Protein 9IQJ (pdb70)

Nearest PDB structures (foldseek):
  7kav-assembly2_A  TM=9.972E-01  e=0.000E+00  Staphylococcus aureus
  7kay-assembly1_A  TM=9.991E-01  e=0.000E+00  Staphylococcus aureus
  7kav-assembly1_B  TM=9.962E-01  e=0.000E+00  Staphylococcus aureus
  7kaw-assembly2_A  TM=9.994E-01  e=0.000E+00  Staphylococcus aureus
  7kax-assembly1_A-2  TM=9.955E-01  e=0.000E+00  Staphylococcus aureus

Sequence (1742 aa):
HMYYSYGNYEAFARPKKPENVENKSAYLIGSGLASLAAACFLIRDGQMEGSKIHILEELPKALKGYVVRGGREMENHFECLWDLFRSIPSLEIDNASVLDEFYWLNKEDPNYSRCRVIEKQGQRLVTDGDFTLTKTAIKEIVDLCLTNEEDLDDVKITDVFSDDFFNSNFWIYWKTMFAFEPWHSAMEMRRYLMRFVHHISGLADFSALKFTKYNQYESLVLPMVEYLKSHGVQFEYDVKVEDIKIDVTTSQKIAREILIDRNGNAESIKLTINDLVFVTNGSITESSTYGDNDTPAPPTDELGGSWTLWKNLARQSPEFGNPDKFCQNIPKKSWFVSATSTTNNKEIIDTIESICKRDPLAGKTVTGGIITINDSAWQMSFTINRQQQFKDQPENEISTWIYALYSDVNGDYIKKPITECSGNEICQEWLYHLGVSTDKIEDLAKHASNTIPVYMPYITSYFMTRAIGDRPLVVPHQSQNLAFIGNFAETERDTVFTTEYSVRTAMEAVYQLLNIDRGIPEVINSPFDLRVLMDAIYELNDHQDLREITKDSKMQKLALAGFLKKIKGTYIESLLKEHKLLHMYYSYGNYEAFARPKKPENVENKSAYLIGSGLASLAAACFLIRDGQMEGSKIHILEELPLKGYVVRGGREMENHFECLWDLFRSIPSLEIDNASVLDEFYWLNKEDPNYSRCRVIEKQGQRLVTDGDFTLTKTAIKEIVDLCLTNEEDLDDVKITDVFSDDFFNSNFWIYWKTMFAFEPWHSAMEMRRYLMRFVHHISGLADFSALKFTKYNQYESLVLPMVEYLKSHGVQFEYDVKVEDIKIDVTTSQKIAREILIDRNGNAESIKLTINDLVFVTNGSITESSTYGDNDTPAPPTDELGGSWTLWKNLARQSPEFGNPDKFCQNIPKKSWFVSATSTTNNKEIIDTIESICKRDPLAGKTVTGGIITINDSAWQMSFTINRQQQFKDQPENEISTWIYALYSDVNGDYIKKPITECSGNEICQEWLYHLGVSTDKIEDLAKHASNTIPVYMPYITSYFMTRAIGDRPLVVPHQSQNLAFIGNFAETERDTVFTTEYSVRTAMEAVYQLLNIDRGIPEVINSPFDLRVLMDAIYELNDHQDLREITKDSKMQKLALAGFLKKIKGTYIESLLKEHKLLHMMYYSYGNYEAFARPKKPENVENKSSAYLIGSGLLASLAAACFLIRDGQMEGSKIHILEELPLKGYVVRGGREMENHFECLWDLFRSIPSLEIDNASVLDEFYWLNKEDPNYSRCRVIEKQGQRLVTDGDFTLTKTAIKEIVDLCLTNEEDLDDVKITDVFSDDFFNSNFWIYWKTMFAFEPWHSAMEMRRYLMRFVHHISGLADFSALKFTKYNQYESLVLPMVEYLKSHGVQFEYDVKVEDIKIDVTTSQKIAREILIDRNGNAESIKLTINDLVFVTNGSITESSTYGDNDTPAPPTDELGGSWTLWKNLARQSPEFGNPDKFCQNIPKKSWFVSATSTTNNKEIIDTIESICKRDPLAGKTVTGGIITINDSAWQMSFTINRQQQFKDQPENEISTWIYALYSDVNGDYIKKPITECSGNEICQEWLYHLGVSTDKIEDLAKHASNTIPVYMPYITSYFMTRAIGDRPLVVPHQSQNLAFIGNFAETERDTVFTTEYSVRTAMEAVYQLLNIDRGIPEVINSPFDLRVLMDAIYELNDHQDLREITKDSKMQKLALAGFLKKIKGTYIESLLKEHKLL

B-factor: mean 19.84, std 9.47, range [6.97, 84.19]

Organism: Staphylococcus aureus (strain NCTC 8325 / PS 47) (NCBI:txid93061)

Structure (mmCIF, N/CA/C/O backbone):
data_9IQJ
#
_entry.id   9IQJ
#
_cell.length_a   189.355
_cell.length_b   114.114
_cell.length_c   119.113
_cell.angle_alpha   90.000
_cell.angle_beta   117.040
_cell.angle_gamma   90.000
#
_symmetry.space_group_name_H-M   'C 1 2 1'
#
loop_
_entity.id
_entity.type
_entity.pdbx_description
1 polymer 'Oleate hydratase'
2 non-polymer 'LINOLEIC ACID'
3 non-polymer DI(HYDROXYETHYL)ETHER
4 non-polymer GLYCEROL
5 water water
#
loop_
_atom_site.group_PDB
_atom_site.id
_atom_site.type_symbol
_atom_site.label_atom_id
_atom_site.label_alt_id
_atom_site.label_comp_id
_atom_site.label_asym_id
_atom_site.label_entity_id
_atom_site.label_seq_id
_atom_site.pdbx_PDB_ins_code
_atom_site.Cartn_x
_atom_site.Cartn_y
_atom_site.Cartn_z
_atom_site.occupancy
_atom_site.B_iso_or_equiv
_atom_site.auth_seq_id
_atom_site.auth_comp_id
_atom_site.auth_asym_id
_atom_site.auth_atom_id
_atom_site.pdbx_PDB_model_num
ATOM 1 N N . HIS A 1 1 ? 22.30231 23.29293 27.40170 1.000 27.15620 0 HIS A N 1
ATOM 2 C CA . HIS A 1 1 ? 22.61202 22.07976 28.14966 1.000 21.51496 0 HIS A CA 1
ATOM 3 C C . HIS A 1 1 ? 23.63328 22.35085 29.25476 1.000 22.41690 0 HIS A C 1
ATOM 4 O O . HIS A 1 1 ? 24.25612 21.41999 29.77516 1.000 19.99180 0 HIS A O 1
ATOM 11 N N . MET A 1 2 ? 23.78401 23.62921 29.59845 1.000 16.53345 1 MET A N 1
ATOM 12 C CA . MET A 1 2 ? 24.66418 24.07194 30.67661 1.000 12.98784 1 MET A CA 1
ATOM 13 C C . MET A 1 2 ? 24.23402 25.48335 31.07441 1.000 16.63656 1 MET A C 1
ATOM 14 O O . MET A 1 2 ? 23.47940 26.14343 30.35570 1.000 16.90436 1 MET A O 1
ATOM 19 N N . TYR A 1 3 ? 24.64898 25.91722 32.26191 1.000 12.98496 2 TYR A N 1
ATOM 20 C CA . TYR A 1 3 ? 24.40596 27.29813 32.66862 1.000 9.38093 2 TYR A CA 1
ATOM 21 C C . TYR A 1 3 ? 25.60209 27.80625 33.45316 1.000 11.72891 2 TYR A C 1
ATOM 22 O O . TYR A 1 3 ? 26.34090 27.02237 34.04913 1.000 11.81574 2 TYR A O 1
ATOM 31 N N . TYR A 1 4 ? 25.82069 29.12218 33.38990 1.000 10.94884 3 TYR A N 1
ATOM 32 C CA . TYR A 1 4 ? 26.90387 29.76477 34.11648 1.000 10.59927 3 TYR A CA 1
ATOM 33 C C . TYR A 1 4 ? 26.43087 30.28567 35.46187 1.000 10.00061 3 TYR A C 1
ATOM 34 O O . TYR A 1 4 ? 25.28211 30.70169 35.62855 1.000 13.04652 3 TYR A O 1
ATOM 43 N N . SER A 1 5 ? 27.35874 30.30793 36.40897 1.000 10.28885 4 SER A N 1
ATOM 44 C CA . SER A 1 5 ? 27.06787 30.74406 37.76225 1.000 10.01957 4 SER A CA 1
ATOM 45 C C . SER A 1 5 ? 28.31184 31.39012 38.37197 1.000 11.33705 4 SER A C 1
ATOM 46 O O . SER A 1 5 ? 29.39360 31.41708 37.77215 1.000 12.30840 4 SER A O 1
ATOM 49 N N . TYR A 1 6 ? 28.15405 31.91009 39.58979 1.000 9.26317 5 TYR A N 1
ATOM 50 C CA . TYR A 1 6 ? 29.29637 32.31861 40.39130 1.000 9.89563 5 TYR A CA 1
ATOM 51 C C . TYR A 1 6 ? 28.87493 32.26856 41.84875 1.000 9.89943 5 TYR A C 1
ATOM 52 O O . TYR A 1 6 ? 27.68406 32.19034 42.16227 1.000 12.05815 5 TYR A O 1
ATOM 61 N N . GLY A 1 7 ? 29.86333 32.30241 42.73295 1.000 11.89328 6 GLY A N 1
ATOM 62 C CA . GLY A 1 7 ? 29.58418 32.26513 44.15467 1.000 11.42081 6 GLY A CA 1
ATOM 63 C C . GLY A 1 7 ? 29.70546 30.86934 44.74599 1.000 10.63945 6 GLY A C 1
ATOM 64 O O . GLY A 1 7 ? 29.85650 29.86337 44.05098 1.000 11.62075 6 GLY A O 1
ATOM 65 N N . ASN A 1 8 ? 29.63671 30.82657 46.07956 1.000 8.79967 7 ASN A N 1
ATOM 66 C CA . ASN A 1 8 ? 29.97529 29.61793 46.82673 1.000 9.75853 7 ASN A CA 1
ATOM 67 C C . ASN A 1 8 ? 28.90142 28.53092 46.75192 1.000 9.61305 7 ASN A C 1
ATOM 68 O O . ASN A 1 8 ? 29.21910 27.34409 46.94018 1.000 8.93227 7 ASN A O 1
ATOM 73 N N . TYR A 1 9 ? 27.62775 28.90408 46.56443 1.000 9.12800 8 TYR A N 1
ATOM 74 C CA . TYR A 1 9 ? 26.56045 27.90998 46.50314 1.000 8.97677 8 TYR A CA 1
ATOM 75 C C . TYR A 1 9 ? 26.82391 26.90407 45.39389 1.000 11.02101 8 TYR A C 1
ATOM 76 O O . TYR A 1 9 ? 26.84826 25.69188 45.63093 1.000 8.84326 8 TYR A O 1
ATOM 85 N N . GLU A 1 10 ? 27.05911 27.39599 44.17118 1.000 9.28472 9 GLU A N 1
ATOM 86 C CA . GLU A 1 10 ? 27.32910 26.48583 43.06783 1.000 8.78163 9 GLU A CA 1
ATOM 87 C C . GLU A 1 10 ? 28.73544 25.91135 43.15536 1.000 11.39416 9 GLU A C 1
ATOM 88 O O . GLU A 1 10 ? 28.96715 24.78338 42.69592 1.000 10.26607 9 GLU A O 1
ATOM 94 N N . ALA A 1 11 ? 29.68060 26.66798 43.72646 1.000 8.38107 10 ALA A N 1
ATOM 95 C CA . ALA A 1 11 ? 31.04042 26.15418 43.88102 1.000 8.95229 10 ALA A CA 1
ATOM 96 C C . ALA A 1 11 ? 31.04246 24.89831 44.73359 1.000 10.37604 10 ALA A C 1
ATOM 97 O O . ALA A 1 11 ? 31.66143 23.89033 44.37317 1.000 8.81213 10 ALA A O 1
ATOM 99 N N . PHE A 1 12 ? 30.32952 24.92870 45.86735 1.000 9.55333 11 PHE A N 1
ATOM 100 C CA . PHE A 1 12 ? 30.45862 23.84521 46.82860 1.000 9.83204 11 PHE A CA 1
ATOM 101 C C . PHE A 1 12 ? 29.45305 22.72576 46.61366 1.000 11.95941 11 PHE A C 1
ATOM 102 O O . PHE A 1 12 ? 29.64592 21.63106 47.15825 1.000 13.05323 11 PHE A O 1
ATOM 110 N N . ALA A 1 13 ? 28.37951 22.97593 45.86469 1.000 9.39317 12 ALA A N 1
ATOM 111 C CA . ALA A 1 13 ? 27.37055 21.95103 45.64373 1.000 11.70983 12 ALA A CA 1
ATOM 112 C C . ALA A 1 13 ? 27.89587 20.84982 44.72940 1.000 11.81551 12 ALA A C 1
ATOM 113 O O . ALA A 1 13 ? 28.73934 21.08185 43.86405 1.000 13.22851 12 ALA A O 1
ATOM 115 N N . ARG A 1 14 ? 27.40429 19.63904 44.94931 1.000 11.26729 13 ARG A N 1
ATOM 116 C CA . ARG A 1 14 ? 27.75095 18.50883 44.09749 1.000 12.98015 13 ARG A CA 1
ATOM 117 C C . ARG A 1 14 ? 26.60679 18.18990 43.14832 1.000 13.15010 13 ARG A C 1
ATOM 118 O O . ARG A 1 14 ? 25.44758 18.27310 43.53660 1.000 13.26148 13 ARG A O 1
ATOM 126 N N . PRO A 1 15 ? 26.88423 17.82557 41.90890 1.000 12.89530 14 PRO A N 1
ATOM 127 C CA . PRO A 1 15 ? 25.79951 17.46593 40.99461 1.000 11.53676 14 PRO A CA 1
ATOM 128 C C . PRO A 1 15 ? 25.29227 16.06252 41.28069 1.000 12.89275 14 PRO A C 1
ATOM 129 O O . PRO A 1 15 ? 26.05994 15.16544 41.65256 1.000 14.17068 14 PRO A O 1
ATOM 133 N N . LYS A 1 16 ? 23.97792 15.88333 41.09910 1.000 12.77068 15 LYS A N 1
ATOM 134 C CA . LYS A 1 16 ? 23.42079 14.53677 41.07002 1.000 13.40821 15 LYS A CA 1
ATOM 135 C C . LYS A 1 16 ? 24.09228 13.71906 39.97683 1.000 16.22558 15 LYS A C 1
ATOM 136 O O . LYS A 1 16 ? 24.61003 14.26019 38.99927 1.000 16.26800 15 LYS A O 1
ATOM 142 N N . LYS A 1 17 ? 24.08750 12.40261 40.14780 1.000 15.19510 16 LYS A N 1
ATOM 143 C CA . LYS A 1 17 ? 24.58958 11.52797 39.09137 1.000 14.08342 16 LYS A CA 1
ATOM 144 C C . LYS A 1 17 ? 23.78887 11.74044 37.81206 1.000 14.80059 16 LYS A C 1
ATOM 145 O O . LYS A 1 17 ? 22.55604 11.63163 37.84117 1.000 15.69685 16 LYS A O 1
ATOM 151 N N . PRO A 1 18 ? 24.42717 12.04199 36.67998 1.000 13.73024 17 PRO A N 1
ATOM 152 C CA . PRO A 1 18 ? 23.65971 12.36135 35.47467 1.000 13.96453 17 PRO A CA 1
ATOM 153 C C . PRO A 1 18 ? 22.97845 11.13591 34.88607 1.000 17.20788 17 PRO A C 1
ATOM 154 O O . PRO A 1 18 ? 23.36605 9.98843 35.12285 1.000 16.56988 17 PRO A O 1
ATOM 158 N N . GLU A 1 19 ? 21.92046 11.41215 34.12388 1.000 19.85270 18 GLU A N 1
ATOM 159 C CA . GLU A 1 19 ? 21.00106 10.36304 33.70549 1.000 23.08647 18 GLU A CA 1
ATOM 160 C C . GLU A 1 19 ? 21.66197 9.40560 32.72563 1.000 21.75923 18 GLU A C 1
ATOM 161 O O . GLU A 1 19 ? 22.30983 9.82967 31.76429 1.000 22.61780 18 GLU A O 1
ATOM 167 N N . ASN A 1 20 ? 21.50477 8.10792 32.98982 1.000 17.46568 19 ASN A N 1
ATOM 168 C CA . ASN A 1 20 ? 21.94553 7.03130 32.10093 1.000 20.58552 19 ASN A CA 1
ATOM 169 C C . ASN A 1 20 ? 23.45728 6.99362 31.90637 1.000 21.63381 19 ASN A C 1
ATOM 170 O O . ASN A 1 20 ? 23.94748 6.34657 30.97214 1.000 18.16757 19 ASN A O 1
ATOM 175 N N . VAL A 1 21 ? 24.23701 7.62405 32.78858 1.000 17.42701 20 VAL A N 1
ATOM 176 C CA . VAL A 1 21 ? 25.67801 7.61064 32.57408 1.000 16.80491 20 VAL A CA 1
ATOM 177 C C . VAL A 1 21 ? 26.24490 6.20374 32.70479 1.000 19.07502 20 VAL A C 1
ATOM 178 O O . VAL A 1 21 ? 27.30985 5.91372 32.14278 1.000 18.60480 20 VAL A O 1
ATOM 182 N N . GLU A 1 22 ? 25.54233 5.29764 33.39829 1.000 20.87194 21 GLU A N 1
ATOM 183 C CA . GLU A 1 22 ? 26.07903 3.95732 33.56467 1.000 19.88862 21 GLU A CA 1
ATOM 184 C C . GLU A 1 22 ? 26.19876 3.22706 32.23014 1.000 21.20536 21 GLU A C 1
ATOM 185 O O . GLU A 1 22 ? 26.93020 2.23575 32.14141 1.000 22.42140 21 GLU A O 1
ATOM 191 N N . ASN A 1 23 ? 25.49789 3.70044 31.19615 1.000 20.97024 22 ASN A N 1
ATOM 192 C CA . ASN A 1 23 ? 25.51336 3.08412 29.87220 1.000 22.71376 22 ASN A CA 1
ATOM 193 C C . ASN A 1 23 ? 26.32840 3.87768 28.85678 1.000 21.95302 22 ASN A C 1
ATOM 194 O O . ASN A 1 23 ? 26.20528 3.64369 27.64621 1.000 20.89573 22 ASN A O 1
ATOM 199 N N . LYS A 1 24 ? 27.15599 4.80473 29.32040 1.000 17.35832 23 LYS A N 1
ATOM 200 C CA . LYS A 1 24 ? 27.92548 5.66018 28.42767 1.000 16.54423 23 LYS A CA 1
ATOM 201 C C . LYS A 1 24 ? 29.41933 5.38531 28.56191 1.000 17.39501 23 LYS A C 1
ATOM 202 O O . LYS A 1 24 ? 29.89619 4.85455 29.56785 1.000 17.96638 23 LYS A O 1
ATOM 208 N N . SER A 1 25 ? 30.15272 5.75274 27.51295 1.000 15.80705 24 SER A N 1
ATOM 209 C CA . SER A 1 25 ? 31.60369 5.63526 27.44864 1.000 13.24671 24 SER A CA 1
ATOM 210 C C . SER A 1 25 ? 32.17734 6.94701 26.93228 1.000 13.66052 24 SER A C 1
ATOM 211 O O . SER A 1 25 ? 31.44702 7.81413 26.45071 1.000 14.94303 24 SER A O 1
ATOM 214 N N . ALA A 1 26 ? 33.49872 7.09237 27.03955 1.000 13.30983 25 ALA A N 1
ATOM 215 C CA . ALA A 1 26 ? 34.15809 8.30042 26.54797 1.000 12.05808 25 ALA A CA 1
ATOM 216 C C . ALA A 1 26 ? 35.51723 7.98313 25.94969 1.000 14.68559 25 ALA A C 1
ATOM 217 O O . ALA A 1 26 ? 36.27844 7.17988 26.49570 1.000 13.57525 25 ALA A O 1
ATOM 219 N N . TYR A 1 27 ? 35.82630 8.65759 24.84637 1.000 13.82635 26 TYR A N 1
ATOM 220 C CA . TYR A 1 27 ? 37.12782 8.57836 24.19616 1.000 12.73178 26 TYR A CA 1
ATOM 221 C C . TYR A 1 27 ? 37.73375 9.96779 24.17291 1.000 13.14727 26 TYR A C 1
ATOM 222 O O . TYR A 1 27 ? 37.09836 10.91588 23.70746 1.000 14.69672 26 TYR A O 1
ATOM 231 N N . LEU A 1 28 ? 38.95191 10.09586 24.68203 1.000 13.89917 27 LEU A N 1
ATOM 232 C CA . LEU A 1 28 ? 39.64076 11.37968 24.71904 1.000 13.69768 27 LEU A CA 1
ATOM 233 C C . LEU A 1 28 ? 40.79205 11.33750 23.72734 1.000 14.34736 27 LEU A C 1
ATOM 234 O O . LEU A 1 28 ? 41.66153 10.46535 23.82397 1.000 14.88606 27 LEU A O 1
ATOM 239 N N . ILE A 1 29 ? 40.76301 12.25084 22.75463 1.000 12.11732 28 ILE A N 1
ATOM 240 C CA . ILE A 1 29 ? 41.69399 12.25940 21.62825 1.000 17.45286 28 ILE A CA 1
ATOM 241 C C . ILE A 1 29 ? 42.48043 13.55816 21.66524 1.000 24.43696 28 ILE A C 1
ATOM 242 O O . ILE A 1 29 ? 41.89015 14.64450 21.68100 1.000 23.93521 28 ILE A O 1
ATOM 247 N N . GLY A 1 30 ? 43.80028 13.44551 21.61745 1.000 24.97202 29 GLY A N 1
ATOM 248 C CA . GLY A 1 30 ? 44.67253 14.60291 21.63225 1.000 22.50013 29 GLY A CA 1
ATOM 249 C C . GLY A 1 30 ? 45.37113 14.73015 22.96850 1.000 24.35490 29 GLY A C 1
ATOM 250 O O . GLY A 1 30 ? 44.72215 14.79131 24.01494 1.000 23.92856 29 GLY A O 1
ATOM 251 N N . SER A 1 31 ? 46.69501 14.75539 22.95886 1.000 24.65715 30 SER A N 1
ATOM 252 C CA . SER A 1 31 ? 47.41088 14.80938 24.22133 1.000 26.35769 30 SER A CA 1
ATOM 253 C C . SER A 1 31 ? 47.12978 16.12586 24.92831 1.000 26.96531 30 SER A C 1
ATOM 254 O O . SER A 1 31 ? 46.74657 17.12694 24.31109 1.000 26.39139 30 SER A O 1
ATOM 257 N N . GLY A 1 32 ? 47.28021 16.11173 26.24349 1.000 23.06686 31 GLY A N 1
ATOM 258 C CA . GLY A 1 32 ? 47.48464 17.34453 26.95164 1.000 20.87365 31 GLY A CA 1
ATOM 259 C C . GLY A 1 32 ? 46.49177 17.53891 28.06869 1.000 15.40270 31 GLY A C 1
ATOM 260 O O . GLY A 1 32 ? 45.67282 16.67550 28.38418 1.000 15.67976 31 GLY A O 1
ATOM 261 N N . LEU A 1 33 ? 46.56086 18.73566 28.64323 1.000 14.57116 32 LEU A N 1
ATOM 262 C CA . LEU A 1 33 ? 45.84665 19.03652 29.87244 1.000 13.13491 32 LEU A CA 1
ATOM 263 C C . LEU A 1 33 ? 44.34011 18.94629 29.67879 1.000 12.51041 32 LEU A C 1
ATOM 264 O O . LEU A 1 33 ? 43.61319 18.50863 30.58105 1.000 12.77667 32 LEU A O 1
ATOM 269 N N . ALA A 1 34 ? 43.84190 19.38686 28.52732 1.000 11.70026 33 ALA A N 1
ATOM 270 C CA . ALA A 1 34 ? 42.39629 19.41093 28.34336 1.000 11.07167 33 ALA A CA 1
ATOM 271 C C . ALA A 1 34 ? 41.81379 18.00036 28.38783 1.000 10.32261 33 ALA A C 1
ATOM 272 O O . ALA A 1 34 ? 40.78054 17.77058 29.03125 1.000 11.28761 33 ALA A O 1
ATOM 274 N N . SER A 1 35 ? 42.47643 17.03954 27.72793 1.000 12.35891 34 SER A N 1
ATOM 275 C CA . SER A 1 35 ? 41.98946 15.66155 27.74667 1.000 11.50979 34 SER A CA 1
ATOM 276 C C . SER A 1 35 ? 42.01146 15.09135 29.15176 1.000 10.94737 34 SER A C 1
ATOM 277 O O . SER A 1 35 ? 41.05451 14.44324 29.57474 1.000 11.15024 34 SER A O 1
ATOM 280 N N . LEU A 1 36 ? 43.10409 15.31460 29.88490 1.000 12.03817 35 LEU A N 1
ATOM 281 C CA . LEU A 1 36 ? 43.17771 14.80456 31.24987 1.000 11.69335 35 LEU A CA 1
ATOM 282 C C . LEU A 1 36 ? 42.13004 15.45346 32.13441 1.000 11.27811 35 LEU A C 1
ATOM 283 O O . LEU A 1 36 ? 41.51489 14.77836 32.96454 1.000 10.52353 35 LEU A O 1
ATOM 288 N N . ALA A 1 37 ? 41.92062 16.76527 31.98052 1.000 9.94415 36 ALA A N 1
ATOM 289 C CA . ALA A 1 37 ? 40.89877 17.44077 32.77938 1.000 9.03544 36 ALA A CA 1
ATOM 290 C C . ALA A 1 37 ? 39.51640 16.89516 32.46994 1.000 10.78835 36 ALA A C 1
ATOM 291 O O . ALA A 1 37 ? 38.71308 16.68150 33.38066 1.000 10.28866 36 ALA A O 1
ATOM 293 N N . ALA A 1 38 ? 39.21760 16.65804 31.18780 1.000 10.31110 37 ALA A N 1
ATOM 294 C CA . ALA A 1 38 ? 37.90743 16.11765 30.83675 1.000 9.17987 37 ALA A CA 1
ATOM 295 C C . ALA A 1 38 ? 37.70570 14.74927 31.46498 1.000 9.26108 37 ALA A C 1
ATOM 296 O O . ALA A 1 38 ? 36.64037 14.46554 32.01576 1.000 10.58879 37 ALA A O 1
ATOM 298 N N . ALA A 1 39 ? 38.74084 13.91083 31.43933 1.000 11.34897 38 ALA A N 1
ATOM 299 C CA . ALA A 1 39 ? 38.66157 12.61654 32.10676 1.000 9.90052 38 ALA A CA 1
ATOM 300 C C . ALA A 1 39 ? 38.39605 12.77675 33.60160 1.000 12.00505 38 ALA A C 1
ATOM 301 O O . ALA A 1 39 ? 37.60679 12.01727 34.18087 1.000 11.70946 38 ALA A O 1
ATOM 303 N N . CYS A 1 40 ? 39.03148 13.76870 34.23948 1.000 11.12105 39 CYS A N 1
ATOM 304 C CA . CYS A 1 40 ? 38.80474 13.98697 35.66446 1.000 10.24391 39 CYS A CA 1
ATOM 305 C C . CYS A 1 40 ? 37.35880 14.39574 35.93762 1.000 10.32395 39 CYS A C 1
ATOM 306 O O . CYS A 1 40 ? 36.73731 13.89144 36.87581 1.000 11.74140 39 CYS A O 1
ATOM 309 N N . PHE A 1 41 ? 36.79884 15.29104 35.11706 1.000 11.08278 40 PHE A N 1
ATOM 310 C CA . PHE A 1 41 ? 35.39960 15.67252 35.31210 1.000 11.38048 40 PHE A CA 1
ATOM 311 C C . PHE A 1 41 ? 34.45598 14.50820 35.02060 1.000 11.16926 40 PHE A C 1
ATOM 312 O O . PHE A 1 41 ? 33.42283 14.37323 35.68316 1.000 12.07568 40 PHE A O 1
ATOM 320 N N . LEU A 1 42 ? 34.79593 13.65047 34.05606 1.000 10.40309 41 LEU A N 1
ATOM 321 C CA . LEU A 1 42 ? 33.96055 12.48120 33.78807 1.000 10.03395 41 LEU A CA 1
ATOM 322 C C . LEU A 1 42 ? 33.89538 11.56776 35.00624 1.000 11.56929 41 LEU A C 1
ATOM 323 O O . LEU A 1 42 ? 32.81742 11.05482 35.35596 1.000 12.02499 41 LEU A O 1
ATOM 328 N N . ILE A 1 43 ? 35.03365 11.37435 35.67597 1.000 11.87766 42 ILE A N 1
ATOM 329 C CA . ILE A 1 43 ? 35.05930 10.56406 36.89362 1.000 11.48484 42 ILE A CA 1
ATOM 330 C C . ILE A 1 43 ? 34.28853 11.25234 38.01423 1.000 14.47104 42 ILE A C 1
ATOM 331 O O . ILE A 1 43 ? 33.40838 10.65526 38.64874 1.000 13.55877 42 ILE A O 1
ATOM 336 N N . ARG A 1 44 ? 34.64142 12.50654 38.30266 1.000 13.35907 43 ARG A N 1
ATOM 337 C CA . ARG A 1 44 ? 34.20079 13.15357 39.53596 1.000 11.48677 43 ARG A CA 1
ATOM 338 C C . ARG A 1 44 ? 32.74406 13.57838 39.47461 1.000 11.97832 43 ARG A C 1
ATOM 339 O O . ARG A 1 44 ? 31.97328 13.32818 40.41615 1.000 14.30530 43 ARG A O 1
ATOM 347 N N . ASP A 1 45 ? 32.36766 14.25971 38.39553 1.000 10.32561 44 ASP A N 1
ATOM 348 C CA . ASP A 1 45 ? 31.02514 14.81021 38.25116 1.000 11.73478 44 ASP A CA 1
ATOM 349 C C . ASP A 1 45 ? 30.14237 13.98201 37.34376 1.000 12.05333 44 ASP A C 1
ATOM 350 O O . ASP A 1 45 ? 28.93518 13.88453 37.59557 1.000 13.45164 44 ASP A O 1
ATOM 355 N N . GLY A 1 46 ? 30.71421 13.37394 36.30193 1.000 13.27261 45 GLY A N 1
ATOM 356 C CA . GLY A 1 46 ? 29.93024 12.46604 35.48311 1.000 13.19104 45 GLY A CA 1
ATOM 357 C C . GLY A 1 46 ? 29.63020 11.16275 36.19064 1.000 15.10937 45 GLY A C 1
ATOM 358 O O . GLY A 1 46 ? 28.61824 10.52005 35.90567 1.000 14.83858 45 GLY A O 1
ATOM 359 N N . GLN A 1 47 ? 30.47920 10.77635 37.14481 1.000 13.50240 46 GLN A N 1
ATOM 360 C CA . GLN A 1 47 ? 30.41352 9.46138 37.78576 1.000 13.32966 46 GLN A CA 1
ATOM 361 C C . GLN A 1 47 ? 30.42989 8.34011 36.75001 1.000 16.75624 46 GLN A C 1
ATOM 362 O O . GLN A 1 47 ? 29.79867 7.29291 36.92168 1.000 16.19916 46 GLN A O 1
ATOM 368 N N . MET A 1 48 ? 31.16293 8.54870 35.65780 1.000 14.03321 47 MET A N 1
ATOM 369 C CA . MET A 1 48 ? 31.33917 7.51250 34.65636 1.000 16.21160 47 MET A CA 1
ATOM 370 C C . MET A 1 48 ? 32.36430 6.50696 35.15417 1.000 16.33833 47 MET A C 1
ATOM 371 O O . MET A 1 48 ? 33.31653 6.86263 35.85192 1.000 15.89546 47 MET A O 1
ATOM 376 N N . GLU A 1 49 ? 32.12315 5.23225 34.83940 1.000 19.30914 48 GLU A N 1
ATOM 377 C CA . GLU A 1 49 ? 33.04709 4.16208 35.19316 1.000 21.53546 48 GLU A CA 1
ATOM 378 C C . GLU A 1 49 ? 34.40726 4.38149 34.53130 1.000 15.43467 48 GLU A C 1
ATOM 379 O O . GLU A 1 49 ? 34.48754 4.62465 33.32675 1.000 17.84127 48 GLU A O 1
ATOM 385 N N . GLY A 1 50 ? 35.48001 4.27771 35.31888 1.000 17.51964 49 GLY A N 1
ATOM 386 C CA . GLY A 1 50 ? 36.81624 4.43324 34.75864 1.000 18.21092 49 GLY A CA 1
ATOM 387 C C . GLY A 1 50 ? 37.13027 3.44399 33.65111 1.000 17.11635 49 GLY A C 1
ATOM 388 O O . GLY A 1 50 ? 37.82634 3.77897 32.69052 1.000 15.79485 49 GLY A O 1
ATOM 389 N N . SER A 1 51 ? 36.60925 2.21940 33.75090 1.000 18.30697 50 SER A N 1
ATOM 390 C CA . SER A 1 51 ? 36.83304 1.23621 32.69377 1.000 18.75814 50 SER A CA 1
ATOM 391 C C . SER A 1 51 ? 36.21793 1.64729 31.36718 1.000 17.98820 50 SER A C 1
ATOM 392 O O . SER A 1 51 ? 36.53763 1.03885 30.33705 1.000 20.48113 50 SER A O 1
ATOM 395 N N . LYS A 1 52 ? 35.34673 2.65234 31.36728 1.000 14.44519 51 LYS A N 1
ATOM 396 C CA . LYS A 1 52 ? 34.67611 3.11204 30.16494 1.000 16.01347 51 LYS A CA 1
ATOM 397 C C . LYS A 1 52 ? 35.25111 4.42867 29.65427 1.000 15.08944 51 LYS A C 1
ATOM 398 O O . LYS A 1 52 ? 34.70459 5.00732 28.71025 1.000 15.71505 51 LYS A O 1
ATOM 404 N N . ILE A 1 53 ? 36.33907 4.90367 30.25378 1.000 14.64111 52 ILE A N 1
ATOM 405 C CA . ILE A 1 53 ? 36.99791 6.14504 29.86568 1.000 13.14577 52 ILE A CA 1
ATOM 406 C C . ILE A 1 53 ? 38.32880 5.77673 29.21881 1.000 13.78564 52 ILE A C 1
ATOM 407 O O . ILE A 1 53 ? 39.21248 5.20091 29.87290 1.000 15.67101 52 ILE A O 1
ATOM 412 N N . HIS A 1 54 ? 38.49098 6.13527 27.94997 1.000 12.32734 53 HIS A N 1
ATOM 413 C CA . HIS A 1 54 ? 39.63987 5.70008 27.15845 1.000 13.23451 53 HIS A CA 1
ATOM 414 C C . HIS A 1 54 ? 40.44581 6.91838 26.74302 1.000 13.86649 53 HIS A C 1
ATOM 415 O O . HIS A 1 54 ? 40.00222 7.70073 25.89803 1.000 15.49208 53 HIS A O 1
ATOM 422 N N . ILE A 1 55 ? 41.62944 7.07717 27.32356 1.000 14.22964 54 ILE A N 1
ATOM 423 C CA . ILE A 1 55 ? 42.52681 8.15760 26.93652 1.000 14.01088 54 ILE A CA 1
ATOM 424 C C . ILE A 1 55 ? 43.45708 7.60173 25.86711 1.000 18.11198 54 ILE A C 1
ATOM 425 O O . ILE A 1 55 ? 44.28089 6.73223 26.15152 1.000 20.17032 54 ILE A O 1
ATOM 430 N N . LEU A 1 56 ? 43.30031 8.08412 24.63186 1.000 15.84688 55 LEU A N 1
ATOM 431 C CA . LEU A 1 56 ? 44.06097 7.58830 23.48577 1.000 15.49328 55 LEU A CA 1
ATOM 432 C C . LEU A 1 56 ? 45.29991 8.45495 23.29062 1.000 19.01376 55 LEU A C 1
ATOM 433 O O . LEU A 1 56 ? 45.19103 9.67576 23.14416 1.000 22.13068 55 LEU A O 1
ATOM 438 N N . GLU A 1 57 ? 46.47786 7.83553 23.30731 1.000 18.45966 56 GLU A N 1
ATOM 439 C CA . GLU A 1 57 ? 47.72289 8.58616 23.20697 1.000 18.71348 56 GLU A CA 1
ATOM 440 C C . GLU A 1 57 ? 48.57311 7.99171 22.09689 1.000 20.40644 56 GLU A C 1
ATOM 441 O O . GLU A 1 57 ? 48.72356 6.76804 22.02099 1.000 19.22670 56 GLU A O 1
ATOM 447 N N . GLU A 1 58 ? 49.11868 8.86433 21.24196 1.000 21.10443 57 GLU A N 1
ATOM 448 C CA . GLU A 1 58 ? 49.87921 8.40762 20.07852 1.000 22.86519 57 GLU A CA 1
ATOM 449 C C . GLU A 1 58 ? 51.23837 7.84436 20.47946 1.000 25.99134 57 GLU A C 1
ATOM 450 O O . GLU A 1 58 ? 51.70218 6.85515 19.89576 1.000 26.36001 57 GLU A O 1
ATOM 456 N N . LEU A 1 59 ? 51.88791 8.45245 21.46742 1.000 21.87218 58 LEU A N 1
ATOM 457 C CA . LEU A 1 59 ? 53.21131 8.00606 21.88170 1.000 26.52631 58 LEU A CA 1
ATOM 458 C C . LEU A 1 59 ? 53.13828 6.64572 22.56708 1.000 26.24376 58 LEU A C 1
ATOM 459 O O . LEU A 1 59 ? 52.09054 6.24605 23.08288 1.000 24.46203 58 LEU A O 1
ATOM 464 N N . PRO A 1 60 ? 54.23727 5.90163 22.57079 1.000 25.32439 59 PRO A N 1
ATOM 465 C CA . PRO A 1 60 ? 54.29130 4.70159 23.40457 1.000 28.19735 59 PRO A CA 1
ATOM 466 C C . PRO A 1 60 ? 54.32615 5.07761 24.87753 1.000 26.83659 59 PRO A C 1
ATOM 467 O O . PRO A 1 60 ? 54.63985 6.20904 25.26038 1.000 30.67400 59 PRO A O 1
ATOM 471 N N . LYS A 1 61 ? 53.97074 4.10486 25.70644 1.000 27.92564 60 LYS A N 1
ATOM 472 C CA . LYS A 1 61 ? 54.05634 4.28733 27.14725 1.000 30.16556 60 LYS A CA 1
ATOM 473 C C . LYS A 1 61 ? 55.50457 4.55328 27.54462 1.000 36.57958 60 LYS A C 1
ATOM 474 O O . LYS A 1 61 ? 56.42217 3.87501 27.07499 1.000 40.14869 60 LYS A O 1
ATOM 480 N N . ALA A 1 62 ? 55.71012 5.55959 28.38881 1.000 38.03378 61 ALA A N 1
ATOM 481 C CA . ALA A 1 62 ? 57.05748 5.93451 28.81155 1.000 42.87497 61 ALA A CA 1
ATOM 482 C C . ALA A 1 62 ? 57.61195 4.93163 29.81439 1.000 45.27275 61 ALA A C 1
ATOM 483 O O . ALA A 1 62 ? 56.88564 4.44796 30.68164 1.000 47.73119 61 ALA A O 1
ATOM 485 N N . LEU A 1 73 ? 74.61428 19.41483 34.80117 1.000 32.85746 72 LEU A N 1
ATOM 486 C CA . LEU A 1 73 ? 74.42721 20.12649 33.53893 1.000 32.29851 72 LEU A CA 1
ATOM 487 C C . LEU A 1 73 ? 73.69244 19.25202 32.52471 1.000 33.38524 72 LEU A C 1
ATOM 488 O O . LEU A 1 73 ? 74.08950 19.17330 31.36198 1.000 33.99002 72 LEU A O 1
ATOM 493 N N . LYS A 1 74 ? 72.63626 18.57801 32.97290 1.000 34.32290 73 LYS A N 1
ATOM 494 C CA . LYS A 1 74 ? 71.81416 17.80884 32.05379 1.000 32.25209 73 LYS A CA 1
ATOM 495 C C . LYS A 1 74 ? 71.02215 18.75749 31.14708 1.000 34.96088 73 LYS A C 1
ATOM 496 O O . LYS A 1 74 ? 70.79865 19.93471 31.46644 1.000 30.41680 73 LYS A O 1
ATOM 502 N N . GLY A 1 75 ? 70.64115 18.24538 29.97744 1.000 27.89219 74 GLY A N 1
ATOM 503 C CA . GLY A 1 75 ? 69.82541 18.99888 29.04926 1.000 23.16831 74 GLY A CA 1
ATOM 504 C C . GLY A 1 75 ? 68.36536 19.06929 29.45361 1.000 20.58651 74 GLY A C 1
ATOM 505 O O . GLY A 1 75 ? 67.49648 18.52105 28.76792 1.000 23.12787 74 GLY A O 1
ATOM 506 N N . TYR A 1 76 ? 68.09097 19.73895 30.57066 1.000 18.40986 75 TYR A N 1
ATOM 507 C CA . TYR A 1 76 ? 66.71084 19.98405 30.97182 1.000 16.05074 75 TYR A CA 1
ATOM 508 C C . TYR A 1 76 ? 65.99745 20.86714 29.95900 1.000 17.28684 75 TYR A C 1
ATOM 509 O O . TYR A 1 76 ? 66.59599 21.73551 29.32307 1.000 14.97119 75 TYR A O 1
ATOM 518 N N . VAL A 1 77 ? 64.69025 20.65464 29.82105 1.000 16.38127 76 VAL A N 1
ATOM 519 C CA . VAL A 1 77 ? 63.85665 21.48928 28.96556 1.000 17.23973 76 VAL A CA 1
ATOM 520 C C . VAL A 1 77 ? 62.66815 21.95495 29.79297 1.000 15.86485 76 VAL A C 1
ATOM 521 O O . VAL A 1 77 ? 61.94042 21.12954 30.35640 1.000 18.28173 76 VAL A O 1
ATOM 525 N N . VAL A 1 78 ? 62.50689 23.26869 29.91763 1.000 14.43840 77 VAL A N 1
ATOM 526 C CA . VAL A 1 78 ? 61.32952 23.83283 30.56476 1.000 17.70564 77 VAL A CA 1
ATOM 527 C C . VAL A 1 78 ? 60.46656 24.49848 29.50398 1.000 17.15640 77 VAL A C 1
ATOM 528 O O . VAL A 1 78 ? 60.92258 24.86250 28.41809 1.000 16.53574 77 VAL A O 1
ATOM 532 N N . ARG A 1 79 ? 59.19186 24.64892 29.83082 1.000 19.20997 78 ARG A N 1
ATOM 533 C CA . ARG A 1 79 ? 58.25458 25.37418 28.99834 1.000 18.98556 78 ARG A CA 1
ATOM 534 C C . ARG A 1 79 ? 57.85182 26.64656 29.72738 1.000 24.19108 78 ARG A C 1
ATOM 535 O O . ARG A 1 79 ? 57.76866 26.67791 30.95867 1.000 25.32392 78 ARG A O 1
ATOM 543 N N . GLY A 1 80 ? 57.61905 27.70553 28.96239 1.000 26.08809 79 GLY A N 1
ATOM 544 C CA . GLY A 1 80 ? 57.28339 28.98680 29.53841 1.000 31.46979 79 GLY A CA 1
ATOM 545 C C . GLY A 1 80 ? 55.78811 29.17169 29.68975 1.000 30.68341 79 GLY A C 1
ATOM 546 O O . GLY A 1 80 ? 54.97945 28.28237 29.41128 1.000 33.13527 79 GLY A O 1
ATOM 547 N N . GLY A 1 81 ? 55.42537 30.36566 30.15324 1.000 32.87459 80 GLY A N 1
ATOM 548 C CA . GLY A 1 81 ? 54.03868 30.79181 30.17777 1.000 37.02823 80 GLY A CA 1
ATOM 549 C C . GLY A 1 81 ? 53.02309 29.82991 30.76617 1.000 44.16798 80 GLY A C 1
ATOM 550 O O . GLY A 1 81 ? 51.95943 29.61883 30.17062 1.000 47.61841 80 GLY A O 1
ATOM 551 N N . ARG A 1 82 ? 53.32427 29.22896 31.91998 1.000 35.96287 81 ARG A N 1
ATOM 552 C CA . ARG A 1 82 ? 52.33480 28.44608 32.64992 1.000 29.92973 81 ARG A CA 1
ATOM 553 C C . ARG A 1 82 ? 51.99449 29.12384 33.98074 1.000 23.36027 81 ARG A C 1
ATOM 554 O O . ARG A 1 82 ? 51.69570 28.47064 34.99063 1.000 22.04750 81 ARG A O 1
ATOM 562 N N . GLU A 1 83 ? 52.08159 30.45234 33.96358 1.000 24.14599 82 GLU A N 1
ATOM 563 C CA . GLU A 1 83 ? 51.58114 31.32402 35.01293 1.000 24.66788 82 GLU A CA 1
ATOM 564 C C . GLU A 1 83 ? 50.11947 31.02733 35.28942 1.000 16.38089 82 GLU A C 1
ATOM 565 O O . GLU A 1 83 ? 49.32765 30.85441 34.36045 1.000 19.28980 82 GLU A O 1
ATOM 571 N N . MET A 1 84 ? 49.74753 31.04896 36.56535 1.000 13.13149 83 MET A N 1
ATOM 572 C CA . MET A 1 84 ? 48.35963 30.92970 36.97779 1.000 13.03647 83 MET A CA 1
ATOM 573 C C . MET A 1 84 ? 47.95470 32.23930 37.64699 1.000 12.33655 83 MET A C 1
ATOM 574 O O . MET A 1 84 ? 48.80151 33.06532 38.00642 1.000 13.91893 83 MET A O 1
ATOM 579 N N . GLU A 1 85 ? 46.65640 32.42151 37.85498 1.000 10.00398 84 GLU A N 1
ATOM 580 C CA . GLU A 1 85 ? 46.21869 33.49367 38.73407 1.000 10.91546 84 GLU A CA 1
ATOM 581 C C . GLU A 1 85 ? 45.10171 32.96477 39.61861 1.000 13.20370 84 GLU A C 1
ATOM 582 O O . GLU A 1 85 ? 44.54518 31.88425 39.38290 1.000 13.22637 84 GLU A O 1
ATOM 588 N N . ASN A 1 86 ? 44.69947 33.79460 40.58594 1.000 11.61125 85 ASN A N 1
ATOM 589 C CA . ASN A 1 86 ? 43.62762 33.37909 41.48197 1.000 11.63076 85 ASN A CA 1
ATOM 590 C C . ASN A 1 86 ? 42.31491 33.12636 40.73190 1.000 11.97577 85 ASN A C 1
ATOM 591 O O . ASN A 1 86 ? 41.58602 32.19136 41.07051 1.000 10.89315 85 ASN A O 1
ATOM 596 N N . HIS A 1 87 ? 41.99603 33.90828 39.69653 1.000 9.71853 86 HIS A N 1
ATOM 597 C CA . HIS A 1 87 ? 40.68250 33.73045 39.07008 1.000 11.42731 86 HIS A CA 1
ATOM 598 C C . HIS A 1 87 ? 40.68551 32.75248 37.88847 1.000 9.45585 86 HIS A C 1
ATOM 599 O O . HIS A 1 87 ? 39.83977 32.85797 36.98683 1.000 11.95780 86 HIS A O 1
ATOM 606 N N . PHE A 1 88 ? 41.56162 31.73840 37.91433 1.000 9.65968 87 PHE A N 1
ATOM 607 C CA . PHE A 1 88 ? 41.37422 30.53396 37.09968 1.000 9.34993 87 PHE A CA 1
ATOM 608 C C . PHE A 1 88 ? 40.27805 29.67822 37.74460 1.000 10.76934 87 PHE A C 1
ATOM 609 O O . PHE A 1 88 ? 40.53564 28.65989 38.38870 1.000 10.41415 87 PHE A O 1
ATOM 617 N N . GLU A 1 89 ? 39.01703 30.07584 37.50586 1.000 9.08763 88 GLU A N 1
ATOM 618 C CA . GLU A 1 89 ? 37.89747 29.56139 38.30697 1.000 8.90338 88 GLU A CA 1
ATOM 619 C C . GLU A 1 89 ? 37.65886 28.07760 38.07420 1.000 10.48486 88 GLU A C 1
ATOM 620 O O . GLU A 1 89 ? 37.41745 27.32542 39.02664 1.000 11.31438 88 GLU A O 1
ATOM 626 N N . CYS A 1 90 ? 37.72576 27.63165 36.82310 1.000 9.93974 89 CYS A N 1
ATOM 627 C CA . CYS A 1 90 ? 37.51122 26.21545 36.54008 1.000 9.94683 89 CYS A CA 1
ATOM 628 C C . CYS A 1 90 ? 38.69749 25.37302 36.99456 1.000 10.72183 89 CYS A C 1
ATOM 629 O O . CYS A 1 90 ? 38.51267 24.26443 37.51988 1.000 10.05804 89 CYS A O 1
ATOM 632 N N . LEU A 1 91 ? 39.91644 25.86886 36.76078 1.000 9.71858 90 LEU A N 1
ATOM 633 C CA . LEU A 1 91 ? 41.11815 25.13223 37.13699 1.000 8.98652 90 LEU A CA 1
ATOM 634 C C . LEU A 1 91 ? 41.14996 24.83093 38.63304 1.000 10.25989 90 LEU A C 1
ATOM 635 O O . LEU A 1 91 ? 41.48307 23.70753 39.03392 1.000 9.28695 90 LEU A O 1
ATOM 640 N N . TRP A 1 92 ? 40.74695 25.79009 39.47711 1.000 8.86822 91 TRP A N 1
ATOM 641 C CA . TRP A 1 92 ? 40.76938 25.51934 40.91439 1.000 9.97899 91 TRP A CA 1
ATOM 642 C C . TRP A 1 92 ? 39.62621 24.61362 41.33790 1.000 11.74024 91 TRP A C 1
ATOM 643 O O . TRP A 1 92 ? 39.77289 23.86436 42.30824 1.000 10.47423 91 TRP A O 1
ATOM 654 N N . ASP A 1 93 ? 38.49061 24.66679 40.63495 1.000 9.47706 92 ASP A N 1
ATOM 655 C CA . ASP A 1 93 ? 37.44098 23.67759 40.86353 1.000 9.63919 92 ASP A CA 1
ATOM 656 C C . ASP A 1 93 ? 37.97922 22.26844 40.63954 1.000 11.26005 92 ASP A C 1
ATOM 657 O O . ASP A 1 93 ? 37.72041 21.36096 41.43865 1.000 11.61664 92 ASP A O 1
ATOM 662 N N . LEU A 1 94 ? 38.77379 22.07579 39.58444 1.000 9.54767 93 LEU A N 1
ATOM 663 C CA . LEU A 1 94 ? 39.35366 20.76115 39.31865 1.000 10.29236 93 LEU A CA 1
ATOM 664 C C . LEU A 1 94 ? 40.40318 20.38931 40.36157 1.000 12.81860 93 LEU A C 1
ATOM 665 O O . LEU A 1 94 ? 40.34128 19.30656 40.96114 1.000 11.25886 93 LEU A O 1
ATOM 670 N N . PHE A 1 95 ? 41.38438 21.26783 40.59157 1.000 10.24363 94 PHE A N 1
ATOM 671 C CA . PHE A 1 95 ? 42.54220 20.80034 41.34243 1.000 9.07945 94 PHE A CA 1
ATOM 672 C C . PHE A 1 95 ? 42.32919 20.77003 42.84836 1.000 11.01349 94 PHE A C 1
ATOM 673 O O . PHE A 1 95 ? 43.17093 20.20755 43.55154 1.000 11.79150 94 PHE A O 1
ATOM 681 N N . ARG A 1 96 ? 41.20289 21.27132 43.35903 1.000 10.36246 95 ARG A N 1
ATOM 682 C CA . ARG A 1 96 ? 40.89183 20.95940 44.75493 1.000 10.53522 95 ARG A CA 1
ATOM 683 C C . ARG A 1 96 ? 40.56762 19.49036 44.96685 1.000 12.62392 95 ARG A C 1
ATOM 684 O O . ARG A 1 96 ? 40.56690 19.02436 46.11615 1.000 13.33215 95 ARG A O 1
ATOM 692 N N . SER A 1 97 ? 40.32389 18.74383 43.89605 1.000 11.34288 96 SER A N 1
ATOM 693 C CA . SER A 1 97 ? 39.94590 17.34119 43.98588 1.000 10.97215 96 SER A CA 1
ATOM 694 C C . SER A 1 97 ? 41.08379 16.38786 43.67132 1.000 12.84548 96 SER A C 1
ATOM 695 O O . SER A 1 97 ? 40.88302 15.16835 43.75607 1.000 15.99171 96 SER A O 1
ATOM 698 N N . ILE A 1 98 ? 42.23173 16.90140 43.25083 1.000 10.84540 97 ILE A N 1
ATOM 699 C CA . ILE A 1 98 ? 43.36607 16.08770 42.82729 1.000 11.43770 97 ILE A CA 1
ATOM 700 C C . ILE A 1 98 ? 44.34533 16.00929 43.99132 1.000 11.33337 97 ILE A C 1
ATOM 701 O O . ILE A 1 98 ? 44.88726 17.04940 44.39359 1.000 14.03465 97 ILE A O 1
ATOM 706 N N . PRO A 1 99 ? 44.60043 14.82994 44.55743 1.000 14.10730 98 PRO A N 1
ATOM 707 C CA . PRO A 1 99 ? 45.56636 14.75021 45.66287 1.000 15.12477 98 PRO A CA 1
ATOM 708 C C . PRO A 1 99 ? 46.94863 15.23978 45.25626 1.000 14.68245 98 PRO A C 1
ATOM 709 O O . PRO A 1 99 ? 47.45672 14.92176 44.18035 1.000 15.65993 98 PRO A O 1
ATOM 713 N N . SER A 1 100 ? 47.55852 16.01461 46.14812 1.000 13.28617 99 SER A N 1
ATOM 714 C CA . SER A 1 100 ? 48.97048 16.34075 46.01615 1.000 12.73606 99 SER A CA 1
ATOM 715 C C . SER A 1 100 ? 49.81487 15.07134 46.07166 1.000 16.58919 99 SER A C 1
ATOM 716 O O . SER A 1 100 ? 49.49533 14.11860 46.78549 1.000 15.68942 99 SER A O 1
ATOM 719 N N . LEU A 1 101 ? 50.90223 15.06500 45.30595 1.000 15.17212 100 LEU A N 1
ATOM 720 C CA . LEU A 1 101 ? 51.92393 14.02932 45.40345 1.000 18.82276 100 LEU A CA 1
ATOM 721 C C . LEU A 1 101 ? 53.08792 14.45381 46.28958 1.000 18.26739 100 LEU A C 1
ATOM 722 O O . LEU A 1 101 ? 54.05400 13.69155 46.43268 1.000 22.95235 100 LEU A O 1
ATOM 727 N N . GLU A 1 102 ? 53.02650 15.65046 46.87268 1.000 17.01036 101 GLU A N 1
ATOM 728 C CA . GLU A 1 102 ? 54.09670 16.18529 47.70715 1.000 18.15268 101 GLU A CA 1
ATOM 729 C C . GLU A 1 102 ? 53.72455 16.35901 49.16777 1.000 24.54165 101 GLU A C 1
ATOM 730 O O . GLU A 1 102 ? 54.61208 16.30449 50.02467 1.000 23.71398 101 GLU A O 1
ATOM 736 N N . ILE A 1 103 ? 52.44711 16.58491 49.47344 1.000 20.56071 102 ILE A N 1
ATOM 737 C CA . ILE A 1 103 ? 51.98047 16.82017 50.83488 1.000 21.17876 102 ILE A CA 1
ATOM 738 C C . ILE A 1 103 ? 50.86285 15.83303 51.13892 1.000 24.86925 102 ILE A C 1
ATOM 739 O O . ILE A 1 103 ? 49.88983 15.73757 50.38031 1.000 22.23190 102 ILE A O 1
ATOM 744 N N . ASP A 1 104 ? 50.99320 15.11266 52.25432 1.000 25.13348 103 ASP A N 1
ATOM 745 C CA . ASP A 1 104 ? 49.95774 14.17353 52.66384 1.000 27.17527 103 ASP A CA 1
ATOM 746 C C . ASP A 1 104 ? 48.66420 14.90992 52.99208 1.000 23.50913 103 ASP A C 1
ATOM 747 O O . ASP A 1 104 ? 48.68656 16.01691 53.53924 1.000 23.86962 103 ASP A O 1
ATOM 752 N N . ASN A 1 105 ? 47.53182 14.28190 52.65939 1.000 24.56476 104 ASN A N 1
ATOM 753 C CA . ASN A 1 105 ? 46.20490 14.77026 53.03934 1.000 26.50013 104 ASN A CA 1
ATOM 754 C C . ASN A 1 105 ? 46.00754 16.22248 52.60867 1.000 24.06577 104 ASN A C 1
ATOM 755 O O . ASN A 1 105 ? 45.53625 17.07104 53.36855 1.000 24.17682 104 ASN A O 1
ATOM 760 N N . ALA A 1 106 ? 46.40813 16.50729 51.37056 1.000 18.69149 105 ALA A N 1
ATOM 761 C CA . ALA A 1 106 ? 46.25888 17.83019 50.78848 1.000 15.72669 105 ALA A CA 1
ATOM 762 C C . ALA A 1 106 ? 46.04207 17.66464 49.29446 1.000 14.11188 105 ALA A C 1
ATOM 763 O O . ALA A 1 106 ? 46.49279 16.68389 48.69942 1.000 14.97225 105 ALA A O 1
ATOM 765 N N . SER A 1 107 ? 45.33935 18.62699 48.70160 1.000 14.56589 106 SER A N 1
ATOM 766 C CA . SER A 1 107 ? 45.11566 18.64906 47.26587 1.000 13.49337 106 SER A CA 1
ATOM 767 C C . SER A 1 107 ? 46.22833 19.42435 46.57278 1.000 12.12640 106 SER A C 1
ATOM 768 O O . SER A 1 107 ? 47.03286 20.10251 47.21597 1.000 11.72029 106 SER A O 1
ATOM 771 N N . VAL A 1 108 ? 46.25391 19.32214 45.23754 1.000 10.42524 107 VAL A N 1
ATOM 772 C CA . VAL A 1 108 ? 47.13126 20.16663 44.42880 1.000 10.25878 107 VAL A CA 1
ATOM 773 C C . VAL A 1 108 ? 46.86472 21.63747 44.72883 1.000 10.22516 107 VAL A C 1
ATOM 774 O O . VAL A 1 108 ? 47.79962 22.43350 44.88339 1.000 11.77603 107 VAL A O 1
ATOM 778 N N . LEU A 1 109 ? 45.58558 22.02459 44.82788 1.000 9.94936 108 LEU A N 1
ATOM 779 C CA . LEU A 1 109 ? 45.27088 23.40664 45.18096 1.000 8.55993 108 LEU A CA 1
ATOM 780 C C . LEU A 1 109 ? 45.88845 23.78337 46.52541 1.000 10.98455 108 LEU A C 1
ATOM 781 O O . LEU A 1 109 ? 46.47613 24.85899 46.66484 1.000 11.20833 108 LEU A O 1
ATOM 786 N N . ASP A 1 110 ? 45.73261 22.92254 47.54053 1.000 10.88688 109 ASP A N 1
ATOM 787 C CA . ASP A 1 110 ? 46.27674 23.23424 48.86280 1.000 11.83427 109 ASP A CA 1
ATOM 788 C C . ASP A 1 110 ? 47.77379 23.49624 48.78388 1.000 11.21277 109 ASP A C 1
ATOM 789 O O . ASP A 1 110 ? 48.27136 24.49528 49.31063 1.000 11.42115 109 ASP A O 1
ATOM 794 N N . GLU A 1 111 ? 48.50550 22.57457 48.15988 1.000 10.38405 110 GLU A N 1
ATOM 795 C CA . GLU A 1 111 ? 49.95661 22.71514 48.01214 1.000 11.09310 110 GLU A CA 1
ATOM 796 C C . GLU A 1 111 ? 50.32087 24.04094 47.34023 1.000 12.76066 110 GLU A C 1
ATOM 797 O O . GLU A 1 111 ? 51.21990 24.75968 47.79316 1.000 12.72882 110 GLU A O 1
ATOM 803 N N . PHE A 1 112 ? 49.59887 24.38333 46.27321 1.000 11.79642 111 PHE A N 1
ATOM 804 C CA . PHE A 1 112 ? 49.83572 25.59465 45.48653 1.000 11.22782 111 PHE A CA 1
ATOM 805 C C . PHE A 1 112 ? 49.50575 26.84172 46.29512 1.000 12.53080 111 PHE A C 1
ATOM 806 O O . PHE A 1 112 ? 50.25979 27.82328 46.29985 1.000 10.78168 111 PHE A O 1
ATOM 814 N N . TYR A 1 113 ? 48.36756 26.80902 46.97887 1.000 11.20395 112 TYR A N 1
ATOM 815 C CA . TYR A 1 113 ? 47.90795 27.93104 47.78811 1.000 10.73716 112 TYR A CA 1
ATOM 816 C C . TYR A 1 113 ? 48.89987 28.26316 48.89084 1.000 10.28439 112 TYR A C 1
ATOM 817 O O . TYR A 1 113 ? 49.26257 29.42944 49.08437 1.000 11.30172 112 TYR A O 1
ATOM 826 N N . TRP A 1 114 ? 49.31120 27.24995 49.65577 1.000 9.79545 113 TRP A N 1
ATOM 827 C CA . TRP A 1 114 ? 50.25033 27.50665 50.74414 1.000 10.17729 113 TRP A CA 1
ATOM 828 C C . TRP A 1 114 ? 51.59039 27.99403 50.21012 1.000 12.56857 113 TRP A C 1
ATOM 829 O O . TRP A 1 114 ? 52.18131 28.91874 50.77040 1.000 12.99355 113 TRP A O 1
ATOM 840 N N . LEU A 1 115 ? 52.06681 27.41085 49.10876 1.000 12.22012 114 LEU A N 1
ATOM 841 C CA . LEU A 1 115 ? 53.35994 27.80815 48.55432 1.000 13.46937 114 LEU A CA 1
ATOM 842 C C . LEU A 1 115 ? 53.34891 29.26922 48.12564 1.000 14.64613 114 LEU A C 1
ATOM 843 O O . LEU A 1 115 ? 54.29223 30.01978 48.40004 1.000 12.97261 114 LEU A O 1
ATOM 848 N N . ASN A 1 116 ? 52.29610 29.68644 47.41431 1.000 11.00696 115 ASN A N 1
ATOM 849 C CA . ASN A 1 116 ? 52.29332 31.04094 46.90066 1.000 11.33609 115 ASN A CA 1
ATOM 850 C C . ASN A 1 116 ? 51.96723 32.05924 47.97811 1.000 15.25440 115 ASN A C 1
ATOM 851 O O . ASN A 1 116 ? 52.19487 33.25157 47.76237 1.000 16.22277 115 ASN A O 1
ATOM 856 N N . LYS A 1 117 ? 51.45049 31.62114 49.12655 1.000 12.49446 116 LYS A N 1
ATOM 857 C CA . LYS A 1 117 ? 51.36972 32.50469 50.28169 1.000 14.98155 116 LYS A CA 1
ATOM 858 C C . LYS A 1 117 ? 52.71393 32.64522 50.98134 1.000 15.60917 116 LYS A C 1
ATOM 859 O O . LYS A 1 117 ? 53.07171 33.75110 51.40765 1.000 19.06611 116 LYS A O 1
ATOM 865 N N . GLU A 1 118 ? 53.45155 31.53248 51.13175 1.000 13.61460 117 GLU A N 1
ATOM 866 C CA . GLU A 1 118 ? 54.76590 31.58277 51.78295 1.000 14.18391 117 GLU A CA 1
ATOM 867 C C . GLU A 1 118 ? 55.78042 32.34502 50.94540 1.000 18.38651 117 GLU A C 1
ATOM 868 O O . GLU A 1 118 ? 56.68121 32.98434 51.49862 1.000 17.69570 117 GLU A O 1
ATOM 874 N N . ASP A 1 119 ? 55.66047 32.27897 49.62162 1.000 14.94584 118 ASP A N 1
ATOM 875 C CA . ASP A 1 119 ? 56.65911 32.82860 48.70068 1.000 14.96618 118 ASP A CA 1
ATOM 876 C C . ASP A 1 119 ? 55.92854 33.54058 47.56581 1.000 13.97479 118 ASP A C 1
ATOM 877 O O . ASP A 1 119 ? 55.84175 33.03815 46.43962 1.000 14.40884 118 ASP A O 1
ATOM 882 N N . PRO A 1 120 ? 55.35147 34.71115 47.84650 1.000 15.31296 119 PRO A N 1
ATOM 883 C CA . PRO A 1 120 ? 54.52003 35.37732 46.83912 1.000 15.62764 119 PRO A CA 1
ATOM 884 C C . PRO A 1 120 ? 55.36711 35.91442 45.70275 1.000 17.01666 119 PRO A C 1
ATOM 885 O O . PRO A 1 120 ? 56.42660 36.50605 45.92111 1.000 18.66480 119 PRO A O 1
ATOM 889 N N . ASN A 1 121 ? 54.88429 35.71012 44.48269 1.000 13.55433 120 ASN A N 1
ATOM 890 C CA . ASN A 1 121 ? 55.64148 36.10484 43.30186 1.000 12.47233 120 ASN A CA 1
ATOM 891 C C . ASN A 1 121 ? 55.52735 37.59987 43.04958 1.000 13.61228 120 ASN A C 1
ATOM 892 O O . ASN A 1 121 ? 54.43506 38.16307 43.11127 1.000 16.30999 120 ASN A O 1
ATOM 897 N N . TYR A 1 122 ? 56.66342 38.23720 42.73992 1.000 12.80865 121 TYR A N 1
ATOM 898 C CA . TYR A 1 122 ? 56.68675 39.58771 42.18709 1.000 13.38657 121 TYR A CA 1
ATOM 899 C C . TYR A 1 122 ? 58.08416 39.84374 41.65350 1.000 13.50041 121 TYR A C 1
ATOM 900 O O . TYR A 1 122 ? 59.03407 39.15901 42.02952 1.000 15.70967 121 TYR A O 1
ATOM 909 N N . SER A 1 123 ? 58.18743 40.83474 40.77665 1.000 11.67162 122 SER A N 1
ATOM 910 C CA . SER A 1 123 ? 59.42934 41.16215 40.08382 1.000 11.04811 122 SER A CA 1
ATOM 911 C C . SER A 1 123 ? 60.00044 42.45333 40.64559 1.000 14.72858 122 SER A C 1
ATOM 912 O O . SER A 1 123 ? 59.26837 43.43459 40.80979 1.000 15.70709 122 SER A O 1
ATOM 915 N N . ARG A 1 124 ? 61.31256 42.46257 40.90105 1.000 12.55620 123 ARG A N 1
ATOM 916 C CA . ARG A 1 124 ? 62.01738 43.68487 41.26411 1.000 16.32517 123 ARG A CA 1
ATOM 917 C C . ARG A 1 124 ? 62.77262 44.27084 40.08895 1.000 15.52182 123 ARG A C 1
ATOM 918 O O . ARG A 1 124 ? 63.46755 45.28352 40.24474 1.000 17.53916 123 ARG A O 1
ATOM 926 N N . CYS A 1 125 ? 62.62338 43.67360 38.91214 1.000 13.01679 124 CYS A N 1
ATOM 927 C CA . CYS A 1 125 ? 63.25724 44.18578 37.70549 1.000 13.73072 124 CYS A CA 1
ATOM 928 C C . CYS A 1 125 ? 62.57774 43.49868 36.53430 1.000 16.48833 124 CYS A C 1
ATOM 929 O O . CYS A 1 125 ? 62.77169 42.29735 36.32499 1.000 16.29316 124 CYS A O 1
ATOM 932 N N . ARG A 1 126 ? 61.78578 44.25421 35.78535 1.000 12.32563 125 ARG A N 1
ATOM 933 C CA . ARG A 1 126 ? 60.97379 43.68090 34.72583 1.000 13.15045 125 ARG A CA 1
ATOM 934 C C . ARG A 1 126 ? 61.56382 43.88258 33.33562 1.000 15.15751 125 ARG A C 1
ATOM 935 O O . ARG A 1 126 ? 61.37782 43.02398 32.46878 1.000 12.90480 125 ARG A O 1
ATOM 943 N N . VAL A 1 127 ? 62.28002 44.98156 33.09329 1.000 12.95332 126 VAL A N 1
ATOM 944 C CA . VAL A 1 127 ? 62.79325 45.29642 31.76299 1.000 12.62637 126 VAL A CA 1
ATOM 945 C C . VAL A 1 127 ? 64.21974 45.79847 31.91039 1.000 13.81014 126 VAL A C 1
ATOM 946 O O . VAL A 1 127 ? 64.48940 46.65148 32.76488 1.000 15.14957 126 VAL A O 1
ATOM 950 N N . ILE A 1 128 ? 65.12020 45.28308 31.07185 1.000 12.70867 127 ILE A N 1
ATOM 951 C CA . ILE A 1 128 ? 66.50047 45.75074 31.04483 1.000 12.44949 127 ILE A CA 1
ATOM 952 C C . ILE A 1 128 ? 66.85159 46.18651 29.62877 1.000 15.78053 127 ILE A C 1
ATOM 953 O O . ILE A 1 128 ? 66.16779 45.86197 28.64920 1.000 16.27975 127 ILE A O 1
ATOM 958 N N . GLU A 1 129 ? 67.93229 46.96231 29.53878 1.000 15.06372 128 GLU A N 1
ATOM 959 C CA . GLU A 1 129 ? 68.42037 47.49315 28.27322 1.000 14.34353 128 GLU A CA 1
ATOM 960 C C . GLU A 1 129 ? 69.89788 47.78315 28.45327 1.000 14.84206 128 GLU A C 1
ATOM 961 O O . GLU A 1 129 ? 70.41417 47.76652 29.57136 1.000 15.48128 128 GLU A O 1
ATOM 967 N N . LYS A 1 130 ? 70.56282 48.07106 27.33302 1.000 16.66740 129 LYS A N 1
ATOM 968 C CA . LYS A 1 130 ? 71.96179 48.50925 27.33812 1.000 19.69639 129 LYS A CA 1
ATOM 969 C C . LYS A 1 130 ? 72.84307 47.54706 28.13637 1.000 18.26572 129 LYS A C 1
ATOM 970 O O . LYS A 1 130 ? 73.66740 47.94325 28.97241 1.000 17.93524 129 LYS A O 1
ATOM 976 N N . GLN A 1 131 ? 72.65669 46.25698 27.85230 1.000 17.97993 130 GLN A N 1
ATOM 977 C CA . GLN A 1 131 ? 73.45606 45.17256 28.41288 1.000 16.35036 130 GLN A CA 1
ATOM 978 C C . GLN A 1 131 ? 73.40258 45.17708 29.94312 1.000 18.41932 130 GLN A C 1
ATOM 979 O O . GLN A 1 131 ? 74.42055 45.23821 30.63445 1.000 18.92485 130 GLN A O 1
ATOM 985 N N . GLY A 1 132 ? 72.17798 45.11579 30.47028 1.000 15.26303 131 GLY A N 1
ATOM 986 C CA . GLY A 1 132 ? 71.96304 44.76817 31.86251 1.000 17.62605 131 GLY A CA 1
ATOM 987 C C . GLY A 1 132 ? 71.43004 45.86139 32.76242 1.000 16.66625 131 GLY A C 1
ATOM 988 O O . GLY A 1 132 ? 71.27316 45.61648 33.96728 1.000 20.46957 131 GLY A O 1
ATOM 989 N N . GLN A 1 133 ? 71.13344 47.04488 32.23879 1.000 18.13444 132 GLN A N 1
ATOM 990 C CA . GLN A 1 133 ? 70.64988 48.13971 33.06480 1.000 17.54646 132 GLN A CA 1
ATOM 991 C C . GLN A 1 133 ? 69.12655 48.15863 33.09897 1.000 14.10351 132 GLN A C 1
ATOM 992 O O . GLN A 1 133 ? 68.46870 47.96006 32.07782 1.000 17.42454 132 GLN A O 1
ATOM 998 N N . ARG A 1 134 ? 68.56902 48.42988 34.27105 1.000 16.46132 133 ARG A N 1
ATOM 999 C CA . ARG A 1 134 ? 67.11387 48.48260 34.37706 1.000 19.08821 133 ARG A CA 1
ATOM 1000 C C . ARG A 1 134 ? 66.55986 49.70266 33.64712 1.000 21.33759 133 ARG A C 1
ATOM 1001 O O . ARG A 1 134 ? 67.12276 50.80108 33.71675 1.000 19.94319 133 ARG A O 1
ATOM 1009 N N . LEU A 1 135 ? 65.45834 49.49411 32.92249 1.000 18.69780 134 LEU A N 1
ATOM 1010 C CA . LEU A 1 135 ? 64.74407 50.59086 32.27893 1.000 17.18375 134 LEU A CA 1
ATOM 1011 C C . LEU A 1 135 ? 64.34691 51.63710 33.31825 1.000 17.15526 134 LEU A C 1
ATOM 1012 O O . LEU A 1 135 ? 63.77644 51.30548 34.35637 1.000 18.29973 134 LEU A O 1
ATOM 1017 N N . VAL A 1 136 ? 64.68248 52.90821 33.05674 1.000 21.39559 135 VAL A N 1
ATOM 1018 C CA . VAL A 1 136 ? 64.49577 53.92742 34.08985 1.000 21.38166 135 VAL A CA 1
ATOM 1019 C C . VAL A 1 136 ? 63.01839 54.12518 34.43639 1.000 22.61023 135 VAL A C 1
ATOM 1020 O O . VAL A 1 136 ? 62.69112 54.44615 35.58473 1.000 24.03308 135 VAL A O 1
ATOM 1024 N N . THR A 1 137 ? 62.10675 53.91954 33.47990 1.000 19.59456 136 THR A N 1
ATOM 1025 C CA . THR A 1 137 ? 60.66896 54.06081 33.71313 1.000 20.75276 136 THR A CA 1
ATOM 1026 C C . THR A 1 137 ? 59.99098 52.74122 34.06113 1.000 20.23015 136 THR A C 1
ATOM 1027 O O . THR A 1 137 ? 58.75924 52.66386 34.00392 1.000 18.77566 136 THR A O 1
ATOM 1031 N N . ASP A 1 138 ? 60.75966 51.70718 34.40246 1.000 19.90165 137 ASP A N 1
ATOM 1032 C CA . ASP A 1 138 ? 60.17801 50.40556 34.71766 1.000 17.73781 137 ASP A CA 1
ATOM 1033 C C . ASP A 1 138 ? 59.15497 50.55581 35.83928 1.000 22.33253 137 ASP A C 1
ATOM 1034 O O . ASP A 1 138 ? 59.42217 51.18602 36.86915 1.000 21.30794 137 ASP A O 1
ATOM 1039 N N . GLY A 1 139 ? 57.96250 49.99980 35.62208 1.000 17.55668 138 GLY A N 1
ATOM 1040 C CA . GLY A 1 139 ? 56.84683 50.12866 36.53854 1.000 19.95126 138 GLY A CA 1
ATOM 1041 C C . GLY A 1 139 ? 55.76150 51.05931 36.04003 1.000 21.47000 138 GLY A C 1
ATOM 1042 O O . GLY A 1 139 ? 54.59620 50.90302 36.43005 1.000 23.72917 138 GLY A O 1
ATOM 1043 N N . ASP A 1 140 ? 56.11618 52.02322 35.20132 1.000 19.37754 139 ASP A N 1
ATOM 1044 C CA . ASP A 1 140 ? 55.14400 52.91057 34.58160 1.000 21.84927 139 ASP A CA 1
ATOM 1045 C C . ASP A 1 140 ? 54.66621 52.31525 33.26442 1.000 20.08992 139 ASP A C 1
ATOM 1046 O O . ASP A 1 140 ? 55.40051 51.59036 32.59202 1.000 18.49978 139 ASP A O 1
ATOM 1051 N N . PHE A 1 141 ? 53.43080 52.64858 32.88813 1.000 15.87939 140 PHE A N 1
ATOM 1052 C CA . PHE A 1 141 ? 52.87323 52.22431 31.60823 1.000 15.23332 140 PHE A CA 1
ATOM 1053 C C . PHE A 1 141 ? 53.23323 53.16805 30.46597 1.000 16.94737 140 PHE A C 1
ATOM 1054 O O . PHE A 1 141 ? 53.25125 52.74088 29.30752 1.000 16.54758 140 PHE A O 1
ATOM 1062 N N . THR A 1 142 ? 53.48570 54.44123 30.78347 1.000 19.32093 141 THR A N 1
ATOM 1063 C CA . THR A 1 142 ? 53.78327 55.52176 29.82341 1.000 19.40253 141 THR A CA 1
ATOM 1064 C C . THR A 1 142 ? 52.87389 55.48404 28.59423 1.000 19.22117 141 THR A C 1
ATOM 1065 O O . THR A 1 142 ? 53.31769 55.56149 27.45006 1.000 20.17393 141 THR A O 1
ATOM 1069 N N . LEU A 1 143 ? 51.56906 55.42051 28.85030 1.000 17.92380 142 LEU A N 1
ATOM 1070 C CA . LEU A 1 143 ? 50.55672 55.50863 27.80917 1.000 15.82145 142 LEU A CA 1
ATOM 1071 C C . LEU A 1 143 ? 50.10583 56.95871 27.65858 1.000 21.21269 142 LEU A C 1
ATOM 1072 O O . LEU A 1 143 ? 49.75596 57.60748 28.65350 1.000 27.50330 142 LEU A O 1
ATOM 1077 N N . THR A 1 144 ? 50.07137 57.44950 26.42296 1.000 21.28626 143 THR A N 1
ATOM 1078 C CA . THR A 1 144 ? 49.44765 58.74355 26.16193 1.000 21.12596 143 THR A CA 1
ATOM 1079 C C . THR A 1 144 ? 47.92413 58.63229 26.25620 1.000 25.13433 143 THR A C 1
ATOM 1080 O O . THR A 1 144 ? 47.35178 57.54174 26.23945 1.000 18.54712 143 THR A O 1
ATOM 1084 N N . LYS A 1 145 ? 47.25445 59.78691 26.34374 1.000 20.74631 144 LYS A N 1
ATOM 1085 C CA . LYS A 1 145 ? 45.79176 59.77236 26.33329 1.000 25.01552 144 LYS A CA 1
ATOM 1086 C C . LYS A 1 145 ? 45.26291 59.13974 25.04936 1.000 21.46847 144 LYS A C 1
ATOM 1087 O O . LYS A 1 145 ? 44.25168 58.42734 25.06474 1.000 20.99001 144 LYS A O 1
ATOM 1093 N N . THR A 1 146 ? 45.94575 59.37095 23.92940 1.000 21.29305 145 THR A N 1
ATOM 1094 C CA . THR A 1 146 ? 45.53040 58.75036 22.67800 1.000 22.82379 145 THR A CA 1
ATOM 1095 C C . THR A 1 146 ? 45.63219 57.23180 22.76463 1.000 20.14506 145 THR A C 1
ATOM 1096 O O . THR A 1 146 ? 44.72599 56.51395 22.32148 1.000 19.53130 145 THR A O 1
ATOM 1100 N N . ALA A 1 147 ? 46.72792 56.72865 23.33861 1.000 21.32854 146 ALA A N 1
ATOM 1101 C CA . ALA A 1 147 ? 46.89628 55.28367 23.46651 1.000 19.14345 146 ALA A CA 1
ATOM 1102 C C . ALA A 1 147 ? 45.81724 54.68774 24.36107 1.000 18.25969 146 ALA A C 1
ATOM 1103 O O . ALA A 1 147 ? 45.26401 53.62578 24.05230 1.000 17.32745 146 ALA A O 1
ATOM 1105 N N . ILE A 1 148 ? 45.49588 55.36362 25.46705 1.000 18.43727 147 ILE A N 1
ATOM 1106 C CA . ILE A 1 148 ? 44.45723 54.85997 26.36474 1.000 17.68941 147 ILE A CA 1
ATOM 1107 C C . ILE A 1 148 ? 43.11274 54.82674 25.65512 1.000 21.80601 147 ILE A C 1
ATOM 1108 O O . ILE A 1 148 ? 42.31939 53.88983 25.82921 1.000 17.87967 147 ILE A O 1
ATOM 1113 N N . LYS A 1 149 ? 42.82155 55.85779 24.85811 1.000 20.34682 148 LYS A N 1
ATOM 1114 C CA . LYS A 1 149 ? 41.56433 55.87154 24.12315 1.000 19.60719 148 LYS A CA 1
ATOM 1115 C C . LYS A 1 149 ? 41.48069 54.68797 23.17102 1.000 19.00162 148 LYS A C 1
ATOM 1116 O O . LYS A 1 149 ? 40.40886 54.10246 22.99185 1.000 20.84476 148 LYS A O 1
ATOM 1122 N N . GLU A 1 150 ? 42.60989 54.31994 22.55172 1.000 17.68956 149 GLU A N 1
ATOM 1123 C CA . GLU A 1 150 ? 42.62287 53.16744 21.65675 1.000 17.77668 149 GLU A CA 1
ATOM 1124 C C . GLU A 1 150 ? 42.34397 51.87388 22.41258 1.000 16.17697 149 GLU A C 1
ATOM 1125 O O . GLU A 1 150 ? 41.66341 50.98434 21.89237 1.000 16.15119 149 GLU A O 1
ATOM 1131 N N . ILE A 1 151 ? 42.89357 51.74293 23.62338 1.000 15.91640 150 ILE A N 1
ATOM 1132 C CA . ILE A 1 151 ? 42.57847 50.59981 24.48132 1.000 15.50619 150 ILE A CA 1
ATOM 1133 C C . ILE A 1 151 ? 41.08301 50.54837 24.77065 1.000 18.38728 150 ILE A C 1
ATOM 1134 O O . ILE A 1 151 ? 40.43218 49.50908 24.60099 1.000 15.67095 150 ILE A O 1
ATOM 1139 N N . VAL A 1 152 ? 40.51458 51.67315 25.21693 1.000 16.65333 151 VAL A N 1
ATOM 1140 C CA . VAL A 1 152 ? 39.08534 51.70992 25.52968 1.000 18.06808 151 VAL A CA 1
ATOM 1141 C C . VAL A 1 152 ? 38.25795 51.41478 24.28319 1.000 16.37230 151 VAL A C 1
ATOM 1142 O O . VAL A 1 152 ? 37.31206 50.62143 24.32235 1.000 18.79863 151 VAL A O 1
ATOM 1146 N N . ASP A 1 153 ? 38.62295 52.02474 23.14974 1.000 18.01478 152 ASP A N 1
ATOM 1147 C CA . ASP A 1 153 ? 37.85590 51.84817 21.91955 1.000 17.74733 152 ASP A CA 1
ATOM 1148 C C . ASP A 1 153 ? 37.86086 50.39885 21.45287 1.000 19.02753 152 ASP A C 1
ATOM 1149 O O . ASP A 1 153 ? 36.86712 49.92359 20.89599 1.000 19.37196 152 ASP A O 1
ATOM 1154 N N . LEU A 1 154 ? 38.97592 49.68589 21.64207 1.000 17.16133 153 LEU A N 1
ATOM 1155 C CA . LEU A 1 154 ? 38.98641 48.26248 21.31401 1.000 15.11632 153 LEU A CA 1
ATOM 1156 C C . LEU A 1 154 ? 38.02768 47.49098 22.21971 1.000 14.16963 153 LEU A C 1
ATOM 1157 O O . LEU A 1 154 ? 37.24353 46.65811 21.74972 1.000 16.22682 153 LEU A O 1
ATOM 1162 N N . CYS A 1 155 ? 38.06413 47.76575 23.52587 1.000 15.29897 154 CYS A N 1
ATOM 1163 C CA . CYS A 1 155 ? 37.17334 47.05071 24.44230 1.000 14.78894 154 CYS A CA 1
ATOM 1164 C C . CYS A 1 155 ? 35.70532 47.33152 24.13291 1.000 17.86223 154 CYS A C 1
ATOM 1165 O O . CYS A 1 155 ? 34.85903 46.44777 24.29206 1.000 17.54928 154 CYS A O 1
ATOM 1168 N N . LEU A 1 156 ? 35.39350 48.53547 23.66207 1.000 18.50396 155 LEU A N 1
ATOM 1169 C CA . LEU A 1 156 ? 34.02407 48.90316 23.31885 1.000 18.78323 155 LEU A CA 1
ATOM 1170 C C . LEU A 1 156 ? 33.61288 48.45140 21.92504 1.000 19.29663 155 LEU A C 1
ATOM 1171 O O . LEU A 1 156 ? 32.46588 48.68471 21.52595 1.000 22.95599 155 LEU A O 1
ATOM 1176 N N . THR A 1 157 ? 34.50861 47.80891 21.17717 1.000 17.64021 156 THR A N 1
ATOM 1177 C CA . THR A 1 157 ? 34.14880 47.19828 19.90771 1.000 16.53192 156 THR A CA 1
ATOM 1178 C C . THR A 1 157 ? 33.51694 45.83714 20.16668 1.000 20.47912 156 THR A C 1
ATOM 1179 O O . THR A 1 157 ? 34.02993 45.05310 20.96584 1.000 21.00836 156 THR A O 1
ATOM 1183 N N . ASN A 1 158 ? 32.39552 45.56104 19.50659 1.000 18.59153 157 ASN A N 1
ATOM 1184 C CA . ASN A 1 158 ? 31.78747 44.24022 19.60544 1.000 18.65466 157 ASN A CA 1
ATOM 1185 C C . ASN A 1 158 ? 32.72640 43.20075 19.01556 1.000 20.80932 157 ASN A C 1
ATOM 1186 O O . ASN A 1 158 ? 33.34123 43.42481 17.97285 1.000 18.99758 157 ASN A O 1
ATOM 1191 N N . GLU A 1 159 ? 32.83055 42.04736 19.67735 1.000 18.98366 158 GLU A N 1
ATOM 1192 C CA . GLU A 1 159 ? 33.72138 41.00835 19.16479 1.000 15.35648 158 GLU A CA 1
ATOM 1193 C C . GLU A 1 159 ? 33.34631 40.60521 17.74408 1.000 18.52265 158 GLU A C 1
ATOM 1194 O O . GLU A 1 159 ? 34.21478 40.26361 16.93513 1.000 18.77136 158 GLU A O 1
ATOM 1200 N N . GLU A 1 160 ? 32.05709 40.68760 17.41390 1.000 22.07449 159 GLU A N 1
ATOM 1201 C CA . GLU A 1 160 ? 31.54237 40.32265 16.10146 1.000 20.96113 159 GLU A CA 1
ATOM 1202 C C . GLU A 1 160 ? 32.11006 41.19464 14.99158 1.000 19.54184 159 GLU A C 1
ATOM 1203 O O . GLU A 1 160 ? 32.07445 40.79396 13.82572 1.000 29.45034 159 GLU A O 1
ATOM 1209 N N . ASP A 1 161 ? 32.61788 42.37959 15.32472 1.000 18.63416 160 ASP A N 1
ATOM 1210 C CA . ASP A 1 161 ? 33.17798 43.31018 14.35605 1.000 18.85399 160 ASP A CA 1
ATOM 1211 C C . ASP A 1 161 ? 34.68500 43.18635 14.22262 1.000 20.08010 160 ASP A C 1
ATOM 1212 O O . ASP A 1 161 ? 35.30677 44.00328 13.53251 1.000 21.19189 160 ASP A O 1
ATOM 1217 N N . LEU A 1 162 ? 35.29200 42.19145 14.86619 1.000 17.84286 161 LEU A N 1
ATOM 1218 C CA . LEU A 1 162 ? 36.74238 42.07280 14.87516 1.000 15.72844 161 LEU A CA 1
ATOM 1219 C C . LEU A 1 162 ? 37.24950 40.86890 14.08346 1.000 16.33876 161 LEU A C 1
ATOM 1220 O O . LEU A 1 162 ? 38.42181 40.49290 14.22147 1.000 14.88830 161 LEU A O 1
ATOM 1225 N N . ASP A 1 163 ? 36.40693 40.26457 13.24359 1.000 14.95416 162 ASP A N 1
ATOM 1226 C CA . ASP A 1 163 ? 36.86023 39.17217 12.38358 1.000 16.16657 162 ASP A CA 1
ATOM 1227 C C . ASP A 1 163 ? 38.11321 39.57934 11.62058 1.000 18.43331 162 ASP A C 1
ATOM 1228 O O . ASP A 1 163 ? 38.12111 40.58380 10.89499 1.000 17.39973 162 ASP A O 1
ATOM 1233 N N . ASP A 1 164 ? 39.18054 38.80412 11.80829 1.000 14.52708 163 ASP A N 1
ATOM 1234 C CA . ASP A 1 164 ? 40.41725 38.88071 11.03559 1.000 14.58032 163 ASP A CA 1
ATOM 1235 C C . ASP A 1 164 ? 41.18413 40.18413 11.24117 1.000 16.75128 163 ASP A C 1
ATOM 1236 O O . ASP A 1 164 ? 42.17458 40.43930 10.52663 1.000 18.49029 163 ASP A O 1
ATOM 1241 N N . VAL A 1 165 ? 40.80818 40.98528 12.23176 1.000 13.62420 164 VAL A N 1
ATOM 1242 C CA . VAL A 1 165 ? 41.46324 42.26158 12.49519 1.000 12.67902 164 VAL A CA 1
ATOM 1243 C C . VAL A 1 165 ? 42.75246 42.02427 13.27307 1.000 15.69245 164 VAL A C 1
ATOM 1244 O O . VAL A 1 165 ? 42.76363 41.28156 14.25956 1.000 16.04662 164 VAL A O 1
ATOM 1248 N N . LYS A 1 166 ? 43.84057 42.64851 12.82535 1.000 14.68437 165 LYS A N 1
ATOM 1249 C CA . LYS A 1 166 ? 45.13617 42.54884 13.48678 1.000 12.42553 165 LYS A CA 1
ATOM 1250 C C . LYS A 1 166 ? 45.28675 43.60245 14.57715 1.000 13.83632 165 LYS A C 1
ATOM 1251 O O . LYS A 1 166 ? 44.66075 44.66033 14.54944 1.000 15.86114 165 LYS A O 1
ATOM 1257 N N . ILE A 1 167 ? 46.19670 43.32959 15.51161 1.000 13.90824 166 ILE A N 1
ATOM 1258 C CA . ILE A 1 167 ? 46.49129 44.29387 16.56832 1.000 13.83352 166 ILE A CA 1
ATOM 1259 C C . ILE A 1 167 ? 46.97712 45.61904 15.97326 1.000 14.35914 166 ILE A C 1
ATOM 1260 O O . ILE A 1 167 ? 46.60101 46.69910 16.44737 1.000 15.39267 166 ILE A O 1
ATOM 1265 N N . THR A 1 168 ? 47.77553 45.56187 14.90113 1.000 14.57305 167 THR A N 1
ATOM 1266 C CA . THR A 1 168 ? 48.21274 46.79806 14.24712 1.000 15.24903 167 THR A CA 1
ATOM 1267 C C . THR A 1 168 ? 47.07722 47.55777 13.55999 1.000 18.63889 167 THR A C 1
ATOM 1268 O O . THR A 1 168 ? 47.26731 48.73404 13.22147 1.000 18.32162 167 THR A O 1
ATOM 1272 N N . ASP A 1 169 ? 45.91552 46.93143 13.35015 1.000 16.11543 168 ASP A N 1
ATOM 1273 C CA . ASP A 1 169 ? 44.77418 47.63012 12.76862 1.000 19.36229 168 ASP A CA 1
ATOM 1274 C C . ASP A 1 169 ? 44.05995 48.52419 13.76789 1.000 19.34473 168 ASP A C 1
ATOM 1275 O O . ASP A 1 169 ? 43.27469 49.38597 13.35341 1.000 22.20189 168 ASP A O 1
ATOM 1280 N N . VAL A 1 170 ? 44.27653 48.33240 15.06988 1.000 16.85615 169 VAL A N 1
ATOM 1281 C CA . VAL A 1 170 ? 43.49940 49.03708 16.07849 1.000 17.11364 169 VAL A CA 1
ATOM 1282 C C . VAL A 1 170 ? 44.35783 49.86138 17.02114 1.000 19.00243 169 VAL A C 1
ATOM 1283 O O . VAL A 1 170 ? 43.81104 50.58667 17.85738 1.000 21.65990 169 VAL A O 1
ATOM 1287 N N . PHE A 1 171 ? 45.68415 49.79157 16.90681 1.000 17.44683 170 PHE A N 1
ATOM 1288 C CA . PHE A 1 171 ? 46.56790 50.63410 17.70024 1.000 17.38507 170 PHE A CA 1
ATOM 1289 C C . PHE A 1 171 ? 47.52929 51.38104 16.78797 1.000 19.43314 170 PHE A C 1
ATOM 1290 O O . PHE A 1 171 ? 47.84616 50.93149 15.68229 1.000 21.95566 170 PHE A O 1
ATOM 1298 N N . SER A 1 172 ? 47.98337 52.53741 17.26093 1.000 22.29420 171 SER A N 1
ATOM 1299 C CA . SER A 1 172 ? 48.91918 53.34134 16.48383 1.000 22.19900 171 SER A CA 1
ATOM 1300 C C . SER A 1 172 ? 50.19614 53.62822 17.27557 1.000 24.32084 171 SER A C 1
ATOM 1301 O O . SER A 1 172 ? 50.49875 52.93284 18.25175 1.000 19.95627 171 SER A O 1
ATOM 1304 N N . ASP A 1 173 ? 50.95615 54.65379 16.86662 1.000 24.85057 172 ASP A N 1
ATOM 1305 C CA . ASP A 1 173 ? 52.34495 54.78159 17.30577 1.000 24.19964 172 ASP A CA 1
ATOM 1306 C C . ASP A 1 173 ? 52.47591 54.94654 18.81388 1.000 22.06175 172 ASP A C 1
ATOM 1307 O O . ASP A 1 173 ? 53.35369 54.33170 19.42893 1.000 21.96007 172 ASP A O 1
ATOM 1312 N N . ASP A 1 174 ? 51.66115 55.82015 19.42182 1.000 22.01847 173 ASP A N 1
ATOM 1313 C CA . ASP A 1 174 ? 51.79766 56.07839 20.85519 1.000 21.38988 173 ASP A CA 1
ATOM 1314 C C . ASP A 1 174 ? 51.72755 54.77497 21.64579 1.000 21.17525 173 ASP A C 1
ATOM 1315 O O . ASP A 1 174 ? 52.56458 54.50877 22.51792 1.000 19.30820 173 ASP A O 1
ATOM 1320 N N . PHE A 1 175 ? 50.73003 53.94440 21.33732 1.000 22.65323 174 PHE A N 1
ATOM 1321 C CA . PHE A 1 175 ? 50.54835 52.69950 22.07865 1.000 17.44593 174 PHE A CA 1
ATOM 1322 C C . PHE A 1 175 ? 51.74091 51.77259 21.89958 1.000 16.63924 174 PHE A C 1
ATOM 1323 O O . PHE A 1 175 ? 52.23698 51.18941 22.87116 1.000 16.38129 174 PHE A O 1
ATOM 1331 N N . PHE A 1 176 ? 52.22115 51.62232 20.66109 1.000 16.41722 175 PHE A N 1
ATOM 1332 C CA . PHE A 1 176 ? 53.31811 50.69741 20.42185 1.000 16.13304 175 PHE A CA 1
ATOM 1333 C C . PHE A 1 176 ? 54.63615 51.19541 21.00099 1.000 16.95157 175 PHE A C 1
ATOM 1334 O O . PHE A 1 176 ? 55.55770 50.39301 21.16538 1.000 19.47491 175 PHE A O 1
ATOM 1342 N N . ASN A 1 177 ? 54.72339 52.48186 21.34865 1.000 18.58017 176 ASN A N 1
ATOM 1343 C CA . ASN A 1 177 ? 55.87455 53.06564 22.02486 1.000 20.02620 176 ASN A CA 1
ATOM 1344 C C . ASN A 1 177 ? 55.77502 53.01240 23.54581 1.000 20.73434 176 ASN A C 1
ATOM 1345 O O . ASN A 1 177 ? 56.72450 53.41294 24.23138 1.000 21.11231 176 ASN A O 1
ATOM 1350 N N . SER A 1 178 ? 54.66423 52.52060 24.08802 1.000 18.18598 177 SER A N 1
ATOM 1351 C CA . SER A 1 178 ? 54.43024 52.55640 25.52420 1.000 16.25307 177 SER A CA 1
ATOM 1352 C C . SER A 1 178 ? 55.15335 51.41981 26.23579 1.000 15.32827 177 SER A C 1
ATOM 1353 O O . SER A 1 178 ? 55.43269 50.36819 25.65447 1.000 15.92742 177 SER A O 1
ATOM 1356 N N . ASN A 1 179 ? 55.47480 51.65000 27.51047 1.000 16.36810 178 ASN A N 1
ATOM 1357 C CA . ASN A 1 179 ? 55.93014 50.54539 28.33908 1.000 15.81663 178 ASN A CA 1
ATOM 1358 C C . ASN A 1 179 ? 54.84866 49.48579 28.46182 1.000 14.41188 178 ASN A C 1
ATOM 1359 O O . ASN A 1 179 ? 55.15129 48.29010 28.54915 1.000 13.22505 178 ASN A O 1
ATOM 1364 N N . PHE A 1 180 ? 53.58090 49.90631 28.49032 1.000 14.74916 179 PHE A N 1
ATOM 1365 C CA . PHE A 1 180 ? 52.48136 48.95175 28.55313 1.000 13.99575 179 PHE A CA 1
ATOM 1366 C C . PHE A 1 180 ? 52.63955 47.86377 27.50137 1.000 13.51766 179 PHE A C 1
ATOM 1367 O O . PHE A 1 180 ? 52.50444 46.67171 27.79959 1.000 14.37184 179 PHE A O 1
ATOM 1375 N N . TRP A 1 181 ? 52.91622 48.25893 26.25664 1.000 12.10853 180 TRP A N 1
ATOM 1376 C CA . TRP A 1 181 ? 53.02210 47.27486 25.18670 1.000 13.78668 180 TRP A CA 1
ATOM 1377 C C . TRP A 1 181 ? 54.24548 46.37888 25.37801 1.000 13.05230 180 TRP A C 1
ATOM 1378 O O . TRP A 1 181 ? 54.18891 45.18226 25.05629 1.000 12.99275 180 TRP A O 1
ATOM 1389 N N . ILE A 1 182 ? 55.34007 46.91351 25.94092 1.000 13.51227 181 ILE A N 1
ATOM 1390 C CA . ILE A 1 182 ? 56.48196 46.06095 26.27464 1.000 13.70605 181 ILE A CA 1
ATOM 1391 C C . ILE A 1 182 ? 56.05068 44.95270 27.22585 1.000 13.29268 181 ILE A C 1
ATOM 1392 O O . ILE A 1 182 ? 56.28533 43.76221 26.97704 1.000 13.72727 181 ILE A O 1
ATOM 1397 N N . TYR A 1 183 ? 55.43166 45.33390 28.34659 1.000 12.98080 182 TYR A N 1
ATOM 1398 C CA . TYR A 1 183 ? 55.01442 44.34505 29.33603 1.000 12.19598 182 TYR A CA 1
ATOM 1399 C C . TYR A 1 183 ? 54.02860 43.37259 28.72631 1.000 13.79337 182 TYR A C 1
ATOM 1400 O O . TYR A 1 183 ? 54.12084 42.16023 28.93714 1.000 12.71009 182 TYR A O 1
ATOM 1409 N N . TRP A 1 184 ? 53.06338 43.91134 27.97880 1.000 13.07375 183 TRP A N 1
ATOM 1410 C CA . TRP A 1 184 ? 51.94497 43.13354 27.46512 1.000 11.48841 183 TRP A CA 1
ATOM 1411 C C . TRP A 1 184 ? 52.39946 42.10688 26.44090 1.000 13.37963 183 TRP A C 1
ATOM 1412 O O . TRP A 1 184 ? 52.08947 40.91109 26.55131 1.000 12.56681 183 TRP A O 1
ATOM 1423 N N . LYS A 1 185 ? 53.09841 42.57045 25.40324 1.000 10.93064 184 LYS A N 1
ATOM 1424 C CA . LYS A 1 185 ? 53.43425 41.67378 24.30869 1.000 12.02451 184 LYS A CA 1
ATOM 1425 C C . LYS A 1 185 ? 54.35607 40.56915 24.78375 1.000 12.02789 184 LYS A C 1
ATOM 1426 O O . LYS A 1 185 ? 54.23665 39.42590 24.32558 1.000 11.93166 184 LYS A O 1
ATOM 1432 N N . THR A 1 186 ? 55.24502 40.86866 25.74164 1.000 12.76873 185 THR A N 1
ATOM 1433 C CA . THR A 1 186 ? 56.21644 39.85727 26.14637 1.000 12.97916 185 THR A CA 1
ATOM 1434 C C . THR A 1 186 ? 55.62708 38.88234 27.16488 1.000 11.64691 185 THR A C 1
ATOM 1435 O O . THR A 1 186 ? 55.89627 37.67825 27.08914 1.000 12.03299 185 THR A O 1
ATOM 1439 N N . MET A 1 187 ? 54.77998 39.35121 28.10198 1.000 11.98689 186 MET A N 1
ATOM 1440 C CA . MET A 1 187 ? 54.27242 38.40601 29.09504 1.000 12.04355 186 MET A CA 1
ATOM 1441 C C . MET A 1 187 ? 53.26122 37.45353 28.46598 1.000 13.06222 186 MET A C 1
ATOM 1442 O O . MET A 1 187 ? 53.08603 36.32917 28.94910 1.000 13.34524 186 MET A O 1
ATOM 1447 N N . PHE A 1 188 ? 52.58583 37.88201 27.39319 1.000 12.10688 187 PHE A N 1
ATOM 1448 C CA . PHE A 1 188 ? 51.55381 37.06841 26.76053 1.000 12.97148 187 PHE A CA 1
ATOM 1449 C C . PHE A 1 188 ? 51.96916 36.48579 25.42001 1.000 13.41383 187 PHE A C 1
ATOM 1450 O O . PHE A 1 188 ? 51.26697 35.60732 24.90518 1.000 13.50002 187 PHE A O 1
ATOM 1458 N N . ALA A 1 189 ? 53.10526 36.92911 24.86467 1.000 11.49192 188 ALA A N 1
ATOM 1459 C CA . ALA A 1 189 ? 53.59959 36.52667 23.54635 1.000 14.12811 188 ALA A CA 1
ATOM 1460 C C . ALA A 1 189 ? 52.63214 36.94229 22.43153 1.000 13.86953 188 ALA A C 1
ATOM 1461 O O . ALA A 1 189 ? 52.31129 36.16055 21.53825 1.000 13.45814 188 ALA A O 1
ATOM 1463 N N . PHE A 1 190 ? 52.19952 38.20445 22.46147 1.000 11.52163 189 PHE A N 1
ATOM 1464 C CA . PHE A 1 190 ? 51.47107 38.77277 21.32640 1.000 9.38602 189 PHE A CA 1
ATOM 1465 C C . PHE A 1 190 ? 52.45591 39.34125 20.30997 1.000 9.71955 189 PHE A C 1
ATOM 1466 O O . PHE A 1 190 ? 53.38809 40.06356 20.67787 1.000 13.45896 189 PHE A O 1
ATOM 1474 N N . GLU A 1 191 ? 52.22197 39.04439 19.04910 1.000 11.30618 190 GLU A N 1
ATOM 1475 C CA . GLU A 1 191 ? 52.88480 39.65586 17.91452 1.000 11.51298 190 GLU A CA 1
ATOM 1476 C C . GLU A 1 191 ? 51.98916 40.73728 17.31042 1.000 11.89688 190 GLU A C 1
ATOM 1477 O O . GLU A 1 191 ? 50.76301 40.70080 17.46846 1.000 11.97018 190 GLU A O 1
ATOM 1483 N N . PRO A 1 192 ? 52.56263 41.73883 16.63723 1.000 13.23643 191 PRO A N 1
ATOM 1484 C CA . PRO A 1 192 ? 51.73242 42.85123 16.13762 1.000 13.03865 191 PRO A CA 1
ATOM 1485 C C . PRO A 1 192 ? 50.66081 42.42677 15.14506 1.000 13.29780 191 PRO A C 1
ATOM 1486 O O . PRO A 1 192 ? 49.64489 43.12232 15.01098 1.000 13.40861 191 PRO A O 1
ATOM 1490 N N . TRP A 1 193 ? 50.85851 41.32004 14.43161 1.000 12.08765 192 TRP A N 1
ATOM 1491 C CA . TRP A 1 193 ? 49.91450 40.83498 13.43402 1.000 11.72553 192 TRP A CA 1
ATOM 1492 C C . TRP A 1 193 ? 48.86939 39.89611 14.02095 1.000 12.58162 192 TRP A C 1
ATOM 1493 O O . TRP A 1 193 ? 48.05044 39.35268 13.27628 1.000 14.41936 192 TRP A O 1
ATOM 1504 N N . HIS A 1 194 ? 48.88828 39.68363 15.33515 1.000 12.30541 193 HIS A N 1
ATOM 1505 C CA . HIS A 1 194 ? 47.98866 38.72660 15.94552 1.000 11.50121 193 HIS A CA 1
ATOM 1506 C C . HIS A 1 194 ? 46.57533 39.29497 16.09447 1.000 12.86252 193 HIS A C 1
ATOM 1507 O O . HIS A 1 194 ? 46.29620 40.47302 15.82319 1.000 12.68050 193 HIS A O 1
ATOM 1514 N N . SER A 1 195 ? 45.69586 38.42844 16.60191 1.000 10.52742 194 SER A N 1
ATOM 1515 C CA . SER A 1 195 ? 44.25693 38.66336 16.68789 1.000 12.44844 194 SER A CA 1
ATOM 1516 C C . SER A 1 195 ? 43.94154 39.81662 17.63719 1.000 11.96765 194 SER A C 1
ATOM 1517 O O . SER A 1 195 ? 44.17102 39.72396 18.84744 1.000 11.28532 194 SER A O 1
ATOM 1520 N N . ALA A 1 196 ? 43.39232 40.91109 17.09915 1.000 11.28060 195 ALA A N 1
ATOM 1521 C CA . ALA A 1 196 ? 42.87413 41.96415 17.96888 1.000 12.03245 195 ALA A CA 1
ATOM 1522 C C . ALA A 1 196 ? 41.72666 41.46530 18.83901 1.000 13.07049 195 ALA A C 1
ATOM 1523 O O . ALA A 1 196 ? 41.54776 41.95304 19.96350 1.000 13.06067 195 ALA A O 1
ATOM 1525 N N . MET A 1 197 ? 40.92187 40.53309 18.31885 1.000 11.77033 196 MET A N 1
ATOM 1526 C CA . MET A 1 197 ? 39.84013 39.91893 19.09298 1.000 11.79988 196 MET A CA 1
ATOM 1527 C C . MET A 1 197 ? 40.37801 39.30634 20.38021 1.000 13.39221 196 MET A C 1
ATOM 1528 O O . MET A 1 197 ? 39.80601 39.48252 21.46383 1.000 11.87694 196 MET A O 1
ATOM 1533 N N . GLU A 1 198 ? 41.47548 38.55379 20.26419 1.000 11.22678 197 GLU A N 1
ATOM 1534 C CA . GLU A 1 198 ? 42.05362 37.89964 21.43096 1.000 11.69701 197 GLU A CA 1
ATOM 1535 C C . GLU A 1 198 ? 42.70564 38.91089 22.36954 1.000 10.56447 197 GLU A C 1
ATOM 1536 O O . GLU A 1 198 ? 42.58920 38.78313 23.58708 1.000 10.59368 197 GLU A O 1
ATOM 1542 N N . MET A 1 199 ? 43.41862 39.90254 21.82305 1.000 10.17800 198 MET A N 1
ATOM 1543 C CA . MET A 1 199 ? 43.92667 41.03065 22.60590 1.000 10.96285 198 MET A CA 1
ATOM 1544 C C . MET A 1 199 ? 42.81574 41.64588 23.44837 1.000 11.92420 198 MET A C 1
ATOM 1545 O O . MET A 1 199 ? 42.97650 41.89229 24.65045 1.000 12.84177 198 MET A O 1
ATOM 1550 N N . ARG A 1 200 ? 41.66521 41.88960 22.81864 1.000 11.18579 199 ARG A N 1
ATOM 1551 C CA . ARG A 1 200 ? 40.53134 42.46620 23.53291 1.000 10.11031 199 ARG A CA 1
ATOM 1552 C C . ARG A 1 200 ? 40.06113 41.54861 24.65310 1.000 10.60804 199 ARG A C 1
ATOM 1553 O O . ARG A 1 200 ? 39.78354 42.00581 25.77498 1.000 12.40203 199 ARG A O 1
ATOM 1561 N N . ARG A 1 201 ? 39.98792 40.24104 24.37642 1.000 10.11876 200 ARG A N 1
ATOM 1562 C CA . ARG A 1 201 ? 39.59439 39.31396 25.43271 1.000 9.66013 200 ARG A CA 1
ATOM 1563 C C . ARG A 1 201 ? 40.55666 39.38306 26.61192 1.000 10.53201 200 ARG A C 1
ATOM 1564 O O . ARG A 1 201 ? 40.11512 39.37845 27.76556 1.000 11.45754 200 ARG A O 1
ATOM 1572 N N . TYR A 1 202 ? 41.87126 39.47982 26.34315 1.000 10.75720 201 TYR A N 1
ATOM 1573 C CA . TYR A 1 202 ? 42.85185 39.57020 27.42581 1.000 11.12218 201 TYR A CA 1
ATOM 1574 C C . TYR A 1 202 ? 42.69326 40.85851 28.23016 1.000 11.35528 201 TYR A C 1
ATOM 1575 O O . TYR A 1 202 ? 42.83800 40.85097 29.45656 1.000 11.01660 201 TYR A O 1
ATOM 1584 N N . LEU A 1 203 ? 42.43291 41.98319 27.55601 1.000 11.24072 202 LEU A N 1
ATOM 1585 C CA . LEU A 1 203 ? 42.25275 43.24060 28.27209 1.000 12.19066 202 LEU A CA 1
ATOM 1586 C C . LEU A 1 203 ? 41.09726 43.13916 29.26113 1.000 12.55295 202 LEU A C 1
ATOM 1587 O O . LEU A 1 203 ? 41.21448 43.55841 30.42269 1.000 13.69635 202 LEU A O 1
ATOM 1592 N N . MET A 1 204 ? 39.97177 42.57265 28.81948 1.000 11.31798 203 MET A N 1
ATOM 1593 C CA . MET A 1 204 ? 38.80414 42.45857 29.68296 1.000 11.86807 203 MET A CA 1
ATOM 1594 C C . MET A 1 204 ? 38.98567 41.34558 30.70680 1.000 14.07085 203 MET A C 1
ATOM 1595 O O . MET A 1 204 ? 38.53199 41.47356 31.85192 1.000 14.00745 203 MET A O 1
ATOM 1600 N N . ARG A 1 205 ? 39.66205 40.26390 30.31150 1.000 11.42750 204 ARG A N 1
ATOM 1601 C CA . ARG A 1 205 ? 39.75212 39.07299 31.15486 1.000 10.25881 204 ARG A CA 1
ATOM 1602 C C . ARG A 1 205 ? 40.56403 39.33257 32.41754 1.000 12.14556 204 ARG A C 1
ATOM 1603 O O . ARG A 1 205 ? 40.22698 38.82631 33.49849 1.000 11.82760 204 ARG A O 1
ATOM 1611 N N . PHE A 1 206 ? 41.65203 40.09368 32.29883 1.000 9.69697 205 PHE A N 1
ATOM 1612 C CA . PHE A 1 206 ? 42.59107 40.25412 33.39538 1.000 11.00264 205 PHE A CA 1
ATOM 1613 C C . PHE A 1 206 ? 42.61383 41.66857 33.95096 1.000 12.07006 205 PHE A C 1
ATOM 1614 O O . PHE A 1 206 ? 43.56578 42.03179 34.64267 1.000 11.78316 205 PHE A O 1
ATOM 1622 N N . VAL A 1 207 ? 41.54403 42.44408 33.72514 1.000 12.02780 206 VAL A N 1
ATOM 1623 C CA . VAL A 1 207 ? 41.53776 43.84665 34.14959 1.000 13.37133 206 VAL A CA 1
ATOM 1624 C C . VAL A 1 207 ? 41.68444 43.98199 35.66597 1.000 14.24898 206 VAL A C 1
ATOM 1625 O O . VAL A 1 207 ? 42.24169 44.97855 36.15460 1.000 13.23635 206 VAL A O 1
ATOM 1629 N N . HIS A 1 208 ? 41.23459 42.98422 36.43774 1.000 11.97692 207 HIS A N 1
ATOM 1630 C CA . HIS A 1 208 ? 41.37453 43.04287 3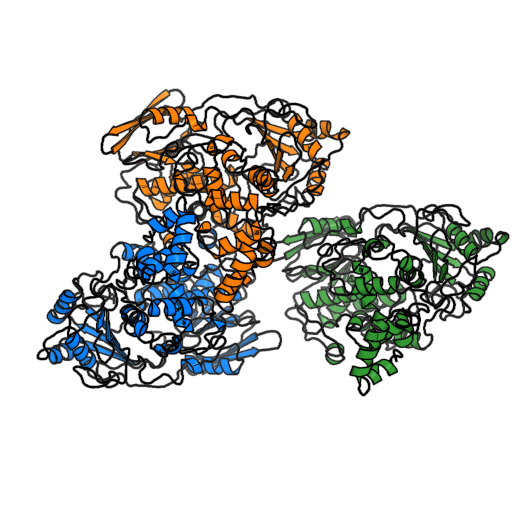7.89133 1.000 13.25517 207 HIS A CA 1
ATOM 1631 C C . HIS A 1 208 ? 42.82123 43.00488 38.34336 1.000 13.60871 207 HIS A C 1
ATOM 1632 O O . HIS A 1 208 ? 43.08739 43.30758 39.51305 1.000 14.16809 207 HIS A O 1
ATOM 1639 N N . HIS A 1 209 ? 43.75078 42.63578 37.45760 1.000 12.75246 208 HIS A N 1
ATOM 1640 C CA . HIS A 1 209 ? 45.16242 42.52174 37.81583 1.000 11.29774 208 HIS A CA 1
ATOM 1641 C C . HIS A 1 209 ? 46.01803 43.59906 37.16855 1.000 13.38226 208 HIS A C 1
ATOM 1642 O O . HIS A 1 209 ? 47.23988 43.44722 37.10985 1.000 14.07064 208 HIS A O 1
ATOM 1649 N N . ILE A 1 210 ? 45.41412 44.70807 36.72427 1.000 13.05740 209 ILE A N 1
ATOM 1650 C CA . ILE A 1 210 ? 46.19648 45.74840 36.04806 1.000 12.36430 209 ILE A CA 1
ATOM 1651 C C . ILE A 1 210 ? 47.27086 46.32658 36.96140 1.000 14.41822 209 ILE A C 1
ATOM 1652 O O . ILE A 1 210 ? 48.36133 46.67779 36.49335 1.000 14.99512 209 ILE A O 1
ATOM 1657 N N . SER A 1 211 ? 47.00610 46.42588 38.26295 1.000 16.23638 210 SER A N 1
ATOM 1658 C CA . SER A 1 211 ? 48.00338 46.96401 39.18047 1.000 13.99700 210 SER A CA 1
ATOM 1659 C C . SER A 1 211 ? 49.16508 46.00637 39.38538 1.000 17.96513 210 SER A C 1
ATOM 1660 O O . SER A 1 211 ? 50.19391 46.40975 39.94323 1.000 23.59665 210 SER A O 1
ATOM 1663 N N . GLY A 1 212 ? 49.02598 44.75667 38.94446 1.000 18.84285 211 GLY A N 1
ATOM 1664 C CA . GLY A 1 212 ? 50.11173 43.79871 38.94854 1.000 20.62235 211 GLY A CA 1
ATOM 1665 C C . GLY A 1 212 ? 50.70655 43.49182 37.59505 1.000 21.41550 211 GLY A C 1
ATOM 1666 O O . GLY A 1 212 ? 51.50048 42.54678 37.48883 1.000 26.16116 211 GLY A O 1
ATOM 1667 N N . LEU A 1 213 ? 50.37346 44.25443 36.54921 1.000 19.67408 212 LEU A N 1
ATOM 1668 C CA . LEU A 1 213 ? 50.92423 43.96960 35.22990 1.000 22.21702 212 LEU A CA 1
ATOM 1669 C C . LEU A 1 213 ? 52.44155 44.12222 35.24406 1.000 19.85257 212 LEU A C 1
ATOM 1670 O O . LEU A 1 213 ? 53.17307 43.17861 34.92601 1.000 23.21235 212 LEU A O 1
ATOM 1675 N N . ALA A 1 214 ? 52.93151 45.28245 35.68604 1.000 17.23451 213 ALA A N 1
ATOM 1676 C CA . ALA A 1 214 ? 54.34528 45.59826 35.53345 1.000 16.95597 213 ALA A CA 1
ATOM 1677 C C . ALA A 1 214 ? 55.23236 44.78717 36.47270 1.000 20.04123 213 ALA A C 1
ATOM 1678 O O . ALA A 1 214 ? 56.38692 44.50073 36.13302 1.000 17.87756 213 ALA A O 1
ATOM 1680 N N . ASP A 1 215 ? 54.73755 44.42507 37.65556 1.000 14.96934 214 ASP A N 1
ATOM 1681 C CA . ASP A 1 215 ? 55.56976 43.75704 38.64780 1.000 14.74221 214 ASP A CA 1
ATOM 1682 C C . ASP A 1 215 ? 55.19389 42.29248 38.84661 1.000 13.37619 214 ASP A C 1
ATOM 1683 O O . ASP A 1 215 ? 55.72006 41.64849 39.75447 1.000 14.41096 214 ASP A O 1
ATOM 1688 N N . PHE A 1 216 ? 54.29741 41.75458 38.02059 1.000 13.72687 215 PHE A N 1
ATOM 1689 C CA . PHE A 1 216 ? 53.93002 40.34331 38.05143 1.000 12.70005 215 PHE A CA 1
ATOM 1690 C C . PHE A 1 216 ? 53.42181 39.89283 39.41707 1.000 15.60911 215 PHE A C 1
ATOM 1691 O O . PHE A 1 216 ? 53.47891 38.70488 39.73078 1.000 13.10122 215 PHE A O 1
ATOM 1699 N N . SER A 1 217 ? 52.89220 40.80979 40.23521 1.000 14.78758 216 SER A N 1
ATOM 1700 C CA . SER A 1 217 ? 52.45817 40.43413 41.57899 1.000 14.69519 216 SER A CA 1
ATOM 1701 C C . SER A 1 217 ? 51.16449 39.63137 41.57926 1.000 15.34974 216 SER A C 1
ATOM 1702 O O . SER A 1 217 ? 50.77719 39.11051 42.63291 1.000 16.33903 216 SER A O 1
ATOM 1705 N N . ALA A 1 218 ? 50.50853 39.48750 40.43458 1.000 15.59059 217 ALA A N 1
ATOM 1706 C CA . ALA A 1 218 ? 49.33643 38.62438 40.36184 1.000 17.30628 217 ALA A CA 1
ATOM 1707 C C . ALA A 1 218 ? 49.66485 37.20702 39.92265 1.000 16.58957 217 ALA A C 1
ATOM 1708 O O . ALA A 1 218 ? 48.77550 36.34421 39.94477 1.000 17.02617 217 ALA A O 1
ATOM 1710 N N . LEU A 1 219 ? 50.89910 36.93297 39.52418 1.000 12.68786 218 LEU A N 1
ATOM 1711 C CA . LEU A 1 219 ? 51.22123 35.59950 39.03753 1.000 12.63426 218 LEU A CA 1
ATOM 1712 C C . LEU A 1 219 ? 51.42995 34.63244 40.19126 1.000 14.81597 218 LEU A C 1
ATOM 1713 O O . LEU A 1 219 ? 51.95012 34.99488 41.25403 1.000 15.23165 218 LEU A O 1
ATOM 1718 N N . LYS A 1 220 ? 51.02112 33.38515 39.96759 1.000 11.46270 219 LYS A N 1
ATOM 1719 C CA . LYS A 1 220 ? 51.26553 32.29647 40.90290 1.000 11.45766 219 LYS A CA 1
ATOM 1720 C C . LYS A 1 220 ? 51.77762 31.08578 40.13141 1.000 13.53328 219 LYS A C 1
ATOM 1721 O O . LYS A 1 220 ? 51.36408 30.84953 38.99310 1.000 12.15345 219 LYS A O 1
ATOM 1727 N N . PHE A 1 221 ? 52.69783 30.32997 40.74181 1.000 11.90464 220 PHE A N 1
ATOM 1728 C CA . PHE A 1 221 ? 53.38435 29.24181 40.05413 1.000 13.70895 220 PHE A CA 1
ATOM 1729 C C . PHE A 1 221 ? 53.37868 27.97490 40.89541 1.000 12.88567 220 PHE A C 1
ATOM 1730 O O . PHE A 1 221 ? 53.43680 28.03339 42.12642 1.000 13.85540 220 PHE A O 1
ATOM 1738 N N . THR A 1 222 ? 53.30665 26.82459 40.21744 1.000 12.50979 221 THR A N 1
ATOM 1739 C CA . THR A 1 222 ? 53.49746 25.55142 40.90066 1.000 12.95150 221 THR A CA 1
ATOM 1740 C C . THR A 1 222 ? 54.95267 25.40223 41.34537 1.000 11.72157 221 THR A C 1
ATOM 1741 O O . THR A 1 222 ? 55.84457 26.10116 40.86503 1.000 14.04566 221 THR A O 1
ATOM 1745 N N . LYS A 1 223 ? 55.17438 24.47848 42.28816 1.000 12.73126 222 LYS A N 1
ATOM 1746 C CA . LYS A 1 223 ? 56.51845 24.25549 42.82437 1.000 11.29868 222 LYS A CA 1
ATOM 1747 C C . LYS A 1 223 ? 57.47528 23.78841 41.73821 1.000 14.22592 222 LYS A C 1
ATOM 1748 O O . LYS A 1 223 ? 58.62634 24.24991 41.66208 1.000 14.84342 222 LYS A O 1
ATOM 1754 N N . TYR A 1 224 ? 57.01912 22.88267 40.88466 1.000 13.39866 223 TYR A N 1
ATOM 1755 C CA . TYR A 1 224 ? 57.86943 22.28774 39.85945 1.000 14.19730 223 TYR A CA 1
ATOM 1756 C C . TYR A 1 224 ? 57.26888 22.54964 38.47866 1.000 16.14577 223 TYR A C 1
ATOM 1757 O O . TYR A 1 224 ? 56.22147 23.19374 38.34107 1.000 15.74274 223 TYR A O 1
ATOM 1766 N N . ASN A 1 225 ? 57.92853 22.01057 37.44873 1.000 15.27478 224 ASN A N 1
ATOM 1767 C CA . ASN A 1 225 ? 57.39534 22.06484 36.09444 1.000 15.64630 224 ASN A CA 1
ATOM 1768 C C . ASN A 1 225 ? 56.00021 21.44159 36.03614 1.000 14.37598 224 ASN A C 1
ATOM 1769 O O . ASN A 1 225 ? 55.58758 20.67901 36.92262 1.000 16.52463 224 ASN A O 1
ATOM 1774 N N . GLN A 1 226 ? 55.26708 21.78758 34.96886 1.000 14.78868 225 GLN A N 1
ATOM 1775 C CA . GLN A 1 226 ? 53.86028 21.40466 34.84657 1.000 17.50304 225 GLN A CA 1
ATOM 1776 C C . GLN A 1 226 ? 53.66931 19.89919 34.83334 1.000 17.83364 225 GLN A C 1
ATOM 1777 O O . GLN A 1 226 ? 52.64830 19.39518 35.31448 1.000 16.33423 225 GLN A O 1
ATOM 1783 N N . TYR A 1 227 ? 54.59752 19.16512 34.23085 1.000 16.74601 226 TYR A N 1
ATOM 1784 C CA . TYR A 1 227 ? 54.47179 17.71423 34.23228 1.000 16.90788 226 TYR A CA 1
ATOM 1785 C C . TYR A 1 227 ? 54.51511 17.17595 35.65334 1.000 15.86032 226 TYR A C 1
ATOM 1786 O O . TYR A 1 227 ? 53.65384 16.38485 36.05270 1.000 17.73361 226 TYR A O 1
ATOM 1795 N N . GLU A 1 228 ? 55.50280 17.61575 36.44168 1.000 15.52137 227 GLU A N 1
ATOM 1796 C CA . GLU A 1 228 ? 55.62800 17.12499 37.80993 1.000 14.75926 227 GLU A CA 1
ATOM 1797 C C . GLU A 1 228 ? 54.46716 17.59354 38.67897 1.000 15.28682 227 GLU A C 1
ATOM 1798 O O . GLU A 1 228 ? 53.95997 16.82635 39.49974 1.000 14.90712 227 GLU A O 1
ATOM 1804 N N . SER A 1 229 ? 54.01851 18.83671 38.50246 1.000 13.58118 228 SER A N 1
ATOM 1805 C CA . SER A 1 229 ? 53.09109 19.43743 39.46367 1.000 13.49173 228 SER A CA 1
ATOM 1806 C C . SER A 1 229 ? 51.61818 19.36324 39.07873 1.000 13.11027 228 SER A C 1
ATOM 1807 O O . SER A 1 229 ? 50.76420 19.44954 39.97870 1.000 14.22818 228 SER A O 1
ATOM 1810 N N . LEU A 1 230 ? 51.28591 19.22533 37.79646 1.000 15.86152 229 LEU A N 1
ATOM 1811 C CA . LEU A 1 230 ? 49.89522 19.09719 37.37592 1.000 13.51357 229 LEU A CA 1
ATOM 1812 C C . LEU A 1 230 ? 49.59712 17.76802 36.69978 1.000 16.60241 229 LEU A C 1
ATOM 1813 O O . LEU A 1 230 ? 48.60326 17.11899 37.04631 1.000 17.34390 229 LEU A O 1
ATOM 1818 N N . VAL A 1 231 ? 50.41938 17.33765 35.73652 1.000 15.75218 230 VAL A N 1
ATOM 1819 C CA . VAL A 1 231 ? 50.06321 16.15613 34.95345 1.000 14.37560 230 VAL A CA 1
ATOM 1820 C C . VAL A 1 231 ? 50.16396 14.89707 35.80665 1.000 14.30538 230 VAL A C 1
ATOM 1821 O O . VAL A 1 231 ? 49.22121 14.10365 35.86323 1.000 16.03580 230 VAL A O 1
ATOM 1825 N N . LEU A 1 232 ? 51.29202 14.70247 36.49146 1.000 15.21134 231 LEU A N 1
ATOM 1826 C CA . LEU A 1 232 ? 51.44670 13.48746 37.29066 1.000 15.55860 231 LEU A CA 1
ATOM 1827 C C . LEU A 1 232 ? 50.38852 13.37429 38.38240 1.000 15.81263 231 LEU A C 1
ATOM 1828 O O . LEU A 1 232 ? 49.83875 12.27278 38.55055 1.000 15.82799 231 LEU A O 1
ATOM 1833 N N . PRO A 1 233 ? 50.02584 14.43286 39.11256 1.000 14.14139 232 PRO A N 1
ATOM 1834 C CA . PRO A 1 233 ? 48.90563 14.28827 40.05509 1.000 14.22516 232 PRO A CA 1
ATOM 1835 C C . PRO A 1 233 ? 47.60055 13.88267 39.38039 1.000 14.63167 232 PRO A C 1
ATOM 1836 O O . PRO A 1 233 ? 46.87347 13.02347 39.90910 1.000 14.24007 232 PRO A O 1
ATOM 1840 N N . MET A 1 234 ? 47.28172 14.46088 38.21510 1.000 13.61709 233 MET A N 1
ATOM 1841 C CA . MET A 1 234 ? 46.05791 14.06600 37.51790 1.000 14.95132 233 MET A CA 1
ATOM 1842 C C . MET A 1 234 ? 46.11850 12.61505 37.06331 1.000 13.01761 233 MET A C 1
ATOM 1843 O O . MET A 1 234 ? 45.12646 11.88804 37.16837 1.000 13.97830 233 MET A O 1
ATOM 1848 N N . VAL A 1 235 ? 47.27126 12.17916 36.54596 1.000 13.14030 234 VAL A N 1
ATOM 1849 C CA . VAL A 1 235 ? 47.38907 10.80630 36.06451 1.000 15.71897 234 VAL A CA 1
ATOM 1850 C C . VAL A 1 235 ? 47.19842 9.82206 37.21168 1.000 15.98928 234 VAL A C 1
ATOM 1851 O O . VAL A 1 235 ? 46.50121 8.81006 37.06668 1.000 16.00088 234 VAL A O 1
ATOM 1855 N N . GLU A 1 236 ? 47.78644 10.10956 38.37868 1.000 15.85880 235 GLU A N 1
ATOM 1856 C CA . GLU A 1 236 ? 47.59416 9.21873 39.52390 1.000 16.68975 235 GLU A CA 1
ATOM 1857 C C . GLU A 1 236 ? 46.13312 9.17532 39.95998 1.000 17.18815 235 GLU A C 1
ATOM 1858 O O . GLU A 1 236 ? 45.61264 8.10785 40.31042 1.000 17.12712 235 GLU A O 1
ATOM 1864 N N . TYR A 1 237 ? 45.45286 10.32576 39.94538 1.000 13.90116 236 TYR A N 1
ATOM 1865 C CA . TYR A 1 237 ? 44.02657 10.34922 40.25514 1.000 14.17042 236 TYR A CA 1
ATOM 1866 C C . TYR A 1 237 ? 43.24574 9.46673 39.28922 1.000 13.92366 236 TYR A C 1
ATOM 1867 O O . TYR A 1 237 ? 42.42409 8.63797 39.70484 1.000 15.65611 236 TYR A O 1
ATOM 1876 N N . LEU A 1 238 ? 43.50075 9.62039 37.99189 1.000 15.17776 237 LEU A N 1
ATOM 1877 C CA . LEU A 1 238 ? 42.76833 8.84875 36.99499 1.000 12.64648 237 LEU A CA 1
ATOM 1878 C C . LEU A 1 238 ? 43.07502 7.35490 37.09851 1.000 14.47159 237 LEU A C 1
ATOM 1879 O O . LEU A 1 238 ? 42.17107 6.51510 36.96558 1.000 14.88377 237 LEU A O 1
ATOM 1884 N N . LYS A 1 239 ? 44.33338 7.00825 37.35352 1.000 17.93911 238 LYS A N 1
ATOM 1885 C CA . LYS A 1 239 ? 44.69624 5.60123 37.47468 1.000 18.24489 238 LYS A CA 1
ATOM 1886 C C . LYS A 1 239 ? 44.06016 4.97454 38.70460 1.000 17.58384 238 LYS A C 1
ATOM 1887 O O . LYS A 1 239 ? 43.63367 3.81599 38.65751 1.000 20.77186 238 LYS A O 1
ATOM 1893 N N . SER A 1 240 ? 43.96975 5.72792 39.81151 1.000 17.29049 239 SER A N 1
ATOM 1894 C CA . SER A 1 240 ? 43.31188 5.20688 41.00575 1.000 19.38211 239 SER A CA 1
ATOM 1895 C C . SER A 1 240 ? 41.82114 4.97312 40.78542 1.000 20.82649 239 SER A C 1
ATOM 1896 O O . SER A 1 240 ? 41.20337 4.22576 41.55203 1.000 22.06017 239 SER A O 1
ATOM 1899 N N . HIS A 1 241 ? 41.23058 5.58327 39.75650 1.000 16.84252 240 HIS A N 1
ATOM 1900 C CA . HIS A 1 241 ? 39.83377 5.36996 39.41720 1.000 16.63505 240 HIS A CA 1
ATOM 1901 C C . HIS A 1 241 ? 39.66472 4.41967 38.23429 1.000 17.41802 240 HIS A C 1
ATOM 1902 O O . HIS A 1 241 ? 38.56490 4.30876 37.68663 1.000 20.01579 240 HIS A O 1
ATOM 1909 N N . GLY A 1 242 ? 40.73130 3.74636 37.81733 1.000 17.87828 241 GLY A N 1
ATOM 1910 C CA . GLY A 1 242 ? 40.59716 2.71637 36.80221 1.000 22.14620 241 GLY A CA 1
ATOM 1911 C C . GLY A 1 242 ? 40.45998 3.20414 35.37811 1.000 18.91198 241 GLY A C 1
ATOM 1912 O O . GLY A 1 242 ? 40.01721 2.44217 34.51975 1.000 19.86597 241 GLY A O 1
ATOM 1913 N N . VAL A 1 243 ? 40.82753 4.45597 35.10334 1.000 16.59710 242 VAL A N 1
ATOM 1914 C CA . VAL A 1 243 ? 40.74441 4.98485 33.74850 1.000 17.10561 242 VAL A CA 1
ATOM 1915 C C . VAL A 1 243 ? 41.71408 4.23429 32.83377 1.000 18.57700 242 VAL A C 1
ATOM 1916 O O . VAL A 1 243 ? 42.80268 3.81186 33.24987 1.000 19.33230 242 VAL A O 1
ATOM 1920 N N . GLN A 1 244 ? 41.31099 4.06328 31.57380 1.000 19.40400 243 GLN A N 1
ATOM 1921 C CA . GLN A 1 244 ? 42.09978 3.32543 30.59333 1.000 17.88919 243 GLN A CA 1
ATOM 1922 C C . GLN A 1 244 ? 43.03012 4.27791 29.84798 1.000 20.07137 243 GLN A C 1
ATOM 1923 O O . GLN A 1 244 ? 42.56694 5.18843 29.15450 1.000 20.74662 243 GLN A O 1
ATOM 1929 N N . PHE A 1 245 ? 44.33714 4.06705 29.99694 1.000 16.72534 244 PHE A N 1
ATOM 1930 C CA . PHE A 1 245 ? 45.35316 4.78460 29.23214 1.000 18.45832 244 PHE A CA 1
ATOM 1931 C C . PHE A 1 245 ? 45.81675 3.85322 28.12058 1.000 22.50609 244 PHE A C 1
ATOM 1932 O O . PHE A 1 245 ? 46.42933 2.81371 28.38948 1.000 24.16599 244 PHE A O 1
ATOM 1940 N N . GLU A 1 246 ? 45.52316 4.21889 26.87778 1.000 18.18335 245 GLU A N 1
ATOM 1941 C CA . GLU A 1 246 ? 45.82015 3.37676 25.72714 1.000 20.48507 245 GLU A CA 1
ATOM 1942 C C . GLU A 1 246 ? 46.86455 4.09056 24.88391 1.000 23.41082 245 GLU A C 1
ATOM 1943 O O . GLU A 1 246 ? 46.67322 5.24444 24.48700 1.000 22.99708 245 GLU A O 1
ATOM 1949 N N . TYR A 1 247 ? 47.98043 3.41871 24.64063 1.000 24.30805 246 TYR A N 1
ATOM 1950 C CA . TYR A 1 247 ? 49.10649 4.04539 23.97872 1.000 22.18276 246 TYR A CA 1
ATOM 1951 C C . TYR A 1 247 ? 49.24785 3.49845 22.56849 1.000 23.89561 246 TYR A C 1
ATOM 1952 O O . TYR A 1 247 ? 48.56553 2.54888 22.17521 1.000 22.68397 246 TYR A O 1
ATOM 1961 N N . ASP A 1 248 ? 50.14728 4.13348 21.81152 1.000 21.49842 247 ASP A N 1
ATOM 1962 C CA . ASP A 1 248 ? 50.41452 3.78303 20.41605 1.000 24.90291 247 ASP A CA 1
ATOM 1963 C C . ASP A 1 248 ? 49.15762 3.88341 19.55579 1.000 23.85790 247 ASP A C 1
ATOM 1964 O O . ASP A 1 248 ? 48.96211 3.09760 18.62673 1.000 21.63391 247 ASP A O 1
ATOM 1969 N N . VAL A 1 249 ? 48.27758 4.83954 19.85691 1.000 18.12429 248 VAL A N 1
ATOM 1970 C CA . VAL A 1 249 ? 47.03459 5.02535 19.11303 1.000 20.09868 248 VAL A CA 1
ATOM 1971 C C . VAL A 1 249 ? 47.11257 6.35403 18.37641 1.000 22.38238 248 VAL A C 1
ATOM 1972 O O . VAL A 1 249 ? 47.22335 7.41195 19.00417 1.000 21.44835 248 VAL A O 1
ATOM 1976 N N . LYS A 1 250 ? 47.01539 6.31119 17.05341 1.000 18.34161 249 LYS A N 1
ATOM 1977 C CA . LYS A 1 250 ? 46.96779 7.51297 16.22978 1.000 18.41328 249 LYS A CA 1
ATOM 1978 C C . LYS A 1 250 ? 45.59568 7.58711 15.57164 1.000 19.72321 249 LYS A C 1
ATOM 1979 O O . LYS A 1 250 ? 45.20183 6.66185 14.86310 1.000 21.12264 249 LYS A O 1
ATOM 1985 N N . VAL A 1 251 ? 44.85959 8.66324 15.83157 1.000 18.44949 250 VAL A N 1
ATOM 1986 C CA . VAL A 1 251 ? 43.51960 8.84294 15.27612 1.000 15.81419 250 VAL A CA 1
ATOM 1987 C C . VAL A 1 251 ? 43.63616 9.55239 13.93439 1.000 18.76917 250 VAL A C 1
ATOM 1988 O O . VAL A 1 251 ? 44.08278 10.70212 13.86232 1.000 19.21094 250 VAL A O 1
ATOM 1992 N N . GLU A 1 252 ? 43.21977 8.87161 12.87228 1.000 17.37111 251 GLU A N 1
ATOM 1993 C CA . GLU A 1 252 ? 43.31122 9.43485 11.53452 1.000 21.02109 251 GLU A CA 1
ATOM 1994 C C . GLU A 1 252 ? 42.07540 10.24534 11.17151 1.000 19.08685 251 GLU A C 1
ATOM 1995 O O . GLU A 1 252 ? 42.19146 11.31128 10.55337 1.000 19.20912 251 GLU A O 1
ATOM 2001 N N . ASP A 1 253 ? 40.89730 9.79040 11.58977 1.000 17.77254 252 ASP A N 1
ATOM 2002 C CA . ASP A 1 253 ? 39.66724 10.49649 11.27076 1.000 16.67342 252 ASP A CA 1
ATOM 2003 C C . ASP A 1 253 ? 38.58888 10.03031 12.23539 1.000 15.09598 252 ASP A C 1
ATOM 2004 O O . ASP A 1 253 ? 38.71822 8.99065 12.88861 1.000 15.74113 252 ASP A O 1
ATOM 2009 N N . ILE A 1 254 ? 37.53189 10.82858 12.33441 1.000 15.24259 253 ILE A N 1
ATOM 2010 C CA . ILE A 1 254 ? 36.30189 10.42324 12.99973 1.000 15.72119 253 ILE A CA 1
ATOM 2011 C C . ILE A 1 254 ? 35.19313 10.55750 11.96912 1.000 14.01600 253 ILE A C 1
ATOM 2012 O O . ILE A 1 254 ? 34.96285 11.65415 11.44800 1.000 16.28736 253 ILE A O 1
ATOM 2017 N N . LYS A 1 255 ? 34.52301 9.44900 11.65786 1.000 15.95437 254 LYS A N 1
ATOM 2018 C CA . LYS A 1 255 ? 33.40322 9.50202 10.72558 1.000 18.71516 254 LYS A CA 1
ATOM 2019 C C . LYS A 1 255 ? 32.19670 10.09169 11.44204 1.000 13.29922 254 LYS A C 1
ATOM 2020 O O . LYS A 1 255 ? 31.72147 9.52830 12.42985 1.000 15.19442 254 LYS A O 1
ATOM 2026 N N . ILE A 1 256 ? 31.71892 11.23160 10.97060 1.000 14.84300 255 ILE A N 1
ATOM 2027 C CA . ILE A 1 256 ? 30.61896 11.93456 11.61425 1.000 13.64233 255 ILE A CA 1
ATOM 2028 C C . ILE A 1 256 ? 29.46197 12.03489 10.63692 1.000 14.73887 255 ILE A C 1
ATOM 2029 O O . ILE A 1 256 ? 29.65829 12.38571 9.46671 1.000 18.31883 255 ILE A O 1
ATOM 2034 N N . ASP A 1 257 ? 28.26085 11.72947 11.12161 1.000 13.28118 256 ASP A N 1
ATOM 2035 C CA . ASP A 1 257 ? 27.03999 11.99116 10.36945 1.000 17.25794 256 ASP A CA 1
ATOM 2036 C C . ASP A 1 257 ? 26.58049 13.39957 10.70546 1.000 15.93471 256 ASP A C 1
ATOM 2037 O O . ASP A 1 257 ? 26.32334 13.70231 11.87438 1.000 16.61253 256 ASP A O 1
ATOM 2042 N N . VAL A 1 258 ? 26.49517 14.25896 9.69859 1.000 13.44408 257 VAL A N 1
ATOM 2043 C CA . VAL A 1 258 ? 26.05980 15.64059 9.87931 1.000 10.42580 257 VAL A CA 1
ATOM 2044 C C . VAL A 1 258 ? 24.78227 15.79306 9.06624 1.000 13.72358 257 VAL A C 1
ATOM 2045 O O . VAL A 1 258 ? 24.81353 16.08940 7.86911 1.000 15.83759 257 VAL A O 1
ATOM 2049 N N . THR A 1 259 ? 23.64935 15.56678 9.71372 1.000 13.55339 258 THR A N 1
ATOM 2050 C CA . THR A 1 259 ? 22.35942 15.54604 9.03622 1.000 13.39427 258 THR A CA 1
ATOM 2051 C C . THR A 1 259 ? 21.65214 16.87544 9.24517 1.000 13.93413 258 THR A C 1
ATOM 2052 O O . THR A 1 259 ? 22.16947 17.79278 9.88686 1.000 16.01589 258 THR A O 1
ATOM 2056 N N . THR A 1 260 ? 20.43809 16.98125 8.69838 1.000 11.75212 259 THR A N 1
ATOM 2057 C CA . THR A 1 260 ? 19.66521 18.19457 8.91853 1.000 12.82790 259 THR A CA 1
ATOM 2058 C C . THR A 1 260 ? 19.24164 18.36887 10.36717 1.000 16.10762 259 THR A C 1
ATOM 2059 O O . THR A 1 260 ? 18.78248 19.45576 10.72281 1.000 16.59268 259 THR A O 1
ATOM 2063 N N . SER A 1 261 ? 19.37391 17.34336 11.20442 1.000 14.34721 260 SER A N 1
ATOM 2064 C CA . SER A 1 261 ? 18.88751 17.43655 12.57323 1.000 15.28583 260 SER A CA 1
ATOM 2065 C C . SER A 1 261 ? 19.89765 17.06316 13.64685 1.000 17.49218 260 SER A C 1
ATOM 2066 O O . SER A 1 261 ? 19.65978 17.40248 14.81854 1.000 17.66453 260 SER A O 1
ATOM 2069 N N . GLN A 1 262 ? 20.99930 16.38622 13.31650 1.000 14.59860 261 GLN A N 1
ATOM 2070 C CA . GLN A 1 262 ? 21.92592 15.91490 14.34121 1.000 14.56844 261 GLN A CA 1
ATOM 2071 C C . GLN A 1 262 ? 23.33760 15.83973 13.79191 1.000 14.27407 261 GLN A C 1
ATOM 2072 O O . GLN A 1 262 ? 23.54959 15.64630 12.59841 1.000 15.40842 261 GLN A O 1
ATOM 2078 N N . LYS A 1 263 ? 24.30567 15.93646 14.69653 1.000 13.12727 262 LYS A N 1
ATOM 2079 C CA . LYS A 1 263 ? 25.67639 15.53803 14.40873 1.000 14.06533 262 LYS A CA 1
ATOM 2080 C C . LYS A 1 263 ? 26.02562 14.39640 15.34895 1.000 15.86767 262 LYS A C 1
ATOM 2081 O O . LYS A 1 263 ? 25.90050 14.53982 16.57210 1.000 14.50150 262 LYS A O 1
ATOM 2087 N N . ILE A 1 264 ? 26.39733 13.24583 14.78456 1.000 14.05985 263 ILE A N 1
ATOM 2088 C CA . ILE A 1 264 ? 26.68132 12.04665 15.56672 1.000 13.15634 263 ILE A CA 1
ATOM 2089 C C . ILE A 1 264 ? 27.98225 11.43748 15.07355 1.000 16.13876 263 ILE A C 1
ATOM 2090 O O . ILE A 1 264 ? 28.10317 11.09151 13.89478 1.000 15.15601 263 ILE A O 1
ATOM 2095 N N . ALA A 1 265 ? 28.94957 11.30628 15.97158 1.000 13.13895 264 ALA A N 1
ATOM 2096 C CA . ALA A 1 265 ? 30.16865 10.58514 15.64313 1.000 11.70702 264 ALA A CA 1
ATOM 2097 C C . ALA A 1 265 ? 29.87366 9.09323 15.57826 1.000 15.94136 264 ALA A C 1
ATOM 2098 O O . ALA A 1 265 ? 29.28092 8.52619 16.50366 1.000 15.81997 264 ALA A O 1
ATOM 2100 N N . ARG A 1 266 ? 30.28333 8.45600 14.47714 1.000 15.42687 265 ARG A N 1
ATOM 2101 C CA . ARG A 1 266 ? 29.95549 7.05837 14.21163 1.000 17.41296 265 ARG A CA 1
ATOM 2102 C C . ARG A 1 266 ? 31.12619 6.09939 14.36491 1.000 18.73035 265 ARG A C 1
ATOM 2103 O O . ARG A 1 266 ? 30.92961 4.95883 14.79465 1.000 17.59046 265 ARG A O 1
ATOM 2111 N N . GLU A 1 267 ? 32.34226 6.51233 14.01202 1.000 15.48395 266 GLU A N 1
ATOM 2112 C CA . GLU A 1 267 ? 33.48945 5.61810 14.07688 1.000 16.65199 266 GLU A CA 1
ATOM 2113 C C . GLU A 1 267 ? 34.73771 6.45780 14.28124 1.000 14.90901 266 GLU A C 1
ATOM 2114 O O . GLU A 1 267 ? 34.84525 7.56286 13.75009 1.000 18.54022 266 GLU A O 1
ATOM 2120 N N . ILE A 1 268 ? 35.67603 5.92521 15.04889 1.000 14.94954 267 ILE A N 1
ATOM 2121 C CA . ILE A 1 268 ? 37.00933 6.50217 15.16803 1.000 14.30036 267 ILE A CA 1
ATOM 2122 C C . ILE A 1 268 ? 37.94186 5.60412 14.37420 1.000 16.23556 267 ILE A C 1
ATOM 2123 O O . ILE A 1 268 ? 38.08820 4.41997 14.69822 1.000 18.59912 267 ILE A O 1
ATOM 2128 N N . LEU A 1 269 ? 38.56018 6.15775 13.33580 1.000 17.05777 268 LEU A N 1
ATOM 2129 C CA . LEU A 1 269 ? 39.49845 5.41416 12.50465 1.000 16.89998 268 LEU A CA 1
ATOM 2130 C C . LEU A 1 269 ? 40.90492 5.64134 13.04539 1.000 19.26011 268 LEU A C 1
ATOM 2131 O O . LEU A 1 269 ? 41.37317 6.78400 13.10755 1.000 17.20119 268 LEU A O 1
ATOM 2136 N N . ILE A 1 270 ? 41.58144 4.55623 13.43415 1.000 18.46428 269 ILE A N 1
ATOM 2137 C CA . ILE A 1 270 ? 42.84661 4.64819 14.14609 1.000 16.43755 269 ILE A CA 1
ATOM 2138 C C . ILE A 1 270 ? 43.85550 3.67557 13.55792 1.000 22.13105 269 ILE A C 1
ATOM 2139 O O . ILE A 1 270 ? 43.50890 2.69188 12.89957 1.000 21.27399 269 ILE A O 1
ATOM 2144 N N . ASP A 1 271 ? 45.11910 3.96980 13.82556 1.000 20.63422 270 ASP A N 1
ATOM 2145 C CA . ASP A 1 271 ? 46.19573 2.99691 13.76302 1.000 23.67156 270 ASP A CA 1
ATOM 2146 C C . ASP A 1 271 ? 46.59924 2.70446 15.20181 1.000 23.36250 270 ASP A C 1
ATOM 2147 O O . ASP A 1 271 ? 46.95764 3.62439 15.94418 1.000 24.10037 270 ASP A O 1
ATOM 2152 N N . ARG A 1 272 ? 46.49929 1.44549 15.60884 1.000 23.86547 271 ARG A N 1
ATOM 2153 C CA . ARG A 1 272 ? 46.86340 1.03265 16.96022 1.000 19.65080 271 ARG A CA 1
ATOM 2154 C C . ARG A 1 272 ? 48.08179 0.12507 16.86797 1.000 26.50274 271 ARG A C 1
ATOM 2155 O O . ARG A 1 272 ? 47.96311 -1.02801 16.44290 1.000 26.80722 271 ARG A O 1
ATOM 2163 N N . ASN A 1 273 ? 49.24520 0.64825 17.26379 1.000 25.75598 272 ASN A N 1
ATOM 2164 C CA . ASN A 1 273 ? 50.48648 -0.12366 17.24536 1.000 29.78561 272 ASN A CA 1
ATOM 2165 C C . ASN A 1 273 ? 50.72642 -0.74090 15.87065 1.000 32.81466 272 ASN A C 1
ATOM 2166 O O . ASN A 1 273 ? 51.13066 -1.89835 15.74732 1.000 37.33588 272 ASN A O 1
ATOM 2171 N N . GLY A 1 274 ? 50.45367 0.03912 14.82167 1.000 32.17402 273 GLY A N 1
ATOM 2172 C CA . GLY A 1 274 ? 50.70676 -0.37564 13.45999 1.000 33.54778 273 GLY A CA 1
ATOM 2173 C C . GLY A 1 274 ? 49.55551 -1.06209 12.75294 1.000 33.84983 273 GLY A C 1
ATOM 2174 O O . GLY A 1 274 ? 49.66990 -1.34005 11.55427 1.000 39.27246 273 GLY A O 1
ATOM 2175 N N . ASN A 1 275 ? 48.45253 -1.33837 13.44096 1.000 32.96826 274 ASN A N 1
ATOM 2176 C CA . ASN A 1 275 ? 47.31063 -2.03670 12.86323 1.000 32.55964 274 ASN A CA 1
ATOM 2177 C C . ASN A 1 275 ? 46.14990 -1.07064 12.66075 1.000 29.53113 274 ASN A C 1
ATOM 2178 O O . ASN A 1 275 ? 45.78683 -0.33398 13.58262 1.000 27.11837 274 ASN A O 1
ATOM 2183 N N . ALA A 1 276 ? 45.56896 -1.08229 11.46113 1.000 32.14273 275 ALA A N 1
ATOM 2184 C CA . ALA A 1 276 ? 44.39120 -0.26504 11.18829 1.000 29.09646 275 ALA A CA 1
ATOM 2185 C C . ALA A 1 276 ? 43.17555 -0.84135 11.89613 1.000 29.70320 275 ALA A C 1
ATOM 2186 O O . ALA A 1 276 ? 42.86286 -2.02706 11.75174 1.000 32.11019 275 ALA A O 1
ATOM 2188 N N . GLU A 1 277 ? 42.48612 -0.00207 12.66897 1.000 24.81267 276 GLU A N 1
ATOM 2189 C CA . GLU A 1 277 ? 41.31425 -0.43229 13.41410 1.000 25.81218 276 GLU A CA 1
ATOM 2190 C C . GLU A 1 277 ? 40.25536 0.65477 13.34929 1.000 24.92060 276 GLU A C 1
ATOM 2191 O O . GLU A 1 277 ? 40.52788 1.80502 12.99320 1.000 23.77271 276 GLU A O 1
ATOM 2197 N N . SER A 1 278 ? 39.03233 0.26275 13.68699 1.000 23.82892 277 SER A N 1
ATOM 2198 C CA . SER A 1 278 ? 37.90280 1.17381 13.75473 1.000 24.77442 277 SER A CA 1
ATOM 2199 C C . SER A 1 278 ? 37.21086 0.94608 15.08606 1.000 26.49274 277 SER A C 1
ATOM 2200 O O . SER A 1 278 ? 36.91575 -0.19901 15.43887 1.000 28.53203 277 SER A O 1
ATOM 2203 N N . ILE A 1 279 ? 36.98311 2.02048 15.83439 1.000 18.68464 278 ILE A N 1
ATOM 2204 C CA . ILE A 1 279 ? 36.19161 1.96640 17.05948 1.000 19.86086 278 ILE A CA 1
ATOM 2205 C C . ILE A 1 279 ? 34.78031 2.41263 16.69288 1.000 22.33538 278 ILE A C 1
ATOM 2206 O O . ILE A 1 279 ? 34.56434 3.57805 16.34830 1.000 21.79730 278 ILE A O 1
ATOM 2211 N N . LYS A 1 280 ? 33.81777 1.48860 16.73896 1.000 22.32712 279 LYS A N 1
ATOM 2212 C CA . LYS A 1 280 ? 32.42172 1.81851 16.46640 1.000 22.71129 279 LYS A CA 1
ATOM 2213 C C . LYS A 1 280 ? 31.79199 2.54087 17.65204 1.000 20.50520 279 LYS A C 1
ATOM 2214 O O . LYS A 1 280 ? 31.96152 2.13595 18.80474 1.000 25.13322 279 LYS A O 1
ATOM 2220 N N . LEU A 1 281 ? 31.05049 3.60500 17.36390 1.000 18.72387 280 LEU A N 1
ATOM 2221 C CA . LEU A 1 281 ? 30.41537 4.42332 18.39004 1.000 17.48372 280 LEU A CA 1
ATOM 2222 C C . LEU A 1 281 ? 28.90312 4.36739 18.26516 1.000 19.58263 280 LEU A C 1
ATOM 2223 O O . LEU A 1 281 ? 28.35861 4.35800 17.15517 1.000 21.52197 280 LEU A O 1
ATOM 2228 N N . THR A 1 282 ? 28.22749 4.35025 19.40930 1.000 19.66144 281 THR A N 1
ATOM 2229 C CA . THR A 1 282 ? 26.82358 4.70949 19.47581 1.000 20.55826 281 THR A CA 1
ATOM 2230 C C . THR A 1 282 ? 26.71147 6.13276 20.00764 1.000 20.30810 281 THR A C 1
ATOM 2231 O O . THR A 1 282 ? 27.70541 6.75448 20.38868 1.000 18.17191 281 THR A O 1
ATOM 2235 N N . ILE A 1 283 ? 25.47570 6.64045 20.04676 1.000 19.19869 282 ILE A N 1
ATOM 2236 C CA . ILE A 1 283 ? 25.18360 7.94901 20.61953 1.000 18.21378 282 ILE A CA 1
ATOM 2237 C C . ILE A 1 283 ? 25.61295 8.02268 22.07960 1.000 17.22734 282 ILE A C 1
ATOM 2238 O O . ILE A 1 283 ? 25.80702 9.11964 22.61639 1.000 17.97495 282 ILE A O 1
ATOM 2243 N N . ASN A 1 284 ? 25.76651 6.87845 22.74294 1.000 16.20395 283 ASN A N 1
ATOM 2244 C CA . ASN A 1 284 ? 26.17508 6.84101 24.14053 1.000 17.65586 283 ASN A CA 1
ATOM 2245 C C . ASN A 1 284 ? 27.67759 6.76037 24.32292 1.000 18.23402 283 ASN A C 1
ATOM 2246 O O . ASN A 1 284 ? 28.14576 6.69023 25.46241 1.000 17.50307 283 ASN A O 1
ATOM 2251 N N . ASP A 1 285 ? 28.44498 6.77224 23.24089 1.000 15.69987 284 ASP A N 1
ATOM 2252 C CA . ASP A 1 285 ? 29.89849 6.81463 23.32384 1.000 15.32847 284 ASP A CA 1
ATOM 2253 C C . ASP A 1 285 ? 30.34161 8.22039 22.94412 1.000 15.13444 284 ASP A C 1
ATOM 2254 O O . ASP A 1 285 ? 30.16645 8.64789 21.79610 1.000 14.89361 284 ASP A O 1
ATOM 2259 N N . LEU A 1 286 ? 30.91045 8.92984 23.91762 1.000 13.81841 285 LEU A N 1
ATOM 2260 C CA . LEU A 1 286 ? 31.27868 10.32902 23.76212 1.000 13.72561 285 LEU A CA 1
ATOM 2261 C C . LEU A 1 286 ? 32.70228 10.44170 23.24330 1.000 14.26918 285 LEU A C 1
ATOM 2262 O O . LEU A 1 286 ? 33.57093 9.64212 23.59180 1.000 14.73655 285 LEU A O 1
ATOM 2267 N N . VAL A 1 287 ? 32.93086 11.43934 22.40298 1.000 12.11076 286 VAL A N 1
ATOM 2268 C CA . VAL A 1 287 ? 34.24769 11.67879 21.82473 1.000 11.43061 286 VAL A CA 1
ATOM 2269 C C . VAL A 1 287 ? 34.63843 13.11821 22.10440 1.000 10.59341 286 VAL A C 1
ATOM 2270 O O . VAL A 1 287 ? 33.88039 14.03915 21.77546 1.000 12.51190 286 VAL A O 1
ATOM 2274 N N . PHE A 1 288 ? 35.81525 13.30787 22.72274 1.000 10.73354 287 PHE A N 1
ATOM 2275 C CA . PHE A 1 288 ? 36.35150 14.62513 23.06451 1.000 12.14352 287 PHE A CA 1
ATOM 2276 C C . PHE A 1 288 ? 37.62429 14.85019 22.25710 1.000 12.40492 287 PHE A C 1
ATOM 2277 O O . PHE A 1 288 ? 38.62424 14.16877 22.47926 1.000 14.97767 287 PHE A O 1
ATOM 2285 N N . VAL A 1 289 ? 37.59301 15.81635 21.34622 1.000 10.52861 288 VAL A N 1
ATOM 2286 C CA . VAL A 1 289 ? 38.71469 16.10112 20.45940 1.000 10.70024 288 VAL A CA 1
ATOM 2287 C C . VAL A 1 289 ? 39.38903 17.37577 20.92531 1.000 9.72532 288 VAL A C 1
ATOM 2288 O O . VAL A 1 289 ? 38.76464 18.44080 20.92520 1.000 11.12369 288 VAL A O 1
ATOM 2292 N N . THR A 1 290 ? 40.68966 17.29180 21.24170 1.000 12.50968 289 THR A N 1
ATOM 2293 C CA . THR A 1 290 ? 41.51046 18.49128 21.40747 1.000 10.94351 289 THR A CA 1
ATOM 2294 C C . THR A 1 290 ? 42.01757 18.84283 20.01359 1.000 10.78297 289 THR A C 1
ATOM 2295 O O . THR A 1 290 ? 43.01858 18.29931 19.53730 1.000 13.76473 289 THR A O 1
ATOM 2299 N N . ASN A 1 291 ? 41.30687 19.73618 19.33016 1.000 10.66083 290 ASN A N 1
ATOM 2300 C CA . ASN A 1 291 ? 41.64190 20.03637 17.93926 1.000 10.48165 290 ASN A CA 1
ATOM 2301 C C . ASN A 1 291 ? 42.83424 20.98214 17.86225 1.000 11.92992 290 ASN A C 1
ATOM 2302 O O . ASN A 1 291 ? 42.82881 22.04899 18.48126 1.000 11.41143 290 ASN A O 1
ATOM 2307 N N . GLY A 1 292 ? 43.84674 20.59885 17.08232 1.000 9.85537 291 GLY A N 1
ATOM 2308 C CA . GLY A 1 292 ? 45.02888 21.42429 16.89845 1.000 12.98905 291 GLY A CA 1
ATOM 2309 C C . GLY A 1 292 ? 46.01405 21.30706 18.04916 1.000 12.31645 291 GLY A C 1
ATOM 2310 O O . GLY A 1 292 ? 45.69500 20.83000 19.13569 1.000 13.84563 291 GLY A O 1
ATOM 2311 N N . SER A 1 293 ? 47.24944 21.74630 17.79196 1.000 13.28457 292 SER A N 1
ATOM 2312 C CA . SER A 1 293 ? 48.29706 21.59445 18.79710 1.000 11.52750 292 SER A CA 1
ATOM 2313 C C . SER A 1 293 ? 49.37464 22.64652 18.58947 1.000 14.89142 292 SER A C 1
ATOM 2314 O O . SER A 1 293 ? 49.84212 22.83853 17.46262 1.000 16.18378 292 SER A O 1
ATOM 2317 N N . ILE A 1 294 ? 49.78110 23.30762 19.67728 1.000 11.90818 293 ILE A N 1
ATOM 2318 C CA . ILE A 1 294 ? 50.87636 24.26528 19.56675 1.000 13.18518 293 ILE A CA 1
ATOM 2319 C C . ILE A 1 294 ? 52.24240 23.61461 19.67806 1.000 13.47643 293 ILE A C 1
ATOM 2320 O O . ILE A 1 294 ? 53.23150 24.25319 19.31300 1.000 12.82994 293 ILE A O 1
ATOM 2325 N N . THR A 1 295 ? 52.32908 22.38197 20.18460 1.000 11.63569 294 THR A N 1
ATOM 2326 C CA . THR A 1 295 ? 53.63119 21.72823 20.31638 1.000 13.02656 294 THR A CA 1
ATOM 2327 C C . THR A 1 295 ? 53.90224 20.70856 19.21977 1.000 12.22016 294 THR A C 1
ATOM 2328 O O . THR A 1 295 ? 55.03224 20.23859 19.10331 1.000 14.35408 294 THR A O 1
ATOM 2332 N N . GLU A 1 296 ? 52.90345 20.35744 18.41421 1.000 11.97326 295 GLU A N 1
ATOM 2333 C CA . GLU A 1 296 ? 53.11936 19.38766 17.34976 1.000 12.83223 295 GLU A CA 1
ATOM 2334 C C . GLU A 1 296 ? 54.27354 19.78608 16.43894 1.000 13.80932 295 GLU A C 1
ATOM 2335 O O . GLU A 1 296 ? 54.46799 20.96240 16.11530 1.000 13.67253 295 GLU A O 1
ATOM 2341 N N . SER A 1 297 ? 55.06288 18.78248 16.04679 1.000 13.21839 296 SER A N 1
ATOM 2342 C CA . SER A 1 297 ? 56.19560 18.92247 15.13446 1.000 14.81838 296 SER A CA 1
ATOM 2343 C C . SER A 1 297 ? 57.37640 19.66372 15.74501 1.000 14.97926 296 SER A C 1
ATOM 2344 O O . SER A 1 297 ? 58.28122 20.08243 15.00654 1.000 17.87938 296 SER A O 1
ATOM 2347 N N . SER A 1 298 ? 57.40508 19.83681 17.06724 1.000 12.99803 297 SER A N 1
ATOM 2348 C CA . SER A 1 298 ? 58.56999 20.44979 17.70256 1.000 12.27632 297 SER A CA 1
ATOM 2349 C C . SER A 1 298 ? 59.84159 19.67141 17.39103 1.000 14.82413 297 SER A C 1
ATOM 2350 O O . SER A 1 298 ? 59.84610 18.43615 17.35181 1.000 15.32685 297 SER A O 1
ATOM 2353 N N . THR A 1 299 ? 60.93381 20.40314 17.19921 1.000 14.11414 298 THR A N 1
ATOM 2354 C CA . THR A 1 299 ? 62.24177 19.78555 17.04400 1.000 14.12318 298 THR A CA 1
ATOM 2355 C C . THR A 1 299 ? 63.18475 20.33996 18.10204 1.000 15.42986 298 THR A C 1
ATOM 2356 O O . THR A 1 299 ? 62.97798 21.42893 18.64155 1.000 12.20901 298 THR A O 1
ATOM 2360 N N . TYR A 1 300 ? 64.24814 19.58483 18.37097 1.000 16.29261 299 TYR A N 1
ATOM 2361 C CA . TYR A 1 300 ? 65.17942 19.91613 19.43888 1.000 13.40569 299 TYR A CA 1
ATOM 2362 C C . TYR A 1 300 ? 66.59281 19.96495 18.89087 1.000 15.11957 299 TYR A C 1
ATOM 2363 O O . TYR A 1 300 ? 66.95544 19.18030 18.01118 1.000 16.97428 299 TYR A O 1
ATOM 2372 N N . GLY A 1 301 ? 67.37290 20.90746 19.40515 1.000 14.26111 300 GLY A N 1
ATOM 2373 C CA . GLY A 1 301 ? 68.80014 20.94659 19.13044 1.000 13.08551 300 GLY A CA 1
ATOM 2374 C C . GLY A 1 301 ? 69.56348 20.56762 20.38073 1.000 11.53713 300 GLY A C 1
ATOM 2375 O O . GLY A 1 301 ? 69.04755 19.83136 21.23830 1.000 14.03408 300 GLY A O 1
ATOM 2376 N N . ASP A 1 302 ? 70.80626 21.03429 20.49245 1.000 14.68832 301 ASP A N 1
ATOM 2377 C CA . ASP A 1 302 ? 71.55663 20.84388 21.72194 1.000 13.93533 301 ASP A CA 1
ATOM 2378 C C . ASP A 1 302 ? 72.56152 21.98775 21.85471 1.000 14.43588 301 ASP A C 1
ATOM 2379 O O . ASP A 1 302 ? 72.46260 23.01693 21.17269 1.000 13.34621 301 ASP A O 1
ATOM 2384 N N . ASN A 1 303 ? 73.52736 21.82540 22.76084 1.000 14.66094 302 ASN A N 1
ATOM 2385 C CA . ASN A 1 303 ? 74.42839 22.94214 23.01181 1.000 14.99145 302 ASN A CA 1
ATOM 2386 C C . ASN A 1 303 ? 75.17330 23.36095 21.75545 1.000 13.91769 302 ASN A C 1
ATOM 2387 O O . ASN A 1 303 ? 75.55694 24.52804 21.62977 1.000 14.28485 302 ASN A O 1
ATOM 2392 N N . ASP A 1 304 ? 75.36084 22.44244 20.80224 1.000 16.35185 303 ASP A N 1
ATOM 2393 C CA . ASP A 1 304 ? 76.15863 22.73831 19.61815 1.000 15.78134 303 ASP A CA 1
ATOM 2394 C C . ASP A 1 304 ? 75.37354 22.65519 18.31852 1.000 16.45965 303 ASP A C 1
ATOM 2395 O O . ASP A 1 304 ? 75.97979 22.74870 17.24286 1.000 16.60447 303 ASP A O 1
ATOM 2400 N N . THR A 1 305 ? 74.03897 22.52120 18.38105 1.000 16.06203 304 THR A N 1
ATOM 2401 C CA . THR A 1 305 ? 73.23014 22.24025 17.19506 1.000 15.14811 304 THR A CA 1
ATOM 2402 C C . THR A 1 305 ? 71.93417 23.04096 17.27776 1.000 13.33260 304 THR A C 1
ATOM 2403 O O . THR A 1 305 ? 71.23430 22.95485 18.29644 1.000 14.86045 304 THR A O 1
ATOM 2407 N N . PRO A 1 306 ? 71.58163 23.81392 16.24614 1.000 13.58130 305 PRO A N 1
ATOM 2408 C CA . PRO A 1 306 ? 70.24743 24.43414 16.22861 1.000 13.77505 305 PRO A CA 1
ATOM 2409 C C . PRO A 1 306 ? 69.15148 23.38341 16.18233 1.000 15.88150 305 PRO A C 1
ATOM 2410 O O . PRO A 1 306 ? 69.33396 22.26947 15.68942 1.000 15.37969 305 PRO A O 1
ATOM 2414 N N . ALA A 1 307 ? 67.99630 23.75266 16.70465 1.000 13.93125 306 ALA A N 1
ATOM 2415 C CA . ALA A 1 307 ? 66.79402 22.97103 16.48009 1.000 14.62260 306 ALA A CA 1
ATOM 2416 C C . ALA A 1 307 ? 66.35116 23.14877 15.03111 1.000 12.90163 306 ALA A C 1
ATOM 2417 O O . ALA A 1 307 ? 66.12601 24.28467 14.60100 1.000 15.95553 306 ALA A O 1
ATOM 2419 N N . PRO A 1 308 ? 66.23157 22.08355 14.24500 1.000 15.20859 307 PRO A N 1
ATOM 2420 C CA . PRO A 1 308 ? 65.98417 22.24334 12.80015 1.000 17.41409 307 PRO A CA 1
ATOM 2421 C C . PRO A 1 308 ? 64.59862 22.79715 12.52572 1.000 15.76866 307 PRO A C 1
ATOM 2422 O O . PRO A 1 308 ? 63.59109 22.21973 12.96818 1.000 16.70953 307 PRO A O 1
ATOM 2426 N N . PRO A 1 309 ? 64.50026 23.92133 11.81641 1.000 15.17736 308 PRO A N 1
ATOM 2427 C CA . PRO A 1 309 ? 63.17685 24.44357 11.46060 1.000 13.89236 308 PRO A CA 1
ATOM 2428 C C . PRO A 1 309 ? 62.36294 23.43746 10.65870 1.000 17.31157 308 PRO A C 1
ATOM 2429 O O . PRO A 1 309 ? 62.89801 22.60260 9.92374 1.000 17.99918 308 PRO A O 1
ATOM 2433 N N . THR A 1 310 ? 61.04381 23.52705 10.81680 1.000 15.95696 309 THR A N 1
ATOM 2434 C CA . THR A 1 310 ? 60.12776 22.58571 10.19225 1.000 15.86771 309 THR A CA 1
ATOM 2435 C C . THR A 1 310 ? 58.79242 23.27748 9.95374 1.000 16.02830 309 THR A C 1
ATOM 2436 O O . THR A 1 310 ? 58.43322 24.22348 10.66418 1.000 16.52476 309 THR A O 1
ATOM 2440 N N . ASP A 1 311 ? 58.07798 22.81903 8.91612 1.000 17.52337 310 ASP A N 1
ATOM 2441 C CA . ASP A 1 311 ? 56.68218 23.19124 8.67825 1.000 18.39446 310 ASP A CA 1
ATOM 2442 C C . ASP A 1 311 ? 55.75817 21.97997 8.66861 1.000 18.97019 310 ASP A C 1
ATOM 2443 O O . ASP A 1 311 ? 54.63470 22.07027 8.15022 1.000 22.09699 310 ASP A O 1
ATOM 2448 N N . GLU A 1 312 ? 56.19622 20.85362 9.21860 1.000 17.92663 311 GLU A N 1
ATOM 2449 C CA . GLU A 1 312 ? 55.43314 19.62134 9.08875 1.000 18.76308 311 GLU A CA 1
ATOM 2450 C C . GLU A 1 312 ? 54.12202 19.71690 9.84812 1.000 18.08792 311 GLU A C 1
ATOM 2451 O O . GLU A 1 312 ? 54.06406 20.29043 10.93578 1.000 18.72486 311 GLU A O 1
ATOM 2457 N N . LEU A 1 313 ? 53.06550 19.16877 9.25732 1.000 18.10214 312 LEU A N 1
ATOM 2458 C CA . LEU A 1 313 ? 51.80507 18.96292 9.96321 1.000 18.78619 312 LEU A CA 1
ATOM 2459 C C . LEU A 1 313 ? 51.75878 17.52942 10.46995 1.000 19.16427 312 LEU A C 1
ATOM 2460 O O . LEU A 1 313 ? 52.04672 16.59210 9.71966 1.000 27.75657 312 LEU A O 1
ATOM 2465 N N . GLY A 1 314 ? 51.39409 17.35741 11.73407 1.000 15.53288 313 GLY A N 1
ATOM 2466 C CA . GLY A 1 314 ? 51.33660 16.05384 12.35422 1.000 16.90745 313 GLY A CA 1
ATOM 2467 C C . GLY A 1 314 ? 49.91269 15.56234 12.51975 1.000 17.74540 313 GLY A C 1
ATOM 2468 O O . GLY A 1 314 ? 48.99493 15.98351 11.80981 1.000 17.87982 313 GLY A O 1
ATOM 2469 N N . GLY A 1 315 ? 49.72797 14.65412 13.47901 1.000 19.09775 314 GLY A N 1
ATOM 2470 C CA . GLY A 1 315 ? 48.44190 13.99605 13.62839 1.000 19.71237 314 GLY A CA 1
ATOM 2471 C C . GLY A 1 315 ? 47.32955 14.91453 14.09099 1.000 18.70302 314 GLY A C 1
ATOM 2472 O O . GLY A 1 315 ? 46.17276 14.73794 13.69686 1.000 18.43499 314 GLY A O 1
ATOM 2473 N N . SER A 1 316 ? 47.64938 15.89562 14.93117 1.000 16.27064 315 SER A N 1
ATOM 2474 C CA . SER A 1 316 ? 46.60575 16.77318 15.45304 1.000 15.58883 315 SER A CA 1
ATOM 2475 C C . SER A 1 316 ? 46.06829 17.70094 14.36769 1.000 14.19889 315 SER A C 1
ATOM 2476 O O . SER A 1 316 ? 44.85086 17.86855 14.22360 1.000 14.68634 315 SER A O 1
ATOM 2479 N N . TRP A 1 317 ? 46.95949 18.34203 13.61561 1.000 13.17313 316 TRP A N 1
ATOM 2480 C CA . TRP A 1 317 ? 46.49889 19.24890 12.57139 1.000 13.35643 316 TRP A CA 1
ATOM 2481 C C . TRP A 1 317 ? 45.84970 18.48410 11.42949 1.000 14.98230 316 TRP A C 1
ATOM 2482 O O . TRP A 1 317 ? 44.86932 18.95979 10.84413 1.000 13.88804 316 TRP A O 1
ATOM 2493 N N . THR A 1 318 ? 46.35380 17.28779 11.12979 1.000 15.06434 317 THR A N 1
ATOM 2494 C CA . THR A 1 318 ? 45.73509 16.48473 10.08440 1.000 15.30827 317 THR A CA 1
ATOM 2495 C C . THR A 1 318 ? 44.34313 16.02559 10.50503 1.000 16.03263 317 THR A C 1
ATOM 2496 O O . THR A 1 318 ? 43.41415 16.03464 9.68860 1.000 15.43010 317 THR A O 1
ATOM 2500 N N . LEU A 1 319 ? 44.16789 15.65325 11.77900 1.000 13.06156 318 LEU A N 1
ATOM 2501 C CA . LEU A 1 319 ? 42.84103 15.24686 12.24386 1.000 14.78997 318 LEU A CA 1
ATOM 2502 C C . LEU A 1 319 ? 41.85859 16.40773 12.15527 1.000 14.56765 318 LEU A C 1
ATOM 2503 O O . LEU A 1 319 ? 40.73452 16.25200 11.65998 1.000 13.75934 318 LEU A O 1
ATOM 2508 N N . TRP A 1 320 ? 42.26288 17.59242 12.61564 1.000 13.29213 319 TRP A N 1
ATOM 2509 C CA . TRP A 1 320 ? 41.33999 18.72326 12.54913 1.000 12.34176 319 TRP A CA 1
ATOM 2510 C C . TRP A 1 320 ? 40.97732 19.03710 11.09764 1.000 13.69656 319 TRP A C 1
ATOM 2511 O O . TRP A 1 320 ? 39.80669 19.29783 10.77868 1.000 12.78576 319 TRP A O 1
ATOM 2522 N N . LYS A 1 321 ? 41.95469 18.95320 10.19082 1.000 12.37096 320 LYS A N 1
ATOM 2523 C CA . LYS A 1 321 ? 41.63853 19.12049 8.77306 1.000 13.15421 320 LYS A CA 1
ATOM 2524 C C . LYS A 1 321 ? 40.61676 18.08123 8.30659 1.000 15.57977 320 LYS A C 1
ATOM 2525 O O . LYS A 1 321 ? 39.68480 18.41251 7.56384 1.000 14.45120 320 LYS A O 1
ATOM 2531 N N . ASN A 1 322 ? 40.74506 16.83202 8.76710 1.000 13.40879 321 ASN A N 1
ATOM 2532 C CA . ASN A 1 322 ? 39.79793 15.79063 8.36044 1.000 13.48820 321 ASN A CA 1
ATOM 2533 C C . ASN A 1 322 ? 38.42298 15.99765 8.97786 1.000 15.82722 321 ASN A C 1
ATOM 2534 O O . ASN A 1 322 ? 37.42001 15.53410 8.42274 1.000 14.83620 321 ASN A O 1
ATOM 2539 N N . LEU A 1 323 ? 38.34508 16.67703 10.11903 1.000 12.47067 322 LEU A N 1
ATOM 2540 C CA . LEU A 1 323 ? 37.02599 16.97377 10.66950 1.000 12.77634 322 LEU A CA 1
ATOM 2541 C C . LEU A 1 323 ? 36.40535 18.17991 9.97064 1.000 13.33196 322 LEU A C 1
ATOM 2542 O O . LEU A 1 323 ? 35.19380 18.19379 9.68328 1.000 12.04098 322 LEU A O 1
ATOM 2547 N N . ALA A 1 324 ? 37.23047 19.18437 9.66604 1.000 12.83810 323 ALA A N 1
ATOM 2548 C CA . ALA A 1 324 ? 36.72999 20.40073 9.03725 1.000 12.75789 323 ALA A CA 1
ATOM 2549 C C . ALA A 1 324 ? 36.11728 20.11743 7.67084 1.000 12.86197 323 ALA A C 1
ATOM 2550 O O . ALA A 1 324 ? 35.21577 20.84268 7.24039 1.000 14.88055 323 ALA A O 1
ATOM 2552 N N . ARG A 1 325 ? 36.58527 19.07855 6.97413 1.000 12.50107 324 ARG A N 1
ATOM 2553 C CA . ARG A 1 325 ? 35.97533 18.79459 5.67524 1.000 12.93628 324 ARG A CA 1
ATOM 2554 C C . ARG A 1 325 ? 34.65543 18.04527 5.79220 1.000 14.41225 324 ARG A C 1
ATOM 2555 O O . ARG A 1 325 ? 34.07502 17.69973 4.75750 1.000 15.70853 324 ARG A O 1
ATOM 2563 N N . GLN A 1 326 ? 34.18244 17.78107 7.01123 1.000 12.36711 325 GLN A N 1
ATOM 2564 C CA . GLN A 1 326 ? 32.85463 17.19884 7.23076 1.000 14.16713 325 GLN A CA 1
ATOM 2565 C C . GLN A 1 326 ? 31.79831 18.21676 7.63886 1.000 15.14349 325 GLN A C 1
ATOM 2566 O O . GLN A 1 326 ? 30.59903 17.91798 7.52378 1.000 14.64882 325 GLN A O 1
ATOM 2572 N N . SER A 1 327 ? 32.19972 19.41043 8.10623 1.000 13.81445 326 SER A N 1
ATOM 2573 C CA . SER A 1 327 ? 31.26544 20.50097 8.37955 1.000 12.45189 326 SER A CA 1
ATOM 2574 C C . SER A 1 327 ? 32.03948 21.76741 8.69376 1.000 14.00828 326 SER A C 1
ATOM 2575 O O . SER A 1 327 ? 33.01437 21.71097 9.45969 1.000 14.94501 326 SER A O 1
ATOM 2578 N N . PRO A 1 328 ? 31.63220 22.92463 8.17088 1.000 15.61725 327 PRO A N 1
ATOM 2579 C CA . PRO A 1 328 ? 32.27585 24.17536 8.59743 1.000 16.98665 327 PRO A CA 1
ATOM 2580 C C . PRO A 1 328 ? 32.03805 24.47512 10.06792 1.000 16.77533 327 PRO A C 1
ATOM 2581 O O . PRO A 1 328 ? 32.78261 25.26769 10.65651 1.000 17.18252 327 PRO A O 1
ATOM 2585 N N . GLU A 1 329 ? 31.06101 23.82291 10.69491 1.000 12.88865 328 GLU A N 1
ATOM 2586 C CA . GLU A 1 329 ? 30.86498 24.00382 12.12822 1.000 11.79454 328 GLU A CA 1
ATOM 2587 C C . GLU A 1 329 ? 31.96956 23.35843 12.94895 1.000 14.09500 328 GLU A C 1
ATOM 2588 O O . GLU A 1 329 ? 32.00525 23.53823 14.17634 1.000 14.98545 328 GLU A O 1
ATOM 2594 N N . PHE A 1 330 ? 32.86385 22.60889 12.31630 1.000 13.57942 329 PHE A N 1
ATOM 2595 C CA . PHE A 1 330 ? 33.98934 22.01965 13.02577 1.000 12.11571 329 PHE A CA 1
ATOM 2596 C C . PHE A 1 330 ? 35.24634 22.87054 12.90812 1.000 12.85246 329 PHE A C 1
ATOM 2597 O O . PHE A 1 330 ? 36.30996 22.43924 13.34918 1.000 15.06029 329 PHE A O 1
ATOM 2605 N N . GLY A 1 331 ? 35.13658 24.08317 12.36288 1.000 13.32252 330 GLY A N 1
ATOM 2606 C CA . GLY A 1 331 ? 36.20910 25.06012 12.40542 1.000 14.13460 330 GLY A CA 1
ATOM 2607 C C . GLY A 1 331 ? 37.05454 25.03890 11.15271 1.000 14.07882 330 GLY A C 1
ATOM 2608 O O . GLY A 1 331 ? 36.81312 24.28460 10.20436 1.000 15.95987 330 GLY A O 1
ATOM 2609 N N . ASN A 1 332 ? 38.09468 25.87582 11.17646 1.000 13.24249 331 ASN A N 1
ATOM 2610 C CA . ASN A 1 332 ? 38.95705 26.08403 10.01451 1.000 13.23429 331 ASN A CA 1
ATOM 2611 C C . ASN A 1 332 ? 40.40348 26.06839 10.47641 1.000 12.00815 331 ASN A C 1
ATOM 2612 O O . ASN A 1 332 ? 40.97386 27.11616 10.79292 1.000 13.48599 331 ASN A O 1
ATOM 2617 N N . PRO A 1 333 ? 41.02951 24.88974 10.52062 1.000 13.06033 332 PRO A N 1
ATOM 2618 C CA . PRO A 1 333 ? 42.40584 24.80396 11.03855 1.000 11.72078 332 PRO A CA 1
ATOM 2619 C C . PRO A 1 333 ? 43.40202 25.63304 10.26294 1.000 12.90477 332 PRO A C 1
ATOM 2620 O O . PRO A 1 333 ? 44.38655 26.09469 10.84650 1.000 12.48682 332 PRO A O 1
ATOM 2624 N N . ASP A 1 334 ? 43.18018 25.84614 8.96661 1.000 13.49494 333 ASP A N 1
ATOM 2625 C CA . ASP A 1 334 ? 44.18614 26.54136 8.17181 1.000 14.79411 333 ASP A CA 1
ATOM 2626 C C . ASP A 1 334 ? 44.39045 27.98955 8.60577 1.000 16.95747 333 ASP A C 1
ATOM 2627 O O . ASP A 1 334 ? 45.46127 28.55278 8.34489 1.000 15.07452 333 ASP A O 1
ATOM 2632 N N . LYS A 1 335 ? 43.40867 28.61056 9.27608 1.000 12.95757 334 LYS A N 1
ATOM 2633 C CA . LYS A 1 335 ? 43.62940 29.95926 9.79322 1.000 11.30106 334 LYS A CA 1
ATOM 2634 C C . LYS A 1 335 ? 44.73816 29.98626 10.84101 1.000 13.09738 334 LYS A C 1
ATOM 2635 O O . LYS A 1 335 ? 45.35443 31.03014 11.06408 1.000 15.80943 334 LYS A O 1
ATOM 2641 N N . PHE A 1 336 ? 45.00238 28.85915 11.48164 1.000 12.11084 335 PHE A N 1
ATOM 2642 C CA . PHE A 1 336 ? 45.92731 28.81005 12.60058 1.000 11.17055 335 PHE A CA 1
ATOM 2643 C C . PHE A 1 336 ? 47.23754 28.12114 12.28299 1.000 13.73747 335 PHE A C 1
ATOM 2644 O O . PHE A 1 336 ? 48.24877 28.44660 12.90846 1.000 14.41180 335 PHE A O 1
ATOM 2652 N N . CYS A 1 337 ? 47.25462 27.18065 11.33655 1.000 13.91990 336 CYS A N 1
ATOM 2653 C CA . CYS A 1 337 ? 48.46357 26.40732 11.08058 1.000 11.92153 336 CYS A CA 1
ATOM 2654 C C . CYS A 1 337 ? 49.10397 26.69675 9.73138 1.000 13.61613 336 CYS A C 1
ATOM 2655 O O . CYS A 1 337 ? 50.16587 26.12515 9.43154 1.000 15.66773 336 CYS A O 1
ATOM 2658 N N . GLN A 1 338 ? 48.52194 27.58195 8.92877 1.000 15.10041 337 GLN A N 1
ATOM 2659 C CA . GLN A 1 338 ? 49.10926 27.97891 7.65672 1.000 15.61495 337 GLN A CA 1
ATOM 2660 C C . GLN A 1 338 ? 49.38581 29.47474 7.67693 1.000 16.22019 337 GLN A C 1
ATOM 2661 O O . GLN A 1 338 ? 48.77351 30.23168 8.43710 1.000 16.24236 337 GLN A O 1
ATOM 2667 N N . ASN A 1 339 ? 50.34810 29.88849 6.85020 1.000 17.67885 338 ASN A N 1
ATOM 2668 C CA . ASN A 1 339 ? 50.65888 31.30530 6.65456 1.000 19.48438 338 ASN A CA 1
ATOM 2669 C C . ASN A 1 339 ? 51.13825 31.96771 7.94190 1.000 15.25557 338 ASN A C 1
ATOM 2670 O O . ASN A 1 339 ? 50.91055 33.15634 8.17161 1.000 16.71117 338 ASN A O 1
ATOM 2675 N N . ILE A 1 340 ? 51.81397 31.20392 8.79054 1.000 15.36438 339 ILE A N 1
ATOM 2676 C CA . ILE A 1 340 ? 52.42339 31.75846 9.99353 1.000 14.80688 339 ILE A CA 1
ATOM 2677 C C . ILE A 1 340 ? 53.64097 32.56478 9.53842 1.000 12.93832 339 ILE A C 1
ATOM 2678 O O . ILE A 1 340 ? 54.53566 32.01111 8.88090 1.000 15.15571 339 ILE A O 1
ATOM 2683 N N . PRO A 1 341 ? 53.70726 33.86527 9.83440 1.000 13.45696 340 PRO A N 1
ATOM 2684 C CA . PRO A 1 341 ? 54.84128 34.67119 9.35981 1.000 13.74061 340 PRO A CA 1
ATOM 2685 C C . PRO A 1 341 ? 56.17294 34.13927 9.85973 1.000 13.87333 340 PRO A C 1
ATOM 2686 O O . PRO A 1 341 ? 56.29442 33.65729 10.98690 1.000 13.61123 340 PRO A O 1
ATOM 2690 N N . LYS A 1 342 ? 57.18171 34.22190 8.99403 1.000 15.76505 341 LYS A N 1
ATOM 2691 C CA . LYS A 1 342 ? 58.49648 33.71404 9.35478 1.000 15.09905 341 LYS A CA 1
ATOM 2692 C C . LYS A 1 342 ? 59.18195 34.54172 10.43311 1.000 13.88805 341 LYS A C 1
ATOM 2693 O O . LYS A 1 342 ? 60.16095 34.06630 11.01831 1.000 15.70598 341 LYS A O 1
ATOM 2699 N N . LYS A 1 343 ? 58.67493 35.73922 10.73968 1.000 13.73792 342 LYS A N 1
ATOM 2700 C CA . LYS A 1 343 ? 59.17351 36.51299 11.87285 1.000 14.35167 342 LYS A CA 1
ATOM 2701 C C . LYS A 1 343 ? 58.68532 35.97703 13.21241 1.000 14.26028 342 LYS A C 1
ATOM 2702 O O . LYS A 1 343 ? 59.25916 36.32546 14.25151 1.000 14.32472 342 LYS A O 1
ATOM 2708 N N . SER A 1 344 ? 57.62506 35.16910 13.21015 1.000 12.90744 343 SER A N 1
ATOM 2709 C CA . SER A 1 344 ? 56.97994 34.72346 14.44382 1.000 12.16938 343 SER A CA 1
ATOM 2710 C C . SER A 1 344 ? 57.94839 34.00480 15.38032 1.000 14.35363 343 SER A C 1
ATOM 2711 O O . SER A 1 344 ? 58.90889 33.35742 14.95312 1.000 13.53439 343 SER A O 1
ATOM 2714 N N . TRP A 1 345 ? 57.63078 34.07565 16.67160 1.000 12.28743 344 TRP A N 1
ATOM 2715 C CA . TRP A 1 345 ? 58.28081 33.24357 17.67324 1.000 10.11485 344 TRP A CA 1
ATOM 2716 C C . TRP A 1 345 ? 58.21720 31.78187 17.25273 1.000 12.23607 344 TRP A C 1
ATOM 2717 O O . TRP A 1 345 ? 57.14222 31.25746 16.95393 1.000 12.88306 344 TRP A O 1
ATOM 2728 N N . PHE A 1 346 ? 59.38645 31.13958 17.19366 1.000 10.78659 345 PHE A N 1
ATOM 2729 C CA . PHE A 1 346 ? 59.48937 29.69346 17.00512 1.000 11.99428 345 PHE A CA 1
ATOM 2730 C C . PHE A 1 346 ? 60.40098 29.06187 18.04878 1.000 11.78261 345 PHE A C 1
ATOM 2731 O O . PHE A 1 346 ? 60.17419 27.92003 18.46124 1.000 11.29453 345 PHE A O 1
ATOM 2739 N N . VAL A 1 347 ? 61.44379 29.76722 18.47048 1.000 9.59138 346 VAL A N 1
ATOM 2740 C CA . VAL A 1 347 ? 62.50857 29.14634 19.25529 1.000 10.42014 346 VAL A CA 1
ATOM 2741 C C . VAL A 1 347 ? 62.41733 29.56442 20.71592 1.000 11.05452 346 VAL A C 1
ATOM 2742 O O . VAL A 1 347 ? 62.24717 30.75321 21.03207 1.000 12.29227 346 VAL A O 1
ATOM 2746 N N . SER A 1 348 ? 62.55113 28.57828 21.60448 1.000 11.05310 347 SER A N 1
ATOM 2747 C CA . SER A 1 348 ? 62.81207 28.79289 23.01601 1.000 11.46416 347 SER A CA 1
ATOM 2748 C C . SER A 1 348 ? 64.03210 27.97771 23.38486 1.000 14.29612 347 SER A C 1
ATOM 2749 O O . SER A 1 348 ? 64.44342 27.07897 22.64777 1.000 14.85589 347 SER A O 1
ATOM 2752 N N . ALA A 1 349 ? 64.62336 28.30335 24.52668 1.000 12.81113 348 ALA A N 1
ATOM 2753 C CA . ALA A 1 349 ? 65.79481 27.55898 24.95289 1.000 13.27453 348 ALA A CA 1
ATOM 2754 C C . ALA A 1 349 ? 65.79322 27.47695 26.46665 1.000 12.47686 348 ALA A C 1
ATOM 2755 O O . ALA A 1 349 ? 65.33760 28.39629 27.14899 1.000 12.35386 348 ALA A O 1
ATOM 2757 N N . THR A 1 350 ? 66.31197 26.36406 26.98737 1.000 12.25912 349 THR A N 1
ATOM 2758 C CA . THR A 1 350 ? 66.51944 26.18549 28.42053 1.000 10.69163 349 THR A CA 1
ATOM 2759 C C . THR A 1 350 ? 68.01884 26.09632 28.67637 1.000 13.45568 349 THR A C 1
ATOM 2760 O O . THR A 1 350 ? 68.68554 25.18773 28.17593 1.000 13.47047 349 THR A O 1
ATOM 2764 N N . SER A 1 351 ? 68.55043 27.03934 29.43863 1.000 11.67733 350 SER A N 1
ATOM 2765 C CA . SER A 1 351 ? 69.98490 27.11218 29.67880 1.000 11.28153 350 SER A CA 1
ATOM 2766 C C . SER A 1 351 ? 70.24632 26.72933 31.12757 1.000 13.21766 350 SER A C 1
ATOM 2767 O O . SER A 1 351 ? 69.78949 27.42026 32.04424 1.000 12.86763 350 SER A O 1
ATOM 2770 N N . THR A 1 352 ? 70.98340 25.63802 31.33308 1.000 12.64159 351 THR A N 1
ATOM 2771 C CA . THR A 1 352 ? 71.26333 25.12299 32.66568 1.000 12.77961 351 THR A CA 1
ATOM 2772 C C . THR A 1 352 ? 72.72338 25.35609 33.02807 1.000 12.42165 351 THR A C 1
ATOM 2773 O O . THR A 1 352 ? 73.61758 25.08206 32.21995 1.000 15.02004 351 THR A O 1
ATOM 2777 N N . THR A 1 353 ? 72.96392 25.86560 34.23401 1.000 11.69556 352 THR A N 1
ATOM 2778 C CA . THR A 1 353 ? 74.33827 26.12096 34.66452 1.000 11.65517 352 THR A CA 1
ATOM 2779 C C . THR A 1 353 ? 74.46804 25.98935 36.17481 1.000 13.72956 352 THR A C 1
ATOM 2780 O O . THR A 1 353 ? 73.50341 26.19310 36.92491 1.000 14.67887 352 THR A O 1
ATOM 2784 N N . ASN A 1 354 ? 75.68181 25.63105 36.61400 1.000 13.61068 353 ASN A N 1
ATOM 2785 C CA . ASN A 1 354 ? 76.09107 25.77266 38.00906 1.000 15.79131 353 ASN A CA 1
ATOM 2786 C C . ASN A 1 354 ? 77.17544 26.83112 38.16971 1.000 14.45697 353 ASN A C 1
ATOM 2787 O O . ASN A 1 354 ? 77.75822 26.96453 39.25404 1.000 14.92142 353 ASN A O 1
ATOM 2792 N N . ASN A 1 355 ? 77.44186 27.59938 37.11861 1.000 15.19582 354 ASN A N 1
ATOM 2793 C CA . ASN A 1 355 ? 78.51061 28.58801 37.14001 1.000 15.20907 354 ASN A CA 1
ATOM 2794 C C . ASN A 1 355 ? 78.13171 29.77096 38.02788 1.000 14.63644 354 ASN A C 1
ATOM 2795 O O . ASN A 1 355 ? 77.09301 30.40705 37.81914 1.000 13.79569 354 ASN A O 1
ATOM 2800 N N . LYS A 1 356 ? 78.98300 30.07341 39.01918 1.000 14.75558 355 LYS A N 1
ATOM 2801 C CA . LYS A 1 356 ? 78.66146 31.10800 40.00254 1.000 17.01308 355 LYS A CA 1
ATOM 2802 C C . LYS A 1 356 ? 78.62578 32.50051 39.38946 1.000 17.51803 355 LYS A C 1
ATOM 2803 O O . LYS A 1 356 ? 77.83632 33.34955 39.82623 1.000 16.46523 355 LYS A O 1
ATOM 2809 N N . GLU A 1 357 ? 79.45419 32.75935 38.37230 1.000 13.33324 356 GLU A N 1
ATOM 2810 C CA . GLU A 1 357 ? 79.46817 34.08438 37.75698 1.000 12.61065 356 GLU A CA 1
ATOM 2811 C C . GLU A 1 357 ? 78.14495 34.38160 37.05962 1.000 14.81082 356 GLU A C 1
ATOM 2812 O O . GLU A 1 357 ? 77.59913 35.47974 37.19948 1.000 15.12586 356 GLU A O 1
ATOM 2818 N N . ILE A 1 358 ? 77.60661 33.41156 36.32357 1.000 12.00659 357 ILE A N 1
ATOM 2819 C CA . ILE A 1 358 ? 76.29476 33.60809 35.70230 1.000 12.48338 357 ILE A CA 1
ATOM 2820 C C . ILE A 1 358 ? 75.22709 33.77675 36.77491 1.000 13.10145 357 ILE A C 1
ATOM 2821 O O . ILE A 1 358 ? 74.40271 34.69499 36.71126 1.000 12.78663 357 ILE A O 1
ATOM 2826 N N . ILE A 1 359 ? 75.23986 32.89929 37.78487 1.000 12.14291 358 ILE A N 1
ATOM 2827 C CA . ILE A 1 359 ? 74.22511 32.96261 38.83849 1.000 14.68910 358 ILE A CA 1
ATOM 2828 C C . ILE A 1 359 ? 74.30850 34.29545 39.59017 1.000 15.24381 358 ILE A C 1
ATOM 2829 O O . ILE A 1 359 ? 73.28915 34.95301 39.83002 1.000 13.72164 358 ILE A O 1
ATOM 2834 N N . ASP A 1 360 ? 75.52221 34.73635 39.94651 1.000 13.99472 359 ASP A N 1
ATOM 2835 C CA . ASP A 1 360 ? 75.67386 36.04101 40.59846 1.000 16.02711 359 ASP A CA 1
ATOM 2836 C C . ASP A 1 360 ? 75.27017 37.20548 39.70295 1.000 13.78037 359 ASP A C 1
ATOM 2837 O O . ASP A 1 360 ? 74.79754 38.23187 40.20798 1.000 16.29178 359 ASP A O 1
ATOM 2842 N N . THR A 1 361 ? 75.46975 37.09709 38.38762 1.000 13.48113 360 THR A N 1
ATOM 2843 C CA . THR A 1 361 ? 75.01840 38.17002 37.50876 1.000 11.93769 360 THR A CA 1
ATOM 2844 C C . THR A 1 361 ? 73.49807 38.27801 37.54066 1.000 13.05397 360 THR A C 1
ATOM 2845 O O . THR A 1 361 ? 72.94561 39.38236 37.61653 1.000 15.29470 360 THR A O 1
ATOM 2849 N N . ILE A 1 362 ? 72.81880 37.13786 37.48025 1.000 14.07375 361 ILE A N 1
ATOM 2850 C CA . ILE A 1 362 ? 71.36062 37.13600 37.59948 1.000 12.16320 361 ILE A CA 1
ATOM 2851 C C . ILE A 1 362 ? 70.92276 37.76072 38.92118 1.000 16.24260 361 ILE A C 1
ATOM 2852 O O . ILE A 1 362 ? 70.02277 38.60404 38.95041 1.000 15.31435 361 ILE A O 1
ATOM 2857 N N . GLU A 1 363 ? 71.57315 37.38965 40.02946 1.000 13.94352 362 GLU A N 1
ATOM 2858 C CA . GLU A 1 363 ? 71.23393 37.98484 41.32076 1.000 14.96561 362 GLU A CA 1
ATOM 2859 C C . GLU A 1 363 ? 71.41771 39.49964 41.30895 1.000 13.15830 362 GLU A C 1
ATOM 2860 O O . GLU A 1 363 ? 70.61381 40.23367 41.89501 1.000 16.15238 362 GLU A O 1
ATOM 2866 N N . SER A 1 364 ? 72.46511 39.99812 40.64821 1.000 13.97625 363 SER A N 1
ATOM 2867 C CA . SER A 1 364 ? 72.67638 41.44001 40.63883 1.000 14.96488 363 SER A CA 1
ATOM 2868 C C . SER A 1 364 ? 71.55016 42.17342 39.91118 1.000 16.82650 363 SER A C 1
ATOM 2869 O O . SER A 1 364 ? 71.27751 43.34000 40.22148 1.000 18.73768 363 SER A O 1
ATOM 2872 N N . ILE A 1 365 ? 70.88778 41.51758 38.95364 1.000 15.66408 364 ILE A N 1
ATOM 2873 C CA . ILE A 1 365 ? 69.78325 42.13641 38.21649 1.000 14.24735 364 ILE A CA 1
ATOM 2874 C C . ILE A 1 365 ? 68.44955 41.94930 38.93736 1.000 16.21563 364 ILE A C 1
ATOM 2875 O O . ILE A 1 365 ? 67.70256 42.90855 39.15049 1.000 17.19511 364 ILE A O 1
ATOM 2880 N N . CYS A 1 366 ? 68.11709 40.72307 39.32882 1.000 15.58334 365 CYS A N 1
ATOM 2881 C CA . CYS A 1 366 ? 66.80376 40.45389 39.90654 1.000 14.53420 365 CYS A CA 1
ATOM 2882 C C . CYS A 1 366 ? 66.73763 40.67496 41.41419 1.000 16.83791 365 CYS A C 1
ATOM 2883 O O . CYS A 1 366 ? 65.62596 40.72070 41.96925 1.000 16.03486 365 CYS A O 1
ATOM 2886 N N . LYS A 1 367 ? 67.88656 40.81236 42.08037 1.000 15.62988 366 LYS A N 1
ATOM 2887 C CA . LYS A 1 367 ? 68.01260 41.12462 43.50375 1.000 17.34948 366 LYS A CA 1
ATOM 2888 C C . LYS A 1 367 ? 67.66471 39.95057 44.40921 1.000 16.94363 366 LYS A C 1
ATOM 2889 O O . LYS A 1 367 ? 67.41937 40.14814 45.60414 1.000 21.74699 366 LYS A O 1
ATOM 2895 N N . ARG A 1 368 ? 67.61724 38.73087 43.87986 1.000 16.22626 367 ARG A N 1
ATOM 2896 C CA . ARG A 1 368 ? 67.34214 37.55362 44.68383 1.000 14.92643 367 ARG A CA 1
ATOM 2897 C C . ARG A 1 368 ? 68.34754 36.45845 44.35289 1.000 17.00695 367 ARG A C 1
ATOM 2898 O O . ARG A 1 368 ? 68.81580 36.35475 43.22154 1.000 15.93520 367 ARG A O 1
ATOM 2906 N N . ASP A 1 369 ? 68.66435 35.64557 45.35155 1.000 16.55519 368 ASP A N 1
ATOM 2907 C CA . ASP A 1 369 ? 69.56854 34.51227 45.20247 1.000 19.98238 368 ASP A CA 1
ATOM 2908 C C . ASP A 1 369 ? 68.91094 33.41683 44.37368 1.000 17.54470 368 ASP A C 1
ATOM 2909 O O . ASP A 1 369 ? 67.92019 32.82338 44.82969 1.000 17.18423 368 ASP A O 1
ATOM 2914 N N . PRO A 1 370 ? 69.40554 33.11342 43.16827 1.000 15.40601 369 PRO A N 1
ATOM 2915 C CA . PRO A 1 370 ? 68.71776 32.11553 42.33326 1.000 14.56904 369 PRO A CA 1
ATOM 2916 C C . PRO A 1 370 ? 68.71604 30.71789 42.92285 1.000 14.75649 369 PRO A C 1
ATOM 2917 O O . PRO A 1 370 ? 67.84042 29.91922 42.55453 1.000 14.11125 369 PRO A O 1
ATOM 2921 N N . LEU A 1 371 ? 69.65358 30.38693 43.82235 1.000 15.45653 370 LEU A N 1
ATOM 2922 C CA . LEU A 1 371 ? 69.72060 29.04479 44.38565 1.000 14.01718 370 LEU A CA 1
ATOM 2923 C C . LEU A 1 371 ? 68.99385 28.90278 45.71666 1.000 15.08238 370 LEU A C 1
ATOM 2924 O O . LEU A 1 371 ? 68.99601 27.80900 46.28454 1.000 18.23281 370 LEU A O 1
ATOM 2929 N N . ALA A 1 372 ? 68.33673 29.96043 46.20303 1.000 14.60098 371 ALA A N 1
ATOM 2930 C CA . ALA A 1 372 ? 67.71889 29.90192 47.52408 1.000 15.55897 371 ALA A CA 1
ATOM 2931 C C . ALA A 1 372 ? 66.46197 29.04032 47.55303 1.000 18.23624 371 ALA A C 1
ATOM 2932 O O . ALA A 1 372 ? 66.01738 28.65757 48.64219 1.000 18.37535 371 ALA A O 1
ATOM 2934 N N . GLY A 1 373 ? 65.86698 28.73555 46.39657 1.000 15.57668 372 GLY A N 1
ATOM 2935 C CA . GLY A 1 373 ? 64.64459 27.95735 46.34648 1.000 17.38288 372 GLY A CA 1
ATOM 2936 C C . GLY A 1 373 ? 63.38144 28.77994 46.29393 1.000 17.28296 372 GLY A C 1
ATOM 2937 O O . GLY A 1 373 ? 62.28909 28.21223 46.12533 1.000 17.03708 372 GLY A O 1
ATOM 2938 N N . LYS A 1 374 ? 63.49484 30.09072 46.41222 1.000 15.14899 373 LYS A N 1
ATOM 2939 C CA . LYS A 1 374 ? 62.36092 30.98845 46.38250 1.000 14.82794 373 LYS A CA 1
ATOM 2940 C C . LYS A 1 374 ? 62.27101 31.63001 44.99512 1.000 15.51436 373 LYS A C 1
ATOM 2941 O O . LYS A 1 374 ? 63.03099 31.30410 44.07814 1.000 15.32498 373 LYS A O 1
ATOM 2947 N N . THR A 1 375 ? 61.30919 32.53819 44.84775 1.000 13.75509 374 THR A N 1
ATOM 2948 C CA . THR A 1 375 ? 61.19222 33.37815 43.66345 1.000 13.11395 374 THR A CA 1
ATOM 2949 C C . THR A 1 375 ? 62.54676 33.96271 43.28111 1.000 13.12036 374 THR A C 1
ATOM 2950 O O . THR A 1 375 ? 63.34166 34.34069 44.14897 1.000 15.35993 374 THR A O 1
ATOM 2954 N N . VAL A 1 376 ? 62.81589 34.01377 41.97364 1.000 13.24962 375 VAL A N 1
ATOM 2955 C CA . VAL A 1 376 ? 64.08066 34.55772 41.47694 1.000 12.86666 375 VAL A CA 1
ATOM 2956 C C . VAL A 1 376 ? 63.77786 35.78963 40.62782 1.000 12.80918 375 VAL A C 1
ATOM 2957 O O . VAL A 1 376 ? 63.83818 36.91741 41.12668 1.000 13.98253 375 VAL A O 1
ATOM 2961 N N . THR A 1 377 ? 63.42659 35.60948 39.35345 1.000 11.16170 376 THR A N 1
ATOM 2962 C CA . THR A 1 377 ? 63.08180 36.78796 38.56630 1.000 11.75657 376 THR A CA 1
ATOM 2963 C C . THR A 1 377 ? 61.63355 37.22383 38.73713 1.000 13.78179 376 THR A C 1
ATOM 2964 O O . THR A 1 377 ? 61.30853 38.35504 38.37061 1.000 12.83013 376 THR A O 1
ATOM 2968 N N . GLY A 1 378 ? 60.77829 36.36967 39.28991 1.000 10.69968 377 GLY A N 1
ATOM 2969 C CA . GLY A 1 378 ? 59.37646 36.71804 39.47684 1.000 11.24012 377 GLY A CA 1
ATOM 2970 C C . GLY A 1 378 ? 58.59196 36.73755 38.18879 1.000 13.30722 377 GLY A C 1
ATOM 2971 O O . GLY A 1 378 ? 57.55653 37.40651 38.11092 1.000 16.62931 377 GLY A O 1
ATOM 2972 N N . GLY A 1 379 ? 59.06639 36.02519 37.17275 1.000 13.35106 378 GLY A N 1
ATOM 2973 C CA . GLY A 1 379 ? 58.53894 36.10676 35.82245 1.000 13.61862 378 GLY A CA 1
ATOM 2974 C C . GLY A 1 379 ? 59.60196 36.63167 34.87358 1.000 11.05997 378 GLY A C 1
ATOM 2975 O O . GLY A 1 379 ? 60.74357 36.89435 35.26159 1.000 13.03256 378 GLY A O 1
ATOM 2976 N N . ILE A 1 380 ? 59.21278 36.78556 33.60333 1.000 11.57449 379 ILE A N 1
ATOM 2977 C CA . ILE A 1 380 ? 60.21309 37.11531 32.58781 1.000 10.97458 379 ILE A CA 1
ATOM 2978 C C . ILE A 1 380 ? 60.80770 38.49210 32.83971 1.000 14.07419 379 ILE A C 1
ATOM 2979 O O . ILE A 1 380 ? 60.13779 39.41808 33.32403 1.000 12.16981 379 ILE A O 1
ATOM 2984 N N . ILE A 1 381 ? 62.09520 38.61683 32.53054 1.000 11.42325 380 ILE A N 1
ATOM 2985 C CA . ILE A 1 381 ? 62.74287 39.89976 32.30119 1.000 11.77652 380 ILE A CA 1
ATOM 2986 C C . ILE A 1 381 ? 62.87107 40.08359 30.79752 1.000 11.94618 380 ILE A C 1
ATOM 2987 O O . ILE A 1 381 ? 63.33283 39.17889 30.09298 1.000 13.09692 380 ILE A O 1
ATOM 2992 N N . THR A 1 382 ? 62.46019 41.24601 30.30384 1.000 11.21502 381 THR A N 1
ATOM 2993 C CA . THR A 1 382 ? 62.50409 41.56612 28.88677 1.000 10.15026 381 THR A CA 1
ATOM 2994 C C . THR A 1 382 ? 63.72052 42.42635 28.58041 1.000 11.87877 381 THR A C 1
ATOM 2995 O O . THR A 1 382 ? 63.97805 43.41440 29.27667 1.000 13.53104 381 THR A O 1
ATOM 2999 N N . ILE A 1 383 ? 64.48172 42.02900 27.56400 1.000 11.81501 382 ILE A N 1
ATOM 3000 C CA . ILE A 1 383 ? 65.59019 42.84010 27.06463 1.000 12.50513 382 ILE A CA 1
ATOM 3001 C C . ILE A 1 383 ? 65.00284 43.75575 25.99466 1.000 10.89364 382 ILE A C 1
ATOM 3002 O O . ILE A 1 383 ? 64.76186 43.34606 24.86027 1.000 13.71408 382 ILE A O 1
ATOM 3007 N N . ASN A 1 384 ? 64.72422 44.99945 26.37882 1.000 12.41183 383 ASN A N 1
ATOM 3008 C CA . ASN A 1 384 ? 63.90373 45.84894 25.52981 1.000 13.96973 383 ASN A CA 1
ATOM 3009 C C . ASN A 1 384 ? 64.59383 46.21029 24.22281 1.000 18.17380 383 ASN A C 1
ATOM 3010 O O . ASN A 1 384 ? 63.91459 46.38491 23.20557 1.000 16.50378 383 ASN A O 1
ATOM 3015 N N . ASP A 1 385 ? 65.91901 46.33725 24.22645 1.000 15.34202 384 ASP A N 1
ATOM 3016 C CA . ASP A 1 385 ? 66.65287 46.72932 23.02944 1.000 17.99207 384 ASP A CA 1
ATOM 3017 C C . ASP A 1 385 ? 67.34757 45.55418 22.33830 1.000 17.41448 384 ASP A C 1
ATOM 3018 O O . ASP A 1 385 ? 68.29626 45.76661 21.57402 1.000 20.28881 384 ASP A O 1
ATOM 3023 N N . SER A 1 386 ? 66.89611 44.32262 22.57516 1.000 14.58660 385 SER A N 1
ATOM 3024 C CA . SER A 1 386 ? 67.42804 43.17826 21.84830 1.000 14.59398 385 SER A CA 1
ATOM 3025 C C . SER A 1 386 ? 66.77784 43.05357 20.47566 1.000 14.83876 385 SER A C 1
ATOM 3026 O O . SER A 1 386 ? 65.56136 43.19278 20.31905 1.000 14.59729 385 SER A O 1
ATOM 3029 N N . ALA A 1 387 ? 67.60056 42.77413 19.47270 1.000 12.72652 386 ALA A N 1
ATOM 3030 C CA . ALA A 1 387 ? 67.08522 42.63169 18.11949 1.000 13.99164 386 ALA A CA 1
ATOM 3031 C C . ALA A 1 387 ? 66.08261 41.48704 18.02818 1.000 14.96122 386 ALA A C 1
ATOM 3032 O O . ALA A 1 387 ? 65.08082 41.58576 17.31072 1.000 16.26095 386 ALA A O 1
ATOM 3034 N N . TRP A 1 388 ? 66.32066 40.40515 18.77291 1.000 14.08639 387 TRP A N 1
ATOM 3035 C CA . TRP A 1 388 ? 65.42290 39.25559 18.80253 1.000 13.54022 387 TRP A CA 1
ATOM 3036 C C . TRP A 1 388 ? 64.16818 39.49090 19.62579 1.000 13.88358 387 TRP A C 1
ATOM 3037 O O . TRP A 1 388 ? 63.27149 38.63087 19.61161 1.000 13.26575 387 TRP A O 1
ATOM 3048 N N . GLN A 1 389 ? 64.08996 40.61169 20.34528 1.000 12.34704 388 GLN A N 1
ATOM 3049 C CA . GLN A 1 389 ? 63.03818 40.84172 21.33837 1.000 12.94994 388 GLN A CA 1
ATOM 3050 C C . GLN A 1 389 ? 62.92161 39.62718 22.26545 1.000 13.45645 388 GLN A C 1
ATOM 3051 O O . GLN A 1 389 ? 61.88041 38.96504 22.37564 1.000 14.17683 388 GLN A O 1
ATOM 3057 N N . MET A 1 390 ? 64.04329 39.37911 22.94876 1.000 12.18347 389 MET A N 1
ATOM 3058 C CA . MET A 1 390 ? 64.25675 38.26232 23.86570 1.000 13.04553 389 MET A CA 1
ATOM 3059 C C . MET A 1 390 ? 63.81279 38.59560 25.28137 1.000 12.69292 389 MET A C 1
ATOM 3060 O O . MET A 1 390 ? 64.02193 39.71315 25.76559 1.000 12.58839 389 MET A O 1
ATOM 3065 N N . SER A 1 391 ? 63.17862 37.61773 25.93814 1.000 11.36709 390 SER A N 1
ATOM 3066 C CA . SER A 1 391 ? 62.89293 37.65656 27.36658 1.000 10.90864 390 SER A CA 1
ATOM 3067 C C . SER A 1 391 ? 63.32880 36.34076 27.99023 1.000 10.83422 390 SER A C 1
ATOM 3068 O O . SER A 1 391 ? 63.47323 35.32792 27.30038 1.000 13.15788 390 SER A O 1
ATOM 3071 N N . PHE A 1 392 ? 63.52643 36.35262 29.30974 1.000 10.05342 391 PHE A N 1
ATOM 3072 C CA . PHE A 1 392 ? 63.95274 35.14325 30.00200 1.000 10.46224 391 PHE A CA 1
ATOM 3073 C C . PHE A 1 392 ? 63.41528 35.12776 31.42340 1.000 12.96271 391 PHE A C 1
ATOM 3074 O O . PHE A 1 392 ? 63.17848 36.17630 32.02635 1.000 11.99807 391 PHE A O 1
ATOM 3082 N N . THR A 1 393 ? 63.24171 33.92845 31.97041 1.000 12.13368 392 THR A N 1
ATOM 3083 C CA . THR A 1 393 ? 62.80604 33.83657 33.35647 1.000 11.14543 392 THR A CA 1
ATOM 3084 C C . THR A 1 393 ? 63.56405 32.73372 34.07997 1.000 15.30915 392 THR A C 1
ATOM 3085 O O . THR A 1 393 ? 64.01755 31.75068 33.48188 1.000 13.24284 392 THR A O 1
ATOM 3089 N N . ILE A 1 394 ? 63.71535 32.91730 35.38331 1.000 13.48240 393 ILE A N 1
ATOM 3090 C CA . ILE A 1 394 ? 64.19502 31.86292 36.26216 1.000 12.56812 393 ILE A CA 1
ATOM 3091 C C . ILE A 1 394 ? 63.11854 31.69480 37.31947 1.000 13.81622 393 ILE A C 1
ATOM 3092 O O . ILE A 1 394 ? 62.90162 32.59913 38.13121 1.000 13.61994 393 ILE A O 1
ATOM 3097 N N . ASN A 1 395 ? 62.42529 30.56045 37.28807 1.000 12.64712 394 ASN A N 1
ATOM 3098 C CA . ASN A 1 395 ? 61.42610 30.24623 38.29928 1.000 13.58978 394 ASN A CA 1
ATOM 3099 C C . ASN A 1 395 ? 62.11278 29.83609 39.59460 1.000 15.00729 394 ASN A C 1
ATOM 3100 O O . ASN A 1 395 ? 63.34430 29.79832 39.68312 1.000 14.86200 394 ASN A O 1
ATOM 3105 N N . ARG A 1 396 ? 61.31546 29.54724 40.62981 1.000 14.13250 395 ARG A N 1
ATOM 3106 C CA . ARG A 1 396 ? 61.88216 28.95094 41.83706 1.000 11.01355 395 ARG A CA 1
ATOM 3107 C C . ARG A 1 396 ? 62.72782 27.74715 41.44478 1.000 13.36554 395 ARG A C 1
ATOM 3108 O O . ARG A 1 396 ? 62.31511 26.93890 40.61320 1.000 14.08232 395 ARG A O 1
ATOM 3116 N N . GLN A 1 397 ? 63.93488 27.64006 42.00489 1.000 14.69484 396 GLN A N 1
ATOM 3117 C CA . GLN A 1 397 ? 64.85167 26.57475 41.61547 1.000 12.95636 396 GLN A CA 1
ATOM 3118 C C . GLN A 1 397 ? 64.97858 25.53291 42.71647 1.000 12.92808 396 GLN A C 1
ATOM 3119 O O . GLN A 1 397 ? 64.99149 25.87433 43.90240 1.000 16.62389 396 GLN A O 1
ATOM 3125 N N . GLN A 1 398 ? 65.06594 24.25870 42.32836 1.000 14.63296 397 GLN A N 1
ATOM 3126 C CA . GLN A 1 398 ? 65.07366 23.73929 40.95998 1.000 13.07409 397 GLN A CA 1
ATOM 3127 C C . GLN A 1 398 ? 63.66117 23.38318 40.51380 1.000 15.46658 397 GLN A C 1
ATOM 3128 O O . GLN A 1 398 ? 62.80620 23.05554 41.34499 1.000 16.70094 397 GLN A O 1
ATOM 3134 N N . GLN A 1 399 ? 63.41624 23.42174 39.20533 1.000 12.97439 398 GLN A N 1
ATOM 3135 C CA . GLN A 1 399 ? 62.09473 23.10514 38.67067 1.000 15.99433 398 GLN A CA 1
ATOM 3136 C C . GLN A 1 399 ? 61.91722 21.61670 38.40229 1.000 16.44135 398 GLN A C 1
ATOM 3137 O O . GLN A 1 399 ? 60.84794 21.20178 37.93659 1.000 15.35385 398 GLN A O 1
ATOM 3143 N N . PHE A 1 400 ? 62.95082 20.81798 38.67628 1.000 18.50961 399 PHE A N 1
ATOM 3144 C CA . PHE A 1 400 ? 62.93805 19.36822 38.52682 1.000 20.16317 399 PHE A CA 1
ATOM 3145 C C . PHE A 1 400 ? 63.35826 18.74209 39.84863 1.000 23.50820 399 PHE A C 1
ATOM 3146 O O . PHE A 1 400 ? 64.34354 19.17704 40.45562 1.000 23.55441 399 PHE A O 1
ATOM 3154 N N . LYS A 1 401 ? 62.60909 17.72856 40.29666 1.000 27.00814 400 LYS A N 1
ATOM 3155 C CA . LYS A 1 401 ? 62.88565 17.13101 41.60322 1.000 30.03317 400 LYS A CA 1
ATOM 3156 C C . LYS A 1 401 ? 64.31873 16.61971 41.71261 1.000 31.49122 400 LYS A C 1
ATOM 3157 O O . LYS A 1 401 ? 64.96278 16.78686 42.75621 1.000 34.62036 400 LYS A O 1
ATOM 3163 N N . ASP A 1 402 ? 64.84015 15.99536 40.65619 1.000 28.92026 401 ASP A N 1
ATOM 3164 C CA . ASP A 1 402 ? 66.12871 15.31605 40.73048 1.000 33.14391 401 ASP A CA 1
ATOM 3165 C C . ASP A 1 402 ? 67.29924 16.17434 40.25720 1.000 30.76288 401 ASP A C 1
ATOM 3166 O O . ASP A 1 402 ? 68.41563 15.66456 40.12686 1.000 29.78176 401 ASP A O 1
ATOM 3171 N N . GLN A 1 403 ? 67.07788 17.45193 40.01130 1.000 25.64977 402 GLN A N 1
ATOM 3172 C CA . GLN A 1 403 ? 68.15112 18.32910 39.56207 1.000 20.64934 402 GLN A CA 1
ATOM 3173 C C . GLN A 1 403 ? 69.08347 18.67737 40.72609 1.000 22.14023 402 GLN A C 1
ATOM 3174 O O . GLN A 1 403 ? 68.61506 18.90008 41.84561 1.000 22.00975 402 GLN A O 1
ATOM 3180 N N . PRO A 1 404 ? 70.40109 18.73460 40.49675 1.000 19.73683 403 PRO A N 1
ATOM 3181 C CA . PRO A 1 404 ? 71.31990 19.13735 41.57556 1.000 20.49146 403 PRO A CA 1
ATOM 3182 C C . PRO A 1 404 ? 70.99309 20.52007 42.13562 1.000 19.73298 403 PRO A C 1
ATOM 3183 O O . PRO A 1 404 ? 70.63441 21.44366 41.40039 1.000 18.67508 403 PRO A O 1
ATOM 3187 N N . GLU A 1 405 ? 71.18593 20.67059 43.45110 1.000 19.85333 404 GLU A N 1
ATOM 3188 C CA . GLU A 1 405 ? 70.84089 21.89757 44.16655 1.000 17.08744 404 GLU A CA 1
ATOM 3189 C C . GLU A 1 405 ? 71.76364 23.07129 43.85969 1.000 18.09158 404 GLU A C 1
ATOM 3190 O O . GLU A 1 405 ? 71.47465 24.18890 44.29554 1.000 19.42437 404 GLU A O 1
ATOM 3196 N N . ASN A 1 406 ? 72.86819 22.86540 43.15027 1.000 20.04327 405 ASN A N 1
ATOM 3197 C CA . ASN A 1 406 ? 73.71798 23.98382 42.78063 1.000 17.18619 405 ASN A CA 1
ATOM 3198 C C . ASN A 1 406 ? 73.45459 24.46665 41.36038 1.000 16.05554 405 ASN A C 1
ATOM 3199 O O . ASN A 1 406 ? 74.23922 25.25699 40.82860 1.000 16.67731 405 ASN A O 1
ATOM 3204 N N . GLU A 1 407 ? 72.34951 24.04208 40.74495 1.000 13.88773 406 GLU A N 1
ATOM 3205 C CA . GLU A 1 407 ? 72.07843 24.36571 39.34855 1.000 15.62278 406 GLU A CA 1
ATOM 3206 C C . GLU A 1 407 ? 70.85021 25.25254 39.21253 1.000 14.11747 406 GLU A C 1
ATOM 3207 O O . GLU A 1 407 ? 69.90845 25.17125 40.00675 1.000 15.95990 406 GLU A O 1
ATOM 3213 N N . ILE A 1 408 ? 70.85651 26.08500 38.18135 1.000 13.79240 407 ILE A N 1
ATOM 3214 C CA . ILE A 1 408 ? 69.63384 26.76636 37.77314 1.000 11.88845 407 ILE A CA 1
ATOM 3215 C C . ILE A 1 408 ? 69.36629 26.40541 36.32390 1.000 13.72107 407 ILE A C 1
ATOM 3216 O O . ILE A 1 408 ? 70.28242 26.06253 35.57265 1.000 13.80522 407 ILE A O 1
ATOM 3221 N N . SER A 1 409 ? 68.09904 26.47928 35.93171 1.000 11.85420 408 SER A N 1
ATOM 3222 C CA . SER A 1 409 ? 67.70438 26.35128 34.53354 1.000 13.50050 408 SER A CA 1
ATOM 3223 C C . SER A 1 409 ? 66.90971 27.59541 34.16669 1.000 14.01220 408 SER A C 1
ATOM 3224 O O . SER A 1 409 ? 65.87269 27.86861 34.77995 1.000 14.51400 408 SER A O 1
ATOM 3227 N N . THR A 1 410 ? 67.39676 28.32931 33.17607 1.000 13.45639 409 THR A N 1
ATOM 3228 C CA . THR A 1 410 ? 66.80853 29.57767 32.70555 1.000 12.52732 409 THR A CA 1
ATOM 3229 C C . THR A 1 410 ? 66.03918 29.31464 31.41929 1.000 11.74228 409 THR A C 1
ATOM 3230 O O . THR A 1 410 ? 66.55797 28.66195 30.50981 1.000 12.57277 409 THR A O 1
ATOM 3234 N N . TRP A 1 411 ? 64.81880 29.83909 31.32996 1.000 9.58200 410 TRP A N 1
ATOM 3235 C CA . TRP A 1 411 ? 64.02906 29.74220 30.10236 1.000 10.86243 410 TRP A CA 1
ATOM 3236 C C . TRP A 1 411 ? 64.12283 31.03612 29.30291 1.000 10.57537 410 TRP A C 1
ATOM 3237 O O . TRP A 1 411 ? 63.93957 32.12431 29.86122 1.000 12.72700 410 TRP A O 1
ATOM 3248 N N . ILE A 1 412 ? 64.38666 30.91268 27.99883 1.000 9.54245 411 ILE A N 1
ATOM 3249 C CA . ILE A 1 412 ? 64.67381 32.04962 27.13049 1.000 9.23496 411 ILE A CA 1
ATOM 3250 C C . ILE A 1 412 ? 63.76295 31.93063 25.91736 1.000 11.52461 411 ILE A C 1
ATOM 3251 O O . ILE A 1 412 ? 63.63294 30.83595 25.35890 1.000 13.57680 411 ILE A O 1
ATOM 3256 N N . TYR A 1 413 ? 63.13916 33.03718 25.48656 1.000 11.92982 412 TYR A N 1
ATOM 3257 C CA . TYR A 1 413 ? 62.45434 32.99791 24.19381 1.000 10.90792 412 TYR A CA 1
ATOM 3258 C C . TYR A 1 413 ? 62.65097 34.29294 23.42231 1.000 12.21983 412 TYR A C 1
ATOM 3259 O O . TYR A 1 413 ? 62.98742 35.33490 23.98738 1.000 13.76361 412 TYR A O 1
ATOM 3268 N N . ALA A 1 414 ? 62.43905 34.20949 22.10895 1.000 12.70468 413 ALA A N 1
ATOM 3269 C CA . ALA A 1 414 ? 62.59199 35.36317 21.22381 1.000 10.86798 413 ALA A CA 1
ATOM 3270 C C . ALA A 1 414 ? 61.32233 35.58140 20.41644 1.000 10.81952 413 ALA A C 1
ATOM 3271 O O . ALA A 1 414 ? 60.86440 34.67093 19.71754 1.000 12.54505 413 ALA A O 1
ATOM 3273 N N . LEU A 1 415 ? 60.77744 36.80105 20.49053 1.000 10.84759 414 LEU A N 1
ATOM 3274 C CA . LEU A 1 415 ? 59.56719 37.10588 19.72764 1.000 10.47238 414 LEU A CA 1
ATOM 3275 C C . LEU A 1 415 ? 59.83790 37.23334 18.23500 1.000 11.70895 414 LEU A C 1
ATOM 3276 O O . LEU A 1 415 ? 58.93286 37.00648 17.43299 1.000 12.53668 414 LEU A O 1
ATOM 3281 N N . TYR A 1 416 ? 61.06964 37.57584 17.82936 1.000 12.69746 415 TYR A N 1
ATOM 3282 C CA . TYR A 1 416 ? 61.39309 37.77891 16.41878 1.000 13.12032 415 TYR A CA 1
ATOM 3283 C C . TYR A 1 416 ? 62.41411 36.73524 15.98114 1.000 12.84256 415 TYR A C 1
ATOM 3284 O O . TYR A 1 416 ? 63.50244 36.64964 16.56453 1.000 14.90091 415 TYR A O 1
ATOM 3293 N N . SER A 1 417 ? 62.08362 35.96514 14.93782 1.000 13.42296 416 SER A N 1
ATOM 3294 C CA . SER A 1 417 ? 62.87890 34.80352 14.55102 1.000 13.22844 416 SER A CA 1
ATOM 3295 C C . SER A 1 417 ? 63.74101 35.00221 13.32219 1.000 14.89368 416 SER A C 1
ATOM 3296 O O . SER A 1 417 ? 64.50609 34.09063 12.99054 1.000 15.58973 416 SER A O 1
ATOM 3299 N N . ASP A 1 418 ? 63.60303 36.11689 12.61213 1.000 15.27598 417 ASP A N 1
ATOM 3300 C CA . ASP A 1 418 ? 64.29162 36.27370 11.33526 1.000 15.30282 417 ASP A CA 1
ATOM 3301 C C . ASP A 1 418 ? 65.18329 37.51252 11.32056 1.000 19.16380 417 ASP A C 1
ATOM 3302 O O . ASP A 1 418 ? 65.40980 38.11547 10.26871 1.000 18.31672 417 ASP A O 1
ATOM 3307 N N . VAL A 1 419 ? 65.71195 37.88155 12.48217 1.000 14.09569 418 VAL A N 1
ATOM 3308 C CA . VAL A 1 419 ? 66.46890 39.11283 12.67649 1.000 15.76129 418 VAL A CA 1
ATOM 3309 C C . VAL A 1 419 ? 67.80727 38.73861 13.29394 1.000 14.60779 418 VAL A C 1
ATOM 3310 O O . VAL A 1 419 ? 67.85703 37.94260 14.23787 1.000 15.12455 418 VAL A O 1
ATOM 3314 N N . ASN A 1 420 ? 68.89563 39.30393 12.76545 1.000 14.19211 419 ASN A N 1
ATOM 3315 C CA . ASN A 1 420 ? 70.20401 39.02533 13.33915 1.000 16.35791 419 ASN A CA 1
ATOM 3316 C C . ASN A 1 420 ? 70.28640 39.49553 14.78373 1.000 14.57658 419 ASN A C 1
ATOM 3317 O O . ASN A 1 420 ? 69.77905 40.56397 15.13747 1.000 16.21127 419 ASN A O 1
ATOM 3322 N N . GLY A 1 421 ? 70.98196 38.71340 15.61108 1.000 13.04028 420 GLY A N 1
ATOM 3323 C CA . GLY A 1 421 ? 71.20759 39.11410 16.98443 1.000 14.01970 420 GLY A CA 1
ATOM 3324 C C . GLY A 1 421 ? 72.18942 40.26705 17.08115 1.000 16.39111 420 GLY A C 1
ATOM 3325 O O . GLY A 1 421 ? 72.81601 40.68189 16.09875 1.000 16.63905 420 GLY A O 1
ATOM 3326 N N . ASP A 1 422 ? 72.30486 40.80238 18.29859 1.000 14.38586 421 ASP A N 1
ATOM 3327 C CA . ASP A 1 422 ? 73.19882 41.93255 18.54849 1.000 16.72801 421 ASP A CA 1
ATOM 3328 C C . ASP A 1 422 ? 74.63656 41.49279 18.77735 1.000 18.57667 421 ASP A C 1
ATOM 3329 O O . ASP A 1 422 ? 75.57069 42.23365 18.42929 1.000 19.62259 421 ASP A O 1
ATOM 3334 N N . TYR A 1 423 ? 74.83591 40.31463 19.35832 1.000 16.55246 422 TYR A N 1
ATOM 3335 C CA . TYR A 1 423 ? 76.16571 39.75518 19.56143 1.000 14.29509 422 TYR A CA 1
ATOM 3336 C C . TYR A 1 423 ? 76.43480 38.56200 18.65491 1.000 16.88029 422 TYR A C 1
ATOM 3337 O O . TYR A 1 423 ? 77.46466 38.51907 17.97240 1.000 16.25293 422 TYR A O 1
ATOM 3346 N N . ILE A 1 424 ? 75.52850 37.59099 18.61679 1.000 15.38737 423 ILE A N 1
ATOM 3347 C CA . ILE A 1 424 ? 75.55332 36.53534 17.61235 1.000 13.43117 423 ILE A CA 1
ATOM 3348 C C . ILE A 1 424 ? 74.72623 37.04709 16.43896 1.000 17.56963 423 ILE A C 1
ATOM 3349 O O . ILE A 1 424 ? 73.49726 37.12296 16.52342 1.000 16.53150 423 ILE A O 1
ATOM 3354 N N . LYS A 1 425 ? 75.39242 37.44107 15.35668 1.000 18.67619 424 LYS A N 1
ATOM 3355 C CA . LYS A 1 425 ? 74.72059 38.16601 14.27347 1.000 18.46498 424 LYS A CA 1
ATOM 3356 C C . LYS A 1 425 ? 74.05759 37.20905 13.28273 1.000 21.35918 424 LYS A C 1
ATOM 3357 O O . LYS A 1 425 ? 74.34211 37.20365 12.08437 1.000 19.88104 424 LYS A O 1
ATOM 3363 N N . LYS A 1 426 ? 73.12357 36.41958 13.80684 1.000 15.91996 425 LYS A N 1
ATOM 3364 C CA . LYS A 1 426 ? 72.36383 35.43347 13.06025 1.000 15.68342 425 LYS A CA 1
ATOM 3365 C C . LYS A 1 426 ? 70.94695 35.45163 13.59496 1.000 13.03958 425 LYS A C 1
ATOM 3366 O O . LYS A 1 426 ? 70.73423 35.82868 14.74983 1.000 14.16862 425 LYS A O 1
ATOM 3372 N N . PRO A 1 427 ? 69.96574 35.05972 12.78335 1.000 12.98381 426 PRO A N 1
ATOM 3373 C CA . PRO A 1 427 ? 68.61882 34.83754 13.32367 1.000 12.74573 426 PRO A CA 1
ATOM 3374 C C . PRO A 1 427 ? 68.64924 33.68869 14.31678 1.000 12.72890 426 PRO A C 1
ATOM 3375 O O . PRO A 1 427 ? 69.46632 32.77413 14.21902 1.000 13.54403 426 PRO A O 1
ATOM 3379 N N . ILE A 1 428 ? 67.72029 33.71735 15.27425 1.000 12.06034 427 ILE A N 1
ATOM 3380 C CA . ILE A 1 428 ? 67.76132 32.69885 16.31994 1.000 12.57365 427 ILE A CA 1
ATOM 3381 C C . ILE A 1 428 ? 67.56668 31.30233 15.74324 1.000 12.49917 427 ILE A C 1
ATOM 3382 O O . ILE A 1 428 ? 68.07092 30.32340 16.30186 1.000 12.62312 427 ILE A O 1
ATOM 3387 N N . THR A 1 429 ? 66.85144 31.17726 14.61328 1.000 14.14883 428 THR A N 1
ATOM 3388 C CA . THR A 1 429 ? 66.62053 29.85960 14.02630 1.000 13.59553 428 THR A CA 1
ATOM 3389 C C . THR A 1 429 ? 67.88964 29.21969 13.48029 1.000 13.12529 428 THR A C 1
ATOM 3390 O O . THR A 1 429 ? 67.89076 28.01267 13.22729 1.000 14.63500 428 THR A O 1
ATOM 3394 N N . GLU A 1 430 ? 68.95362 29.99127 13.28658 1.000 12.87090 429 GLU A N 1
ATOM 3395 C CA . GLU A 1 430 ? 70.22422 29.44232 12.84630 1.000 13.15392 429 GLU A CA 1
ATOM 3396 C C . GLU A 1 430 ? 71.19367 29.20206 13.99720 1.000 16.33899 429 GLU A C 1
ATOM 3397 O O . GLU A 1 430 ? 72.36239 28.88665 13.74610 1.000 17.91064 429 GLU A O 1
ATOM 3403 N N . CYS A 1 431 ? 70.74260 29.30690 15.24650 1.000 15.60803 430 CYS A N 1
ATOM 3404 C CA . CYS A 1 431 ? 71.64698 29.31835 16.39373 1.000 13.07227 430 CYS A CA 1
ATOM 3405 C C . CYS A 1 431 ? 71.59590 28.02287 17.19264 1.000 14.32919 430 CYS A C 1
ATOM 3406 O O . CYS A 1 431 ? 70.51699 27.50090 17.49881 1.000 16.17803 430 CYS A O 1
ATOM 3409 N N . SER A 1 432 ? 72.77811 27.54832 17.58246 1.000 15.06717 431 SER A N 1
ATOM 3410 C CA . SER A 1 432 ? 72.89728 26.47217 18.54550 1.000 14.01743 431 SER A CA 1
ATOM 3411 C C . SER A 1 432 ? 72.46642 26.94807 19.92727 1.000 12.08262 431 SER A C 1
ATOM 3412 O O . SER A 1 432 ? 72.34092 28.14827 20.19550 1.000 13.31635 431 SER A O 1
ATOM 3415 N N . GLY A 1 433 ? 72.30116 25.98304 20.82666 1.000 11.38669 432 GLY A N 1
ATOM 3416 C CA . GLY A 1 433 ? 72.09252 26.31935 22.23368 1.000 11.76568 432 GLY A CA 1
ATOM 3417 C C . GLY A 1 433 ? 73.14372 27.27413 22.78405 1.000 14.52043 432 GLY A C 1
ATOM 3418 O O . GLY A 1 433 ? 72.81605 28.29103 23.40323 1.000 13.52181 432 GLY A O 1
ATOM 3419 N N . ASN A 1 434 ? 74.43392 26.97788 22.55693 1.000 13.03948 433 ASN A N 1
ATOM 3420 C CA . ASN A 1 434 ? 75.44548 27.87001 23.12452 1.000 14.28010 433 ASN A CA 1
ATOM 3421 C C . ASN A 1 434 ? 75.37765 29.25745 22.49626 1.000 12.05400 433 ASN A C 1
ATOM 3422 O O . ASN A 1 434 ? 75.63179 30.24954 23.18130 1.000 13.03562 433 ASN A O 1
ATOM 3427 N N . GLU A 1 435 ? 74.95738 29.36502 21.23053 1.000 12.55823 434 GLU A N 1
ATOM 3428 C CA . GLU A 1 435 ? 74.84623 30.68956 20.61891 1.000 12.19286 434 GLU A CA 1
ATOM 3429 C C . GLU A 1 435 ? 73.68698 31.48753 21.20698 1.000 12.33322 434 GLU A C 1
ATOM 3430 O O . GLU A 1 435 ? 73.81022 32.69992 21.42746 1.000 12.54796 434 GLU A O 1
ATOM 3436 N N . ILE A 1 436 ? 72.54981 30.83815 21.44373 1.000 13.62080 435 ILE A N 1
ATOM 3437 C CA . ILE A 1 436 ? 71.46654 31.52423 22.14158 1.000 10.78577 435 ILE A CA 1
ATOM 3438 C C . ILE A 1 436 ? 71.91669 31.97153 23.52839 1.000 12.82810 435 ILE A C 1
ATOM 3439 O O . ILE A 1 436 ? 71.61483 33.08882 23.96428 1.000 12.09721 435 ILE A O 1
ATOM 3444 N N . CYS A 1 437 ? 72.64455 31.10515 24.23921 1.000 12.64721 436 CYS A N 1
ATOM 3445 C CA . CYS A 1 437 ? 73.17645 31.46662 25.54874 1.000 12.35644 436 CYS A CA 1
ATOM 3446 C C . CYS A 1 437 ? 74.10218 32.67858 25.45629 1.000 13.06261 436 CYS A C 1
ATOM 3447 O O . CYS A 1 437 ? 74.02074 33.59842 26.28422 1.000 12.06725 436 CYS A O 1
ATOM 3450 N N . GLN A 1 438 ? 74.98032 32.70707 24.44641 1.000 11.26981 437 GLN A N 1
ATOM 3451 C CA . GLN A 1 438 ? 75.89800 33.83526 24.29930 1.000 13.90246 437 GLN A CA 1
ATOM 3452 C C . GLN A 1 438 ? 75.14614 35.14884 24.10747 1.000 13.28781 437 GLN A C 1
ATOM 3453 O O . GLN A 1 438 ? 75.50038 36.17355 24.70651 1.000 12.33875 437 GLN A O 1
ATOM 3459 N N . GLU A 1 439 ? 74.12607 35.14572 23.23920 1.000 13.14207 438 GLU A N 1
ATOM 3460 C CA . GLU A 1 439 ? 73.35349 36.36152 23.00838 1.000 13.53202 438 GLU A CA 1
ATOM 3461 C C . GLU A 1 439 ? 72.67392 36.81472 24.29268 1.000 13.35481 438 GLU A C 1
ATOM 3462 O O . GLU A 1 439 ? 72.68858 38.00935 24.62402 1.000 12.55843 438 GLU A O 1
ATOM 3468 N N . TRP A 1 440 ? 72.11240 35.86017 25.05011 1.000 11.05041 439 TRP A N 1
ATOM 3469 C CA . TRP A 1 440 ? 71.51032 36.16316 26.34434 1.000 11.17307 439 TRP A CA 1
ATOM 3470 C C . TRP A 1 440 ? 72.52308 36.75230 27.32194 1.000 13.14928 439 TRP A C 1
ATOM 3471 O O . TRP A 1 440 ? 72.27030 37.79870 27.93280 1.000 12.64889 439 TRP A O 1
ATOM 3482 N N . LEU A 1 441 ? 73.68324 36.09681 27.48179 1.000 12.70912 440 LEU A N 1
ATOM 3483 C CA . LEU A 1 441 ? 74.68002 36.59179 28.42774 1.000 12.90294 440 LEU A CA 1
ATOM 3484 C C . LEU A 1 441 ? 75.20200 37.97267 28.03406 1.000 11.52110 440 LEU A C 1
ATOM 3485 O O . LEU A 1 441 ? 75.48132 38.80054 28.91219 1.000 12.44508 440 LEU A O 1
ATOM 3490 N N . TYR A 1 442 ? 75.29154 38.25314 26.72961 1.000 13.19604 441 TYR A N 1
ATOM 3491 C CA . TYR A 1 442 ? 75.63282 39.59505 26.26542 1.000 13.75701 441 TYR A CA 1
ATOM 3492 C C . TYR A 1 442 ? 74.64662 40.62327 26.80678 1.000 14.72607 441 TYR A C 1
ATOM 3493 O O . TYR A 1 442 ? 75.03378 41.67979 27.32393 1.000 14.86829 441 TYR A O 1
ATOM 3502 N N . HIS A 1 443 ? 73.35931 40.31429 26.73242 1.000 12.94612 442 HIS A N 1
ATOM 3503 C CA . HIS A 1 443 ? 72.38345 41.28382 27.18849 1.000 13.90601 442 HIS A CA 1
ATOM 3504 C C . HIS A 1 443 ? 72.28323 41.35837 28.70683 1.000 12.55540 442 HIS A C 1
ATOM 3505 O O . HIS A 1 443 ? 71.72426 42.32816 29.22734 1.000 15.87395 442 HIS A O 1
ATOM 3512 N N . LEU A 1 444 ? 72.81288 40.36789 29.43064 1.000 13.41351 443 LEU A N 1
ATOM 3513 C CA . LEU A 1 444 ? 72.93964 40.47229 30.87944 1.000 15.86434 443 LEU A CA 1
ATOM 3514 C C . LEU A 1 444 ? 74.06702 41.40403 31.29856 1.000 17.19762 443 LEU A C 1
ATOM 3515 O O . LEU A 1 444 ? 74.14705 41.78249 32.47329 1.000 19.49561 443 LEU A O 1
ATOM 3520 N N . GLY A 1 445 ? 74.96956 41.73097 30.38492 1.000 16.05179 444 GLY A N 1
ATOM 3521 C CA . GLY A 1 445 ? 76.10724 42.55685 30.71305 1.000 17.64308 444 GLY A CA 1
ATOM 3522 C C . GLY A 1 445 ? 77.37210 41.79680 31.02927 1.000 21.38946 444 GLY A C 1
ATOM 3523 O O . GLY A 1 445 ? 78.32690 42.40600 31.52415 1.000 20.99307 444 GLY A O 1
ATOM 3524 N N . VAL A 1 446 ? 77.41083 40.48988 30.77070 1.000 15.47914 445 VAL A N 1
ATOM 3525 C CA . VAL A 1 446 ? 78.64786 39.73602 30.95081 1.000 14.71252 445 VAL A CA 1
ATOM 3526 C C . VAL A 1 446 ? 79.67085 40.17152 29.90704 1.000 15.65036 445 VAL A C 1
ATOM 3527 O O . VAL A 1 446 ? 79.34195 40.39430 28.73766 1.000 18.10681 445 VAL A O 1
ATOM 3531 N N . SER A 1 447 ? 80.92692 40.29250 30.32700 1.000 16.91374 446 SER A N 1
ATOM 3532 C CA . SER A 1 447 ? 81.97236 40.73393 29.40679 1.000 19.03723 446 SER A CA 1
ATOM 3533 C C . SER A 1 447 ? 82.03288 39.85351 28.16233 1.000 16.64481 446 SER A C 1
ATOM 3534 O O . SER A 1 447 ? 82.00027 38.62249 28.24851 1.000 17.44123 446 SER A O 1
ATOM 3537 N N . THR A 1 448 ? 82.15100 40.49188 26.99105 1.000 17.07676 447 THR A N 1
ATOM 3538 C CA . THR A 1 448 ? 82.19633 39.72691 25.75007 1.000 17.83842 447 THR A CA 1
ATOM 3539 C C . THR A 1 448 ? 83.42342 38.81765 25.67371 1.000 17.77961 447 THR A C 1
ATOM 3540 O O . THR A 1 448 ? 83.42770 37.86943 24.88583 1.000 18.82791 447 THR A O 1
ATOM 3544 N N . ASP A 1 449 ? 84.44947 39.06366 26.48793 1.000 18.16576 448 ASP A N 1
ATOM 3545 C CA . ASP A 1 449 ? 85.59285 38.16125 26.51999 1.000 15.26931 448 ASP A CA 1
ATOM 3546 C C . ASP A 1 449 ? 85.32083 36.86516 27.26961 1.000 15.24375 448 ASP A C 1
ATOM 3547 O O . ASP A 1 449 ? 86.09423 35.91257 27.11947 1.000 16.67880 448 ASP A O 1
ATOM 3552 N N . LYS A 1 450 ? 84.22095 36.78769 28.03749 1.000 13.85169 449 LYS A N 1
ATOM 3553 C CA . LYS A 1 450 ? 83.90945 35.60970 28.83139 1.000 14.43208 449 LYS A CA 1
ATOM 3554 C C . LYS A 1 450 ? 82.75242 34.78932 28.28392 1.000 13.42331 449 LYS A C 1
ATOM 3555 O O . LYS A 1 450 ? 82.64207 33.60535 28.61276 1.000 12.79614 449 LYS A O 1
ATOM 3561 N N . ILE A 1 451 ? 81.93671 35.38758 27.42230 1.000 16.43348 450 ILE A N 1
ATOM 3562 C CA . ILE A 1 451 ? 80.62989 34.84952 27.07747 1.000 17.35513 450 ILE A CA 1
ATOM 3563 C C . ILE A 1 451 ? 80.74997 33.52282 26.32643 1.000 14.79616 450 ILE A C 1
ATOM 3564 O O . ILE A 1 451 ? 79.99270 32.57793 26.58649 1.000 15.38248 450 ILE A O 1
ATOM 3569 N N . GLU A 1 452 ? 81.68956 33.42347 25.37568 1.000 14.03663 451 GLU A N 1
ATOM 3570 C CA . GLU A 1 452 ? 81.76667 32.20623 24.57307 1.000 14.61227 451 GLU A CA 1
ATOM 3571 C C . GLU A 1 452 ? 82.08842 30.99662 25.44011 1.000 14.94503 451 GLU A C 1
ATOM 3572 O O . GLU A 1 452 ? 81.46029 29.94565 25.30195 1.000 13.71587 451 GLU A O 1
ATOM 3578 N N . ASP A 1 453 ? 83.05065 31.12470 26.36755 1.000 16.07883 452 ASP A N 1
ATOM 3579 C CA . ASP A 1 453 ? 83.40019 29.93207 27.12717 1.000 14.65827 452 ASP A CA 1
ATOM 3580 C C . ASP A 1 453 ? 82.34722 29.62324 28.19269 1.000 13.66577 452 ASP A C 1
ATOM 3581 O O . ASP A 1 453 ? 82.10031 28.45216 28.49589 1.000 14.69833 452 ASP A O 1
ATOM 3586 N N . LEU A 1 454 ? 81.70963 30.65229 28.75682 1.000 12.90646 453 LEU A N 1
ATOM 3587 C CA . LEU A 1 454 ? 80.61950 30.41758 29.70296 1.000 13.14577 453 LEU A CA 1
ATOM 3588 C C . LEU A 1 454 ? 79.48735 29.62885 29.05261 1.000 14.77697 453 LEU A C 1
ATOM 3589 O O . LEU A 1 454 ? 78.90779 28.73300 29.67266 1.000 15.46527 453 LEU A O 1
ATOM 3594 N N . ALA A 1 455 ? 79.18911 29.92213 27.78642 1.000 14.65492 454 ALA A N 1
ATOM 3595 C CA . ALA A 1 455 ? 78.09946 29.24222 27.08908 1.000 15.21822 454 ALA A CA 1
ATOM 3596 C C . ALA A 1 455 ? 78.51708 27.85386 26.62844 1.000 13.32934 454 ALA A C 1
ATOM 3597 O O . ALA A 1 455 ? 77.76180 26.88976 26.78888 1.000 16.14850 454 ALA A O 1
ATOM 3599 N N . LYS A 1 456 ? 79.75252 27.71956 26.12793 1.000 14.09832 455 LYS A N 1
ATOM 3600 C CA . LYS A 1 456 ? 80.16449 26.44109 25.56554 1.000 14.78603 455 LYS A CA 1
ATOM 3601 C C . LYS A 1 456 ? 80.56944 25.44382 26.63906 1.000 14.90995 455 LYS A C 1
ATOM 3602 O O . LYS A 1 456 ? 80.27581 24.24699 26.52397 1.000 18.22654 455 LYS A O 1
ATOM 3608 N N . HIS A 1 457 ? 81.24576 25.90940 27.68782 1.000 15.69471 456 HIS A N 1
ATOM 3609 C CA . HIS A 1 457 ? 81.89576 25.00963 28.61964 1.000 16.37521 456 HIS A CA 1
ATOM 3610 C C . HIS A 1 457 ? 81.44887 25.14389 30.06305 1.000 17.04272 456 HIS A C 1
ATOM 3611 O O . HIS A 1 457 ? 81.85125 24.31404 30.88506 1.000 20.42618 456 HIS A O 1
ATOM 3618 N N . ALA A 1 458 ? 80.62254 26.13045 30.40402 1.000 15.24895 457 ALA A N 1
ATOM 3619 C CA . ALA A 1 458 ? 80.11168 26.22404 31.75945 1.000 12.63830 457 ALA A CA 1
ATOM 3620 C C . ALA A 1 458 ? 78.59602 26.12137 31.82305 1.000 14.33287 457 ALA A C 1
ATOM 3621 O O . ALA A 1 458 ? 78.03427 26.17765 32.92277 1.000 16.63124 457 ALA A O 1
ATOM 3623 N N . SER A 1 459 ? 77.93872 25.93037 30.68337 1.000 13.36546 458 SER A N 1
ATOM 3624 C CA . SER A 1 459 ? 76.48639 25.84808 30.57989 1.000 11.82373 458 SER A CA 1
ATOM 3625 C C . SER A 1 459 ? 76.08531 24.78209 29.56965 1.000 14.35613 458 SER A C 1
ATOM 3626 O O . SER A 1 459 ? 76.86349 24.39669 28.69452 1.000 14.81712 458 SER A O 1
ATOM 3629 N N . ASN A 1 460 ? 74.83476 24.32983 29.67822 1.000 13.30019 459 ASN A N 1
ATOM 3630 C CA . ASN A 1 460 ? 74.23687 23.45532 28.67749 1.000 11.67966 459 ASN A CA 1
ATOM 3631 C C . ASN A 1 460 ? 72.88559 24.04557 28.30766 1.000 13.23152 459 ASN A C 1
ATOM 3632 O O . ASN A 1 460 ? 72.02095 24.18877 29.17407 1.000 14.03897 459 ASN A O 1
ATOM 3637 N N . THR A 1 461 ? 72.70241 24.39048 27.03271 1.000 12.66818 460 THR A N 1
ATOM 3638 C CA . THR A 1 461 ? 71.47933 25.05839 26.59326 1.000 11.50215 460 THR A CA 1
ATOM 3639 C C . THR A 1 461 ? 70.82359 24.24424 25.48668 1.000 13.14911 460 THR A C 1
ATOM 3640 O O . THR A 1 461 ? 71.47516 23.91535 24.48865 1.000 12.16006 460 THR A O 1
ATOM 3644 N N . ILE A 1 462 ? 69.54085 23.92498 25.66755 1.000 13.39390 461 ILE A N 1
ATOM 3645 C CA . ILE A 1 462 ? 68.77769 23.09933 24.73513 1.000 12.30413 461 ILE A CA 1
ATOM 3646 C C . ILE A 1 462 ? 67.76572 23.99768 24.02734 1.000 13.05424 461 ILE A C 1
ATOM 3647 O O . ILE A 1 462 ? 66.82378 24.49086 24.67434 1.000 13.75728 461 ILE A O 1
ATOM 3652 N N . PRO A 1 463 ? 67.88352 24.20134 22.71751 1.000 12.51599 462 PRO A N 1
ATOM 3653 C CA . PRO A 1 463 ? 66.87884 24.96944 21.98237 1.000 12.50333 462 PRO A CA 1
ATOM 3654 C C . PRO A 1 463 ? 65.79245 24.05677 21.43590 1.000 14.85513 462 PRO A C 1
ATOM 3655 O O . PRO A 1 463 ? 66.01414 22.88029 21.13857 1.000 13.13667 462 PRO A O 1
ATOM 3659 N N . VAL A 1 464 ? 64.58968 24.62057 21.31570 1.000 11.82113 463 VAL A N 1
ATOM 3660 C CA . VAL A 1 464 ? 63.44618 23.91440 20.75314 1.000 11.38269 463 VAL A CA 1
ATOM 3661 C C . VAL A 1 464 ? 62.81997 24.81420 19.70465 1.000 13.20001 463 VAL A C 1
ATOM 3662 O O . VAL A 1 464 ? 62.65319 26.01547 19.93262 1.000 11.96167 463 VAL A O 1
ATOM 3666 N N . TYR A 1 465 ? 62.48876 24.24061 18.55309 1.000 11.48251 464 TYR A N 1
ATOM 3667 C CA . TYR A 1 465 ? 61.80109 24.95390 17.48229 1.000 11.49055 464 TYR A CA 1
ATOM 3668 C C . TYR A 1 465 ? 60.37247 24.42799 17.42846 1.000 10.43886 464 TYR A C 1
ATOM 3669 O O . TYR A 1 465 ? 60.16417 23.23230 17.19280 1.000 12.03266 464 TYR A O 1
ATOM 3678 N N . MET A 1 466 ? 59.39829 25.29668 17.70788 1.000 11.04612 465 MET A N 1
ATOM 3679 C CA . MET A 1 466 ? 57.99357 24.90735 17.59684 1.000 10.90841 465 MET A CA 1
ATOM 3680 C C . MET A 1 466 ? 57.26931 25.71483 16.53523 1.000 10.63240 465 MET A C 1
ATOM 3681 O O . MET A 1 466 ? 56.98700 26.91024 16.73192 1.000 11.24276 465 MET A O 1
ATOM 3686 N N . PRO A 1 467 ? 56.95105 25.09397 15.40870 1.000 12.05699 466 PRO A N 1
ATOM 3687 C CA . PRO A 1 467 ? 56.32185 25.83261 14.30896 1.000 10.08647 466 PRO A CA 1
ATOM 3688 C C . PRO A 1 467 ? 55.00478 26.48017 14.69534 1.000 11.60790 466 PRO A C 1
ATOM 3689 O O . PRO A 1 467 ? 54.67053 27.53157 14.13675 1.000 12.34231 466 PRO A O 1
ATOM 3693 N N . TYR A 1 468 ? 54.27419 25.90993 15.65082 1.000 11.92817 467 TYR A N 1
ATOM 3694 C CA . TYR A 1 468 ? 52.90822 26.34681 15.93866 1.000 10.32160 467 TYR A CA 1
ATOM 3695 C C . TYR A 1 468 ? 52.77813 27.05429 17.27857 1.000 11.52832 467 TYR A C 1
ATOM 3696 O O . TYR A 1 468 ? 51.65407 27.22666 17.75964 1.000 11.44193 467 TYR A O 1
ATOM 3705 N N . ILE A 1 469 ? 53.89249 27.47905 17.88757 1.000 10.72969 468 ILE A N 1
ATOM 3706 C CA . ILE A 1 469 ? 53.79536 28.01522 19.24207 1.000 10.56331 468 ILE A CA 1
ATOM 3707 C C . ILE A 1 469 ? 52.98321 29.31883 19.28466 1.000 11.18065 468 ILE A C 1
ATOM 3708 O O . ILE A 1 469 ? 52.37680 29.62581 20.31538 1.000 14.19904 468 ILE A O 1
ATOM 3713 N N . THR A 1 470 ? 52.91496 30.07793 18.18241 1.000 11.86746 469 THR A N 1
ATOM 3714 C CA . THR A 1 470 ? 52.09036 31.28895 18.12745 1.000 15.26602 469 THR A CA 1
ATOM 3715 C C . THR A 1 470 ? 50.68233 31.04333 17.57982 1.000 15.20846 469 THR A C 1
ATOM 3716 O O . THR A 1 470 ? 49.91745 31.99960 17.42747 1.000 15.04188 469 THR A O 1
ATOM 3720 N N . SER A 1 471 ? 50.31427 29.79536 17.30416 1.000 11.60004 470 SER A N 1
ATOM 3721 C CA . SER A 1 471 ? 49.11458 29.54210 16.50826 1.000 10.07141 470 SER A CA 1
ATOM 3722 C C . SER A 1 471 ? 47.82585 29.93542 17.22474 1.000 11.36785 470 SER A C 1
ATOM 3723 O O . SER A 1 471 ? 46.83528 30.23876 16.55203 1.000 11.70035 470 SER A O 1
ATOM 3726 N N . TYR A 1 472 ? 47.79564 29.91628 18.56573 1.000 10.26220 471 TYR A N 1
ATOM 3727 C CA . TYR A 1 472 ? 46.54744 30.24238 19.25829 1.000 10.61354 471 TYR A CA 1
ATOM 3728 C C . TYR A 1 472 ? 46.05170 31.63582 18.90763 1.000 11.17978 471 TYR A C 1
ATOM 3729 O O . TYR A 1 472 ? 44.84475 31.89348 18.97275 1.000 11.04149 471 TYR A O 1
ATOM 3738 N N . PHE A 1 473 ? 46.96939 32.54769 18.59623 1.000 12.03753 472 PHE A N 1
ATOM 3739 C CA . PHE A 1 473 ? 46.70871 33.97582 18.47288 1.000 12.26944 472 PHE A CA 1
ATOM 3740 C C . PHE A 1 473 ? 46.55562 34.43052 17.02033 1.000 11.81492 472 PHE A C 1
ATOM 3741 O O . PHE A 1 473 ? 46.41515 35.63686 16.77620 1.000 13.83126 472 PHE A O 1
ATOM 3749 N N . MET A 1 474 ? 46.59512 33.51866 16.05182 1.000 12.73968 473 MET A N 1
ATOM 3750 C CA . MET A 1 474 ? 46.47799 33.94292 14.65703 1.000 12.51252 473 MET A CA 1
ATOM 3751 C C . MET A 1 474 ? 45.13480 34.62559 14.42355 1.000 12.66478 473 MET A C 1
ATOM 3752 O O . MET A 1 474 ? 44.13437 34.28928 15.04863 1.000 13.00904 473 MET A O 1
ATOM 3757 N N . THR A 1 475 ? 45.12074 35.61836 13.53068 1.000 13.67524 474 THR A N 1
ATOM 3758 C CA . THR A 1 475 ? 43.86624 36.31646 13.25486 1.000 12.11005 474 THR A CA 1
ATOM 3759 C C . THR A 1 475 ? 42.78663 35.32989 12.83300 1.000 12.21973 474 THR A C 1
ATOM 3760 O O . THR A 1 475 ? 43.02306 34.42306 12.02140 1.000 15.13045 474 THR A O 1
ATOM 3764 N N . ARG A 1 476 ? 41.60495 35.48770 13.42636 1.000 13.29753 475 ARG A N 1
ATOM 3765 C CA . ARG A 1 476 ? 40.52483 34.53578 13.24413 1.000 12.19062 475 ARG A CA 1
ATOM 3766 C C . ARG A 1 476 ? 39.20240 35.27194 13.08512 1.000 13.43912 475 ARG A C 1
ATOM 3767 O O . ARG A 1 476 ? 39.04826 36.43922 13.45790 1.000 13.76170 475 ARG A O 1
ATOM 3775 N N . ALA A 1 477 ? 38.25138 34.56140 12.50952 1.000 14.11206 476 ALA A N 1
ATOM 3776 C CA . ALA A 1 477 ? 36.87874 35.02039 12.40921 1.000 14.51162 476 ALA A CA 1
ATOM 3777 C C . ALA A 1 477 ? 36.00441 34.12479 13.26989 1.000 14.80604 476 ALA A C 1
ATOM 3778 O O . ALA A 1 477 ? 36.32442 32.95832 13.50741 1.000 16.01318 476 ALA A O 1
ATOM 3780 N N . ILE A 1 478 ? 34.88792 34.66735 13.74018 1.000 17.85538 477 ILE A N 1
ATOM 3781 C CA . ILE A 1 478 ? 33.93440 33.81404 14.43654 1.000 17.62815 477 ILE A CA 1
ATOM 3782 C C . ILE A 1 478 ? 33.53657 32.67600 13.50648 1.000 15.92358 477 ILE A C 1
ATOM 3783 O O . ILE A 1 478 ? 33.28986 32.87929 12.31132 1.000 20.95268 477 ILE A O 1
ATOM 3788 N N . GLY A 1 479 ? 33.53367 31.45869 14.03482 1.000 15.91684 478 GLY A N 1
ATOM 3789 C CA . GLY A 1 479 ? 33.32036 30.27168 13.24854 1.000 16.25950 478 GLY A CA 1
ATOM 3790 C C . GLY A 1 479 ? 34.58391 29.49832 12.93096 1.000 14.85258 478 GLY A C 1
ATOM 3791 O O . GLY A 1 479 ? 34.49887 28.30932 12.61155 1.000 16.72082 478 GLY A O 1
ATOM 3792 N N . ASP A 1 480 ? 35.75315 30.14243 13.01984 1.000 13.67629 479 ASP A N 1
ATOM 3793 C CA . ASP A 1 480 ? 37.00396 29.43350 12.74972 1.000 12.63359 479 ASP A CA 1
ATOM 3794 C C . ASP A 1 480 ? 37.33050 28.40296 13.82167 1.000 12.96920 479 ASP A C 1
ATOM 3795 O O . ASP A 1 480 ? 38.04820 27.43709 13.54360 1.000 12.56995 479 ASP A O 1
ATOM 3800 N N . ARG A 1 481 ? 36.84846 28.60970 15.06726 1.000 12.86230 480 ARG A N 1
ATOM 3801 C CA . ARG A 1 481 ? 36.96538 27.62908 16.13491 1.000 11.39596 480 ARG A CA 1
ATOM 3802 C C . ARG A 1 481 ? 35.62630 26.94126 16.33896 1.000 10.08994 480 ARG A C 1
ATOM 3803 O O . ARG A 1 481 ? 34.59827 27.62506 16.40651 1.000 14.10063 480 ARG A O 1
ATOM 3811 N N . PRO A 1 482 ? 35.58816 25.61588 16.42907 1.000 10.98389 481 PRO A N 1
ATOM 3812 C CA . PRO A 1 482 ? 34.31929 24.94055 16.74327 1.000 10.51452 481 PRO A CA 1
ATOM 3813 C C . PRO A 1 482 ? 33.85339 25.27236 18.14162 1.000 10.70161 481 PRO A C 1
ATOM 3814 O O . PRO A 1 482 ? 34.65152 25.41433 19.06750 1.000 11.21214 481 PRO A O 1
ATOM 3818 N N . LEU A 1 483 ? 32.52976 25.33458 18.30819 1.000 9.22365 482 LEU A N 1
ATOM 3819 C CA . LEU A 1 483 ? 31.97945 25.37057 19.65250 1.000 9.68034 482 LEU A CA 1
ATOM 3820 C C . LEU A 1 483 ? 32.37583 24.11499 20.41628 1.000 10.46075 482 LEU A C 1
ATOM 3821 O O . LEU A 1 483 ? 32.62426 23.05586 19.83104 1.000 12.11013 482 LEU A O 1
ATOM 3826 N N . VAL A 1 484 ? 32.44334 24.24441 21.74380 1.000 11.10563 483 VAL A N 1
ATOM 3827 C CA . VAL A 1 484 ? 32.77707 23.09152 22.57845 1.000 12.11519 483 VAL A CA 1
ATOM 3828 C C . VAL A 1 484 ? 31.83549 21.92923 22.28329 1.000 10.15814 483 VAL A C 1
ATOM 3829 O O . VAL A 1 484 ? 32.27030 20.79038 22.10274 1.000 10.82944 483 VAL A O 1
ATOM 3833 N N . VAL A 1 485 ? 30.54044 22.19898 22.18252 1.000 10.94565 484 VAL A N 1
ATOM 3834 C CA . VAL A 1 485 ? 29.58115 21.24416 21.64613 1.000 10.75966 484 VAL A CA 1
ATOM 3835 C C . VAL A 1 485 ? 28.85711 21.90814 20.47990 1.000 11.07848 484 VAL A C 1
ATOM 3836 O O . VAL A 1 485 ? 27.98268 22.76189 20.67460 1.000 14.09096 484 VAL A O 1
ATOM 3840 N N . PRO A 1 486 ? 29.22648 21.56168 19.24844 1.000 12.13644 485 PRO A N 1
ATOM 3841 C CA . PRO A 1 486 ? 28.59479 22.17414 18.07765 1.000 12.01862 485 PRO A CA 1
ATOM 3842 C C . PRO A 1 486 ? 27.08521 21.96009 18.07591 1.000 12.14881 485 PRO A C 1
ATOM 3843 O O . PRO A 1 486 ? 26.56799 21.00875 18.66554 1.000 13.35925 485 PRO A O 1
ATOM 3847 N N . HIS A 1 487 ? 26.38434 22.88251 17.42185 1.000 13.12607 486 HIS A N 1
ATOM 3848 C CA . HIS A 1 487 ? 24.92456 22.79467 17.31267 1.000 14.83873 486 HIS A CA 1
ATOM 3849 C C . HIS A 1 487 ? 24.47669 21.39554 16.89176 1.000 13.12995 486 HIS A C 1
ATOM 3850 O O . HIS A 1 487 ? 24.95013 20.85145 15.89293 1.000 13.96054 486 HIS A O 1
ATOM 3857 N N . GLN A 1 488 ? 23.56332 20.80453 17.67706 1.000 14.96115 487 GLN A N 1
ATOM 3858 C CA . GLN A 1 488 ? 22.96821 19.48830 17.43078 1.000 14.40887 487 GLN A CA 1
ATOM 3859 C C . GLN A 1 488 ? 23.92883 18.31423 17.60500 1.000 14.26048 487 GLN A C 1
ATOM 3860 O O . GLN A 1 488 ? 23.56173 17.17173 17.27761 1.000 13.27092 487 GLN A O 1
ATOM 3866 N N . SER A 1 489 ? 25.13895 18.53670 18.12132 1.000 12.11355 488 SER A N 1
ATOM 3867 C CA . SER A 1 489 ? 26.04053 17.42379 18.38802 1.000 12.27996 488 SER A CA 1
ATOM 3868 C C . SER A 1 489 ? 25.52255 16.56427 19.53587 1.000 12.91619 488 SER A C 1
ATOM 3869 O O . SER A 1 489 ? 25.23753 17.06630 20.62821 1.000 17.73521 488 SER A O 1
ATOM 3872 N N . GLN A 1 490 ? 25.44042 15.25937 19.29402 1.000 10.98028 489 GLN A N 1
ATOM 3873 C CA . GLN A 1 490 ? 24.94442 14.31139 20.28018 1.000 16.31059 489 GLN A CA 1
ATOM 3874 C C . GLN A 1 490 ? 26.04675 13.72827 21.14786 1.000 14.13295 489 GLN A C 1
ATOM 3875 O O . GLN A 1 490 ? 25.83516 13.48270 22.34333 1.000 15.01321 489 GLN A O 1
ATOM 3881 N N . ASN A 1 491 ? 27.22708 13.50555 20.56849 1.000 12.19759 490 ASN A N 1
ATOM 3882 C CA . ASN A 1 491 ? 28.25775 12.77427 21.29245 1.000 13.29839 490 ASN A CA 1
ATOM 3883 C C . ASN A 1 491 ? 29.65311 13.26138 20.93263 1.000 11.97281 490 ASN A C 1
ATOM 3884 O O . ASN A 1 491 ? 30.61507 12.52713 21.16063 1.000 13.68191 490 ASN A O 1
ATOM 3889 N N . LEU A 1 492 ? 29.78779 14.46710 20.38456 1.000 12.14750 491 LEU A N 1
ATOM 3890 C CA . LEU A 1 492 ? 31.08005 14.97839 19.94076 1.000 12.27699 491 LEU A CA 1
ATOM 3891 C C . LEU A 1 492 ? 31.32477 16.35188 20.54820 1.000 12.15106 491 LEU A C 1
ATOM 3892 O O . LEU A 1 492 ? 30.46896 17.23827 20.46034 1.000 13.40763 491 LEU A O 1
ATOM 3897 N N . ALA A 1 493 ? 32.49980 16.52257 21.16776 1.000 10.23452 492 ALA A N 1
ATOM 3898 C CA . ALA A 1 493 ? 32.89367 17.79814 21.73891 1.000 9.93283 492 ALA A CA 1
ATOM 3899 C C . ALA A 1 493 ? 34.31040 18.14907 21.31958 1.000 9.75365 492 ALA A C 1
ATOM 3900 O O . ALA A 1 493 ? 35.14319 17.27281 21.06432 1.000 12.53432 492 ALA A O 1
ATOM 3902 N N . PHE A 1 494 ? 34.56663 19.44977 21.25125 1.000 10.01455 493 PHE A N 1
ATOM 3903 C CA . PHE A 1 494 ? 35.89033 19.99683 20.98589 1.000 10.95408 493 PHE A CA 1
ATOM 3904 C C . PHE A 1 494 ? 36.37611 20.72643 22.23020 1.000 11.43787 493 PHE A C 1
ATOM 3905 O O . PHE A 1 494 ? 35.63432 21.51587 22.82446 1.000 10.70878 493 PHE A O 1
ATOM 3913 N N . ILE A 1 495 ? 37.61931 20.45666 22.63545 1.000 10.26281 494 ILE A N 1
ATOM 3914 C CA . ILE A 1 495 ? 38.14859 21.04310 23.85627 1.000 9.07969 494 ILE A CA 1
ATOM 3915 C C . ILE A 1 495 ? 39.55606 21.56077 23.58186 1.000 10.34688 494 ILE A C 1
ATOM 3916 O O . ILE A 1 495 ? 40.15702 21.30332 22.53128 1.000 11.34183 494 ILE A O 1
ATOM 3921 N N . GLY A 1 496 ? 40.07141 22.32169 24.53612 1.000 10.32359 495 GLY A N 1
ATOM 3922 C CA . GLY A 1 496 ? 41.38450 22.91540 24.34954 1.000 8.91588 495 GLY A CA 1
ATOM 3923 C C . GLY A 1 496 ? 41.32684 24.32815 23.80302 1.000 10.16349 495 GLY A C 1
ATOM 3924 O O . GLY A 1 496 ? 40.27236 24.93594 23.61970 1.000 10.78506 495 GLY A O 1
ATOM 3925 N N . ASN A 1 497 ? 42.51950 24.84527 23.50431 1.000 10.67140 496 ASN A N 1
ATOM 3926 C CA . ASN A 1 497 ? 42.69211 26.25969 23.20480 1.000 10.67947 496 ASN A CA 1
ATOM 3927 C C . ASN A 1 497 ? 42.45217 26.61369 21.73091 1.000 10.93124 496 ASN A C 1
ATOM 3928 O O . ASN A 1 497 ? 42.75420 27.74212 21.33113 1.000 12.27220 496 ASN A O 1
ATOM 3933 N N . PHE A 1 498 ? 41.89548 25.69884 20.92324 1.000 10.26508 497 PHE A N 1
ATOM 3934 C CA . PHE A 1 498 ? 41.34145 26.04912 19.61632 1.000 9.21453 497 PHE A CA 1
ATOM 3935 C C . PHE A 1 498 ? 39.83961 25.79474 19.55241 1.000 10.57250 497 PHE A C 1
ATOM 3936 O O . PHE A 1 498 ? 39.26688 25.81222 18.45345 1.000 11.08843 497 PHE A O 1
ATOM 3944 N N . ALA A 1 499 ? 39.18459 25.55803 20.69292 1.000 10.74178 498 ALA A N 1
ATOM 3945 C CA . ALA A 1 499 ? 37.72815 25.49770 20.76870 1.000 9.34389 498 ALA A CA 1
ATOM 3946 C C . ALA A 1 499 ? 37.17622 26.85810 21.18556 1.000 10.80445 498 ALA A C 1
ATOM 3947 O O . ALA A 1 499 ? 37.89705 27.72057 21.69912 1.000 10.96476 498 ALA A O 1
ATOM 3949 N N . GLU A 1 500 ? 35.87459 27.05163 20.95081 1.000 10.00817 499 GLU A N 1
ATOM 3950 C CA . GLU A 1 500 ? 35.22114 28.33402 21.17173 1.000 9.07464 499 GLU A CA 1
ATOM 3951 C C . GLU A 1 500 ? 34.32757 28.29682 22.40310 1.000 11.68766 499 GLU A C 1
ATOM 3952 O O . GLU A 1 500 ? 33.41798 27.46196 22.48951 1.000 13.12351 499 GLU A O 1
ATOM 3958 N N . THR A 1 501 ? 34.54742 29.23982 23.31515 1.000 10.05194 500 THR A N 1
ATOM 3959 C CA . THR A 1 501 ? 33.62081 29.51375 24.41455 1.000 12.19102 500 THR A CA 1
ATOM 3960 C C . THR A 1 501 ? 33.68554 31.00668 24.69165 1.000 10.55116 500 THR A C 1
ATOM 3961 O O . THR A 1 501 ? 34.63314 31.67826 24.29353 1.000 12.31422 500 THR A O 1
ATOM 3965 N N . GLU A 1 502 ? 32.66335 31.53917 25.35414 1.000 11.18933 501 GLU A N 1
ATOM 3966 C CA . GLU A 1 502 ? 32.60064 32.98789 25.46803 1.000 11.07189 501 GLU A CA 1
ATOM 3967 C C . GLU A 1 502 ? 33.64360 33.53677 26.44603 1.000 12.99214 501 GLU A C 1
ATOM 3968 O O . GLU A 1 502 ? 34.00116 32.90278 27.44505 1.000 13.87683 501 GLU A O 1
ATOM 3974 N N . ARG A 1 503 ? 34.12966 34.73888 26.11519 1.000 10.92845 502 ARG A N 1
ATOM 3975 C CA . ARG A 1 503 ? 34.96957 35.62157 26.93129 1.000 10.04201 502 ARG A CA 1
ATOM 3976 C C . ARG A 1 503 ? 36.36216 35.13019 27.33308 1.000 10.89896 502 ARG A C 1
ATOM 3977 O O . ARG A 1 503 ? 37.26507 35.95440 27.45983 1.000 12.47623 502 ARG A O 1
ATOM 3985 N N . ASP A 1 504 ? 36.57348 33.83454 27.54018 1.000 9.82191 503 ASP A N 1
ATOM 3986 C CA . ASP A 1 504 ? 37.83367 33.43000 28.15434 1.000 10.35126 503 ASP A CA 1
ATOM 3987 C C . ASP A 1 504 ? 38.98102 33.49277 27.13943 1.000 10.61869 503 ASP A C 1
ATOM 3988 O O . ASP A 1 504 ? 38.78042 33.56954 25.92276 1.000 10.73541 503 ASP A O 1
ATOM 3993 N N . THR A 1 505 ? 40.19331 33.46319 27.67042 1.000 9.05073 504 THR A N 1
ATOM 3994 C CA . THR A 1 505 ? 41.41723 33.73818 26.92145 1.000 8.25870 504 THR A CA 1
ATOM 3995 C C . THR A 1 505 ? 42.19067 32.45430 26.65931 1.000 12.31516 504 THR A C 1
ATOM 3996 O O . THR A 1 505 ? 42.46890 31.69742 27.59785 1.000 11.27345 504 THR A O 1
ATOM 4000 N N . VAL A 1 506 ? 42.59094 32.24528 25.40067 1.000 9.90624 505 VAL A N 1
ATOM 4001 C CA . VAL A 1 506 ? 43.41580 31.08978 25.06057 1.000 10.00750 505 VAL A CA 1
ATOM 4002 C C . VAL A 1 506 ? 44.87997 31.36008 25.40798 1.000 13.59672 505 VAL A C 1
ATOM 4003 O O . VAL A 1 506 ? 45.23988 32.46726 25.82101 1.000 13.73818 505 VAL A O 1
ATOM 4007 N N . PHE A 1 507 ? 45.72505 30.33918 25.24301 1.000 11.34966 506 PHE A N 1
ATOM 4008 C CA . PHE A 1 507 ? 47.10044 30.31348 25.76089 1.000 11.26253 506 PHE A CA 1
ATOM 4009 C C . PHE A 1 507 ? 47.10251 30.33976 27.28922 1.000 11.36891 506 PHE A C 1
ATOM 4010 O O . PHE A 1 507 ? 48.05612 30.81389 27.90405 1.000 14.31446 506 PHE A O 1
ATOM 4018 N N . THR A 1 508 ? 46.03780 29.83295 27.92430 1.000 11.89976 507 THR A N 1
ATOM 4019 C CA . THR A 1 508 ? 46.00539 29.67303 29.38086 1.000 11.55158 507 THR A CA 1
ATOM 4020 C C . THR A 1 508 ? 45.56916 28.25630 29.74397 1.000 12.63717 507 THR A C 1
ATOM 4021 O O . THR A 1 508 ? 44.77513 27.62326 29.04033 1.000 12.73491 507 THR A O 1
ATOM 4025 N N . THR A 1 509 ? 46.11817 27.74706 30.85259 1.000 12.66157 508 THR A N 1
ATOM 4026 C CA . THR A 1 509 ? 45.69216 26.43286 31.31045 1.000 11.98776 508 THR A CA 1
ATOM 4027 C C . THR A 1 509 ? 44.23541 26.45532 31.73338 1.000 10.74868 508 THR A C 1
ATOM 4028 O O . THR A 1 509 ? 43.52950 25.45028 31.57785 1.000 12.34820 508 THR A O 1
ATOM 4032 N N . GLU A 1 510 ? 43.76469 27.60852 32.22908 1.000 9.90520 509 GLU A N 1
ATOM 4033 C CA . GLU A 1 510 ? 42.35502 27.75413 32.56919 1.000 9.73247 509 GLU A CA 1
ATOM 4034 C C . GLU A 1 510 ? 41.45700 27.44485 31.37440 1.000 8.41131 509 GLU A C 1
ATOM 4035 O O . GLU A 1 510 ? 40.41407 26.80898 31.52964 1.000 8.48323 509 GLU A O 1
ATOM 4041 N N . TYR A 1 511 ? 41.83464 27.89277 30.17778 1.000 8.72182 510 TYR A N 1
ATOM 4042 C CA . TYR A 1 511 ? 40.98782 27.64129 29.01192 1.000 9.35199 510 TYR A CA 1
ATOM 4043 C C . TYR A 1 511 ? 40.85982 26.14880 28.72795 1.000 9.36107 510 TYR A C 1
ATOM 4044 O O . TYR A 1 511 ? 39.77902 25.68224 28.34122 1.000 9.70410 510 TYR A O 1
ATOM 4053 N N . SER A 1 512 ? 41.95929 25.38980 28.90229 1.000 10.00174 511 SER A N 1
ATOM 4054 C CA . SER A 1 512 ? 41.89838 23.94135 28.73983 1.000 8.72113 511 SER A CA 1
ATOM 4055 C C . SER A 1 512 ? 40.92840 23.30571 29.72206 1.000 10.18458 511 SER A C 1
ATOM 4056 O O . SER A 1 512 ? 40.13932 22.43595 29.33760 1.000 12.10766 511 SER A O 1
ATOM 4059 N N . VAL A 1 513 ? 40.97714 23.71483 31.00149 1.000 9.49866 512 VAL A N 1
ATOM 4060 C CA . VAL A 1 513 ? 40.08119 23.11551 31.98510 1.000 9.95980 512 VAL A CA 1
ATOM 4061 C C . VAL A 1 513 ? 38.64436 23.56366 31.75411 1.000 11.05477 512 VAL A C 1
ATOM 4062 O O . VAL A 1 513 ? 37.70803 22.76349 31.86859 1.000 8.82020 512 VAL A O 1
ATOM 4066 N N . ARG A 1 514 ? 38.44649 24.83956 31.40946 1.000 8.57049 513 ARG A N 1
ATOM 4067 C CA . ARG A 1 514 ? 37.08929 25.33690 31.17697 1.000 8.20982 513 ARG A CA 1
ATOM 4068 C C . ARG A 1 514 ? 36.40878 24.57441 30.04656 1.000 9.32161 513 ARG A C 1
ATOM 4069 O O . ARG A 1 514 ? 35.27671 24.10659 30.20185 1.000 9.33710 513 ARG A O 1
ATOM 4077 N N . THR A 1 515 ? 37.08384 24.44531 28.89857 1.000 10.38637 514 THR A N 1
ATOM 4078 C CA . THR A 1 515 ? 36.45620 23.74996 27.77922 1.000 9.99747 514 THR A CA 1
ATOM 4079 C C . THR A 1 515 ? 36.20286 22.28272 28.11709 1.000 9.55107 514 THR A C 1
ATOM 4080 O O . THR A 1 515 ? 35.16518 21.73291 27.74136 1.000 10.64910 514 THR A O 1
ATOM 4084 N N . ALA A 1 516 ? 37.13696 21.63988 28.82689 1.000 9.97174 515 ALA A N 1
ATOM 4085 C CA . ALA A 1 516 ? 36.91031 20.27093 29.28988 1.000 10.46129 515 ALA A CA 1
ATOM 4086 C C . ALA A 1 516 ? 35.65311 20.18395 30.15068 1.000 12.20022 515 ALA A C 1
ATOM 4087 O O . ALA A 1 516 ? 34.80290 19.30578 29.95466 1.000 9.74741 515 ALA A O 1
ATOM 4089 N N . MET A 1 517 ? 35.52876 21.08260 31.13063 1.000 10.29409 516 MET A N 1
ATOM 4090 C CA . MET A 1 517 ? 34.37543 21.06784 32.02280 1.000 9.61070 516 MET A CA 1
ATOM 4091 C C . MET A 1 517 ? 33.08371 21.29877 31.24890 1.000 10.86711 516 MET A C 1
ATOM 4092 O O . MET A 1 517 ? 32.08651 20.58400 31.43502 1.000 9.81210 516 MET A O 1
ATOM 4097 N N . GLU A 1 518 ? 33.08205 22.30653 30.37610 1.000 10.00223 517 GLU A N 1
ATOM 4098 C CA . GLU A 1 518 ? 31.88265 22.62549 29.60971 1.000 9.64224 517 GLU A CA 1
ATOM 4099 C C . GLU A 1 518 ? 31.49687 21.47612 28.68184 1.000 11.59860 517 GLU A C 1
ATOM 4100 O O . GLU A 1 518 ? 30.30799 21.19262 28.49762 1.000 12.26305 517 GLU A O 1
ATOM 4106 N N . ALA A 1 519 ? 32.48739 20.78506 28.11166 1.000 10.05048 518 ALA A N 1
ATOM 4107 C CA . ALA A 1 519 ? 32.19230 19.66106 27.23101 1.000 11.04360 518 ALA A CA 1
ATOM 4108 C C . ALA A 1 519 ? 31.53515 18.52286 28.00578 1.000 11.15847 518 ALA A C 1
ATOM 4109 O O . ALA A 1 519 ? 30.52573 17.95150 27.56957 1.000 10.92106 518 ALA A O 1
ATOM 4111 N N . VAL A 1 520 ? 32.11447 18.16660 29.15220 1.000 10.16643 519 VAL A N 1
ATOM 4112 C CA . VAL A 1 520 ? 31.58824 17.05754 29.93941 1.000 8.48702 519 VAL A CA 1
ATOM 4113 C C . VAL A 1 520 ? 30.20327 17.40380 30.47029 1.000 10.64312 519 VAL A C 1
ATOM 4114 O O . VAL A 1 520 ? 29.28001 16.58335 30.42262 1.000 9.83901 519 VAL A O 1
ATOM 4118 N N . TYR A 1 521 ? 30.03032 18.63356 30.95435 1.000 10.01059 520 TYR A N 1
ATOM 4119 C CA . TYR A 1 521 ? 28.73986 19.02453 31.51860 1.000 9.26504 520 TYR A CA 1
ATOM 4120 C C . TYR A 1 521 ? 27.65046 19.05448 30.44953 1.000 11.07433 520 TYR A C 1
ATOM 4121 O O . TYR A 1 521 ? 26.51532 18.63255 30.70270 1.000 11.71524 520 TYR A O 1
ATOM 4130 N N . GLN A 1 522 ? 27.96620 19.56102 29.25304 1.000 10.94030 521 GLN A N 1
ATOM 4131 C CA . GLN A 1 522 ? 26.95231 19.62935 28.20275 1.000 12.10445 521 GLN A CA 1
ATOM 4132 C C . GLN A 1 522 ? 26.61104 18.24734 27.65874 1.000 12.37461 521 GLN A C 1
ATOM 4133 O O . GLN A 1 522 ? 25.42998 17.92815 27.45490 1.000 14.07662 521 GLN A O 1
ATOM 4139 N N . LEU A 1 523 ? 27.62176 17.41874 27.39418 1.000 11.54224 522 LEU A N 1
ATOM 4140 C CA . LEU A 1 523 ? 27.32335 16.12589 26.78021 1.000 10.62101 522 LEU A CA 1
ATOM 4141 C C . LEU A 1 523 ? 26.60901 15.19655 27.75111 1.000 12.47002 522 LEU A C 1
ATOM 4142 O O . LEU A 1 523 ? 25.74184 14.42536 27.32900 1.000 16.41493 522 LEU A O 1
ATOM 4147 N N . LEU A 1 524 ? 26.90133 15.28530 29.05022 1.000 11.83905 523 LEU A N 1
ATOM 4148 C CA . LEU A 1 524 ? 26.20156 14.45112 30.02252 1.000 13.27162 523 LEU A CA 1
ATOM 4149 C C . LEU A 1 524 ? 25.00758 15.14303 30.67501 1.000 15.69549 523 LEU A C 1
ATOM 4150 O O . LEU A 1 524 ? 24.30486 14.49864 31.45749 1.000 16.16885 523 LEU A O 1
ATOM 4155 N N . ASN A 1 525 ? 24.75757 16.41891 30.36925 1.000 13.38689 524 ASN A N 1
ATOM 4156 C CA . ASN A 1 525 ? 23.66170 17.18900 30.97362 1.000 11.37158 524 ASN A CA 1
ATOM 4157 C C . ASN A 1 525 ? 23.75412 17.20314 32.50091 1.000 14.07780 524 ASN A C 1
ATOM 4158 O O . ASN A 1 525 ? 22.78940 16.88006 33.21757 1.000 15.94635 524 ASN A O 1
ATOM 4163 N N . ILE A 1 526 ? 24.91153 17.62888 33.00166 1.000 11.37846 525 ILE A N 1
ATOM 4164 C CA . ILE A 1 526 ? 25.18140 17.63183 34.43603 1.000 11.68697 525 ILE A CA 1
ATOM 4165 C C . ILE A 1 526 ? 24.51556 18.84768 35.07342 1.000 11.95898 525 ILE A C 1
ATOM 4166 O O . ILE A 1 526 ? 24.65452 19.97397 34.58925 1.000 12.40169 525 ILE A O 1
ATOM 4171 N N . ASP A 1 527 ? 23.76364 18.61815 36.15261 1.000 10.62596 526 ASP A N 1
ATOM 4172 C CA . ASP A 1 527 ? 22.90819 19.64726 36.74950 1.000 10.68540 526 ASP A CA 1
ATOM 4173 C C . ASP A 1 527 ? 23.66028 20.41895 37.83570 1.000 11.62756 526 ASP A C 1
ATOM 4174 O O . ASP A 1 527 ? 23.36461 20.34592 39.03486 1.000 11.69299 526 ASP A O 1
ATOM 4179 N N . ARG A 1 528 ? 24.67001 21.16941 37.38266 1.000 10.39642 527 ARG A N 1
ATOM 4180 C CA . ARG A 1 528 ? 25.43160 22.06376 38.25284 1.000 11.44208 527 ARG A CA 1
ATOM 4181 C C . ARG A 1 528 ? 25.99219 23.18998 37.39344 1.000 9.30088 527 ARG A C 1
ATOM 4182 O O . ARG A 1 528 ? 26.28276 22.99254 36.20853 1.000 10.07194 527 ARG A O 1
ATOM 4190 N N . GLY A 1 529 ? 26.09584 24.38249 37.97671 1.000 10.02409 528 GLY A N 1
ATOM 4191 C CA . GLY A 1 529 ? 26.60307 25.51808 37.22285 1.000 8.60154 528 GLY A CA 1
ATOM 4192 C C . GLY A 1 529 ? 28.08599 25.40742 36.92764 1.000 9.57062 528 GLY A C 1
ATOM 4193 O O . GLY A 1 529 ? 28.85965 24.82792 37.68726 1.000 11.59842 528 GLY A O 1
ATOM 4194 N N . ILE A 1 530 ? 28.48183 25.96414 35.79517 1.000 8.73868 529 ILE A N 1
ATOM 4195 C CA . ILE A 1 530 ? 29.89427 26.15630 35.45986 1.000 8.77978 529 ILE A CA 1
ATOM 4196 C C . ILE A 1 530 ? 30.26535 27.58441 35.84052 1.000 10.15318 529 ILE A C 1
ATOM 4197 O O . ILE A 1 530 ? 29.51819 28.50374 35.50496 1.000 9.80533 529 ILE A O 1
ATOM 4202 N N . PRO A 1 531 ? 31.37604 27.81761 36.53653 1.000 9.93583 530 PRO A N 1
ATOM 4203 C CA . PRO A 1 531 ? 31.68739 29.20199 36.92301 1.000 10.30131 530 PRO A CA 1
ATOM 4204 C C . PRO A 1 531 ? 31.89876 30.07239 35.69207 1.000 10.63415 530 PRO A C 1
ATOM 4205 O O . PRO A 1 531 ? 32.65424 29.71412 34.78882 1.000 9.59642 530 PRO A O 1
ATOM 4209 N N . GLU A 1 532 ? 31.20131 31.21043 35.63749 1.000 9.94906 531 GLU A N 1
ATOM 4210 C CA . GLU A 1 532 ? 31.44025 32.15316 34.54123 1.000 11.06979 531 GLU A CA 1
ATOM 4211 C C . GLU A 1 532 ? 32.88263 32.66161 34.57636 1.000 10.90825 531 GLU A C 1
ATOM 4212 O O . GLU A 1 532 ? 33.55712 32.63367 35.61372 1.000 10.03739 531 GLU A O 1
ATOM 4218 N N . VAL A 1 533 ? 33.36289 33.14214 33.42350 1.000 9.37602 532 VAL A N 1
ATOM 4219 C CA . VAL A 1 533 ? 34.61536 33.89196 33.43476 1.000 9.31630 532 VAL A CA 1
ATOM 4220 C C . VAL A 1 533 ? 34.44692 35.03511 34.43340 1.000 10.32880 532 VAL A C 1
ATOM 4221 O O . VAL A 1 533 ? 33.38555 35.66368 34.49085 1.000 11.16703 532 VAL A O 1
ATOM 4225 N N . ILE A 1 534 ? 35.47130 35.28410 35.26106 1.000 9.81872 533 ILE A N 1
ATOM 4226 C CA . ILE A 1 534 ? 35.27853 36.17658 36.40810 1.000 10.06363 533 ILE A CA 1
ATOM 4227 C C . ILE A 1 534 ? 34.73293 37.53651 35.95548 1.000 11.54318 533 ILE A C 1
ATOM 4228 O O . ILE A 1 534 ? 35.08502 38.06289 34.89221 1.000 12.52159 533 ILE A O 1
ATOM 4233 N N . ASN A 1 535 ? 33.82088 38.09410 36.75708 1.000 12.02666 534 ASN A N 1
ATOM 4234 C CA . ASN A 1 535 ? 33.02223 39.24019 36.33104 1.000 10.73347 534 ASN A CA 1
ATOM 4235 C C . ASN A 1 535 ? 33.77461 40.57021 36.42482 1.000 14.93758 534 ASN A C 1
ATOM 4236 O O . ASN A 1 535 ? 33.13094 41.62712 36.44269 1.000 13.86420 534 ASN A O 1
ATOM 4241 N N . SER A 1 536 ? 35.10679 40.56195 36.46639 1.000 13.71876 535 SER A N 1
ATOM 4242 C CA . SER A 1 536 ? 35.83131 41.80382 36.73352 1.000 13.64161 535 SER A CA 1
ATOM 4243 C C . SER A 1 536 ? 35.57443 42.94969 35.74204 1.000 12.94300 535 SER A C 1
ATOM 4244 O O . SER A 1 536 ? 35.52956 44.10080 36.20387 1.000 12.06330 535 SER A O 1
ATOM 4247 N N . PRO A 1 537 ? 35.39747 42.74872 34.42664 1.000 12.11177 536 PRO A N 1
ATOM 4248 C CA . PRO A 1 537 ? 35.13327 43.91455 33.56004 1.000 11.62836 536 PRO A CA 1
ATOM 4249 C C . PRO A 1 537 ? 33.78375 44.55826 33.80595 1.000 14.39526 536 PRO A C 1
ATOM 4250 O O . PRO A 1 537 ? 33.56319 45.67346 33.31454 1.000 14.79532 536 PRO A O 1
ATOM 4254 N N . PHE A 1 538 ? 32.88799 43.89621 34.54228 1.000 12.22290 537 PHE A N 1
ATOM 4255 C CA . PHE A 1 538 ? 31.57822 44.45126 34.87872 1.000 12.68796 537 PHE A CA 1
ATOM 4256 C C . PHE A 1 538 ? 31.56043 45.10595 36.25262 1.000 12.43269 537 PHE A C 1
ATOM 4257 O O . PHE A 1 538 ? 30.54358 45.68895 36.65076 1.000 13.33676 537 PHE A O 1
ATOM 4265 N N . ASP A 1 539 ? 32.65399 45.01472 36.98966 1.000 10.80325 538 ASP A N 1
ATOM 4266 C CA . ASP A 1 539 ? 32.70044 45.41716 38.38436 1.000 12.62015 538 ASP A CA 1
ATOM 4267 C C . ASP A 1 539 ? 33.19528 46.85674 38.44878 1.000 12.99455 538 ASP A C 1
ATOM 4268 O O . ASP A 1 539 ? 34.33759 47.13566 38.08868 1.000 12.36135 538 ASP A O 1
ATOM 4273 N N . LEU A 1 540 ? 32.33628 47.76336 38.93487 1.000 13.28115 539 LEU A N 1
ATOM 4274 C CA . LEU A 1 540 ? 32.68799 49.18028 38.96760 1.000 13.65406 539 LEU A CA 1
ATOM 4275 C C . LEU A 1 540 ? 33.93887 49.45487 39.79424 1.000 14.94244 539 LEU A C 1
ATOM 4276 O O . LEU A 1 540 ? 34.68640 50.39456 39.47961 1.000 14.71157 539 LEU A O 1
ATOM 4281 N N . ARG A 1 541 ? 34.18364 48.66807 40.85612 1.000 11.87424 540 ARG A N 1
ATOM 4282 C CA . ARG A 1 541 ? 35.38843 48.84890 41.66405 1.000 12.92188 540 ARG A CA 1
ATOM 4283 C C . ARG A 1 541 ? 36.63202 48.55242 40.84442 1.000 14.31874 540 ARG A C 1
ATOM 4284 O O . ARG A 1 541 ? 37.62228 49.29391 40.90153 1.000 14.59015 540 ARG A O 1
ATOM 4292 N N . VAL A 1 542 ? 36.58051 47.46699 40.07467 1.000 10.94871 541 VAL A N 1
ATOM 4293 C CA . VAL A 1 542 ? 37.69871 47.06039 39.22380 1.000 11.66616 541 VAL A CA 1
ATOM 4294 C C . VAL A 1 542 ? 37.94345 48.08642 38.12781 1.000 15.06738 541 VAL A C 1
ATOM 4295 O O . VAL A 1 542 ? 39.09422 48.38399 37.78145 1.000 14.11512 541 VAL A O 1
ATOM 4299 N N . LEU A 1 543 ? 36.86959 48.63199 37.55666 1.000 13.32218 542 LEU A N 1
ATOM 4300 C CA . LEU A 1 543 ? 37.00934 49.60769 36.47830 1.000 13.30440 542 LEU A CA 1
ATOM 4301 C C . LEU A 1 543 ? 37.58338 50.92266 36.99394 1.000 14.19831 542 LEU A C 1
ATOM 4302 O O . LEU A 1 543 ? 38.38854 51.56622 36.30736 1.000 12.43570 542 LEU A O 1
ATOM 4307 N N . MET A 1 544 ? 37.18695 51.33212 38.20128 1.000 13.69020 543 MET A N 1
ATOM 4308 C CA . MET A 1 544 ? 37.79893 52.48511 38.86401 1.000 12.20951 543 MET A CA 1
ATOM 4309 C C . MET A 1 544 ? 39.30840 52.29510 39.00940 1.000 14.40064 543 MET A C 1
ATOM 4310 O O . MET A 1 544 ? 40.10173 53.17648 38.65646 1.000 14.39406 543 MET A O 1
ATOM 4315 N N . ASP A 1 545 ? 39.72096 51.12159 39.49307 1.000 13.36944 544 ASP A N 1
ATOM 4316 C CA . ASP A 1 545 ? 41.14150 50.82486 39.62892 1.000 12.64262 544 ASP A CA 1
ATOM 4317 C C . ASP A 1 545 ? 41.84100 50.86071 38.27625 1.000 14.25774 544 ASP A C 1
ATOM 4318 O O . ASP A 1 545 ? 42.96417 51.35798 38.16898 1.000 14.68250 544 ASP A O 1
ATOM 4323 N N . ALA A 1 546 ? 41.18556 50.35790 37.22789 1.000 13.90319 545 ALA A N 1
ATOM 4324 C CA . ALA A 1 546 ? 41.79665 50.33530 35.90229 1.000 14.36630 545 ALA A CA 1
ATOM 4325 C C . ALA A 1 546 ? 42.04098 51.74758 35.37669 1.000 16.14772 545 ALA A C 1
ATOM 4326 O O . ALA A 1 546 ? 43.08676 52.02010 34.77553 1.000 15.91179 545 ALA A O 1
ATOM 4328 N N . ILE A 1 547 ? 41.08937 52.66058 35.59543 1.000 13.40017 546 ILE A N 1
ATOM 4329 C CA . ILE A 1 547 ? 41.29027 54.05295 35.17393 1.000 12.76601 546 ILE A CA 1
ATOM 4330 C C . ILE A 1 547 ? 42.49625 54.64358 35.88335 1.000 13.66328 546 ILE A C 1
ATOM 4331 O O . ILE A 1 547 ? 43.36105 55.27933 35.26144 1.000 14.97783 546 ILE A O 1
ATOM 4336 N N . TYR A 1 548 ? 42.58024 54.42430 37.19583 1.000 12.96273 547 TYR A N 1
ATOM 4337 C CA . TYR A 1 548 ? 43.69137 54.95342 37.97702 1.000 14.00320 547 TYR A CA 1
ATOM 4338 C C . TYR A 1 548 ? 45.02104 54.39365 37.48873 1.000 15.60739 547 TYR A C 1
ATOM 4339 O O . TYR A 1 548 ? 45.98262 55.14248 37.27296 1.000 15.19353 547 TYR A O 1
ATOM 4348 N N . GLU A 1 549 ? 45.08354 53.07719 37.27954 1.000 13.44883 548 GLU A N 1
ATOM 4349 C CA . GLU A 1 549 ? 46.35249 52.45020 36.90325 1.000 16.77636 548 GLU A CA 1
ATOM 4350 C C . GLU A 1 549 ? 46.74808 52.77861 35.47297 1.000 15.21726 548 GLU A C 1
ATOM 4351 O O . GLU A 1 549 ? 47.92804 53.07116 35.20659 1.000 17.02026 548 GLU A O 1
ATOM 4357 N N . LEU A 1 550 ? 45.79719 52.69867 34.53331 1.000 15.26736 549 LEU A N 1
ATOM 4358 C CA . LEU A 1 550 ? 46.11087 52.96010 33.12332 1.000 16.14229 549 LEU A CA 1
ATOM 4359 C C . LEU A 1 550 ? 46.70241 54.34818 32.92711 1.000 19.76586 549 LEU A C 1
ATOM 4360 O O . LEU A 1 550 ? 47.57188 54.54020 32.06284 1.000 20.27941 549 LEU A O 1
ATOM 4365 N N . ASN A 1 551 ? 46.26208 55.31854 33.73081 1.000 16.40697 550 ASN A N 1
ATOM 4366 C CA . ASN A 1 551 ? 46.74849 56.68828 33.66600 1.000 17.25620 550 ASN A CA 1
ATOM 4367 C C . ASN A 1 551 ? 47.96267 56.93750 34.57535 1.000 17.79492 550 ASN A C 1
ATOM 4368 O O . ASN A 1 551 ? 48.22394 58.08836 34.93262 1.000 23.23430 550 ASN A O 1
ATOM 4373 N N . ASP A 1 552 ? 48.70514 55.88572 34.93612 1.000 17.49511 551 ASP A N 1
ATOM 4374 C CA . ASP A 1 552 ? 49.89298 55.94801 35.80271 1.000 19.29822 551 ASP A CA 1
ATOM 4375 C C . ASP A 1 552 ? 49.61174 56.72831 37.09401 1.000 24.29408 551 ASP A C 1
ATOM 4376 O O . ASP A 1 552 ? 50.33470 57.65352 37.47797 1.000 19.56131 551 ASP A O 1
ATOM 4381 N N . HIS A 1 553 ? 48.52791 56.33348 37.77467 1.000 17.69688 552 HIS A N 1
ATOM 4382 C CA . HIS A 1 553 ? 48.20732 56.78778 39.13265 1.000 19.07284 552 HIS A CA 1
ATOM 4383 C C . HIS A 1 553 ? 47.84458 58.27265 39.16849 1.000 19.40753 552 HIS A C 1
ATOM 4384 O O . HIS A 1 553 ? 48.33113 59.02906 40.00885 1.000 25.48862 552 HIS A O 1
ATOM 4391 N N . GLN A 1 554 ? 46.96533 58.67646 38.26360 1.000 19.98165 553 GLN A N 1
ATOM 4392 C CA . GLN A 1 554 ? 46.40838 60.02057 38.24909 1.000 18.68196 553 GLN A CA 1
ATOM 4393 C C . GLN A 1 554 ? 44.94940 59.97820 38.67126 1.000 18.53489 553 GLN A C 1
ATOM 4394 O O . GLN A 1 554 ? 44.21839 59.04543 38.31578 1.000 18.21403 553 GLN A O 1
ATOM 4400 N N . ASP A 1 555 ? 44.52109 61.00524 39.39995 1.000 17.83225 554 ASP A N 1
ATOM 4401 C CA . ASP A 1 555 ? 43.10813 61.10541 39.71903 1.000 16.22886 554 ASP A CA 1
ATOM 4402 C C . ASP A 1 555 ? 42.35851 61.74071 38.54664 1.000 16.49085 554 ASP A C 1
ATOM 4403 O O . ASP A 1 555 ? 42.94094 62.13954 37.53375 1.000 17.50852 554 ASP A O 1
ATOM 4408 N N . LEU A 1 556 ? 41.03477 61.81150 38.67204 1.000 15.16412 555 LEU A N 1
ATOM 4409 C CA . LEU A 1 556 ? 40.20985 62.28390 37.56715 1.000 13.84654 555 LEU A CA 1
ATOM 4410 C C . LEU A 1 556 ? 40.51629 63.72621 37.19352 1.000 16.06810 555 LEU A C 1
ATOM 4411 O O . LEU A 1 556 ? 40.36015 64.10460 36.02552 1.000 17.61378 555 LEU A O 1
ATOM 4416 N N . ARG A 1 557 ? 40.89483 64.55357 38.17135 1.000 15.57526 556 ARG A N 1
ATOM 4417 C CA . ARG A 1 557 ? 41.23742 65.93708 37.86456 1.000 17.46372 556 ARG A CA 1
ATOM 4418 C C . ARG A 1 557 ? 42.47511 65.99640 36.98307 1.000 21.23072 556 ARG A C 1
ATOM 4419 O O . ARG A 1 557 ? 42.50297 66.72086 35.98275 1.000 22.72320 556 ARG A O 1
ATOM 4427 N N . GLU A 1 558 ? 43.50363 65.22281 37.33572 1.000 20.61227 557 GLU A N 1
ATOM 4428 C CA . GLU A 1 558 ? 44.72658 65.20843 36.53271 1.000 20.70637 557 GLU A CA 1
ATOM 4429 C C . GLU A 1 558 ? 44.48343 64.59915 35.15626 1.000 21.56703 557 GLU A C 1
ATOM 4430 O O . GLU A 1 558 ? 45.04073 65.07036 34.15577 1.000 24.46064 557 GLU A O 1
ATOM 4436 N N . ILE A 1 559 ? 43.65222 63.55568 35.08278 1.000 18.94553 558 ILE A N 1
ATOM 4437 C CA . ILE A 1 559 ? 43.40255 62.87927 33.81116 1.000 18.99462 558 ILE A CA 1
ATOM 4438 C C . ILE A 1 559 ? 42.76010 63.82960 32.80514 1.000 23.86204 558 ILE A C 1
ATOM 4439 O O . ILE A 1 559 ? 43.07851 63.80348 31.60918 1.000 24.16007 558 ILE A O 1
ATOM 4444 N N . THR A 1 560 ? 41.83440 64.67152 33.26259 1.000 20.93574 559 THR A N 1
ATOM 4445 C CA . THR A 1 560 ? 41.02756 65.48999 32.36829 1.000 23.49264 559 THR A CA 1
ATOM 4446 C C . THR A 1 560 ? 41.54541 66.91678 32.20799 1.000 25.14156 559 THR A C 1
ATOM 4447 O O . THR A 1 560 ? 40.94595 67.68842 31.45570 1.000 28.91982 559 THR A O 1
ATOM 4451 N N . LYS A 1 561 ? 42.62906 67.28554 32.89218 1.000 25.35528 560 LYS A N 1
ATOM 4452 C CA . LYS A 1 561 ? 42.99600 68.69344 33.03309 1.000 28.45733 560 LYS A CA 1
ATOM 4453 C C . LYS A 1 561 ? 43.30601 69.37256 31.70550 1.000 39.86038 560 LYS A C 1
ATOM 4454 O O . LYS A 1 561 ? 43.21346 70.60377 31.62015 1.000 37.82838 560 LYS A O 1
ATOM 4460 N N . ASP A 1 562 ? 43.65990 68.60859 30.67161 1.000 32.46057 561 ASP A N 1
ATOM 4461 C CA . ASP A 1 562 ? 44.04532 69.16812 29.38339 1.000 35.51372 561 ASP A CA 1
ATOM 4462 C C . ASP A 1 562 ? 42.99564 68.91929 28.30955 1.000 36.16953 561 ASP A C 1
ATOM 4463 O O . ASP A 1 562 ? 43.30616 68.98306 27.11570 1.000 35.38873 561 ASP A O 1
ATOM 4468 N N . SER A 1 563 ? 41.75906 68.63259 28.71132 1.000 31.04369 562 SER A N 1
ATOM 4469 C CA . SER A 1 563 ? 40.64986 68.39513 27.79366 1.000 27.43123 562 SER A CA 1
ATOM 4470 C C . SER A 1 563 ? 39.48435 69.27153 28.22625 1.000 36.90010 562 SER A C 1
ATOM 4471 O O . SER A 1 563 ? 38.90934 69.05297 29.29777 1.000 32.68776 562 SER A O 1
ATOM 4474 N N . LYS A 1 564 ? 39.13530 70.25809 27.39515 1.000 37.40314 563 LYS A N 1
ATOM 4475 C CA . LYS A 1 564 ? 38.02340 71.14966 27.71989 1.000 37.45275 563 LYS A CA 1
ATOM 4476 C C . LYS A 1 564 ? 36.72134 70.37563 27.88697 1.000 34.38404 563 LYS A C 1
ATOM 4477 O O . LYS A 1 564 ? 35.99273 70.56669 28.86807 1.000 35.52810 563 LYS A O 1
ATOM 4483 N N . MET A 1 565 ? 36.41334 69.48980 26.93938 1.000 33.83635 564 MET A N 1
ATOM 4484 C CA . MET A 1 565 ? 35.17538 68.72237 27.01820 1.000 34.93090 564 MET A CA 1
ATOM 4485 C C . MET A 1 565 ? 35.15712 67.82085 28.24789 1.000 35.67782 564 MET A C 1
ATOM 4486 O O . MET A 1 565 ? 34.12111 67.68839 28.91017 1.000 32.98940 564 MET A O 1
ATOM 4491 N N . GLN A 1 566 ? 36.29857 67.20888 28.58514 1.000 32.31816 565 GLN A N 1
ATOM 4492 C CA . GLN A 1 566 ? 36.32526 66.27738 29.70989 1.000 30.50042 565 GLN A CA 1
ATOM 4493 C C . GLN A 1 566 ? 36.32657 67.00902 31.04586 1.000 26.44982 565 GLN A C 1
ATOM 4494 O O . GLN A 1 566 ? 35.65192 66.57834 31.98891 1.000 25.44495 565 GLN A O 1
ATOM 4500 N N . LYS A 1 567 ? 37.08183 68.10431 31.13930 1.000 26.89151 566 LYS A N 1
ATOM 4501 C CA . LYS A 1 567 ? 37.07303 68.93550 32.34030 1.000 27.79331 566 LYS A CA 1
ATOM 4502 C C . LYS A 1 567 ? 35.67289 69.43961 32.65833 1.000 27.78965 566 LYS A C 1
ATOM 4503 O O . LYS A 1 567 ? 35.26005 69.46477 33.82402 1.000 24.82233 566 LYS A O 1
ATOM 4509 N N . LEU A 1 568 ? 34.93251 69.85312 31.63211 1.000 25.67689 567 LEU A N 1
ATOM 4510 C CA . LEU A 1 568 ? 33.60008 70.40536 31.85259 1.000 25.19309 567 LEU A CA 1
ATOM 4511 C C . LEU A 1 568 ? 32.62127 69.32551 32.28626 1.000 28.17358 567 LEU A C 1
ATOM 4512 O O . LEU A 1 568 ? 31.80161 69.54246 33.18974 1.000 27.69457 567 LEU A O 1
ATOM 4517 N N . ALA A 1 569 ? 32.67839 68.16373 31.63620 1.000 26.25160 568 ALA A N 1
ATOM 4518 C CA . ALA A 1 569 ? 31.85197 67.03648 32.04138 1.000 22.88508 568 ALA A CA 1
ATOM 4519 C C . ALA A 1 569 ? 32.17932 66.59796 33.46298 1.000 21.85997 568 ALA A C 1
ATOM 4520 O O . ALA A 1 569 ? 31.27626 66.25926 34.23930 1.000 22.56914 568 ALA A O 1
ATOM 4522 N N . LEU A 1 570 ? 33.46850 66.58289 33.81928 1.000 20.32420 569 LEU A N 1
ATOM 4523 C CA . LEU A 1 570 ? 33.84162 66.19589 35.17587 1.000 21.45987 569 LEU A CA 1
ATOM 4524 C C . LEU A 1 570 ? 33.30359 67.19073 36.19551 1.000 20.66784 569 LEU A C 1
ATOM 4525 O O . LEU A 1 570 ? 32.84219 66.79587 37.27157 1.000 20.17369 569 LEU A O 1
ATOM 4530 N N . ALA A 1 571 ? 33.35137 68.48539 35.87275 1.000 19.56846 570 ALA A N 1
ATOM 4531 C CA . ALA A 1 571 ? 32.85494 69.49777 36.80367 1.000 19.02586 570 ALA A CA 1
ATOM 4532 C C . ALA A 1 571 ? 31.39142 69.26165 37.13813 1.000 18.42624 570 ALA A C 1
ATOM 4533 O O . ALA A 1 571 ? 30.99028 69.33481 38.30805 1.000 18.57292 570 ALA A O 1
ATOM 4535 N N . GLY A 1 572 ? 30.57178 68.99233 36.12255 1.000 19.00810 571 GLY A N 1
ATOM 4536 C CA . GLY A 1 572 ? 29.15940 68.76818 36.37987 1.000 20.31629 571 GLY A CA 1
ATOM 4537 C C . GLY A 1 572 ? 28.92859 67.50980 37.18872 1.000 21.25486 571 GLY A C 1
ATOM 4538 O O . GLY A 1 572 ? 28.06120 67.47238 38.07042 1.000 22.05414 571 GLY A O 1
ATOM 4539 N N . PHE A 1 573 ? 29.71248 66.46606 36.90127 1.000 18.33310 572 PHE A N 1
ATOM 4540 C CA . PHE A 1 573 ? 29.63303 65.21478 37.64413 1.000 18.57350 572 PHE A CA 1
ATOM 4541 C C . PHE A 1 573 ? 30.00043 65.43191 39.10767 1.000 19.99442 572 PHE A C 1
ATOM 4542 O O . PHE A 1 573 ? 29.27912 64.99730 40.01354 1.000 19.31221 572 PHE A O 1
ATOM 4550 N N . LEU A 1 574 ? 31.09847 66.15228 39.35924 1.000 17.58514 573 LEU A N 1
ATOM 4551 C CA . LEU A 1 574 ? 31.54092 66.36639 40.73533 1.000 17.95229 573 LEU A CA 1
ATOM 4552 C C . LEU A 1 574 ? 30.51342 67.15579 41.53412 1.000 20.20696 573 LEU A C 1
ATOM 4553 O O . LEU A 1 574 ? 30.31314 66.90341 42.72749 1.000 19.75633 573 LEU A O 1
ATOM 4558 N N . LYS A 1 575 ? 29.85192 68.12326 40.89783 1.000 18.42305 574 LYS A N 1
ATOM 4559 C CA . LYS A 1 575 ? 28.81676 68.86524 41.60844 1.000 17.32127 574 LYS A CA 1
ATOM 4560 C C . LYS A 1 575 ? 27.65656 67.95741 41.99737 1.000 22.35960 574 LYS A C 1
ATOM 4561 O O . LYS A 1 575 ? 27.09281 68.10704 43.08451 1.000 24.69145 574 LYS A O 1
ATOM 4567 N N . LYS A 1 576 ? 27.32226 66.98227 41.15008 1.000 20.41941 575 LYS A N 1
ATOM 4568 C CA . LYS A 1 576 ? 26.22562 66.06696 41.45476 1.000 20.92810 575 LYS A CA 1
ATOM 4569 C C . LYS A 1 576 ? 26.59997 65.05139 42.53499 1.000 21.36603 575 LYS A C 1
ATOM 4570 O O . LYS A 1 576 ? 25.75228 64.67228 43.35156 1.000 23.69811 575 LYS A O 1
ATOM 4576 N N . ILE A 1 577 ? 27.84816 64.57221 42.55737 1.000 18.68380 576 ILE A N 1
ATOM 4577 C CA . ILE A 1 577 ? 28.18490 63.47265 43.45946 1.000 18.08775 576 ILE A CA 1
ATOM 4578 C C . ILE A 1 577 ? 28.84433 63.92491 44.75557 1.000 17.63583 576 ILE A C 1
ATOM 4579 O O . ILE A 1 577 ? 29.11170 63.08056 45.61240 1.000 18.38474 576 ILE A O 1
ATOM 4584 N N . LYS A 1 578 ? 29.08444 65.22477 44.94938 1.000 17.32905 577 LYS A N 1
ATOM 4585 C CA . LYS A 1 578 ? 29.84191 65.66413 46.12622 1.000 16.25935 577 LYS A CA 1
ATOM 4586 C C . LYS A 1 578 ? 29.27168 65.12060 47.44948 1.000 20.05389 577 LYS A C 1
ATOM 4587 O O . LYS A 1 578 ? 30.01971 64.66309 48.31576 1.000 25.58173 577 LYS A O 1
ATOM 4593 N N . GLY A 1 579 ? 27.97464 65.16585 47.64562 1.000 20.11595 578 GLY A N 1
ATOM 4594 C CA . GLY A 1 579 ? 27.71324 64.66609 49.00207 1.000 34.82065 578 GLY A CA 1
ATOM 4595 C C . GLY A 1 579 ? 27.85609 63.15964 49.27753 1.000 27.95608 578 GLY A C 1
ATOM 4596 O O . GLY A 1 579 ? 27.66458 62.71532 50.42084 1.000 24.14581 578 GLY A O 1
ATOM 4597 N N . THR A 1 580 ? 28.21314 62.35457 48.28491 1.000 17.09947 579 THR A N 1
ATOM 4598 C CA . THR A 1 580 ? 27.55775 61.05942 48.13594 1.000 17.63179 579 THR A CA 1
ATOM 4599 C C . THR A 1 580 ? 28.50219 59.86224 48.21488 1.000 19.44306 579 THR A C 1
ATOM 4600 O O . THR A 1 580 ? 29.72602 59.97708 48.26750 1.000 17.14710 579 THR A O 1
ATOM 4604 N N . TYR A 1 581 ? 27.86417 58.68771 48.21843 1.000 18.92782 580 TYR A N 1
ATOM 4605 C CA . TYR A 1 581 ? 28.58077 57.42122 48.20495 1.000 18.51407 580 TYR A CA 1
ATOM 4606 C C . TYR A 1 581 ? 29.46171 57.28430 46.96704 1.000 19.28937 580 TYR A C 1
ATOM 4607 O O . TYR A 1 581 ? 30.50777 56.63036 47.02779 1.000 18.80611 580 TYR A O 1
ATOM 4616 N N . ILE A 1 582 ? 29.06276 57.88542 45.84037 1.000 18.63912 581 ILE A N 1
ATOM 4617 C CA . ILE A 1 582 ? 29.90708 57.82889 44.64271 1.000 18.60407 581 ILE A CA 1
ATOM 4618 C C . ILE A 1 582 ? 31.23361 58.52983 44.90651 1.000 18.88144 581 ILE A C 1
ATOM 4619 O O . ILE A 1 582 ? 32.30160 58.06548 44.47263 1.000 15.60228 581 ILE A O 1
ATOM 4624 N N . GLU A 1 583 ? 31.19432 59.66050 45.61835 1.000 17.54144 582 GLU A N 1
ATOM 4625 C CA . GLU A 1 583 ? 32.43351 60.36782 45.92157 1.000 16.03044 582 GLU A CA 1
ATOM 4626 C C . GLU A 1 583 ? 33.32085 59.55425 46.85261 1.000 17.43400 582 GLU A C 1
ATOM 4627 O O . GLU A 1 583 ? 34.53445 59.47012 46.64235 1.000 17.70502 582 GLU A O 1
ATOM 4633 N N . SER A 1 584 ? 32.73462 58.92487 47.87915 1.000 17.60228 583 SER A N 1
ATOM 4634 C CA . SER A 1 584 ? 33.54148 58.10991 48.77817 1.000 17.18027 583 SER A CA 1
ATOM 4635 C C . SER A 1 584 ? 34.16317 56.93122 48.03515 1.000 15.50709 583 SER A C 1
ATOM 4636 O O . SER A 1 584 ? 35.32820 56.59012 48.27086 1.000 18.11757 583 SER A O 1
ATOM 4639 N N . LEU A 1 585 ? 33.40909 56.31406 47.12154 1.000 16.20104 584 LEU A N 1
ATOM 4640 C CA . LEU A 1 585 ? 33.94433 55.19827 46.33883 1.000 15.74084 584 LEU A CA 1
ATOM 4641 C C . LEU A 1 585 ? 35.11298 55.65274 45.47392 1.000 15.32433 584 LEU A C 1
ATOM 4642 O O . LEU A 1 585 ? 36.14300 54.97475 45.39031 1.000 17.81781 584 LEU A O 1
ATOM 4647 N N . LEU A 1 586 ? 34.95188 56.78875 44.79378 1.000 15.54885 585 LEU A N 1
ATOM 4648 C CA . LEU A 1 586 ? 36.03473 57.28948 43.94851 1.000 13.75261 585 LEU A CA 1
ATOM 4649 C C . LEU A 1 586 ? 37.27344 57.61634 44.77446 1.000 16.22432 585 LEU A C 1
ATOM 4650 O O . LEU A 1 586 ? 38.40090 57.31079 44.36453 1.000 16.20655 585 LEU A O 1
ATOM 4655 N N . LYS A 1 587 ? 37.08475 58.21520 45.95501 1.000 16.15007 586 LYS A N 1
ATOM 4656 C CA . LYS A 1 587 ? 38.21248 58.49573 46.83712 1.000 16.65409 586 LYS A CA 1
ATOM 4657 C C . LYS A 1 587 ? 38.88287 57.20882 47.30290 1.000 17.96464 586 LYS A C 1
ATOM 4658 O O . LYS A 1 587 ? 40.11610 57.12772 47.36071 1.000 17.15662 586 LYS A O 1
ATOM 4664 N N . GLU A 1 588 ? 38.08824 56.18843 47.63924 1.000 18.66891 587 GLU A N 1
ATOM 4665 C CA . GLU A 1 588 ? 38.66890 54.91219 48.05100 1.000 20.53388 587 GLU A CA 1
ATOM 4666 C C . GLU A 1 588 ? 39.55918 54.32752 46.95623 1.000 18.20058 587 GLU A C 1
ATOM 4667 O O . GLU A 1 588 ? 40.61266 53.74727 47.24532 1.000 19.30451 587 GLU A O 1
ATOM 4673 N N . HIS A 1 589 ? 39.16780 54.48978 45.69335 1.000 16.57884 588 HIS A N 1
ATOM 4674 C CA . HIS A 1 589 ? 39.94582 53.98218 44.56818 1.000 16.49884 588 HIS A CA 1
ATOM 4675 C C . HIS A 1 589 ? 40.87930 55.03000 43.96927 1.000 18.63749 588 HIS A C 1
ATOM 4676 O O . HIS A 1 589 ? 41.39266 54.83841 42.85793 1.000 18.29679 588 HIS A O 1
ATOM 4683 N N . LYS A 1 590 ? 41.14877 56.10679 44.71384 1.000 15.67493 589 LYS A N 1
ATOM 4684 C CA . LYS A 1 590 ? 42.18135 57.09742 44.41597 1.000 15.57822 589 LYS A CA 1
ATOM 4685 C C . LYS A 1 590 ? 41.86978 57.93201 43.18246 1.000 15.31754 589 LYS A C 1
ATOM 4686 O O . LYS A 1 590 ? 42.75655 58.62550 42.66032 1.000 16.95765 589 LYS A O 1
ATOM 4692 N N . LEU A 1 591 ? 40.62623 57.91113 42.70532 1.000 15.03615 590 LEU A N 1
ATOM 4693 C CA . LEU A 1 591 ? 40.25239 58.73592 41.56419 1.000 14.17116 590 LEU A CA 1
ATOM 4694 C C . LEU A 1 591 ? 39.83236 60.14526 41.96657 1.000 15.79948 590 LEU A C 1
ATOM 4695 O O . LEU A 1 591 ? 39.68950 61.00619 41.08936 1.000 15.94000 590 LEU A O 1
ATOM 4700 N N . LEU A 1 592 ? 39.61620 60.38529 43.25806 1.000 16.93996 591 LEU A N 1
ATOM 4701 C CA . LEU A 1 592 ? 39.45208 61.73098 43.80026 1.000 19.33323 591 LEU A CA 1
ATOM 4702 C C . LEU A 1 592 ? 40.23455 61.83111 45.11505 1.000 21.85057 591 LEU A C 1
ATOM 4703 O O . LEU A 1 592 ? 40.43709 62.93711 45.63450 1.000 26.84794 591 LEU A O 1
ATOM 4708 N N . HIS B 1 1 ? 43.00112 41.66207 60.97646 1.000 34.47659 0 HIS B N 1
ATOM 4709 C CA . HIS B 1 1 ? 43.39536 40.27137 61.18061 1.000 27.94791 0 HIS B CA 1
ATOM 4710 C C . HIS B 1 1 ? 42.56922 39.32732 60.29887 1.000 25.82671 0 HIS B C 1
ATOM 4711 O O . HIS B 1 1 ? 42.43231 38.13099 60.60387 1.000 21.13653 0 HIS B O 1
ATOM 4718 N N . MET B 1 2 ? 42.02868 39.88014 59.21041 1.000 24.04608 1 MET B N 1
ATOM 4719 C CA . MET B 1 2 ? 41.32460 39.10655 58.19392 1.000 18.89837 1 MET B CA 1
ATOM 4720 C C . MET B 1 2 ? 41.42415 39.84798 56.86287 1.000 17.87366 1 MET B C 1
ATOM 4721 O O . MET B 1 2 ? 41.83692 41.00868 56.80540 1.000 19.77714 1 MET B O 1
ATOM 4726 N N . TYR B 1 3 ? 41.07520 39.15752 55.77520 1.000 12.71696 2 TYR B N 1
ATOM 4727 C CA . TYR B 1 3 ? 40.88012 39.81555 54.49390 1.000 10.42510 2 TYR B CA 1
ATOM 4728 C C . TYR B 1 3 ? 39.68804 39.20516 53.78479 1.000 12.02635 2 TYR B C 1
ATOM 4729 O O . TYR B 1 3 ? 39.33221 38.04570 54.02158 1.000 11.99587 2 TYR B O 1
ATOM 4738 N N . TYR B 1 4 ? 39.05469 40.01310 52.94081 1.000 10.34111 3 TYR B N 1
ATOM 4739 C CA . TYR B 1 4 ? 37.92049 39.57267 52.13936 1.000 10.42956 3 TYR B CA 1
ATOM 4740 C C . TYR B 1 4 ? 38.36463 39.13135 50.75465 1.000 12.69656 3 TYR B C 1
ATOM 4741 O O . TYR B 1 4 ? 39.33314 39.65121 50.18485 1.000 13.88720 3 TYR B O 1
ATOM 4750 N N . SER B 1 5 ? 37.62787 38.16897 50.20920 1.000 10.50826 4 SER B N 1
ATOM 4751 C CA . SER B 1 5 ? 37.95236 37.60562 48.90246 1.000 9.64833 4 SER B CA 1
ATOM 4752 C C . SER B 1 5 ? 36.67504 37.19211 48.18488 1.000 11.10388 4 SER B C 1
ATOM 4753 O O . SER B 1 5 ? 35.57358 37.23584 48.74141 1.000 11.05671 4 SER B O 1
ATOM 4756 N N . TYR B 1 6 ? 36.82908 36.74294 46.94182 1.000 10.57729 5 TYR B N 1
ATOM 4757 C CA . TYR B 1 6 ? 35.73069 36.09495 46.22862 1.000 11.01867 5 TYR B CA 1
ATOM 4758 C C . TYR B 1 6 ? 36.34007 35.18295 45.17780 1.000 10.41805 5 TYR B C 1
ATOM 4759 O O . TYR B 1 6 ? 37.51953 35.30393 44.84608 1.000 11.77046 5 TYR B O 1
ATOM 4768 N N . GLY B 1 7 ? 35.54249 34.24069 44.69062 1.000 11.95778 6 GLY B N 1
ATOM 4769 C CA . GLY B 1 7 ? 36.01453 33.30442 43.68736 1.000 12.03463 6 GLY B CA 1
ATOM 4770 C C . GLY B 1 7 ? 36.38193 31.95130 44.27314 1.000 10.13669 6 GLY B C 1
ATOM 4771 O O . GLY B 1 7 ? 36.48035 31.75868 45.49058 1.000 12.43076 6 GLY B O 1
ATOM 4772 N N . ASN B 1 8 ? 36.64614 31.01070 43.35849 1.000 8.48319 7 ASN B N 1
ATOM 4773 C CA . ASN B 1 8 ? 36.84521 29.61184 43.73840 1.000 10.24189 7 ASN B CA 1
ATOM 4774 C C . ASN B 1 8 ? 38.19014 29.33514 44.41852 1.000 8.64815 7 ASN B C 1
ATOM 4775 O O . ASN B 1 8 ? 38.28111 28.37874 45.18637 1.000 10.16187 7 ASN B O 1
ATOM 4780 N N . TYR B 1 9 ? 39.24926 30.09067 44.10625 1.000 9.68178 8 TYR B N 1
ATOM 4781 C CA . TYR B 1 9 ? 40.55786 29.83565 44.71321 1.000 9.71320 8 TYR B CA 1
ATOM 4782 C C . TYR B 1 9 ? 40.46943 29.87044 46.23173 1.000 9.74775 8 TYR B C 1
ATOM 4783 O O . TYR B 1 9 ? 40.83338 28.91128 46.92032 1.000 9.08460 8 TYR B O 1
ATOM 4792 N N . GLU B 1 10 ? 39.97044 30.97733 46.77224 1.000 9.13919 9 GLU B N 1
ATOM 4793 C CA . GLU B 1 10 ? 39.84847 31.08471 48.21974 1.000 9.70306 9 GLU B CA 1
ATOM 4794 C C . GLU B 1 10 ? 38.71370 30.22835 48.76116 1.000 10.86438 9 GLU B C 1
ATOM 4795 O O . GLU B 1 10 ? 38.76855 29.80435 49.92336 1.000 12.36179 9 GLU B O 1
ATOM 4801 N N . ALA B 1 11 ? 37.67443 29.97415 47.96428 1.000 9.95339 10 ALA B N 1
ATOM 4802 C CA . ALA B 1 11 ? 36.58908 29.12079 48.44210 1.000 9.70801 10 ALA B CA 1
ATOM 4803 C C . ALA B 1 11 ? 37.07791 27.70166 48.70369 1.000 8.69911 10 ALA B C 1
ATOM 4804 O O . ALA B 1 11 ? 36.76554 27.10766 49.74556 1.000 9.19676 10 ALA B O 1
ATOM 4806 N N . PHE B 1 12 ? 37.87298 27.14834 47.77861 1.000 10.74258 11 PHE B N 1
ATOM 4807 C CA . PHE B 1 12 ? 38.22777 25.73994 47.86913 1.000 10.28081 11 PHE B CA 1
ATOM 4808 C C . PHE B 1 12 ? 39.50190 25.51348 48.67155 1.000 10.80449 11 PHE B C 1
ATOM 4809 O O . PHE B 1 12 ? 39.77576 24.37260 49.07019 1.000 13.54635 11 PHE B O 1
ATOM 4817 N N . ALA B 1 13 ? 40.28773 26.56025 48.89566 1.000 9.13103 12 ALA B N 1
ATOM 4818 C CA . ALA B 1 13 ? 41.53437 26.41213 49.63602 1.000 10.71177 12 ALA B CA 1
ATOM 4819 C C . ALA B 1 13 ? 41.27132 26.16627 51.11405 1.000 11.26019 12 ALA B C 1
ATOM 4820 O O . ALA B 1 13 ? 40.28816 26.63696 51.67661 1.000 14.10470 12 ALA B O 1
ATOM 4822 N N . ARG B 1 14 ? 42.16688 25.41131 51.73920 1.000 11.41951 13 ARG B N 1
ATOM 4823 C CA . ARG B 1 14 ? 42.10547 25.13879 53.16911 1.000 13.92286 13 ARG B CA 1
ATOM 4824 C C . ARG B 1 14 ? 43.15948 25.96586 53.89191 1.000 12.35020 13 ARG B C 1
ATOM 4825 O O . ARG B 1 14 ? 44.28202 26.11113 53.38928 1.000 13.61606 13 ARG B O 1
ATOM 4833 N N . PRO B 1 15 ? 42.85007 26.55555 55.03746 1.000 12.07910 14 PRO B N 1
ATOM 4834 C CA . PRO B 1 15 ? 43.87365 27.29957 55.77693 1.000 11.16413 14 PRO B CA 1
ATOM 4835 C C . PRO B 1 15 ? 44.83922 26.36078 56.48187 1.000 12.66539 14 PRO B C 1
ATOM 4836 O O . PRO B 1 15 ? 44.46332 25.27588 56.93504 1.000 13.12564 14 PRO B O 1
ATOM 4840 N N . LYS B 1 16 ? 46.09170 26.80719 56.59700 1.000 12.35867 15 LYS B N 1
ATOM 4841 C CA . LYS B 1 16 ? 47.02900 26.12825 57.47885 1.000 13.65958 15 LYS B CA 1
ATOM 4842 C C . LYS B 1 16 ? 46.49619 26.12392 58.90307 1.000 14.53662 15 LYS B C 1
ATOM 4843 O O . LYS B 1 16 ? 45.72789 27.00252 59.30258 1.000 13.91995 15 LYS B O 1
ATOM 4849 N N . LYS B 1 17 ? 46.92937 25.13790 59.68297 1.000 13.52314 16 LYS B N 1
ATOM 4850 C CA . LYS B 1 17 ? 46.55006 25.10889 61.09075 1.000 14.49655 16 LYS B CA 1
ATOM 4851 C C . LYS B 1 17 ? 47.11162 26.34605 61.78576 1.000 14.05311 16 LYS B C 1
ATOM 4852 O O . LYS B 1 17 ? 48.31940 26.60977 61.68402 1.000 14.87573 16 LYS B O 1
ATOM 4858 N N . PRO B 1 18 ? 46.28975 27.12720 62.48994 1.000 12.16513 17 PRO B N 1
ATOM 4859 C CA . PRO B 1 18 ? 46.80584 28.36317 63.08720 1.000 13.36428 17 PRO B CA 1
ATOM 4860 C C . PRO B 1 18 ? 47.83405 28.07843 64.17455 1.000 14.48899 17 PRO B C 1
ATOM 4861 O O . PRO B 1 18 ? 47.83669 27.01657 64.81004 1.000 14.64497 17 PRO B O 1
ATOM 4865 N N . GLU B 1 19 ? 48.72669 29.05018 64.36576 1.000 16.13997 18 GLU B N 1
ATOM 4866 C CA . GLU B 1 19 ? 49.82606 28.89819 65.31164 1.000 16.94144 18 GLU B CA 1
ATOM 4867 C C . GLU B 1 19 ? 49.32473 28.77999 66.74524 1.000 11.63055 18 GLU B C 1
ATOM 4868 O O . GLU B 1 19 ? 48.47302 29.56221 67.18732 1.000 15.88770 18 GLU B O 1
ATOM 4874 N N . ASN B 1 20 ? 49.87033 27.80039 67.46771 1.000 13.23457 19 ASN B N 1
ATOM 4875 C CA . ASN B 1 20 ? 49.68904 27.64574 68.91149 1.000 14.56779 19 ASN B CA 1
ATOM 4876 C C . ASN B 1 20 ? 48.24784 27.34542 69.30605 1.000 13.76874 19 ASN B C 1
ATOM 4877 O O . ASN B 1 20 ? 47.89113 27.49653 70.47922 1.000 14.14770 19 ASN B O 1
ATOM 4882 N N . VAL B 1 21 ? 47.39387 26.92630 68.36437 1.000 12.64428 20 VAL B N 1
ATOM 4883 C CA . VAL B 1 21 ? 45.99694 26.68467 68.73383 1.000 12.03677 20 VAL B CA 1
ATOM 4884 C C . VAL B 1 21 ? 45.86269 25.52483 69.71329 1.000 12.89446 20 VAL B C 1
ATOM 4885 O O . VAL B 1 21 ? 44.88380 25.46355 70.46531 1.000 13.58506 20 VAL B O 1
ATOM 4889 N N . GLU B 1 22 ? 46.83220 24.60643 69.73992 1.000 15.82039 21 GLU B N 1
ATOM 4890 C CA . GLU B 1 22 ? 46.82696 23.52340 70.71607 1.000 16.69224 21 GLU B CA 1
ATOM 4891 C C . GLU B 1 22 ? 46.81985 24.01701 72.16027 1.000 13.23719 21 GLU B C 1
ATOM 4892 O O . GLU B 1 22 ? 46.40514 23.26888 73.05525 1.000 17.36198 21 GLU B O 1
ATOM 4898 N N . ASN B 1 23 ? 47.19160 25.27097 72.40020 1.000 12.06837 22 ASN B N 1
ATOM 4899 C CA . ASN B 1 23 ? 47.20147 25.83765 73.74065 1.000 12.52097 22 ASN B CA 1
ATOM 4900 C C . ASN B 1 23 ? 46.02860 26.78050 73.99557 1.000 15.69439 22 ASN B C 1
ATOM 4901 O O . ASN B 1 23 ? 46.03776 27.51517 74.99093 1.000 17.42865 22 ASN B O 1
ATOM 4906 N N . LYS B 1 24 ? 44.99388 26.73307 73.15853 1.000 13.37425 23 LYS B N 1
ATOM 4907 C CA . LYS B 1 24 ? 43.87216 27.65175 73.27637 1.000 13.03261 23 LYS B CA 1
ATOM 4908 C C . LYS B 1 24 ? 42.57004 26.89824 73.51851 1.000 14.67129 23 LYS B C 1
ATOM 4909 O O . LYS B 1 24 ? 42.44224 25.72082 73.18553 1.000 14.62891 23 LYS B O 1
ATOM 4915 N N . SER B 1 25 ? 41.60643 27.61366 74.09697 1.000 13.23974 24 SER B N 1
ATOM 4916 C CA . SER B 1 25 ? 40.27623 27.09707 74.40843 1.000 13.14076 24 SER B CA 1
ATOM 4917 C C . SER B 1 25 ? 39.24250 28.11486 73.94219 1.000 12.07709 24 SER B C 1
ATOM 4918 O O . SER B 1 25 ? 39.58446 29.23932 73.57196 1.000 13.43832 24 SER B O 1
ATOM 4921 N N . ALA B 1 26 ? 37.95170 27.73911 73.97172 1.000 11.82226 25 ALA B N 1
ATOM 4922 C CA . ALA B 1 26 ? 36.91822 28.67453 73.54854 1.000 12.86891 25 ALA B CA 1
ATOM 4923 C C . ALA B 1 26 ? 35.65064 28.46303 74.36344 1.000 11.62899 25 ALA B C 1
ATOM 4924 O O . ALA B 1 26 ? 35.29856 27.32866 74.69145 1.000 13.51290 25 ALA B O 1
ATOM 4926 N N . TYR B 1 27 ? 34.99101 29.56950 74.68676 1.000 10.44756 26 TYR B N 1
ATOM 4927 C CA . TYR B 1 27 ? 33.69608 29.57316 75.36172 1.000 12.84571 26 TYR B CA 1
ATOM 4928 C C . TYR B 1 27 ? 32.71077 30.32423 74.48950 1.000 13.77073 26 TYR B C 1
ATOM 4929 O O . TYR B 1 27 ? 32.97906 31.45831 74.08676 1.000 13.42252 26 TYR B O 1
ATOM 4938 N N . LEU B 1 28 ? 31.56446 29.70126 74.20743 1.000 15.03235 27 LEU B N 1
ATOM 4939 C CA . LEU B 1 28 ? 30.54627 30.28911 73.34693 1.000 12.60730 27 LEU B CA 1
ATOM 4940 C C . LEU B 1 28 ? 29.29380 30.49931 74.17899 1.000 14.52260 27 LEU B C 1
ATOM 4941 O O . LEU B 1 28 ? 28.78076 29.54683 74.76306 1.000 17.99859 27 LEU B O 1
ATOM 4946 N N . ILE B 1 29 ? 28.83181 31.74118 74.26766 1.000 16.99651 28 ILE B N 1
ATOM 4947 C CA . ILE B 1 29 ? 27.71678 32.07463 75.15530 1.000 17.61304 28 ILE B CA 1
ATOM 4948 C C . ILE B 1 29 ? 26.41774 31.86563 74.37936 1.000 26.13408 28 ILE B C 1
ATOM 4949 O O . ILE B 1 29 ? 26.06088 32.67442 73.52571 1.000 35.29374 28 ILE B O 1
ATOM 4954 N N . GLY B 1 30 ? 25.71194 30.77712 74.68811 1.000 30.59011 29 GLY B N 1
ATOM 4955 C CA . GLY B 1 30 ? 24.45730 30.42799 74.04554 1.000 34.71642 29 GLY B CA 1
ATOM 4956 C C . GLY B 1 30 ? 24.61904 29.30627 73.02538 1.000 33.80594 29 GLY B C 1
ATOM 4957 O O . GLY B 1 30 ? 25.72711 28.89710 72.66194 1.000 28.65238 29 GLY B O 1
ATOM 4958 N N . SER B 1 31 ? 23.47158 28.79886 72.54954 1.000 35.34092 30 SER B N 1
ATOM 4959 C CA . SER B 1 31 ? 23.47001 27.77567 71.50479 1.000 33.99297 30 SER B CA 1
ATOM 4960 C C . SER B 1 31 ? 22.59056 28.16188 70.31892 1.000 30.45885 30 SER B C 1
ATOM 4961 O O . SER B 1 31 ? 22.06768 27.27795 69.63294 1.000 30.02727 30 SER B O 1
ATOM 4964 N N . GLY B 1 32 ? 22.40962 29.46375 70.06409 1.000 25.65507 31 GLY B N 1
ATOM 4965 C CA . GLY B 1 32 ? 21.79548 29.92284 68.83265 1.000 19.83629 31 GLY B CA 1
ATOM 4966 C C . GLY B 1 32 ? 22.73588 29.68411 67.65970 1.000 15.97254 31 GLY B C 1
ATOM 4967 O O . GLY B 1 32 ? 23.84433 29.17487 67.81277 1.000 17.18118 31 GLY B O 1
ATOM 4968 N N . LEU B 1 33 ? 22.29174 30.08727 66.46330 1.000 13.73977 32 LEU B N 1
ATOM 4969 C CA . LEU B 1 33 ? 22.99712 29.65446 65.26175 1.000 15.70138 32 LEU B CA 1
ATOM 4970 C C . LEU B 1 33 ? 24.39969 30.25582 65.16739 1.000 12.78357 32 LEU B C 1
ATOM 4971 O O . LEU B 1 33 ? 25.32889 29.59653 64.68275 1.000 12.51787 32 LEU B O 1
ATOM 4976 N N . ALA B 1 34 ? 24.57719 31.51283 65.58116 1.000 12.70364 33 ALA B N 1
ATOM 4977 C CA . ALA B 1 34 ? 25.91271 32.10550 65.47880 1.000 10.01731 33 ALA B CA 1
ATOM 4978 C C . ALA B 1 34 ? 26.92645 31.35907 66.35213 1.000 11.45405 33 ALA B C 1
ATOM 4979 O O . ALA B 1 34 ? 28.06940 31.10890 65.92389 1.000 10.78406 33 ALA B O 1
ATOM 4981 N N . SER B 1 35 ? 26.53515 31.00282 67.57822 1.000 12.11722 34 SER B N 1
ATOM 4982 C CA . SER B 1 35 ? 27.43360 30.26647 68.46179 1.000 11.58552 34 SER B CA 1
ATOM 4983 C C . SER B 1 35 ? 27.80358 28.91375 67.87517 1.000 10.65253 34 SER B C 1
ATOM 4984 O O . SER B 1 35 ? 28.97323 28.51000 67.89532 1.000 10.91943 34 SER B O 1
ATOM 4987 N N . LEU B 1 36 ? 26.80693 28.16742 67.38600 1.000 11.86786 35 LEU B N 1
ATOM 4988 C CA . LEU B 1 36 ? 27.11000 26.86483 66.80088 1.000 10.68798 35 LEU B CA 1
ATOM 4989 C C . LEU B 1 36 ? 27.97029 27.00700 65.55167 1.000 11.41008 35 LEU B C 1
ATOM 4990 O O . LEU B 1 36 ? 28.86485 26.18496 65.31792 1.000 10.41202 35 LEU B O 1
ATOM 4995 N N . ALA B 1 37 ? 27.70493 28.03102 64.72483 1.000 9.65099 36 ALA B N 1
ATOM 4996 C CA . ALA B 1 37 ? 28.54418 28.26574 63.55229 1.000 10.64813 36 ALA B CA 1
ATOM 4997 C C . ALA B 1 37 ? 29.98617 28.55623 63.95506 1.000 9.69684 36 ALA B C 1
ATOM 4998 O O . ALA B 1 37 ? 30.92240 28.03012 63.34961 1.000 10.14884 36 ALA B O 1
ATOM 5000 N N . ALA B 1 38 ? 30.17956 29.36770 65.00013 1.000 9.67698 37 ALA B N 1
ATOM 5001 C CA . ALA B 1 38 ? 31.53779 29.67394 65.44625 1.000 9.77956 37 ALA B CA 1
ATOM 5002 C C . ALA B 1 38 ? 32.23919 28.42179 65.94908 1.000 10.84579 37 ALA B C 1
ATOM 5003 O O . ALA B 1 38 ? 33.41325 28.19758 65.64313 1.000 10.87673 37 ALA B O 1
ATOM 5005 N N . ALA B 1 39 ? 31.53355 27.58605 66.71794 1.000 10.01986 38 ALA B N 1
ATOM 5006 C CA . ALA B 1 39 ? 32.13618 26.32858 67.15158 1.000 10.76238 38 ALA B CA 1
ATOM 5007 C C . ALA B 1 39 ? 32.54232 25.46322 65.95861 1.000 12.06709 38 ALA B C 1
ATOM 5008 O O . ALA B 1 39 ? 33.60214 24.82753 65.98267 1.000 9.96320 38 ALA B O 1
ATOM 5010 N N . CYS B 1 40 ? 31.70875 25.41383 64.90982 1.000 11.20789 39 CYS B N 1
ATOM 5011 C CA . CYS B 1 40 ? 32.06064 24.62774 63.72723 1.000 10.92928 39 CYS B CA 1
ATOM 5012 C C . CYS B 1 40 ? 33.31402 25.17035 63.05508 1.000 9.35869 39 CYS B C 1
ATOM 5013 O O . CYS B 1 40 ? 34.17726 24.39705 62.62430 1.000 11.13784 39 CYS B O 1
ATOM 5016 N N . PHE B 1 41 ? 33.42129 26.49428 62.90995 1.000 9.52375 40 PHE B N 1
ATOM 5017 C CA . PHE B 1 41 ? 34.64085 27.02862 62.30628 1.000 10.14765 40 PHE B CA 1
ATOM 5018 C C . PHE B 1 41 ? 35.85096 26.79705 63.20665 1.000 10.64766 40 PHE B C 1
ATOM 5019 O O . PHE B 1 41 ? 36.95633 26.59385 62.69764 1.000 10.49290 40 PHE B O 1
ATOM 5027 N N . LEU B 1 42 ? 35.67337 26.83821 64.53230 1.000 10.59264 41 LEU B N 1
ATOM 5028 C CA . LEU B 1 42 ? 36.79594 26.53911 65.42738 1.000 12.09737 41 LEU B CA 1
ATOM 5029 C C . LEU B 1 42 ? 37.30333 25.11789 65.20814 1.000 10.98801 41 LEU B C 1
ATOM 5030 O O . LEU B 1 42 ? 38.51963 24.87715 65.21965 1.000 11.83861 41 LEU B O 1
ATOM 5035 N N . ILE B 1 43 ? 36.38701 24.16677 64.98436 1.000 10.77576 42 ILE B N 1
ATOM 5036 C CA . ILE B 1 43 ? 36.79400 22.79043 64.70658 1.000 12.36003 42 ILE B CA 1
ATOM 5037 C C . ILE B 1 43 ? 37.45232 22.68433 63.33264 1.000 12.26738 42 ILE B C 1
ATOM 5038 O O . ILE B 1 43 ? 38.55678 22.14822 63.18617 1.000 13.27466 42 ILE B O 1
ATOM 5043 N N . ARG B 1 44 ? 36.75640 23.15198 62.29527 1.000 12.17837 43 ARG B N 1
ATOM 5044 C CA . ARG B 1 44 ? 37.15199 22.84364 60.92854 1.000 9.69900 43 ARG B CA 1
ATOM 5045 C C . ARG B 1 44 ? 38.39316 23.61957 60.50955 1.000 9.93161 43 ARG B C 1
ATOM 5046 O O . ARG B 1 44 ? 39.32118 23.05871 59.91109 1.000 13.17659 43 ARG B O 1
ATOM 5054 N N . ASP B 1 45 ? 38.39444 24.92468 60.76569 1.000 9.71571 44 ASP B N 1
ATOM 5055 C CA . ASP B 1 45 ? 39.44442 25.81595 60.28834 1.000 10.10831 44 ASP B CA 1
ATOM 5056 C C . ASP B 1 45 ? 40.41496 26.20659 61.38541 1.000 12.78766 44 ASP B C 1
ATOM 5057 O O . ASP B 1 45 ? 41.61461 26.35627 61.11309 1.000 13.26220 44 ASP B O 1
ATOM 5062 N N . GLY B 1 46 ? 39.93318 26.38363 62.61706 1.000 10.89848 45 GLY B N 1
ATOM 5063 C CA . GLY B 1 46 ? 40.86274 26.61515 63.71064 1.000 12.39555 45 GLY B CA 1
ATOM 5064 C C . GLY B 1 46 ? 41.62264 25.37521 64.11914 1.000 14.71728 45 GLY B C 1
ATOM 5065 O O . GLY B 1 46 ? 42.73198 25.48586 64.65691 1.000 12.84879 45 GLY B O 1
ATOM 5066 N N . GLN B 1 47 ? 41.06801 24.19971 63.84330 1.000 12.80103 46 GLN B N 1
ATOM 5067 C CA . GLN B 1 47 ? 41.61393 22.92173 64.29790 1.000 12.82429 46 GLN B CA 1
ATOM 5068 C C . GLN B 1 47 ? 41.80719 22.90859 65.80944 1.000 14.56269 46 GLN B C 1
ATOM 5069 O O . GLN B 1 47 ? 42.73231 22.28086 66.33837 1.000 14.95980 46 GLN B O 1
ATOM 5075 N N . MET B 1 48 ? 40.92164 23.60666 66.51552 1.000 12.99258 47 MET B N 1
ATOM 5076 C CA . MET B 1 48 ? 40.92795 23.58460 67.96698 1.000 13.09309 47 MET B CA 1
ATOM 5077 C C . MET B 1 48 ? 40.39021 22.23697 68.44034 1.000 14.68351 47 MET B C 1
ATOM 5078 O O . MET B 1 48 ? 39.50433 21.64173 67.81268 1.000 14.06882 47 MET B O 1
ATOM 5083 N N . GLU B 1 49 ? 40.94831 21.73827 69.53978 1.000 16.07260 48 GLU B N 1
ATOM 5084 C CA . GLU B 1 49 ? 40.49163 20.47499 70.09860 1.000 16.47146 48 GLU B CA 1
ATOM 5085 C C . GLU B 1 49 ? 39.05655 20.60894 70.60507 1.000 14.40868 48 GLU B C 1
ATOM 5086 O O . GLU B 1 49 ? 38.72599 21.56205 71.31717 1.000 16.23173 48 GLU B O 1
ATOM 5092 N N . GLY B 1 50 ? 38.21557 19.62972 70.26337 1.000 17.03730 49 GLY B N 1
ATOM 5093 C CA . GLY B 1 50 ? 36.81221 19.70456 70.64283 1.000 16.24925 49 GLY B CA 1
ATOM 5094 C C . GLY B 1 50 ? 36.61474 19.74720 72.14617 1.000 16.12177 49 GLY B C 1
ATOM 5095 O O . GLY B 1 50 ? 35.73684 20.45334 72.64883 1.000 16.39457 49 GLY B O 1
ATOM 5096 N N . SER B 1 51 ? 37.46032 19.03270 72.88752 1.000 19.57118 50 SER B N 1
ATOM 5097 C CA . SER B 1 51 ? 37.34145 19.03869 74.34157 1.000 21.06299 50 SER B CA 1
ATOM 5098 C C . SER B 1 51 ? 37.61046 20.41385 74.93933 1.000 22.55222 50 SER B C 1
ATOM 5099 O O . SER B 1 51 ? 37.24534 20.65700 76.09429 1.000 23.74126 50 SER B O 1
ATOM 5102 N N . LYS B 1 52 ? 38.23716 21.31937 74.18806 1.000 17.46981 51 LYS B N 1
ATOM 5103 C CA . LYS B 1 52 ? 38.51136 22.66198 74.67586 1.000 16.02172 51 LYS B CA 1
ATOM 5104 C C . LYS B 1 52 ? 37.48424 23.69622 74.21388 1.000 14.99046 51 LYS B C 1
ATOM 5105 O O . LYS B 1 52 ? 37.66012 24.88986 74.47473 1.000 15.18893 51 LYS B O 1
ATOM 5111 N N . ILE B 1 53 ? 36.39079 23.26052 73.59038 1.000 15.83333 52 ILE B N 1
ATOM 5112 C CA . ILE B 1 53 ? 35.32842 24.13684 73.11713 1.000 14.93715 52 ILE B CA 1
ATOM 5113 C C . ILE B 1 53 ? 34.10976 23.89308 73.99173 1.000 15.62562 52 ILE B C 1
ATOM 5114 O O . ILE B 1 53 ? 33.63931 22.75464 74.09789 1.000 16.46947 52 ILE B O 1
ATOM 5119 N N . HIS B 1 54 ? 33.61301 24.95203 74.61744 1.000 14.08117 53 HIS B N 1
ATOM 5120 C CA . HIS B 1 54 ? 32.52647 24.86592 75.59398 1.000 14.79318 53 HIS B CA 1
ATOM 5121 C C . HIS B 1 54 ? 31.38449 25.76177 75.15802 1.000 15.49638 53 HIS B C 1
ATOM 5122 O O . HIS B 1 54 ? 31.52309 26.98878 75.14261 1.000 16.52603 53 HIS B O 1
ATOM 5129 N N . ILE B 1 55 ? 30.24127 25.15482 74.85103 1.000 15.69923 54 ILE B N 1
ATOM 5130 C CA . ILE B 1 55 ? 29.04217 25.88592 74.48512 1.000 15.97351 54 ILE B CA 1
ATOM 5131 C C . ILE B 1 55 ? 28.19286 25.99405 75.74051 1.000 17.72683 54 ILE B C 1
ATOM 5132 O O . ILE B 1 55 ? 27.82641 24.97078 76.32319 1.000 19.93784 54 ILE B O 1
ATOM 5137 N N . LEU B 1 56 ? 27.95922 27.22134 76.19621 1.000 17.26888 55 LEU B N 1
ATOM 5138 C CA . LEU B 1 56 ? 27.28709 27.48415 77.46795 1.000 19.53155 55 LEU B CA 1
ATOM 5139 C C . LEU B 1 56 ? 25.83582 27.85278 77.19215 1.000 20.23815 55 LEU B C 1
ATOM 5140 O O . LEU B 1 56 ? 25.54242 28.93896 76.68044 1.000 20.69455 55 LEU B O 1
ATOM 5145 N N . GLU B 1 57 ? 24.92710 26.95857 77.56981 1.000 27.87579 56 GLU B N 1
ATOM 5146 C CA . GLU B 1 57 ? 23.51276 27.08993 77.26719 1.000 25.09620 56 GLU B CA 1
ATOM 5147 C C . GLU B 1 57 ? 22.72556 27.27056 78.56009 1.000 21.41959 56 GLU B C 1
ATOM 5148 O O . GLU B 1 57 ? 22.94168 26.53499 79.52668 1.000 28.39433 56 GLU B O 1
ATOM 5154 N N . GLU B 1 58 ? 21.82836 28.25382 78.56352 1.000 24.94711 57 GLU B N 1
ATOM 5155 C CA . GLU B 1 58 ? 21.04676 28.58625 79.75760 1.000 33.35805 57 GLU B CA 1
ATOM 5156 C C . GLU B 1 58 ? 19.94532 27.56432 80.03692 1.000 39.61191 57 GLU B C 1
ATOM 5157 O O . GLU B 1 58 ? 19.66463 27.25078 81.20176 1.000 31.94387 57 GLU B O 1
ATOM 5163 N N . LEU B 1 59 ? 19.30661 27.04198 78.99633 1.000 38.04134 58 LEU B N 1
ATOM 5164 C CA . LEU B 1 59 ? 18.21087 26.11112 79.19056 1.000 39.22264 58 LEU B CA 1
ATOM 5165 C C . LEU B 1 59 ? 18.74556 24.74127 79.58828 1.000 41.02342 58 LEU B C 1
ATOM 5166 O O . LEU B 1 59 ? 19.91927 24.43477 79.36989 1.000 37.11444 58 LEU B O 1
ATOM 5171 N N . PRO B 1 60 ? 17.90770 23.90080 80.21909 1.000 39.06193 59 PRO B N 1
ATOM 5172 C CA . PRO B 1 60 ? 18.33393 22.54133 80.56582 1.000 33.82631 59 PRO B CA 1
ATOM 5173 C C . PRO B 1 60 ? 18.42018 21.63675 79.34241 1.000 29.15750 59 PRO B C 1
ATOM 5174 O O . PRO B 1 60 ? 19.04831 20.58518 79.45006 1.000 37.33911 59 PRO B O 1
ATOM 5178 N N . LEU B 1 73 ? 4.12054 24.52234 73.90447 1.000 41.11429 72 LEU B N 1
ATOM 5179 C CA . LEU B 1 73 ? 4.00937 23.09028 74.18311 1.000 40.06568 72 LEU B CA 1
ATOM 5180 C C . LEU B 1 73 ? 2.56750 22.55518 74.08620 1.000 28.99044 72 LEU B C 1
ATOM 5181 O O . LEU B 1 73 ? 2.34724 21.34975 74.10414 1.000 33.40810 72 LEU B O 1
ATOM 5186 N N . LYS B 1 74 ? 1.59037 23.44645 73.96070 1.000 28.89515 73 LYS B N 1
ATOM 5187 C CA . LYS B 1 74 ? 0.24181 23.00878 73.62710 1.000 21.97989 73 LYS B CA 1
ATOM 5188 C C . LYS B 1 74 ? 0.05468 22.80281 72.12608 1.000 18.89816 73 LYS B C 1
ATOM 5189 O O . LYS B 1 74 ? -1.04886 22.47152 71.68766 1.000 17.80235 73 LYS B O 1
ATOM 5195 N N . GLY B 1 75 ? 1.09682 22.98964 71.32428 1.000 18.01261 74 GLY B N 1
ATOM 5196 C CA . GLY B 1 75 ? 0.95986 22.79628 69.89205 1.000 16.44335 74 GLY B CA 1
ATOM 5197 C C . GLY B 1 75 ? 2.26340 23.14269 69.21260 1.000 14.81184 74 GLY B C 1
ATOM 5198 O O . GLY B 1 75 ? 3.20378 23.63984 69.84264 1.000 16.60577 74 GLY B O 1
ATOM 5199 N N . TYR B 1 76 ? 2.30347 22.86468 67.91076 1.000 14.71053 75 TYR B N 1
ATOM 5200 C CA . TYR B 1 76 ? 3.47258 23.19371 67.10595 1.000 14.75222 75 TYR B CA 1
ATOM 5201 C C . TYR B 1 76 ? 3.65350 24.69831 67.00635 1.000 13.76638 75 TYR B C 1
ATOM 5202 O O . TYR B 1 76 ? 2.68720 25.45001 66.86604 1.000 13.15300 75 TYR B O 1
ATOM 5211 N N . VAL B 1 77 ? 4.91953 25.12695 67.02302 1.000 13.16470 76 VAL B N 1
ATOM 5212 C CA . VAL B 1 77 ? 5.27845 26.52365 66.82177 1.000 11.16839 76 VAL B CA 1
ATOM 5213 C C . VAL B 1 77 ? 6.31765 26.57688 65.71275 1.000 13.40373 76 VAL B C 1
ATOM 5214 O O . VAL B 1 77 ? 7.37859 25.94664 65.81489 1.000 14.58640 76 VAL B O 1
ATOM 5218 N N . VAL B 1 78 ? 6.01111 27.31488 64.65701 1.000 11.58245 77 VAL B N 1
ATOM 5219 C CA . VAL B 1 78 ? 6.98554 27.57773 63.60114 1.000 12.41491 77 VAL B CA 1
ATOM 5220 C C . VAL B 1 78 ? 7.51031 28.99489 63.76581 1.000 13.46883 77 VAL B C 1
ATOM 5221 O O . VAL B 1 78 ? 6.86220 29.88242 64.33054 1.000 12.90500 77 VAL B O 1
ATOM 5225 N N . ARG B 1 79 ? 8.70814 29.21690 63.24024 1.000 14.73593 78 ARG B N 1
ATOM 5226 C CA . ARG B 1 79 ? 9.32886 30.52803 63.25839 1.000 17.67045 78 ARG B CA 1
ATOM 5227 C C . ARG B 1 79 ? 9.58609 31.00822 61.83754 1.000 24.07399 78 ARG B C 1
ATOM 5228 O O . ARG B 1 79 ? 9.52779 30.24044 60.87337 1.000 22.21709 78 ARG B O 1
ATOM 5236 N N . GLY B 1 80 ? 9.91080 32.29842 61.71829 1.000 28.63045 79 GLY B N 1
ATOM 5237 C CA . GLY B 1 80 ? 10.38308 32.86780 60.48011 1.000 28.88130 79 GLY B CA 1
ATOM 5238 C C . GLY B 1 80 ? 11.86816 33.16358 60.49317 1.000 26.59415 79 GLY B C 1
ATOM 5239 O O . GLY B 1 80 ? 12.63826 32.64044 61.31427 1.000 24.31713 79 GLY B O 1
ATOM 5240 N N . GLY B 1 81 ? 12.28688 34.00535 59.54749 1.000 31.32703 80 GLY B N 1
ATOM 5241 C CA . GLY B 1 81 ? 13.67595 34.41392 59.46494 1.000 32.30118 80 GLY B CA 1
ATOM 5242 C C . GLY B 1 81 ? 14.62359 33.37460 58.91239 1.000 29.81287 80 GLY B C 1
ATOM 5243 O O . GLY B 1 81 ? 15.83047 33.44968 59.17526 1.000 31.85319 80 GLY B O 1
ATOM 5244 N N . ARG B 1 82 ? 14.12466 32.39853 58.14253 1.000 25.31310 81 ARG B N 1
ATOM 5245 C CA . ARG B 1 82 ? 15.01234 31.37346 57.61293 1.000 24.41447 81 ARG B CA 1
ATOM 5246 C C . ARG B 1 82 ? 14.84051 31.18212 56.10675 1.000 18.41700 81 ARG B C 1
ATOM 5247 O O . ARG B 1 82 ? 15.21648 30.13276 55.58321 1.000 18.01934 81 ARG B O 1
ATOM 5255 N N . GLU B 1 83 ? 14.31702 32.18530 55.39930 1.000 19.00091 82 GLU B N 1
ATOM 5256 C CA . GLU B 1 83 ? 14.46442 32.24806 53.94451 1.000 21.55169 82 GLU B CA 1
ATOM 5257 C C . GLU B 1 83 ? 15.94449 32.34766 53.61159 1.000 15.91731 82 GLU B C 1
ATOM 5258 O O . GLU B 1 83 ? 16.65928 33.15523 54.20837 1.000 18.73121 82 GLU B O 1
ATOM 5264 N N . MET B 1 84 ? 16.40934 31.55676 52.64268 1.000 11.66974 83 MET B N 1
ATOM 5265 C CA . MET B 1 84 ? 17.79848 31.62803 52.20181 1.000 11.93082 83 MET B CA 1
ATOM 5266 C C . MET B 1 84 ? 17.85188 32.01831 50.73435 1.000 9.67767 83 MET B C 1
ATOM 5267 O O . MET B 1 84 ? 16.83630 32.02751 50.03740 1.000 11.32165 83 MET B O 1
ATOM 5272 N N . GLU B 1 85 ? 19.04210 32.37800 50.26788 1.000 11.19842 84 GLU B N 1
ATOM 5273 C CA . GLU B 1 85 ? 19.25234 32.59559 48.84321 1.000 10.77327 84 GLU B CA 1
ATOM 5274 C C . GLU B 1 85 ? 20.60220 32.01979 48.46014 1.000 11.83746 84 GLU B C 1
ATOM 5275 O O . GLU B 1 85 ? 21.42060 31.65291 49.31735 1.000 11.59040 84 GLU B O 1
ATOM 5281 N N . ASN B 1 86 ? 20.83521 31.96994 47.15033 1.000 11.65751 85 ASN B N 1
ATOM 5282 C CA . ASN B 1 86 ? 22.09247 31.41606 46.66651 1.000 9.70999 85 ASN B CA 1
ATOM 5283 C C . ASN B 1 86 ? 23.29885 32.17725 47.21299 1.000 11.22791 85 ASN B C 1
ATOM 5284 O O . ASN B 1 86 ? 24.31732 31.56178 47.54292 1.000 11.27540 85 ASN B O 1
ATOM 5289 N N . HIS B 1 87 ? 23.21426 33.50834 47.35013 1.000 9.83759 86 HIS B N 1
ATOM 5290 C CA . HIS B 1 87 ? 24.41731 34.25909 47.71479 1.000 10.59062 86 HIS B CA 1
ATOM 5291 C C . HIS B 1 87 ? 24.57240 34.47540 49.22376 1.000 9.73524 86 HIS B C 1
ATOM 5292 O O . HIS B 1 87 ? 25.17301 35.46901 49.65283 1.000 10.83144 86 HIS B O 1
ATOM 5299 N N . PHE B 1 88 ? 24.11401 33.52232 50.03811 1.000 9.04756 87 PHE B N 1
ATOM 5300 C CA . PHE B 1 88 ? 24.53769 33.42137 51.43813 1.000 6.96709 87 PHE B CA 1
ATOM 5301 C C . PHE B 1 88 ? 25.93287 32.78079 51.44838 1.000 11.34710 87 PHE B C 1
ATOM 5302 O O . PHE B 1 88 ? 26.10502 31.59954 51.75082 1.000 11.08519 87 PHE B O 1
ATOM 5310 N N . GLU B 1 89 ? 26.94792 33.58906 51.11010 1.000 8.00379 88 GLU B N 1
ATOM 5311 C CA . GLU B 1 89 ? 28.27485 33.04791 50.79312 1.000 7.96986 88 GLU B CA 1
ATOM 5312 C C . GLU B 1 89 ? 28.91468 32.34003 51.98051 1.000 10.65467 88 GLU B C 1
ATOM 5313 O O . GLU B 1 89 ? 29.52001 31.27512 51.81239 1.000 9.60498 88 GLU B O 1
ATOM 5319 N N . CYS B 1 90 ? 28.81497 32.91656 53.18698 1.000 10.51286 89 CYS B N 1
ATOM 5320 C CA . CYS B 1 90 ? 29.45767 32.28658 54.34166 1.000 10.31103 89 CYS B CA 1
ATOM 5321 C C . CYS B 1 90 ? 28.67919 31.06647 54.79732 1.000 9.56392 89 CYS B C 1
ATOM 5322 O O . CYS B 1 90 ? 29.27255 30.06072 55.21710 1.000 10.24464 89 CYS B O 1
ATOM 5325 N N . LEU B 1 91 ? 27.34456 31.15606 54.75877 1.000 8.64807 90 LEU B N 1
ATOM 5326 C CA . LEU B 1 91 ? 26.53245 30.03518 55.19924 1.000 9.25293 90 LEU B CA 1
ATOM 5327 C C . LEU B 1 91 ? 26.79877 28.80371 54.34967 1.000 10.76898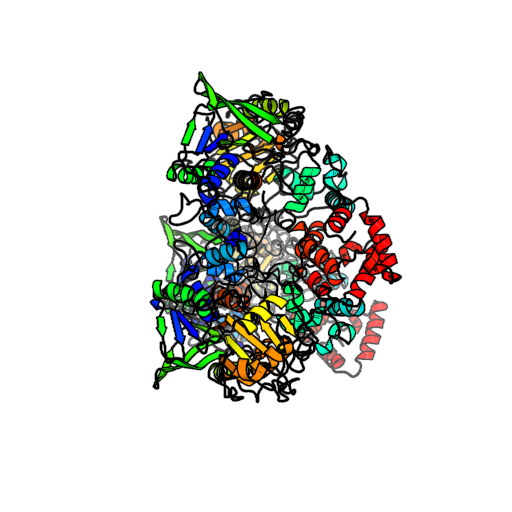 90 LEU B C 1
ATOM 5328 O O . LEU B 1 91 ? 26.86191 27.68605 54.87585 1.000 9.37463 90 LEU B O 1
ATOM 5333 N N . TRP B 1 92 ? 26.97411 28.97526 53.03164 1.000 9.38912 91 TRP B N 1
ATOM 5334 C CA . TRP B 1 92 ? 27.22971 27.78345 52.23159 1.000 10.43969 91 TRP B CA 1
ATOM 5335 C C . TRP B 1 92 ? 28.65257 27.28416 52.40973 1.000 9.56114 91 TRP B C 1
ATOM 5336 O O . TRP B 1 92 ? 28.88135 26.07830 52.29670 1.000 9.61263 91 TRP B O 1
ATOM 5347 N N . ASP B 1 93 ? 29.61209 28.17766 52.71927 1.000 9.32369 92 ASP B N 1
ATOM 5348 C CA . ASP B 1 93 ? 30.94652 27.71865 53.10294 1.000 9.19777 92 ASP B CA 1
ATOM 5349 C C . ASP B 1 93 ? 30.85613 26.79674 54.31878 1.000 10.28989 92 ASP B C 1
ATOM 5350 O O . ASP B 1 93 ? 31.48421 25.73431 54.36055 1.000 10.67022 92 ASP B O 1
ATOM 5355 N N . LEU B 1 94 ? 30.01822 27.14961 55.28937 1.000 8.46034 93 LEU B N 1
ATOM 5356 C CA . LEU B 1 94 ? 29.87186 26.30647 56.46817 1.000 10.47847 93 LEU B CA 1
ATOM 5357 C C . LEU B 1 94 ? 29.15853 25.00331 56.13712 1.000 11.18243 93 LEU B C 1
ATOM 5358 O O . LEU B 1 94 ? 29.65720 23.91443 56.45182 1.000 9.89294 93 LEU B O 1
ATOM 5363 N N . PHE B 1 95 ? 27.98460 25.08272 55.50059 1.000 9.01175 94 PHE B N 1
ATOM 5364 C CA . PHE B 1 95 ? 27.15974 23.88254 55.47809 1.000 8.27227 94 PHE B CA 1
ATOM 5365 C C . PHE B 1 95 ? 27.56945 22.87080 54.41192 1.000 10.50255 94 PHE B C 1
ATOM 5366 O O . PHE B 1 95 ? 27.08030 21.73956 54.45313 1.000 9.73595 94 PHE B O 1
ATOM 5374 N N . ARG B 1 96 ? 28.50466 23.20274 53.51339 1.000 9.31953 95 ARG B N 1
ATOM 5375 C CA . ARG B 1 96 ? 29.09640 22.14294 52.69804 1.000 8.13331 95 ARG B CA 1
ATOM 5376 C C . ARG B 1 96 ? 29.92751 21.17997 53.52530 1.000 10.50597 95 ARG B C 1
ATOM 5377 O O . ARG B 1 96 ? 30.25711 20.08809 53.04458 1.000 11.45141 95 ARG B O 1
ATOM 5385 N N . SER B 1 97 ? 30.29770 21.56248 54.74524 1.000 9.32974 96 SER B N 1
ATOM 5386 C CA . SER B 1 97 ? 31.13417 20.73450 55.59541 1.000 10.95255 96 SER B CA 1
ATOM 5387 C C . SER B 1 97 ? 30.35878 19.97364 56.65697 1.000 12.86449 96 SER B C 1
ATOM 5388 O O . SER B 1 97 ? 30.96711 19.20020 57.40774 1.000 12.69800 96 SER B O 1
ATOM 5391 N N . ILE B 1 98 ? 29.05265 20.18681 56.75309 1.000 9.22610 97 ILE B N 1
ATOM 5392 C CA . ILE B 1 98 ? 28.22674 19.57568 57.78693 1.000 10.16798 97 ILE B CA 1
ATOM 5393 C C . ILE B 1 98 ? 27.47740 18.40610 57.15720 1.000 11.78451 97 ILE B C 1
ATOM 5394 O O . ILE B 1 98 ? 26.67493 18.62723 56.23595 1.000 11.47491 97 ILE B O 1
ATOM 5399 N N . PRO B 1 99 ? 27.67621 17.17236 57.62347 1.000 12.43348 98 PRO B N 1
ATOM 5400 C CA . PRO B 1 99 ? 26.94548 16.04344 57.03081 1.000 13.90678 98 PRO B CA 1
ATOM 5401 C C . PRO B 1 99 ? 25.44089 16.20319 57.18053 1.000 12.78314 98 PRO B C 1
ATOM 5402 O O . PRO B 1 99 ? 24.94137 16.60003 58.23477 1.000 14.02253 98 PRO B O 1
ATOM 5406 N N . SER B 1 100 ? 24.71979 15.87225 56.10988 1.000 12.24393 99 SER B N 1
ATOM 5407 C CA . SER B 1 100 ? 23.26913 15.76250 56.19109 1.000 11.83135 99 SER B CA 1
ATOM 5408 C C . SER B 1 100 ? 22.88106 14.64040 57.14529 1.000 13.78075 99 SER B C 1
ATOM 5409 O O . SER B 1 100 ? 23.57040 13.62199 57.24316 1.000 14.69662 99 SER B O 1
ATOM 5412 N N . LEU B 1 101 ? 21.78197 14.84205 57.86896 1.000 14.71341 100 LEU B N 1
ATOM 5413 C CA . LEU B 1 101 ? 21.18332 13.79251 58.68640 1.000 14.97490 100 LEU B CA 1
ATOM 5414 C C . LEU B 1 101 ? 20.07307 13.06420 57.94622 1.000 19.45608 100 LEU B C 1
ATOM 5415 O O . LEU B 1 101 ? 19.47887 12.12960 58.50103 1.000 19.78814 100 LEU B O 1
ATOM 5420 N N . GLU B 1 102 ? 19.77727 13.48048 56.71924 1.000 16.14961 101 GLU B N 1
ATOM 5421 C CA . GLU B 1 102 ? 18.68944 12.93138 55.91831 1.000 17.27745 101 GLU B CA 1
ATOM 5422 C C . GLU B 1 102 ? 19.16797 12.10797 54.73495 1.000 21.80416 101 GLU B C 1
ATOM 5423 O O . GLU B 1 102 ? 18.50096 11.13762 54.36057 1.000 20.37493 101 GLU B O 1
ATOM 5429 N N . ILE B 1 103 ? 20.29100 12.48630 54.12776 1.000 18.36371 102 ILE B N 1
ATOM 5430 C CA . ILE B 1 103 ? 20.82123 11.84967 52.92811 1.000 21.12407 102 ILE B CA 1
ATOM 5431 C C . ILE B 1 103 ? 22.23196 11.35813 53.22393 1.000 24.91927 102 ILE B C 1
ATOM 5432 O O . ILE B 1 103 ? 23.08632 12.13656 53.66386 1.000 19.71778 102 ILE B O 1
ATOM 5437 N N . ASP B 1 104 ? 22.48127 10.07381 52.97273 1.000 23.71510 103 ASP B N 1
ATOM 5438 C CA . ASP B 1 104 ? 23.81056 9.51482 53.19549 1.000 25.39693 103 ASP B CA 1
ATOM 5439 C C . ASP B 1 104 ? 24.82431 10.09478 52.20993 1.000 19.47093 103 ASP B C 1
ATOM 5440 O O . ASP B 1 104 ? 24.49831 10.40718 51.06143 1.000 20.70909 103 ASP B O 1
ATOM 5445 N N . ASN B 1 105 ? 26.06482 10.23756 52.68083 1.000 20.32767 104 ASN B N 1
ATOM 5446 C CA . ASN B 1 105 ? 27.19067 10.67032 51.84329 1.000 21.13209 104 ASN B CA 1
ATOM 5447 C C . ASN B 1 105 ? 26.89411 11.99764 51.14634 1.000 20.75629 104 ASN B C 1
ATOM 5448 O O . ASN B 1 105 ? 27.15793 12.17745 49.95469 1.000 22.20690 104 ASN B O 1
ATOM 5453 N N . ALA B 1 106 ? 26.33527 12.93671 51.89860 1.000 16.84543 105 ALA B N 1
ATOM 5454 C CA . ALA B 1 106 ? 25.95771 14.23664 51.36926 1.000 16.30665 105 ALA B CA 1
ATOM 5455 C C . ALA B 1 106 ? 26.01070 15.24417 52.50448 1.000 13.10980 105 ALA B C 1
ATOM 5456 O O . ALA B 1 106 ? 25.80507 14.89025 53.66970 1.000 14.98947 105 ALA B O 1
ATOM 5458 N N . SER B 1 107 ? 26.29044 16.49882 52.15644 1.000 11.70806 106 SER B N 1
ATOM 5459 C CA . SER B 1 107 ? 26.27645 17.58220 53.13217 1.000 11.78632 106 SER B CA 1
ATOM 5460 C C . SER B 1 107 ? 24.88479 18.19411 53.24899 1.000 10.49844 106 SER B C 1
ATOM 5461 O O . SER B 1 107 ? 23.98760 17.93256 52.44350 1.000 9.94445 106 SER B O 1
ATOM 5464 N N . VAL B 1 108 ? 24.72733 19.04832 54.26329 1.000 8.79604 107 VAL B N 1
ATOM 5465 C CA . VAL B 1 108 ? 23.51708 19.86967 54.36592 1.000 9.77071 107 VAL B CA 1
ATOM 5466 C C . VAL B 1 108 ? 23.32403 20.70516 53.10398 1.000 8.38937 107 VAL B C 1
ATOM 5467 O O . VAL B 1 108 ? 22.20014 20.84833 52.60220 1.000 9.73885 107 VAL B O 1
ATOM 5471 N N . LEU B 1 109 ? 24.41482 21.24803 52.54536 1.000 9.03725 108 LEU B N 1
ATOM 5472 C CA . LEU B 1 109 ? 24.28480 22.00905 51.30530 1.000 8.38029 108 LEU B CA 1
ATOM 5473 C C . LEU B 1 109 ? 23.75774 21.12169 50.18189 1.000 8.97119 108 LEU B C 1
ATOM 5474 O O . LEU B 1 109 ? 22.86088 21.52036 49.43593 1.000 9.14501 108 LEU B O 1
ATOM 5479 N N . ASP B 1 110 ? 24.31374 19.91028 50.04537 1.000 10.03828 109 ASP B N 1
ATOM 5480 C CA . ASP B 1 110 ? 23.86498 19.01349 48.98133 1.000 10.34278 109 ASP B CA 1
ATOM 5481 C C . ASP B 1 110 ? 22.37359 18.75955 49.09516 1.000 10.58805 109 ASP B C 1
ATOM 5482 O O . ASP B 1 110 ? 21.62699 18.87625 48.11378 1.000 10.18365 109 ASP B O 1
ATOM 5487 N N . GLU B 1 111 ? 21.93035 18.38213 50.29281 1.000 8.96775 110 GLU B N 1
ATOM 5488 C CA . GLU B 1 111 ? 20.51166 18.10453 50.50893 1.000 9.66862 110 GLU B CA 1
ATOM 5489 C C . GLU B 1 111 ? 19.65540 19.29571 50.08663 1.000 11.45061 110 GLU B C 1
ATOM 5490 O O . GLU B 1 111 ? 18.63828 19.15065 49.38933 1.000 11.41047 110 GLU B O 1
ATOM 5496 N N . PHE B 1 112 ? 20.06886 20.48837 50.51394 1.000 10.10761 111 PHE B N 1
ATOM 5497 C CA . PHE B 1 112 ? 19.34763 21.73021 50.25035 1.000 10.23469 111 PHE B CA 1
ATOM 5498 C C . PHE B 1 112 ? 19.34635 22.07294 48.76066 1.000 8.99768 111 PHE B C 1
ATOM 5499 O O . PHE B 1 112 ? 18.31133 22.45892 48.19854 1.000 8.96361 111 PHE B O 1
ATOM 5507 N N . TYR B 1 113 ? 20.50705 21.92809 48.11770 1.000 8.33763 112 TYR B N 1
ATOM 5508 C CA . TYR B 1 113 ? 20.67772 22.25152 46.70629 1.000 7.03601 112 TYR B CA 1
ATOM 5509 C C . TYR B 1 113 ? 19.79076 21.37381 45.83054 1.000 8.63875 112 TYR B C 1
ATOM 5510 O O . TYR B 1 113 ? 19.06188 21.86546 44.95151 1.000 10.41283 112 TYR B O 1
ATOM 5519 N N . TRP B 1 114 ? 19.81379 20.06780 46.08622 1.000 10.69144 113 TRP B N 1
ATOM 5520 C CA . TRP B 1 114 ? 19.00510 19.14516 45.29976 1.000 9.74602 113 TRP B CA 1
ATOM 5521 C C . TRP B 1 114 ? 17.52612 19.39389 45.52980 1.000 9.60788 113 TRP B C 1
ATOM 5522 O O . TRP B 1 114 ? 16.75863 19.41937 44.57411 1.000 10.65624 113 TRP B O 1
ATOM 5533 N N . LEU B 1 115 ? 17.11898 19.61720 46.78074 1.000 10.50474 114 LEU B N 1
ATOM 5534 C CA . LEU B 1 115 ? 15.69718 19.82817 47.06163 1.000 11.40419 114 LEU B CA 1
ATOM 5535 C C . LEU B 1 115 ? 15.16534 21.06385 46.34368 1.000 10.92685 114 LEU B C 1
ATOM 5536 O O . LEU B 1 115 ? 14.05711 21.04834 45.77699 1.000 10.27040 114 LEU B O 1
ATOM 5541 N N . ASN B 1 116 ? 15.91963 22.15740 46.37522 1.000 8.01891 115 ASN B N 1
ATOM 5542 C CA . ASN B 1 116 ? 15.41053 23.38354 45.79129 1.000 9.96862 115 ASN B CA 1
ATOM 5543 C C . ASN B 1 116 ? 15.51497 23.39758 44.26864 1.000 10.64447 115 ASN B C 1
ATOM 5544 O O . ASN B 1 116 ? 14.89331 24.25640 43.63323 1.000 12.58709 115 ASN B O 1
ATOM 5549 N N . LYS B 1 117 ? 16.24969 22.45084 43.67125 1.000 9.87941 116 LYS B N 1
ATOM 5550 C CA . LYS B 1 117 ? 16.14232 22.24553 42.23107 1.000 10.24994 116 LYS B CA 1
ATOM 5551 C C . LYS B 1 117 ? 14.96358 21.33899 41.87874 1.000 11.98803 116 LYS B C 1
ATOM 5552 O O . LYS B 1 117 ? 14.32369 21.54304 40.84193 1.000 12.04482 116 LYS B O 1
ATOM 5558 N N . GLU B 1 118 ? 14.67025 20.32028 42.70425 1.000 11.64232 117 GLU B N 1
ATOM 5559 C CA . GLU B 1 118 ? 13.51771 19.46024 42.40327 1.000 10.97575 117 GLU B CA 1
ATOM 5560 C C . GLU B 1 118 ? 12.19390 20.16828 42.61240 1.000 12.47499 117 GLU B C 1
ATOM 5561 O O . GLU B 1 118 ? 11.21655 19.87351 41.90211 1.000 13.49673 117 GLU B O 1
ATOM 5567 N N . ASP B 1 119 ? 12.14509 21.10438 43.55378 1.000 11.41653 118 ASP B N 1
ATOM 5568 C CA . ASP B 1 119 ? 10.90813 21.77798 43.95295 1.000 12.40742 118 ASP B CA 1
ATOM 5569 C C . ASP B 1 119 ? 11.23307 23.25294 44.15765 1.000 12.62748 118 ASP B C 1
ATOM 5570 O O . ASP B 1 119 ? 11.32910 23.73651 45.29307 1.000 12.55074 118 ASP B O 1
ATOM 5575 N N . PRO B 1 120 ? 11.46009 23.99121 43.07284 1.000 11.26783 119 P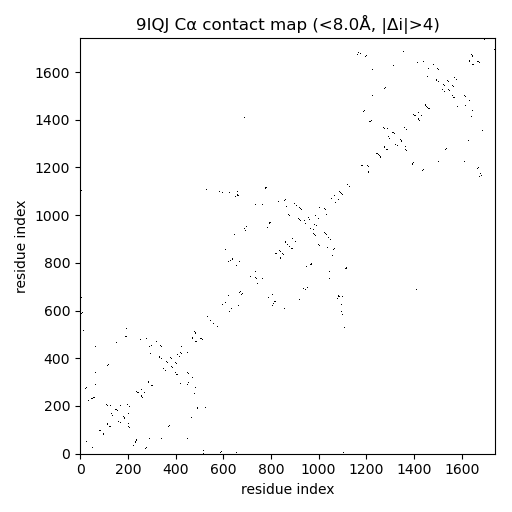RO B N 1
ATOM 5576 C CA . PRO B 1 120 ? 11.90038 25.38654 43.21601 1.000 11.93079 119 PRO B CA 1
ATOM 5577 C C . PRO B 1 120 ? 10.80036 26.26699 43.78438 1.000 12.67241 119 PRO B C 1
ATOM 5578 O O . PRO B 1 120 ? 9.63744 26.18416 43.38661 1.000 13.29439 119 PRO B O 1
ATOM 5582 N N . ASN B 1 121 ? 11.18354 27.14969 44.69436 1.000 10.61053 120 ASN B N 1
ATOM 5583 C CA . ASN B 1 121 ? 10.20026 28.00696 45.34215 1.000 10.53200 120 ASN B CA 1
ATOM 5584 C C . ASN B 1 121 ? 9.76885 29.14943 44.43092 1.000 12.68622 120 ASN B C 1
ATOM 5585 O O . ASN B 1 121 ? 10.60360 29.82166 43.82291 1.000 14.57261 120 ASN B O 1
ATOM 5590 N N . TYR B 1 122 ? 8.45836 29.40389 44.38939 1.000 12.51312 121 TYR B N 1
ATOM 5591 C CA . TYR B 1 122 ? 7.89989 30.60128 43.77111 1.000 11.13088 121 TYR B CA 1
ATOM 5592 C C . TYR B 1 122 ? 6.47459 30.74860 44.27535 1.000 10.94457 121 TYR B C 1
ATOM 5593 O O . TYR B 1 122 ? 5.85801 29.77652 44.71223 1.000 12.09416 121 TYR B O 1
ATOM 5602 N N . SER B 1 123 ? 5.96260 31.97450 44.20559 1.000 10.13616 122 SER B N 1
ATOM 5603 C CA . SER B 1 123 ? 4.59937 32.26751 44.64450 1.000 10.75806 122 SER B CA 1
ATOM 5604 C C . SER B 1 123 ? 3.67321 32.38941 43.44060 1.000 12.95259 122 SER B C 1
ATOM 5605 O O . SER B 1 123 ? 4.02203 33.03528 42.45092 1.000 14.33752 122 SER B O 1
ATOM 5608 N N . ARG B 1 124 ? 2.46971 31.81073 43.55954 1.000 11.08785 123 ARG B N 1
ATOM 5609 C CA . ARG B 1 124 ? 1.39673 31.98345 42.57456 1.000 11.69033 123 ARG B CA 1
ATOM 5610 C C . ARG B 1 124 ? 0.33305 32.96500 43.05328 1.000 16.04309 123 ARG B C 1
ATOM 5611 O O . ARG B 1 124 ? -0.65042 33.20876 42.33862 1.000 16.10489 123 ARG B O 1
ATOM 5619 N N . CYS B 1 125 ? 0.53085 33.56235 44.22895 1.000 11.17952 124 CYS B N 1
ATOM 5620 C CA . CYS B 1 125 ? -0.38370 34.55457 44.78066 1.000 14.26185 124 CYS B CA 1
ATOM 5621 C C . CYS B 1 125 ? 0.30252 35.25453 45.94510 1.000 14.14182 124 CYS B C 1
ATOM 5622 O O . CYS B 1 125 ? 0.46721 34.65989 47.01221 1.000 15.46589 124 CYS B O 1
ATOM 5625 N N . ARG B 1 126 ? 0.71428 36.50381 45.74975 1.000 12.54534 125 ARG B N 1
ATOM 5626 C CA . ARG B 1 126 ? 1.53141 37.18953 46.74150 1.000 13.40830 125 ARG B CA 1
ATOM 5627 C C . ARG B 1 126 ? 0.74073 38.12717 47.64367 1.000 10.96862 125 ARG B C 1
ATOM 5628 O O . ARG B 1 126 ? 1.09533 38.27440 48.81976 1.000 12.49038 125 ARG B O 1
ATOM 5636 N N . VAL B 1 127 ? -0.31177 38.77073 47.13490 1.000 12.08665 126 VAL B N 1
ATOM 5637 C CA . VAL B 1 127 ? -1.08707 39.73478 47.91698 1.000 12.23282 126 VAL B CA 1
ATOM 5638 C C . VAL B 1 127 ? -2.56627 39.47117 47.68407 1.000 14.55356 126 VAL B C 1
ATOM 5639 O O . VAL B 1 127 ? -2.99552 39.30450 46.53820 1.000 16.06384 126 VAL B O 1
ATOM 5643 N N . ILE B 1 128 ? -3.34397 39.45250 48.76333 1.000 13.22747 127 ILE B N 1
ATOM 5644 C CA . ILE B 1 128 ? -4.79524 39.33410 48.66229 1.000 14.41292 127 ILE B CA 1
ATOM 5645 C C . ILE B 1 128 ? -5.46381 40.50728 49.37021 1.000 14.31543 127 ILE B C 1
ATOM 5646 O O . ILE B 1 128 ? -4.85070 41.23831 50.15027 1.000 14.40048 127 ILE B O 1
ATOM 5651 N N . GLU B 1 129 ? -6.75234 40.67494 49.08014 1.000 14.30205 128 GLU B N 1
ATOM 5652 C CA . GLU B 1 129 ? -7.55261 41.74315 49.67317 1.000 13.96337 128 GLU B CA 1
ATOM 5653 C C . GLU B 1 129 ? -9.00996 41.33284 49.56207 1.000 15.19985 128 GLU B C 1
ATOM 5654 O O . GLU B 1 129 ? -9.34267 40.34840 48.89873 1.000 16.89542 128 GLU B O 1
ATOM 5660 N N . LYS B 1 130 ? -9.88186 42.11078 50.20939 1.000 17.05042 129 LYS B N 1
ATOM 5661 C CA . LYS B 1 130 ? -11.32725 41.90791 50.08481 1.000 16.90798 129 LYS B CA 1
ATOM 5662 C C . LYS B 1 130 ? -11.70059 40.45223 50.35074 1.000 17.47716 129 LYS B C 1
ATOM 5663 O O . LYS B 1 130 ? -12.44690 39.81870 49.59914 1.000 21.15708 129 LYS B O 1
ATOM 5669 N N . GLN B 1 131 ? -11.14361 39.91903 51.43839 1.000 15.65942 130 GLN B N 1
ATOM 5670 C CA . GLN B 1 131 ? -11.47488 38.58915 51.94010 1.000 13.83029 130 GLN B CA 1
ATOM 5671 C C . GLN B 1 131 ? -11.20911 37.50898 50.89147 1.000 16.34476 130 GLN B C 1
ATOM 5672 O O . GLN B 1 131 ? -12.06522 36.68361 50.56516 1.000 16.73621 130 GLN B O 1
ATOM 5678 N N . GLY B 1 132 ? -9.98533 37.51717 50.36097 1.000 15.62942 131 GLY B N 1
ATOM 5679 C CA . GLY B 1 132 ? -9.48276 36.38392 49.61301 1.000 18.38233 131 GLY B CA 1
ATOM 5680 C C . GLY B 1 132 ? -9.26013 36.60201 48.13245 1.000 17.12571 131 GLY B C 1
ATOM 5681 O O . GLY B 1 132 ? -8.91913 35.63730 47.43688 1.000 23.06998 131 GLY B O 1
ATOM 5682 N N . GLN B 1 133 ? -9.42988 37.81920 47.61928 1.000 17.56224 132 GLN B N 1
ATOM 5683 C CA . GLN B 1 133 ? -9.23018 38.08003 46.20082 1.000 18.49736 132 GLN B CA 1
ATOM 5684 C C . GLN B 1 133 ? -7.79513 38.51698 45.94301 1.000 18.59994 132 GLN B C 1
ATOM 5685 O O . GLN B 1 133 ? -7.22419 39.28453 46.71387 1.000 17.50398 132 GLN B O 1
ATOM 5691 N N . ARG B 1 134 ? -7.22834 38.06789 44.83045 1.000 19.08851 133 ARG B N 1
ATOM 5692 C CA . ARG B 1 134 ? -5.87110 38.48843 44.50599 1.000 18.27073 133 ARG B CA 1
ATOM 5693 C C . ARG B 1 134 ? -5.84428 39.95888 44.09747 1.000 19.84166 133 ARG B C 1
ATOM 5694 O O . ARG B 1 134 ? -6.75047 40.44578 43.41435 1.000 22.76381 133 ARG B O 1
ATOM 5702 N N . LEU B 1 135 ? -4.82230 40.67636 44.56381 1.000 16.24087 134 LEU B N 1
ATOM 5703 C CA . LEU B 1 135 ? -4.59593 42.06104 44.14777 1.000 17.92968 134 LEU B CA 1
ATOM 5704 C C . LEU B 1 135 ? -4.41630 42.13600 42.63313 1.000 23.53311 134 LEU B C 1
ATOM 5705 O O . LEU B 1 135 ? -3.64560 41.37070 42.05017 1.000 21.10562 134 LEU B O 1
ATOM 5710 N N . VAL B 1 136 ? -5.12929 43.06969 41.99536 1.000 24.36513 135 VAL B N 1
ATOM 5711 C CA . VAL B 1 136 ? -5.17418 43.11061 40.53401 1.000 19.74055 135 VAL B CA 1
ATOM 5712 C C . VAL B 1 136 ? -3.79190 43.38721 39.94976 1.000 23.70335 135 VAL B C 1
ATOM 5713 O O . VAL B 1 136 ? -3.42377 42.83206 38.90669 1.000 26.49304 135 VAL B O 1
ATOM 5717 N N . THR B 1 137 ? -3.00889 44.24686 40.60383 1.000 21.61495 136 THR B N 1
ATOM 5718 C CA . THR B 1 137 ? -1.68561 44.61560 40.11616 1.000 21.74749 136 THR B CA 1
ATOM 5719 C C . THR B 1 137 ? -0.58205 43.76094 40.72113 1.000 21.43232 136 THR B C 1
ATOM 5720 O O . THR B 1 137 ? 0.59237 44.14726 40.65237 1.000 24.12681 136 THR B O 1
ATOM 5724 N N . ASP B 1 138 ? -0.92882 42.62624 41.32654 1.000 21.07660 137 ASP B N 1
ATOM 5725 C CA . ASP B 1 138 ? 0.09272 41.73348 41.87131 1.000 20.13521 137 ASP B CA 1
ATOM 5726 C C . ASP B 1 138 ? 1.12130 41.40514 40.80127 1.000 23.74282 137 ASP B C 1
ATOM 5727 O O . ASP B 1 138 ? 0.77162 40.99476 39.68962 1.000 26.34985 137 ASP B O 1
ATOM 5732 N N . GLY B 1 139 ? 2.39747 41.61289 41.13412 1.000 19.02664 138 GLY B N 1
ATOM 5733 C CA . GLY B 1 139 ? 3.49953 41.40972 40.20919 1.000 19.35635 138 GLY B CA 1
ATOM 5734 C C . GLY B 1 139 ? 4.19156 42.69253 39.78929 1.000 26.99349 138 GLY B C 1
ATOM 5735 O O . GLY B 1 139 ? 5.40683 42.67960 39.54914 1.000 26.32477 138 GLY B O 1
ATOM 5736 N N . ASP B 1 140 ? 3.45222 43.79282 39.69144 1.000 21.58140 139 ASP B N 1
ATOM 5737 C CA . ASP B 1 140 ? 4.02657 45.09448 39.36046 1.000 23.52464 139 ASP B CA 1
ATOM 5738 C C . ASP B 1 140 ? 4.48395 45.81390 40.62301 1.000 21.46282 139 ASP B C 1
ATOM 5739 O O . ASP B 1 140 ? 3.93653 45.59705 41.70113 1.000 19.88291 139 ASP B O 1
ATOM 5744 N N . PHE B 1 141 ? 5.49619 46.68075 40.47950 1.000 18.32335 140 PHE B N 1
ATOM 5745 C CA . PHE B 1 141 ? 5.99510 47.45714 41.61211 1.000 17.56849 140 PHE B CA 1
ATOM 5746 C C . PHE B 1 141 ? 5.22910 48.75684 41.83526 1.000 17.41556 140 PHE B C 1
ATOM 5747 O O . PHE B 1 141 ? 5.28716 49.30518 42.94167 1.000 17.30089 140 PHE B O 1
ATOM 5755 N N . THR B 1 142 ? 4.55399 49.25955 40.79616 1.000 19.48785 141 THR B N 1
ATOM 5756 C CA . THR B 1 142 ? 3.83911 50.55216 40.77179 1.000 19.88061 141 THR B CA 1
ATOM 5757 C C . THR B 1 142 ? 4.61357 51.67801 41.47109 1.000 19.81354 141 THR B C 1
ATOM 5758 O O . THR B 1 142 ? 4.08221 52.42531 42.29789 1.000 21.76791 141 THR B O 1
ATOM 5762 N N . LEU B 1 143 ? 5.88746 51.82047 41.08582 1.000 19.28633 142 LEU B N 1
ATOM 5763 C CA . LEU B 1 143 ? 6.74894 52.90747 41.54146 1.000 16.46548 142 LEU B CA 1
ATOM 5764 C C . LEU B 1 143 ? 6.68882 54.08114 40.56995 1.000 21.08995 142 LEU B C 1
ATOM 5765 O O . LEU B 1 143 ? 6.93179 53.91075 39.37071 1.000 27.04236 142 LEU B O 1
ATOM 5770 N N . THR B 1 144 ? 6.39467 55.27236 41.08872 1.000 20.85684 143 THR B N 1
ATOM 5771 C CA . THR B 1 144 ? 6.52450 56.47207 40.27564 1.000 21.53168 143 THR B CA 1
ATOM 5772 C C . THR B 1 144 ? 8.00355 56.82017 40.08969 1.000 24.20319 143 THR B C 1
ATOM 5773 O O . THR B 1 144 ? 8.88456 56.27930 40.75880 1.000 20.54397 143 THR B O 1
ATOM 5777 N N . LYS B 1 145 ? 8.27630 57.74752 39.16799 1.000 24.04595 144 LYS B N 1
ATOM 5778 C CA . LYS B 1 145 ? 9.65171 58.20883 38.98600 1.000 23.40076 144 LYS B CA 1
ATOM 5779 C C . LYS B 1 145 ? 10.18448 58.89113 40.24454 1.000 20.36225 144 LYS B C 1
ATOM 5780 O O . LYS B 1 145 ? 11.37572 58.77500 40.56381 1.000 21.67314 144 LYS B O 1
ATOM 5786 N N . THR B 1 146 ? 9.32028 59.60392 40.97514 1.000 23.58476 145 THR B N 1
ATOM 5787 C CA . THR B 1 146 ? 9.72810 60.18391 42.25210 1.000 20.71099 145 THR B CA 1
ATOM 5788 C C . THR B 1 146 ? 10.15214 59.09905 43.24004 1.000 20.83510 145 THR B C 1
ATOM 5789 O O . THR B 1 146 ? 11.17488 59.23267 43.92150 1.000 19.87653 145 THR B O 1
ATOM 5793 N N . ALA B 1 147 ? 9.36311 58.02520 43.34375 1.000 20.53008 146 ALA B N 1
ATOM 5794 C CA . ALA B 1 147 ? 9.69634 56.95357 44.27965 1.000 17.10750 146 ALA B CA 1
ATOM 5795 C C . ALA B 1 147 ? 10.99041 56.24849 43.88342 1.000 17.00842 146 ALA B C 1
ATOM 5796 O O . ALA B 1 147 ? 11.81052 55.92399 44.75244 1.000 17.12086 146 ALA B O 1
ATOM 5798 N N . ILE B 1 148 ? 11.19150 56.00390 42.58385 1.000 18.32815 147 ILE B N 1
ATOM 5799 C CA . ILE B 1 148 ? 12.44188 55.39259 42.12669 1.000 19.59138 147 ILE B CA 1
ATOM 5800 C C . ILE B 1 148 ? 13.63473 56.27452 42.47465 1.000 21.87570 147 ILE B C 1
ATOM 5801 O O . ILE B 1 148 ? 14.67716 55.78581 42.92718 1.000 18.87925 147 ILE B O 1
ATOM 5806 N N . LYS B 1 149 ? 13.51267 57.58691 42.25111 1.000 21.84670 148 LYS B N 1
ATOM 5807 C CA . LYS B 1 149 ? 14.59372 58.49497 42.60818 1.000 20.02254 148 LYS B CA 1
ATOM 5808 C C . LYS B 1 149 ? 14.88664 58.46459 44.10412 1.000 20.78688 148 LYS B C 1
ATOM 5809 O O . LYS B 1 149 ? 16.04237 58.62091 44.51520 1.000 19.90152 148 LYS B O 1
ATOM 5815 N N . GLU B 1 150 ? 13.86625 58.25388 44.94156 1.000 18.10182 149 GLU B N 1
ATOM 5816 C CA . GLU B 1 150 ? 14.13948 58.18153 46.36994 1.000 18.23261 149 GLU B CA 1
ATOM 5817 C C . GLU B 1 150 ? 14.90658 56.91090 46.71387 1.000 15.95185 149 GLU B C 1
ATOM 5818 O O . GLU B 1 150 ? 15.76797 56.92669 47.59719 1.000 16.49557 149 GLU B O 1
ATOM 5824 N N . ILE B 1 151 ? 14.60985 55.80689 46.02727 1.000 17.56153 150 ILE B N 1
ATOM 5825 C CA . ILE B 1 151 ? 15.37330 54.57805 46.24418 1.000 15.74938 150 ILE B CA 1
ATOM 5826 C C . ILE B 1 151 ? 16.83273 54.80178 45.87809 1.000 16.51801 150 ILE B C 1
ATOM 5827 O O . ILE B 1 151 ? 17.75024 54.47457 46.64365 1.000 18.10076 150 ILE B O 1
ATOM 5832 N N . VAL B 1 152 ? 17.06727 55.40365 44.71606 1.000 16.35544 151 VAL B N 1
ATOM 5833 C CA . VAL B 1 152 ? 18.44281 55.61167 44.27199 1.000 14.81608 151 VAL B CA 1
ATOM 5834 C C . VAL B 1 152 ? 19.15929 56.59256 45.19039 1.000 17.14707 151 VAL B C 1
ATOM 5835 O O . VAL B 1 152 ? 20.30563 56.36031 45.58736 1.000 18.61118 151 VAL B O 1
ATOM 5839 N N . ASP B 1 153 ? 18.48124 57.67569 45.58477 1.000 20.12121 152 ASP B N 1
ATOM 5840 C CA . ASP B 1 153 ? 19.10288 58.66552 46.45796 1.000 17.95617 152 ASP B CA 1
ATOM 5841 C C . ASP B 1 153 ? 19.46947 58.07936 47.81461 1.000 16.81416 152 ASP B C 1
ATOM 5842 O O . ASP B 1 153 ? 20.48591 58.46530 48.40307 1.000 19.69080 152 ASP B O 1
ATOM 5847 N N . LEU B 1 154 ? 18.66981 57.14504 48.33133 1.000 16.12014 153 LEU B N 1
ATOM 5848 C CA . LEU B 1 154 ? 19.04913 56.48497 49.57433 1.000 14.34566 153 LEU B CA 1
ATOM 5849 C C . LEU B 1 154 ? 20.33542 55.68629 49.37821 1.000 13.72169 153 LEU B C 1
ATOM 5850 O O . LEU B 1 154 ? 21.27333 55.79230 50.17626 1.000 15.48039 153 LEU B O 1
ATOM 5855 N N . CYS B 1 155 ? 20.40296 54.89938 48.30562 1.000 14.74361 154 CYS B N 1
ATOM 5856 C CA . CYS B 1 155 ? 21.59118 54.08421 48.07817 1.000 14.69630 154 CYS B CA 1
ATOM 5857 C C . CYS B 1 155 ? 22.82271 54.94743 47.87778 1.000 17.87516 154 CYS B C 1
ATOM 5858 O O . CYS B 1 155 ? 23.92112 54.56353 48.29004 1.000 17.44170 154 CYS B O 1
ATOM 5861 N N . LEU B 1 156 ? 22.65790 56.12144 47.28088 1.000 17.93971 155 LEU B N 1
ATOM 5862 C CA . LEU B 1 156 ? 23.80325 57.00083 47.07820 1.000 17.60057 155 LEU B CA 1
ATOM 5863 C C . LEU B 1 156 ? 24.13371 57.83672 48.30882 1.000 19.11537 155 LEU B C 1
ATOM 5864 O O . LEU B 1 156 ? 25.07109 58.64211 48.25808 1.000 19.35654 155 LEU B O 1
ATOM 5869 N N . THR B 1 157 ? 23.40185 57.67569 49.41317 1.000 14.97476 156 THR B N 1
ATOM 5870 C CA . THR B 1 157 ? 23.79277 58.30741 50.66267 1.000 15.31869 156 THR B CA 1
ATOM 5871 C C . THR B 1 157 ? 24.83938 57.45317 51.36632 1.000 20.96049 156 THR B C 1
ATOM 5872 O O . THR B 1 157 ? 24.68182 56.23458 51.47919 1.000 20.83359 156 THR B O 1
ATOM 5876 N N . ASN B 1 158 ? 25.90594 58.08775 51.84503 1.000 18.09652 157 ASN B N 1
ATOM 5877 C CA . ASN B 1 158 ? 26.89310 57.36725 52.63854 1.000 18.87012 157 ASN B CA 1
ATOM 5878 C C . ASN B 1 158 ? 26.26754 56.83627 53.92014 1.000 17.04723 157 ASN B C 1
ATOM 5879 O O . ASN B 1 158 ? 25.49504 57.53045 54.58479 1.000 17.96080 157 ASN B O 1
ATOM 5884 N N . GLU B 1 159 ? 26.62266 55.59744 54.27834 1.000 16.93336 158 GLU B N 1
ATOM 5885 C CA . GLU B 1 159 ? 26.10261 55.02550 55.51953 1.000 17.86144 158 GLU B CA 1
ATOM 5886 C C . GLU B 1 159 ? 26.38579 55.93551 56.70650 1.000 20.79104 158 GLU B C 1
ATOM 5887 O O . GLU B 1 159 ? 25.55402 56.06157 57.61433 1.000 19.70903 158 GLU B O 1
ATOM 5893 N N . GLU B 1 160 ? 27.52174 56.63604 56.67663 1.000 21.24279 159 GLU B N 1
ATOM 5894 C CA . GLU B 1 160 ? 27.90854 57.51788 57.76892 1.000 22.25798 159 GLU B CA 1
ATOM 5895 C C . GLU B 1 160 ? 26.95297 58.69186 57.96065 1.000 20.84017 159 GLU B C 1
ATOM 5896 O O . GLU B 1 160 ? 26.99074 59.33099 59.01953 1.000 27.72429 159 GLU B O 1
ATOM 5902 N N . ASP B 1 161 ? 26.09587 58.98752 56.98159 1.000 17.91685 160 ASP B N 1
ATOM 5903 C CA . ASP B 1 161 ? 25.13245 60.08077 57.08421 1.000 17.78804 160 ASP B CA 1
ATOM 5904 C C . ASP B 1 161 ? 23.75449 59.61999 57.52291 1.000 19.66526 160 ASP B C 1
ATOM 5905 O O . ASP B 1 161 ? 22.81751 60.43053 57.54850 1.000 20.21928 160 ASP B O 1
ATOM 5910 N N . LEU B 1 162 ? 23.59769 58.34157 57.86192 1.000 18.54267 161 LEU B N 1
ATOM 5911 C CA . LEU B 1 162 ? 22.27690 57.80617 58.16454 1.000 16.23842 161 LEU B CA 1
ATOM 5912 C C . LEU B 1 162 ? 22.09228 57.44949 59.63802 1.000 17.84781 161 LEU B C 1
ATOM 5913 O O . LEU B 1 162 ? 21.13735 56.73508 59.97515 1.000 17.14451 161 LEU B O 1
ATOM 5918 N N . ASP B 1 163 ? 22.96976 57.93104 60.52007 1.000 17.45831 162 ASP B N 1
ATOM 5919 C CA . ASP B 1 163 ? 22.79848 57.69946 61.95173 1.000 16.90770 162 ASP B CA 1
ATOM 5920 C C . ASP B 1 163 ? 21.39845 58.10066 62.38786 1.000 19.14060 162 ASP B C 1
ATOM 5921 O O . ASP B 1 163 ? 20.97383 59.23942 62.17213 1.000 19.35036 162 ASP B O 1
ATOM 5926 N N . ASP B 1 164 ? 20.67043 57.14199 62.96208 1.000 14.34170 163 ASP B N 1
ATOM 5927 C CA . ASP B 1 164 ? 19.36222 57.32846 63.60166 1.000 14.17690 163 ASP B CA 1
ATOM 5928 C C . ASP B 1 164 ? 18.25108 57.76457 62.64555 1.000 17.78102 163 ASP B C 1
ATOM 5929 O O . ASP B 1 164 ? 17.15728 58.13158 63.10734 1.000 19.62576 163 ASP B O 1
ATOM 5934 N N . VAL B 1 165 ? 18.46635 57.68382 61.33410 1.000 16.43560 164 VAL B N 1
ATOM 5935 C CA . VAL B 1 165 ? 17.49680 58.14500 60.34808 1.000 13.85092 164 VAL B CA 1
ATOM 5936 C C . VAL B 1 165 ? 16.43477 57.06885 60.13092 1.000 17.81475 164 VAL B C 1
ATOM 5937 O O . VAL B 1 165 ? 16.75767 55.88573 59.95739 1.000 15.38508 164 VAL B O 1
ATOM 5941 N N . LYS B 1 166 ? 15.16319 57.47520 60.12740 1.000 15.22217 165 LYS B N 1
ATOM 5942 C CA . LYS B 1 166 ? 14.05149 56.55699 59.92666 1.000 14.51356 165 LYS B CA 1
ATOM 5943 C C . LYS B 1 166 ? 13.73840 56.36454 58.44809 1.000 13.89515 165 LYS B C 1
ATOM 5944 O O . LYS B 1 166 ? 13.99810 57.22785 57.60633 1.000 14.77662 165 LYS B O 1
ATOM 5950 N N . ILE B 1 167 ? 13.08968 55.23705 58.14952 1.000 14.01762 166 ILE B N 1
ATOM 5951 C CA . ILE B 1 167 ? 12.63242 54.99314 56.78697 1.000 12.46825 166 ILE B CA 1
ATOM 5952 C C . ILE B 1 167 ? 11.67809 56.09766 56.33384 1.000 14.25016 166 ILE B C 1
ATOM 5953 O O . ILE B 1 167 ? 11.75717 56.56999 55.19415 1.000 14.93478 166 ILE B O 1
ATOM 5958 N N . THR B 1 168 ? 10.81980 56.58818 57.23748 1.000 15.56951 167 THR B N 1
ATOM 5959 C CA . THR B 1 168 ? 9.93518 57.68917 56.84981 1.000 13.22391 167 THR B CA 1
ATOM 5960 C C . THR B 1 168 ? 10.68054 58.99860 56.58249 1.000 20.16400 167 THR B C 1
ATOM 5961 O O . THR B 1 168 ? 10.09055 59.89403 55.95981 1.000 20.91501 167 THR B O 1
ATOM 5965 N N . ASP B 1 169 ? 11.94247 59.13075 57.02344 1.000 16.16074 168 ASP B N 1
ATOM 5966 C CA . ASP B 1 169 ? 12.73220 60.33733 56.75748 1.000 17.20855 168 ASP B CA 1
ATOM 5967 C C . ASP B 1 169 ? 13.26417 60.40150 55.32801 1.000 19.64359 168 ASP B C 1
ATOM 5968 O O . ASP B 1 169 ? 13.66301 61.48445 54.88262 1.000 22.65102 168 ASP B O 1
ATOM 5973 N N . VAL B 1 170 ? 13.31104 59.27965 54.60675 1.000 16.24624 169 VAL B N 1
ATOM 5974 C CA . VAL B 1 170 ? 13.95888 59.22283 53.30073 1.000 17.82768 169 VAL B CA 1
ATOM 5975 C C . VAL B 1 170 ? 13.00388 58.83588 52.18225 1.000 17.12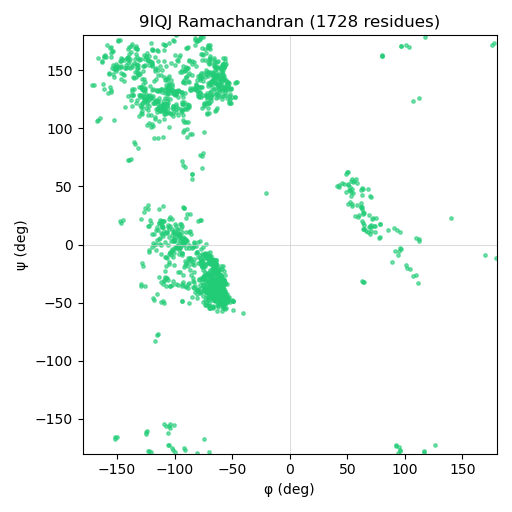154 169 VAL B C 1
ATOM 5976 O O . VAL B 1 170 ? 13.41414 58.80700 51.02210 1.000 21.42700 169 VAL B O 1
ATOM 5980 N N . PHE B 1 171 ? 11.73532 58.55369 52.48732 1.000 14.79614 170 PHE B N 1
ATOM 5981 C CA . PHE B 1 171 ? 10.74707 58.22780 51.46998 1.000 15.61946 170 PHE B CA 1
ATOM 5982 C C . PHE B 1 171 ? 9.49533 59.05590 51.70913 1.000 17.23731 170 PHE B C 1
ATOM 5983 O O . PHE B 1 171 ? 9.22577 59.47348 52.83927 1.000 21.05623 170 PHE B O 1
ATOM 5991 N N . SER B 1 172 ? 8.73707 59.28605 50.64296 1.000 18.47932 171 SER B N 1
ATOM 5992 C CA . SER B 1 172 ? 7.50203 60.06569 50.74461 1.000 21.78324 171 SER B CA 1
ATOM 5993 C C . SER B 1 172 ? 6.33017 59.25255 50.19052 1.000 24.15811 171 SER B C 1
ATOM 5994 O O . SER B 1 172 ? 6.38343 58.02341 50.06583 1.000 19.43893 171 SER B O 1
ATOM 5997 N N . ASP B 1 173 ? 5.23132 59.94479 49.84976 1.000 22.39374 172 ASP B N 1
ATOM 5998 C CA . ASP B 1 173 ? 3.93908 59.27861 49.68162 1.000 22.59595 172 ASP B CA 1
ATOM 5999 C C . ASP B 1 173 ? 3.93627 58.27560 48.53272 1.000 19.27241 172 ASP B C 1
ATOM 6000 O O . ASP B 1 173 ? 3.37935 57.17751 48.66523 1.000 19.25772 172 ASP B O 1
ATOM 6005 N N . ASP B 1 174 ? 4.49785 58.65094 47.37810 1.000 22.16295 173 ASP B N 1
ATOM 6006 C CA . ASP B 1 174 ? 4.48552 57.76050 46.21981 1.000 21.00158 173 ASP B CA 1
ATOM 6007 C C . ASP B 1 174 ? 5.08499 56.40297 46.57415 1.000 18.20015 173 ASP B C 1
ATOM 6008 O O . ASP B 1 174 ? 4.50281 55.35038 46.28599 1.000 19.40423 173 ASP B O 1
ATOM 6013 N N . PHE B 1 175 ? 6.25970 56.41785 47.20109 1.000 19.10360 174 PHE B N 1
ATOM 6014 C CA . PHE B 1 175 ? 6.90302 55.16718 47.58543 1.000 18.37681 174 PHE B CA 1
ATOM 6015 C C . PHE B 1 175 ? 6.02223 54.35942 48.52836 1.000 15.86617 174 PHE B C 1
ATOM 6016 O O . PHE B 1 175 ? 5.82123 53.15536 48.32820 1.000 16.73366 174 PHE B O 1
ATOM 6024 N N . PHE B 1 176 ? 5.49202 55.00510 49.56666 1.000 16.45931 175 PHE B N 1
ATOM 6025 C CA . PHE B 1 176 ? 4.71165 54.26775 50.55298 1.000 15.15914 175 PHE B CA 1
ATOM 6026 C C . PHE B 1 176 ? 3.38199 53.77705 49.98757 1.000 16.62402 175 PHE B C 1
ATOM 6027 O O . PHE B 1 176 ? 2.78125 52.86114 50.55940 1.000 16.49206 175 PHE B O 1
ATOM 6035 N N . ASN B 1 177 ? 2.93899 54.32318 48.85622 1.000 18.83695 176 ASN B N 1
ATOM 6036 C CA . ASN B 1 177 ? 1.74047 53.85233 48.17919 1.000 20.04460 176 ASN B CA 1
ATOM 6037 C C . ASN B 1 177 ? 2.03240 52.78764 47.12145 1.000 19.12454 176 ASN B C 1
ATOM 6038 O O . ASN B 1 177 ? 1.09668 52.29396 46.48736 1.000 20.42489 176 ASN B O 1
ATOM 6043 N N . SER B 1 178 ? 3.29569 52.40652 46.92868 1.000 17.18050 177 SER B N 1
ATOM 6044 C CA . SER B 1 178 ? 3.66761 51.48396 45.86409 1.000 14.47900 177 SER B CA 1
ATOM 6045 C C . SER B 1 178 ? 3.44849 50.02900 46.26853 1.000 15.91337 177 SER B C 1
ATOM 6046 O O . SER B 1 178 ? 3.45537 49.67591 47.44888 1.000 15.18697 177 SER B O 1
ATOM 6049 N N . ASN B 1 179 ? 3.29206 49.17065 45.25661 1.000 16.49334 178 ASN B N 1
ATOM 6050 C CA . ASN B 1 179 ? 3.31424 47.73556 45.52815 1.000 16.19113 178 ASN B CA 1
ATOM 6051 C C . ASN B 1 179 ? 4.69111 47.30393 46.01313 1.000 16.27557 178 ASN B C 1
ATOM 6052 O O . ASN B 1 179 ? 4.80137 46.39592 46.84567 1.000 14.23160 178 ASN B O 1
ATOM 6057 N N . PHE B 1 180 ? 5.74151 47.95998 45.52218 1.000 14.49462 179 PHE B N 1
ATOM 6058 C CA . PHE B 1 180 ? 7.09347 47.66666 45.99137 1.000 14.50621 179 PHE B CA 1
ATOM 6059 C C . PHE B 1 180 ? 7.14990 47.67038 47.51209 1.000 12.83846 179 PHE B C 1
ATOM 6060 O O . PHE B 1 180 ? 7.65968 46.72556 48.13018 1.000 12.56457 179 PHE B O 1
ATOM 6068 N N . TRP B 1 181 ? 6.58824 48.71492 48.13508 1.000 12.60330 180 TRP B N 1
ATOM 6069 C CA . TRP B 1 181 ? 6.64468 48.81469 49.58885 1.000 12.97354 180 TRP B CA 1
ATOM 6070 C C . TRP B 1 181 ? 5.82783 47.72016 50.26383 1.000 11.38887 180 TRP B C 1
ATOM 6071 O O . TRP B 1 181 ? 6.22989 47.24019 51.33174 1.000 14.32234 180 TRP B O 1
ATOM 6082 N N . ILE B 1 182 ? 4.68069 47.31797 49.68225 1.000 12.78206 181 ILE B N 1
ATOM 6083 C CA . ILE B 1 182 ? 3.92605 46.18631 50.23665 1.000 13.89902 181 ILE B CA 1
ATOM 6084 C C . ILE B 1 182 ? 4.80274 44.93995 50.27869 1.000 13.08793 181 ILE B C 1
ATOM 6085 O O . ILE B 1 182 ? 4.94541 44.29230 51.32173 1.000 12.98490 181 ILE B O 1
ATOM 6090 N N . TYR B 1 183 ? 5.38449 44.57558 49.13641 1.000 13.85758 182 TYR B N 1
ATOM 6091 C CA . TYR B 1 183 ? 6.22413 43.38171 49.08593 1.000 14.06433 182 TYR B CA 1
ATOM 6092 C C . TYR B 1 183 ? 7.38674 43.49113 50.05373 1.000 13.89001 182 TYR B C 1
ATOM 6093 O O . TYR B 1 183 ? 7.72487 42.53129 50.75557 1.000 12.60470 182 TYR B O 1
ATOM 6102 N N . TRP B 1 184 ? 8.04152 44.65173 50.04707 1.000 10.55492 183 TRP B N 1
ATOM 6103 C CA . TRP B 1 184 ? 9.26929 44.88024 50.80387 1.000 10.35433 183 TRP B CA 1
ATOM 6104 C C . TRP B 1 184 ? 9.01837 44.83917 52.30416 1.000 14.00973 183 TRP B C 1
ATOM 6105 O O . TRP B 1 184 ? 9.70202 44.12405 53.04550 1.000 11.45802 183 TRP B O 1
ATOM 6116 N N . LYS B 1 185 ? 8.04667 45.62213 52.77998 1.000 12.17625 184 LYS B N 1
ATOM 6117 C CA . LYS B 1 185 ? 7.89956 45.73946 54.21670 1.000 11.78616 184 LYS B CA 1
ATOM 6118 C C . LYS B 1 185 ? 7.44180 44.42573 54.82328 1.000 11.92637 184 LYS B C 1
ATOM 6119 O O . LYS B 1 185 ? 7.83412 44.10111 55.94217 1.000 12.01142 184 LYS B O 1
ATOM 6125 N N . THR B 1 186 ? 6.61714 43.66156 54.09729 1.000 11.98154 185 THR B N 1
ATOM 6126 C CA . THR B 1 186 ? 6.06987 42.42475 54.65549 1.000 11.25707 185 THR B CA 1
ATOM 6127 C C . THR B 1 186 ? 7.06839 41.27892 54.57170 1.000 11.32814 185 THR B C 1
ATOM 6128 O O . THR B 1 186 ? 7.17988 40.47978 55.50206 1.000 12.79471 185 THR B O 1
ATOM 6132 N N . MET B 1 187 ? 7.81465 41.18696 53.47411 1.000 10.73160 186 MET B N 1
ATOM 6133 C CA . MET B 1 187 ? 8.76495 40.09196 53.33438 1.000 12.63279 186 MET B CA 1
ATOM 6134 C C . MET B 1 187 ? 9.95223 40.21831 54.27550 1.000 15.08069 186 MET B C 1
ATOM 6135 O O . MET B 1 187 ? 10.52444 39.19410 54.66904 1.000 14.57904 186 MET B O 1
ATOM 6140 N N . PHE B 1 188 ? 10.29929 41.43709 54.69602 1.000 12.56006 187 PHE B N 1
ATOM 6141 C CA . PHE B 1 188 ? 11.44215 41.65214 55.57339 1.000 11.69216 187 PHE B CA 1
ATOM 6142 C C . PHE B 1 188 ? 11.05017 42.11623 56.96651 1.000 12.83469 187 PHE B C 1
ATOM 6143 O O . PHE B 1 188 ? 11.92458 42.19243 57.83342 1.000 11.84183 187 PHE B O 1
ATOM 6151 N N . ALA B 1 189 ? 9.76486 42.43234 57.19334 1.000 11.78189 188 ALA B N 1
ATOM 6152 C CA . ALA B 1 189 ? 9.26327 42.96719 58.45689 1.000 13.12968 188 ALA B CA 1
ATOM 6153 C C . ALA B 1 189 ? 9.88723 44.32070 58.80351 1.000 12.36826 188 ALA B C 1
ATOM 6154 O O . ALA B 1 189 ? 10.31110 44.55204 59.93322 1.000 14.67255 188 ALA B O 1
ATOM 6156 N N . PHE B 1 190 ? 9.92287 45.23667 57.82798 1.000 11.87182 189 PHE B N 1
ATOM 6157 C CA . PHE B 1 190 ? 10.29234 46.62287 58.11265 1.000 12.53269 189 PHE B CA 1
ATOM 6158 C C . PHE B 1 190 ? 9.06744 47.40283 58.56344 1.000 10.91543 189 PHE B C 1
ATOM 6159 O O . PHE B 1 190 ? 8.01492 47.33638 57.92215 1.000 13.40157 189 PHE B O 1
ATOM 6167 N N . GLU B 1 191 ? 9.22160 48.15259 59.63873 1.000 11.44921 190 GLU B N 1
ATOM 6168 C CA . GLU B 1 191 ? 8.22998 49.13703 60.05333 1.000 11.89950 190 GLU B CA 1
ATOM 6169 C C . GLU B 1 191 ? 8.64684 50.51506 59.57427 1.000 12.81007 190 GLU B C 1
ATOM 6170 O O . GLU B 1 191 ? 9.82565 50.75447 59.29562 1.000 12.29315 190 GLU B O 1
ATOM 6176 N N . PRO B 1 192 ? 7.70562 51.45500 59.45863 1.000 12.49070 191 PRO B N 1
ATOM 6177 C CA . PRO B 1 192 ? 8.06172 52.76644 58.88154 1.000 14.85907 191 PRO B CA 1
ATOM 6178 C C . PRO B 1 192 ? 9.09775 53.53867 59.68442 1.000 12.57190 191 PRO B C 1
ATOM 6179 O O . PRO B 1 192 ? 9.84042 54.35315 59.10967 1.000 15.29771 191 PRO B O 1
ATOM 6183 N N . TRP B 1 193 ? 9.19842 53.28939 60.98733 1.000 12.31314 192 TRP B N 1
ATOM 6184 C CA . TRP B 1 193 ? 10.11544 53.97981 61.88801 1.000 14.79842 192 TRP B CA 1
ATOM 6185 C C . TRP B 1 193 ? 11.45520 53.27250 62.03038 1.000 13.69031 192 TRP B C 1
ATOM 6186 O O . TRP B 1 193 ? 12.27758 53.69504 62.84829 1.000 14.55991 192 TRP B O 1
ATOM 6197 N N . HIS B 1 194 ? 11.68804 52.20856 61.26432 1.000 12.75501 193 HIS B N 1
ATOM 6198 C CA . HIS B 1 194 ? 12.90854 51.43054 61.38227 1.000 12.89964 193 HIS B CA 1
ATOM 6199 C C . HIS B 1 194 ? 14.07218 52.12094 60.67306 1.000 13.41078 193 HIS B C 1
ATOM 6200 O O . HIS B 1 194 ? 13.91881 53.14385 60.00386 1.000 13.34977 193 HIS B O 1
ATOM 6207 N N . SER B 1 195 ? 15.24250 51.50362 60.80876 1.000 10.95695 194 SER B N 1
ATOM 6208 C CA . SER B 1 195 ? 16.51463 52.05038 60.32867 1.000 11.63168 194 SER B CA 1
ATOM 6209 C C . SER B 1 195 ? 16.55071 52.21434 58.81284 1.000 13.90072 194 SER B C 1
ATOM 6210 O O . SER B 1 195 ? 16.49990 51.23364 58.06294 1.000 12.21447 194 SER B O 1
ATOM 6213 N N . ALA B 1 196 ? 16.69098 53.46407 58.35504 1.000 12.46804 195 ALA B N 1
ATOM 6214 C CA . ALA B 1 196 ? 16.94481 53.69382 56.93569 1.000 13.64525 195 ALA B CA 1
ATOM 6215 C C . ALA B 1 196 ? 18.28388 53.11002 56.51601 1.000 10.69839 195 ALA B C 1
ATOM 6216 O O . ALA B 1 196 ? 18.42794 52.64953 55.37926 1.000 14.59557 195 ALA B O 1
ATOM 6218 N N . MET B 1 197 ? 19.26098 53.11400 57.42383 1.000 10.21628 196 MET B N 1
ATOM 6219 C CA . MET B 1 197 ? 20.58108 52.56596 57.11094 1.000 12.56035 196 MET B CA 1
ATOM 6220 C C . MET B 1 197 ? 20.46977 51.08065 56.80219 1.000 14.14514 196 MET B C 1
ATOM 6221 O O . MET B 1 197 ? 21.09214 50.57434 55.85342 1.000 12.55101 196 MET B O 1
ATOM 6226 N N . GLU B 1 198 ? 19.64064 50.37158 57.56303 1.000 12.13044 197 GLU B N 1
ATOM 6227 C CA . GLU B 1 198 ? 19.48568 48.94761 57.29660 1.000 12.35313 197 GLU B CA 1
ATOM 6228 C C . GLU B 1 198 ? 18.66771 48.71392 56.03428 1.000 12.90319 197 GLU B C 1
ATOM 6229 O O . GLU B 1 198 ? 18.95483 47.78708 55.27368 1.000 11.39585 197 GLU B O 1
ATOM 6235 N N . MET B 1 199 ? 17.62344 49.52466 55.79266 1.000 11.33522 198 MET B N 1
ATOM 6236 C CA . MET B 1 199 ? 16.92060 49.39167 54.52523 1.000 10.58668 198 MET B CA 1
ATOM 6237 C C . MET B 1 199 ? 17.85595 49.59706 53.35136 1.000 12.49676 198 MET B C 1
ATOM 6238 O O . MET B 1 199 ? 17.76310 48.88453 52.34387 1.000 12.70035 198 MET B O 1
ATOM 6243 N N . ARG B 1 200 ? 18.74884 50.57774 53.46225 1.000 11.46957 199 ARG B N 1
ATOM 6244 C CA . ARG B 1 200 ? 19.72285 50.80876 52.40586 1.000 13.51498 199 ARG B CA 1
ATOM 6245 C C . ARG B 1 200 ? 20.59616 49.57892 52.19922 1.000 13.11370 199 ARG B C 1
ATOM 6246 O O . ARG B 1 200 ? 20.82251 49.15413 51.05828 1.000 12.01787 199 ARG B O 1
ATOM 6254 N N . ARG B 1 201 ? 21.07196 48.97738 53.29690 1.000 11.89445 200 ARG B N 1
ATOM 6255 C CA . ARG B 1 201 ? 21.88026 47.76274 53.16707 1.000 11.81002 200 ARG B CA 1
ATOM 6256 C C . ARG B 1 201 ? 21.10199 46.67377 52.44169 1.000 11.20379 200 ARG B C 1
ATOM 6257 O O . ARG B 1 201 ? 21.65130 45.98495 51.57755 1.000 11.44723 200 ARG B O 1
ATOM 6265 N N . TYR B 1 202 ? 19.80690 46.53479 52.74775 1.000 10.38037 201 TYR B N 1
ATOM 6266 C CA . TYR B 1 202 ? 18.99705 45.51374 52.08809 1.000 10.27630 201 TYR B CA 1
ATOM 6267 C C . TYR B 1 202 ? 18.84588 45.79324 50.59924 1.000 12.85319 201 TYR B C 1
ATOM 6268 O O . TYR B 1 202 ? 18.86587 44.86389 49.78200 1.000 10.96936 201 TYR B O 1
ATOM 6277 N N . LEU B 1 203 ? 18.63481 47.06374 50.23536 1.000 12.50598 202 LEU B N 1
ATOM 6278 C CA . LEU B 1 203 ? 18.48174 47.42364 48.83071 1.000 13.91248 202 LEU B CA 1
ATOM 6279 C C . LEU B 1 203 ? 19.71169 47.02314 48.03049 1.000 13.88456 202 LEU B C 1
ATOM 6280 O O . LEU B 1 203 ? 19.59406 46.41538 46.95860 1.000 14.13747 202 LEU B O 1
ATOM 6285 N N . MET B 1 204 ? 20.90179 47.33386 48.54562 1.000 12.89785 203 MET B N 1
ATOM 6286 C CA . MET B 1 204 ? 22.10848 46.97679 47.80482 1.000 11.24333 203 MET B CA 1
ATOM 6287 C C . MET B 1 204 ? 22.48403 45.51342 47.95653 1.000 13.53586 203 MET B C 1
ATOM 6288 O O . MET B 1 204 ? 23.02967 44.93114 47.01346 1.000 13.68773 203 MET B O 1
ATOM 6293 N N . ARG B 1 205 ? 22.17255 44.90738 49.09856 1.000 10.43782 204 ARG B N 1
ATOM 6294 C CA . ARG B 1 205 ? 22.55950 43.52536 49.35744 1.000 11.82104 204 ARG B CA 1
ATOM 6295 C C . ARG B 1 205 ? 21.88334 42.55178 48.39836 1.000 11.49508 204 ARG B C 1
ATOM 6296 O O . ARG B 1 205 ? 22.50186 41.56274 47.97725 1.000 11.10719 204 ARG B O 1
ATOM 6304 N N . PHE B 1 206 ? 20.59482 42.77331 48.08867 1.000 10.60684 205 PHE B N 1
ATOM 6305 C CA . PHE B 1 206 ? 19.79003 41.80366 47.35793 1.000 10.71869 205 PHE B CA 1
ATOM 6306 C C . PHE B 1 206 ? 19.38624 42.29684 45.97708 1.000 12.36342 205 PHE B C 1
ATOM 6307 O O . PHE B 1 206 ? 18.48126 41.72385 45.36712 1.000 12.54797 205 PHE B O 1
ATOM 6315 N N . VAL B 1 207 ? 20.07994 43.31890 45.45363 1.000 13.01362 206 VAL B N 1
ATOM 6316 C CA . VAL B 1 207 ? 19.70842 43.91360 44.16718 1.000 11.59899 206 VAL B CA 1
ATOM 6317 C C . VAL B 1 207 ? 19.75044 42.89823 43.03044 1.000 12.09135 206 VAL B C 1
ATOM 6318 O O . VAL B 1 207 ? 18.99891 43.01935 42.05432 1.000 11.98883 206 VAL B O 1
ATOM 6322 N N . HIS B 1 208 ? 20.58379 41.86189 43.13972 1.000 10.95718 207 HIS B N 1
ATOM 6323 C CA . HIS B 1 208 ? 20.61457 40.83435 42.10259 1.000 10.52953 207 HIS B CA 1
ATOM 6324 C C . HIS B 1 208 ? 19.32850 40.02082 42.01311 1.000 12.17768 207 HIS B C 1
ATOM 6325 O O . HIS B 1 208 ? 19.12388 39.32334 41.00945 1.000 13.15312 207 HIS B O 1
ATOM 6332 N N . HIS B 1 209 ? 18.44128 40.10861 43.01075 1.000 11.87446 208 HIS B N 1
ATOM 6333 C CA . HIS B 1 209 ? 17.19917 39.34068 43.02284 1.000 13.16746 208 HIS B CA 1
ATOM 6334 C C . HIS B 1 209 ? 15.96369 40.21351 42.84679 1.000 14.27431 208 HIS B C 1
ATOM 6335 O O . HIS B 1 209 ? 14.85664 39.78809 43.19247 1.000 12.90414 208 HIS B O 1
ATOM 6342 N N . ILE B 1 210 ? 16.12166 41.42091 42.30083 1.000 13.25661 209 ILE B N 1
ATOM 6343 C CA . ILE B 1 210 ? 14.96390 42.30900 42.18657 1.000 12.30941 209 ILE B CA 1
ATOM 6344 C C . ILE B 1 210 ? 13.88237 41.70619 41.29880 1.000 13.56157 209 ILE B C 1
ATOM 6345 O O . ILE B 1 210 ? 12.68498 41.91591 41.54332 1.000 13.95109 209 ILE B O 1
ATOM 6350 N N . SER B 1 211 ? 14.26620 40.92990 40.28152 1.000 15.30498 210 SER B N 1
ATOM 6351 C CA . SER B 1 211 ? 13.28685 40.28811 39.41058 1.000 16.55774 210 SER B CA 1
ATOM 6352 C C . SER B 1 211 ? 12.51697 39.18129 40.12072 1.000 19.48691 210 SER B C 1
ATOM 6353 O O . SER B 1 211 ? 11.51900 38.69119 39.58189 1.000 23.96298 210 SER B O 1
ATOM 6356 N N . GLY B 1 212 ? 12.94868 38.78864 41.31514 1.000 16.45628 211 GLY B N 1
ATOM 6357 C CA . GLY B 1 212 ? 12.22872 37.83254 42.12770 1.000 19.15400 211 GLY B CA 1
ATOM 6358 C C . GLY B 1 212 ? 11.56026 38.41918 43.34678 1.000 21.77599 211 GLY B C 1
ATOM 6359 O O . GLY B 1 212 ? 11.08624 37.65502 44.19854 1.000 23.87348 211 GLY B O 1
ATOM 6360 N N . LEU B 1 213 ? 11.50214 39.74635 43.48055 1.000 18.43184 212 LEU B N 1
ATOM 6361 C CA . LEU B 1 213 ? 10.89485 40.32376 44.67539 1.000 21.45618 212 LEU B CA 1
ATOM 6362 C C . LEU B 1 213 ? 9.42932 39.93584 44.76265 1.000 19.89101 212 LEU B C 1
ATOM 6363 O O . LEU B 1 213 ? 8.96151 39.45167 45.80174 1.000 23.57484 212 LEU B O 1
ATOM 6368 N N . ALA B 1 214 ? 8.69361 40.10987 43.67203 1.000 16.06305 213 ALA B N 1
ATOM 6369 C CA . ALA B 1 214 ? 7.24484 39.95347 43.75441 1.000 15.75743 213 ALA B CA 1
ATOM 6370 C C . ALA B 1 214 ? 6.79947 38.49684 43.79160 1.000 15.38638 213 ALA B C 1
ATOM 6371 O O . ALA B 1 214 ? 5.73603 38.19325 44.35098 1.000 15.51311 213 ALA B O 1
ATOM 6373 N N . ASP B 1 215 ? 7.55661 37.57720 43.19987 1.000 14.79106 214 ASP B N 1
ATOM 6374 C CA . ASP B 1 215 ? 7.10400 36.19359 43.13857 1.000 13.91661 214 ASP B CA 1
ATOM 6375 C C . ASP B 1 215 ? 7.95087 35.24527 43.98199 1.000 12.96257 214 ASP B C 1
ATOM 6376 O O . ASP B 1 215 ? 7.74464 34.03017 43.90688 1.000 13.02024 214 ASP B O 1
ATOM 6381 N N . PHE B 1 216 ? 8.90776 35.76635 44.76027 1.000 12.93889 215 PHE B N 1
ATOM 6382 C CA . PHE B 1 216 ? 9.71444 34.95897 45.67934 1.000 12.38583 215 PHE B CA 1
ATOM 6383 C C . PHE B 1 216 ? 10.50301 33.86802 44.95399 1.000 13.67977 215 PHE B C 1
ATOM 6384 O O . PHE B 1 216 ? 10.88607 32.86360 45.55391 1.000 11.93399 215 PHE B O 1
ATOM 6392 N N . SER B 1 217 ? 10.80374 34.06422 43.67273 1.000 12.24253 216 SER B N 1
ATOM 6393 C CA . SER B 1 217 ? 11.49960 33.01447 42.92956 1.000 11.13413 216 SER B CA 1
ATOM 6394 C C . SER B 1 217 ? 12.97588 32.89819 43.29101 1.000 12.44135 216 SER B C 1
ATOM 6395 O O . SER B 1 217 ? 13.62679 31.93517 42.85905 1.000 14.45650 216 SER B O 1
ATOM 6398 N N . ALA B 1 218 ? 13.50769 33.82471 44.07359 1.000 11.27457 217 ALA B N 1
ATOM 6399 C CA . ALA B 1 218 ? 14.87285 33.69952 44.55507 1.000 13.96256 217 ALA B CA 1
ATOM 6400 C C . ALA B 1 218 ? 14.97424 33.03884 45.92421 1.000 13.31707 217 ALA B C 1
ATOM 6401 O O . ALA B 1 218 ? 16.09607 32.75390 46.36559 1.000 13.62686 217 ALA B O 1
ATOM 6403 N N . LEU B 1 219 ? 13.85574 32.78683 46.60580 1.000 12.51970 218 LEU B N 1
ATOM 6404 C CA . LEU B 1 219 ? 13.92352 32.19715 47.93693 1.000 9.90316 218 LEU B CA 1
ATOM 6405 C C . LEU B 1 219 ? 14.19876 30.70283 47.84728 1.000 11.51567 218 LEU B C 1
ATOM 6406 O O . LEU B 1 219 ? 13.75191 30.02489 46.91978 1.000 11.32254 218 LEU B O 1
ATOM 6411 N N . LYS B 1 220 ? 14.94208 30.19601 48.83164 1.000 10.30350 219 LYS B N 1
ATOM 6412 C CA . LYS B 1 220 ? 15.21167 28.76698 48.96967 1.000 9.88531 219 LYS B CA 1
ATOM 6413 C C . LYS B 1 220 ? 15.02377 28.35852 50.42826 1.000 11.97140 219 LYS B C 1
ATOM 6414 O O . LYS B 1 220 ? 15.35309 29.12540 51.33982 1.000 11.23363 219 LYS B O 1
ATOM 6420 N N . PHE B 1 221 ? 14.48504 27.15018 50.65978 1.000 9.50168 220 PHE B N 1
ATOM 6421 C CA . PHE B 1 221 ? 14.12138 26.72010 52.00885 1.000 10.82823 220 PHE B CA 1
ATOM 6422 C C . PHE B 1 221 ? 14.63862 25.31994 52.31227 1.000 10.32314 220 PHE B C 1
ATOM 6423 O O . PHE B 1 221 ? 14.69226 24.45704 51.43233 1.000 10.54579 220 PHE B O 1
ATOM 6431 N N . THR B 1 222 ? 15.01560 25.10258 53.57799 1.000 9.64299 221 THR B N 1
ATOM 6432 C CA . THR B 1 222 ? 15.33005 23.75613 54.04337 1.000 9.49088 221 THR B CA 1
ATOM 6433 C C . THR B 1 222 ? 14.07969 22.87548 54.02465 1.000 10.38678 221 THR B C 1
ATOM 6434 O O . THR B 1 222 ? 12.94846 23.35831 54.01541 1.000 12.63965 221 THR B O 1
ATOM 6438 N N . LYS B 1 223 ? 14.30245 21.55830 54.03376 1.000 10.76001 222 LYS B N 1
ATOM 6439 C CA . LYS B 1 223 ? 13.17975 20.60972 54.04350 1.000 9.23664 222 LYS B CA 1
ATOM 6440 C C . LYS B 1 223 ? 12.30049 20.77349 55.27659 1.000 9.63521 222 LYS B C 1
ATOM 6441 O O . LYS B 1 223 ? 11.06455 20.74498 55.17291 1.000 11.24691 222 LYS B O 1
ATOM 6447 N N . TYR B 1 224 ? 12.91157 20.92222 56.44485 1.000 9.59773 223 TYR B N 1
ATOM 6448 C CA . TYR B 1 224 ? 12.18538 20.99542 57.71059 1.000 10.65922 223 TYR B CA 1
ATOM 6449 C C . TYR B 1 224 ? 12.47362 22.31973 58.41992 1.000 11.07900 223 TYR B C 1
ATOM 6450 O O . TYR B 1 224 ? 13.21484 23.18142 57.92679 1.000 12.73617 223 TYR B O 1
ATOM 6459 N N . ASN B 1 225 ? 11.87430 22.47697 59.59935 1.000 10.86575 224 ASN B N 1
ATOM 6460 C CA . ASN B 1 225 ? 12.15499 23.63619 60.43261 1.000 11.59247 224 ASN B CA 1
ATOM 6461 C C . ASN B 1 225 ? 13.65221 23.74375 60.71219 1.000 11.23517 224 ASN B C 1
ATOM 6462 O O . ASN B 1 225 ? 14.40762 22.76990 60.61517 1.000 12.43078 224 ASN B O 1
ATOM 6467 N N . GLN B 1 226 ? 14.08111 24.96692 61.05256 1.000 11.33782 225 GLN B N 1
ATOM 6468 C CA . GLN B 1 226 ? 15.51520 25.24356 61.13759 1.000 12.95828 225 GLN B CA 1
ATOM 6469 C C . GLN B 1 226 ? 16.20822 24.42622 62.21721 1.000 12.84913 225 GLN B C 1
ATOM 6470 O O . GLN B 1 226 ? 17.38726 24.09318 62.06789 1.000 13.02732 225 GLN B O 1
ATOM 6476 N N . TYR B 1 227 ? 15.52254 24.09907 63.31493 1.000 13.62567 226 TYR B N 1
ATOM 6477 C CA . TYR B 1 227 ? 16.17465 23.26740 64.32251 1.000 13.86669 226 TYR B CA 1
ATOM 6478 C C . TYR B 1 227 ? 16.51415 21.90075 63.74162 1.000 12.20742 226 TYR B C 1
ATOM 6479 O O . TYR B 1 227 ? 17.64296 21.41574 63.86583 1.000 13.42669 226 TYR B O 1
ATOM 6488 N N . GLU B 1 228 ? 15.55834 21.29503 63.04069 1.000 9.86492 227 GLU B N 1
ATOM 6489 C CA . GLU B 1 228 ? 15.78828 19.98919 62.44027 1.000 11.08628 227 GLU B CA 1
ATOM 6490 C C . GLU B 1 228 ? 16.83013 20.05371 61.32581 1.000 12.06033 227 GLU B C 1
ATOM 6491 O O . GLU B 1 228 ? 17.70211 19.17825 61.23443 1.000 12.60383 227 GLU B O 1
ATOM 6497 N N . SER B 1 229 ? 16.75166 21.07312 60.46104 1.000 11.65890 228 SER B N 1
ATOM 6498 C CA . SER B 1 229 ? 17.52364 21.06432 59.22243 1.000 10.56679 228 SER B CA 1
ATOM 6499 C C . SER B 1 229 ? 18.87546 21.75473 59.33304 1.000 12.16315 228 SER B C 1
ATOM 6500 O O . SER B 1 229 ? 19.78200 21.42356 58.55322 1.000 12.43714 228 SER B O 1
ATOM 6503 N N . LEU B 1 230 ? 19.03943 22.71144 60.24466 1.000 13.49720 229 LEU B N 1
ATOM 6504 C CA . LEU B 1 230 ? 20.34674 23.35235 60.40872 1.000 11.48353 229 LEU B CA 1
ATOM 6505 C C . LEU B 1 230 ? 20.99292 23.10204 61.76000 1.000 10.25478 229 LEU B C 1
ATOM 6506 O O . LEU B 1 230 ? 22.21549 22.85497 61.82049 1.000 13.60015 229 LEU B O 1
ATOM 6511 N N . VAL B 1 231 ? 20.22784 23.16501 62.85237 1.000 11.02903 230 VAL B N 1
ATOM 6512 C CA . VAL B 1 231 ? 20.84393 23.06917 64.17114 1.000 12.26866 230 VAL B CA 1
ATOM 6513 C C . VAL B 1 231 ? 21.28369 21.63907 64.45951 1.000 12.54350 230 VAL B C 1
ATOM 6514 O O . VAL B 1 231 ? 22.43009 21.39941 64.86053 1.000 12.12205 230 VAL B O 1
ATOM 6518 N N . LEU B 1 232 ? 20.37699 20.67403 64.29984 1.000 12.20723 231 LEU B N 1
ATOM 6519 C CA . LEU B 1 232 ? 20.72838 19.29390 64.62275 1.000 14.36296 231 LEU B CA 1
ATOM 6520 C C . LEU B 1 232 ? 21.90800 18.78651 63.80358 1.000 15.50698 231 LEU B C 1
ATOM 6521 O O . LEU B 1 232 ? 22.76603 18.09689 64.37773 1.000 12.20896 231 LEU B O 1
ATOM 6526 N N . PRO B 1 233 ? 22.02654 19.06728 62.49953 1.000 11.90940 232 PRO B N 1
ATOM 6527 C CA . PRO B 1 233 ? 23.25732 18.65845 61.80931 1.000 10.55768 232 PRO B CA 1
ATOM 6528 C C . PRO B 1 233 ? 24.52056 19.29166 62.39579 1.000 11.22676 232 PRO B C 1
ATOM 6529 O O . PRO B 1 233 ? 25.55209 18.60812 62.49199 1.000 11.38049 232 PRO B O 1
ATOM 6533 N N . MET B 1 234 ? 24.49399 20.57965 62.77085 1.000 11.75682 233 MET B N 1
ATOM 6534 C CA . MET B 1 234 ? 25.68815 21.14129 63.40769 1.000 11.87720 233 MET B CA 1
ATOM 6535 C C . MET B 1 234 ? 25.97370 20.50580 64.75261 1.000 12.27315 233 MET B C 1
ATOM 6536 O O . MET B 1 234 ? 27.13751 20.26521 65.08799 1.000 11.42396 233 MET B O 1
ATOM 6541 N N . VAL B 1 235 ? 24.92944 20.22969 65.52928 1.000 12.83885 234 VAL B N 1
ATOM 6542 C CA . VAL B 1 235 ? 25.14344 19.64223 66.84529 1.000 13.95912 234 VAL B CA 1
ATOM 6543 C C . VAL B 1 235 ? 25.77396 18.26719 66.70803 1.000 13.38810 234 VAL B C 1
ATOM 6544 O O . VAL B 1 235 ? 26.71736 17.93178 67.43316 1.000 13.63361 234 VAL B O 1
ATOM 6548 N N . GLU B 1 236 ? 25.30632 17.46946 65.74033 1.000 12.00256 235 GLU B N 1
ATOM 6549 C CA . GLU B 1 236 ? 25.90105 16.14977 65.52820 1.000 14.41432 235 GLU B CA 1
ATOM 6550 C C . GLU B 1 236 ? 27.35395 16.26278 65.08723 1.000 15.36160 235 GLU B C 1
ATOM 6551 O O . GLU B 1 236 ? 28.20943 15.48237 65.52183 1.000 16.65924 235 GLU B O 1
ATOM 6557 N N . TYR B 1 237 ? 27.64714 17.21775 64.20392 1.000 13.23090 236 TYR B N 1
ATOM 6558 C CA . TYR B 1 237 ? 29.02820 17.44612 63.78660 1.000 15.13990 236 TYR B CA 1
ATOM 6559 C C . TYR B 1 237 ? 29.89932 17.80818 64.98217 1.000 12.76989 236 TYR B C 1
ATOM 6560 O O . TYR B 1 237 ? 30.97615 17.22605 65.18512 1.000 13.40503 236 TYR B O 1
ATOM 6569 N N . LEU B 1 238 ? 29.43426 18.75493 65.80287 1.000 12.35703 237 LEU B N 1
ATOM 6570 C CA . LEU B 1 238 ? 30.22308 19.20519 66.94961 1.000 13.11575 237 LEU B CA 1
ATOM 6571 C C . LEU B 1 238 ? 30.40674 18.09166 67.97547 1.000 13.25483 237 LEU B C 1
ATOM 6572 O O . LEU B 1 238 ? 31.51868 17.89268 68.48722 1.000 15.06646 237 LEU B O 1
ATOM 6577 N N . LYS B 1 239 ? 29.34808 17.32763 68.26309 1.000 15.88042 238 LYS B N 1
ATOM 6578 C CA . LYS B 1 239 ? 29.49704 16.21930 69.20526 1.000 17.84409 238 LYS B CA 1
ATOM 6579 C C . LYS B 1 239 ? 30.43955 15.14313 68.67769 1.000 18.85196 238 LYS B C 1
ATOM 6580 O O . LYS B 1 239 ? 31.18908 14.53855 69.45916 1.000 20.02219 238 LYS B O 1
ATOM 6586 N N . SER B 1 240 ? 30.44704 14.90363 67.36363 1.000 17.44116 239 SER B N 1
ATOM 6587 C CA . SER B 1 240 ? 31.34369 13.89607 66.81801 1.000 17.32805 239 SER B CA 1
ATOM 6588 C C . SER B 1 240 ? 32.79701 14.32260 66.95354 1.000 18.89899 239 SER B C 1
ATOM 6589 O O . SER B 1 240 ? 33.68608 13.47418 66.87272 1.000 21.80733 239 SER B O 1
ATOM 6592 N N . HIS B 1 241 ? 33.04618 15.61457 67.17611 1.000 16.21209 240 HIS B N 1
ATOM 6593 C CA . HIS B 1 241 ? 34.38512 16.14124 67.39216 1.000 18.75026 240 HIS B CA 1
ATOM 6594 C C . HIS B 1 241 ? 34.68516 16.41953 68.85841 1.000 19.26293 240 HIS B C 1
ATOM 6595 O O . HIS B 1 241 ? 35.72943 17.00204 69.16280 1.000 22.45442 240 HIS B O 1
ATOM 6602 N N . GLY B 1 242 ? 33.80755 16.01775 69.77095 1.000 17.10656 241 GLY B N 1
ATOM 6603 C CA . GLY B 1 242 ? 34.07433 16.12312 71.19271 1.000 19.45296 241 GLY B CA 1
ATOM 6604 C C . GLY B 1 242 ? 33.74147 17.44734 71.84059 1.000 20.83647 241 GLY B C 1
ATOM 6605 O O . GLY B 1 242 ? 34.15063 17.67791 72.98596 1.000 23.15586 241 GLY B O 1
ATOM 6606 N N . VAL B 1 243 ? 33.00289 18.32051 71.15875 1.000 16.23638 242 VAL B N 1
ATOM 6607 C CA . VAL B 1 243 ? 32.67970 19.62634 71.70988 1.000 16.35753 242 VAL B CA 1
ATOM 6608 C C . VAL B 1 243 ? 31.80160 19.47013 72.94401 1.000 19.26755 242 VAL B C 1
ATOM 6609 O O . VAL B 1 243 ? 30.91249 18.61084 72.99225 1.000 19.72175 242 VAL B O 1
ATOM 6613 N N . GLN B 1 244 ? 32.06333 20.28993 73.96283 1.000 18.49668 243 GLN B N 1
ATOM 6614 C CA . GLN B 1 244 ? 31.36200 20.19747 75.23733 1.000 22.66166 243 GLN B CA 1
ATOM 6615 C C . GLN B 1 244 ? 30.11026 21.06337 75.20829 1.000 23.64291 243 GLN B C 1
ATOM 6616 O O . GLN B 1 244 ? 30.18790 22.27847 75.00103 1.000 22.21728 243 GLN B O 1
ATOM 6622 N N . PHE B 1 245 ? 28.95102 20.44462 75.41831 1.000 21.48359 244 PHE B N 1
ATOM 6623 C CA . PHE B 1 245 ? 27.71217 21.18243 75.59312 1.000 22.39382 244 PHE B CA 1
ATOM 6624 C C . PHE B 1 245 ? 27.40947 21.20750 77.08460 1.000 31.39068 244 PHE B C 1
ATOM 6625 O O . PHE B 1 245 ? 27.27305 20.15198 77.71082 1.000 31.36842 244 PHE B O 1
ATOM 6633 N N . GLU B 1 246 ? 27.34952 22.40709 77.65054 1.000 28.29294 245 GLU B N 1
ATOM 6634 C CA . GLU B 1 246 ? 27.12328 22.60678 79.07677 1.000 31.05913 245 GLU B CA 1
ATOM 6635 C C . GLU B 1 246 ? 25.78380 23.29913 79.25903 1.000 22.93878 245 GLU B C 1
ATOM 6636 O O . GLU B 1 246 ? 25.54250 24.37573 78.69885 1.000 26.29482 245 GLU B O 1
ATOM 6642 N N . TYR B 1 247 ? 24.90371 22.68092 80.03847 1.000 34.60925 246 TYR B N 1
ATOM 6643 C CA . TYR B 1 247 ? 23.54631 23.17216 80.18735 1.000 32.78540 246 TYR B CA 1
ATOM 6644 C C . TYR B 1 247 ? 23.34677 23.76270 81.57876 1.000 33.50900 246 TYR B C 1
ATOM 6645 O O . TYR B 1 247 ? 24.18167 23.60218 82.47721 1.000 31.07616 246 TYR B O 1
ATOM 6654 N N . ASP B 1 248 ? 22.23125 24.47856 81.72280 1.000 31.97206 247 ASP B N 1
ATOM 6655 C CA . ASP B 1 248 ? 21.85862 25.16616 82.96375 1.000 38.68418 247 ASP B CA 1
ATOM 6656 C C . ASP B 1 248 ? 22.86991 26.23608 83.35053 1.000 34.75484 247 ASP B C 1
ATOM 6657 O O . ASP B 1 248 ? 23.13703 26.43989 84.53625 1.000 29.27564 247 ASP B O 1
ATOM 6662 N N . VAL B 1 249 ? 23.45155 26.92150 82.36642 1.000 29.41291 248 VAL B N 1
ATOM 6663 C CA . VAL B 1 249 ? 24.47932 27.92493 82.61860 1.000 23.92966 248 VAL B CA 1
ATOM 6664 C C . VAL B 1 249 ? 23.94541 29.28740 82.20464 1.000 22.57646 248 VAL B C 1
ATOM 6665 O O . VAL B 1 249 ? 23.67736 29.52779 81.02055 1.000 26.79311 248 VAL B O 1
ATOM 6669 N N . LYS B 1 250 ? 23.83259 30.20004 83.15807 1.000 21.21085 249 LYS B N 1
ATOM 6670 C CA . LYS B 1 250 ? 23.42509 31.56557 82.85923 1.000 20.96203 249 LYS B CA 1
ATOM 6671 C C . LYS B 1 250 ? 24.61771 32.48075 83.08006 1.000 25.05581 249 LYS B C 1
ATOM 6672 O O . LYS B 1 250 ? 25.14809 32.54936 84.19162 1.000 23.03677 249 LYS B O 1
ATOM 6678 N N . VAL B 1 251 ? 25.04645 33.16577 82.02441 1.000 20.87570 250 VAL B N 1
ATOM 6679 C CA . VAL B 1 251 ? 26.16397 34.09377 82.11729 1.000 22.83523 250 VAL B CA 1
ATOM 6680 C C . VAL B 1 251 ? 25.62399 35.45922 82.51301 1.000 20.79807 250 VAL B C 1
ATOM 6681 O O . VAL B 1 251 ? 24.82821 36.05887 81.78115 1.000 24.68969 250 VAL B O 1
ATOM 6685 N N . GLU B 1 252 ? 26.05890 35.95393 83.67134 1.000 21.48364 251 GLU B N 1
ATOM 6686 C CA . GLU B 1 252 ? 25.60938 37.24868 84.16044 1.000 23.54908 251 GLU B CA 1
ATOM 6687 C C . GLU B 1 252 ? 26.54073 38.38755 83.77888 1.000 22.04277 251 GLU B C 1
ATOM 6688 O O . GLU B 1 252 ? 26.07007 39.49874 83.50801 1.000 21.11929 251 GLU B O 1
ATOM 6694 N N . ASP B 1 253 ? 27.84831 38.14266 83.71444 1.000 21.61450 252 ASP B N 1
ATOM 6695 C CA . ASP B 1 253 ? 28.78290 39.19757 83.35499 1.000 21.33378 252 ASP B CA 1
ATOM 6696 C C . ASP B 1 253 ? 30.05758 38.53563 82.86949 1.000 14.75471 252 ASP B C 1
ATOM 6697 O O . ASP B 1 253 ? 30.29702 37.35391 83.12443 1.000 17.09896 252 ASP B O 1
ATOM 6702 N N . ILE B 1 254 ? 30.85986 39.31862 82.15612 1.000 16.45128 253 ILE B N 1
ATOM 6703 C CA . ILE B 1 254 ? 32.22773 38.95534 81.80320 1.000 16.65238 253 ILE B CA 1
ATOM 6704 C C . ILE B 1 254 ? 33.10452 40.12463 82.20152 1.000 15.10659 253 ILE B C 1
ATOM 6705 O O . ILE B 1 254 ? 32.93413 41.23422 81.68101 1.000 19.93766 253 ILE B O 1
ATOM 6710 N N . LYS B 1 255 ? 34.03819 39.88377 83.12177 1.000 21.27934 254 LYS B N 1
ATOM 6711 C CA . LYS B 1 255 ? 34.98009 40.92052 83.51975 1.000 19.38440 254 LYS B CA 1
ATOM 6712 C C . LYS B 1 255 ? 35.99716 41.09420 82.40300 1.000 19.72356 254 LYS B C 1
ATOM 6713 O O . LYS B 1 255 ? 36.68119 40.13912 82.04394 1.000 19.39505 254 LYS B O 1
ATOM 6719 N N . ILE B 1 256 ? 36.06906 42.29247 81.83150 1.000 18.65434 255 ILE B N 1
ATOM 6720 C CA . ILE B 1 256 ? 37.02326 42.59603 80.77140 1.000 18.33617 255 ILE B CA 1
ATOM 6721 C C . ILE B 1 256 ? 37.97939 43.67035 81.26904 1.000 21.20539 255 ILE B C 1
ATOM 6722 O O . ILE B 1 256 ? 37.54604 44.68756 81.81649 1.000 23.12366 255 ILE B O 1
ATOM 6727 N N . ASP B 1 257 ? 39.27645 43.45885 81.05569 1.000 19.00397 256 ASP B N 1
ATOM 6728 C CA . ASP B 1 257 ? 40.27504 44.48594 81.33777 1.000 24.61310 256 ASP B CA 1
ATOM 6729 C C . ASP B 1 257 ? 40.49369 45.33047 80.09058 1.000 25.04291 256 ASP B C 1
ATOM 6730 O O . ASP B 1 257 ? 40.94072 44.81578 79.05860 1.000 22.65785 256 ASP B O 1
ATOM 6735 N N . VAL B 1 258 ? 40.16574 46.61808 80.17719 1.000 23.77493 257 VAL B N 1
ATOM 6736 C CA . VAL B 1 258 ? 40.27857 47.52076 79.03500 1.000 24.54369 257 VAL B CA 1
ATOM 6737 C C . VAL B 1 258 ? 41.41730 48.49328 79.29480 1.000 37.26716 257 VAL B C 1
ATOM 6738 O O . VAL B 1 258 ? 41.21704 49.53529 79.93308 1.000 33.04001 257 VAL B O 1
ATOM 6742 N N . THR B 1 259 ? 42.61932 48.14285 78.82143 1.000 32.86403 258 THR B N 1
ATOM 6743 C CA . THR B 1 259 ? 43.81616 48.95427 78.99256 1.000 36.89621 258 THR B CA 1
ATOM 6744 C C . THR B 1 259 ? 44.12509 49.70225 77.70258 1.000 30.91502 258 THR B C 1
ATOM 6745 O O . THR B 1 259 ? 43.38461 49.65167 76.71697 1.000 32.26770 258 THR B O 1
ATOM 6749 N N . THR B 1 260 ? 45.25659 50.40685 77.71091 1.000 33.99194 259 THR B N 1
ATOM 6750 C CA . THR B 1 260 ? 45.55083 51.32433 76.61880 1.000 32.58493 259 THR B CA 1
ATOM 6751 C C . THR B 1 260 ? 45.80212 50.58194 75.31494 1.000 30.12724 259 THR B C 1
ATOM 6752 O O . THR B 1 260 ? 45.47525 51.08923 74.23727 1.000 36.45407 259 THR B O 1
ATOM 6756 N N . SER B 1 261 ? 46.34479 49.37414 75.39572 1.000 34.77165 260 SER B N 1
ATOM 6757 C CA . SER B 1 261 ? 46.73331 48.62457 74.21458 1.000 30.60772 260 SER B CA 1
ATOM 6758 C C . SER B 1 261 ? 45.95807 47.32571 74.01917 1.000 27.83384 260 SER B C 1
ATOM 6759 O O . SER B 1 261 ? 46.16563 46.65255 73.00329 1.000 23.55357 260 SER B O 1
ATOM 6762 N N . GLN B 1 262 ? 45.08535 46.94399 74.95146 1.000 27.91595 261 GLN B N 1
ATOM 6763 C CA . GLN B 1 262 ? 44.46769 45.62705 74.89620 1.000 23.60665 261 GLN B CA 1
ATOM 6764 C C . GLN B 1 262 ? 43.09106 45.67120 75.53107 1.000 24.15001 261 GLN B C 1
ATOM 6765 O O . GLN B 1 262 ? 42.83004 46.48098 76.42388 1.000 21.82116 261 GLN B O 1
ATOM 6771 N N . LYS B 1 263 ? 42.22628 44.76551 75.08051 1.000 19.39857 262 LYS B N 1
ATOM 6772 C CA . LYS B 1 263 ? 41.05326 44.34286 75.83550 1.000 18.01305 262 LYS B CA 1
ATOM 6773 C C . LYS B 1 263 ? 41.14128 42.83554 76.00695 1.000 15.40816 262 LYS B C 1
ATOM 6774 O O . LYS B 1 263 ? 41.32202 42.10365 75.02365 1.000 15.52204 262 LYS B O 1
ATOM 6780 N N . ILE B 1 264 ? 41.06475 42.37539 77.24405 1.000 14.88914 263 ILE B N 1
ATOM 6781 C CA . ILE B 1 264 ? 41.22149 40.96331 77.56306 1.000 13.98820 263 ILE B CA 1
ATOM 6782 C C . ILE B 1 264 ? 40.10442 40.53648 78.50161 1.000 18.78621 263 ILE B C 1
ATOM 6783 O O . ILE B 1 264 ? 39.96370 41.09034 79.59933 1.000 20.33558 263 ILE B O 1
ATOM 6788 N N . ALA B 1 265 ? 39.35352 39.51447 78.10196 1.000 14.50798 264 ALA B N 1
ATOM 6789 C CA . ALA B 1 265 ? 38.35959 38.93582 79.00099 1.000 15.01776 264 ALA B CA 1
ATOM 6790 C C . ALA B 1 265 ? 39.05895 38.07940 80.04686 1.000 18.30510 264 ALA B C 1
ATOM 6791 O O . ALA B 1 265 ? 39.87830 37.21600 79.71158 1.000 17.76438 264 ALA B O 1
ATOM 6793 N N . ARG B 1 266 ? 38.73578 38.32600 81.31888 1.000 17.46769 265 ARG B N 1
ATOM 6794 C CA . ARG B 1 266 ? 39.39250 37.69786 82.45484 1.000 21.68367 265 ARG B CA 1
ATOM 6795 C C . ARG B 1 266 ? 38.54963 36.65698 83.17145 1.000 19.26698 265 ARG B C 1
ATOM 6796 O O . ARG B 1 266 ? 39.10800 35.72744 83.75878 1.000 19.71416 265 ARG B O 1
ATOM 6804 N N . GLU B 1 267 ? 37.22015 36.78113 83.14909 1.000 18.25814 266 GLU B N 1
ATOM 6805 C CA . GLU B 1 267 ? 36.39978 35.94608 84.00712 1.000 18.72022 266 GLU B CA 1
ATOM 6806 C C . GLU B 1 267 ? 34.97477 35.94568 83.47520 1.000 13.77711 266 GLU B C 1
ATOM 6807 O O . GLU B 1 267 ? 34.45253 37.00795 83.12705 1.000 18.01058 266 GLU B O 1
ATOM 6813 N N . ILE B 1 268 ? 34.37420 34.76493 83.38621 1.000 15.32496 267 ILE B N 1
ATOM 6814 C CA . ILE B 1 268 ? 32.95293 34.63003 83.07762 1.000 17.18704 267 ILE B CA 1
ATOM 6815 C C . ILE B 1 268 ? 32.22483 34.35466 84.38748 1.000 15.62680 267 ILE B C 1
ATOM 6816 O O . ILE B 1 268 ? 32.46746 33.32575 85.03026 1.000 17.80555 267 ILE B O 1
ATOM 6821 N N . LEU B 1 269 ? 31.34799 35.27447 84.78309 1.000 16.96351 268 LEU B N 1
ATOM 6822 C CA . LEU B 1 269 ? 30.55303 35.12412 86.00170 1.000 17.89498 268 LEU B CA 1
ATOM 6823 C C . LEU B 1 269 ? 29.22379 34.48306 85.64165 1.000 19.13136 268 LEU B C 1
ATOM 6824 O O . LEU B 1 269 ? 28.47148 35.03824 84.83305 1.000 20.79057 268 LEU B O 1
ATOM 6829 N N . ILE B 1 270 ? 28.93960 33.32251 86.23943 1.000 19.64029 269 ILE B N 1
ATOM 6830 C CA . ILE B 1 270 ? 27.81199 32.49821 85.82988 1.000 22.26229 269 ILE B CA 1
ATOM 6831 C C . ILE B 1 270 ? 27.02157 32.03048 87.04002 1.000 27.86248 269 ILE B C 1
ATOM 6832 O O . ILE B 1 270 ? 27.48019 32.07566 88.18454 1.000 23.88327 269 ILE B O 1
ATOM 6837 N N . ASP B 1 271 ? 25.81135 31.57217 86.75135 1.000 25.87632 270 ASP B N 1
ATOM 6838 C CA . ASP B 1 271 ? 25.05000 30.69739 87.62805 1.000 28.55029 270 ASP B CA 1
ATOM 6839 C C . ASP B 1 271 ? 24.96613 29.34502 86.92728 1.000 31.47626 270 ASP B C 1
ATOM 6840 O O . ASP B 1 271 ? 24.39074 29.23904 85.83801 1.000 32.70779 270 ASP B O 1
ATOM 6845 N N . ARG B 1 272 ? 25.58555 28.32778 87.51914 1.000 30.58419 271 ARG B N 1
ATOM 6846 C CA . ARG B 1 272 ? 25.54211 26.96367 86.99555 1.000 32.53142 271 ARG B CA 1
ATOM 6847 C C . ARG B 1 272 ? 24.58620 26.16372 87.87413 1.000 37.74571 271 ARG B C 1
ATOM 6848 O O . ARG B 1 272 ? 24.95018 25.73423 88.97170 1.000 39.82327 271 ARG B O 1
ATOM 6856 N N . ASN B 1 273 ? 23.36590 25.96239 87.38007 1.000 39.57987 272 ASN B N 1
ATOM 6857 C CA . ASN B 1 273 ? 22.32201 25.23260 88.10139 1.000 44.01714 272 ASN B CA 1
ATOM 6858 C C . ASN B 1 273 ? 22.15753 25.75978 89.52549 1.000 41.71057 272 ASN B C 1
ATOM 6859 O O . ASN B 1 273 ? 22.19642 25.01009 90.50288 1.000 43.47991 272 ASN B O 1
ATOM 6864 N N . GLY B 1 274 ? 21.98762 27.07538 89.63973 1.000 40.88102 273 GLY B N 1
ATOM 6865 C CA . GLY B 1 274 ? 21.72276 27.70160 90.91657 1.000 42.94099 273 GLY B CA 1
ATOM 6866 C C . GLY B 1 274 ? 22.94302 28.11045 91.71241 1.000 44.01351 273 GLY B C 1
ATOM 6867 O O . GLY B 1 274 ? 22.80402 28.89215 92.66249 1.000 45.28459 273 GLY B O 1
ATOM 6868 N N . ASN B 1 275 ? 24.12986 27.61853 91.36327 1.000 41.39320 274 ASN B N 1
ATOM 6869 C CA . ASN B 1 275 ? 25.35533 27.94931 92.08044 1.000 38.97664 274 ASN B CA 1
ATOM 6870 C C . ASN B 1 275 ? 26.09826 29.07106 91.37057 1.000 39.69030 274 ASN B C 1
ATOM 6871 O O . ASN B 1 275 ? 26.37704 28.97496 90.16990 1.000 37.23684 274 ASN B O 1
ATOM 6876 N N . ALA B 1 276 ? 26.41749 30.12853 92.11604 1.000 38.99898 275 ALA B N 1
ATOM 6877 C CA . ALA B 1 276 ? 27.30474 31.16237 91.60099 1.000 37.08512 275 ALA B CA 1
ATOM 6878 C C . ALA B 1 276 ? 28.68858 30.57531 91.35819 1.000 35.76050 275 ALA B C 1
ATOM 6879 O O . ALA B 1 276 ? 29.28115 29.96155 92.25023 1.000 37.33536 275 ALA B O 1
ATOM 6881 N N . GLU B 1 277 ? 29.20221 30.74958 90.14127 1.000 31.08389 276 GLU B N 1
ATOM 6882 C CA . GLU B 1 277 ? 30.48534 30.17621 89.77398 1.000 27.61949 276 GLU B CA 1
ATOM 6883 C C . GLU B 1 277 ? 31.26195 31.17028 88.92738 1.000 23.92315 276 GLU B C 1
ATOM 6884 O O . GLU B 1 277 ? 30.73870 32.18120 88.45311 1.000 22.65537 276 GLU B O 1
ATOM 6890 N N . SER B 1 278 ? 32.53452 30.86082 88.74199 1.000 26.29014 277 SER B N 1
ATOM 6891 C CA . SER B 1 278 ? 33.43826 31.73400 88.02313 1.000 27.55619 277 SER B CA 1
ATOM 6892 C C . SER B 1 278 ? 34.29735 30.87411 87.11351 1.000 25.21253 277 SER B C 1
ATOM 6893 O O . SER B 1 278 ? 34.86840 29.88095 87.57075 1.000 28.26500 277 SER B O 1
ATOM 6896 N N . ILE B 1 279 ? 34.36459 31.22857 85.83281 1.000 23.27780 278 ILE B N 1
ATOM 6897 C CA . ILE B 1 279 ? 35.29396 30.60287 84.89352 1.000 21.56269 278 ILE B CA 1
ATOM 6898 C C . ILE B 1 279 ? 36.42497 31.59113 84.66279 1.000 19.12593 278 ILE B C 1
ATOM 6899 O O . ILE B 1 279 ? 36.20806 32.67091 84.10475 1.000 19.36591 278 ILE B O 1
ATOM 6904 N N . LYS B 1 280 ? 37.62848 31.24041 85.11133 1.000 20.77492 279 LYS B N 1
ATOM 6905 C CA . LYS B 1 280 ? 38.78004 32.11926 84.95603 1.000 21.77361 279 LYS B CA 1
ATOM 6906 C C . LYS B 1 280 ? 39.35929 31.94914 83.56132 1.000 17.90999 279 LYS B C 1
ATOM 6907 O O . LYS B 1 280 ? 39.54997 30.82196 83.09609 1.000 25.41746 279 LYS B O 1
ATOM 6913 N N . LEU B 1 281 ? 39.64196 33.06423 82.90684 1.000 17.28444 280 LEU B N 1
ATOM 6914 C CA . LEU B 1 281 ? 40.17394 33.05217 81.55399 1.000 16.26290 280 LEU B CA 1
ATOM 6915 C C . LEU B 1 281 ? 41.58457 33.61027 81.52016 1.000 20.01971 280 LEU B C 1
ATOM 6916 O O . LEU B 1 281 ? 41.91581 34.55458 82.24494 1.000 19.94530 280 LEU B O 1
ATOM 6921 N N . THR B 1 282 ? 42.38932 33.04106 80.62693 1.000 17.05962 281 THR B N 1
ATOM 6922 C CA . THR B 1 282 ? 43.62175 33.65179 80.16529 1.000 15.86739 281 THR B CA 1
ATOM 6923 C C . THR B 1 282 ? 43.42884 34.20242 78.75584 1.000 14.25741 281 THR B C 1
ATOM 6924 O O . THR B 1 282 ? 42.40074 33.98294 78.11205 1.000 15.24833 281 THR B O 1
ATOM 6928 N N . ILE B 1 283 ? 44.45189 34.90791 78.25948 1.000 14.10241 282 ILE B N 1
ATOM 6929 C CA . ILE B 1 283 ? 44.41075 35.42935 76.89496 1.000 13.99360 282 ILE B CA 1
ATOM 6930 C C . ILE B 1 283 ? 44.18922 34.31789 75.87528 1.000 11.74382 282 ILE B C 1
ATOM 6931 O O . ILE B 1 283 ? 43.70707 34.57742 74.76125 1.000 14.13350 282 ILE B O 1
ATOM 6936 N N . ASN B 1 284 ? 44.51585 33.08230 76.23123 1.000 13.36076 283 ASN B N 1
ATOM 6937 C CA . ASN B 1 284 ? 44.39293 31.94938 75.32968 1.000 15.39288 283 ASN B CA 1
ATOM 6938 C C . ASN B 1 284 ? 43.03849 31.27232 75.42743 1.000 12.91914 283 ASN B C 1
ATOM 6939 O O . ASN B 1 284 ? 42.83320 30.23572 74.79407 1.000 14.61110 283 ASN B O 1
ATOM 6944 N N . ASP B 1 285 ? 42.13126 31.81305 76.22007 1.000 12.70223 284 ASP B N 1
ATOM 6945 C CA . ASP B 1 285 ? 40.75882 31.32081 76.28389 1.000 14.57043 284 ASP B CA 1
ATOM 6946 C C . ASP B 1 285 ? 39.87970 32.33703 75.57244 1.000 13.74901 284 ASP B C 1
ATOM 6947 O O . ASP B 1 285 ? 39.73087 33.47071 76.03966 1.000 14.44155 284 ASP B O 1
ATOM 6952 N N . LEU B 1 286 ? 39.30253 31.93441 74.43728 1.000 14.46327 285 LEU B N 1
ATOM 6953 C CA . LEU B 1 286 ? 38.47544 32.81767 73.63440 1.000 12.46174 285 LEU B CA 1
ATOM 6954 C C . LEU B 1 286 ? 37.04822 32.81041 74.15589 1.000 12.30484 285 LEU B C 1
ATOM 6955 O O . LEU B 1 286 ? 36.56847 31.79376 74.66148 1.000 15.48306 285 LEU B O 1
ATOM 6960 N N . VAL B 1 287 ? 36.38713 33.96388 74.05318 1.000 11.81768 286 VAL B N 1
ATOM 6961 C CA . VAL B 1 287 ? 34.98344 34.11307 74.44904 1.000 11.61034 286 VAL B CA 1
ATOM 6962 C C . VAL B 1 287 ? 34.21801 34.73650 73.30060 1.000 12.38229 286 VAL B C 1
ATOM 6963 O O . VAL B 1 287 ? 34.58931 35.81227 72.82052 1.000 11.47771 286 VAL B O 1
ATOM 6967 N N . PHE B 1 288 ? 33.12014 34.09280 72.90055 1.000 12.51652 287 PHE B N 1
ATOM 6968 C CA . PHE B 1 288 ? 32.27037 34.57460 71.81841 1.000 11.20632 287 PHE B CA 1
ATOM 6969 C C . PHE B 1 288 ? 30.91248 34.89451 72.41268 1.000 12.14035 287 PHE B C 1
ATOM 6970 O O . PHE B 1 288 ? 30.24219 33.99667 72.91852 1.000 14.60751 287 PHE B O 1
ATOM 6978 N N . VAL B 1 289 ? 30.51909 36.16215 72.35877 1.000 10.69184 288 VAL B N 1
ATOM 6979 C CA . VAL B 1 289 ? 29.26435 36.63020 72.95022 1.000 10.08189 288 VAL B CA 1
ATOM 6980 C C . VAL B 1 289 ? 28.26777 36.91592 71.83656 1.000 10.20089 288 VAL B C 1
ATOM 6981 O O . VAL B 1 289 ? 28.53302 37.76098 70.97462 1.000 11.75176 288 VAL B O 1
ATOM 6985 N N . THR B 1 290 ? 27.09083 36.26269 71.88675 1.000 11.66850 289 THR B N 1
ATOM 6986 C CA . THR B 1 290 ? 25.97834 36.64353 71.00530 1.000 12.78795 289 THR B CA 1
ATOM 6987 C C . THR B 1 290 ? 25.20544 37.70925 71.76371 1.000 11.55028 289 THR B C 1
ATOM 6988 O O . THR B 1 290 ? 24.35715 37.41129 72.59999 1.000 15.86847 289 THR B O 1
ATOM 6992 N N . ASN B 1 291 ? 25.55108 38.96943 71.52345 1.000 11.03484 290 ASN B N 1
ATOM 6993 C CA . ASN B 1 291 ? 24.99417 40.06283 72.31635 1.000 12.59378 290 ASN B CA 1
ATOM 6994 C C . ASN B 1 291 ? 23.57767 40.39254 71.84828 1.000 12.93825 290 ASN B C 1
ATOM 6995 O O . ASN B 1 291 ? 23.35715 40.66299 70.66676 1.000 13.10344 290 ASN B O 1
ATOM 7000 N N . GLY B 1 292 ? 22.62992 40.41265 72.78563 1.000 12.27864 291 GLY B N 1
ATOM 7001 C CA . GLY B 1 292 ? 21.24943 40.70607 72.45435 1.000 13.09954 291 GLY B CA 1
ATOM 7002 C C . GLY B 1 292 ? 20.51942 39.50194 71.88140 1.000 13.63680 291 GLY B C 1
ATOM 7003 O O . GLY B 1 292 ? 21.11817 38.52288 71.42749 1.000 14.08063 291 GLY B O 1
ATOM 7004 N N . SER B 1 293 ? 19.18693 39.57681 71.90509 1.000 12.41299 292 SER B N 1
ATOM 7005 C CA . SER B 1 293 ? 18.39824 38.45492 71.40530 1.000 12.09488 292 SER B CA 1
ATOM 7006 C C . SER B 1 293 ? 16.99911 38.91530 71.01558 1.000 15.82252 292 SER B C 1
ATOM 7007 O O . SER B 1 293 ? 16.32852 39.60258 71.78888 1.000 16.47560 292 SER B O 1
ATOM 7010 N N . ILE B 1 294 ? 16.56277 38.53643 69.81390 1.000 12.10659 293 ILE B N 1
ATOM 7011 C CA . ILE B 1 294 ? 15.21577 38.89897 69.38747 1.000 11.13612 293 ILE B CA 1
ATOM 7012 C C . ILE B 1 294 ? 14.15887 37.99070 69.98692 1.000 14.14749 293 ILE B C 1
ATOM 7013 O O . ILE B 1 294 ? 12.97755 38.34223 69.93641 1.000 13.04626 293 ILE B O 1
ATOM 7018 N N . THR B 1 295 ? 14.53286 36.82676 70.52994 1.000 13.56778 294 THR B N 1
ATOM 7019 C CA . THR B 1 295 ? 13.53967 35.89736 71.07465 1.000 12.20968 294 THR B CA 1
ATOM 7020 C C . THR B 1 295 ? 13.49020 35.90707 72.59054 1.000 14.88976 294 THR B C 1
ATOM 7021 O O . THR B 1 295 ? 12.60195 35.26174 73.17746 1.000 15.12147 294 THR B O 1
ATOM 7025 N N . GLU B 1 296 ? 14.41306 36.60967 73.23713 1.000 13.13905 295 GLU B N 1
ATOM 7026 C CA . GLU B 1 296 ? 14.41276 36.64847 74.68777 1.000 14.07540 295 GLU B CA 1
ATOM 7027 C C . GLU B 1 296 ? 13.08705 37.16453 75.22373 1.000 14.18934 295 GLU B C 1
ATOM 7028 O O . GLU B 1 296 ? 12.46558 38.06230 74.65059 1.000 14.89533 295 GLU B O 1
ATOM 7034 N N . SER B 1 297 ? 12.65269 36.56812 76.32835 1.000 13.07278 296 SER B N 1
ATOM 7035 C CA . SER B 1 297 ? 11.45209 36.97273 77.04558 1.000 12.55067 296 SER B CA 1
ATOM 7036 C C . SER B 1 297 ? 10.18361 36.65691 76.27002 1.000 16.01863 296 SER B C 1
ATOM 7037 O O . SER B 1 297 ? 9.12286 37.18162 76.59798 1.000 17.11033 296 SER B O 1
ATOM 7040 N N . SER B 1 298 ? 10.27301 35.80708 75.24905 1.000 14.40629 297 SER B N 1
ATOM 7041 C CA . SER B 1 298 ? 9.07544 35.35226 74.55184 1.000 12.83951 297 SER B CA 1
ATOM 7042 C C . SER B 1 298 ? 8.10842 34.69482 75.52142 1.000 12.33930 297 SER B C 1
ATOM 7043 O O . SER B 1 298 ? 8.51519 33.95267 76.41783 1.000 14.82469 297 SER B O 1
ATOM 7046 N N . THR B 1 299 ? 6.82472 34.93350 75.30068 1.000 11.74043 298 THR B N 1
ATOM 7047 C CA . THR B 1 299 ? 5.76452 34.25485 76.02976 1.000 11.09416 298 THR B CA 1
ATOM 7048 C C . THR B 1 299 ? 4.84464 33.54768 75.04624 1.000 12.86293 298 THR B C 1
ATOM 7049 O O . THR B 1 299 ? 4.76844 33.90188 73.87108 1.000 13.94883 298 THR B O 1
ATOM 7053 N N . TYR B 1 300 ? 4.11341 32.55318 75.54930 1.000 12.89821 299 TYR B N 1
ATOM 7054 C CA . TYR B 1 300 ? 3.27196 31.71735 74.70455 1.000 13.78230 299 TYR B CA 1
ATOM 7055 C C . TYR B 1 300 ? 1.86752 31.67963 75.27318 1.000 13.48268 299 TYR B C 1
ATOM 7056 O O . TYR B 1 300 ? 1.67656 31.69101 76.49540 1.000 16.21187 299 TYR B O 1
ATOM 7065 N N . GLY B 1 301 ? 0.88957 31.67361 74.37197 1.000 11.23961 300 GLY B N 1
ATOM 7066 C CA . GLY B 1 301 ? -0.48366 31.36909 74.71083 1.000 12.67360 300 GLY B CA 1
ATOM 7067 C C . GLY B 1 301 ? -0.89465 30.00207 74.20270 1.000 13.01270 300 GLY B C 1
ATOM 7068 O O . GLY B 1 301 ? -0.06767 29.10020 74.03045 1.000 13.37278 300 GLY B O 1
ATOM 7069 N N . ASP B 1 302 ? -2.20251 29.82642 74.00584 1.000 15.39218 301 ASP B N 1
ATOM 7070 C CA . ASP B 1 302 ? -2.71401 28.60433 73.37479 1.000 14.30549 301 ASP B CA 1
ATOM 7071 C C . ASP B 1 302 ? -4.01982 28.94102 72.65847 1.000 11.94099 301 ASP B C 1
ATOM 7072 O O . ASP B 1 302 ? -4.33918 30.11028 72.43006 1.000 12.49407 301 ASP B O 1
ATOM 7077 N N . ASN B 1 303 ? -4.76490 27.90838 72.25024 1.000 12.43579 302 ASN B N 1
ATOM 7078 C CA . ASN B 1 303 ? -5.97119 28.17219 71.47693 1.000 13.15841 302 ASN B CA 1
ATOM 7079 C C . ASN B 1 303 ? -6.92693 29.10871 72.21185 1.000 13.27843 302 ASN B C 1
ATOM 7080 O O . ASN B 1 303 ? -7.70776 29.81873 71.57184 1.000 12.78925 302 ASN B O 1
ATOM 7085 N N . ASP B 1 304 ? -6.86980 29.13174 73.54769 1.000 14.80888 303 ASP B N 1
ATOM 7086 C CA . ASP B 1 304 ? -7.83310 29.86676 74.36815 1.000 12.99675 303 ASP B CA 1
ATOM 7087 C C . ASP B 1 304 ? -7.23459 31.01073 75.17370 1.000 17.46752 303 ASP B C 1
ATOM 7088 O O . ASP B 1 304 ? -7.97485 31.69448 75.88897 1.000 17.38605 303 ASP B O 1
ATOM 7093 N N . THR B 1 305 ? -5.92953 31.26239 75.06374 1.000 14.68677 304 THR B N 1
ATOM 7094 C CA . THR B 1 305 ? -5.23714 32.20513 75.91431 1.000 15.02421 304 THR B CA 1
ATOM 7095 C C . THR B 1 305 ? -4.29962 33.05095 75.06408 1.000 13.84676 304 THR B C 1
ATOM 7096 O O . THR B 1 305 ? -3.52427 32.49180 74.28831 1.000 14.60757 304 THR B O 1
ATOM 7100 N N . PRO B 1 306 ? -4.35132 34.37485 75.16412 1.000 13.88778 305 PRO B N 1
ATOM 7101 C CA . PRO B 1 306 ? -3.32745 35.19202 74.49566 1.000 12.29616 305 PRO B CA 1
ATOM 7102 C C . PRO B 1 306 ? -1.95145 34.94312 75.08672 1.000 13.35082 305 PRO B C 1
ATOM 7103 O O . PRO B 1 306 ? -1.80340 34.60016 76.25902 1.000 13.72407 305 PRO B O 1
ATOM 7107 N N . ALA B 1 307 ? -0.92556 35.14818 74.26779 1.000 11.80732 306 ALA B N 1
ATOM 7108 C CA . ALA B 1 307 ? 0.42508 35.18797 74.81699 1.000 11.70407 306 ALA B CA 1
ATOM 7109 C C . ALA B 1 307 ? 0.57006 36.46496 75.63673 1.000 11.99425 306 ALA B C 1
ATOM 7110 O O . ALA B 1 307 ? 0.34230 37.55862 75.10650 1.000 15.26198 306 ALA B O 1
ATOM 7112 N N . PRO B 1 308 ? 0.89568 36.38764 76.91976 1.000 13.21769 307 PRO B N 1
ATOM 7113 C CA . PRO B 1 308 ? 0.86561 37.59674 77.75905 1.000 16.72114 307 PRO B CA 1
ATOM 7114 C C . PRO B 1 308 ? 1.96562 38.57088 77.36949 1.000 13.22280 307 PRO B C 1
ATOM 7115 O O . PRO B 1 308 ? 3.14748 38.19083 77.30514 1.000 16.25644 307 PRO B O 1
ATOM 7119 N N . PRO B 1 309 ? 1.61381 39.82695 77.07956 1.00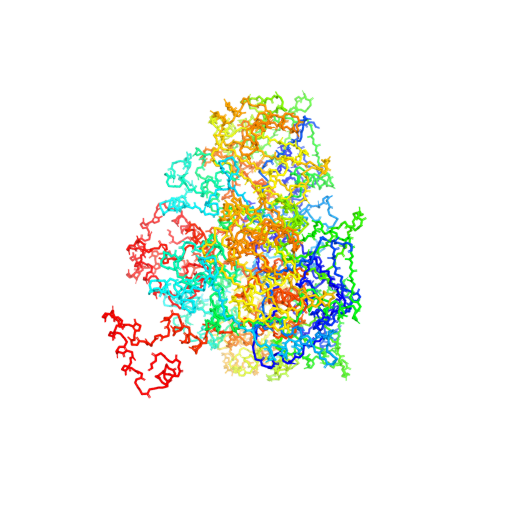0 14.50741 308 PRO B N 1
ATOM 7120 C CA . PRO B 1 309 ? 2.64111 40.82856 76.76154 1.000 14.08359 308 PRO B CA 1
ATOM 7121 C C . PRO B 1 309 ? 3.62959 41.01986 77.90391 1.000 14.72746 308 PRO B C 1
ATOM 7122 O O . PRO B 1 309 ? 3.30167 40.85708 79.08257 1.000 18.03211 308 PRO B O 1
ATOM 7126 N N . THR B 1 310 ? 4.85738 41.38204 77.53387 1.000 13.06744 309 THR B N 1
ATOM 7127 C CA . THR B 1 310 ? 5.91991 41.54075 78.50947 1.000 15.28802 309 THR B CA 1
ATOM 7128 C C . THR B 1 310 ? 6.90715 42.57337 77.98974 1.000 18.54166 309 THR B C 1
ATOM 7129 O O . THR B 1 310 ? 7.02231 42.78427 76.77797 1.000 17.49817 309 THR B O 1
ATOM 7133 N N . ASP B 1 311 ? 7.60356 43.22951 78.92656 1.000 18.60595 310 ASP B N 1
ATOM 7134 C CA . ASP B 1 311 ? 8.74245 44.09355 78.62160 1.000 17.71137 310 ASP B CA 1
ATOM 7135 C C . ASP B 1 311 ? 10.00686 43.63877 79.34076 1.000 19.36766 310 ASP B C 1
ATOM 7136 O O . ASP B 1 311 ? 10.98724 44.39377 79.40137 1.000 24.60046 310 ASP B O 1
ATOM 7141 N N . GLU B 1 312 ? 10.03186 42.41281 79.84843 1.000 16.38527 311 GLU B N 1
ATOM 7142 C CA . GLU B 1 312 ? 11.14752 41.97623 80.67491 1.000 18.39513 311 GLU B CA 1
ATOM 7143 C C . GLU B 1 312 ? 12.42775 41.87241 79.86349 1.000 18.85288 311 GLU B C 1
ATOM 7144 O O . GLU B 1 312 ? 12.41523 41.43699 78.71167 1.000 18.99417 311 GLU B O 1
ATOM 7150 N N . LEU B 1 313 ? 13.53292 42.29698 80.46831 1.000 20.23661 312 LEU B N 1
ATOM 7151 C CA . LEU B 1 313 ? 14.85538 41.99311 79.94247 1.000 20.96878 312 LEU B CA 1
ATOM 7152 C C . LEU B 1 313 ? 15.32142 40.69254 80.57528 1.000 21.96494 312 LEU B C 1
ATOM 7153 O O . LEU B 1 313 ? 15.25480 40.53094 81.79726 1.000 31.04938 312 LEU B O 1
ATOM 7158 N N . GLY B 1 314 ? 15.77808 39.76525 79.75395 1.000 22.96118 313 GLY B N 1
ATOM 7159 C CA . GLY B 1 314 ? 16.28619 38.51136 80.23280 1.000 16.98370 313 GLY B CA 1
ATOM 7160 C C . GLY B 1 314 ? 17.79846 38.51168 80.24865 1.000 18.80940 313 GLY B C 1
ATOM 7161 O O . GLY B 1 314 ? 18.44322 39.56449 80.29675 1.000 20.80678 313 GLY B O 1
ATOM 7162 N N . GLY B 1 315 ? 18.36804 37.31015 80.16971 1.000 20.94833 314 GLY B N 1
ATOM 7163 C CA . GLY B 1 315 ? 19.79904 37.16689 80.36946 1.000 19.71619 314 GLY B CA 1
ATOM 7164 C C . GLY B 1 315 ? 20.62664 37.81682 79.27872 1.000 20.55234 314 GLY B C 1
ATOM 7165 O O . GLY B 1 315 ? 21.69249 38.36880 79.55183 1.000 19.66061 314 GLY B O 1
ATOM 7166 N N . SER B 1 316 ? 20.15691 37.76000 78.03050 1.000 18.94164 315 SER B N 1
ATOM 7167 C CA . SER B 1 316 ? 20.97950 38.25391 76.93229 1.000 16.66735 315 SER B CA 1
ATOM 7168 C C . SER B 1 316 ? 21.10027 39.77107 76.97071 1.000 15.43453 315 SER B C 1
ATOM 7169 O O . SER B 1 316 ? 22.20063 40.32427 76.80966 1.000 16.36256 315 SER B O 1
ATOM 7172 N N . TRP B 1 317 ? 19.97539 40.46421 77.14911 1.000 16.37812 316 TRP B N 1
ATOM 7173 C CA . TRP B 1 317 ? 20.00650 41.91858 77.19079 1.000 15.14944 316 TRP B CA 1
ATOM 7174 C C . TRP B 1 317 ? 20.70828 42.41008 78.44792 1.000 16.91658 316 TRP B C 1
ATOM 7175 O O . TRP B 1 317 ? 21.43672 43.40848 78.40457 1.000 15.77121 316 TRP B O 1
ATOM 7186 N N . THR B 1 318 ? 20.51856 41.71153 79.56995 1.000 15.89336 317 THR B N 1
ATOM 7187 C CA . THR B 1 318 ? 21.21648 42.09171 80.79631 1.000 15.91796 317 THR B CA 1
ATOM 7188 C C . THR B 1 318 ? 22.72695 41.93794 80.63476 1.000 18.26136 317 THR B C 1
ATOM 7189 O O . THR B 1 318 ? 23.49496 42.81682 81.04355 1.000 18.48633 317 THR B O 1
ATOM 7193 N N . LEU B 1 319 ? 23.16953 40.84959 80.00279 1.000 16.22914 318 LEU B N 1
ATOM 7194 C CA . LEU B 1 319 ? 24.60118 40.65235 79.78641 1.000 14.61733 318 LEU B CA 1
ATOM 7195 C C . LEU B 1 319 ? 25.17123 41.74105 78.88985 1.000 17.70113 318 LEU B C 1
ATOM 7196 O O . LEU B 1 319 ? 26.22768 42.31117 79.18553 1.000 17.25187 318 LEU B O 1
ATOM 7201 N N . TRP B 1 320 ? 24.49576 42.04976 77.78029 1.000 16.28890 319 TRP B N 1
ATOM 7202 C CA . TRP B 1 320 ? 25.04768 43.08668 76.91498 1.000 14.87117 319 TRP B CA 1
ATOM 7203 C C . TRP B 1 320 ? 25.11517 44.41980 77.65887 1.000 16.56546 319 TRP B C 1
ATOM 7204 O O . TRP B 1 320 ? 26.10071 45.15821 77.54570 1.000 15.01779 319 TRP B O 1
ATOM 7215 N N . LYS B 1 321 ? 24.11219 44.71538 78.48734 1.000 14.73512 320 LYS B N 1
ATOM 7216 C CA . LYS B 1 321 ? 24.17705 45.96070 79.24723 1.000 16.28577 320 LYS B CA 1
ATOM 7217 C C . LYS B 1 321 ? 25.35294 45.94866 80.21898 1.000 16.48545 320 LYS B C 1
ATOM 7218 O O . LYS B 1 321 ? 26.02611 46.96850 80.39964 1.000 19.24588 320 LYS B O 1
ATOM 7224 N N . ASN B 1 322 ? 25.62576 44.80300 80.83552 1.000 15.58138 321 ASN B N 1
ATOM 7225 C CA . ASN B 1 322 ? 26.75870 44.70694 81.75750 1.000 17.53719 321 ASN B CA 1
ATOM 7226 C C . ASN B 1 322 ? 28.08743 44.86626 81.02471 1.000 21.88822 321 ASN B C 1
ATOM 7227 O O . ASN B 1 322 ? 29.04366 45.44060 81.56627 1.000 20.27562 321 ASN B O 1
ATOM 7232 N N . LEU B 1 323 ? 28.17523 44.35733 79.79764 1.000 18.73461 322 LEU B N 1
ATOM 7233 C CA . LEU B 1 323 ? 29.39625 44.56513 79.02720 1.000 15.15079 322 LEU B CA 1
ATOM 7234 C C . LEU B 1 323 ? 29.51762 46.01123 78.55851 1.000 19.93178 322 LEU B C 1
ATOM 7235 O O . LEU B 1 323 ? 30.62701 46.57454 78.54944 1.000 19.96722 322 LEU B O 1
ATOM 7240 N N . ALA B 1 324 ? 28.39520 46.62582 78.15487 1.000 16.19708 323 ALA B N 1
ATOM 7241 C CA . ALA B 1 324 ? 28.42648 47.99032 77.63271 1.000 17.28417 323 ALA B CA 1
ATOM 7242 C C . ALA B 1 324 ? 28.96301 48.97963 78.66608 1.000 22.16465 323 ALA B C 1
ATOM 7243 O O . ALA B 1 324 ? 29.55273 50.00336 78.29670 1.000 21.76116 323 ALA B O 1
ATOM 7245 N N . ARG B 1 325 ? 28.77393 48.69348 79.95777 1.000 23.32403 324 ARG B N 1
ATOM 7246 C CA . ARG B 1 325 ? 29.29424 49.58149 80.99593 1.000 22.29223 324 ARG B CA 1
ATOM 7247 C C . ARG B 1 325 ? 30.81456 49.59886 81.02621 1.000 27.22227 324 ARG B C 1
ATOM 7248 O O . ARG B 1 325 ? 31.40546 50.54517 81.56161 1.000 25.67424 324 ARG B O 1
ATOM 7256 N N . GLN B 1 326 ? 31.45440 48.57729 80.46542 1.000 23.45244 325 GLN B N 1
ATOM 7257 C CA . GLN B 1 326 ? 32.89303 48.40479 80.59978 1.000 24.72783 325 GLN B CA 1
ATOM 7258 C C . GLN B 1 326 ? 33.69062 49.05592 79.48033 1.000 28.05317 325 GLN B C 1
ATOM 7259 O O . GLN B 1 326 ? 34.89456 49.28439 79.65566 1.000 29.81544 325 GLN B O 1
ATOM 7265 N N . SER B 1 327 ? 33.06439 49.35294 78.33585 1.000 24.47145 326 SER B N 1
ATOM 7266 C CA . SER B 1 327 ? 33.73599 50.07574 77.26622 1.000 24.81534 326 SER B CA 1
ATOM 7267 C C . SER B 1 327 ? 32.68402 50.62717 76.32463 1.000 27.74130 326 SER B C 1
ATOM 7268 O O . SER B 1 327 ? 31.71456 49.91513 76.01723 1.000 22.92613 326 SER B O 1
ATOM 7271 N N . PRO B 1 328 ? 32.82460 51.86709 75.85230 1.000 28.67883 327 PRO B N 1
ATOM 7272 C CA . PRO B 1 328 ? 31.90040 52.36238 74.82103 1.000 27.85189 327 PRO B CA 1
ATOM 7273 C C . PRO B 1 328 ? 32.01213 51.59608 73.51914 1.000 26.28742 327 PRO B C 1
ATOM 7274 O O . PRO B 1 328 ? 31.07923 51.63046 72.70651 1.000 29.47660 327 PRO B O 1
ATOM 7278 N N . GLU B 1 329 ? 33.12156 50.89752 73.30119 1.000 24.63069 328 GLU B N 1
ATOM 7279 C CA . GLU B 1 329 ? 33.29226 50.09457 72.10213 1.000 21.11159 328 GLU B CA 1
ATOM 7280 C C . GLU B 1 329 ? 32.50214 48.79815 72.14612 1.000 19.11133 328 GLU B C 1
ATOM 7281 O O . GLU B 1 329 ? 32.54372 48.03806 71.17008 1.000 20.67913 328 GLU B O 1
ATOM 7287 N N . PHE B 1 330 ? 31.80111 48.50913 73.24149 1.000 17.36524 329 PHE B N 1
ATOM 7288 C CA . PHE B 1 330 ? 30.99180 47.30043 73.30145 1.000 14.20125 329 PHE B CA 1
ATOM 7289 C C . PHE B 1 330 ? 29.52549 47.56948 72.97460 1.000 16.79489 329 PHE B C 1
ATOM 7290 O O . PHE B 1 330 ? 28.69441 46.69292 73.19657 1.000 17.67369 329 PHE B O 1
ATOM 7298 N N . GLY B 1 331 ? 29.19684 48.74803 72.43671 1.000 15.06780 330 GLY B N 1
ATOM 7299 C CA . GLY B 1 331 ? 27.87158 48.99284 71.89086 1.000 15.74250 330 GLY B CA 1
ATOM 7300 C C . GLY B 1 331 ? 26.90857 49.63555 72.87154 1.000 15.54730 330 GLY B C 1
ATOM 7301 O O . GLY B 1 331 ? 27.23021 49.92357 74.02288 1.000 17.72876 330 GLY B O 1
ATOM 7302 N N . ASN B 1 332 ? 25.68161 49.85179 72.38766 1.000 14.37157 331 ASN B N 1
ATOM 7303 C CA . ASN B 1 332 ? 24.63911 50.57281 73.13002 1.000 13.49783 331 ASN B CA 1
ATOM 7304 C C . ASN B 1 332 ? 23.35437 49.75149 73.05880 1.000 12.33510 331 ASN B C 1
ATOM 7305 O O . ASN B 1 332 ? 22.48536 50.00784 72.21758 1.000 14.70031 331 ASN B O 1
ATOM 7310 N N . PRO B 1 333 ? 23.20373 48.75245 73.92817 1.000 14.51394 332 PRO B N 1
ATOM 7311 C CA . PRO B 1 333 ? 22.03775 47.85859 73.81285 1.000 14.54261 332 PRO B CA 1
ATOM 7312 C C . PRO B 1 333 ? 20.70331 48.57623 73.92293 1.000 13.16914 332 PRO B C 1
ATOM 7313 O O . PRO B 1 333 ? 19.71400 48.12684 73.32235 1.000 14.05803 332 PRO B O 1
ATOM 7317 N N . ASP B 1 334 ? 20.64283 49.69537 74.65237 1.000 15.59504 333 ASP B N 1
ATOM 7318 C CA . ASP B 1 334 ? 19.35415 50.35134 74.85822 1.000 15.94904 333 ASP B CA 1
ATOM 7319 C C . ASP B 1 334 ? 18.77258 50.91945 73.56800 1.000 16.64755 333 ASP B C 1
ATOM 7320 O O . ASP B 1 334 ? 17.55881 51.13372 73.49753 1.000 17.16919 333 ASP B O 1
ATOM 7325 N N . LYS B 1 335 ? 19.59503 51.16109 72.53836 1.000 13.46077 334 LYS B N 1
ATOM 7326 C CA . LYS B 1 335 ? 19.04898 51.59669 71.25748 1.000 13.19490 334 LYS B CA 1
ATOM 7327 C C . LYS B 1 335 ? 18.15368 50.53429 70.64027 1.000 14.71167 334 LYS B C 1
ATOM 7328 O O . LYS B 1 335 ? 17.29526 50.85190 69.80945 1.000 16.12120 334 LYS B O 1
ATOM 7334 N N . PHE B 1 336 ? 18.32728 49.28090 71.04189 1.000 14.67071 335 PHE B N 1
ATOM 7335 C CA . PHE B 1 336 ? 17.61965 48.16902 70.43199 1.000 14.39897 335 PHE B CA 1
ATOM 7336 C C . PHE B 1 336 ? 16.55576 47.56096 71.31871 1.000 13.22428 335 PHE B C 1
ATOM 7337 O O . PHE B 1 336 ? 15.55340 47.06867 70.79016 1.000 14.50397 335 PHE B O 1
ATOM 7345 N N . CYS B 1 337 ? 16.73782 47.58564 72.64194 1.000 14.03009 336 CYS B N 1
ATOM 7346 C CA . CYS B 1 337 ? 15.80269 46.91415 73.54123 1.000 12.94667 336 CYS B CA 1
ATOM 7347 C C . CYS B 1 337 ? 14.93256 47.86607 74.35018 1.000 17.47331 336 CYS B C 1
ATOM 7348 O O . CYS B 1 337 ? 14.12842 47.39547 75.15856 1.000 18.64412 336 CYS B O 1
ATOM 7351 N N . GLN B 1 338 ? 15.05823 49.17579 74.15074 1.000 15.12744 337 GLN B N 1
ATOM 7352 C CA . GLN B 1 338 ? 14.20264 50.15031 74.81870 1.000 17.02691 337 GLN B CA 1
ATOM 7353 C C . GLN B 1 338 ? 13.49872 51.01007 73.77296 1.000 16.54280 337 GLN B C 1
ATOM 7354 O O . GLN B 1 338 ? 13.95414 51.13670 72.63536 1.000 16.87633 337 GLN B O 1
ATOM 7360 N N . ASN B 1 339 ? 12.36887 51.60685 74.17456 1.000 17.44199 338 ASN B N 1
ATOM 7361 C CA . ASN B 1 339 ? 11.62620 52.54393 73.32704 1.000 18.53088 338 ASN B CA 1
ATOM 7362 C C . ASN B 1 339 ? 11.10346 51.87637 72.06448 1.000 16.54779 338 ASN B C 1
ATOM 7363 O O . ASN B 1 339 ? 10.96509 52.51965 71.01947 1.000 18.53821 338 ASN B O 1
ATOM 7368 N N . ILE B 1 340 ? 10.79831 50.58716 72.14899 1.000 15.63963 339 ILE B N 1
ATOM 7369 C CA . ILE B 1 340 ? 10.16653 49.90520 71.01907 1.000 13.82804 339 ILE B CA 1
ATOM 7370 C C . ILE B 1 340 ? 8.70741 50.35182 70.96418 1.000 12.99639 339 ILE B C 1
ATOM 7371 O O . ILE B 1 340 ? 7.97779 50.17153 71.95029 1.000 15.22139 339 ILE B O 1
ATOM 7376 N N . PRO B 1 341 ? 8.24574 50.94322 69.86017 1.000 14.77069 340 PRO B N 1
ATOM 7377 C CA . PRO B 1 341 ? 6.85737 51.42350 69.80441 1.000 14.05376 340 PRO B CA 1
ATOM 7378 C C . PRO B 1 341 ? 5.84552 50.31363 70.03525 1.000 15.03176 340 PRO B C 1
ATOM 7379 O O . PRO B 1 341 ? 6.02680 49.17216 69.60638 1.000 14.77487 340 PRO B O 1
ATOM 7383 N N . LYS B 1 342 ? 4.75126 50.66727 70.70989 1.000 13.25350 341 LYS B N 1
ATOM 7384 C CA . LYS B 1 342 ? 3.72630 49.66943 70.98697 1.000 14.07458 341 LYS B CA 1
ATOM 7385 C C . LYS B 1 342 ? 2.96982 49.22878 69.73553 1.000 13.38715 341 LYS B C 1
ATOM 7386 O O . LYS B 1 342 ? 2.27759 48.20714 69.78813 1.000 15.63173 341 LYS B O 1
ATOM 7392 N N . LYS B 1 343 ? 3.10505 49.94143 68.61442 1.000 12.36624 342 LYS B N 1
ATOM 7393 C CA . LYS B 1 343 ? 2.53613 49.46941 67.35501 1.000 13.38089 342 LYS B CA 1
ATOM 7394 C C . LYS B 1 343 ? 3.35070 48.32971 66.74299 1.000 13.22453 342 LYS B C 1
ATOM 7395 O O . LYS B 1 343 ? 2.82830 47.61394 65.88380 1.000 13.37205 342 LYS B O 1
ATOM 7401 N N . SER B 1 344 ? 4.59717 48.15205 67.17349 1.000 12.10603 343 SER B N 1
ATOM 7402 C CA . SER B 1 344 ? 5.51802 47.20219 66.53895 1.000 13.41281 343 SER B CA 1
ATOM 7403 C C . SER B 1 344 ? 4.94304 45.79298 66.49959 1.000 12.18077 343 SER B C 1
ATOM 7404 O O . SER B 1 344 ? 4.19363 45.38220 67.37640 1.000 13.82801 343 SER B O 1
ATOM 7407 N N . TRP B 1 345 ? 5.41075 45.01373 65.52909 1.000 11.45536 344 TRP B N 1
ATOM 7408 C CA . TRP B 1 345 ? 5.19317 43.57352 65.53132 1.000 10.25822 344 TRP B CA 1
ATOM 7409 C C . TRP B 1 345 ? 5.67960 42.96250 66.83902 1.000 10.70331 344 TRP B C 1
ATOM 7410 O O . TRP B 1 345 ? 6.82151 43.17517 67.25583 1.000 11.90117 344 TRP B O 1
ATOM 7421 N N . PHE B 1 346 ? 4.78432 42.22549 67.50518 1.000 9.18886 345 PHE B N 1
ATOM 7422 C CA . PHE B 1 346 ? 5.11041 41.41085 68.66809 1.000 11.02272 345 PHE B CA 1
ATOM 7423 C C . PHE B 1 346 ? 4.61062 39.98778 68.53201 1.000 11.20971 345 PHE B C 1
ATOM 7424 O O . PHE B 1 346 ? 5.26477 39.06781 69.02853 1.000 12.28653 345 PHE B O 1
ATOM 7432 N N . VAL B 1 347 ? 3.45071 39.78564 67.91073 1.000 10.97998 346 VAL B N 1
ATOM 7433 C CA . VAL B 1 347 ? 2.76471 38.49939 67.95746 1.000 11.82579 346 VAL B CA 1
ATOM 7434 C C . VAL B 1 347 ? 2.91230 37.77395 66.63042 1.000 11.47549 346 VAL B C 1
ATOM 7435 O O . VAL B 1 347 ? 2.70918 38.35952 65.55586 1.000 12.35516 346 VAL B O 1
ATOM 7439 N N . SER B 1 348 ? 3.24159 36.48788 66.71516 1.000 11.20854 347 SER B N 1
ATOM 7440 C CA . SER B 1 348 ? 3.10048 35.54238 65.62229 1.000 11.83383 347 SER B CA 1
ATOM 7441 C C . SER B 1 348 ? 2.26140 34.38909 66.12735 1.000 12.49044 347 SER B C 1
ATOM 7442 O O . SER B 1 348 ? 2.13328 34.18392 67.33082 1.000 14.56913 347 SER B O 1
ATOM 7445 N N . ALA B 1 349 ? 1.70475 33.61715 65.20517 1.000 11.42947 348 ALA B N 1
ATOM 7446 C CA . ALA B 1 349 ? 0.91619 32.47157 65.62507 1.000 10.43773 348 ALA B CA 1
ATOM 7447 C C . ALA B 1 349 ? 1.12146 31.34397 64.63403 1.000 11.67449 348 ALA B C 1
ATOM 7448 O O . ALA B 1 349 ? 1.31726 31.57386 63.43959 1.000 13.03560 348 ALA B O 1
ATOM 7450 N N . THR B 1 350 ? 1.08263 30.12081 65.14541 1.000 10.34990 349 THR B N 1
ATOM 7451 C CA . THR B 1 350 ? 1.18301 28.93148 64.30868 1.000 8.91609 349 THR B CA 1
ATOM 7452 C C . THR B 1 350 ? -0.14534 28.19893 64.40324 1.000 9.10377 349 THR B C 1
ATOM 7453 O O . THR B 1 350 ? -0.52075 27.74254 65.48589 1.000 10.26299 349 THR B O 1
ATOM 7457 N N . SER B 1 351 ? -0.84685 28.10002 63.28040 1.000 9.37724 350 SER B N 1
ATOM 7458 C CA . SER B 1 351 ? -2.18448 27.51039 63.24951 1.000 9.32811 350 SER B CA 1
ATOM 7459 C C . SER B 1 351 ? -2.10516 26.15799 62.55610 1.000 9.99774 350 SER B C 1
ATOM 7460 O O . SER B 1 351 ? -1.74721 26.09084 61.37236 1.000 11.45207 350 SER B O 1
ATOM 7463 N N . THR B 1 352 ? -2.43713 25.08814 63.28299 1.000 9.57437 351 THR B N 1
ATOM 7464 C CA . THR B 1 352 ? -2.29877 23.72414 62.77066 1.000 10.27575 351 THR B CA 1
ATOM 7465 C C . THR B 1 352 ? -3.67703 23.09423 62.59214 1.000 10.93749 351 THR B C 1
ATOM 7466 O O . THR B 1 352 ? -4.52557 23.19644 63.48216 1.000 13.66731 351 THR B O 1
ATOM 7470 N N . THR B 1 353 ? -3.90316 22.46636 61.43296 1.000 11.09499 352 THR B N 1
ATOM 7471 C CA . THR B 1 353 ? -5.21395 21.88592 61.14325 1.000 10.33395 352 THR B CA 1
ATOM 7472 C C . THR B 1 353 ? -5.06918 20.69207 60.20461 1.000 13.98986 352 THR B C 1
ATOM 7473 O O . THR B 1 353 ? -4.16134 20.63979 59.36487 1.000 12.00781 352 THR B O 1
ATOM 7477 N N . ASN B 1 354 ? -5.98663 19.72820 60.34542 1.000 13.56503 353 ASN B N 1
ATOM 7478 C CA . ASN B 1 354 ? -6.20620 18.72489 59.30878 1.000 13.21544 353 ASN B CA 1
ATOM 7479 C C . ASN B 1 354 ? -7.53614 18.93339 58.59322 1.000 13.48018 353 ASN B C 1
ATOM 7480 O O . ASN B 1 354 ? -7.96732 18.06012 57.83407 1.000 15.53753 353 ASN B O 1
ATOM 7485 N N . ASN B 1 355 ? -8.19022 20.07046 58.81277 1.000 11.46877 354 ASN B N 1
ATOM 7486 C CA . ASN B 1 355 ? -9.55050 20.26949 58.32098 1.000 16.30206 354 ASN B CA 1
ATOM 7487 C C . ASN B 1 355 ? -9.55877 20.56394 56.82485 1.000 15.51479 354 ASN B C 1
ATOM 7488 O O . ASN B 1 355 ? -8.87634 21.48386 56.34968 1.000 14.33479 354 ASN B O 1
ATOM 7493 N N . LYS B 1 356 ? -10.35262 19.77971 56.08500 1.000 15.65647 355 LYS B N 1
ATOM 7494 C CA . LYS B 1 356 ? -10.37203 19.87070 54.62792 1.000 17.59040 355 LYS B CA 1
ATOM 7495 C C . LYS B 1 356 ? -10.95684 21.18965 54.13068 1.000 16.15040 355 LYS B C 1
ATOM 7496 O O . LYS B 1 356 ? -10.51403 21.70451 53.10077 1.000 17.56237 355 LYS B O 1
ATOM 7502 N N . GLU B 1 357 ? -11.93958 21.76722 54.83662 1.000 15.25610 356 GLU B N 1
ATOM 7503 C CA . GLU B 1 357 ? -12.46687 23.05741 54.39993 1.000 15.74592 356 GLU B CA 1
ATOM 7504 C C . GLU B 1 357 ? -11.39474 24.14177 54.44244 1.000 15.99064 356 GLU B C 1
ATOM 7505 O O . GLU B 1 357 ? -11.28795 24.95027 53.51520 1.000 15.25656 356 GLU B O 1
ATOM 7511 N N . ILE B 1 358 ? -10.60830 24.19303 55.51902 1.000 14.30756 357 ILE B N 1
ATOM 7512 C CA . ILE B 1 358 ? -9.53995 25.19117 55.60034 1.000 12.82758 357 ILE B CA 1
ATOM 7513 C C . ILE B 1 358 ? -8.48614 24.92342 54.53597 1.000 11.07180 357 ILE B C 1
ATOM 7514 O O . ILE B 1 358 ? -8.05085 25.83404 53.82388 1.000 12.26534 357 ILE B O 1
ATOM 7519 N N . ILE B 1 359 ? -8.04918 23.67332 54.42662 1.000 13.06271 358 ILE B N 1
ATOM 7520 C CA . ILE B 1 359 ? -6.98452 23.34634 53.48243 1.000 12.73471 358 ILE B CA 1
ATOM 7521 C C . ILE B 1 359 ? -7.42784 23.62033 52.04213 1.000 15.54594 358 ILE B C 1
ATOM 7522 O O . ILE B 1 359 ? -6.65928 24.16494 51.23858 1.000 13.31181 358 ILE B O 1
ATOM 7527 N N . ASP B 1 360 ? -8.68737 23.30171 51.70607 1.000 14.44202 359 ASP B N 1
ATOM 7528 C CA . ASP B 1 360 ? -9.19444 23.60322 50.36678 1.000 14.83442 359 ASP B CA 1
ATOM 7529 C C . ASP B 1 360 ? -9.30261 25.10385 50.12788 1.000 13.69000 359 ASP B C 1
ATOM 7530 O O . ASP B 1 360 ? -9.11800 25.57408 49.00126 1.000 15.28125 359 ASP B O 1
ATOM 7535 N N . THR B 1 361 ? -9.67798 25.87168 51.15430 1.000 14.08636 360 THR B N 1
ATOM 7536 C CA . THR B 1 361 ? -9.71007 27.32239 50.98382 1.000 13.17612 360 THR B CA 1
ATOM 7537 C C . THR B 1 361 ? -8.32060 27.86003 50.66132 1.000 12.67423 360 THR B C 1
ATOM 7538 O O . THR B 1 361 ? -8.15551 28.69185 49.75971 1.000 13.87020 360 THR B O 1
ATOM 7542 N N . ILE B 1 362 ? -7.31171 27.38676 51.38538 1.000 13.99812 361 ILE B N 1
ATOM 7543 C CA . ILE B 1 362 ? -5.93382 27.78665 51.10048 1.000 12.61821 361 ILE B CA 1
ATOM 7544 C C . ILE B 1 362 ? -5.53902 27.39612 49.68184 1.000 12.94162 361 ILE B C 1
ATOM 7545 O O . ILE B 1 362 ? -4.93593 28.19250 48.94913 1.000 13.64469 361 ILE B O 1
ATOM 7550 N N . GLU B 1 363 ? -5.86923 26.16780 49.27200 1.000 12.53650 362 GLU B N 1
ATOM 7551 C CA . GLU B 1 363 ? -5.54698 25.73175 47.91877 1.000 15.18676 362 GLU B CA 1
ATOM 7552 C C . GLU B 1 363 ? -6.17756 26.64567 46.87405 1.000 14.25216 362 GLU B C 1
ATOM 7553 O O . GLU B 1 363 ? -5.55582 26.96195 45.85383 1.000 13.96137 362 GLU B O 1
ATOM 7559 N N . SER B 1 364 ? -7.40458 27.11181 47.12246 1.000 12.63110 363 SER B N 1
ATOM 7560 C CA . SER B 1 364 ? -8.06037 27.97681 46.15267 1.000 13.60818 363 SER B CA 1
ATOM 7561 C C . SER B 1 364 ? -7.35723 29.31909 45.98650 1.000 16.40122 363 SER B C 1
ATOM 7562 O O . SER B 1 364 ? -7.48710 29.94010 44.92618 1.000 15.85341 363 SER B O 1
ATOM 7565 N N . ILE B 1 365 ? -6.58515 29.75793 46.98026 1.000 14.27128 364 ILE B N 1
ATOM 7566 C CA . ILE B 1 365 ? -5.86381 31.02227 46.90857 1.000 11.70383 364 ILE B CA 1
ATOM 7567 C C . ILE B 1 365 ? -4.44465 30.81819 46.39508 1.000 14.07754 364 ILE B C 1
ATOM 7568 O O . ILE B 1 365 ? -3.99243 31.52753 45.49338 1.000 14.66998 364 ILE B O 1
ATOM 7573 N N . CYS B 1 366 ? -3.71672 29.85527 46.96043 1.000 13.77936 365 CYS B N 1
ATOM 7574 C CA . CYS B 1 366 ? -2.30905 29.69417 46.59401 1.000 11.87863 365 CYS B CA 1
ATOM 7575 C C . CYS B 1 366 ? -2.10801 28.81110 45.37422 1.000 11.47087 365 CYS B C 1
ATOM 7576 O O . CYS B 1 366 ? -0.98634 28.75859 44.85195 1.000 13.17472 365 CYS B O 1
ATOM 7579 N N . LYS B 1 367 ? -3.15378 28.11323 44.92750 1.000 12.81231 366 LYS B N 1
ATOM 7580 C CA . LYS B 1 367 ? -3.23800 27.34119 43.69485 1.000 12.87729 366 LYS B CA 1
ATOM 7581 C C . LYS B 1 367 ? -2.53412 25.99567 43.79081 1.000 14.03308 366 LYS B C 1
ATOM 7582 O O . LYS B 1 367 ? -2.44941 25.31050 42.78185 1.000 15.07122 366 LYS B O 1
ATOM 7588 N N . ARG B 1 368 ? -2.03270 25.59880 44.96846 1.000 11.96191 367 ARG B N 1
ATOM 7589 C CA . ARG B 1 368 ? -1.34107 24.33226 45.15828 1.000 11.74754 367 ARG B CA 1
ATOM 7590 C C . ARG B 1 368 ? -1.95940 23.56900 46.32055 1.000 11.46721 367 ARG B C 1
ATOM 7591 O O . ARG B 1 368 ? -2.52218 24.16956 47.23787 1.000 13.22668 367 ARG B O 1
ATOM 7599 N N . ASP B 1 369 ? -1.83169 22.24396 46.28286 1.000 12.67121 368 ASP B N 1
ATOM 7600 C CA . ASP B 1 369 ? -2.28435 21.35656 47.35746 1.000 14.25999 368 ASP B CA 1
ATOM 7601 C C . ASP B 1 369 ? -1.37839 21.49469 48.57872 1.000 10.56957 368 ASP B C 1
ATOM 7602 O O . ASP B 1 369 ? -0.20388 21.11377 48.50784 1.000 12.05315 368 ASP B O 1
ATOM 7607 N N . PRO B 1 370 ? -1.85597 22.02834 49.70417 1.000 11.23989 369 PRO B N 1
ATOM 7608 C CA . PRO B 1 370 ? -0.96555 22.17113 50.86599 1.000 11.54028 369 PRO B CA 1
ATOM 7609 C C . PRO B 1 370 ? -0.42118 20.85323 51.39694 1.000 13.88122 369 PRO B C 1
ATOM 7610 O O . PRO B 1 370 ? 0.62871 20.86025 52.05967 1.000 14.02507 369 PRO B O 1
ATOM 7614 N N . LEU B 1 371 ? -1.09312 19.72549 51.14247 1.000 11.86769 370 LEU B N 1
ATOM 7615 C CA . LEU B 1 371 ? -0.66685 18.43304 51.67507 1.000 11.82515 370 LEU B CA 1
ATOM 7616 C C . LEU B 1 371 ? 0.22253 17.64961 50.71590 1.000 13.62290 370 LEU B C 1
ATOM 7617 O O . LEU B 1 371 ? 0.59975 16.51515 51.02901 1.000 15.27648 370 LEU B O 1
ATOM 7622 N N . ALA B 1 372 ? 0.57494 18.21896 49.56429 1.000 13.99083 371 ALA B N 1
ATOM 7623 C CA . ALA B 1 372 ? 1.31925 17.44937 48.57367 1.000 13.17345 371 ALA B CA 1
ATOM 7624 C C . ALA B 1 372 ? 2.78149 17.24428 48.95954 1.000 13.45018 371 ALA B C 1
ATOM 7625 O O . ALA B 1 372 ? 3.44115 16.34238 48.41465 1.000 15.35972 371 ALA B O 1
ATOM 7627 N N . GLY B 1 373 ? 3.31422 18.05529 49.87013 1.000 11.59489 372 GLY B N 1
ATOM 7628 C CA . GLY B 1 373 ? 4.69379 17.92762 50.29217 1.000 11.88607 372 GLY B CA 1
ATOM 7629 C C . GLY B 1 373 ? 5.65020 18.85629 49.57652 1.000 12.53933 372 GLY B C 1
ATOM 7630 O O . GLY B 1 373 ? 6.84737 18.87617 49.90588 1.000 14.54414 372 GLY B O 1
ATOM 7631 N N . LYS B 1 374 ? 5.16407 19.60945 48.60265 1.000 12.07775 373 LYS B N 1
ATOM 7632 C CA . LYS B 1 374 ? 5.95552 20.56887 47.85622 1.000 11.65854 373 LYS B CA 1
ATOM 7633 C C . LYS B 1 374 ? 5.61609 21.98207 48.31957 1.000 10.56546 373 LYS B C 1
ATOM 7634 O O . LYS B 1 374 ? 4.88821 22.18844 49.29861 1.000 11.58753 373 LYS B O 1
ATOM 7640 N N . THR B 1 375 ? 6.16419 22.96355 47.61230 1.000 10.47318 374 THR B N 1
ATOM 7641 C CA . THR B 1 375 ? 5.85566 24.36582 47.84899 1.000 10.29275 374 THR B CA 1
ATOM 7642 C C . THR B 1 375 ? 4.34742 24.58357 47.94752 1.000 11.14974 374 THR B C 1
ATOM 7643 O O . THR B 1 375 ? 3.56146 23.95299 47.23044 1.000 12.29331 374 THR B O 1
ATOM 7647 N N . VAL B 1 376 ? 3.93219 25.42735 48.89808 1.000 10.19943 375 VAL B N 1
ATOM 7648 C CA . VAL B 1 376 ? 2.50557 25.69415 49.08505 1.000 9.80687 375 VAL B CA 1
ATOM 7649 C C . VAL B 1 376 ? 2.24165 27.16400 48.76879 1.000 11.59429 375 VAL B C 1
ATOM 7650 O O . VAL B 1 376 ? 1.75780 27.48272 47.67755 1.000 11.42756 375 VAL B O 1
ATOM 7654 N N . THR B 1 377 ? 2.56621 28.07859 49.69467 1.000 10.31518 376 THR B N 1
ATOM 7655 C CA . THR B 1 377 ? 2.42143 29.49472 49.36527 1.000 10.59154 376 THR B CA 1
ATOM 7656 C C . THR B 1 377 ? 3.66849 30.09508 48.71670 1.000 10.78668 376 THR B C 1
ATOM 7657 O O . THR B 1 377 ? 3.57173 31.17703 48.11280 1.000 12.12026 376 THR B O 1
ATOM 7661 N N . GLY B 1 378 ? 4.81688 29.42508 48.79283 1.000 11.03783 377 GLY B N 1
ATOM 7662 C CA . GLY B 1 378 ? 6.02572 29.98137 48.19707 1.000 11.41972 377 GLY B CA 1
ATOM 7663 C C . GLY B 1 378 ? 6.58993 31.16642 48.94073 1.000 13.15243 377 GLY B C 1
ATOM 7664 O O . GLY B 1 378 ? 7.33417 31.95948 48.35253 1.000 13.53439 377 GLY B O 1
ATOM 7665 N N . GLY B 1 379 ? 6.26142 31.30719 50.22189 1.000 10.93026 378 GLY B N 1
ATOM 7666 C CA . GLY B 1 379 ? 6.54217 32.50866 50.98063 1.000 12.40517 378 GLY B CA 1
ATOM 7667 C C . GLY B 1 379 ? 5.24326 33.14910 51.42870 1.000 10.72538 378 GLY B C 1
ATOM 7668 O O . GLY B 1 379 ? 4.15176 32.64549 51.16409 1.000 12.84366 378 GLY B O 1
ATOM 7669 N N . ILE B 1 380 ? 5.37177 34.29114 52.10558 1.000 11.27382 379 ILE B N 1
ATOM 7670 C CA . ILE B 1 380 ? 4.17366 34.87506 52.71798 1.000 9.69322 379 ILE B CA 1
ATOM 7671 C C . ILE B 1 380 ? 3.18200 35.34249 51.65512 1.000 9.18438 379 ILE B C 1
ATOM 7672 O O . ILE B 1 380 ? 3.55132 35.81798 50.57196 1.000 10.72077 379 ILE B O 1
ATOM 7677 N N . ILE B 1 381 ? 1.90005 35.19716 51.98008 1.000 9.36631 380 ILE B N 1
ATOM 7678 C CA . ILE B 1 381 ? 0.80711 35.91912 51.33688 1.000 12.30517 380 ILE B CA 1
ATOM 7679 C C . ILE B 1 381 ? 0.44697 37.09032 52.24523 1.000 9.18988 380 ILE B C 1
ATOM 7680 O O . ILE B 1 381 ? 0.26446 36.90922 53.45620 1.000 11.36918 380 ILE B O 1
ATOM 7685 N N . THR B 1 382 ? 0.36905 38.28755 51.67900 1.000 10.43595 381 THR B N 1
ATOM 7686 C CA . THR B 1 382 ? 0.03682 39.48879 52.43889 1.000 11.78536 381 THR B CA 1
ATOM 7687 C C . THR B 1 382 ? -1.42699 39.84408 52.23393 1.000 10.39515 381 THR B C 1
ATOM 7688 O O . THR B 1 382 ? -1.90257 39.87454 51.09398 1.000 11.33732 381 THR B O 1
ATOM 7692 N N . ILE B 1 383 ? -2.13882 40.08592 53.33934 1.000 10.96391 382 ILE B N 1
ATOM 7693 C CA . ILE B 1 383 ? -3.52437 40.56548 53.29805 1.000 11.82483 382 ILE B CA 1
ATOM 7694 C C . ILE B 1 383 ? -3.43207 42.08549 53.35452 1.000 12.17266 382 ILE B C 1
ATOM 7695 O O . ILE B 1 383 ? -3.23537 42.65852 54.41743 1.000 12.86110 382 ILE B O 1
ATOM 7700 N N . ASN B 1 384 ? -3.49263 42.72913 52.18185 1.000 13.02772 383 ASN B N 1
ATOM 7701 C CA . ASN B 1 384 ? -3.12030 44.13274 52.07598 1.000 13.25277 383 ASN B CA 1
ATOM 7702 C C . ASN B 1 384 ? -4.06699 45.04624 52.83441 1.000 14.67759 383 ASN B C 1
ATOM 7703 O O . ASN B 1 384 ? -3.64440 46.10639 53.31785 1.000 15.08988 383 ASN B O 1
ATOM 7708 N N . ASP B 1 385 ? -5.34040 44.67284 52.93396 1.000 15.45962 384 ASP B N 1
ATOM 7709 C CA . ASP B 1 385 ? -6.31637 45.54539 53.56631 1.000 17.53315 384 ASP B CA 1
ATOM 7710 C C . ASP B 1 385 ? -6.68427 45.08609 54.97216 1.000 18.79566 384 ASP B C 1
ATOM 7711 O O . ASP B 1 385 ? -7.75655 45.44350 55.47492 1.000 19.79126 384 ASP B O 1
ATOM 7716 N N . SER B 1 386 ? -5.80491 44.33161 55.63361 1.000 15.86587 385 SER B N 1
ATOM 7717 C CA . SER B 1 386 ? -6.03707 43.94789 57.01563 1.000 14.83092 385 SER B CA 1
ATOM 7718 C C . SER B 1 386 ? -5.57557 45.05334 57.95982 1.000 15.54874 385 SER B C 1
ATOM 7719 O O . SER B 1 386 ? -4.49777 45.63194 57.79147 1.000 15.24629 385 SER B O 1
ATOM 7722 N N . ALA B 1 387 ? -6.41364 45.35504 58.95422 1.000 13.27286 386 ALA B N 1
ATOM 7723 C CA . ALA B 1 387 ? -6.05547 46.36849 59.93500 1.000 16.11215 386 ALA B CA 1
ATOM 7724 C C . ALA B 1 387 ? -4.75222 46.01464 60.63570 1.000 14.11698 386 ALA B C 1
ATOM 7725 O O . ALA B 1 387 ? -3.94365 46.89344 60.94151 1.000 15.87766 386 ALA B O 1
ATOM 7727 N N . TRP B 1 388 ? -4.53488 44.72721 60.89773 1.000 12.25665 387 TRP B N 1
ATOM 7728 C CA . TRP B 1 388 ? -3.32086 44.26844 61.56014 1.000 12.51696 387 TRP B CA 1
ATOM 7729 C C . TRP B 1 388 ? -2.10638 44.27370 60.64302 1.000 14.85248 387 TRP B C 1
ATOM 7730 O O . TRP B 1 388 ? -0.99438 44.06643 61.13694 1.000 12.85701 387 TRP B O 1
ATOM 7741 N N . GLN B 1 389 ? -2.29270 44.47983 59.34182 1.000 13.22126 388 GLN B N 1
ATOM 7742 C CA . GLN B 1 389 ? -1.23909 44.27057 58.34564 1.000 12.58294 388 GLN B CA 1
ATOM 7743 C C . GLN B 1 389 ? -0.60496 42.89289 58.54713 1.000 12.43883 388 GLN B C 1
ATOM 7744 O O . GLN B 1 389 ? 0.59381 42.74829 58.83418 1.000 13.04747 388 GLN B O 1
ATOM 7750 N N . MET B 1 390 ? -1.46372 41.88662 58.37501 1.000 11.77507 389 MET B N 1
ATOM 7751 C CA . MET B 1 390 ? -1.16728 40.46967 58.58045 1.000 11.63786 389 MET B CA 1
ATOM 7752 C C . MET B 1 390 ? -0.71247 39.79642 57.29382 1.000 11.24301 389 MET B C 1
ATOM 7753 O O . MET B 1 390 ? -1.25145 40.05880 56.21483 1.000 11.72569 389 MET B O 1
ATOM 7758 N N . SER B 1 391 ? 0.29131 38.92526 57.42860 1.000 10.74703 390 SER B N 1
ATOM 7759 C CA . SER B 1 391 ? 0.74788 38.03072 56.37968 1.000 9.95728 390 SER B CA 1
ATOM 7760 C C . SER B 1 391 ? 0.85308 36.61848 56.94898 1.000 9.12535 390 SER B C 1
ATOM 7761 O O . SER B 1 391 ? 0.96440 36.42239 58.16207 1.000 11.88102 390 SER B O 1
ATOM 7764 N N . PHE B 1 392 ? 0.82061 35.62538 56.06419 1.000 9.51503 391 PHE B N 1
ATOM 7765 C CA . PHE B 1 392 ? 0.94432 34.25340 56.52276 1.000 10.22550 391 PHE B CA 1
ATOM 7766 C C . PHE B 1 392 ? 1.67154 33.42625 55.47351 1.000 11.31622 391 PHE B C 1
ATOM 7767 O O . PHE B 1 392 ? 1.60045 33.71858 54.27863 1.000 11.04835 391 PHE B O 1
ATOM 7775 N N . THR B 1 393 ? 2.34531 32.36541 55.92192 1.000 11.27444 392 THR B N 1
ATOM 7776 C CA . THR B 1 393 ? 3.01561 31.48458 54.97884 1.000 10.71715 392 THR B CA 1
ATOM 7777 C C . THR B 1 393 ? 2.78328 30.02833 55.35739 1.000 11.79258 392 THR B C 1
ATOM 7778 O O . THR B 1 393 ? 2.54881 29.68612 56.52018 1.000 12.00355 392 THR B O 1
ATOM 7782 N N . ILE B 1 394 ? 2.86497 29.16546 54.35238 1.000 10.05672 393 ILE B N 1
ATOM 7783 C CA . ILE B 1 394 ? 2.80971 27.72458 54.54920 1.000 10.83930 393 ILE B CA 1
ATOM 7784 C C . ILE B 1 394 ? 3.98116 27.14271 53.77135 1.000 12.04717 393 ILE B C 1
ATOM 7785 O O . ILE B 1 394 ? 3.98736 27.17915 52.53796 1.000 10.65770 393 ILE B O 1
ATOM 7790 N N . ASN B 1 395 ? 4.97545 26.63788 54.48304 1.000 11.73935 394 ASN B N 1
ATOM 7791 C CA . ASN B 1 395 ? 6.13941 26.03636 53.84038 1.000 9.99816 394 ASN B CA 1
ATOM 7792 C C . ASN B 1 395 ? 5.78569 24.63726 53.32771 1.000 10.94173 394 ASN B C 1
ATOM 7793 O O . ASN B 1 395 ? 4.63791 24.18140 53.43641 1.000 12.04561 394 ASN B O 1
ATOM 7798 N N . ARG B 1 396 ? 6.75105 23.96006 52.70128 1.000 11.70518 395 ARG B N 1
ATOM 7799 C CA . ARG B 1 396 ? 6.54022 22.55798 52.34908 1.000 9.14673 395 ARG B CA 1
ATOM 7800 C C . ARG B 1 396 ? 6.07365 21.79822 53.58268 1.000 11.28897 395 ARG B C 1
ATOM 7801 O O . ARG B 1 396 ? 6.62651 21.97185 54.66598 1.000 12.53760 395 ARG B O 1
ATOM 7809 N N . GLN B 1 397 ? 5.04557 20.96673 53.43212 1.000 11.09534 396 GLN B N 1
ATOM 7810 C CA . GLN B 1 397 ? 4.45962 20.28760 54.58482 1.000 9.25696 396 GLN B CA 1
ATOM 7811 C C . GLN B 1 397 ? 4.81192 18.80669 54.59267 1.000 11.41733 396 GLN B C 1
ATOM 7812 O O . GLN B 1 397 ? 4.88285 18.17539 53.53751 1.000 14.34863 396 GLN B O 1
ATOM 7818 N N . GLN B 1 398 ? 5.05835 18.25286 55.77828 1.000 10.84733 397 GLN B N 1
ATOM 7819 C CA . GLN B 1 398 ? 5.08348 18.88575 57.09588 1.000 10.46006 397 GLN B CA 1
ATOM 7820 C C . GLN B 1 398 ? 6.48515 19.40040 57.43979 1.000 10.48994 397 GLN B C 1
ATOM 7821 O O . GLN B 1 398 ? 7.48879 18.85627 56.98137 1.000 11.72228 397 GLN B O 1
ATOM 7827 N N . GLN B 1 399 ? 6.53883 20.42800 58.28196 1.000 10.14837 398 GLN B N 1
ATOM 7828 C CA . GLN B 1 399 ? 7.81030 21.01615 58.69794 1.000 10.04503 398 GLN B CA 1
ATOM 7829 C C . GLN B 1 399 ? 8.41237 20.32222 59.90515 1.000 11.37714 398 GLN B C 1
ATOM 7830 O O . GLN B 1 399 ? 9.52850 20.66555 60.30586 1.000 11.48202 398 GLN B O 1
ATOM 7836 N N . PHE B 1 400 ? 7.72069 19.33074 60.46930 1.000 10.76094 399 PHE B N 1
ATOM 7837 C CA . PHE B 1 400 ? 8.17171 18.58350 61.63181 1.000 11.70734 399 PHE B CA 1
ATOM 7838 C C . PHE B 1 400 ? 8.10170 17.10033 61.31820 1.000 12.42053 399 PHE B C 1
ATOM 7839 O O . PHE B 1 400 ? 7.09571 16.62802 60.77851 1.000 13.33282 399 PHE B O 1
ATOM 7847 N N . LYS B 1 401 ? 9.16528 16.37512 61.66465 1.000 12.40882 400 LYS B N 1
ATOM 7848 C CA . LYS B 1 401 ? 9.24790 14.96664 61.29941 1.000 12.70448 400 LYS B CA 1
ATOM 7849 C C . LYS B 1 401 ? 8.24734 14.11129 62.06758 1.000 15.18072 400 LYS B C 1
ATOM 7850 O O . LYS B 1 401 ? 7.90661 13.01940 61.60046 1.000 17.42027 400 LYS B O 1
ATOM 7856 N N . ASP B 1 402 ? 7.75957 14.57666 63.21920 1.000 13.91298 401 ASP B N 1
ATOM 7857 C CA . ASP B 1 402 ? 6.78735 13.81178 63.99575 1.000 13.48181 401 ASP B CA 1
ATOM 7858 C C . ASP B 1 402 ? 5.33863 14.18504 63.69396 1.000 15.28776 401 ASP B C 1
ATOM 7859 O O . ASP B 1 402 ? 4.42906 13.61989 64.31189 1.000 17.26025 401 ASP B O 1
ATOM 7864 N N . GLN B 1 403 ? 5.08733 15.12364 62.76359 1.000 12.58607 402 GLN B N 1
ATOM 7865 C CA . GLN B 1 403 ? 3.73457 15.61505 62.52086 1.000 13.44852 402 GLN B CA 1
ATOM 7866 C C . GLN B 1 403 ? 2.94842 14.65129 61.63555 1.000 13.97994 402 GLN B C 1
ATOM 7867 O O . GLN B 1 403 ? 3.49694 14.09286 60.68786 1.000 13.90388 402 GLN B O 1
ATOM 7873 N N . PRO B 1 404 ? 1.65388 14.46027 61.91052 1.000 14.14729 403 PRO B N 1
ATOM 7874 C CA . PRO B 1 404 ? 0.82766 13.63415 61.02226 1.000 16.60762 403 PRO B CA 1
ATOM 7875 C C . PRO B 1 404 ? 0.82319 14.14372 59.58998 1.000 15.34179 403 PRO B C 1
ATOM 7876 O O . PRO B 1 404 ? 0.86213 15.34906 59.32388 1.000 14.79964 403 PRO B O 1
ATOM 7880 N N . GLU B 1 405 ? 0.76032 13.19270 58.65539 1.000 15.44958 404 GLU B N 1
ATOM 7881 C CA . GLU B 1 405 ? 0.79421 13.49725 57.23497 1.000 15.85365 404 GLU B CA 1
ATOM 7882 C C . GLU B 1 405 ? -0.45667 14.19473 56.71027 1.000 14.22434 404 GLU B C 1
ATOM 7883 O O . GLU B 1 405 ? -0.44170 14.64610 55.56089 1.000 14.91906 404 GLU B O 1
ATOM 7889 N N . ASN B 1 406 ? -1.53474 14.30011 57.49452 1.000 14.79048 405 ASN B N 1
ATOM 7890 C CA . ASN B 1 406 ? -2.75144 14.95967 57.03786 1.000 13.93964 405 ASN B CA 1
ATOM 7891 C C . ASN B 1 406 ? -2.91889 16.37020 57.60423 1.000 14.50626 405 ASN B C 1
ATOM 7892 O O . ASN B 1 406 ? -3.99355 16.95543 57.48014 1.000 13.48007 405 ASN B O 1
ATOM 7897 N N . GLU B 1 407 ? -1.86830 16.94189 58.18847 1.000 13.47456 406 GLU B N 1
ATOM 7898 C CA . GLU B 1 407 ? -1.93441 18.22630 58.87479 1.000 13.28917 406 GLU B CA 1
ATOM 7899 C C . GLU B 1 407 ? -1.05108 19.23644 58.16289 1.000 11.58519 406 GLU B C 1
ATOM 7900 O O . GLU B 1 407 ? 0.00011 18.88739 57.61559 1.000 13.89944 406 GLU B O 1
ATOM 7906 N N . ILE B 1 408 ? -1.45655 20.49628 58.22759 1.000 11.78491 407 ILE B N 1
ATOM 7907 C CA . ILE B 1 408 ? -0.59560 21.60602 57.84908 1.000 11.62957 407 ILE B CA 1
ATOM 7908 C C . ILE B 1 408 ? -0.42063 22.50795 59.05908 1.000 11.68658 407 ILE B C 1
ATOM 7909 O O . ILE B 1 408 ? -1.25217 22.53548 59.97302 1.000 12.30361 407 ILE B O 1
ATOM 7914 N N . SER B 1 409 ? 0.69243 23.23774 59.07319 1.000 11.66182 408 SER B N 1
ATOM 7915 C CA . SER B 1 409 ? 0.91801 24.28929 60.05847 1.000 11.38208 408 SER B CA 1
ATOM 7916 C C . SER B 1 409 ? 1.19285 25.58015 59.29707 1.000 10.41474 408 SER B C 1
ATOM 7917 O O . SER B 1 409 ? 2.12488 25.62891 58.47637 1.000 12.11020 408 SER B O 1
ATOM 7920 N N . THR B 1 410 ? 0.37982 26.60764 59.57010 1.000 9.73044 409 THR B N 1
ATOM 7921 C CA . THR B 1 410 ? 0.46007 27.92753 58.94865 1.000 9.29904 409 THR B CA 1
ATOM 7922 C C . THR B 1 410 ? 1.06976 28.93303 59.92005 1.000 10.49458 409 THR B C 1
ATOM 7923 O O . THR B 1 410 ? 0.66031 29.00877 61.08558 1.000 11.07179 409 THR B O 1
ATOM 7927 N N . TRP B 1 411 ? 2.02891 29.72246 59.43744 1.000 9.28191 410 TRP B N 1
ATOM 7928 C CA . TRP B 1 411 ? 2.64379 30.77884 60.23439 1.000 11.79849 410 TRP B CA 1
ATOM 7929 C C . TRP B 1 411 ? 2.00881 32.11698 59.90015 1.000 9.73403 410 TRP B C 1
ATOM 7930 O O . TRP B 1 411 ? 1.91551 32.47585 58.72522 1.000 10.83331 410 TRP B O 1
ATOM 7941 N N . ILE B 1 412 ? 1.58144 32.84844 60.93315 1.000 9.24872 411 ILE B N 1
ATOM 7942 C CA . ILE B 1 412 ? 0.85439 34.10873 60.79645 1.000 9.14372 411 ILE B CA 1
ATOM 7943 C C . ILE B 1 412 ? 1.58681 35.17707 61.59365 1.000 10.73683 411 ILE B C 1
ATOM 7944 O O . ILE B 1 412 ? 2.00226 34.92221 62.72916 1.000 12.18627 411 ILE B O 1
ATOM 7949 N N . TYR B 1 413 ? 1.76624 36.37060 61.00637 1.000 11.36087 412 TYR B N 1
ATOM 7950 C CA . TYR B 1 413 ? 2.27753 37.49413 61.79577 1.000 10.05151 412 TYR B CA 1
ATOM 7951 C C . TYR B 1 413 ? 1.57102 38.79770 61.43828 1.000 10.67956 412 TYR B C 1
ATOM 7952 O O . TYR B 1 413 ? 0.95857 38.93454 60.37703 1.000 11.09169 412 TYR B O 1
ATOM 7961 N N . ALA B 1 414 ? 1.62585 39.75417 62.37313 1.000 11.56652 413 ALA B N 1
ATOM 7962 C CA . ALA B 1 414 ? 0.94693 41.03723 62.20912 1.000 12.28663 413 ALA B CA 1
ATOM 7963 C C . ALA B 1 414 ? 1.94715 42.16023 62.41382 1.000 10.84903 413 ALA B C 1
ATOM 7964 O O . ALA B 1 414 ? 2.60524 42.21953 63.45722 1.000 11.38133 413 ALA B O 1
ATOM 7966 N N . LEU B 1 415 ? 2.08090 43.03706 61.41060 1.000 10.82176 414 LEU B N 1
ATOM 7967 C CA . LEU B 1 415 ? 3.00463 44.15713 61.54976 1.000 12.18536 414 LEU B CA 1
ATOM 7968 C C . LEU B 1 415 ? 2.51664 45.19458 62.55323 1.000 11.27547 414 LEU B C 1
ATOM 7969 O O . LEU B 1 415 ? 3.33186 45.92268 63.11294 1.000 12.50980 414 LEU B O 1
ATOM 7974 N N . TYR B 1 416 ? 1.20490 45.29758 62.78437 1.000 11.80412 415 TYR B N 1
ATOM 7975 C CA . TYR B 1 416 ? 0.66749 46.33557 63.65377 1.000 12.81538 415 TYR B CA 1
ATOM 7976 C C . TYR B 1 416 ? -0.01253 45.68038 64.84828 1.000 13.15018 415 TYR B C 1
ATOM 7977 O O . TYR B 1 416 ? -0.94756 44.88940 64.67146 1.000 13.71423 415 TYR B O 1
ATOM 7986 N N . SER B 1 417 ? 0.41549 46.04550 66.05982 1.000 13.49667 416 SER B N 1
ATOM 7987 C CA . SER B 1 417 ? -0.02227 45.33117 67.26018 1.000 13.66739 416 SER B CA 1
ATOM 7988 C C . SER B 1 417 ? -1.08239 46.04674 68.08204 1.000 15.16719 416 SER B C 1
ATOM 7989 O O . SER B 1 417 ? -1.59789 45.44411 69.02715 1.000 16.82345 416 SER B O 1
ATOM 7992 N N . ASP B 1 418 ? -1.40074 47.29901 67.78201 1.000 16.88942 417 ASP B N 1
ATOM 7993 C CA . ASP B 1 418 ? -2.29092 48.06393 68.65657 1.000 16.76028 417 ASP B CA 1
ATOM 7994 C C . ASP B 1 418 ? -3.51360 48.58799 67.91136 1.000 20.79185 417 ASP B C 1
ATOM 7995 O O . ASP B 1 418 ? -4.04211 49.66444 68.22941 1.000 20.11181 417 ASP B O 1
ATOM 8000 N N . VAL B 1 419 ? -3.98841 47.81268 66.94101 1.000 15.43603 418 VAL B N 1
ATOM 8001 C CA . VAL B 1 419 ? -5.07584 48.18823 66.04333 1.000 16.44418 418 VAL B CA 1
ATOM 8002 C C . VAL B 1 419 ? -6.12735 47.08934 66.08070 1.000 17.04402 418 VAL B C 1
ATOM 8003 O O . VAL B 1 419 ? -5.79471 45.90452 65.98409 1.000 15.12099 418 VAL B O 1
ATOM 8007 N N . ASN B 1 420 ? -7.39875 47.47417 66.22491 1.000 15.36830 419 ASN B N 1
ATOM 8008 C CA . ASN B 1 420 ? -8.46404 46.48037 66.21731 1.000 15.42583 419 ASN B CA 1
ATOM 8009 C C . ASN B 1 420 ? -8.51163 45.71128 64.89795 1.000 14.03750 419 ASN B C 1
ATOM 8010 O O . ASN B 1 420 ? -8.34950 46.28195 63.81756 1.000 15.58855 419 ASN B O 1
ATOM 8015 N N . GLY B 1 421 ? -8.77903 44.40700 64.99163 1.000 13.95071 420 GLY B N 1
ATOM 8016 C CA . GLY B 1 421 ? -8.93355 43.59228 63.80473 1.000 14.00387 420 GLY B CA 1
ATOM 8017 C C . GLY B 1 421 ? -10.21404 43.92769 63.06731 1.000 18.07049 420 GLY B C 1
ATOM 8018 O O . GLY B 1 421 ? -11.07194 44.66593 63.55499 1.000 17.25068 420 GLY B O 1
ATOM 8019 N N . ASP B 1 422 ? -10.33430 43.38020 61.85777 1.000 15.82635 421 ASP B N 1
ATOM 8020 C CA . ASP B 1 422 ? -11.51022 43.62928 61.02574 1.000 17.83761 421 ASP B CA 1
ATOM 8021 C C . ASP B 1 422 ? -12.67717 42.71970 61.35641 1.000 18.72456 421 ASP B C 1
ATOM 8022 O O . ASP B 1 422 ? -13.83411 43.10319 61.14390 1.000 20.89128 421 ASP B O 1
ATOM 8027 N N . TYR B 1 423 ? -12.40169 41.52172 61.85323 1.000 16.17756 422 TYR B N 1
ATOM 8028 C CA . TYR B 1 423 ? -13.42191 40.57393 62.27171 1.000 15.25184 422 TYR B CA 1
ATOM 8029 C C . TYR B 1 423 ? -13.42469 40.37034 63.77929 1.000 16.15399 422 TYR B C 1
ATOM 8030 O O . TYR B 1 423 ? -14.47605 40.48659 64.43018 1.000 18.96651 422 TYR B O 1
ATOM 8039 N N . ILE B 1 424 ? -12.26356 40.10714 64.36604 1.000 14.65432 423 ILE B N 1
ATOM 8040 C CA . ILE B 1 424 ? -12.08878 40.16689 65.80964 1.000 15.35111 423 ILE B CA 1
ATOM 8041 C C . ILE B 1 424 ? -11.62232 41.58438 66.12178 1.000 17.85737 423 ILE B C 1
ATOM 8042 O O . ILE B 1 424 ? -10.46058 41.93363 65.88641 1.000 18.13840 423 ILE B O 1
ATOM 8047 N N . LYS B 1 425 ? -12.52187 42.40397 66.67243 1.000 18.05137 424 LYS B N 1
ATOM 8048 C CA . LYS B 1 425 ? -12.27062 43.83698 66.82047 1.000 17.11940 424 LYS B CA 1
ATOM 8049 C C . LYS B 1 425 ? -11.48732 44.14500 68.09795 1.000 20.25024 424 LYS B C 1
ATOM 8050 O O . LYS B 1 425 ? -11.91996 44.89698 68.97047 1.000 22.63806 424 LYS B O 1
ATOM 8056 N N . LYS B 1 426 ? -10.28927 43.57407 68.17194 1.000 16.79313 425 LYS B N 1
ATOM 8057 C CA . LYS B 1 426 ? -9.35533 43.75135 69.27100 1.000 13.53137 425 LYS B CA 1
ATOM 8058 C C . LYS B 1 426 ? -7.97190 43.84482 68.66826 1.000 13.84494 425 LYS B C 1
ATOM 8059 O O . LYS B 1 426 ? -7.75109 43.34257 67.56622 1.000 14.56979 425 LYS B O 1
ATOM 8065 N N . PRO B 1 427 ? -7.02177 44.47425 69.35882 1.000 15.30449 426 PRO B N 1
ATOM 8066 C CA . PRO B 1 427 ? -5.61920 44.37837 68.92422 1.000 11.45268 426 PRO B CA 1
ATOM 8067 C C . PRO B 1 427 ? -5.12548 42.94689 69.05336 1.000 13.59151 426 PRO B C 1
ATOM 8068 O O . PRO B 1 427 ? -5.60705 42.16744 69.87506 1.000 14.02682 426 PRO B O 1
ATOM 8072 N N . ILE B 1 428 ? -4.13542 42.59453 68.22869 1.000 12.31462 427 ILE B N 1
ATOM 8073 C CA . ILE B 1 428 ? -3.70463 41.19905 68.22572 1.000 11.75159 427 ILE B CA 1
ATOM 8074 C C . ILE B 1 428 ? -3.14693 40.77579 69.58361 1.000 12.29923 427 ILE B C 1
ATOM 8075 O O . ILE B 1 428 ? -3.23998 39.59744 69.95769 1.000 12.44177 427 ILE B O 1
ATOM 8080 N N . THR B 1 429 ? -2.59074 41.71573 70.35909 1.000 12.03388 428 THR B N 1
ATOM 8081 C CA . THR B 1 429 ? -1.99320 41.34446 71.63666 1.000 11.98675 428 THR B CA 1
ATOM 8082 C C . THR B 1 429 ? -3.02737 40.92234 72.66980 1.000 12.94157 428 THR B C 1
ATOM 8083 O O . THR B 1 429 ? -2.64423 40.33493 73.68291 1.000 12.94187 428 THR B O 1
ATOM 8087 N N . GLU B 1 430 ? -4.30502 41.20760 72.43471 1.000 13.56444 429 GLU B N 1
ATOM 8088 C CA . GLU B 1 430 ? -5.38743 40.78819 73.31324 1.000 13.97864 429 GLU B CA 1
ATOM 8089 C C . GLU B 1 430 ? -6.05460 39.49935 72.84908 1.000 16.09769 429 GLU B C 1
ATOM 8090 O O . GLU B 1 430 ? -7.06290 39.08513 73.43831 1.000 17.80420 429 GLU B O 1
ATOM 8096 N N . CYS B 1 431 ? -5.51264 38.83941 71.82832 1.000 14.13219 430 CYS B N 1
ATOM 8097 C CA . CYS B 1 431 ? -6.21002 37.75042 71.15852 1.000 14.04601 430 CYS B CA 1
ATOM 8098 C C . CYS B 1 431 ? -5.63809 36.38949 71.51957 1.000 12.74758 430 CYS B C 1
ATOM 8099 O O . CYS B 1 431 ? -4.41835 36.18494 71.52987 1.000 13.56699 430 CYS B O 1
ATOM 8102 N N . SER B 1 432 ? -6.53852 35.44854 71.77762 1.000 13.09656 431 SER B N 1
ATOM 8103 C CA . SER B 1 432 ? -6.17403 34.05869 71.91828 1.000 12.72291 431 SER B CA 1
ATOM 8104 C C . SER B 1 432 ? -5.78760 33.48325 70.56224 1.000 11.83242 431 SER B C 1
ATOM 8105 O O . SER B 1 432 ? -6.03098 34.08478 69.51033 1.000 12.42386 431 SER B O 1
ATOM 8108 N N . GLY B 1 433 ? -5.21157 32.28176 70.60572 1.000 11.68379 432 GLY B N 1
ATOM 8109 C CA . GLY B 1 433 ? -4.88775 31.58430 69.36908 1.000 10.55100 432 GLY B CA 1
ATOM 8110 C C . GLY B 1 433 ? -6.09479 31.45827 68.46276 1.000 12.73871 432 GLY B C 1
ATOM 8111 O O . GLY B 1 433 ? -6.02918 31.74140 67.26414 1.000 11.74479 432 GLY B O 1
ATOM 8112 N N . ASN B 1 434 ? -7.23870 31.04157 69.02542 1.000 12.15737 433 ASN B N 1
ATOM 8113 C CA . ASN B 1 434 ? -8.38760 30.86147 68.14177 1.000 14.09494 433 ASN B CA 1
ATOM 8114 C C . ASN B 1 434 ? -8.88237 32.19158 67.58245 1.000 12.25900 433 ASN B C 1
ATOM 8115 O O . ASN B 1 434 ? -9.37429 32.22982 66.45383 1.000 13.17286 433 ASN B O 1
ATOM 8120 N N . GLU B 1 435 ? -8.72514 33.29565 68.32568 1.000 12.32501 434 GLU B N 1
ATOM 8121 C CA . GLU B 1 435 ? -9.14271 34.59192 67.80449 1.000 12.35265 434 GLU B CA 1
ATOM 8122 C C . GLU B 1 435 ? -8.25223 35.04766 66.64993 1.000 12.85880 434 GLU B C 1
ATOM 8123 O O . GLU B 1 435 ? -8.74430 35.58687 65.64277 1.000 13.18149 434 GLU B O 1
ATOM 8129 N N . ILE B 1 436 ? -6.93878 34.82404 66.76129 1.000 13.07852 435 ILE B N 1
ATOM 8130 C CA . ILE B 1 436 ? -6.05288 35.12028 65.63747 1.000 11.04342 435 ILE B CA 1
ATOM 8131 C C . ILE B 1 436 ? -6.42421 34.27372 64.43084 1.000 10.77355 435 ILE B C 1
ATOM 8132 O O . ILE B 1 436 ? -6.45963 34.76345 63.29418 1.000 11.70223 435 ILE B O 1
ATOM 8137 N N . CYS B 1 437 ? -6.71345 32.99339 64.65777 1.000 11.57806 436 CYS B N 1
ATOM 8138 C CA . CYS B 1 437 ? -7.15933 32.12816 63.57148 1.000 11.09820 436 CYS B CA 1
ATOM 8139 C C . CYS B 1 437 ? -8.43254 32.66675 62.92578 1.000 13.24712 436 CYS B C 1
ATOM 8140 O O . CYS B 1 437 ? -8.54961 32.69262 61.69402 1.000 12.14616 436 CYS B O 1
ATOM 8143 N N . GLN B 1 438 ? -9.38865 33.12256 63.74494 1.000 13.80351 437 GLN B N 1
ATOM 8144 C CA . GLN B 1 438 ? -10.64621 33.63803 63.20431 1.000 13.42528 437 GLN B CA 1
ATOM 8145 C C . GLN B 1 438 ? -10.41254 34.83820 62.29748 1.000 13.64120 437 GLN B C 1
ATOM 8146 O O . GLN B 1 438 ? -10.98670 34.92417 61.20411 1.000 13.20347 437 GLN B O 1
ATOM 8152 N N . GLU B 1 439 ? -9.58823 35.79280 62.74814 1.000 13.05643 438 GLU B N 1
ATOM 8153 C CA . GLU B 1 439 ? -9.27586 36.94927 61.91182 1.000 12.82191 438 GLU B CA 1
ATOM 8154 C C . GLU B 1 439 ? -8.63310 36.51891 60.59428 1.000 13.73635 438 GLU B C 1
ATOM 8155 O O . GLU B 1 439 ? -8.96592 37.04655 59.52635 1.000 12.95801 438 GLU B O 1
ATOM 8161 N N . TRP B 1 440 ? -7.71122 35.55819 60.65673 1.000 12.88392 439 TRP B N 1
ATOM 8162 C CA . TRP B 1 440 ? -7.09045 35.02625 59.44903 1.000 11.12559 439 TRP B CA 1
ATOM 8163 C C . TRP B 1 440 ? -8.11323 34.37185 58.52017 1.000 12.95151 439 TRP B C 1
ATOM 8164 O O . TRP B 1 440 ? -8.16022 34.67730 57.31998 1.000 14.25089 439 TRP B O 1
ATOM 8175 N N . LEU B 1 441 ? -8.94222 33.46428 59.05572 1.000 12.25354 440 LEU B N 1
ATOM 8176 C CA . LEU B 1 441 ? -9.94357 32.79920 58.22246 1.000 13.51452 440 LEU B CA 1
ATOM 8177 C C . LEU B 1 441 ? -10.90266 33.80645 57.59232 1.000 13.07872 440 LEU B C 1
ATOM 8178 O O . LEU B 1 441 ? -11.34707 33.62648 56.44824 1.000 12.82907 440 LEU B O 1
ATOM 8183 N N . TYR B 1 442 ? -11.23826 34.87423 58.32010 1.000 13.17629 441 TYR B N 1
ATOM 8184 C CA . TYR B 1 442 ? -12.05844 35.92809 57.72901 1.000 15.99576 441 TYR B CA 1
ATOM 8185 C C . TYR B 1 442 ? -11.39948 36.48031 56.47119 1.000 17.20837 441 TYR B C 1
ATOM 8186 O O . TYR B 1 442 ? -12.03816 36.61584 55.42228 1.000 14.34538 441 TYR B O 1
ATOM 8195 N N . HIS B 1 443 ? -10.09915 36.74500 56.53915 1.000 13.57107 442 HIS B N 1
ATOM 8196 C CA . HIS B 1 443 ? -9.41553 37.32494 55.39746 1.000 15.25644 442 HIS B CA 1
ATOM 8197 C C . HIS B 1 443 ? -9.12279 36.31075 54.29488 1.000 14.92068 442 HIS B C 1
ATOM 8198 O O . HIS B 1 443 ? -8.83081 36.71534 53.16762 1.000 16.00862 442 HIS B O 1
ATOM 8205 N N . LEU B 1 444 ? -9.23167 35.01209 54.56992 1.000 14.13208 443 LEU B N 1
ATOM 8206 C CA . LEU B 1 444 ? -9.20067 34.02380 53.50035 1.000 15.11150 443 LEU B CA 1
ATOM 8207 C C . LEU B 1 444 ? -10.50370 33.94470 52.71853 1.000 15.77527 443 LEU B C 1
ATOM 8208 O O . LEU B 1 444 ? -10.53306 33.29497 51.66625 1.000 18.30264 443 LEU B O 1
ATOM 8213 N N . GLY B 1 445 ? -11.58777 34.52425 53.23215 1.000 14.24650 444 GLY B N 1
ATOM 8214 C CA . GLY B 1 445 ? -12.88512 34.40807 52.59188 1.000 17.88645 444 GLY B CA 1
ATOM 8215 C C . GLY B 1 445 ? -13.75612 33.27960 53.09060 1.000 17.66062 444 GLY B C 1
ATOM 8216 O O . GLY B 1 445 ? -14.76737 32.97708 52.44714 1.000 22.10307 444 GLY B O 1
ATOM 8217 N N . VAL B 1 446 ? -13.40145 32.64719 54.21245 1.000 15.17700 445 VAL B N 1
ATOM 8218 C CA . VAL B 1 446 ? -14.25671 31.62345 54.80112 1.000 15.61605 445 VAL B CA 1
ATOM 8219 C C . VAL B 1 446 ? -15.58648 32.25059 55.19480 1.000 18.17369 445 VAL B C 1
ATOM 8220 O O . VAL B 1 446 ? -15.63732 33.36656 55.72699 1.000 16.76255 445 VAL B O 1
ATOM 8224 N N . SER B 1 447 ? -16.67311 31.54573 54.89991 1.000 19.85288 446 SER B N 1
ATOM 8225 C CA . SER B 1 447 ? -17.99702 32.05001 55.24366 1.000 19.77453 446 SER B CA 1
ATOM 8226 C C . SER B 1 447 ? -18.07938 32.34145 56.74019 1.000 20.63963 446 SER B C 1
ATOM 8227 O O . SER B 1 447 ? -17.66427 31.52200 57.56913 1.000 18.39702 446 SER B O 1
ATOM 8230 N N . THR B 1 448 ? -18.62001 33.51638 57.08818 1.000 21.42666 447 THR B N 1
ATOM 8231 C CA . THR B 1 448 ? -18.53932 33.96722 58.47189 1.000 20.09036 447 THR B CA 1
ATOM 8232 C C . THR B 1 448 ? -19.29505 33.04925 59.42070 1.000 23.13305 447 THR B C 1
ATOM 8233 O O . THR B 1 448 ? -18.94987 32.98857 60.60259 1.000 25.52765 447 THR B O 1
ATOM 8237 N N . ASP B 1 449 ? -20.29953 32.31123 58.93914 1.000 22.74719 448 ASP B N 1
ATOM 8238 C CA . ASP B 1 449 ? -20.98057 31.38479 59.83738 1.000 20.61754 448 ASP B CA 1
ATOM 8239 C C . ASP B 1 449 ? -20.20237 30.10124 60.10288 1.000 22.59463 448 ASP B C 1
ATOM 8240 O O . ASP B 1 449 ? -20.65195 29.28982 60.91769 1.000 23.06578 448 ASP B O 1
ATOM 8245 N N . LYS B 1 450 ? -19.04225 29.89409 59.46584 1.000 18.81282 449 LYS B N 1
ATOM 8246 C CA . LYS B 1 450 ? -18.22108 28.72970 59.74510 1.000 19.01220 449 LYS B CA 1
ATOM 8247 C C . LYS B 1 450 ? -16.94550 29.07127 60.50441 1.000 16.25435 449 LYS B C 1
ATOM 8248 O O . LYS B 1 450 ? -16.30008 28.16100 61.03166 1.000 17.99921 449 LYS B O 1
ATOM 8254 N N . ILE B 1 451 ? -16.62047 30.35582 60.63383 1.000 15.22647 450 ILE B N 1
ATOM 8255 C CA . ILE B 1 451 ? -15.29250 30.75600 61.11242 1.000 15.72212 450 ILE B CA 1
ATOM 8256 C C . ILE B 1 451 ? -15.05981 30.31645 62.55526 1.000 18.45102 450 ILE B C 1
ATOM 8257 O O . ILE B 1 451 ? -13.98588 29.79920 62.89412 1.000 17.66643 450 ILE B O 1
ATOM 8262 N N . GLU B 1 452 ? -16.04909 30.51091 63.43490 1.000 17.64424 451 GLU B N 1
ATOM 8263 C CA . GLU B 1 452 ? -15.80224 30.23586 64.84795 1.000 15.59091 451 GLU B CA 1
ATOM 8264 C C . GLU B 1 452 ? -15.52728 28.74982 65.07882 1.000 15.65294 451 GLU B C 1
ATOM 8265 O O . GLU B 1 452 ? -14.58901 28.38691 65.79998 1.000 15.79365 451 GLU B O 1
ATOM 8271 N N . ASP B 1 453 ? -16.32649 27.87254 64.45956 1.000 15.35106 452 ASP B N 1
ATOM 8272 C CA . ASP B 1 453 ? -16.13351 26.43540 64.61612 1.000 17.35237 452 ASP B CA 1
ATOM 8273 C C . ASP B 1 453 ? -14.80352 25.99132 64.01702 1.000 17.61667 452 ASP B C 1
ATOM 8274 O O . ASP B 1 453 ? -14.07678 25.18215 64.61110 1.000 17.34856 452 ASP B O 1
ATOM 8279 N N . LEU B 1 454 ? -14.47242 26.50887 62.84024 1.000 16.52946 453 LEU B N 1
ATOM 8280 C CA . LEU B 1 454 ? -13.23500 26.08255 62.19080 1.000 13.52140 453 LEU B CA 1
ATOM 8281 C C . LEU B 1 454 ? -12.01384 26.50557 62.99301 1.000 15.41802 453 LEU B C 1
ATOM 8282 O O . LEU B 1 454 ? -10.99698 25.80321 62.99498 1.000 15.08925 453 LEU B O 1
ATOM 8287 N N . ALA B 1 455 ? -12.08651 27.65184 63.66352 1.000 15.04503 454 ALA B N 1
ATOM 8288 C CA . ALA B 1 455 ? -10.95565 28.12998 64.45408 1.000 13.83056 454 ALA B CA 1
ATOM 8289 C C . ALA B 1 455 ? -10.87403 27.44523 65.81481 1.000 15.85793 454 ALA B C 1
ATOM 8290 O O . ALA B 1 455 ? -9.78779 27.07145 66.26665 1.000 15.83426 454 ALA B O 1
ATOM 8292 N N . LYS B 1 456 ? -12.01500 27.26603 66.48353 1.000 15.64359 455 LYS B N 1
ATOM 8293 C CA . LYS B 1 456 ? -11.99413 26.76148 67.84710 1.000 17.14104 455 LYS B CA 1
ATOM 8294 C C . LYS B 1 456 ? -11.87704 25.24884 67.88503 1.000 16.43189 455 LYS B C 1
ATOM 8295 O O . LYS B 1 456 ? -11.17295 24.69899 68.73331 1.000 20.07017 455 LYS B O 1
ATOM 8301 N N . HIS B 1 457 ? -12.59141 24.55611 67.00195 1.000 16.77086 456 HIS B N 1
ATOM 8302 C CA . HIS B 1 457 ? -12.67807 23.11302 67.10350 1.000 16.72503 456 HIS B CA 1
ATOM 8303 C C . HIS B 1 457 ? -11.86261 22.38095 66.05761 1.000 18.08428 456 HIS B C 1
ATOM 8304 O O . HIS B 1 457 ? -11.35827 21.29283 66.34677 1.000 25.08384 456 HIS B O 1
ATOM 8311 N N . ALA B 1 458 ? -11.68283 22.96752 64.87157 1.000 17.08186 457 ALA B N 1
ATOM 8312 C CA . ALA B 1 458 ? -10.97366 22.30211 63.79112 1.000 14.68220 457 ALA B CA 1
ATOM 8313 C C . ALA B 1 458 ? -9.50734 22.69462 63.71049 1.000 15.53362 457 ALA B C 1
ATOM 8314 O O . ALA B 1 458 ? -8.76538 22.06766 62.95106 1.000 16.50639 457 ALA B O 1
ATOM 8316 N N . SER B 1 459 ? -9.07577 23.68234 64.48545 1.000 12.67019 458 SER B N 1
ATOM 8317 C CA . SER B 1 459 ? -7.70857 24.18040 64.40577 1.000 14.16577 458 SER B CA 1
ATOM 8318 C C . SER B 1 459 ? -7.11846 24.32141 65.80302 1.000 15.47500 458 SER B C 1
ATOM 8319 O O . SER B 1 459 ? -7.83948 24.47707 66.79381 1.000 15.07278 458 SER B O 1
ATOM 8322 N N . ASN B 1 460 ? -5.78988 24.26807 65.87980 1.000 12.95872 459 ASN B N 1
ATOM 8323 C CA . ASN B 1 460 ? -5.08691 24.53901 67.12804 1.000 12.76437 459 ASN B CA 1
ATOM 8324 C C . ASN B 1 460 ? -4.03334 25.58352 66.81132 1.000 11.81693 459 ASN B C 1
ATOM 8325 O O . ASN B 1 460 ? -3.14182 25.32502 65.99839 1.000 13.10020 459 ASN B O 1
ATOM 8330 N N . THR B 1 461 ? -4.13065 26.74837 67.45003 1.000 11.51194 460 THR B N 1
ATOM 8331 C CA . THR B 1 461 ? -3.30119 27.90322 67.11127 1.000 10.26343 460 THR B CA 1
ATOM 8332 C C . THR B 1 461 ? -2.56978 28.37452 68.35755 1.000 12.18227 460 THR B C 1
ATOM 8333 O O . THR B 1 461 ? -3.20275 28.65077 69.38718 1.000 11.61073 460 THR B O 1
ATOM 8337 N N . ILE B 1 462 ? -1.24342 28.45777 68.26438 1.000 10.75770 461 ILE B N 1
ATOM 8338 C CA . ILE B 1 462 ? -0.37967 28.84886 69.37333 1.000 10.94267 461 ILE B CA 1
ATOM 8339 C C . ILE B 1 462 ? 0.15683 30.24857 69.08163 1.000 11.79604 461 ILE B C 1
ATOM 8340 O O . ILE B 1 462 ? 0.96444 30.41598 68.15358 1.000 12.27511 461 ILE B O 1
ATOM 8345 N N . PRO B 1 463 ? -0.23607 31.26633 69.83977 1.000 10.54162 462 PRO B N 1
ATOM 8346 C CA . PRO B 1 463 ? 0.34738 32.60106 69.67544 1.000 11.11688 462 PRO B CA 1
ATOM 8347 C C . PRO B 1 463 ? 1.59380 32.74673 70.52862 1.000 13.14463 462 PRO B C 1
ATOM 8348 O O . PRO B 1 463 ? 1.70780 32.15779 71.60630 1.000 12.22774 462 PRO B O 1
ATOM 8352 N N . VAL B 1 464 ? 2.54281 33.54404 70.02183 1.000 11.45821 463 VAL B N 1
ATOM 8353 C CA . VAL B 1 464 ? 3.77853 33.85884 70.72615 1.000 10.21748 463 VAL B CA 1
ATOM 8354 C C . VAL B 1 464 ? 3.94911 35.36730 70.71895 1.000 11.07985 463 VAL B C 1
ATOM 8355 O O . VAL B 1 464 ? 3.74520 36.01242 69.68533 1.000 13.36469 463 VAL B O 1
ATOM 8359 N N . TYR B 1 465 ? 4.31598 35.92528 71.87006 1.000 9.83087 464 TYR B N 1
ATOM 8360 C CA . TYR B 1 465 ? 4.57911 37.35094 72.02115 1.000 8.74987 464 TYR B CA 1
ATOM 8361 C C . TYR B 1 465 ? 6.07666 37.52181 72.22310 1.000 10.96832 464 TYR B C 1
ATOM 8362 O O . TYR B 1 465 ? 6.65529 36.96507 73.16973 1.000 11.53089 464 TYR B O 1
ATOM 8371 N N . MET B 1 466 ? 6.70545 38.27646 71.32140 1.000 10.45895 465 MET B N 1
ATOM 8372 C CA . MET B 1 466 ? 8.15338 38.45322 71.31517 1.000 10.19202 465 MET B CA 1
ATOM 8373 C C . MET B 1 466 ? 8.44429 39.93506 71.47559 1.000 9.37793 465 MET B C 1
ATOM 8374 O O . MET B 1 466 ? 8.34771 40.69337 70.49584 1.000 12.14894 465 MET B O 1
ATOM 8379 N N . PRO B 1 467 ? 8.81126 40.39919 72.67212 1.000 11.38793 466 PRO B N 1
ATOM 8380 C CA . PRO B 1 467 ? 9.03204 41.84617 72.84960 1.000 11.70748 466 PRO B CA 1
ATOM 8381 C C . PRO B 1 467 ? 10.07092 42.42094 71.89730 1.000 12.81476 466 PRO B C 1
ATOM 8382 O O . PRO B 1 467 ? 9.95186 43.58754 71.48459 1.000 11.87868 466 PRO B O 1
ATOM 8386 N N . TYR B 1 468 ? 11.05751 41.61797 71.49241 1.000 11.91287 467 TYR B N 1
ATOM 8387 C CA . TYR B 1 468 ? 12.23350 42.11972 70.78657 1.000 10.25131 467 TYR B CA 1
ATOM 8388 C C . TYR B 1 468 ? 12.31625 41.64021 69.34242 1.000 11.26620 467 TYR B C 1
ATOM 8389 O O . TYR B 1 468 ? 13.38700 41.73056 68.73030 1.000 11.63786 467 TYR B O 1
ATOM 8398 N N . ILE B 1 469 ? 11.20451 41.17709 68.76297 1.000 11.53492 468 ILE B N 1
ATOM 8399 C CA . ILE B 1 469 ? 11.30976 40.58094 67.43286 1.000 10.94533 468 ILE B CA 1
ATOM 8400 C C . ILE B 1 469 ? 11.65224 41.62808 66.36957 1.000 11.95667 468 ILE B C 1
ATOM 8401 O O . ILE B 1 469 ? 12.25709 41.28609 65.34281 1.000 14.13756 468 ILE B O 1
ATOM 8406 N N . THR B 1 470 ? 11.31312 42.90434 66.59360 1.000 13.06599 469 THR B N 1
ATOM 8407 C CA . THR B 1 470 ? 11.71419 43.97063 65.67655 1.000 13.48472 469 THR B CA 1
ATOM 8408 C C . THR B 1 470 ? 13.05441 44.60715 66.03556 1.000 13.84206 469 THR B C 1
ATOM 8409 O O . THR B 1 470 ? 13.47691 45.53428 65.33381 1.000 14.63506 469 THR B O 1
ATOM 8413 N N . SER B 1 471 ? 13.75493 44.10945 67.05748 1.000 12.35278 470 SER B N 1
ATOM 8414 C CA . SER B 1 471 ? 14.87788 44.86110 67.61342 1.000 11.13627 470 SER B CA 1
ATOM 8415 C C . SER B 1 471 ? 16.04620 45.01193 66.64415 1.000 13.34029 470 SER B C 1
ATOM 8416 O O . SER B 1 471 ? 16.78266 45.99664 66.74474 1.000 12.49611 470 SER B O 1
ATOM 8419 N N . TYR B 1 472 ? 16.25693 44.05900 65.72339 1.000 11.07843 471 TYR B N 1
ATOM 8420 C CA . TYR B 1 472 ? 17.39308 44.17315 64.80057 1.000 11.99302 471 TYR B CA 1
ATOM 8421 C C . TYR B 1 472 ? 17.35473 45.46763 63.99404 1.000 13.73211 471 TYR B C 1
ATOM 8422 O O . TYR B 1 472 ? 18.41267 45.97440 63.58097 1.000 12.93816 471 TYR B O 1
ATOM 8431 N N . PHE B 1 473 ? 16.15537 45.97673 63.71704 1.000 12.69690 472 PHE B N 1
ATOM 8432 C CA . PHE B 1 473 ? 15.93257 47.04886 62.75885 1.000 12.12164 472 PHE B CA 1
ATOM 8433 C C . PHE B 1 473 ? 15.74918 48.40625 63.41784 1.000 11.44250 472 PHE B C 1
ATOM 8434 O O . PHE B 1 473 ? 15.45480 49.37704 62.71353 1.000 13.59479 472 PHE B O 1
ATOM 8442 N N . MET B 1 474 ? 15.91837 48.50889 64.72756 1.000 14.53643 473 MET B N 1
ATOM 8443 C CA . MET B 1 474 ? 15.68479 49.79802 65.36371 1.000 15.28584 473 MET B CA 1
ATOM 8444 C C . MET B 1 474 ? 16.69863 50.81903 64.85975 1.000 13.15212 473 MET B C 1
ATOM 8445 O O . MET B 1 474 ? 17.82159 50.47201 64.47307 1.000 13.74428 473 MET B O 1
ATOM 8450 N N . THR B 1 475 ? 16.29662 52.09076 64.83556 1.000 14.40989 474 THR B N 1
ATOM 8451 C CA . THR B 1 475 ? 17.20698 53.11576 64.33828 1.000 13.99288 474 THR B CA 1
ATOM 8452 C C . THR B 1 475 ? 18.49174 53.11739 65.15711 1.000 13.90216 474 THR B C 1
ATOM 8453 O O . THR B 1 475 ? 18.46940 53.02989 66.38776 1.000 14.53721 474 THR B O 1
ATOM 8457 N N . ARG B 1 476 ? 19.62326 53.19429 64.46396 1.000 14.41827 475 ARG B N 1
ATOM 8458 C CA . ARG B 1 476 ? 20.91220 53.03639 65.11407 1.000 12.59520 475 ARG B CA 1
ATOM 8459 C C . ARG B 1 476 ? 21.90547 54.01086 64.50634 1.000 12.03317 475 ARG B C 1
ATOM 8460 O O . ARG B 1 476 ? 21.70510 54.53617 63.41099 1.000 14.45602 475 ARG B O 1
ATOM 8468 N N . ALA B 1 477 ? 22.96722 54.25583 65.26485 1.000 13.57142 476 ALA B N 1
ATOM 8469 C CA . ALA B 1 477 ? 24.11917 55.02912 64.82889 1.000 18.76237 476 ALA B CA 1
ATOM 8470 C C . ALA B 1 477 ? 25.35420 54.13676 64.82736 1.000 18.83253 476 ALA B C 1
ATOM 8471 O O . ALA B 1 477 ? 25.45882 53.19387 65.62014 1.000 16.47221 476 ALA B O 1
ATOM 8473 N N . ILE B 1 478 ? 26.31333 54.44803 63.94901 1.000 21.51666 477 ILE B N 1
ATOM 8474 C CA . ILE B 1 478 ? 27.57676 53.71973 63.98676 1.000 21.43270 477 ILE B CA 1
ATOM 8475 C C . ILE B 1 478 ? 28.15719 53.80477 65.39077 1.000 20.30818 477 ILE B C 1
ATOM 8476 O O . ILE B 1 478 ? 28.12904 54.86348 66.02850 1.000 24.70040 477 ILE B O 1
ATOM 8481 N N . GLY B 1 479 ? 28.58753 52.65680 65.92166 1.000 15.33433 478 GLY B N 1
ATOM 8482 C CA . GLY B 1 479 ? 29.00885 52.54139 67.29490 1.000 16.73808 478 GLY B CA 1
ATOM 8483 C C . GLY B 1 479 ? 28.01484 51.84735 68.20564 1.000 18.46617 478 GLY B C 1
ATOM 8484 O O . GLY 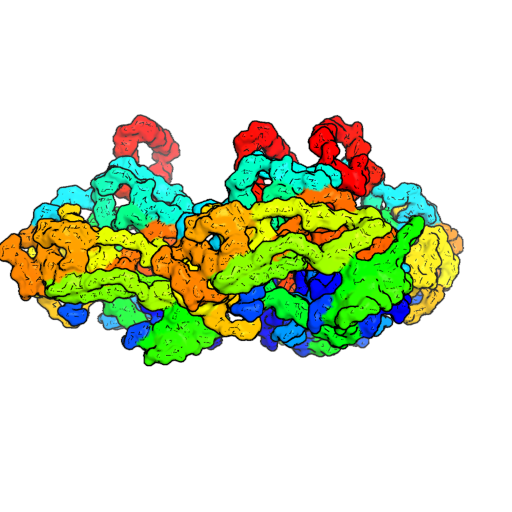B 1 479 ? 28.41149 51.34240 69.26199 1.000 17.20463 478 GLY B O 1
ATOM 8485 N N . ASP B 1 480 ? 26.73240 51.80773 67.81943 1.000 16.02963 479 ASP B N 1
ATOM 8486 C CA . ASP B 1 480 ? 25.73124 51.14848 68.65414 1.000 15.15053 479 ASP B CA 1
ATOM 8487 C C . ASP B 1 480 ? 25.92528 49.63720 68.68563 1.000 14.68833 479 ASP B C 1
ATOM 8488 O O . ASP B 1 480 ? 25.57537 48.98775 69.67884 1.000 14.41509 479 ASP B O 1
ATOM 8493 N N . ARG B 1 481 ? 26.46463 49.05252 67.59820 1.000 15.57941 480 ARG B N 1
ATOM 8494 C CA . ARG B 1 481 ? 26.80316 47.63328 67.57790 1.000 13.84077 480 ARG B CA 1
ATOM 8495 C C . ARG B 1 481 ? 28.30056 47.46437 67.74840 1.000 12.17792 480 ARG B C 1
ATOM 8496 O O . ARG B 1 481 ? 29.06562 48.17247 67.07865 1.000 15.01176 480 ARG B O 1
ATOM 8504 N N . PRO B 1 482 ? 28.77188 46.57819 68.62246 1.000 12.03778 481 PRO B N 1
ATOM 8505 C CA . PRO B 1 482 ? 30.22029 46.36539 68.72138 1.000 12.81797 481 PRO B CA 1
ATOM 8506 C C . PRO B 1 482 ? 30.74228 45.71479 67.45459 1.000 13.43089 481 PRO B C 1
ATOM 8507 O O . PRO B 1 482 ? 30.04510 44.93667 66.80337 1.000 13.32104 481 PRO B O 1
ATOM 8511 N N . LEU B 1 483 ? 31.98705 46.04241 67.10219 1.000 12.78788 482 LEU B N 1
ATOM 8512 C CA . LEU B 1 483 ? 32.67290 45.27734 66.07153 1.000 12.49818 482 LEU B CA 1
ATOM 8513 C C . LEU B 1 483 ? 32.72042 43.81129 66.47839 1.000 11.93196 482 LEU B C 1
ATOM 8514 O O . LEU B 1 483 ? 32.75168 43.48129 67.66513 1.000 12.76244 482 LEU B O 1
ATOM 8519 N N . VAL B 1 484 ? 32.77481 42.92631 65.47509 1.000 11.97820 483 VAL B N 1
ATOM 8520 C CA . VAL B 1 484 ? 32.90690 41.49595 65.75957 1.000 12.29875 483 VAL B CA 1
ATOM 8521 C C . VAL B 1 484 ? 34.11681 41.23489 66.65267 1.000 12.03452 483 VAL B C 1
ATOM 8522 O O . VAL B 1 484 ? 34.04536 40.47504 67.62265 1.000 13.53469 483 VAL B O 1
ATOM 8526 N N . VAL B 1 485 ? 35.25753 41.82524 66.32369 1.000 12.44631 484 VAL B N 1
ATOM 8527 C CA . VAL B 1 485 ? 36.38653 41.87643 67.24273 1.000 11.90589 484 VAL B CA 1
ATOM 8528 C C . VAL B 1 485 ? 36.70045 43.33801 67.50260 1.000 14.04040 484 VAL B C 1
ATOM 8529 O O . VAL B 1 485 ? 37.25724 44.02513 66.64246 1.000 15.11780 484 VAL B O 1
ATOM 8533 N N . PRO B 1 486 ? 36.30716 43.86097 68.66613 1.000 13.16967 485 PRO B N 1
ATOM 8534 C CA . PRO B 1 486 ? 36.57289 45.26986 68.97947 1.000 12.48236 485 PRO B CA 1
ATOM 8535 C C . PRO B 1 486 ? 38.06430 45.56198 68.93255 1.000 15.22009 485 PRO B C 1
ATOM 8536 O O . PRO B 1 486 ? 38.90145 44.67480 69.09609 1.000 15.84810 485 PRO B O 1
ATOM 8540 N N . HIS B 1 487 ? 38.37631 46.83123 68.68426 1.000 17.26880 486 HIS B N 1
ATOM 8541 C CA . HIS B 1 487 ? 39.76299 47.28125 68.60053 1.000 19.60041 486 HIS B CA 1
ATOM 8542 C C . HIS B 1 487 ? 40.59487 46.77087 69.77255 1.000 18.25586 486 HIS B C 1
ATOM 8543 O O . HIS B 1 487 ? 40.23743 46.95228 70.93899 1.000 18.84876 486 HIS B O 1
ATOM 8550 N N . GLN B 1 488 ? 41.71380 46.11977 69.44923 1.000 20.11615 487 GLN B N 1
ATOM 8551 C CA . GLN B 1 488 ? 42.67615 45.57003 70.40287 1.000 21.93395 487 GLN B CA 1
ATOM 8552 C C . GLN B 1 488 ? 42.11341 44.46651 71.29330 1.000 16.90843 487 GLN B C 1
ATOM 8553 O O . GLN B 1 488 ? 42.74788 44.09944 72.27848 1.000 18.40810 487 GLN B O 1
ATOM 8559 N N . SER B 1 489 ? 40.94874 43.90377 70.98056 1.000 15.96985 488 SER B N 1
ATOM 8560 C CA . SER B 1 489 ? 40.47374 42.76256 71.75025 1.000 13.11932 488 SER B CA 1
ATOM 8561 C C . SER B 1 489 ? 41.33637 41.54130 71.43913 1.000 13.65964 488 SER B C 1
ATOM 8562 O O . SER B 1 489 ? 41.52382 41.18288 70.27176 1.000 17.79314 488 SER B O 1
ATOM 8565 N N . GLN B 1 490 ? 41.83594 40.88975 72.48518 1.000 14.25510 489 GLN B N 1
ATOM 8566 C CA . GLN B 1 490 ? 42.71743 39.73970 72.33290 1.000 14.41889 489 GLN B CA 1
ATOM 8567 C C . GLN B 1 490 ? 41.97786 38.41415 72.34328 1.000 11.90048 489 GLN B C 1
ATOM 8568 O O . GLN B 1 490 ? 42.41572 37.46868 71.67256 1.000 13.92065 489 GLN B O 1
ATOM 8574 N N . ASN B 1 491 ? 40.86437 38.31798 73.09144 1.000 12.10547 490 ASN B N 1
ATOM 8575 C CA . ASN B 1 491 ? 40.20627 37.02647 73.24547 1.000 12.64708 490 ASN B CA 1
ATOM 8576 C C . ASN B 1 491 ? 38.69145 37.16234 73.35601 1.000 11.68764 490 ASN B C 1
ATOM 8577 O O . ASN B 1 491 ? 38.04206 36.21738 73.80887 1.000 12.42176 490 ASN B O 1
ATOM 8582 N N . LEU B 1 492 ? 38.12989 38.28678 72.93894 1.000 12.53959 491 LEU B N 1
ATOM 8583 C CA . LEU B 1 492 ? 36.69881 38.55050 73.03382 1.000 12.60441 491 LEU B CA 1
ATOM 8584 C C . LEU B 1 492 ? 36.14944 38.90938 71.66494 1.000 13.48299 491 LEU B C 1
ATOM 8585 O O . LEU B 1 492 ? 36.69216 39.79350 70.98688 1.000 13.12290 491 LEU B O 1
ATOM 8590 N N . ALA B 1 493 ? 35.05776 38.23965 71.26949 1.000 12.19372 492 ALA B N 1
ATOM 8591 C CA . ALA B 1 493 ? 34.34927 38.57884 70.04564 1.000 10.53835 492 ALA B CA 1
ATOM 8592 C C . ALA B 1 493 ? 32.85664 38.67607 70.30211 1.000 12.49378 492 ALA B C 1
ATOM 8593 O O . ALA B 1 493 ? 32.31550 38.01993 71.19468 1.000 12.49618 492 ALA B O 1
ATOM 8595 N N . PHE B 1 494 ? 32.20383 39.50719 69.50077 1.000 10.43141 493 PHE B N 1
ATOM 8596 C CA . PHE B 1 494 ? 30.75150 39.63304 69.47803 1.000 10.66311 493 PHE B CA 1
ATOM 8597 C C . PHE B 1 494 ? 30.24726 39.06521 68.15726 1.000 10.05504 493 PHE B C 1
ATOM 8598 O O . PHE B 1 494 ? 30.78054 39.39825 67.10099 1.000 12.88583 493 PHE B O 1
ATOM 8606 N N . ILE B 1 495 ? 29.23639 38.19601 68.21363 1.000 11.04586 494 ILE B N 1
ATOM 8607 C CA . ILE B 1 495 ? 28.71497 37.57072 67.00944 1.000 10.23404 494 ILE B CA 1
ATOM 8608 C C . ILE B 1 495 ? 27.19553 37.66887 67.02221 1.000 10.35873 494 ILE B C 1
ATOM 8609 O O . ILE B 1 495 ? 26.57701 38.06014 68.01503 1.000 11.68085 494 ILE B O 1
ATOM 8614 N N . GLY B 1 496 ? 26.60465 37.35063 65.87182 1.000 10.03079 495 GLY B N 1
ATOM 8615 C CA . GLY B 1 496 ? 25.16191 37.46593 65.71895 1.000 10.11889 495 GLY B CA 1
ATOM 8616 C C . GLY B 1 496 ? 24.72492 38.80642 65.16038 1.000 11.61743 495 GLY B C 1
ATOM 8617 O O . GLY B 1 496 ? 25.52950 39.64695 64.75016 1.000 11.52826 495 GLY B O 1
ATOM 8618 N N . ASN B 1 497 ? 23.40104 39.01044 65.15859 1.000 12.19402 496 ASN B N 1
ATOM 8619 C CA . ASN B 1 497 ? 22.79814 40.08146 64.36985 1.000 12.19208 496 ASN B CA 1
ATOM 8620 C C . ASN B 1 497 ? 22.73491 41.42483 65.10029 1.000 12.30121 496 ASN B C 1
ATOM 8621 O O . ASN B 1 497 ? 22.08915 42.35183 64.59925 1.000 12.86156 496 ASN B O 1
ATOM 8626 N N . PHE B 1 498 ? 23.40227 41.56008 66.24925 1.000 11.77075 497 PHE B N 1
ATOM 8627 C CA . PHE B 1 498 ? 23.65772 42.86946 66.85044 1.000 13.66808 497 PHE B CA 1
ATOM 8628 C C . PHE B 1 498 ? 25.14744 43.19829 66.88640 1.000 14.17929 497 PHE B C 1
ATOM 8629 O O . PHE B 1 498 ? 25.56371 44.11318 67.60805 1.000 11.91780 497 PHE B O 1
ATOM 8637 N N . ALA B 1 499 ? 25.95969 42.46924 66.14128 1.000 10.80206 498 ALA B N 1
ATOM 8638 C CA . ALA B 1 499 ? 27.36251 42.80548 65.96497 1.000 12.16428 498 ALA B CA 1
ATOM 8639 C C . ALA B 1 499 ? 27.52882 43.52088 64.63241 1.000 10.98396 498 ALA B C 1
ATOM 8640 O O . ALA B 1 499 ? 26.65720 43.46986 63.76475 1.000 12.14829 498 ALA B O 1
ATOM 8642 N N . GLU B 1 500 ? 28.66837 44.19316 64.47565 1.000 11.30644 499 GLU B N 1
ATOM 8643 C CA . GLU B 1 500 ? 28.90415 45.08372 63.34530 1.000 11.70995 499 GLU B CA 1
ATOM 8644 C C . GLU B 1 500 ? 29.91097 44.48805 62.36181 1.000 9.99007 499 GLU B C 1
ATOM 8645 O O . GLU B 1 500 ? 31.03708 44.14761 62.74228 1.000 14.16149 499 GLU B O 1
ATOM 8651 N N . THR B 1 501 ? 29.50973 44.41332 61.09875 1.000 9.77028 500 THR B N 1
ATOM 8652 C CA . THR B 1 501 ? 30.40993 44.10621 59.99111 1.000 9.91639 500 THR B CA 1
ATOM 8653 C C . THR B 1 501 ? 29.91703 44.86349 58.75840 1.000 11.86534 500 THR B C 1
ATOM 8654 O O . THR B 1 501 ? 28.75616 45.27530 58.69499 1.000 12.85615 500 THR B O 1
ATOM 8658 N N . GLU B 1 502 ? 30.80761 45.08823 57.78942 1.000 12.51296 501 GLU B N 1
ATOM 8659 C CA . GLU B 1 502 ? 30.43016 45.94031 56.66661 1.000 11.51893 501 GLU B CA 1
ATOM 8660 C C . GLU B 1 502 ? 29.40587 45.27417 55.74181 1.000 13.16375 501 GLU B C 1
ATOM 8661 O O . GLU B 1 502 ? 29.39683 44.05272 55.54893 1.000 13.04032 501 GLU B O 1
ATOM 8667 N N . ARG B 1 503 ? 28.51294 46.11153 55.20072 1.000 12.51038 502 ARG B N 1
ATOM 8668 C CA . ARG B 1 503 ? 27.56849 45.84902 54.10253 1.000 11.13778 502 ARG B CA 1
ATOM 8669 C C . ARG B 1 503 ? 26.46774 44.81220 54.33709 1.000 14.24081 502 ARG B C 1
ATOM 8670 O O . ARG B 1 503 ? 25.37882 44.94474 53.76621 1.000 13.39335 502 ARG B O 1
ATOM 8678 N N . ASP B 1 504 ? 26.71410 43.77322 55.13125 1.000 11.13606 503 ASP B N 1
ATOM 8679 C CA . ASP B 1 504 ? 25.74397 42.68430 55.15731 1.000 10.12614 503 ASP B CA 1
ATOM 8680 C C . ASP B 1 504 ? 24.51192 43.05429 55.98597 1.000 12.68681 503 ASP B C 1
ATOM 8681 O O . ASP B 1 504 ? 24.52021 43.99359 56.79057 1.000 11.20227 503 ASP B O 1
ATOM 8686 N N . THR B 1 505 ? 23.45977 42.26699 55.79432 1.000 9.90957 504 THR B N 1
ATOM 8687 C CA . THR B 1 505 ? 22.12072 42.57205 56.29243 1.000 9.13530 504 THR B CA 1
ATOM 8688 C C . THR B 1 505 ? 21.75934 41.70456 57.48873 1.000 11.64454 504 THR B C 1
ATOM 8689 O O . THR B 1 505 ? 21.84867 40.47035 57.41998 1.000 11.36241 504 THR B O 1
ATOM 8693 N N . VAL B 1 506 ? 21.28707 42.34701 58.56139 1.000 10.50524 505 VAL B N 1
ATOM 8694 C CA . VAL B 1 506 ? 20.83275 41.60303 59.72805 1.000 11.39391 505 VAL B CA 1
ATOM 8695 C C . VAL B 1 506 ? 19.41651 41.07025 59.50958 1.000 12.81099 505 VAL B C 1
ATOM 8696 O O . VAL B 1 506 ? 18.77577 41.34937 58.48693 1.000 12.81541 505 VAL B O 1
ATOM 8700 N N . PHE B 1 507 ? 18.93237 40.27844 60.47088 1.000 14.51591 506 PHE B N 1
ATOM 8701 C CA . PHE B 1 507 ? 17.70482 39.48460 60.31071 1.000 13.46873 506 PHE B CA 1
ATOM 8702 C C . PHE B 1 507 ? 17.88284 38.44119 59.20790 1.000 13.29547 506 PHE B C 1
ATOM 8703 O O . PHE B 1 507 ? 16.92666 38.08525 58.52370 1.000 14.27740 506 PHE B O 1
ATOM 8711 N N . THR B 1 508 ? 19.12093 37.98238 58.97843 1.000 12.46952 507 THR B N 1
ATOM 8712 C CA . THR B 1 508 ? 19.38352 36.89588 58.03653 1.000 12.63726 507 THR B CA 1
ATOM 8713 C C . THR B 1 508 ? 20.27811 35.85326 58.69212 1.000 11.20761 507 THR B C 1
ATOM 8714 O O . THR B 1 508 ? 21.13125 36.16954 59.53529 1.000 12.83262 507 THR B O 1
ATOM 8718 N N . THR B 1 509 ? 20.07152 34.59014 58.30563 1.000 12.66620 508 THR B N 1
ATOM 8719 C CA . THR B 1 509 ? 20.91719 33.52847 58.83338 1.000 10.51208 508 THR B CA 1
ATOM 8720 C C . THR B 1 509 ? 22.35713 33.69822 58.37340 1.000 10.32332 508 THR B C 1
ATOM 8721 O O . THR B 1 509 ? 23.29506 33.37051 59.12080 1.000 10.99394 508 THR B O 1
ATOM 8725 N N . GLU B 1 510 ? 22.54291 34.25369 57.17047 1.000 10.39217 509 GLU B N 1
ATOM 8726 C CA . GLU B 1 510 ? 23.88854 34.53874 56.67555 1.000 10.80609 509 GLU B CA 1
ATOM 8727 C C . GLU B 1 510 ? 24.65797 35.44905 57.62461 1.000 8.94101 509 GLU B C 1
ATOM 8728 O O . GLU B 1 510 ? 25.86862 35.28046 57.80969 1.000 9.78789 509 GLU B O 1
ATOM 8734 N N . TYR B 1 511 ? 23.99272 36.46155 58.19261 1.000 10.62352 510 TYR B N 1
ATOM 8735 C CA . TYR B 1 511 ? 24.70667 37.38918 59.06523 1.000 10.29941 510 TYR B CA 1
ATOM 8736 C C . TYR B 1 511 ? 25.23145 36.68078 60.30465 1.000 10.72459 510 TYR B C 1
ATOM 8737 O O . TYR B 1 511 ? 26.33195 36.97910 60.78093 1.000 10.17837 510 TYR B O 1
ATOM 8746 N N . SER B 1 512 ? 24.46770 35.72101 60.83103 1.000 10.29947 511 SER B N 1
ATOM 8747 C CA . SER B 1 512 ? 24.95784 34.92840 61.95013 1.000 10.47734 511 SER B CA 1
ATOM 8748 C C . SER B 1 512 ? 26.21391 34.15466 61.57206 1.000 9.43539 511 SER B C 1
ATOM 8749 O O . SER B 1 512 ? 27.18493 34.10345 62.34567 1.000 10.29710 511 SER B O 1
ATOM 8752 N N . VAL B 1 513 ? 26.21069 33.52632 60.39081 1.000 10.18883 512 VAL B N 1
ATOM 8753 C CA . VAL B 1 513 ? 27.36848 32.72189 60.02072 1.000 9.61152 512 VAL B CA 1
ATOM 8754 C C . VAL B 1 513 ? 28.55574 33.60846 59.68435 1.000 9.76761 512 VAL B C 1
ATOM 8755 O O . VAL B 1 513 ? 29.69064 33.30044 60.06449 1.000 9.55337 512 VAL B O 1
ATOM 8759 N N . ARG B 1 514 ? 28.32096 34.72325 58.98432 1.000 9.98746 513 ARG B N 1
ATOM 8760 C CA . ARG B 1 514 ? 29.41548 35.63896 58.66802 1.000 9.29079 513 ARG B CA 1
ATOM 8761 C C . ARG B 1 514 ? 30.10438 36.13998 59.92633 1.000 9.85212 513 ARG B C 1
ATOM 8762 O O . ARG B 1 514 ? 31.33661 36.13163 59.99950 1.000 10.37760 513 ARG B O 1
ATOM 8770 N N . THR B 1 515 ? 29.32993 36.62446 60.91200 1.000 9.32087 514 THR B N 1
ATOM 8771 C CA . THR B 1 515 ? 29.98598 37.16016 62.10262 1.000 11.15069 514 THR B CA 1
ATOM 8772 C C . THR B 1 515 ? 30.74836 36.06935 62.84445 1.000 9.91007 514 THR B C 1
ATOM 8773 O O . THR B 1 515 ? 31.85542 36.31404 63.33586 1.000 10.47014 514 THR B O 1
ATOM 8777 N N . ALA B 1 516 ? 30.19021 34.84985 62.89959 1.000 8.81958 515 ALA B N 1
ATOM 8778 C CA . ALA B 1 516 ? 30.90094 33.73007 63.50949 1.000 9.19211 515 ALA B CA 1
ATOM 8779 C C . ALA B 1 516 ? 32.22233 33.48303 62.80539 1.000 11.54038 515 ALA B C 1
ATOM 8780 O O . ALA B 1 516 ? 33.25863 33.28890 63.45443 1.000 12.31969 515 ALA B O 1
ATOM 8782 N N . MET B 1 517 ? 32.20944 33.50883 61.47272 1.000 10.56950 516 MET B N 1
ATOM 8783 C CA . MET B 1 517 ? 33.41915 33.14554 60.76347 1.000 10.41075 516 MET B CA 1
ATOM 8784 C C . MET B 1 517 ? 34.45211 34.25901 60.88923 1.000 10.91573 516 MET B C 1
ATOM 8785 O O . MET B 1 517 ? 35.63851 33.98569 61.15183 1.000 10.12810 516 MET B O 1
ATOM 8790 N N . GLU B 1 518 ? 34.00259 35.51655 60.84196 1.000 9.89179 517 GLU B N 1
ATOM 8791 C CA . GLU B 1 518 ? 34.92482 36.63959 61.01853 1.000 11.14784 517 GLU B CA 1
ATOM 8792 C C . GLU B 1 518 ? 35.52099 36.65970 62.42628 1.000 11.99762 517 GLU B C 1
ATOM 8793 O O . GLU B 1 518 ? 36.70188 36.99679 62.59365 1.000 13.66137 517 GLU B O 1
ATOM 8799 N N . ALA B 1 519 ? 34.72885 36.28602 63.43912 1.000 9.91623 518 ALA B N 1
ATOM 8800 C CA . ALA B 1 519 ? 35.22426 36.20861 64.81537 1.000 10.06650 518 ALA B CA 1
ATOM 8801 C C . ALA B 1 519 ? 36.31340 35.15661 64.95908 1.000 13.36823 518 ALA B C 1
ATOM 8802 O O . ALA B 1 519 ? 37.39896 35.42624 65.49940 1.000 11.64243 518 ALA B O 1
ATOM 8804 N N . VAL B 1 520 ? 36.03382 33.93570 64.50393 1.000 11.11119 519 VAL B N 1
ATOM 8805 C CA . VAL B 1 520 ? 37.00693 32.85442 64.62655 1.000 10.33468 519 VAL B CA 1
ATOM 8806 C C . VAL B 1 520 ? 38.27046 33.17594 63.83012 1.000 9.73648 519 VAL B C 1
ATOM 8807 O O . VAL B 1 520 ? 39.39681 33.00970 64.32037 1.000 10.20643 519 VAL B O 1
ATOM 8811 N N . TYR B 1 521 ? 38.10681 33.67164 62.59867 1.000 10.16085 520 TYR B N 1
ATOM 8812 C CA . TYR B 1 521 ? 39.26779 33.93683 61.75217 1.000 9.46630 520 TYR B CA 1
ATOM 8813 C C . TYR B 1 521 ? 40.12767 35.05472 62.32532 1.000 11.38848 520 TYR B C 1
ATOM 8814 O O . TYR B 1 521 ? 41.35797 34.96740 62.30337 1.000 12.07095 520 TYR B O 1
ATOM 8823 N N . GLN B 1 522 ? 39.50719 36.10609 62.86271 1.000 11.65868 521 GLN B N 1
ATOM 8824 C CA . GLN B 1 522 ? 40.28873 37.19790 63.43119 1.000 13.46545 521 GLN B CA 1
ATOM 8825 C C . GLN B 1 522 ? 40.96692 36.78599 64.73288 1.000 11.19372 521 GLN B C 1
ATOM 8826 O O . GLN B 1 522 ? 42.15296 37.08723 64.94837 1.000 13.21163 521 GLN B O 1
ATOM 8832 N N . LEU B 1 523 ? 40.23308 36.11663 65.63269 1.000 10.83743 522 LEU B N 1
ATOM 8833 C CA . LEU B 1 523 ? 40.83157 35.79663 66.92794 1.000 10.90205 522 LEU B CA 1
ATOM 8834 C C . LEU B 1 523 ? 41.96159 34.78444 66.79306 1.000 12.53469 522 LEU B C 1
ATOM 8835 O O . LEU B 1 523 ? 42.95303 34.86673 67.52711 1.000 13.36571 522 LEU B O 1
ATOM 8840 N N . LEU B 1 524 ? 41.86205 33.84966 65.84580 1.000 12.61287 523 LEU B N 1
ATOM 8841 C CA . LEU B 1 524 ? 42.89724 32.84492 65.67637 1.000 12.57484 523 LEU B CA 1
ATOM 8842 C C . LEU B 1 524 ? 43.87824 33.19476 64.56815 1.000 14.22241 523 LEU B C 1
ATOM 8843 O O . LEU B 1 524 ? 44.83659 32.44450 64.36476 1.000 16.85973 523 LEU B O 1
ATOM 8848 N N . ASN B 1 525 ? 43.66895 34.31842 63.87392 1.000 11.50669 524 ASN B N 1
ATOM 8849 C CA . ASN B 1 525 ? 44.49451 34.75270 62.72927 1.000 12.08134 524 ASN B CA 1
ATOM 8850 C C . ASN B 1 525 ? 44.61272 33.66008 61.66623 1.000 12.66085 524 ASN B C 1
ATOM 8851 O O . ASN B 1 525 ? 45.71385 33.27980 61.22969 1.000 15.57802 524 ASN B O 1
ATOM 8856 N N . ILE B 1 526 ? 43.45328 33.18434 61.21017 1.000 11.88665 525 ILE B N 1
ATOM 8857 C CA . ILE B 1 526 ? 43.38991 32.09442 60.24353 1.000 11.04680 525 ILE B CA 1
ATOM 8858 C C . ILE B 1 526 ? 43.69664 32.64634 58.85991 1.000 10.92350 525 ILE B C 1
ATOM 8859 O O . ILE B 1 526 ? 43.12926 33.66056 58.44023 1.000 12.45531 525 ILE B O 1
ATOM 8864 N N . ASP B 1 527 ? 44.61432 31.98855 58.15104 1.000 9.93884 526 ASP B N 1
ATOM 8865 C CA . ASP B 1 527 ? 45.16253 32.53495 56.90641 1.000 12.85403 526 ASP B CA 1
ATOM 8866 C C . ASP B 1 527 ? 44.38786 32.01088 55.69821 1.000 13.83002 526 ASP B C 1
ATOM 8867 O O . ASP B 1 527 ? 44.86578 31.19256 54.90413 1.000 12.08283 526 ASP B O 1
ATOM 8872 N N . ARG B 1 528 ? 43.16547 32.52335 55.57103 1.000 9.61585 527 ARG B N 1
ATOM 8873 C CA . ARG B 1 528 ? 42.28480 32.21770 54.45195 1.000 11.22667 527 ARG B CA 1
ATOM 8874 C C . ARG B 1 528 ? 41.29486 33.36865 54.33605 1.000 11.40607 527 ARG B C 1
ATOM 8875 O O . ARG B 1 528 ? 40.92204 33.97853 55.34387 1.000 10.42238 527 ARG B O 1
ATOM 8883 N N . GLY B 1 529 ? 40.89834 33.67124 53.10513 1.000 9.80817 528 GLY B N 1
ATOM 8884 C CA . GLY B 1 529 ? 39.96931 34.76472 52.87031 1.000 9.01857 528 GLY B CA 1
ATOM 8885 C C . GLY B 1 529 ? 38.56885 34.44013 53.35601 1.000 11.03674 528 GLY B C 1
ATOM 8886 O O . GLY B 1 529 ? 38.12544 33.29338 53.34278 1.000 11.37814 528 GLY B O 1
ATOM 8887 N N . ILE B 1 530 ? 37.87874 35.46767 53.82118 1.000 10.56594 529 ILE B N 1
ATOM 8888 C CA . ILE B 1 530 ? 36.45312 35.38262 54.12374 1.000 10.08170 529 ILE B CA 1
ATOM 8889 C C . ILE B 1 530 ? 35.70558 35.93116 52.91496 1.000 10.20262 529 ILE B C 1
ATOM 8890 O O . ILE B 1 530 ? 36.08595 36.98816 52.40436 1.000 9.07070 529 ILE B O 1
ATOM 8895 N N . PRO B 1 531 ? 34.68263 35.24850 52.40469 1.000 10.30300 530 PRO B N 1
ATOM 8896 C CA . PRO B 1 531 ? 34.01160 35.77371 51.20789 1.000 10.50024 530 PRO B CA 1
ATOM 8897 C C . PRO B 1 531 ? 33.36112 37.12317 51.49472 1.000 10.49143 530 PRO B C 1
ATOM 8898 O O . PRO B 1 531 ? 32.66851 37.29774 52.50247 1.000 10.36693 530 PRO B O 1
ATOM 8902 N N . GLU B 1 532 ? 33.63471 38.10058 50.62869 1.000 11.57660 531 GLU B N 1
ATOM 8903 C CA . GLU B 1 532 ? 32.97926 39.39830 50.75402 1.000 10.19527 531 GLU B CA 1
ATOM 8904 C C . GLU B 1 532 ? 31.47644 39.23727 50.55968 1.000 9.70986 531 GLU B C 1
ATOM 8905 O O . GLU B 1 532 ? 30.99834 38.29261 49.92353 1.000 10.20164 531 GLU B O 1
ATOM 8911 N N . VAL B 1 533 ? 30.71988 40.19024 51.10622 1.000 9.65518 532 VAL B N 1
ATOM 8912 C CA . VAL B 1 533 ? 29.32147 40.27653 50.71665 1.000 10.01912 532 VAL B CA 1
ATOM 8913 C C . VAL B 1 533 ? 29.26940 40.35680 49.19349 1.000 10.86705 532 VAL B C 1
ATOM 8914 O O . VAL B 1 533 ? 30.06103 41.07450 48.56712 1.000 10.37052 532 VAL B O 1
ATOM 8918 N N . ILE B 1 534 ? 28.34570 39.60043 48.58767 1.000 9.69326 533 ILE B N 1
ATOM 8919 C CA . ILE B 1 534 ? 28.37537 39.43101 47.13987 1.000 11.87395 533 ILE B CA 1
ATOM 8920 C C . ILE B 1 534 ? 28.40666 40.78921 46.42732 1.000 10.37159 533 ILE B C 1
ATOM 8921 O O . ILE B 1 534 ? 27.74797 41.75513 46.82880 1.000 11.68292 533 ILE B O 1
ATOM 8926 N N . ASN B 1 535 ? 29.21688 40.86727 45.37494 1.000 10.96901 534 ASN B N 1
ATOM 8927 C CA . ASN B 1 535 ? 29.51085 42.14250 44.72202 1.000 11.49685 534 ASN B CA 1
ATOM 8928 C C . ASN B 1 535 ? 28.37775 42.65715 43.81421 1.000 13.72227 534 ASN B C 1
ATOM 8929 O O . ASN B 1 535 ? 28.64083 43.49497 42.94945 1.000 13.77049 534 ASN B O 1
ATOM 8934 N N . SER B 1 536 ? 27.13099 42.22163 43.98981 1.000 13.61494 535 SER B N 1
ATOM 8935 C CA . SER B 1 536 ? 26.09691 42.58031 43.01620 1.000 14.69111 535 SER B CA 1
ATOM 8936 C C . SER B 1 536 ? 25.81673 44.08717 42.88012 1.000 11.90290 535 SER B C 1
ATOM 8937 O O . SER B 1 536 ? 25.55247 44.51884 41.74416 1.000 13.57046 535 SER B O 1
ATOM 8940 N N . PRO B 1 537 ? 25.86963 44.93314 43.92199 1.000 11.94358 536 PRO B N 1
ATOM 8941 C CA . PRO B 1 537 ? 25.64102 46.36974 43.68160 1.000 12.75207 536 PRO B CA 1
ATOM 8942 C C . PRO B 1 537 ? 26.74470 47.05016 42.88731 1.000 14.43633 536 PRO B C 1
ATOM 8943 O O . PRO B 1 537 ? 26.55185 48.20270 42.46890 1.000 14.24481 536 PRO B O 1
ATOM 8947 N N . PHE B 1 538 ? 27.87513 46.38284 42.66941 1.000 12.84501 537 PHE B N 1
ATOM 8948 C CA . PHE B 1 538 ? 28.97133 46.91492 41.86469 1.000 12.49309 537 PHE B CA 1
ATOM 8949 C C . PHE B 1 538 ? 28.96115 46.37317 40.44580 1.000 15.05926 537 PHE B C 1
ATOM 8950 O O . PHE B 1 538 ? 29.78507 46.79095 39.62781 1.000 14.29234 537 PHE B O 1
ATOM 8958 N N . ASP B 1 539 ? 28.04017 45.47115 40.12936 1.000 11.14057 538 ASP B N 1
ATOM 8959 C CA . ASP B 1 539 ? 28.05117 44.74256 38.86489 1.000 11.61327 538 ASP B CA 1
ATOM 8960 C C . ASP B 1 539 ? 27.15802 45.47700 37.87808 1.000 11.84862 538 ASP B C 1
ATOM 8961 O O . ASP B 1 539 ? 25.94104 45.56403 38.07936 1.000 12.33088 538 ASP B O 1
ATOM 8966 N N . LEU B 1 540 ? 27.76656 46.02313 36.81712 1.000 11.86019 539 LEU B N 1
ATOM 8967 C CA . LEU B 1 540 ? 26.99388 46.78779 35.84093 1.000 14.62152 539 LEU B CA 1
ATOM 8968 C C . LEU B 1 540 ? 25.84595 45.98198 35.24181 1.000 14.04072 539 LEU B C 1
ATOM 8969 O O . LEU B 1 540 ? 24.81484 46.55920 34.87524 1.000 13.07391 539 LEU B O 1
ATOM 8974 N N . ARG B 1 541 ? 26.00407 44.65688 35.09823 1.000 12.38913 540 ARG B N 1
ATOM 8975 C CA . ARG B 1 541 ? 24.91954 43.84725 34.54802 1.000 13.45127 540 ARG B CA 1
ATOM 8976 C C . ARG B 1 541 ? 23.73798 43.82882 35.50469 1.000 12.62841 540 ARG B C 1
ATOM 8977 O O . ARG B 1 541 ? 22.58042 43.96374 35.08531 1.000 13.80736 540 ARG B O 1
ATOM 8985 N N . VAL B 1 542 ? 24.02778 43.64652 36.79298 1.000 11.96537 541 VAL B N 1
ATOM 8986 C CA . VAL B 1 542 ? 22.99201 43.62159 37.81731 1.000 14.34114 541 VAL B CA 1
ATOM 8987 C C . VAL B 1 542 ? 22.29467 44.96960 37.88927 1.000 14.34779 541 VAL B C 1
ATOM 8988 O O . VAL B 1 542 ? 21.07235 45.04911 38.05756 1.000 12.82467 541 VAL B O 1
ATOM 8992 N N . LEU B 1 543 ? 23.05855 46.04476 37.73809 1.000 13.52156 542 LEU B N 1
ATOM 8993 C CA . LEU B 1 543 ? 22.48896 47.38517 37.82858 1.000 15.36788 542 LEU B CA 1
ATOM 8994 C C . LEU B 1 543 ? 21.60198 47.70482 36.62835 1.000 14.71541 542 LEU B C 1
ATOM 8995 O O . LEU B 1 543 ? 20.54960 48.33817 36.79081 1.000 13.98588 542 LEU B O 1
ATOM 9000 N N . MET B 1 544 ? 21.99453 47.27128 35.42385 1.000 13.71988 543 MET B N 1
ATOM 9001 C CA . MET B 1 544 ? 21.11843 47.39951 34.25664 1.000 12.25585 543 MET B CA 1
ATOM 9002 C C . MET B 1 544 ? 19.80058 46.66192 34.46841 1.000 16.29708 543 MET B C 1
ATOM 9003 O O . MET B 1 544 ? 18.71952 47.19001 34.16571 1.000 15.24665 543 MET B O 1
ATOM 9008 N N . ASP B 1 545 ? 19.87202 45.42915 34.98388 1.000 12.82605 544 ASP B N 1
ATOM 9009 C CA . ASP B 1 545 ? 18.65696 44.68717 35.31613 1.000 12.05887 544 ASP B CA 1
ATOM 9010 C C . ASP B 1 545 ? 17.78970 45.43813 36.32115 1.000 15.55230 544 ASP B C 1
ATOM 9011 O O . ASP B 1 545 ? 16.55417 45.43343 36.21257 1.000 15.62541 544 ASP B O 1
ATOM 9016 N N . ALA B 1 546 ? 18.41286 46.04984 37.33218 1.000 13.94186 545 ALA B N 1
ATOM 9017 C CA . ALA B 1 546 ? 17.64904 46.77856 38.33833 1.000 14.70835 545 ALA B CA 1
ATOM 9018 C C . ALA B 1 546 ? 16.91202 47.96105 37.72547 1.000 15.03618 545 ALA B C 1
ATOM 9019 O O . ALA B 1 546 ? 15.77018 48.24589 38.10042 1.000 15.91866 545 ALA B O 1
ATOM 9021 N N . ILE B 1 547 ? 17.54841 48.66604 36.78789 1.000 15.86667 546 ILE B N 1
ATOM 9022 C CA . ILE B 1 547 ? 16.87311 49.79606 36.13988 1.000 16.60368 546 ILE B CA 1
ATOM 9023 C C . ILE B 1 547 ? 15.63613 49.30813 35.39479 1.000 16.60095 546 ILE B C 1
ATOM 9024 O O . ILE B 1 547 ? 14.53781 49.87872 35.51274 1.000 18.16253 546 ILE B O 1
ATOM 9029 N N . TYR B 1 548 ? 15.79416 48.22265 34.63859 1.000 15.10500 547 TYR B N 1
ATOM 9030 C CA . TYR B 1 548 ? 14.68236 47.64339 33.89768 1.000 16.09920 547 TYR B CA 1
ATOM 9031 C C . TYR B 1 548 ? 13.55887 47.20816 34.83256 1.000 17.75418 547 TYR B C 1
ATOM 9032 O O . TYR B 1 548 ? 12.38080 47.50677 34.59434 1.000 18.64998 547 TYR B O 1
ATOM 9041 N N . GLU B 1 549 ? 13.90630 46.51186 35.91769 1.000 15.79625 548 GLU B N 1
ATOM 9042 C CA . GLU B 1 549 ? 12.87242 45.97508 36.79796 1.000 17.01352 548 GLU B CA 1
ATOM 9043 C C . GLU B 1 549 ? 12.19226 47.07926 37.59968 1.000 17.68835 548 GLU B C 1
ATOM 9044 O O . GLU B 1 549 ? 10.96099 47.06781 37.74784 1.000 20.15480 548 GLU B O 1
ATOM 9050 N N . LEU B 1 550 ? 12.96749 48.04520 38.11484 1.000 17.34503 549 LEU B N 1
ATOM 9051 C CA . LEU B 1 550 ? 12.39199 49.11283 38.94060 1.000 17.29498 549 LEU B CA 1
ATOM 9052 C C . LEU B 1 550 ? 11.39146 49.94651 38.16024 1.000 23.43418 549 LEU B C 1
ATOM 9053 O O . LEU B 1 550 ? 10.40621 50.44078 38.73107 1.000 22.89594 549 LEU B O 1
ATOM 9058 N N . ASN B 1 551 ? 11.63212 50.12138 36.86205 1.000 19.63819 550 ASN B N 1
ATOM 9059 C CA . ASN B 1 551 ? 10.73303 50.85313 35.97853 1.000 23.75962 550 ASN B CA 1
ATOM 9060 C C . ASN B 1 551 ? 9.66302 49.95033 35.35479 1.000 23.56670 550 ASN B C 1
ATOM 9061 O O . ASN B 1 551 ? 9.15443 50.26037 34.27245 1.000 30.70164 550 ASN B O 1
ATOM 9066 N N . ASP B 1 552 ? 9.32033 48.84194 36.02198 1.000 21.45299 551 ASP B N 1
ATOM 9067 C CA . ASP B 1 552 ? 8.31595 47.86626 35.57909 1.000 20.79117 551 ASP B CA 1
ATOM 9068 C C . ASP B 1 552 ? 8.48382 47.50952 34.09335 1.000 28.51306 551 ASP B C 1
ATOM 9069 O O . ASP B 1 552 ? 7.54906 47.58602 33.29056 1.000 25.89218 551 ASP B O 1
ATOM 9074 N N . HIS B 1 553 ? 9.71319 47.11610 33.72938 1.000 21.19276 552 HIS B N 1
ATOM 9075 C CA . HIS B 1 553 ? 10.02376 46.50494 32.42752 1.000 20.97745 552 HIS B CA 1
ATOM 9076 C C . HIS B 1 553 ? 9.90954 47.48066 31.25874 1.000 22.79862 552 HIS B C 1
ATOM 9077 O O . HIS B 1 553 ? 9.40933 47.12085 30.19324 1.000 33.28025 552 HIS B O 1
ATOM 9084 N N . GLN B 1 554 ? 10.37951 48.70622 31.43591 1.000 24.15661 553 GLN B N 1
ATOM 9085 C CA . GLN B 1 554 ? 10.47544 49.66740 30.34761 1.000 24.75453 553 GLN B CA 1
ATOM 9086 C C . GLN B 1 554 ? 11.92381 49.82298 29.90998 1.000 25.26839 553 GLN B C 1
ATOM 9087 O O . GLN B 1 554 ? 12.83800 49.79690 30.74074 1.000 23.97674 553 GLN B O 1
ATOM 9093 N N . ASP B 1 555 ? 12.12472 50.02791 28.61006 1.000 26.83003 554 ASP B N 1
ATOM 9094 C CA . ASP B 1 555 ? 13.45517 50.34419 28.11774 1.000 25.21380 554 ASP B CA 1
ATOM 9095 C C . ASP B 1 555 ? 13.72140 51.83900 28.29572 1.000 27.63120 554 ASP B C 1
ATOM 9096 O O . ASP B 1 555 ? 12.86006 52.59935 28.74988 1.000 27.97835 554 ASP B O 1
ATOM 9101 N N . LEU B 1 556 ? 14.93368 52.26796 27.93506 1.000 24.75790 555 LEU B N 1
ATOM 9102 C CA . LEU B 1 556 ? 15.35047 53.64162 28.20747 1.000 24.02243 555 LEU B CA 1
ATOM 9103 C C . LEU B 1 556 ? 14.50479 54.65894 27.44926 1.000 29.50616 555 LEU B C 1
ATOM 9104 O O . LEU B 1 556 ? 14.26618 55.76217 27.95320 1.000 33.70511 555 LEU B O 1
ATOM 9109 N N . ARG B 1 557 ? 14.03606 54.31045 26.25279 1.000 26.03975 556 ARG B N 1
ATOM 9110 C CA . ARG B 1 557 ? 13.23240 55.25642 25.48683 1.000 33.67019 556 ARG B CA 1
ATOM 9111 C C . ARG B 1 557 ? 11.88352 55.50231 26.15252 1.000 33.32971 556 ARG B C 1
ATOM 9112 O O . ARG B 1 557 ? 11.44178 56.65316 26.25971 1.000 35.41897 556 ARG B O 1
ATOM 9120 N N . GLU B 1 558 ? 11.21695 54.43982 26.61278 1.000 32.81784 557 GLU B N 1
ATOM 9121 C CA . GLU B 1 558 ? 9.97438 54.62193 27.36114 1.000 31.12210 557 GLU B CA 1
ATOM 9122 C C . GLU B 1 558 ? 10.20815 55.28810 28.71038 1.000 35.63348 557 GLU B C 1
ATOM 9123 O O . GLU B 1 558 ? 9.34493 56.03344 29.18788 1.000 33.06180 557 GLU B O 1
ATOM 9129 N N . ILE B 1 559 ? 11.35331 55.03730 29.34301 1.000 29.11081 558 ILE B N 1
ATOM 9130 C CA . ILE B 1 559 ? 11.61154 55.64103 30.64513 1.000 29.05661 558 ILE B CA 1
ATOM 9131 C C . ILE B 1 559 ? 11.72134 57.15658 30.52302 1.000 32.96849 558 ILE B C 1
ATOM 9132 O O . ILE B 1 559 ? 11.24538 57.89938 31.39094 1.000 37.16563 558 ILE B O 1
ATOM 9137 N N . THR B 1 560 ? 12.32152 57.64056 29.43802 1.000 33.51529 559 THR B N 1
ATOM 9138 C CA . THR B 1 560 ? 12.63887 59.05420 29.28477 1.000 38.87563 559 THR B CA 1
ATOM 9139 C C . THR B 1 560 ? 11.65943 59.79961 28.38583 1.000 41.13392 559 THR B C 1
ATOM 9140 O O . THR B 1 560 ? 11.86133 60.99295 28.13850 1.000 41.82777 559 THR B O 1
ATOM 9144 N N . LYS B 1 561 ? 10.60334 59.13489 27.90605 1.000 37.82824 560 LYS B N 1
ATOM 9145 C CA . LYS B 1 561 ? 9.78551 59.70084 26.83334 1.000 44.97645 560 LYS B CA 1
ATOM 9146 C C . LYS B 1 561 ? 9.11472 61.01021 27.23445 1.000 47.47023 560 LYS B C 1
ATOM 9147 O O . LYS B 1 561 ? 8.81427 61.83754 26.36683 1.000 52.13533 560 LYS B O 1
ATOM 9153 N N . ASP B 1 562 ? 8.88171 61.22758 28.52823 1.000 47.14160 561 ASP B N 1
ATOM 9154 C CA . ASP B 1 562 ? 8.15622 62.40013 29.00227 1.000 48.62931 561 ASP B CA 1
ATOM 9155 C C . ASP B 1 562 ? 9.05990 63.37952 29.74324 1.000 50.36504 561 ASP B C 1
ATOM 9156 O O . ASP B 1 562 ? 8.62148 64.05273 30.67983 1.000 53.62097 561 ASP B O 1
ATOM 9161 N N . SER B 1 563 ? 10.32157 63.47179 29.33470 1.000 44.81189 562 SER B N 1
ATOM 9162 C CA . SER B 1 563 ? 11.24817 64.44000 29.90435 1.000 45.77744 562 SER B CA 1
ATOM 9163 C C . SER B 1 563 ? 12.14165 64.95950 28.79255 1.000 53.71292 562 SER B C 1
ATOM 9164 O O . SER B 1 563 ? 12.88100 64.18755 28.17446 1.000 48.11285 562 SER B O 1
ATOM 9167 N N . LYS B 1 564 ? 12.07354 66.26756 28.54641 1.000 53.67746 563 LYS B N 1
ATOM 9168 C CA . LYS B 1 564 ? 12.85301 66.85525 27.46662 1.000 53.60654 563 LYS B CA 1
ATOM 9169 C C . LYS B 1 564 ? 14.34532 66.70487 27.72721 1.000 52.01648 563 LYS B C 1
ATOM 9170 O O . LYS B 1 564 ? 15.10336 66.32937 26.82662 1.000 52.30834 563 LYS B O 1
ATOM 9176 N N . MET B 1 565 ? 14.78969 66.96093 28.96053 1.000 49.38539 564 MET B N 1
ATOM 9177 C CA . MET B 1 565 ? 16.22549 66.92779 29.21183 1.000 54.98328 564 MET B CA 1
ATOM 9178 C C . MET B 1 565 ? 16.75209 65.50017 29.33358 1.000 55.13398 564 MET B C 1
ATOM 9179 O O . MET B 1 565 ? 17.96013 65.28717 29.18398 1.000 54.94260 564 MET B O 1
ATOM 9184 N N . GLN B 1 566 ? 15.86868 64.51288 29.53206 1.000 53.17389 565 GLN B N 1
ATOM 9185 C CA . GLN B 1 566 ? 16.26375 63.10835 29.42490 1.000 50.52785 565 GLN B CA 1
ATOM 9186 C C . GLN B 1 566 ? 16.21630 62.61504 27.98470 1.000 48.12441 565 GLN B C 1
ATOM 9187 O O . GLN B 1 566 ? 17.14320 61.93958 27.52442 1.000 49.13846 565 GLN B O 1
ATOM 9193 N N . LYS B 1 567 ? 15.13986 62.93353 27.26201 1.000 46.05343 566 LYS B N 1
ATOM 9194 C CA . LYS B 1 567 ? 14.97517 62.40015 25.91396 1.000 47.93122 566 LYS B CA 1
ATOM 9195 C C . LYS B 1 567 ? 16.09921 62.85454 24.98885 1.000 50.75364 566 LYS B C 1
ATOM 9196 O O . LYS B 1 567 ? 16.46552 62.13232 24.05321 1.000 48.21214 566 LYS B O 1
ATOM 9202 N N . LEU B 1 568 ? 16.66687 64.03445 25.23789 1.000 50.64419 567 LEU B N 1
ATOM 9203 C CA . LEU B 1 568 ? 17.81693 64.48790 24.46845 1.000 50.23314 567 LEU B CA 1
ATOM 9204 C C . LEU B 1 568 ? 19.13994 64.01661 25.04922 1.000 49.45032 567 LEU B C 1
ATOM 9205 O O . LEU B 1 568 ? 20.08191 63.77163 24.28607 1.000 50.11319 567 LEU B O 1
ATOM 9210 N N . ALA B 1 569 ? 19.24402 63.88527 26.37492 1.000 46.29748 568 ALA B N 1
ATOM 9211 C CA . ALA B 1 569 ? 20.44362 63.28158 26.94526 1.000 47.41452 568 ALA B CA 1
ATOM 9212 C C . ALA B 1 569 ? 20.57759 61.83277 26.50026 1.000 45.68657 568 ALA B C 1
ATOM 9213 O O . ALA B 1 569 ? 21.69018 61.34844 26.25557 1.000 44.21040 568 ALA B O 1
ATOM 9215 N N . LEU B 1 570 ? 19.44897 61.13042 26.37311 1.000 43.83309 569 LEU B N 1
ATOM 9216 C CA . LEU B 1 570 ? 19.48355 59.76745 25.85644 1.000 42.24216 569 LEU B CA 1
ATOM 9217 C C . LEU B 1 570 ? 19.84485 59.74373 24.37506 1.000 43.75127 569 LEU B C 1
ATOM 9218 O O . LEU B 1 570 ? 20.62540 58.89251 23.93878 1.000 41.75493 569 LEU B O 1
ATOM 9223 N N . ALA B 1 571 ? 19.29300 60.66892 23.58530 1.000 45.37928 570 ALA B N 1
ATOM 9224 C CA . ALA B 1 571 ? 19.60221 60.69291 22.15695 1.000 44.08119 570 ALA B CA 1
ATOM 9225 C C . ALA B 1 571 ? 21.08389 60.95311 21.91403 1.000 44.57215 570 ALA B C 1
ATOM 9226 O O . ALA B 1 571 ? 21.68513 60.36914 21.00423 1.000 42.89781 570 ALA B O 1
ATOM 9228 N N . GLY B 1 572 ? 21.69263 61.82564 22.71770 1.000 41.82025 571 GLY B N 1
ATOM 9229 C CA . GLY B 1 572 ? 23.11930 62.05895 22.58633 1.000 44.41272 571 GLY B CA 1
ATOM 9230 C C . GLY B 1 572 ? 23.95254 60.90445 23.10085 1.000 46.58007 571 GLY B C 1
ATOM 9231 O O . GLY B 1 572 ? 25.03459 60.62927 22.57208 1.000 42.85567 571 GLY B O 1
ATOM 9232 N N . PHE B 1 573 ? 23.46917 60.21885 24.13873 1.000 44.00862 572 PHE B N 1
ATOM 9233 C CA . PHE B 1 573 ? 24.16317 59.03741 24.63679 1.000 39.88759 572 PHE B CA 1
ATOM 9234 C C . PHE B 1 573 ? 24.11705 57.91018 23.61415 1.000 40.54532 572 PHE B C 1
ATOM 9235 O O . PHE B 1 573 ? 25.14044 57.27599 23.33027 1.000 42.07243 572 PHE B O 1
ATOM 9243 N N . LEU B 1 574 ? 22.93965 57.66462 23.03084 1.000 35.74982 573 LEU B N 1
ATOM 9244 C CA . LEU B 1 574 ? 22.79058 56.56674 22.07820 1.000 38.40442 573 LEU B CA 1
ATOM 9245 C C . LEU B 1 574 ? 23.62427 56.79362 20.82036 1.000 43.59657 573 LEU B C 1
ATOM 9246 O O . LEU B 1 574 ? 24.14746 55.83797 20.23381 1.000 39.50078 573 LEU B O 1
ATOM 9251 N N . LYS B 1 575 ? 23.75378 58.04938 20.38385 1.000 44.21883 574 LYS B N 1
ATOM 9252 C CA . LYS B 1 575 ? 24.58361 58.33955 19.21729 1.000 40.76664 574 LYS B CA 1
ATOM 9253 C C . LYS B 1 575 ? 26.04757 58.00905 19.48709 1.000 41.56695 574 LYS B C 1
ATOM 9254 O O . LYS B 1 575 ? 26.75786 57.51751 18.60094 1.000 44.59470 574 LYS B O 1
ATOM 9260 N N . LYS B 1 576 ? 26.51496 58.26848 20.70913 1.000 39.36346 575 LYS B N 1
ATOM 9261 C CA . LYS B 1 576 ? 27.91176 58.02725 21.04342 1.000 40.65316 575 LYS B CA 1
ATOM 9262 C C . LYS B 1 576 ? 28.21261 56.53945 21.19090 1.000 41.18938 575 LYS B C 1
ATOM 9263 O O . LYS B 1 576 ? 29.34619 56.11206 20.94354 1.000 38.69313 575 LYS B O 1
ATOM 9269 N N . ILE B 1 577 ? 27.22722 55.73409 21.58892 1.000 37.74544 576 ILE B N 1
ATOM 9270 C CA . ILE B 1 577 ? 27.44777 54.31235 21.83864 1.000 29.96054 576 ILE B CA 1
ATOM 9271 C C . ILE B 1 577 ? 26.87733 53.42921 20.74381 1.000 30.91718 576 ILE B C 1
ATOM 9272 O O . ILE B 1 577 ? 27.01573 52.19846 20.82221 1.000 27.21394 576 ILE B O 1
ATOM 9277 N N . LYS B 1 578 ? 26.24951 54.00678 19.72026 1.000 31.95945 577 LYS B N 1
ATOM 9278 C CA . LYS B 1 578 ? 25.66025 53.20426 18.65561 1.000 31.80014 577 LYS B CA 1
ATOM 9279 C C . LYS B 1 578 ? 26.71340 52.30281 18.01148 1.000 29.81785 577 LYS B C 1
ATOM 9280 O O . LYS B 1 578 ? 27.82477 52.74225 17.70751 1.000 32.31723 577 LYS B O 1
ATOM 9286 N N . GLY B 1 579 ? 26.36242 51.03073 17.82705 1.000 26.98762 578 GLY B N 1
ATOM 9287 C CA . GLY B 1 579 ? 27.26581 50.06792 17.23050 1.000 28.86527 578 GLY B CA 1
ATOM 9288 C C . GLY B 1 579 ? 28.39793 49.60205 18.12055 1.000 31.10330 578 GLY B C 1
ATOM 9289 O O . GLY B 1 579 ? 29.32914 48.96072 17.62529 1.000 30.56073 578 GLY B O 1
ATOM 9290 N N . THR B 1 580 ? 28.36203 49.91143 19.41112 1.000 23.74160 579 THR B N 1
ATOM 9291 C CA . THR B 1 580 ? 29.41646 49.53677 20.34317 1.000 22.56834 579 THR B CA 1
ATOM 9292 C C . THR B 1 580 ? 28.94409 48.43536 21.27983 1.000 21.61766 579 THR B C 1
ATOM 9293 O O . THR B 1 580 ? 27.76617 48.07218 21.32541 1.000 20.72499 579 THR B O 1
ATOM 9297 N N . TYR B 1 581 ? 29.91004 47.91849 22.04184 1.000 20.94323 580 TYR B N 1
ATOM 9298 C CA . TYR B 1 581 ? 29.63248 46.89993 23.04575 1.000 21.45789 580 TYR B CA 1
ATOM 9299 C C . TYR B 1 581 ? 28.64467 47.39083 24.09694 1.000 20.68683 580 TYR B C 1
ATOM 9300 O O . TYR B 1 581 ? 27.87107 46.58743 24.63631 1.000 23.01200 580 TYR B O 1
ATOM 9309 N N . ILE B 1 582 ? 28.67102 48.68825 24.42260 1.000 19.95665 581 ILE B N 1
ATOM 9310 C CA . ILE B 1 582 ? 27.71743 49.22736 25.39467 1.000 19.53128 581 ILE B CA 1
ATOM 9311 C C . ILE B 1 582 ? 26.29274 49.06751 24.88843 1.000 21.55188 581 ILE B C 1
ATOM 9312 O O . ILE B 1 582 ? 25.37770 48.73320 25.65606 1.000 20.04337 581 ILE B O 1
ATOM 9317 N N . GLU B 1 583 ? 26.07468 49.29439 23.59209 1.000 21.60042 582 GLU B N 1
ATOM 9318 C CA . GLU B 1 583 ? 24.72438 49.14272 23.06507 1.000 21.18303 582 GLU B CA 1
ATOM 9319 C C . GLU B 1 583 ? 24.29054 47.68377 23.11300 1.000 22.71445 582 GLU B C 1
ATOM 9320 O O . GLU B 1 583 ? 23.14009 47.37594 23.45881 1.000 20.37437 582 GLU B O 1
ATOM 9326 N N . SER B 1 584 ? 25.20947 46.76482 22.80709 1.000 20.46865 583 SER B N 1
ATOM 9327 C CA . SER B 1 584 ? 24.87311 45.34775 22.86403 1.000 19.05205 583 SER B CA 1
ATOM 9328 C C . SER B 1 584 ? 24.54641 44.91975 24.29092 1.000 18.55710 583 SER B C 1
ATOM 9329 O O . SER B 1 584 ? 23.61883 44.13164 24.50814 1.000 21.12181 583 SER B O 1
ATOM 9332 N N . LEU B 1 585 ? 25.29960 45.42957 25.27444 1.000 17.08757 584 LEU B N 1
ATOM 9333 C CA . LEU B 1 585 ? 25.01144 45.10891 26.66954 1.000 18.11322 584 LEU B CA 1
ATOM 9334 C C . LEU B 1 585 ? 23.63454 45.61487 27.06491 1.000 16.12505 584 LEU B C 1
ATOM 9335 O O . LEU B 1 585 ? 22.86591 44.90805 27.72740 1.000 17.95399 584 LEU B O 1
ATOM 9340 N N . LEU B 1 586 ? 23.31611 46.85106 26.67815 1.000 17.92471 585 LEU B N 1
ATOM 9341 C CA . LEU B 1 586 ? 22.01599 47.41233 27.02944 1.000 17.28588 585 LEU B CA 1
ATOM 9342 C C . LEU B 1 586 ? 20.87824 46.66035 26.35622 1.000 21.17217 585 LEU B C 1
ATOM 9343 O O . LEU B 1 586 ? 19.80068 46.51603 26.94639 1.000 21.98733 585 LEU B O 1
ATOM 9348 N N . LYS B 1 587 ? 21.08257 46.16888 25.13030 1.000 21.87791 586 LYS B N 1
ATOM 9349 C CA . LYS B 1 587 ? 20.04397 45.35988 24.49823 1.000 22.29137 586 LYS B CA 1
ATOM 9350 C C . LYS B 1 587 ? 19.89557 44.01585 25.19554 1.000 23.75816 586 LYS B C 1
ATOM 9351 O O . LYS B 1 587 ? 18.77450 43.51996 25.37381 1.000 22.25857 586 LYS B O 1
ATOM 9357 N N . GLU B 1 588 ? 21.01358 43.42558 25.62528 1.000 20.14764 587 GLU B N 1
ATOM 9358 C CA . GLU B 1 588 ? 20.94640 42.14476 26.31783 1.000 21.10591 587 GLU B CA 1
ATOM 9359 C C . GLU B 1 588 ? 20.14674 42.25149 27.60683 1.000 19.17051 587 GLU B C 1
ATOM 9360 O O . GLU B 1 588 ? 19.42171 41.31750 27.96918 1.000 23.74882 587 GLU B O 1
ATOM 9366 N N . HIS B 1 589 ? 20.22827 43.39040 28.28885 1.000 18.09429 588 HIS B N 1
ATOM 9367 C CA . HIS B 1 589 ? 19.52213 43.58348 29.54659 1.000 18.78872 588 HIS B CA 1
ATOM 9368 C C . HIS B 1 589 ? 18.22704 44.35694 29.36896 1.000 20.28024 588 HIS B C 1
ATOM 9369 O O . HIS B 1 589 ? 17.64429 44.82528 30.35816 1.000 20.22206 588 HIS B O 1
ATOM 9376 N N . LYS B 1 590 ? 17.75443 44.45362 28.12642 1.000 18.46289 589 LYS B N 1
ATOM 9377 C CA . LYS B 1 590 ? 16.40394 44.89158 27.76417 1.000 19.61824 589 LYS B CA 1
ATOM 9378 C C . LYS B 1 590 ? 16.19460 46.38539 27.94921 1.000 20.94446 589 LYS B C 1
ATOM 9379 O O . LYS B 1 590 ? 15.05016 46.85419 27.93908 1.000 22.50126 589 LYS B O 1
ATOM 9385 N N . LEU B 1 591 ? 17.26975 47.15297 28.08807 1.000 19.43322 590 LEU B N 1
ATOM 9386 C CA . LEU B 1 591 ? 17.16727 48.59801 28.21665 1.000 17.19807 590 LEU B CA 1
ATOM 9387 C C . LEU B 1 591 ? 17.17887 49.29494 26.86188 1.000 21.16043 590 LEU B C 1
ATOM 9388 O O . LEU B 1 591 ? 16.88326 50.49345 26.78723 1.000 21.99612 590 LEU B O 1
ATOM 9393 N N . LEU B 1 592 ? 17.51858 48.57161 25.80334 1.000 23.34900 591 LEU B N 1
ATOM 9394 C CA . LEU B 1 592 ? 17.38898 49.05203 24.43345 1.000 26.59096 591 LEU B CA 1
ATOM 9395 C C . LEU B 1 592 ? 16.75197 47.95312 23.60510 1.000 28.35041 591 LEU B C 1
ATOM 9396 O O . LEU B 1 592 ? 16.81862 46.78371 23.99171 1.000 27.75113 591 LEU B O 1
ATOM 9401 N N . HIS C 1 1 ? 11.30792 20.72704 18.58735 1.000 26.46341 0 HIS C N 1
ATOM 9402 C CA . HIS C 1 1 ? 11.26836 19.29045 18.35395 1.000 18.27706 0 HIS C CA 1
ATOM 9403 C C . HIS C 1 1 ? 10.28411 18.94612 17.23683 1.000 18.65869 0 HIS C C 1
ATOM 9404 O O . HIS C 1 1 ? 9.83222 17.80474 17.13786 1.000 18.81691 0 HIS C O 1
ATOM 9411 N N A MET C 1 2 ? 9.95691 19.94156 16.41999 0.341 15.86840 1 MET C N 1
ATOM 9412 N N B MET C 1 2 ? 9.92533 19.94790 16.43281 0.659 15.84181 1 MET C N 1
ATOM 9413 C CA A MET C 1 2 ? 9.14668 19.73888 15.22632 0.341 13.70398 1 MET C CA 1
ATOM 9414 C CA B MET C 1 2 ? 9.08036 19.75177 15.25586 0.659 13.66748 1 MET C CA 1
ATOM 9415 C C A MET C 1 2 ? 9.43683 20.87976 14.26358 0.341 14.22158 1 MET C C 1
ATOM 9416 C C B MET C 1 2 ? 9.26967 20.94441 14.32829 0.659 14.18119 1 MET C C 1
ATOM 9417 O O A MET C 1 2 ? 10.15189 21.82945 14.59034 0.341 15.16378 1 MET C O 1
ATOM 9418 O O B MET C 1 2 ? 9.76631 21.99659 14.73889 0.659 15.94447 1 MET C O 1
ATOM 9427 N N . TYR C 1 3 ? 8.87089 20.77427 13.06418 1.000 11.36284 2 TYR C N 1
ATOM 9428 C CA . TYR C 1 3 ? 8.86072 21.88915 12.13319 1.000 11.26151 2 TYR C CA 1
ATOM 9429 C C . TYR C 1 3 ? 7.61165 21.82725 11.27280 1.000 10.87834 2 TYR C C 1
ATOM 9430 O O . TYR C 1 3 ? 7.07664 20.75027 11.00409 1.000 11.75547 2 TYR C O 1
ATOM 9439 N N . TYR C 1 4 ? 7.14331 23.00544 10.87321 1.000 10.50365 3 TYR C N 1
ATOM 9440 C CA . TYR C 1 4 ? 5.98166 23.13300 10.00269 1.000 10.20192 3 TYR C CA 1
ATOM 9441 C C . TYR C 1 4 ? 6.41081 23.14582 8.54473 1.000 10.93716 3 TYR C C 1
ATOM 9442 O O . TYR C 1 4 ? 7.48424 23.64534 8.19795 1.000 13.40899 3 TYR C O 1
ATOM 9451 N N . SER C 1 5 ? 5.53583 22.63336 7.68940 1.000 10.95299 4 SER C N 1
ATOM 9452 C CA . SER C 1 5 ? 5.80086 22.55123 6.26043 1.000 9.91747 4 SER C CA 1
ATOM 9453 C C . SER C 1 5 ? 4.48394 22.66599 5.50570 1.000 9.93562 4 SER C C 1
ATOM 9454 O O . SER C 1 5 ? 3.40601 22.72405 6.10001 1.000 11.25050 4 SER C O 1
ATOM 9457 N N . TYR C 1 6 ? 4.58144 22.71352 4.17395 1.000 9.77156 5 TYR C N 1
ATOM 9458 C CA . TYR C 1 6 ? 3.41890 22.56305 3.30798 1.000 9.10734 5 TYR C CA 1
ATOM 9459 C C . TYR C 1 6 ? 3.90065 22.03645 1.96984 1.000 9.92222 5 TYR C C 1
ATOM 9460 O O . TYR C 1 6 ? 5.09896 22.01628 1.69122 1.000 10.74757 5 TYR C O 1
ATOM 9469 N N . GLY C 1 7 ? 2.95499 21.57634 1.15932 1.000 13.00356 6 GLY C N 1
ATOM 9470 C CA . GLY C 1 7 ? 3.29669 21.02298 -0.13829 1.000 11.59766 6 GLY C CA 1
ATOM 9471 C C . GLY C 1 7 ? 3.40330 19.50437 -0.12708 1.000 10.92169 6 GLY C C 1
ATOM 9472 O O . GLY C 1 7 ? 3.40753 18.84208 0.91365 1.000 12.17886 6 GLY C O 1
ATOM 9473 N N . ASN C 1 8 ? 3.53233 18.95085 -1.33417 1.000 9.04437 7 ASN C N 1
ATOM 9474 C CA . ASN C 1 8 ? 3.44421 17.50144 -1.52750 1.000 10.57416 7 ASN C CA 1
ATOM 9475 C C . ASN C 1 8 ? 4.68402 16.73443 -1.05987 1.000 9.64467 7 ASN C C 1
ATOM 9476 O O . ASN C 1 8 ? 4.56887 15.54663 -0.73495 1.000 9.72876 7 ASN C O 1
ATOM 9481 N N . TYR C 1 9 ? 5.87171 17.35258 -1.07982 1.000 10.81073 8 TYR C N 1
ATOM 9482 C CA . TYR C 1 9 ? 7.09123 16.64929 -0.67882 1.000 9.46234 8 TYR C CA 1
ATOM 9483 C C . TYR C 1 9 ? 6.95905 16.10980 0.73488 1.000 11.56983 8 TYR C C 1
ATOM 9484 O O . TYR C 1 9 ? 7.14332 14.91125 0.98016 1.000 10.23403 8 TYR C O 1
ATOM 9493 N N . GLU C 1 10 ? 6.61390 16.98770 1.68001 1.000 9.54118 9 GLU C N 1
ATOM 9494 C CA . GLU C 1 10 ? 6.46601 16.55623 3.06174 1.000 9.89938 9 GLU C CA 1
ATOM 9495 C C . GLU C 1 10 ? 5.18137 15.77207 3.26063 1.000 10.65287 9 GLU C C 1
ATOM 9496 O O . GLU C 1 10 ? 5.11950 14.91704 4.15320 1.000 10.74739 9 GLU C O 1
ATOM 9502 N N . ALA C 1 11 ? 4.15728 16.03664 2.43978 1.000 9.82392 10 ALA C N 1
ATOM 9503 C CA . ALA C 1 11 ? 2.90862 15.28740 2.56823 1.000 10.99103 10 ALA C CA 1
ATOM 9504 C C . ALA C 1 11 ? 3.13626 13.80993 2.26306 1.000 10.47168 10 ALA C C 1
ATOM 9505 O O . ALA C 1 11 ? 2.71041 12.92682 3.02145 1.000 9.40122 10 ALA C O 1
ATOM 9507 N N . PHE C 1 12 ? 3.84180 13.52046 1.17036 1.000 9.27783 11 PHE C N 1
ATOM 9508 C CA . PHE C 1 12 ? 3.97890 12.14147 0.72879 1.000 12.31985 11 PHE C CA 1
ATOM 9509 C C . PHE C 1 12 ? 5.16277 11.41968 1.36403 1.000 12.38227 11 PHE C C 1
ATOM 9510 O O . PHE C 1 12 ? 5.18046 10.17960 1.36053 1.000 13.66470 11 PHE C O 1
ATOM 9518 N N . ALA C 1 13 ? 6.13024 12.15149 1.91707 1.000 10.25976 12 ALA C N 1
ATOM 9519 C CA . ALA C 1 13 ? 7.28839 11.52839 2.54335 1.000 13.27109 12 ALA C CA 1
ATOM 9520 C C . ALA C 1 13 ? 6.89854 10.77391 3.81085 1.000 12.91682 12 ALA C C 1
ATOM 9521 O O . ALA C 1 13 ? 5.96310 11.14300 4.52394 1.000 14.41946 12 ALA C O 1
ATOM 9523 N N . ARG C 1 14 ? 7.61651 9.68580 4.07359 1.000 13.93029 13 ARG C N 1
ATOM 9524 C CA . ARG C 1 14 ? 7.45906 8.89362 5.28086 1.000 13.03937 13 ARG C CA 1
ATOM 9525 C C . ARG C 1 14 ? 8.61714 9.16135 6.23238 1.000 13.84300 13 ARG C C 1
ATOM 9526 O O . ARG C 1 14 ? 9.76668 9.25364 5.79074 1.000 13.37148 13 ARG C O 1
ATOM 9534 N N . PRO C 1 15 ? 8.37981 9.29429 7.53257 1.000 13.22944 14 PRO C N 1
ATOM 9535 C CA . PRO C 1 15 ? 9.49998 9.48923 8.46365 1.000 14.47398 14 PRO C CA 1
ATOM 9536 C C . PRO C 1 15 ? 10.25451 8.19567 8.72935 1.000 13.70104 14 PRO C C 1
ATOM 9537 O O . PRO C 1 15 ? 9.66694 7.10972 8.79673 1.000 14.61500 14 PRO C O 1
ATOM 9541 N N . LYS C 1 16 ? 11.57199 8.32497 8.88704 1.000 12.98118 15 LYS C N 1
ATOM 9542 C CA . LYS C 1 16 ? 12.34922 7.22645 9.43868 1.000 15.67091 15 LYS C CA 1
ATOM 9543 C C . LYS C 1 16 ? 11.78061 6.82136 10.79566 1.000 15.33814 15 LYS C C 1
ATOM 9544 O O . LYS C 1 16 ? 11.12442 7.60860 11.48170 1.000 15.71665 15 LYS C O 1
ATOM 9550 N N . LYS C 1 17 ? 12.02982 5.57133 11.17399 1.000 17.68093 16 LYS C N 1
ATOM 9551 C CA . LYS C 1 17 ? 11.63697 5.11128 12.50099 1.000 14.33224 16 LYS C CA 1
ATOM 9552 C C . LYS C 1 17 ? 12.32993 5.96678 13.56395 1.000 15.73803 16 LYS C C 1
ATOM 9553 O O . LYS C 1 17 ? 13.56111 6.11655 13.52954 1.000 17.06996 16 LYS C O 1
ATOM 9559 N N . PRO C 1 18 ? 11.59508 6.53055 14.52098 1.000 14.23230 17 PRO C N 1
ATOM 9560 C CA . PRO C 1 18 ? 12.21955 7.42238 15.50489 1.000 14.56162 17 PRO C CA 1
ATOM 9561 C C . PRO C 1 18 ? 13.13366 6.67672 16.46383 1.000 16.72216 17 PRO C C 1
ATOM 9562 O O . PRO C 1 18 ? 12.99267 5.47504 16.70569 1.000 17.53130 17 PRO C O 1
ATOM 9566 N N . GLU C 1 19 ? 14.04121 7.44776 17.05273 1.000 20.21447 18 GLU C N 1
ATOM 9567 C CA . GLU C 1 19 ? 15.11779 6.89054 17.86451 1.000 25.05940 18 GLU C CA 1
ATOM 9568 C C . GLU C 1 19 ? 14.57816 6.21784 19.11806 1.000 19.43992 18 GLU C C 1
ATOM 9569 O O . GLU C 1 19 ? 13.78667 6.80781 19.86073 1.000 21.88675 18 GLU C O 1
ATOM 9575 N N . ASN C 1 20 ? 15.01070 4.97423 19.34336 1.000 18.79628 19 ASN C N 1
ATOM 9576 C CA . ASN C 1 20 ? 14.76894 4.22393 20.58016 1.000 19.24864 19 ASN C CA 1
ATOM 9577 C C . ASN C 1 20 ? 13.28622 3.96501 20.84427 1.000 21.22965 19 ASN C C 1
ATOM 9578 O O . ASN C 1 20 ? 12.90248 3.64478 21.97205 1.000 18.45293 19 ASN C O 1
ATOM 9583 N N . VAL C 1 21 ? 12.43194 4.04105 19.81991 1.000 18.08254 20 VAL C N 1
ATOM 9584 C CA . VAL C 1 21 ? 11.00277 3.87967 20.06989 1.000 15.30242 20 VAL C CA 1
ATOM 9585 C C . VAL C 1 21 ? 10.66838 2.45531 20.50642 1.000 16.31735 20 VAL C C 1
ATOM 9586 O O . VAL C 1 21 ? 9.64873 2.22897 21.16549 1.000 17.73654 20 VAL C O 1
ATOM 9590 N N . GLU C 1 22 ? 11.53775 1.48925 20.20169 1.000 19.27529 21 GLU C N 1
ATOM 9591 C CA . GLU C 1 22 ? 11.32913 0.12125 20.64618 1.000 22.11627 21 GLU C CA 1
ATOM 9592 C C . GLU C 1 22 ? 11.29281 -0.00139 22.16682 1.000 18.56742 21 GLU C C 1
ATOM 9593 O O . GLU C 1 22 ? 10.73457 -0.97510 22.67766 1.000 24.82726 21 GLU C O 1
ATOM 9599 N N . ASN C 1 23 ? 11.85692 0.96686 22.89804 1.000 19.94190 22 ASN C N 1
ATOM 9600 C CA . ASN C 1 23 ? 11.87853 0.94003 24.35563 1.000 20.53420 22 ASN C CA 1
ATOM 9601 C C . ASN C 1 23 ? 10.89242 1.92394 24.97210 1.000 19.60065 22 ASN C C 1
ATOM 9602 O O . ASN C 1 23 ? 11.01126 2.25483 26.15975 1.000 20.06667 22 ASN C O 1
ATOM 9607 N N . LYS C 1 24 ? 9.92933 2.40584 24.19187 1.000 18.40262 23 LYS C N 1
ATOM 9608 C CA . LYS C 1 24 ? 8.98163 3.40131 24.67006 1.000 16.95412 23 LYS C CA 1
ATOM 9609 C C . LYS C 1 24 ? 7.56088 2.85617 24.64747 1.000 18.10889 23 LYS C C 1
ATOM 9610 O O . LYS C 1 24 ? 7.24737 1.91081 23.92093 1.000 20.01866 23 LYS C O 1
ATOM 9616 N N A SER C 1 25 ? 6.70561 3.47037 25.45838 0.428 16.88724 24 SER C N 1
ATOM 9617 N N B SER C 1 25 ? 6.70139 3.46411 25.46254 0.572 16.87621 24 SER C N 1
ATOM 9618 C CA A SER C 1 25 ? 5.30103 3.11608 25.56805 0.428 15.96913 24 SER C CA 1
ATOM 9619 C CA B SER C 1 25 ? 5.29432 3.10435 25.53968 0.572 15.95792 24 SER C CA 1
ATOM 9620 C C A SER C 1 25 ? 4.49000 4.40084 25.61891 0.428 14.08858 24 SER C C 1
ATOM 9621 C C B SER C 1 25 ? 4.49054 4.39085 25.63632 0.572 14.05900 24 SER C C 1
ATOM 9622 O O A SER C 1 25 ? 5.04019 5.50101 25.71138 0.428 15.44143 24 SER C O 1
ATOM 9623 O O B SER C 1 25 ? 5.04706 5.48135 25.78352 0.572 15.44989 24 SER C O 1
ATOM 9628 N N . ALA C 1 26 ? 3.16886 4.26205 25.55915 1.000 14.85343 25 ALA C N 1
ATOM 9629 C CA . ALA C 1 26 ? 2.30215 5.43468 25.57066 1.000 14.97208 25 ALA C CA 1
ATOM 9630 C C . ALA C 1 26 ? 1.00598 5.15610 26.30994 1.000 13.40697 25 ALA C C 1
ATOM 9631 O O . ALA C 1 26 ? 0.41325 4.08112 26.17325 1.000 13.12409 25 ALA C O 1
ATOM 9633 N N . TYR C 1 27 ? 0.55639 6.15865 27.05948 1.000 12.47342 26 TYR C N 1
ATOM 9634 C CA . TYR C 1 27 ? -0.73952 6.14577 27.72620 1.000 14.55319 26 TYR C CA 1
ATOM 9635 C C . TYR C 1 27 ? -1.55821 7.31844 27.21745 1.000 15.52124 26 TYR C C 1
ATOM 9636 O O . TYR C 1 27 ? -1.08965 8.45990 27.22927 1.000 15.13499 26 TYR C O 1
ATOM 9645 N N . LEU C 1 28 ? -2.76816 7.03702 26.76027 1.000 13.43397 27 LEU C N 1
ATOM 9646 C CA . LEU C 1 28 ? -3.64218 8.07035 26.22397 1.000 12.94019 27 LEU C CA 1
ATOM 9647 C C . LEU C 1 28 ? -4.79746 8.23350 27.19346 1.000 12.98966 27 LEU C C 1
ATOM 9648 O O . LEU C 1 28 ? -5.54684 7.27929 27.43071 1.000 15.04519 27 LEU C O 1
ATOM 9653 N N . ILE C 1 29 ? -4.91997 9.42696 27.77343 1.000 12.38365 28 ILE C N 1
ATOM 9654 C CA . ILE C 1 29 ? -5.91372 9.70417 28.81000 1.000 16.00106 28 ILE C CA 1
ATOM 9655 C C . ILE C 1 29 ? -6.93037 10.69365 28.27982 1.000 22.05115 28 ILE C C 1
ATOM 9656 O O . ILE C 1 29 ? -6.57469 11.79733 27.85036 1.000 23.71409 28 ILE C O 1
ATOM 9661 N N . GLY C 1 30 ? -8.18966 10.32102 28.37269 1.000 22.27762 29 GLY C N 1
ATOM 9662 C CA . GLY C 1 30 ? -9.27047 11.20610 27.99672 1.000 22.34059 29 GLY C CA 1
ATOM 9663 C C . GLY C 1 30 ? -9.93426 10.63861 26.77019 1.000 24.20889 29 GLY C C 1
ATOM 9664 O O . GLY C 1 30 ? -9.26347 10.34557 25.77752 1.000 28.49478 29 GLY C O 1
ATOM 9665 N N . SER C 1 31 ? -11.24760 10.45226 26.82996 1.000 25.04637 30 SER C N 1
ATOM 9666 C CA . SER C 1 31 ? -11.93516 9.91647 25.67425 1.000 25.58133 30 SER C CA 1
ATOM 9667 C C . SER C 1 31 ? -11.83730 10.89991 24.51763 1.000 24.48922 30 SER C C 1
ATOM 9668 O O . SER C 1 31 ? -11.60521 12.10054 24.69677 1.000 27.57862 30 SER C O 1
ATOM 9671 N N . GLY C 1 32 ? -11.99192 10.38116 23.31362 1.000 23.84022 31 GLY C N 1
ATOM 9672 C CA . GLY C 1 32 ? -12.30564 11.25835 22.22126 1.000 19.76329 31 GLY C CA 1
ATOM 9673 C C . GLY C 1 32 ? -11.36218 11.10539 21.05662 1.000 15.67579 31 GLY C C 1
ATOM 9674 O O . GLY C 1 32 ? -10.42608 10.30287 21.06094 1.000 16.09367 31 GLY C O 1
ATOM 9675 N N A LEU C 1 33 ? -11.61428 11.92445 20.04050 0.559 13.75615 32 LEU C N 1
ATOM 9676 N N B LEU C 1 33 ? -11.61289 11.93089 20.04215 0.441 13.78382 32 LEU C N 1
ATOM 9677 C CA A LEU C 1 33 ? -10.91204 11.77972 18.77180 0.559 14.29026 32 LEU C CA 1
ATOM 9678 C CA B LEU C 1 33 ? -10.91332 11.79348 18.77038 0.441 14.30411 32 LEU C CA 1
ATOM 9679 C C A LEU C 1 33 ? -9.42100 12.07770 18.90340 0.559 13.65788 32 LEU C C 1
ATOM 9680 C C B LEU C 1 33 ? -9.41912 12.06253 18.91676 0.441 13.65875 32 LEU C C 1
ATOM 9681 O O A LEU C 1 33 ? -8.60625 11.44191 18.22814 0.559 13.41103 32 LEU C O 1
ATOM 9682 O O B LEU C 1 33 ? -8.60101 11.40485 18.26568 0.441 13.41084 32 LEU C O 1
ATOM 9691 N N . ALA C 1 34 ? -9.04084 13.02814 19.76029 1.000 11.76653 33 ALA C N 1
ATOM 9692 C CA . ALA C 1 34 ? -7.62275 13.36900 19.88893 1.000 11.75266 33 ALA C CA 1
ATOM 9693 C C . ALA C 1 34 ? -6.80341 12.18021 20.39489 1.000 13.25719 33 ALA C C 1
ATOM 9694 O O . ALA C 1 34 ? -5.73183 11.88112 19.85198 1.000 12.07993 33 ALA C O 1
ATOM 9696 N N . SER C 1 35 ? -7.30263 11.46778 21.40687 1.000 12.91560 34 SER C N 1
ATOM 9697 C CA . SER C 1 35 ? -6.58422 10.29007 21.89587 1.000 12.16217 34 SER C CA 1
ATOM 9698 C C . SER C 1 35 ? -6.46173 9.23711 20.80943 1.000 10.99911 34 SER C C 1
ATOM 9699 O O . SER C 1 35 ? -5.39411 8.63950 20.62198 1.000 11.55203 34 SER C O 1
ATOM 9702 N N . LEU C 1 36 ? -7.56155 8.97908 20.09029 1.000 10.52439 35 LEU C N 1
ATOM 9703 C CA . LEU C 1 36 ? -7.51637 7.96086 19.04449 1.000 10.20982 35 LEU C CA 1
ATOM 9704 C C . LEU C 1 36 ? -6.56454 8.37123 17.93244 1.000 11.16434 35 LEU C C 1
ATOM 9705 O O . LEU C 1 36 ? -5.78586 7.54890 17.43804 1.000 11.25196 35 LEU C O 1
ATOM 9710 N N . ALA C 1 37 ? -6.58230 9.65143 17.55678 1.000 11.33083 36 ALA C N 1
ATOM 9711 C CA . ALA C 1 37 ? -5.68207 10.12439 16.51197 1.000 10.80047 36 ALA C CA 1
ATOM 9712 C C . ALA C 1 37 ? -4.23536 10.00681 16.95661 1.000 11.19016 36 ALA C C 1
ATOM 9713 O O . ALA C 1 37 ? -3.37205 9.59504 16.17885 1.000 10.71598 36 ALA C O 1
ATOM 9715 N N . ALA C 1 38 ? -3.95531 10.33223 18.21487 1.000 11.88981 37 ALA C N 1
ATOM 9716 C CA . ALA C 1 38 ? -2.57789 10.21941 18.68474 1.000 9.03810 37 ALA C CA 1
ATOM 9717 C C . ALA C 1 38 ? -2.11529 8.76886 18.63434 1.000 10.04515 37 ALA C C 1
ATOM 9718 O O . ALA C 1 38 ? -0.99552 8.48222 18.20040 1.000 10.54039 37 ALA C O 1
ATOM 9720 N N . ALA C 1 39 ? -2.97564 7.83957 19.05072 1.000 11.55130 38 ALA C N 1
ATOM 9721 C CA . ALA C 1 39 ? -2.62077 6.42776 18.96920 1.000 11.46199 38 ALA C CA 1
ATOM 9722 C C . ALA C 1 39 ? -2.34235 6.00359 17.53327 1.000 10.76027 38 ALA C C 1
ATOM 9723 O O . ALA C 1 39 ? -1.42268 5.21781 17.28544 1.000 12.57793 38 ALA C O 1
ATOM 9725 N N . CYS C 1 40 ? -3.12267 6.51476 16.56964 1.000 11.73756 39 CYS C N 1
ATOM 9726 C CA . CYS C 1 40 ? -2.86806 6.19039 15.16736 1.000 11.08695 39 CYS C CA 1
ATOM 9727 C C . CYS C 1 40 ? -1.51227 6.71703 14.70397 1.000 11.03204 39 CYS C C 1
ATOM 9728 O O . CYS C 1 40 ? -0.77761 6.02200 13.99025 1.000 12.06297 39 CYS C O 1
ATOM 9731 N N . PHE C 1 41 ? -1.16577 7.95152 15.07947 1.000 11.09399 40 PHE C N 1
ATOM 9732 C CA . PHE C 1 41 ? 0.14424 8.46476 14.68936 1.000 9.92113 40 PHE C CA 1
ATOM 9733 C C . PHE C 1 41 ? 1.26855 7.70570 15.38474 1.000 12.25509 40 PHE C C 1
ATOM 9734 O O . PHE C 1 41 ? 2.33697 7.51698 14.79851 1.000 11.73424 40 PHE C O 1
ATOM 9742 N N . LEU C 1 42 ? 1.04711 7.25733 16.62109 1.000 11.34387 41 LEU C N 1
ATOM 9743 C CA . LEU C 1 42 ? 2.06238 6.45724 17.30240 1.000 12.43483 41 LEU C CA 1
ATOM 9744 C C . LEU C 1 42 ? 2.32574 5.15487 16.56156 1.000 13.14966 41 LEU C C 1
ATOM 9745 O O . LEU C 1 42 ? 3.48591 4.73510 16.42774 1.000 11.96750 41 LEU C O 1
ATOM 9750 N N . ILE C 1 43 ? 1.26719 4.52691 16.03736 1.000 11.84983 42 ILE C N 1
ATOM 9751 C CA . ILE C 1 43 ? 1.42551 3.31264 15.23520 1.000 14.03440 42 ILE C CA 1
ATOM 9752 C C . ILE C 1 43 ? 2.09038 3.62943 13.90119 1.000 13.13689 42 ILE C C 1
ATOM 9753 O O . ILE C 1 43 ? 3.10837 3.02933 13.53297 1.000 14.03855 42 ILE C O 1
ATOM 9758 N N . ARG C 1 44 ? 1.51864 4.57129 13.14526 1.000 11.69267 43 ARG C N 1
ATOM 9759 C CA . ARG C 1 44 ? 1.92207 4.74565 11.74953 1.000 12.10913 43 ARG C CA 1
ATOM 9760 C C . ARG C 1 44 ? 3.29696 5.38915 11.61946 1.000 12.07965 43 ARG C C 1
ATOM 9761 O O . ARG C 1 44 ? 4.14226 4.93446 10.83304 1.000 14.39575 43 ARG C O 1
ATOM 9769 N N . ASP C 1 45 ? 3.51676 6.48681 12.33254 1.000 10.36878 44 ASP C N 1
ATOM 9770 C CA . ASP C 1 45 ? 4.71606 7.29343 12.16133 1.000 11.34858 44 ASP C CA 1
ATOM 9771 C C . ASP C 1 45 ? 5.70226 7.08343 13.28842 1.000 11.97924 44 ASP C C 1
ATOM 9772 O O . ASP C 1 45 ? 6.92007 7.10135 13.05791 1.000 13.34323 44 ASP C O 1
ATOM 9777 N N . GLY C 1 46 ? 5.20067 6.88957 14.50748 1.000 13.54536 45 GLY C N 1
ATOM 9778 C CA . GLY C 1 46 ? 6.09370 6.50983 15.58949 1.000 13.71878 45 GLY C CA 1
ATOM 9779 C C . GLY C 1 46 ? 6.62922 5.09978 15.45899 1.000 14.36809 45 GLY C C 1
ATOM 9780 O O . GLY C 1 46 ? 7.70415 4.80593 15.99198 1.000 15.38986 45 GLY C O 1
ATOM 9781 N N . GLN C 1 47 ? 5.91671 4.23197 14.74302 1.000 14.44219 46 GLN C N 1
ATOM 9782 C CA . GLN C 1 47 ? 6.22349 2.80036 14.67668 1.000 15.92357 46 GLN C CA 1
ATOM 9783 C C . GLN C 1 47 ? 6.38294 2.20225 16.06689 1.000 18.70593 46 GLN C C 1
ATOM 9784 O O . GLN C 1 47 ? 7.19371 1.29844 16.29137 1.000 20.22936 46 GLN C O 1
ATOM 9790 N N . MET C 1 48 ? 5.60322 2.70259 17.01827 1.000 15.61994 47 MET C N 1
ATOM 9791 C CA . MET C 1 48 ? 5.57825 2.10208 18.34046 1.000 16.63469 47 MET C CA 1
ATOM 9792 C C . MET C 1 48 ? 4.73705 0.82736 18.29602 1.000 16.76156 47 MET C C 1
ATOM 9793 O O . MET C 1 48 ? 3.73829 0.74128 17.57020 1.000 18.14724 47 MET C O 1
ATOM 9798 N N . GLU C 1 49 ? 5.16330 -0.18045 19.05381 1.000 17.65611 48 GLU C N 1
ATOM 9799 C CA . GLU C 1 49 ? 4.43269 -1.43890 19.09023 1.000 17.52531 48 GLU C CA 1
ATOM 9800 C C . GLU C 1 49 ? 3.07092 -1.23854 19.75045 1.000 16.18936 48 GLU C C 1
ATOM 9801 O O . GLU C 1 49 ? 2.96083 -0.56433 20.77571 1.000 18.56541 48 GLU C O 1
ATOM 9807 N N . GLY C 1 50 ? 2.02788 -1.81599 19.14202 1.000 20.89842 49 GLY C N 1
ATOM 9808 C CA . GLY C 1 50 ? 0.67847 -1.61657 19.64457 1.000 18.64573 49 GLY C CA 1
ATOM 9809 C C . GLY C 1 50 ? 0.49539 -2.12406 21.06007 1.000 18.17487 49 GLY C C 1
ATOM 9810 O O . GLY C 1 50 ? -0.27583 -1.55112 21.83782 1.000 17.77884 49 GLY C O 1
ATOM 9811 N N . SER C 1 51 ? 1.21450 -3.18935 21.42389 1.000 20.78371 50 SER C N 1
ATOM 9812 C CA . SER C 1 51 ? 1.12423 -3.72559 22.77915 1.000 23.99253 50 SER C CA 1
ATOM 9813 C C . SER C 1 51 ? 1.62418 -2.75472 23.83879 1.000 21.55376 50 SER C C 1
ATOM 9814 O O . SER C 1 51 ? 1.36278 -2.97993 25.02810 1.000 25.61527 50 SER C O 1
ATOM 9817 N N . LYS C 1 52 ? 2.32269 -1.68955 23.45280 1.000 16.87638 51 LYS C N 1
ATOM 9818 C CA . LYS C 1 52 ? 2.83349 -0.72140 24.40435 1.000 18.56803 51 LYS C CA 1
ATOM 9819 C C . LYS C 1 52 ? 2.03707 0.58011 24.36133 1.000 15.36254 51 LYS C C 1
ATOM 9820 O O . LYS C 1 52 ? 2.43952 1.56614 24.98107 1.000 16.74333 51 LYS C O 1
ATOM 9826 N N . ILE C 1 53 ? 0.90822 0.59033 23.66019 1.000 15.42971 52 ILE C N 1
ATOM 9827 C CA . ILE C 1 53 ? 0.02846 1.75447 23.56364 1.000 14.51303 52 ILE C CA 1
ATOM 9828 C C . ILE C 1 53 ? -1.24764 1.43871 24.32827 1.000 15.45442 52 ILE C C 1
ATOM 9829 O O . ILE C 1 53 ? -1.96283 0.48835 23.98805 1.000 17.17745 52 ILE C O 1
ATOM 9834 N N . HIS C 1 54 ? -1.55036 2.24178 25.34367 1.000 15.78026 53 HIS C N 1
ATOM 9835 C CA . HIS C 1 54 ? -2.65539 1.96552 26.25591 1.000 16.74219 53 HIS C CA 1
ATOM 9836 C C . HIS C 1 54 ? -3.63627 3.12556 26.20908 1.000 15.74708 53 HIS C C 1
ATOM 9837 O O . HIS C 1 54 ? -3.31476 4.22238 26.67064 1.000 16.75063 53 HIS C O 1
ATOM 9844 N N . ILE C 1 55 ? -4.82183 2.88331 25.66909 1.000 14.19026 54 ILE C N 1
ATOM 9845 C CA . ILE C 1 55 ? -5.87736 3.88628 25.64192 1.000 14.64228 54 ILE C CA 1
ATOM 9846 C C . ILE C 1 55 ? -6.74695 3.66914 26.87310 1.000 17.00012 54 ILE C C 1
ATOM 9847 O O . ILE C 1 55 ? -7.39478 2.62561 27.00328 1.000 19.61632 54 ILE C O 1
ATOM 9852 N N . LEU C 1 56 ? -6.76577 4.65124 27.77534 1.000 16.05447 55 LEU C N 1
ATOM 9853 C CA . LEU C 1 56 ? -7.45659 4.52887 29.05757 1.000 15.93758 55 LEU C CA 1
ATOM 9854 C C . LEU C 1 56 ? -8.81687 5.20552 28.95921 1.000 19.78245 55 LEU C C 1
ATOM 9855 O O . LEU C 1 56 ? -8.89303 6.41235 28.69986 1.000 22.36320 55 LEU C O 1
ATOM 9860 N N . GLU C 1 57 ? -9.88737 4.43143 29.16662 1.000 20.72585 56 GLU C N 1
ATOM 9861 C CA . GLU C 1 57 ? -11.25480 4.91946 29.05564 1.000 20.19447 56 GLU C CA 1
ATOM 9862 C C . GLU C 1 57 ? -11.99492 4.72854 30.37596 1.000 18.05957 56 GLU C C 1
ATOM 9863 O O . GLU C 1 57 ? -11.87597 3.67854 31.00961 1.000 19.01000 56 GLU C O 1
ATOM 9869 N N . GLU C 1 58 ? -12.74433 5.76277 30.78045 1.000 21.26262 57 GLU C N 1
ATOM 9870 C CA . GLU C 1 58 ? -13.48889 5.73180 32.04150 1.000 22.65040 57 GLU C CA 1
ATOM 9871 C C . GLU C 1 58 ? -14.66483 4.76415 31.98652 1.000 25.26265 57 GLU C C 1
ATOM 9872 O O . GLU C 1 58 ? -14.95592 4.07686 32.97600 1.000 25.76307 57 GLU C O 1
ATOM 9878 N N . LEU C 1 59 ? -15.36835 4.72078 30.85810 1.000 24.79725 58 LEU C N 1
ATOM 9879 C CA . LEU C 1 59 ? -16.57079 3.90985 30.75244 1.000 28.57631 58 LEU C CA 1
ATOM 9880 C C . LEU C 1 59 ? -16.22485 2.42646 30.67354 1.000 28.56492 58 LEU C C 1
ATOM 9881 O O . LEU C 1 59 ? -15.09408 2.05479 30.34818 1.000 26.42796 58 LEU C O 1
ATOM 9886 N N . PRO C 1 60 ? -17.18638 1.55002 31.00170 1.000 25.62178 59 PRO C N 1
ATOM 9887 C CA . PRO C 1 60 ? -17.01566 0.11220 30.75969 1.000 28.76726 59 PRO C CA 1
ATOM 9888 C C . PRO C 1 60 ? -16.78694 -0.19975 29.28518 1.000 27.23180 59 PRO C C 1
ATOM 9889 O O . PRO C 1 60 ? -17.38232 0.49179 28.45894 1.000 31.86003 59 PRO C O 1
ATOM 9893 N N . LEU C 1 73 ? -30.76610 7.08176 25.93934 1.000 47.98480 72 LEU C N 1
ATOM 9894 C CA . LEU C 1 73 ? -30.97735 5.67621 25.61484 1.000 43.39689 72 LEU C CA 1
ATOM 9895 C C . LEU C 1 73 ? -32.39562 5.40295 25.10545 1.000 34.86585 72 LEU C C 1
ATOM 9896 O O . LEU C 1 73 ? -32.66341 4.33048 24.56990 1.000 38.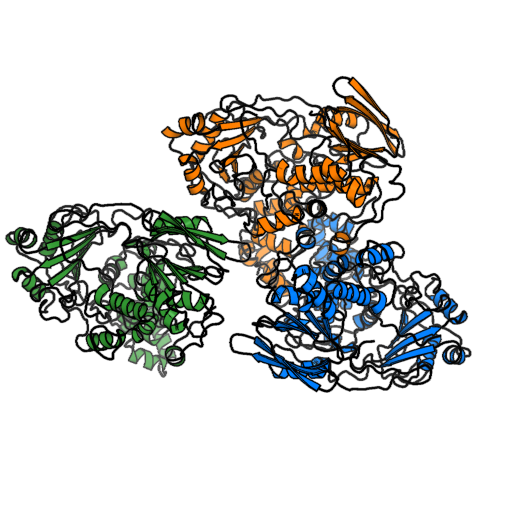19999 72 LEU C O 1
ATOM 9901 N N . LYS C 1 74 ? -33.29760 6.37252 25.24383 1.000 31.62310 73 LYS C N 1
ATOM 9902 C CA . LYS C 1 74 ? -34.67002 6.18914 24.79683 1.000 29.51111 73 LYS C CA 1
ATOM 9903 C C . LYS C 1 74 ? -34.88707 6.61268 23.34645 1.000 27.25410 73 LYS C C 1
ATOM 9904 O O . LYS C 1 74 ? -36.03608 6.68368 22.90524 1.000 26.14070 73 LYS C O 1
ATOM 9910 N N . GLY C 1 75 ? -33.82137 6.88657 22.59986 1.000 26.58272 74 GLY C N 1
ATOM 9911 C CA . GLY C 1 75 ? -33.95066 7.22883 21.19443 1.000 22.26047 74 GLY C CA 1
ATOM 9912 C C . GLY C 1 75 ? -32.60305 7.59964 20.61931 1.000 22.16102 74 GLY C C 1
ATOM 9913 O O . GLY C 1 75 ? -31.60665 7.72447 21.33938 1.000 21.68588 74 GLY C O 1
ATOM 9914 N N . TYR C 1 76 ? -32.59111 7.75755 19.29129 1.000 16.58493 75 TYR C N 1
ATOM 9915 C CA . TYR C 1 76 ? -31.38082 8.16763 18.57566 1.000 15.86561 75 TYR C CA 1
ATOM 9916 C C . TYR C 1 76 ? -30.88521 9.53033 19.05165 1.000 17.58834 75 TYR C C 1
ATOM 9917 O O . TYR C 1 76 ? -31.66763 10.45750 19.27096 1.000 15.86938 75 TYR C O 1
ATOM 9926 N N . VAL C 1 77 ? -29.56540 9.66857 19.17536 1.000 16.67588 76 VAL C N 1
ATOM 9927 C CA . VAL C 1 77 ? -28.95457 10.93847 19.54841 1.000 15.10695 76 VAL C CA 1
ATOM 9928 C C . VAL C 1 77 ? -27.84509 11.23793 18.55626 1.000 15.16697 76 VAL C C 1
ATOM 9929 O O . VAL C 1 77 ? -26.97027 10.39522 18.32774 1.000 18.13852 76 VAL C O 1
ATOM 9933 N N . VAL C 1 78 ? -27.88167 12.42966 17.96433 1.000 13.69947 77 VAL C N 1
ATOM 9934 C CA . VAL C 1 78 ? -26.77848 12.84476 17.10370 1.000 14.88174 77 VAL C CA 1
ATOM 9935 C C . VAL C 1 78 ? -26.11387 14.06771 17.71876 1.000 17.50480 77 VAL C C 1
ATOM 9936 O O . VAL C 1 78 ? -26.67351 14.76431 18.56654 1.000 15.75039 77 VAL C O 1
ATOM 9940 N N . ARG C 1 79 ? -24.88865 14.31852 17.27686 1.000 17.86759 78 ARG C N 1
ATOM 9941 C CA . ARG C 1 79 ? -24.12910 15.48353 17.69102 1.000 18.53144 78 ARG C CA 1
ATOM 9942 C C . ARG C 1 79 ? -24.06412 16.46558 16.53382 1.000 22.78763 78 ARG C C 1
ATOM 9943 O O . ARG C 1 79 ? -24.16086 16.08093 15.36636 1.000 23.66441 78 ARG C O 1
ATOM 9951 N N . GLY C 1 80 ? -23.91237 17.74174 16.86143 1.000 24.31053 79 GLY C N 1
ATOM 9952 C CA . GLY C 1 80 ? -23.63943 18.74230 15.85497 1.000 30.98661 79 GLY C CA 1
ATOM 9953 C C . GLY C 1 80 ? -22.14512 18.94563 15.66795 1.000 29.03046 79 GLY C C 1
ATOM 9954 O O . GLY C 1 80 ? -21.30920 18.24436 16.23547 1.000 35.53188 79 GLY C O 1
ATOM 9955 N N . GLY C 1 81 ? -21.81061 19.92121 14.82865 1.000 44.10462 80 GLY C N 1
ATOM 9956 C CA . GLY C 1 81 ? -20.43502 20.40813 14.77376 1.000 35.75026 80 GLY C CA 1
ATOM 9957 C C . GLY C 1 81 ? -19.37059 19.41469 14.34808 1.000 44.98183 80 GLY C C 1
ATOM 9958 O O . GLY C 1 81 ? -18.28525 19.37834 14.94343 1.000 44.99035 80 GLY C O 1
ATOM 9959 N N . ARG C 1 82 ? -19.65302 18.60317 13.32869 1.000 31.06666 81 ARG C N 1
ATOM 9960 C CA . ARG C 1 82 ? -18.66900 17.70065 12.74280 1.000 25.68301 81 ARG C CA 1
ATOM 9961 C C . ARG C 1 82 ? -18.48481 17.98530 11.25430 1.000 20.96197 81 ARG C C 1
ATOM 9962 O O . ARG C 1 82 ? -18.06189 17.10014 10.50329 1.000 19.38394 81 ARG C O 1
ATOM 9970 N N . GLU C 1 83 ? -18.84647 19.19032 10.82087 1.000 21.28626 82 GLU C N 1
ATOM 9971 C CA . GLU C 1 83 ? -18.59185 19.62770 9.45550 1.000 23.58796 82 GLU C CA 1
ATOM 9972 C C . GLU C 1 83 ? -17.08789 19.61930 9.22052 1.000 17.01727 82 GLU C C 1
ATOM 9973 O O . GLU C 1 83 ? -16.30725 19.95391 10.11671 1.000 19.21313 82 GLU C O 1
ATOM 9979 N N . MET C 1 84 ? -16.67315 19.22122 8.02067 1.000 13.20240 83 MET C N 1
ATOM 9980 C CA . MET C 1 84 ? -15.26923 19.27598 7.64244 1.000 11.39738 83 MET C CA 1
ATOM 9981 C C . MET C 1 84 ? -15.10736 20.18941 6.43573 1.000 11.41749 83 MET C C 1
ATOM 9982 O O . MET C 1 84 ? -16.08184 20.57606 5.78260 1.000 13.05026 83 MET C O 1
ATOM 9987 N N . GLU C 1 85 ? -13.85768 20.52357 6.12612 1.000 11.29501 84 GLU C N 1
ATOM 9988 C CA . GLU C 1 85 ? -13.55607 21.22844 4.88178 1.000 12.30665 84 GLU C CA 1
ATOM 9989 C C . GLU C 1 85 ? -12.31031 20.62384 4.26278 1.000 12.87852 84 GLU C C 1
ATOM 9990 O O . GLU C 1 85 ? -11.59967 19.82945 4.88917 1.000 12.10822 84 GLU C O 1
ATOM 9996 N N . ASN C 1 86 ? -12.02837 21.04311 3.02684 1.000 11.53509 85 ASN C N 1
ATOM 9997 C CA . ASN C 1 86 ? -10.85434 20.51181 2.34099 1.000 10.71482 85 ASN C CA 1
ATOM 9998 C C . ASN C 1 86 ? -9.57097 20.78470 3.11397 1.000 11.63515 85 ASN C C 1
ATOM 9999 O O . ASN C 1 86 ? -8.68168 19.93101 3.14377 1.000 11.55558 85 ASN C O 1
ATOM 10004 N N . HIS C 1 87 ? -9.43097 21.96278 3.73507 1.000 10.06476 86 HIS C N 1
ATOM 10005 C CA . HIS C 1 87 ? -8.14029 22.30795 4.33119 1.000 11.45092 86 HIS C CA 1
ATOM 10006 C C . HIS C 1 87 ? -8.01631 21.90046 5.80077 1.000 10.74770 86 HIS C C 1
ATOM 10007 O O . HIS C 1 87 ? -7.25293 22.51783 6.55489 1.000 12.88905 86 HIS C O 1
ATOM 10014 N N . PHE C 1 88 ? -8.67067 20.80694 6.19641 1.000 9.03506 87 PHE C N 1
ATOM 10015 C CA . PHE C 1 88 ? -8.31644 20.07066 7.41257 1.000 8.54904 87 PHE C CA 1
ATOM 10016 C C . PHE C 1 88 ? -7.05013 19.24866 7.12160 1.000 11.35370 87 PHE C C 1
ATOM 10017 O O . PHE C 1 88 ? -7.08267 18.02798 6.92647 1.000 11.10675 87 PHE C O 1
ATOM 10025 N N . GLU C 1 89 ? -5.90316 19.94928 7.10049 1.000 9.21534 88 GLU C N 1
ATOM 10026 C CA . GLU C 1 89 ? -4.66812 19.38063 6.55860 1.000 10.64984 88 GLU C CA 1
ATOM 10027 C C . GLU C 1 89 ? -4.19022 18.16865 7.35499 1.000 11.63709 88 GLU C C 1
ATOM 10028 O O . GLU C 1 89 ? -3.76199 17.16393 6.77063 1.000 10.23893 88 GLU C O 1
ATOM 10034 N N . CYS C 1 90 ? -4.23019 18.24291 8.69116 1.000 10.95630 89 CYS C N 1
ATOM 10035 C CA . CYS C 1 90 ? -3.75735 17.11954 9.49864 1.000 10.94375 89 CYS C CA 1
ATOM 10036 C C . CYS C 1 90 ? -4.75446 15.97451 9.48500 1.000 10.14328 89 CYS C C 1
ATOM 10037 O O . CYS C 1 90 ? -4.36858 14.79742 9.45894 1.000 9.60943 89 CYS C O 1
ATOM 10040 N N . LEU C 1 91 ? -6.03991 16.29881 9.53711 1.000 10.57001 90 LEU C N 1
ATOM 10041 C CA . LEU C 1 91 ? -7.05543 15.26041 9.54446 1.000 10.24047 90 LEU C CA 1
ATOM 10042 C C . LEU C 1 91 ? -6.99086 14.41295 8.27695 1.000 11.14071 90 LEU C C 1
ATOM 10043 O O . LEU C 1 91 ? -7.12665 13.19212 8.34668 1.000 9.78801 90 LEU C O 1
ATOM 10048 N N . TRP C 1 92 ? -6.75433 15.02579 7.10743 1.000 8.68758 91 TRP C N 1
ATOM 10049 C CA . TRP C 1 92 ? -6.68428 14.19620 5.90909 1.000 8.99164 91 TRP C CA 1
ATOM 10050 C C . TRP C 1 92 ? -5.37369 13.42077 5.83766 1.000 12.21887 91 TRP C C 1
ATOM 10051 O O . TRP C 1 92 ? -5.35552 12.32595 5.26767 1.000 10.41855 91 TRP C O 1
ATOM 10062 N N . ASP C 1 93 ? -4.28211 13.94892 6.42307 1.000 9.92791 92 ASP C N 1
ATOM 10063 C CA . ASP C 1 93 ? -3.05927 13.16295 6.57513 1.000 10.38612 92 ASP C CA 1
ATOM 10064 C C . ASP C 1 93 ? -3.34472 11.88001 7.35171 1.000 10.66730 92 ASP C C 1
ATOM 10065 O O . ASP C 1 93 ? -2.87256 10.80028 6.98540 1.000 12.47562 92 ASP C O 1
ATOM 10070 N N . LEU C 1 94 ? -4.15017 11.96988 8.40986 1.000 9.29640 93 LEU C N 1
ATOM 10071 C CA . LEU C 1 94 ? -4.48372 10.77500 9.17800 1.000 10.92019 93 LEU C CA 1
ATOM 10072 C C . LEU C 1 94 ? -5.41419 9.83929 8.40086 1.000 11.22715 93 LEU C C 1
ATOM 10073 O O . LEU C 1 94 ? -5.12675 8.64647 8.23895 1.000 10.37166 93 LEU C O 1
ATOM 10078 N N . PHE C 1 95 ? -6.52373 10.35764 7.88690 1.000 11.07519 94 PHE C N 1
ATOM 10079 C CA . PHE C 1 95 ? -7.55082 9.43581 7.42808 1.000 11.29259 94 PHE C CA 1
ATOM 10080 C C . PHE C 1 95 ? -7.28261 8.84260 6.04672 1.000 11.03918 94 PHE C C 1
ATOM 10081 O O . PHE C 1 95 ? -7.97103 7.89176 5.65469 1.000 10.74891 94 PHE C O 1
ATOM 10089 N N . ARG C 1 96 ? -6.24716 9.29955 5.33840 1.000 10.17683 95 ARG C N 1
ATOM 10090 C CA . ARG C 1 96 ? -5.83053 8.55689 4.15401 1.000 11.91393 95 ARG C CA 1
ATOM 10091 C C . ARG C 1 96 ? -5.22017 7.21047 4.50828 1.000 13.11605 95 ARG C C 1
ATOM 10092 O O . ARG C 1 96 ? -5.04823 6.37253 3.61669 1.000 12.58444 95 ARG C O 1
ATOM 10100 N N . SER C 1 97 ? -4.87284 6.99396 5.77972 1.000 11.73735 96 SER C N 1
ATOM 10101 C CA . SER C 1 97 ? -4.24517 5.76505 6.23580 1.000 13.06592 96 SER C CA 1
ATOM 10102 C C . SER C 1 97 ? -5.20044 4.82882 6.95260 1.000 13.99690 96 SER C C 1
ATOM 10103 O O . SER C 1 97 ? -4.80452 3.71091 7.29791 1.000 15.35288 96 SER C O 1
ATOM 10106 N N . ILE C 1 98 ? -6.43546 5.24516 7.18708 1.000 11.28270 97 ILE C N 1
ATOM 10107 C CA . ILE C 1 98 ? -7.40864 4.45626 7.93697 1.000 11.99199 97 ILE C CA 1
ATOM 10108 C C . ILE C 1 98 ? -8.31521 3.74836 6.93564 1.000 12.97147 97 ILE C C 1
ATOM 10109 O O . ILE C 1 98 ? -8.99418 4.42578 6.15668 1.000 12.69561 97 ILE C O 1
ATOM 10114 N N . PRO C 1 99 ? -8.39379 2.41967 6.94331 1.000 12.97497 98 PRO C N 1
ATOM 10115 C CA . PRO C 1 99 ? -9.26868 1.74265 5.96904 1.000 14.31270 98 PRO C CA 1
ATOM 10116 C C . PRO C 1 99 ? -10.74087 2.08907 6.17278 1.000 13.30292 98 PRO C C 1
ATOM 10117 O O . PRO C 1 99 ? -11.24787 2.13187 7.29883 1.000 13.78580 98 PRO C O 1
ATOM 10121 N N . SER C 1 100 ? -11.43942 2.31092 5.05948 1.000 12.33307 99 SER C N 1
ATOM 10122 C CA . SER C 1 100 ? -12.89001 2.42719 5.11015 1.000 12.72094 99 SER C CA 1
ATOM 10123 C C . SER C 1 100 ? -13.51050 1.12519 5.58951 1.000 14.56748 99 SER C C 1
ATOM 10124 O O . SER C 1 100 ? -13.03867 0.03320 5.26167 1.000 15.58428 99 SER C O 1
ATOM 10127 N N . LEU C 1 101 ? -14.58585 1.24535 6.36494 1.000 14.31455 100 LEU C N 1
ATOM 10128 C CA . LEU C 1 101 ? -15.39916 0.09293 6.71857 1.000 15.67864 100 LEU C CA 1
ATOM 10129 C C . LEU C 1 101 ? -16.56358 -0.10820 5.75524 1.000 18.96216 100 LEU C C 1
ATOM 10130 O O . LEU C 1 101 ? -17.34280 -1.04974 5.93736 1.000 23.67748 100 LEU C O 1
ATOM 10135 N N . GLU C 1 102 ? -16.70002 0.75525 4.74555 1.000 16.87044 101 GLU C N 1
ATOM 10136 C CA . GLU C 1 102 ? -17.80400 0.69956 3.79073 1.000 18.55436 101 GLU C CA 1
ATOM 10137 C C . GLU C 1 102 ? -17.39850 0.31861 2.37447 1.000 24.35570 101 GLU C C 1
ATOM 10138 O O . GLU C 1 102 ? -18.20466 -0.29967 1.66851 1.000 23.91294 101 GLU C O 1
ATOM 10144 N N . ILE C 1 103 ? -16.19600 0.68948 1.93511 1.000 20.02290 102 ILE C N 1
ATOM 10145 C CA . ILE C 1 103 ? -15.70651 0.42594 0.58315 1.000 20.80866 102 ILE C CA 1
ATOM 10146 C C . ILE C 1 103 ? -14.42403 -0.38857 0.67084 1.000 23.03290 102 ILE C C 1
ATOM 10147 O O . ILE C 1 103 ? -13.47326 0.00814 1.35737 1.000 21.39640 102 ILE C O 1
ATOM 10152 N N . ASP C 1 104 ? -14.37992 -1.50034 -0.05971 1.000 26.34052 103 ASP C N 1
ATOM 10153 C CA . ASP C 1 104 ? -13.18931 -2.33797 -0.09029 1.000 28.75663 103 ASP C CA 1
ATOM 10154 C C . ASP C 1 104 ? -12.03148 -1.58769 -0.73762 1.000 21.44634 103 ASP C C 1
ATOM 10155 O O . ASP C 1 104 ? -12.22882 -0.80856 -1.67490 1.000 23.50247 103 ASP C O 1
ATOM 10160 N N . ASN C 1 105 ? -10.82213 -1.81495 -0.21786 1.000 24.18327 104 ASN C N 1
ATOM 10161 C CA . ASN C 1 105 ? -9.58717 -1.28625 -0.80014 1.000 26.98601 104 ASN C CA 1
ATOM 10162 C C . ASN C 1 105 ? -9.66229 0.22863 -0.98968 1.000 23.19509 104 ASN C C 1
ATOM 10163 O O . ASN C 1 105 ? -9.34560 0.77381 -2.04863 1.000 25.62800 104 ASN C O 1
ATOM 10168 N N . ALA C 1 106 ? -10.09781 0.91434 0.06226 1.000 18.72097 105 ALA C N 1
ATOM 10169 C CA . ALA C 1 106 ? -10.19651 2.36192 0.03343 1.000 16.74871 105 ALA C CA 1
ATOM 10170 C C . ALA C 1 106 ? -10.09738 2.86552 1.46295 1.000 15.30349 105 ALA C C 1
ATOM 10171 O O . ALA C 1 106 ? -10.43808 2.14826 2.40460 1.000 14.78009 105 ALA C O 1
ATOM 10173 N N . SER C 1 107 ? -9.60497 4.09153 1.61216 1.000 13.83415 106 SER C N 1
ATOM 10174 C CA . SER C 1 107 ? -9.47405 4.71506 2.92313 1.000 12.92581 106 SER C CA 1
ATOM 10175 C C . SER C 1 107 ? -10.74010 5.47175 3.28878 1.000 12.70727 106 SER C C 1
ATOM 10176 O O . SER C 1 107 ? -11.62672 5.69230 2.46363 1.000 13.17621 106 SER C O 1
ATOM 10179 N N . VAL C 1 108 ? -10.80035 5.88460 4.55783 1.000 9.97439 107 VAL C N 1
ATOM 10180 C CA . VAL C 1 108 ? -11.83035 6.82665 5.00512 1.000 11.13161 107 VAL C CA 1
ATOM 10181 C C . VAL C 1 108 ? -11.81207 8.08815 4.13507 1.000 11.74909 107 VAL C C 1
ATOM 10182 O O . VAL C 1 108 ? -12.86770 8.62605 3.76253 1.000 10.94467 107 VAL C O 1
ATOM 10186 N N . LEU C 1 109 ? -10.61609 8.59655 3.81335 1.000 11.57403 108 LEU C N 1
ATOM 10187 C CA . LEU C 1 109 ? -10.54042 9.77815 2.96353 1.000 9.89047 108 LEU C CA 1
ATOM 10188 C C . LEU C 1 109 ? -11.14628 9.49241 1.59297 1.000 11.26325 108 LEU C C 1
ATOM 10189 O O . LEU C 1 109 ? -11.94468 10.28823 1.09013 1.000 11.81287 108 LEU C O 1
ATOM 10194 N N . ASP C 1 110 ? -10.78508 8.35347 0.98125 1.000 11.42202 109 ASP C N 1
ATOM 10195 C CA . ASP C 1 110 ? -11.34254 8.00989 -0.33295 1.000 12.50142 109 ASP C CA 1
ATOM 10196 C C . ASP C 1 110 ? -12.86420 8.01281 -0.28646 1.000 12.72526 109 ASP C C 1
ATOM 10197 O O . ASP C 1 110 ? -13.52986 8.61333 -1.14277 1.000 12.01212 109 ASP C O 1
ATOM 10202 N N . GLU C 1 111 ? -13.43181 7.30802 0.70182 1.000 9.83656 110 GLU C N 1
ATOM 10203 C CA . GLU C 1 111 ? -14.88465 7.19663 0.82066 1.000 10.79227 110 GLU C CA 1
ATOM 10204 C C . GLU C 1 111 ? -15.53157 8.57406 0.92783 1.000 12.74031 110 GLU C C 1
ATOM 10205 O O . GLU C 1 111 ? -16.53959 8.86200 0.26073 1.000 12.10329 110 GLU C O 1
ATOM 10211 N N . PHE C 1 112 ? -14.93330 9.43786 1.74412 1.000 11.98559 111 PHE C N 1
ATOM 10212 C CA . PHE C 1 112 ? -15.41733 10.78830 1.99146 1.000 11.43612 111 PHE C CA 1
ATOM 10213 C C . PHE C 1 112 ? -15.28145 11.66170 0.74661 1.000 10.34486 111 PHE C C 1
ATOM 10214 O O . PHE C 1 112 ? -16.20258 12.40943 0.39322 1.000 10.45588 111 PHE C O 1
ATOM 10222 N N . TYR C 1 113 ? -14.11973 11.58930 0.08892 1.000 10.09810 112 TYR C N 1
ATOM 10223 C CA . TYR C 1 113 ? -13.85099 12.39146 -1.09843 1.000 8.96374 112 TYR C CA 1
ATOM 10224 C C . TYR C 1 113 ? -14.84836 12.07788 -2.20183 1.000 10.93458 112 TYR C C 1
ATOM 10225 O O . TYR C 1 113 ? -15.42611 12.98344 -2.81723 1.000 10.16894 112 TYR C O 1
ATOM 10234 N N . TRP C 1 114 ? -15.07240 10.79277 -2.45328 1.000 9.49068 113 TRP C N 1
ATOM 10235 C CA . TRP C 1 114 ? -15.99209 10.40264 -3.51510 1.000 10.69158 113 TRP C CA 1
ATOM 10236 C C . TRP C 1 114 ? -17.42781 10.76302 -3.16725 1.000 12.08121 113 TRP C C 1
ATOM 10237 O O . TRP C 1 114 ? -18.17355 11.23773 -4.02763 1.000 12.54451 113 TRP C O 1
ATOM 10248 N N . LEU C 1 115 ? -17.82796 10.54913 -1.91219 1.000 11.92637 114 LEU C N 1
ATOM 10249 C CA . LEU C 1 115 ? -19.18981 10.87995 -1.49275 1.000 11.46761 114 LEU C CA 1
ATOM 10250 C C . LEU C 1 115 ? -19.47883 12.35813 -1.68800 1.000 11.21264 114 LEU C C 1
ATOM 10251 O O . LEU C 1 115 ? -20.55096 12.74105 -2.17768 1.000 11.64217 114 LEU C O 1
ATOM 10256 N N . ASN C 1 116 ? -18.55260 13.21341 -1.27282 1.000 10.74609 115 ASN C N 1
ATOM 10257 C CA . ASN C 1 116 ? -18.82456 14.63550 -1.34496 1.000 10.48182 115 ASN C CA 1
ATOM 10258 C C . ASN C 1 116 ? -18.66787 15.19282 -2.75525 1.000 12.97473 115 ASN C C 1
ATOM 10259 O O . ASN C 1 116 ? -19.07879 16.33179 -2.99632 1.000 14.41715 115 ASN C O 1
ATOM 10264 N N . LYS C 1 117 ? -18.13124 14.40919 -3.69754 1.000 10.88448 116 LYS C N 1
ATOM 10265 C CA . LYS C 1 117 ? -18.21809 14.79552 -5.10146 1.000 10.64428 116 LYS C CA 1
ATOM 10266 C C . LYS C 1 117 ? -19.49098 14.28293 -5.75424 1.000 11.69816 116 LYS C C 1
ATOM 10267 O O . LYS C 1 117 ? -20.03480 14.96357 -6.63089 1.000 13.25128 116 LYS C O 1
ATOM 10273 N N . GLU C 1 118 ? -19.97438 13.10121 -5.34378 1.000 10.96632 117 GLU C N 1
ATOM 10274 C CA . GLU C 1 118 ? -21.24154 12.56824 -5.86182 1.000 10.66099 117 GLU C CA 1
ATOM 10275 C C . GLU C 1 118 ? -22.42957 13.39282 -5.38866 1.000 13.11717 117 GLU C C 1
ATOM 10276 O O . GLU C 1 118 ? -23.41907 13.53880 -6.11932 1.000 13.34676 117 GLU C O 1
ATOM 10282 N N . ASP C 1 119 ? -22.36144 13.91748 -4.16791 1.000 12.53277 118 ASP C N 1
ATOM 10283 C CA . ASP C 1 119 ? -23.49932 14.56317 -3.50714 1.000 13.08167 118 ASP C CA 1
ATOM 10284 C C . ASP C 1 119 ? -22.95523 15.78113 -2.77177 1.000 12.42424 118 ASP C C 1
ATOM 10285 O O . ASP C 1 119 ? -22.80418 15.77273 -1.54564 1.000 13.21538 118 ASP C O 1
ATOM 10290 N N . PRO C 1 120 ? -22.57877 16.83246 -3.51107 1.000 11.56685 119 PRO C N 1
ATOM 10291 C CA . PRO C 1 120 ? -21.91841 17.98278 -2.87550 1.000 13.76835 119 PRO C CA 1
ATOM 10292 C C . PRO C 1 120 ? -22.86063 18.76626 -1.98103 1.000 15.04924 119 PRO C C 1
ATOM 10293 O O . PRO C 1 120 ? -24.02824 18.98731 -2.31125 1.000 14.81577 119 PRO C O 1
ATOM 10297 N N . ASN C 1 121 ? -22.34060 19.19200 -0.83715 1.000 12.02080 120 ASN C N 1
ATOM 10298 C CA . ASN C 1 121 ? -23.17869 19.89505 0.12468 1.000 10.95086 120 ASN C CA 1
ATOM 10299 C C . ASN C 1 121 ? -23.40552 21.34181 -0.28895 1.000 11.91580 120 ASN C C 1
ATOM 10300 O O . ASN C 1 121 ? -22.46794 22.04560 -0.67135 1.000 13.69065 120 ASN C O 1
ATOM 10305 N N . TYR C 1 122 ? -24.66123 21.79037 -0.17463 1.000 10.14467 121 TYR C N 1
ATOM 10306 C CA . TYR C 1 122 ? -25.01535 23.20159 -0.27755 1.000 10.66277 121 TYR C CA 1
ATOM 10307 C C . TYR C 1 122 ? -26.40575 23.35539 0.31273 1.000 10.35326 121 TYR C C 1
ATOM 10308 O O . TYR C 1 122 ? -27.17243 22.39313 0.37035 1.000 13.14194 121 TYR C O 1
ATOM 10317 N N . SER C 1 123 ? -26.71350 24.57948 0.74947 1.000 12.19986 122 SER C N 1
ATOM 10318 C CA . SER C 1 123 ? -28.01846 24.90203 1.31341 1.000 11.58334 122 SER C CA 1
ATOM 10319 C C . SER C 1 123 ? -28.87251 25.63452 0.28722 1.000 11.90472 122 SER C C 1
ATOM 10320 O O . SER C 1 123 ? -28.39837 26.55931 -0.38107 1.000 15.17896 122 SER C O 1
ATOM 10323 N N . ARG C 1 124 ? -30.14530 25.23686 0.19369 1.000 12.46685 123 ARG C N 1
ATOM 10324 C CA . ARG C 1 124 ? -31.14144 25.94556 -0.60405 1.000 13.48306 123 ARG C CA 1
ATOM 10325 C C . ARG C 1 124 ? -32.03744 26.83167 0.25841 1.000 15.43902 123 ARG C C 1
ATOM 10326 O O . ARG C 1 124 ? -32.95718 27.47617 -0.26335 1.000 15.83534 123 ARG C O 1
ATOM 10334 N N . CYS C 1 125 ? -31.76547 26.89900 1.56027 1.000 12.93062 124 CYS C N 1
ATOM 10335 C CA . CYS C 1 125 ? -32.51240 27.74403 2.48639 1.000 13.83198 124 CYS C CA 1
ATOM 10336 C C . CYS C 1 125 ? -31.73898 27.80637 3.79265 1.000 13.19496 124 CYS C C 1
ATOM 10337 O O . CYS C 1 125 ? -31.71897 26.82963 4.54432 1.000 16.08823 124 CYS C O 1
ATOM 10340 N N . ARG C 1 126 ? -31.10402 28.93936 4.06435 1.000 11.37050 125 ARG C N 1
ATOM 10341 C CA . ARG C 1 126 ? -30.20587 29.06285 5.20388 1.000 12.98827 125 ARG C CA 1
ATOM 10342 C C . ARG C 1 126 ? -30.86860 29.68394 6.43035 1.000 12.38059 125 ARG C C 1
ATOM 10343 O O . ARG C 1 126 ? -30.53548 29.30661 7.55314 1.000 13.45141 125 ARG C O 1
ATOM 10351 N N . VAL C 1 127 ? -31.78967 30.62892 6.24810 1.000 13.16245 126 VAL C N 1
ATOM 10352 C CA . VAL C 1 127 ? -32.40698 31.35793 7.35400 1.000 12.88212 126 VAL C CA 1
ATOM 10353 C C . VAL C 1 127 ? -33.90360 31.46287 7.08697 1.000 16.77218 126 VAL C C 1
ATOM 10354 O O . VAL C 1 127 ? -34.31343 31.82899 5.97887 1.000 17.53297 126 VAL C O 1
ATOM 10358 N N . ILE C 1 128 ? -34.71794 31.14766 8.10055 1.000 14.36554 127 ILE C N 1
ATOM 10359 C CA . ILE C 1 128 ? -36.16502 31.33774 8.02439 1.000 13.10370 127 ILE C CA 1
ATOM 10360 C C . ILE C 1 128 ? -36.62885 32.24294 9.15858 1.000 14.90873 127 ILE C C 1
ATOM 10361 O O . ILE C 1 128 ? -35.92921 32.46487 10.14908 1.000 14.28695 127 ILE C O 1
ATOM 10366 N N . GLU C 1 129 ? -37.83623 32.77561 8.98722 1.000 14.00988 128 GLU C N 1
ATOM 10367 C CA . GLU C 1 129 ? -38.47349 33.64113 9.97293 1.000 16.11958 128 GLU C CA 1
ATOM 10368 C C . GLU C 1 129 ? -39.97858 33.54917 9.76640 1.000 15.41595 128 GLU C C 1
ATOM 10369 O O . GLU C 1 129 ? -40.45402 32.98483 8.78130 1.000 16.09068 128 GLU C O 1
ATOM 10375 N N . LYS C 1 130 ? -40.72454 34.12182 10.71177 1.000 17.14569 129 LYS C N 1
ATOM 10376 C CA . LYS C 1 130 ? -42.18524 34.22769 10.59820 1.000 16.67768 129 LYS C CA 1
ATOM 10377 C C . LYS C 1 130 ? -42.82338 32.87039 10.29293 1.000 16.91701 129 LYS C C 1
ATOM 10378 O O . LYS C 1 130 ? -43.62777 32.71592 9.36796 1.000 18.69428 129 LYS C O 1
ATOM 10384 N N . GLN C 1 131 ? -42.42948 31.87068 11.08061 1.000 15.50534 130 GLN C N 1
ATOM 10385 C CA . GLN C 1 131 ? -42.98003 30.52191 11.02313 1.000 15.20008 130 GLN C CA 1
ATOM 10386 C C . GLN C 1 131 ? -42.89428 29.94144 9.60884 1.000 16.56945 130 GLN C C 1
ATOM 10387 O O . GLN C 1 131 ? -43.88907 29.55127 8.99734 1.000 15.71415 130 GLN C O 1
ATOM 10393 N N . GLY C 1 132 ? -41.66530 29.91103 9.08857 1.000 17.24909 131 GLY C N 1
ATOM 10394 C CA . GLY C 1 132 ? -41.31993 29.09635 7.93773 1.000 16.96504 131 GLY C CA 1
ATOM 10395 C C . GLY C 1 132 ? -41.02242 29.81404 6.63491 1.000 15.21596 131 GLY C C 1
ATOM 10396 O O . GLY C 1 132 ? -40.85356 29.13950 5.60868 1.000 19.76218 131 GLY C O 1
ATOM 10397 N N . GLN C 1 133 ? -40.97590 31.14261 6.62931 1.000 14.88911 132 GLN C N 1
ATOM 10398 C CA . GLN C 1 133 ? -40.67895 31.92342 5.42845 1.000 17.23473 132 GLN C CA 1
ATOM 10399 C C . GLN C 1 133 ? -39.17058 32.11344 5.28875 1.000 17.40609 132 GLN C C 1
ATOM 10400 O O . GLN C 1 133 ? -38.47545 32.37162 6.27125 1.000 16.93779 132 GLN C O 1
ATOM 10406 N N . ARG C 1 134 ? -38.66340 32.02814 4.06322 1.000 17.29468 133 ARG C N 1
ATOM 10407 C CA . ARG C 1 134 ? -37.24154 32.30052 3.86296 1.000 18.57733 133 ARG C CA 1
ATOM 10408 C C . ARG C 1 134 ? -36.95053 33.78863 4.07380 1.000 18.69612 133 ARG C C 1
ATOM 10409 O O . ARG C 1 134 ? -37.71251 34.65549 3.63506 1.000 22.75254 133 ARG C O 1
ATOM 10417 N N . LEU C 1 135 ? -35.84411 34.08954 4.75716 1.000 16.83607 134 LEU C N 1
ATOM 10418 C CA . LEU C 1 135 ? -35.40100 35.47588 4.91138 1.000 18.45469 134 LEU C CA 1
ATOM 10419 C C . LEU C 1 135 ? -35.13692 36.10780 3.54384 1.000 25.16471 134 LEU C C 1
ATOM 10420 O O . LEU C 1 135 ? -34.47522 35.51420 2.69218 1.000 22.76637 134 LEU C O 1
ATOM 10425 N N . VAL C 1 136 ? -35.64412 37.32877 3.34157 1.000 25.20597 135 VAL C N 1
ATOM 10426 C CA . VAL C 1 136 ? -35.65415 37.91376 2.00098 1.000 25.49383 135 VAL C CA 1
ATOM 10427 C C . VAL C 1 136 ? -34.23590 38.18939 1.51885 1.000 25.10580 135 VAL C C 1
ATOM 10428 O O . VAL C 1 136 ? -33.92835 38.02041 0.33208 1.000 28.15245 135 VAL C O 1
ATOM 10432 N N . THR C 1 137 ? -33.34459 38.59293 2.42506 1.000 22.39973 136 THR C N 1
ATOM 10433 C CA . THR C 1 137 ? -31.96914 38.91647 2.06563 1.000 23.08177 136 THR C CA 1
ATOM 10434 C C . THR C 1 137 ? -31.03281 37.73437 2.24712 1.000 22.70609 136 THR C C 1
ATOM 10435 O O . THR C 1 137 ? -29.82083 37.93968 2.35835 1.000 23.71334 136 THR C O 1
ATOM 10439 N N . ASP C 1 138 ? -31.56780 36.51697 2.33766 1.000 24.57809 137 ASP C N 1
ATOM 10440 C CA . ASP C 1 138 ? -30.72086 35.33849 2.50611 1.000 20.59972 137 ASP C CA 1
ATOM 10441 C C . ASP C 1 138 ? -29.74098 35.24629 1.34791 1.000 23.27548 137 ASP C C 1
ATOM 10442 O O . ASP C 1 138 ? -30.13523 35.30289 0.18025 1.000 22.81500 137 ASP C O 1
ATOM 10447 N N . GLY C 1 139 ? -28.45164 35.11244 1.67252 1.000 20.20399 138 GLY C N 1
ATOM 10448 C CA . GLY C 1 139 ? -27.38739 35.12821 0.68871 1.000 21.38045 138 GLY C CA 1
ATOM 10449 C C . GLY C 1 139 ? -26.52329 36.36984 0.75258 1.000 24.80749 138 GLY C C 1
ATOM 10450 O O . GLY C 1 139 ? -25.35068 36.32054 0.35737 1.000 29.66455 138 GLY C O 1
ATOM 10451 N N . ASP C 1 140 ? -27.06982 37.47514 1.23874 1.000 24.45806 139 ASP C N 1
ATOM 10452 C CA . ASP C 1 140 ? -26.31305 38.70674 1.39061 1.000 22.66285 139 ASP C CA 1
ATOM 10453 C C . ASP C 1 140 ? -25.73645 38.80560 2.79875 1.000 25.14329 139 ASP C C 1
ATOM 10454 O O . ASP C 1 140 ? -26.31554 38.29507 3.75703 1.000 22.25764 139 ASP C O 1
ATOM 10459 N N . PHE C 1 141 ? -24.57221 39.45178 2.91508 1.000 19.49927 140 PHE C N 1
ATOM 10460 C CA . PHE C 1 141 ? -23.96823 39.66238 4.23354 1.000 19.57925 140 PHE C CA 1
ATOM 10461 C C . PHE C 1 141 ? -24.53218 40.87622 4.96251 1.000 21.04546 140 PHE C C 1
ATOM 10462 O O . PHE C 1 141 ? -24.45912 40.92706 6.19634 1.000 18.93152 140 PHE C O 1
ATOM 10470 N N . THR C 1 142 ? -25.07434 41.84213 4.22233 1.000 20.99821 141 THR C N 1
ATOM 10471 C CA . THR C 1 142 ? -25.58713 43.12211 4.74143 1.000 26.69744 141 THR C CA 1
ATOM 10472 C C . THR C 1 142 ? -24.66165 43.74540 5.79084 1.000 22.87600 141 THR C C 1
ATOM 10473 O O . THR C 1 142 ? -25.08664 44.18605 6.86358 1.000 21.86966 141 THR C O 1
ATOM 10477 N N . LEU C 1 143 ? -23.37808 43.82632 5.44417 1.000 21.84562 142 LEU C N 1
ATOM 10478 C CA . LEU C 1 143 ? -22.38819 44.50385 6.26756 1.000 18.55547 142 LEU C CA 1
ATOM 10479 C C . LEU C 1 143 ? -22.23590 45.95212 5.81626 1.000 27.08210 142 LEU C C 1
ATOM 10480 O O . LEU C 1 143 ? -22.02825 46.21531 4.62600 1.000 29.33295 142 LEU C O 1
ATOM 10485 N N . THR C 1 144 ? -22.31033 46.88313 6.76601 1.000 27.68872 143 THR C N 1
ATOM 10486 C CA . THR C 1 144 ? -21.96364 48.26672 6.47343 1.000 27.72043 143 THR C CA 1
ATOM 10487 C C . THR C 1 144 ? -20.44691 48.44087 6.40425 1.000 27.17205 143 THR C C 1
ATOM 10488 O O . THR C 1 144 ? -19.66915 47.57050 6.79998 1.000 23.71143 143 THR C O 1
ATOM 10492 N N . LYS C 1 145 ? -20.02508 49.60923 5.91311 1.000 25.91813 144 LYS C N 1
ATOM 10493 C CA . LYS C 1 145 ? -18.59917 49.90798 5.86980 1.000 24.56899 144 LYS C CA 1
ATOM 10494 C C . LYS C 1 145 ? -17.98957 49.89695 7.26639 1.000 21.64337 144 LYS C C 1
ATOM 10495 O O . LYS C 1 145 ? -16.86184 49.42347 7.45162 1.000 23.66391 144 LYS C O 1
ATOM 10501 N N . THR C 1 146 ? -18.72728 50.39545 8.26355 1.000 26.07335 145 THR C N 1
ATOM 10502 C CA . THR C 1 146 ? -18.24226 50.36318 9.64107 1.000 26.18951 145 THR C CA 1
ATOM 10503 C C . THR C 1 146 ? -18.04410 48.92602 10.11682 1.000 23.92817 145 THR C C 1
ATOM 10504 O O . THR C 1 146 ? -17.02558 48.60140 10.74522 1.000 23.57325 145 THR C O 1
ATOM 10508 N N . ALA C 1 147 ? -19.01759 48.05429 9.82352 1.000 23.78078 146 ALA C N 1
ATOM 10509 C CA . ALA C 1 147 ? -18.91996 46.65352 10.22650 1.000 20.58243 146 ALA C CA 1
ATOM 10510 C C . ALA C 1 147 ? -17.73214 45.96815 9.56757 1.000 23.34552 146 ALA C C 1
ATOM 10511 O O . ALA C 1 147 ? -17.01634 45.19957 10.21805 1.000 20.41658 146 ALA C O 1
ATOM 10513 N N . ILE C 1 148 ? -17.50241 46.24419 8.27723 1.000 20.19463 147 ILE C N 1
ATOM 10514 C CA . ILE C 1 148 ? -16.36361 45.65858 7.57252 1.000 19.77588 147 ILE C CA 1
ATOM 10515 C C . ILE C 1 148 ? -15.05461 46.12463 8.18794 1.000 22.97096 147 ILE C C 1
ATOM 10516 O O . ILE C 1 148 ? -14.11986 45.33560 8.36425 1.000 20.78459 147 ILE C O 1
ATOM 10521 N N . LYS C 1 149 ? -14.95543 47.41838 8.50275 1.000 21.63598 148 LYS C N 1
ATOM 10522 C CA . LYS C 1 149 ? -13.74560 47.93173 9.12650 1.000 25.06881 148 LYS C CA 1
ATOM 10523 C C . LYS C 1 149 ? -13.49972 47.27913 10.47838 1.000 23.44269 148 LYS C C 1
ATOM 10524 O O . LYS C 1 149 ? -12.34408 47.05563 10.85634 1.000 22.91344 148 LYS C O 1
ATOM 10530 N N . GLU C 1 150 ? -14.56961 46.95389 11.21251 1.000 23.01523 149 GLU C N 1
ATOM 10531 C CA . GLU C 1 150 ? -14.40042 46.28264 12.49733 1.000 21.71753 149 GLU C CA 1
ATOM 10532 C C . GLU C 1 150 ? -13.84968 44.87217 12.31175 1.000 17.34938 149 GLU C C 1
ATOM 10533 O O . GLU C 1 150 ? -13.03470 44.40927 13.11917 1.000 20.06423 149 GLU C O 1
ATOM 10539 N N . ILE C 1 151 ? -14.28647 44.17705 11.26002 1.000 18.89398 150 ILE C N 1
ATOM 10540 C CA . ILE C 1 151 ? -13.73768 42.85611 10.96569 1.000 20.76014 150 ILE C CA 1
ATOM 10541 C C . ILE C 1 151 ? -12.24834 42.95903 10.68180 1.000 21.56792 150 ILE C C 1
ATOM 10542 O O . ILE C 1 151 ? -11.43449 42.22550 11.25671 1.000 19.03500 150 ILE C O 1
ATOM 10547 N N . VAL C 1 152 ? -11.86809 43.88972 9.80175 1.000 19.34097 151 VAL C N 1
ATOM 10548 C CA . VAL C 1 152 ? -10.46225 44.03706 9.42976 1.000 20.77688 151 VAL C CA 1
ATOM 10549 C C . VAL C 1 152 ? -9.62640 44.44850 10.63401 1.000 19.33765 151 VAL C C 1
ATOM 10550 O O . VAL C 1 152 ? -8.52917 43.92329 10.85563 1.000 19.29079 151 VAL C O 1
ATOM 10554 N N . ASP C 1 153 ? -10.13215 45.38836 11.43507 1.000 19.90539 152 ASP C N 1
ATOM 10555 C CA . ASP C 1 153 ? -9.37540 45.86438 12.58680 1.000 22.54530 152 ASP C CA 1
ATOM 10556 C C . ASP C 1 153 ? -9.11291 44.74972 13.59831 1.000 22.54619 152 ASP C C 1
ATOM 10557 O O . ASP C 1 153 ? -8.03988 44.70216 14.20609 1.000 23.74996 152 ASP C O 1
ATOM 10562 N N . LEU C 1 154 ? -10.08183 43.84948 13.80133 1.000 19.15802 153 LEU C N 1
ATOM 10563 C CA . LEU C 1 154 ? -9.84050 42.69611 14.66893 1.000 16.86745 153 LEU C CA 1
ATOM 10564 C C . LEU C 1 154 ? -8.71641 41.82167 14.11962 1.000 16.10065 153 LEU C C 1
ATOM 10565 O O . LEU C 1 154 ? -7.80602 41.43131 14.85394 1.000 17.13386 153 LEU C O 1
ATOM 10570 N N . CYS C 1 155 ? -8.77457 41.49713 12.82566 1.000 18.67375 154 CYS C N 1
ATOM 10571 C CA . CYS C 1 155 ? -7.72559 40.68296 12.21701 1.000 16.53025 154 CYS C CA 1
ATOM 10572 C C . CYS C 1 155 ? -6.36792 41.36012 12.31165 1.000 20.66991 154 CYS C C 1
ATOM 10573 O O . CYS C 1 155 ? -5.34624 40.68450 12.49465 1.000 19.42203 154 CYS C O 1
ATOM 10576 N N . LEU C 1 156 ? -6.33507 42.68762 12.20681 1.000 19.21808 155 LEU C N 1
ATOM 10577 C CA . LEU C 1 156 ? -5.08655 43.42605 12.32207 1.000 21.10949 155 LEU C CA 1
ATOM 10578 C C . LEU C 1 156 ? -4.65634 43.65945 13.76636 1.000 20.94892 155 LEU C C 1
ATOM 10579 O O . LEU C 1 156 ? -3.59816 44.25758 13.98894 1.000 22.55178 155 LEU C O 1
ATOM 10584 N N . THR C 1 157 ? -5.43705 43.21062 14.74903 1.000 20.39746 156 THR C N 1
ATOM 10585 C CA . THR C 1 157 ? -4.99544 43.22932 16.13563 1.000 18.39375 156 THR C CA 1
ATOM 10586 C C . THR C 1 157 ? -4.10687 42.02395 16.40515 1.000 21.00526 156 THR C C 1
ATOM 10587 O O . THR C 1 157 ? -4.41575 40.90635 15.98417 1.000 21.66940 156 THR C O 1
ATOM 10591 N N . ASN C 1 158 ? -2.99054 42.25952 17.09356 1.000 19.98487 157 ASN C N 1
ATOM 10592 C CA . ASN C 1 158 ? -2.13926 41.16714 17.54868 1.000 20.96882 157 ASN C CA 1
ATOM 10593 C C . ASN C 1 158 ? -2.89352 40.26962 18.51795 1.000 21.30605 157 ASN C C 1
ATOM 10594 O O . ASN C 1 158 ? -3.59671 40.75105 19.41330 1.000 19.53071 157 ASN C O 1
ATOM 10599 N N . GLU C 1 159 ? -2.73592 38.95221 18.34467 1.000 18.80672 158 GLU C N 1
ATOM 10600 C CA . GLU C 1 159 ? -3.37943 38.02129 19.27092 1.000 18.62196 158 GLU C CA 1
ATOM 10601 C C . GLU C 1 159 ? -2.97375 38.30739 20.70907 1.000 19.28324 158 GLU C C 1
ATOM 10602 O O . GLU C 1 159 ? -3.78484 38.14905 21.63229 1.000 20.30650 158 GLU C O 1
ATOM 10608 N N . GLU C 1 160 ? -1.73883 38.76682 20.90571 1.000 22.88074 159 GLU C N 1
ATOM 10609 C CA . GLU C 1 160 ? -1.22720 39.05311 22.22969 1.000 21.12686 159 GLU C CA 1
ATOM 10610 C C . GLU C 1 160 ? -1.97241 40.18948 22.92162 1.000 23.99719 159 GLU C C 1
ATOM 10611 O O . GLU C 1 160 ? -1.86762 40.32068 24.14231 1.000 26.58622 159 GLU C O 1
ATOM 10617 N N . ASP C 1 161 ? -2.70725 41.01842 22.17626 1.000 21.80065 160 ASP C N 1
ATOM 10618 C CA . ASP C 1 161 ? -3.46750 42.12525 22.74733 1.000 18.81687 160 ASP C CA 1
ATOM 10619 C C . ASP C 1 161 ? -4.92606 41.77159 23.01560 1.000 19.38081 160 ASP C C 1
ATOM 10620 O O . ASP C 1 161 ? -5.70601 42.65423 23.38871 1.000 23.16914 160 ASP C O 1
ATOM 10625 N N . LEU C 1 162 ? -5.31509 40.50607 22.85915 1.000 17.46418 161 LEU C N 1
ATOM 10626 C CA . LEU C 1 162 ? -6.71854 40.12675 22.98211 1.000 16.88911 161 LEU C CA 1
ATOM 10627 C C . LEU C 1 162 ? -7.00163 39.28111 24.22060 1.000 16.51557 161 LEU C C 1
ATOM 10628 O O . LEU C 1 162 ? -8.06994 38.66568 24.30994 1.000 15.42671 161 LEU C O 1
ATOM 10633 N N . ASP C 1 163 ? -6.08516 39.25502 25.18860 1.000 17.71425 162 ASP C N 1
ATOM 10634 C CA . ASP C 1 163 ? -6.32006 38.51527 26.42207 1.000 17.66675 162 ASP C CA 1
ATOM 10635 C C . ASP C 1 163 ? -7.64428 38.94153 27.03553 1.000 18.98427 162 ASP C C 1
ATOM 10636 O O . ASP C 1 163 ? -7.85191 40.12665 27.30952 1.000 17.78979 162 ASP C O 1
ATOM 10641 N N . ASP C 1 164 ? -8.54500 37.97248 27.21166 1.000 14.83125 163 ASP C N 1
ATOM 10642 C CA . ASP C 1 164 ? -9.82600 38.09520 27.91235 1.000 16.12803 163 ASP C CA 1
ATOM 10643 C C . ASP C 1 164 ? -10.82072 39.04693 27.24446 1.000 17.93599 163 ASP C C 1
ATOM 10644 O O . ASP C 1 164 ? -11.86910 39.36889 27.84653 1.000 18.96626 163 ASP C O 1
ATOM 10649 N N . VAL C 1 165 ? -10.56661 39.45453 26.00181 1.000 16.39428 164 VAL C N 1
ATOM 10650 C CA . VAL C 1 165 ? -11.43027 40.38779 25.28434 1.000 14.84851 164 VAL C CA 1
ATOM 10651 C C . VAL C 1 165 ? -12.64576 39.64082 24.73496 1.000 16.22552 164 VAL C C 1
ATOM 10652 O O . VAL C 1 165 ? -12.51187 38.57142 24.12290 1.000 15.33901 164 VAL C O 1
ATOM 10656 N N . LYS C 1 166 ? -13.84041 40.19521 24.96188 1.000 16.82081 165 LYS C N 1
ATOM 10657 C CA . LYS C 1 166 ? -15.08141 39.62414 24.45478 1.000 13.80848 165 LYS C CA 1
ATOM 10658 C C . LYS C 1 166 ? -15.35825 40.07444 23.02356 1.000 15.17339 165 LYS C C 1
ATOM 10659 O O . LYS C 1 166 ? -14.91350 41.13155 22.57920 1.000 16.34916 165 LYS C O 1
ATOM 10665 N N . ILE C 1 167 ? -16.17428 39.28246 22.32690 1.000 15.00282 166 ILE C N 1
ATOM 10666 C CA . ILE C 1 167 ? -16.61834 39.67080 20.99057 1.000 14.01579 166 ILE C CA 1
ATOM 10667 C C . ILE C 1 167 ? -17.35132 41.01112 21.03893 1.000 17.28053 166 ILE C C 1
ATOM 10668 O O . ILE C 1 167 ? -17.17050 41.86234 20.16301 1.000 16.10482 166 ILE C O 1
ATOM 10673 N N . THR C 1 168 ? -18.15276 41.24355 22.08240 1.000 16.73345 167 THR C N 1
ATOM 10674 C CA . THR C 1 168 ? -18.83397 42.53397 22.16606 1.000 16.05769 167 THR C CA 1
ATOM 10675 C C . THR C 1 168 ? -17.88841 43.70247 22.43666 1.000 21.49414 167 THR C C 1
ATOM 10676 O O . THR C 1 168 ? -18.30447 44.85543 22.26981 1.000 22.35685 167 THR C O 1
ATOM 10680 N N . ASP C 1 169 ? -16.63975 43.45019 22.84330 1.000 17.82544 168 ASP C N 1
ATOM 10681 C CA . ASP C 1 169 ? -15.67766 44.53981 22.99834 1.000 19.30620 168 ASP C CA 1
ATOM 10682 C C . ASP C 1 169 ? -15.11918 45.04484 21.67040 1.000 23.10460 168 ASP C C 1
ATOM 10683 O O . ASP C 1 169 ? -14.57297 46.15299 21.63318 1.000 24.30298 168 ASP C O 1
ATOM 10688 N N . VAL C 1 170 ? -15.21049 44.26982 20.58743 1.000 19.75727 169 VAL C N 1
ATOM 10689 C CA . VAL C 1 170 ? -14.55668 44.63391 19.33460 1.000 19.69650 169 VAL C CA 1
ATOM 10690 C C . VAL C 1 170 ? -15.53527 44.85128 18.19131 1.000 19.04703 169 VAL C C 1
ATOM 10691 O O . VAL C 1 170 ? -15.10644 45.19260 17.08513 1.000 21.99096 169 VAL C O 1
ATOM 10695 N N . PHE C 1 171 ? -16.83359 44.69775 18.42118 1.000 16.55762 170 PHE C N 1
ATOM 10696 C CA . PHE C 1 171 ? -17.83437 44.91109 17.38514 1.000 17.92937 170 PHE C CA 1
ATOM 10697 C C . PHE C 1 171 ? -18.95322 45.77612 17.94016 1.000 20.12790 170 PHE C C 1
ATOM 10698 O O . PHE C 1 171 ? -19.20036 45.78921 19.14707 1.000 23.73461 170 PHE C O 1
ATOM 10706 N N . SER C 1 172 ? -19.61669 46.50713 17.04681 1.000 22.75344 171 SER C N 1
ATOM 10707 C CA . SER C 1 172 ? -20.71611 47.37031 17.46551 1.000 26.46241 171 SER C CA 1
ATOM 10708 C C . SER C 1 172 ? -22.00461 47.06116 16.70738 1.000 23.57100 171 SER C C 1
ATOM 10709 O O . SER C 1 172 ? -22.14288 45.98936 16.10820 1.000 22.79108 171 SER C O 1
ATOM 10712 N N . ASP C 1 173 ? -22.96443 47.99316 16.73683 1.000 22.97234 172 ASP C N 1
ATOM 10713 C CA . ASP C 1 173 ? -24.33789 47.67112 16.35083 1.000 27.39422 172 ASP C CA 1
ATOM 10714 C C . ASP C 1 173 ? -24.43758 47.17684 14.91219 1.000 24.37791 172 ASP C C 1
ATOM 10715 O O . ASP C 1 173 ? -25.16339 46.21294 14.63155 1.000 24.13980 172 ASP C O 1
ATOM 10720 N N . ASP C 1 174 ? -23.76582 47.85942 13.97713 1.000 21.60874 173 ASP C N 1
ATOM 10721 C CA . ASP C 1 174 ? -23.90582 47.50626 12.56386 1.000 23.66503 173 ASP C CA 1
ATOM 10722 C C . ASP C 1 174 ? -23.54775 46.04576 12.33802 1.000 20.26498 173 ASP C C 1
ATOM 10723 O O . ASP C 1 174 ? -24.29336 45.29772 11.69207 1.000 20.47677 173 ASP C O 1
ATOM 10728 N N . PHE C 1 175 ? -22.41769 45.61818 12.89846 1.000 20.05492 174 PHE C N 1
ATOM 10729 C CA . PHE C 1 175 ? -21.98397 44.23955 12.72211 1.000 17.60867 174 PHE C CA 1
ATOM 10730 C C . PHE C 1 175 ? -23.00571 43.26875 13.30259 1.000 18.48930 174 PHE C C 1
ATOM 10731 O O . PHE C 1 175 ? -23.38500 42.28692 12.65690 1.000 19.06509 174 PHE C O 1
ATOM 10739 N N . PHE C 1 176 ? -23.48619 43.54420 14.52016 1.000 18.07584 175 PHE C N 1
ATOM 10740 C CA . PHE C 1 176 ? -24.40058 42.61586 15.17385 1.000 17.95689 175 PHE C CA 1
ATOM 10741 C C . PHE C 1 176 ? -25.77731 42.60337 14.52206 1.000 15.65277 175 PHE C C 1
ATOM 10742 O O . PHE C 1 176 ? -26.55525 41.67003 14.75904 1.000 20.50233 175 PHE C O 1
ATOM 10750 N N . ASN C 1 177 ? -26.09206 43.60990 13.70473 1.000 18.19453 176 ASN C N 1
ATOM 10751 C CA . ASN C 1 177 ? -27.31999 43.64437 12.92472 1.000 21.14612 176 ASN C CA 1
ATOM 10752 C C . ASN C 1 177 ? -27.15115 43.04526 11.53094 1.000 21.64985 176 ASN C C 1
ATOM 10753 O O . ASN C 1 177 ? -28.11814 43.02543 10.75936 1.000 23.22467 176 ASN C O 1
ATOM 10758 N N . SER C 1 178 ? -25.96382 42.53948 11.19321 1.000 17.85937 177 SER C N 1
ATOM 10759 C CA . SER C 1 178 ? -25.70948 42.04608 9.84347 1.000 18.93871 177 SER C CA 1
ATOM 10760 C C . SER C 1 178 ? -26.16218 40.59571 9.66922 1.000 18.49057 177 SER C C 1
ATOM 10761 O O . SER C 1 178 ? -26.23836 39.81304 10.62009 1.000 16.64315 177 SER C O 1
ATOM 10764 N N . ASN C 1 179 ? -26.44956 40.23676 8.41935 1.000 16.42769 178 ASN C N 1
ATOM 10765 C CA . ASN C 1 179 ? -26.65925 38.83039 8.10634 1.000 16.04373 178 ASN C CA 1
ATOM 10766 C C . ASN C 1 179 ? -25.37990 38.03983 8.33227 1.000 13.55481 178 ASN C C 1
ATOM 10767 O O . ASN C 1 179 ? -25.43277 36.85885 8.69479 1.000 13.29885 178 ASN C O 1
ATOM 10772 N N . PHE C 1 180 ? -24.22735 38.66415 8.08856 1.000 16.79044 179 PHE C N 1
ATOM 10773 C CA . PHE C 1 180 ? -22.95645 37.99956 8.35021 1.000 15.02410 179 PHE C CA 1
ATOM 10774 C C . PHE C 1 180 ? -22.93868 37.40082 9.75103 1.000 13.77803 179 PHE C C 1
ATOM 10775 O O . PHE C 1 180 ? -22.60375 36.22361 9.93279 1.000 14.05351 179 PHE C O 1
ATOM 10783 N N . TRP C 1 181 ? -23.32474 38.19544 10.75335 1.000 15.18217 180 TRP C N 1
ATOM 10784 C CA . TRP C 1 181 ? -23.30971 37.71605 12.13258 1.000 13.70310 180 TRP C CA 1
ATOM 10785 C C . TRP C 1 181 ? -24.34306 36.61494 12.36409 1.000 13.48243 180 TRP C C 1
ATOM 10786 O O . TRP C 1 181 ? -24.07350 35.67850 13.13015 1.000 12.44176 180 TRP C O 1
ATOM 10797 N N . ILE C 1 182 ? -25.51252 36.68223 11.70556 1.000 14.08287 181 ILE C N 1
ATOM 10798 C CA . ILE C 1 182 ? -26.46306 35.56814 11.76726 1.000 13.25410 181 ILE C CA 1
ATOM 10799 C C . ILE C 1 182 ? -25.79418 34.27257 11.31926 1.000 12.97223 181 ILE C C 1
ATOM 10800 O O . ILE C 1 182 ? -25.81886 33.25481 12.02724 1.000 12.90725 181 ILE C O 1
ATOM 10805 N N . TYR C 1 183 ? -25.20310 34.28808 10.11768 1.000 12.47221 182 TYR C N 1
ATOM 10806 C CA . TYR C 1 183 ? -24.58562 33.08340 9.57725 1.000 10.66694 182 TYR C CA 1
ATOM 10807 C C . TYR C 1 183 ? -23.45846 32.60946 10.47161 1.000 12.46244 182 TYR C C 1
ATOM 10808 O O . TYR C 1 183 ? -23.33222 31.41519 10.75692 1.000 12.19936 182 TYR C O 1
ATOM 10817 N N . TRP C 1 184 ? -22.61599 33.55225 10.88915 1.000 11.20522 183 TRP C N 1
ATOM 10818 C CA . TRP C 1 184 ? -21.40056 33.26763 11.63629 1.000 12.40501 183 TRP C CA 1
ATOM 10819 C C . TRP C 1 184 ? -21.70905 32.70047 13.01576 1.000 12.60741 183 TRP C C 1
ATOM 10820 O O . TRP C 1 184 ? -21.18894 31.64553 13.39915 1.000 12.73496 183 TRP C O 1
ATOM 10831 N N . LYS C 1 185 ? -22.53149 33.40403 13.79291 1.000 11.26622 184 LYS C N 1
ATOM 10832 C CA . LYS C 1 185 ? -22.72359 32.96946 15.16782 1.000 11.69128 184 LYS C CA 1
ATOM 10833 C C . LYS C 1 185 ? -23.40004 31.61483 15.22104 1.000 11.85447 184 LYS C C 1
ATOM 10834 O O . LYS C 1 185 ? -23.13543 30.82076 16.13438 1.000 11.73579 184 LYS C O 1
ATOM 10840 N N . THR C 1 186 ? -24.29649 31.33700 14.27192 1.000 11.21652 185 THR C N 1
ATOM 10841 C CA . THR C 1 186 ? -25.05959 30.09866 14.34992 1.000 11.41511 185 THR C CA 1
ATOM 10842 C C . THR C 1 186 ? -24.27033 28.91852 13.79438 1.000 10.85374 185 THR C C 1
ATOM 10843 O O . THR C 1 186 ? -24.37379 27.81232 14.34133 1.000 13.15287 185 THR C O 1
ATOM 10847 N N . MET C 1 187 ? -23.45568 29.10704 12.73615 1.000 12.71787 186 MET C N 1
ATOM 10848 C CA . MET C 1 187 ? -22.77513 27.92114 12.20436 1.000 12.26734 186 MET C CA 1
ATOM 10849 C C . MET C 1 187 ? -21.63977 27.50089 13.12482 1.000 13.32866 186 MET C C 1
ATOM 10850 O O . MET C 1 187 ? -21.24200 26.33462 13.10647 1.000 12.73145 186 MET C O 1
ATOM 10855 N N . PHE C 1 188 ? -21.07354 28.44734 13.88866 1.000 11.92957 187 PHE C N 1
ATOM 10856 C CA . PHE C 1 188 ? -19.92447 28.18441 14.74629 1.000 11.92405 187 PHE C CA 1
ATOM 10857 C C . PHE C 1 188 ? -20.28091 28.13855 16.22614 1.000 11.81376 187 PHE C C 1
ATOM 10858 O O . PHE C 1 188 ? -19.43958 27.72953 17.02514 1.000 13.31537 187 PHE C O 1
ATOM 10866 N N . ALA C 1 189 ? -21.49697 28.55697 16.59585 1.000 11.05065 188 ALA C N 1
ATOM 10867 C CA . ALA C 1 189 ? -21.97364 28.62532 17.98643 1.000 13.90429 188 ALA C CA 1
ATOM 10868 C C . ALA C 1 189 ? -21.16710 29.62619 18.81793 1.000 14.36655 188 ALA C C 1
ATOM 10869 O O . ALA C 1 189 ? -20.75081 29.34992 19.94487 1.000 13.32495 188 ALA C O 1
ATOM 10871 N N . PHE C 1 190 ? -20.96624 30.81934 18.26600 1.000 12.42901 189 PHE C N 1
ATOM 10872 C CA . PHE C 1 190 ? -20.36096 31.90214 19.03211 1.000 10.27753 189 PHE C CA 1
ATOM 10873 C C . PHE C 1 190 ? -21.45336 32.64437 19.79222 1.000 10.62366 189 PHE C C 1
ATOM 10874 O O . PHE C 1 190 ? -22.49624 32.98341 19.22305 1.000 14.26887 189 PHE C O 1
ATOM 10882 N N . GLU C 1 191 ? -21.21247 32.88490 21.05102 1.000 10.66333 190 GLU C N 1
ATOM 10883 C CA . GLU C 1 191 ? -22.02593 33.79877 21.84203 1.000 12.19636 190 GLU C CA 1
ATOM 10884 C C . GLU C 1 191 ? -21.37218 35.17427 21.89844 1.000 13.89520 190 GLU C C 1
ATOM 10885 O O . GLU C 1 191 ? -20.15661 35.30868 21.72175 1.000 12.65455 190 GLU C O 1
ATOM 10891 N N . PRO C 1 192 ? -22.14584 36.22966 22.17030 1.000 14.24140 191 PRO C N 1
ATOM 10892 C CA . PRO C 1 192 ? -21.55917 37.58257 22.19029 1.000 14.55878 191 PRO C CA 1
ATOM 10893 C C . PRO C 1 192 ? -20.44686 37.76881 23.20700 1.000 14.30106 191 PRO C C 1
ATOM 10894 O O . PRO C 1 192 ? -19.56694 38.61996 23.00457 1.000 14.62568 191 PRO C O 1
ATOM 10898 N N . TRP C 1 193 ? -20.46595 37.01797 24.31121 1.000 12.31913 192 TRP C N 1
ATOM 10899 C CA . TRP C 1 193 ? -19.48526 37.17854 25.37176 1.000 13.52048 192 TRP C CA 1
ATOM 10900 C C . TRP C 1 193 ? -18.26947 36.28225 25.18734 1.000 12.67679 192 TRP C C 1
ATOM 10901 O O . TRP C 1 193 ? -17.39335 36.25527 26.05952 1.000 13.67414 192 TRP C O 1
ATOM 10912 N N . HIS C 1 194 ? -18.19407 35.56227 24.06937 1.000 11.27252 193 HIS C N 1
ATOM 10913 C CA . HIS C 1 194 ? -17.10320 34.62788 23.84045 1.000 14.38764 193 HIS C CA 1
ATOM 10914 C C . HIS C 1 194 ? -15.80659 35.33519 23.41914 1.000 15.16293 193 HIS C C 1
ATOM 10915 O O . HIS C 1 194 ? -15.73682 36.55329 23.22695 1.000 13.62411 193 HIS C O 1
ATOM 10922 N N . SER C 1 195 ? -14.76462 34.51756 23.26438 1.000 11.66577 194 SER C N 1
ATOM 10923 C CA . SER C 1 195 ? -13.40231 34.97193 22.99481 1.000 12.01432 194 SER C CA 1
ATOM 10924 C C . SER C 1 195 ? -13.26740 35.69176 21.64743 1.000 13.62456 194 SER C C 1
ATOM 10925 O O . SER C 1 195 ? -13.45120 35.09727 20.58041 1.000 11.93645 194 SER C O 1
ATOM 10928 N N . ALA C 1 196 ? -12.92720 36.98026 21.69534 1.000 12.31023 195 ALA C N 1
ATOM 10929 C CA . ALA C 1 196 ? -12.57122 37.69016 20.46892 1.000 14.94307 195 ALA C CA 1
ATOM 10930 C C . ALA C 1 196 ? -11.31792 37.10633 19.82272 1.000 12.70779 195 ALA C C 1
ATOM 10931 O O . ALA C 1 196 ? -11.22576 37.07522 18.58524 1.000 14.03009 195 ALA C O 1
ATOM 10933 N N . MET C 1 197 ? -10.32514 36.69208 20.63245 1.000 13.72956 196 MET C N 1
ATOM 10934 C CA . MET C 1 197 ? -9.20858 35.87267 20.12211 1.000 15.65232 196 MET C CA 1
ATOM 10935 C C . MET C 1 197 ? -9.63169 34.80598 19.14799 1.000 13.80849 196 MET C C 1
ATOM 10936 O O . MET C 1 197 ? -9.04975 34.64290 18.06923 1.000 12.49875 196 MET C O 1
ATOM 10941 N N . GLU C 1 198 ? -10.51648 33.94222 19.63857 1.000 13.42250 197 GLU C N 1
ATOM 10942 C CA . GLU C 1 198 ? -10.89967 32.78117 18.86180 1.000 12.33480 197 GLU C CA 1
ATOM 10943 C C . GLU C 1 198 ? -11.69092 33.20663 17.64657 1.000 14.07886 197 GLU C C 1
ATOM 10944 O O . GLU C 1 198 ? -11.55283 32.61055 16.57495 1.000 11.34861 197 GLU C O 1
ATOM 10950 N N . MET C 1 199 ? -12.54565 34.23138 17.77633 1.000 10.43551 198 MET C N 1
ATOM 10951 C CA . MET C 1 199 ? -13.26842 34.58221 16.56572 1.000 10.88429 198 MET C CA 1
ATOM 10952 C C . MET C 1 199 ? -12.32307 35.19262 15.53559 1.000 13.63515 198 MET C C 1
ATOM 10953 O O . MET C 1 199 ? -12.48347 34.93227 14.33686 1.000 12.10445 198 MET C O 1
ATOM 10958 N N . ARG C 1 200 ? -11.28357 35.90086 15.99212 1.000 12.57792 199 ARG C N 1
ATOM 10959 C CA . ARG C 1 200 ? -10.23158 36.34944 15.08732 1.000 12.05336 199 ARG C CA 1
ATOM 10960 C C . ARG C 1 200 ? -9.56449 35.16659 14.40764 1.000 12.04951 199 ARG C C 1
ATOM 10961 O O . ARG C 1 200 ? -9.34241 35.18239 13.18950 1.000 13.22179 199 ARG C O 1
ATOM 10969 N N . ARG C 1 201 ? -9.23415 34.12618 15.18236 1.000 12.16972 200 ARG C N 1
ATOM 10970 C CA . ARG C 1 201 ? -8.62436 32.94507 14.56634 1.000 10.36947 200 ARG C CA 1
ATOM 10971 C C . ARG C 1 201 ? -9.53135 32.36400 13.49008 1.000 12.02038 200 ARG C C 1
ATOM 10972 O O . ARG C 1 201 ? -9.05839 32.00201 12.40426 1.000 12.29897 200 ARG C O 1
ATOM 10980 N N . TYR C 1 202 ? -10.84630 32.30856 13.75334 1.000 11.66336 201 TYR C N 1
ATOM 10981 C CA . TYR C 1 202 ? -11.77813 31.77025 12.77035 1.000 12.34133 201 TYR C CA 1
ATOM 10982 C C . TYR C 1 202 ? -11.82390 32.62081 11.50506 1.000 12.04756 201 TYR C C 1
ATOM 10983 O O . TYR C 1 202 ? -11.88736 32.08405 10.39448 1.000 11.87202 201 TYR C O 1
ATOM 10992 N N . LEU C 1 203 ? -11.83589 33.94941 11.65344 1.000 12.55626 202 LEU C N 1
ATOM 10993 C CA . LEU C 1 203 ? -11.85933 34.82946 10.48677 1.000 14.17610 202 LEU C CA 1
ATOM 10994 C C . LEU C 1 203 ? -10.65945 34.57010 9.58593 1.000 13.46387 202 LEU C C 1
ATOM 10995 O O . LEU C 1 203 ? -10.79763 34.48185 8.35849 1.000 15.41986 202 LEU C O 1
ATOM 11000 N N . MET C 1 204 ? -9.47611 34.43731 10.18163 1.000 12.39395 203 MET C N 1
ATOM 11001 C CA . MET C 1 204 ? -8.25812 34.19604 9.41203 1.000 12.85042 203 MET C CA 1
ATOM 11002 C C . MET C 1 204 ? -8.18925 32.76109 8.91428 1.000 15.23082 203 MET C C 1
ATOM 11003 O O . MET C 1 204 ? -7.70289 32.51188 7.80644 1.000 12.94775 203 MET C O 1
ATOM 11008 N N . ARG C 1 205 ? -8.69316 31.82011 9.70911 1.000 12.13226 204 ARG C N 1
ATOM 11009 C CA . ARG C 1 205 ? -8.53710 30.40281 9.39614 1.000 12.26057 204 ARG C CA 1
ATOM 11010 C C . ARG C 1 205 ? -9.33678 30.00016 8.16384 1.000 11.17325 204 ARG C C 1
ATOM 11011 O O . ARG C 1 205 ? -8.88076 29.16699 7.37288 1.000 10.81894 204 ARG C O 1
ATOM 11019 N N . PHE C 1 206 ? -10.55666 30.53291 8.01244 1.000 9.99145 205 PHE C N 1
ATOM 11020 C CA . PHE C 1 206 ? -11.45950 30.07530 6.96487 1.000 10.11144 205 PHE C CA 1
ATOM 11021 C C . PHE C 1 206 ? -11.70299 31.12722 5.88906 1.000 11.08422 205 PHE C C 1
ATOM 11022 O O . PHE C 1 206 ? -12.66967 31.01798 5.13129 1.000 12.59738 205 PHE C O 1
ATOM 11030 N N . VAL C 1 207 ? -10.80412 32.11097 5.77491 1.000 12.36973 206 VAL C N 1
ATOM 11031 C CA . VAL C 1 207 ? -11.01276 33.21731 4.84532 1.000 12.96756 206 VAL C CA 1
ATOM 11032 C C . VAL C 1 207 ? -11.13402 32.71275 3.40883 1.000 12.03322 206 VAL C C 1
ATOM 11033 O O . VAL C 1 207 ? -11.81775 33.33088 2.58384 1.000 13.33248 206 VAL C O 1
ATOM 11037 N N . HIS C 1 208 ? -10.53627 31.55747 3.09717 1.000 11.80209 207 HIS C N 1
ATOM 11038 C CA . HIS C 1 208 ? -10.63712 31.02780 1.73948 1.000 12.27549 207 HIS C CA 1
ATOM 11039 C C . HIS C 1 208 ? -12.02889 30.53278 1.38690 1.000 14.15431 207 HIS C C 1
ATOM 11040 O O . HIS C 1 208 ? -12.28395 30.29071 0.20352 1.000 13.83520 207 HIS C O 1
ATOM 11047 N N . HIS C 1 209 ? -12.92963 30.37939 2.36935 1.000 11.01773 208 HIS C N 1
ATOM 11048 C CA . HIS C 1 209 ? -14.27861 29.88615 2.12208 1.000 12.39906 208 HIS C CA 1
ATOM 11049 C C . HIS C 1 209 ? -15.33920 30.95982 2.35424 1.000 12.98609 208 HIS C C 1
ATOM 11050 O O . HIS C 1 209 ? -16.51973 30.63310 2.51047 1.000 15.38948 208 HIS C O 1
ATOM 11057 N N . ILE C 1 210 ? -14.94777 32.23988 2.34808 1.000 13.63006 209 ILE C N 1
ATOM 11058 C CA . ILE C 1 210 ? -15.91080 33.31720 2.58635 1.000 14.34525 209 ILE C CA 1
ATOM 11059 C C . ILE C 1 210 ? -17.05694 33.28601 1.58046 1.000 16.34950 209 ILE C C 1
ATOM 11060 O O . ILE C 1 210 ? -18.20000 33.61713 1.93057 1.000 15.69645 209 ILE C O 1
ATOM 11065 N N . SER C 1 211 ? -16.79597 32.87862 0.33341 1.000 16.90269 210 SER C N 1
ATOM 11066 C CA . SER C 1 211 ? -17.86790 32.81274 -0.65806 1.000 15.28074 210 SER C CA 1
ATOM 11067 C C . SER C 1 211 ? -18.84262 31.67456 -0.39938 1.000 20.54479 210 SER C C 1
ATOM 11068 O O . SER C 1 211 ? -19.90771 31.64406 -1.02490 1.000 20.80219 210 SER C O 1
ATOM 11071 N N . GLY C 1 212 ? -18.51729 30.75263 0.50425 1.000 17.94965 211 GLY C N 1
ATOM 11072 C CA . GLY C 1 212 ? -19.43307 29.70754 0.91333 1.000 19.15205 211 GLY C CA 1
ATOM 11073 C C . GLY C 1 212 ? -20.05205 29.91001 2.27486 1.000 18.04572 211 GLY C C 1
ATOM 11074 O O . GLY C 1 212 ? -20.65944 28.97345 2.80780 1.000 21.99627 211 GLY C O 1
ATOM 11075 N N . LEU C 1 213 ? -19.93793 31.10015 2.86241 1.000 17.35253 212 LEU C N 1
ATOM 11076 C CA . LEU C 1 213 ? -20.45520 31.29570 4.20999 1.000 21.82170 212 LEU C CA 1
ATOM 11077 C C . LEU C 1 213 ? -21.96866 31.15146 4.23037 1.000 21.69813 212 LEU C C 1
ATOM 11078 O O . LEU C 1 213 ? -22.52496 30.46030 5.09585 1.000 25.77351 212 LEU C O 1
ATOM 11083 N N . ALA C 1 214 ? -22.65360 31.77925 3.27581 1.000 18.82491 213 ALA C N 1
ATOM 11084 C CA . ALA C 1 214 ? -24.11040 31.83120 3.31744 1.000 20.67258 213 ALA C CA 1
ATOM 11085 C C . ALA C 1 214 ? -24.76587 30.53977 2.84464 1.000 17.09482 213 ALA C C 1
ATOM 11086 O O . ALA C 1 214 ? -25.86976 30.21571 3.29555 1.000 17.63860 213 ALA C O 1
ATOM 11088 N N . ASP C 1 215 ? -24.13113 29.79578 1.94147 1.000 13.56513 214 ASP C N 1
ATOM 11089 C CA . ASP C 1 215 ? -24.76635 28.63545 1.33707 1.000 14.26354 214 ASP C CA 1
ATOM 11090 C C . ASP C 1 215 ? -24.11046 27.31355 1.71036 1.000 12.07497 214 ASP C C 1
ATOM 11091 O O . ASP C 1 215 ? -24.51973 26.27579 1.18309 1.000 12.31267 214 ASP C O 1
ATOM 11096 N N . PHE C 1 216 ? -23.11536 27.32406 2.60223 1.000 12.74117 215 PHE C N 1
ATOM 11097 C CA . PHE C 1 216 ? -22.47905 26.10953 3.10924 1.000 13.92671 215 PHE C CA 1
ATOM 11098 C C . PHE C 1 216 ? -21.84955 25.27068 2.00151 1.000 13.94197 215 PHE C C 1
ATOM 11099 O O . PHE C 1 216 ? -21.63837 24.06265 2.18235 1.000 12.17265 215 PHE C O 1
ATOM 11107 N N . SER C 1 217 ? -21.50793 25.87964 0.86258 1.000 12.97999 216 SER C N 1
ATOM 11108 C CA . SER C 1 217 ? -20.97862 25.08908 -0.24213 1.000 12.39832 216 SER C CA 1
ATOM 11109 C C . SER C 1 217 ? -19.55619 24.61026 0.01346 1.000 12.79232 216 SER C C 1
ATOM 11110 O O . SER C 1 217 ? -19.05644 23.77127 -0.74368 1.000 15.24365 216 SER C O 1
ATOM 11113 N N . ALA C 1 218 ? -18.92063 25.08130 1.07651 1.000 11.16822 217 ALA C N 1
ATOM 11114 C CA . ALA C 1 218 ? -17.60318 24.58551 1.43575 1.000 15.08262 217 ALA C CA 1
ATOM 11115 C C . ALA C 1 218 ? -17.63969 23.44614 2.44816 1.000 13.65145 217 ALA C C 1
ATOM 11116 O O . ALA C 1 218 ? -16.59325 22.83809 2.69419 1.000 14.09773 217 ALA C O 1
ATOM 11118 N N . LEU C 1 219 ? -18.79249 23.13733 3.03884 1.000 12.97355 218 LEU C N 1
ATOM 11119 C CA . LEU C 1 219 ? -18.84955 22.06586 4.02476 1.000 11.49144 218 LEU C CA 1
ATOM 11120 C C . LEU C 1 219 ? -18.83770 20.69764 3.35474 1.000 12.50945 218 LEU C C 1
ATOM 11121 O O . LEU C 1 219 ? -19.39207 20.50429 2.26516 1.000 13.19778 218 LEU C O 1
ATOM 11126 N N . LYS C 1 220 ? -18.23881 19.72765 4.05134 1.000 12.48006 219 LYS C N 1
ATOM 11127 C CA . LYS C 1 220 ? -18.21437 18.33479 3.61768 1.000 10.40632 219 LYS C CA 1
ATOM 11128 C C . LYS C 1 220 ? -18.51169 17.45052 4.82019 1.000 11.72258 219 LYS C C 1
ATOM 11129 O O . LYS C 1 220 ? -18.12827 17.78231 5.94726 1.000 12.69611 219 LYS C O 1
ATOM 11135 N N . PHE C 1 221 ? -19.22945 16.34315 4.58988 1.000 11.41514 220 PHE C N 1
ATOM 11136 C CA . PHE C 1 221 ? -19.71744 15.49885 5.67425 1.000 10.62206 220 PHE C CA 1
ATOM 11137 C C . PHE C 1 221 ? -19.46463 14.02722 5.39229 1.000 11.97655 220 PHE C C 1
ATOM 11138 O O . PHE C 1 221 ? -19.53544 13.57588 4.24401 1.000 11.01543 220 PHE C O 1
ATOM 11146 N N . THR C 1 222 ? -19.24008 13.27104 6.46979 1.000 11.95809 221 THR C N 1
ATOM 11147 C CA . THR C 1 222 ? -19.18692 11.81635 6.38006 1.000 12.46330 221 THR C CA 1
ATOM 11148 C C . THR C 1 222 ? -20.57467 11.23930 6.09185 1.000 13.17192 221 THR C C 1
ATOM 11149 O O . THR C 1 222 ? -21.60472 11.87435 6.32038 1.000 15.82300 221 THR C O 1
ATOM 11153 N N . LYS C 1 223 ? -20.57896 10.00519 5.58322 1.000 12.31028 222 LYS C N 1
ATOM 11154 C CA . LYS C 1 223 ? -21.83003 9.31292 5.27334 1.000 11.53126 222 LYS C CA 1
ATOM 11155 C C . LYS C 1 223 ? -22.70789 9.16484 6.50816 1.000 14.28112 222 LYS C C 1
ATOM 11156 O O . LYS C 1 223 ? -23.92336 9.37748 6.44176 1.000 13.57935 222 LYS C O 1
ATOM 11162 N N . TYR C 1 224 ? -22.11158 8.80772 7.64279 1.000 13.49108 223 TYR C N 1
ATOM 11163 C CA . TYR C 1 224 ? -22.86347 8.53541 8.86644 1.000 14.65482 223 TYR C CA 1
ATOM 11164 C C . TYR C 1 224 ? -22.37372 9.43744 9.99725 1.000 14.39205 223 TYR C C 1
ATOM 11165 O O . TYR C 1 224 ? -21.50601 10.29455 9.81998 1.000 14.38289 223 TYR C O 1
ATOM 11174 N N . ASN C 1 225 ? -22.95404 9.24850 11.18300 1.000 13.00142 224 ASN C N 1
ATOM 11175 C CA . ASN C 1 225 ? -22.48406 9.96753 12.35581 1.000 16.00923 224 ASN C CA 1
ATOM 11176 C C . ASN C 1 225 ? -20.99746 9.67596 12.60026 1.000 16.18083 224 ASN C C 1
ATOM 11177 O O . ASN C 1 225 ? -20.43689 8.69197 12.10860 1.000 16.01603 224 ASN C O 1
ATOM 11182 N N . GLN C 1 226 ? -20.35204 10.55705 13.37252 1.000 16.59144 225 GLN C N 1
ATOM 11183 C CA . GLN C 1 226 ? -18.89659 10.47404 13.54727 1.000 15.93550 225 GLN C CA 1
ATOM 11184 C C . GLN C 1 226 ? -18.44992 9.18220 14.22893 1.000 18.18702 225 GLN C C 1
ATOM 11185 O O . GLN C 1 226 ? -17.34323 8.69436 13.96517 1.000 14.92108 225 GLN C O 1
ATOM 11191 N N . TYR C 1 227 ? -19.26321 8.61218 15.11424 1.000 17.35541 226 TYR C N 1
ATOM 11192 C CA . TYR C 1 227 ? -18.87021 7.33160 15.69606 1.000 17.01599 226 TYR C CA 1
ATOM 11193 C C . TYR C 1 227 ? -18.74444 6.26287 14.61470 1.000 15.83082 226 TYR C C 1
ATOM 11194 O O . TYR C 1 227 ? -17.73112 5.55729 14.53653 1.000 17.42920 226 TYR C O 1
ATOM 11203 N N . GLU C 1 228 ? -19.75264 6.15620 13.74280 1.000 12.57525 227 GLU C N 1
ATOM 11204 C CA . GLU C 1 228 ? -19.73201 5.11909 12.71632 1.000 14.57138 227 GLU C CA 1
ATOM 11205 C C . GLU C 1 228 ? -18.71209 5.41782 11.62142 1.000 13.32162 227 GLU C C 1
ATOM 11206 O O . GLU C 1 228 ? -18.07945 4.49411 11.09609 1.000 14.92400 227 GLU C O 1
ATOM 11212 N N . SER C 1 229 ? -18.54095 6.68865 11.25296 1.000 13.03016 228 SER C N 1
ATOM 11213 C CA . SER C 1 229 ? -17.70759 7.01239 10.09526 1.000 13.00109 228 SER C CA 1
ATOM 11214 C C . SER C 1 229 ? -16.25921 7.36115 10.42550 1.000 13.20052 228 SER C C 1
ATOM 11215 O O . SER C 1 229 ? -15.40146 7.21750 9.54578 1.000 14.23363 228 SER C O 1
ATOM 11218 N N . LEU C 1 230 ? -15.95043 7.81774 11.63680 1.000 14.53094 229 LEU C N 1
ATOM 11219 C CA . LEU C 1 230 ? -14.56817 8.14147 11.98190 1.000 15.18339 229 LEU C CA 1
ATOM 11220 C C . LEU C 1 230 ? -14.03688 7.29184 13.12487 1.000 14.70347 229 LEU C C 1
ATOM 11221 O O . LEU C 1 230 ? -12.91325 6.77308 13.03857 1.000 16.67825 229 LEU C O 1
ATOM 11226 N N . VAL C 1 231 ? -14.80856 7.13786 14.20583 1.000 16.37287 230 VAL C N 1
ATOM 11227 C CA . VAL C 1 231 ? -14.30223 6.41952 15.37389 1.000 14.94070 230 VAL C CA 1
ATOM 11228 C C . VAL C 1 231 ? -14.14655 4.93486 15.07212 1.000 13.66255 230 VAL C C 1
ATOM 11229 O O . VAL C 1 231 ? -13.08103 4.35916 15.29741 1.000 14.77495 230 VAL C O 1
ATOM 11233 N N . LEU C 1 232 ? -15.20731 4.27967 14.60352 1.000 15.18218 231 LEU C N 1
ATOM 11234 C CA . LEU C 1 232 ? -15.10476 2.83877 14.38818 1.000 15.93311 231 LEU C CA 1
ATOM 11235 C C . LEU C 1 232 ? -14.02163 2.49259 13.37903 1.000 16.46927 231 LEU C C 1
ATOM 11236 O O . LEU C 1 232 ? -13.30765 1.49968 13.60150 1.000 15.53903 231 LEU C O 1
ATOM 11241 N N . PRO C 1 233 ? -13.83771 3.23414 12.27934 1.000 14.12576 232 PRO C N 1
ATOM 11242 C CA . PRO C 1 233 ? -12.67180 2.95017 11.42543 1.000 14.13234 232 PRO C CA 1
ATOM 11243 C C . PRO C 1 233 ? -11.34178 3.08927 12.14524 1.000 14.14371 232 PRO C C 1
ATOM 11244 O O . PRO C 1 233 ? -10.44913 2.24946 11.92459 1.000 14.41147 232 PRO C O 1
ATOM 11248 N N . MET C 1 234 ? -11.14950 4.11969 12.98328 1.000 12.66999 233 MET C N 1
ATOM 11249 C CA . MET C 1 234 ? -9.87687 4.17903 13.70755 1.000 13.94391 233 MET C CA 1
ATOM 11250 C C . MET C 1 234 ? -9.72634 3.02111 14.67780 1.000 14.03195 233 MET C C 1
ATOM 11251 O O . MET C 1 234 ? -8.62310 2.47504 14.81833 1.000 15.44166 233 MET C O 1
ATOM 11256 N N . VAL C 1 235 ? -10.79804 2.67456 15.39626 1.000 15.64034 234 VAL C N 1
ATOM 11257 C CA . VAL C 1 235 ? -10.69502 1.60559 16.38755 1.000 15.99830 234 VAL C CA 1
ATOM 11258 C C . VAL C 1 235 ? -10.29458 0.29552 15.71404 1.000 17.42258 234 VAL C C 1
ATOM 11259 O O . VAL C 1 235 ? -9.40696 -0.42434 16.19711 1.000 16.81142 234 VAL C O 1
ATOM 11263 N N . GLU C 1 236 ? -10.88654 -0.00059 14.54851 1.000 15.29304 235 GLU C N 1
ATOM 11264 C CA . GLU C 1 236 ? -10.50339 -1.20522 13.81705 1.000 17.31753 235 GLU C CA 1
ATOM 11265 C C . GLU C 1 236 ? -9.04217 -1.16032 13.39766 1.000 16.89168 235 GLU C C 1
ATOM 11266 O O . GLU C 1 236 ? -8.32713 -2.16828 13.49163 1.000 18.70134 235 GLU C O 1
ATOM 11272 N N . TYR C 1 237 ? -8.58070 -0.00074 12.92573 1.000 13.04019 236 TYR C N 1
ATOM 11273 C CA . TYR C 1 237 ? -7.16933 0.15913 12.58589 1.000 13.98524 236 TYR C CA 1
ATOM 11274 C C . TYR C 1 237 ? -6.28499 -0.11846 13.79421 1.000 14.00172 236 TYR C C 1
ATOM 11275 O O . TYR C 1 237 ? -5.31078 -0.87579 13.71186 1.000 16.03393 236 TYR C O 1
ATOM 11284 N N . LEU C 1 238 ? -6.61591 0.49867 14.92256 1.000 13.51098 237 LEU C N 1
ATOM 11285 C CA . LEU C 1 238 ? -5.80033 0.36502 16.12280 1.000 11.44462 237 LEU C CA 1
ATOM 11286 C C . LEU C 1 238 ? -5.82299 -1.06723 16.64145 1.000 14.61710 237 LEU C C 1
ATOM 11287 O O . LEU C 1 238 ? -4.77887 -1.60791 17.02806 1.000 16.83440 237 LEU C O 1
ATOM 11292 N N . LYS C 1 239 ? -6.99888 -1.70149 16.64672 1.000 15.84807 238 LYS C N 1
ATOM 11293 C CA . LYS C 1 239 ? -7.07784 -3.08234 17.12262 1.000 19.99716 238 LYS C CA 1
ATOM 11294 C C . LYS C 1 239 ? -6.31103 -4.02980 16.21058 1.000 21.59494 238 LYS C C 1
ATOM 11295 O O . LYS C 1 239 ? -5.69075 -4.98853 16.68636 1.000 21.15153 238 LYS C O 1
ATOM 11301 N N . SER C 1 240 ? -6.31935 -3.77453 14.90044 1.000 17.09967 239 SER C N 1
ATOM 11302 C CA . SER C 1 240 ? -5.55974 -4.62853 13.99560 1.000 16.77960 239 SER C CA 1
ATOM 11303 C C . SER C 1 240 ? -4.06166 -4.52351 14.23153 1.000 21.81609 239 SER C C 1
ATOM 11304 O O . SER C 1 240 ? -3.31923 -5.41008 13.80156 1.000 23.67488 239 SER C O 1
ATOM 11307 N N . HIS C 1 241 ? -3.60634 -3.45894 14.89035 1.000 17.72111 240 HIS C N 1
ATOM 11308 C CA . HIS C 1 241 ? -2.21228 -3.27982 15.25683 1.000 16.62577 240 HIS C CA 1
ATOM 11309 C C . HIS C 1 241 ? -1.94161 -3.61847 16.71941 1.000 17.00885 240 HIS C C 1
ATOM 11310 O O . HIS C 1 241 ? -0.85036 -3.33061 17.21988 1.000 21.76880 240 HIS C O 1
ATOM 11317 N N . GLY C 1 242 ? -2.91154 -4.20441 17.41264 1.000 17.24488 241 GLY C N 1
ATOM 11318 C CA . GLY C 1 242 ? -2.69419 -4.69941 18.75779 1.000 17.74942 241 GLY C CA 1
ATOM 11319 C C . GLY C 1 242 ? -2.70295 -3.65299 19.84812 1.000 21.50412 241 GLY C C 1
ATOM 11320 O O . GLY C 1 242 ? -2.21272 -3.92307 20.95000 1.000 20.26269 241 GLY C O 1
ATOM 11321 N N . VAL C 1 243 ? -3.24832 -2.46408 19.57682 1.000 16.86070 242 VAL C N 1
ATOM 11322 C CA . VAL C 1 243 ? -3.32752 -1.42546 20.59571 1.000 16.17774 242 VAL C CA 1
ATOM 11323 C C . VAL C 1 243 ? -4.24164 -1.87985 21.72640 1.000 17.21306 242 VAL C C 1
ATOM 11324 O O . VAL C 1 243 ? -5.26757 -2.53478 21.50301 1.000 20.84531 242 VAL C O 1
ATOM 11328 N N . GLN C 1 244 ? -3.87034 -1.52880 22.95717 1.000 18.02801 243 GLN C N 1
ATOM 11329 C CA . GLN C 1 244 ? -4.59931 -1.95655 24.14195 1.000 19.98954 243 GLN C CA 1
ATOM 11330 C C . GLN C 1 244 ? -5.65357 -0.92439 24.52591 1.000 20.28071 243 GLN C C 1
ATOM 11331 O O . GLN C 1 244 ? -5.32712 0.24168 24.77634 1.000 20.50856 243 GLN C O 1
ATOM 11337 N N . PHE C 1 245 ? -6.91291 -1.36170 24.58379 1.000 18.86773 244 PHE C N 1
ATOM 11338 C CA . PHE C 1 245 ? -8.02276 -0.53238 25.03857 1.000 18.50658 244 PHE C CA 1
ATOM 11339 C C . PHE C 1 245 ? -8.36795 -0.96241 26.46361 1.000 24.79123 244 PHE C C 1
ATOM 11340 O O . PHE C 1 245 ? -8.82599 -2.08868 26.68397 1.000 25.99055 244 PHE C O 1
ATOM 11348 N N . GLU C 1 246 ? -8.11887 -0.07762 27.42557 1.000 24.14944 245 GLU C N 1
ATOM 11349 C CA . GLU C 1 246 ? -8.38955 -0.33594 28.83661 1.000 25.44560 245 GLU C CA 1
ATOM 11350 C C . GLU C 1 246 ? -9.67464 0.37312 29.24099 1.000 22.13346 245 GLU C C 1
ATOM 11351 O O . GLU C 1 246 ? -9.84454 1.56643 28.96650 1.000 23.25406 245 GLU C O 1
ATOM 11357 N N . TYR C 1 247 ? -10.58051 -0.35192 29.89145 1.000 22.05757 246 TYR C N 1
ATOM 11358 C CA . TYR C 1 247 ? -11.85567 0.22343 30.29064 1.000 22.37658 246 TYR C CA 1
ATOM 11359 C C . TYR C 1 247 ? -11.95554 0.28162 31.81097 1.000 21.88547 246 TYR C C 1
ATOM 11360 O O . TYR C 1 247 ? -11.14253 -0.29991 32.53550 1.000 26.45930 246 TYR C O 1
ATOM 11369 N N . ASP C 1 248 ? -12.95121 1.03423 32.28396 1.000 25.51376 247 ASP C N 1
ATOM 11370 C CA . ASP C 1 248 ? -13.19802 1.21393 33.71659 1.000 25.08889 247 ASP C CA 1
ATOM 11371 C C . ASP C 1 248 ? -12.02386 1.88235 34.42834 1.000 24.90386 247 ASP C C 1
ATOM 11372 O O . ASP C 1 248 ? -11.76569 1.61874 35.60548 1.000 23.44941 247 ASP C O 1
ATOM 11377 N N . VAL C 1 249 ? -11.30180 2.76165 33.73729 1.000 18.12064 248 VAL C N 1
ATOM 11378 C CA . VAL C 1 249 ? -10.13062 3.42408 34.29588 1.000 17.76203 248 VAL C CA 1
ATOM 11379 C C . VAL C 1 249 ? -10.43628 4.90540 34.42929 1.000 22.75167 248 VAL C C 1
ATOM 11380 O O . VAL C 1 249 ? -10.68043 5.58796 33.42654 1.000 21.17556 248 VAL C O 1
ATOM 11384 N N . LYS C 1 250 ? -10.41169 5.40481 35.65921 1.000 18.87972 249 LYS C N 1
ATOM 11385 C CA . LYS C 1 250 ? -10.55384 6.82907 35.92821 1.000 21.19269 249 LYS C CA 1
ATOM 11386 C C . LYS C 1 250 ? -9.20686 7.35244 36.40849 1.000 18.50703 249 LYS C C 1
ATOM 11387 O O . LYS C 1 250 ? -8.67999 6.87845 37.41894 1.000 20.33993 249 LYS C O 1
ATOM 11393 N N . VAL C 1 251 ? -8.64218 8.31630 35.69093 1.000 16.56735 250 VAL C N 1
ATOM 11394 C CA . VAL C 1 251 ? -7.36659 8.90129 36.08592 1.000 15.64941 250 VAL C CA 1
ATOM 11395 C C . VAL C 1 251 ? -7.64634 10.05398 37.04140 1.000 17.03675 250 VAL C C 1
ATOM 11396 O O . VAL C 1 251 ? -8.30531 11.03252 36.67408 1.000 19.56431 250 VAL C O 1
ATOM 11400 N N . GLU C 1 252 ? -7.15051 9.93531 38.27186 1.000 16.20678 251 GLU C N 1
ATOM 11401 C CA . GLU C 1 252 ? -7.38917 10.96064 39.28217 1.000 19.20395 251 GLU C CA 1
ATOM 11402 C C . GLU C 1 252 ? -6.30449 12.03251 39.27909 1.000 18.30168 251 GLU C C 1
ATOM 11403 O O . GLU C 1 252 ? -6.60018 13.21711 39.47290 1.000 18.20162 251 GLU C O 1
ATOM 11409 N N . ASP C 1 253 ? -5.05835 11.64456 39.02995 1.000 16.52638 252 ASP C N 1
ATOM 11410 C CA . ASP C 1 253 ? -3.96448 12.59811 38.99390 1.000 15.69612 252 ASP C CA 1
ATOM 11411 C C . ASP C 1 253 ? -2.81250 11.96308 38.23196 1.000 14.59511 252 ASP C C 1
ATOM 11412 O O . ASP C 1 253 ? -2.76370 10.74691 38.03319 1.000 16.92151 252 ASP C O 1
ATOM 11417 N N . ILE C 1 254 ? -1.88418 12.80432 37.80676 1.000 13.17223 253 ILE C N 1
ATOM 11418 C CA . ILE C 1 254 ? -0.59530 12.34007 37.31211 1.000 14.39926 253 ILE C CA 1
ATOM 11419 C C . ILE C 1 254 ? 0.44491 13.06025 38.14469 1.000 14.01582 253 ILE C C 1
ATOM 11420 O O . ILE C 1 254 ? 0.47150 14.29688 38.16387 1.000 16.16620 253 ILE C O 1
ATOM 11425 N N . LYS C 1 255 ? 1.23625 12.30084 38.89450 1.000 15.93391 254 LYS C N 1
ATOM 11426 C CA . LYS C 1 255 ? 2.34192 12.88709 39.64327 1.000 19.00628 254 LYS C CA 1
ATOM 11427 C C . LYS C 1 255 ? 3.43396 13.32757 38.68301 1.000 16.08164 254 LYS C C 1
ATOM 11428 O O . LYS C 1 255 ? 3.99946 12.50532 37.96679 1.000 17.25267 254 LYS C O 1
ATOM 11434 N N . ILE C 1 256 ? 3.70201 14.62460 38.65177 1.000 14.89309 255 ILE C N 1
ATOM 11435 C CA . ILE C 1 256 ? 4.67960 15.20716 37.74227 1.000 15.05907 255 ILE C CA 1
ATOM 11436 C C . ILE C 1 256 ? 5.77270 15.87769 38.56682 1.000 16.10707 255 ILE C C 1
ATOM 11437 O O . ILE C 1 256 ? 5.48076 16.62751 39.51206 1.000 18.81205 255 ILE C O 1
ATOM 11442 N N . ASP C 1 257 ? 7.02907 15.60820 38.21673 1.000 15.36442 256 ASP C N 1
ATOM 11443 C CA . ASP C 1 257 ? 8.14009 16.36727 38.76819 1.000 17.27816 256 ASP C CA 1
ATOM 11444 C C . ASP C 1 257 ? 8.35047 17.58943 37.89060 1.000 16.13256 256 ASP C C 1
ATOM 11445 O O . ASP C 1 257 ? 8.60809 17.45939 36.68827 1.000 17.37597 256 ASP C O 1
ATOM 11450 N N . VAL C 1 258 ? 8.22411 18.76962 38.48157 1.000 12.39835 257 VAL C N 1
ATOM 11451 C CA . VAL C 1 258 ? 8.44253 20.01897 37.76526 1.000 11.86475 257 VAL C CA 1
ATOM 11452 C C . VAL C 1 258 ? 9.66507 20.65907 38.39818 1.000 15.15256 257 VAL C C 1
ATOM 11453 O O . VAL C 1 258 ? 9.56684 21.36770 39.40802 1.000 15.04573 257 VAL C O 1
ATOM 11457 N N . THR C 1 259 ? 10.83010 20.36282 37.83449 1.000 14.77463 258 THR C N 1
ATOM 11458 C CA . THR C 1 259 ? 12.08880 20.79089 38.41534 1.000 13.29493 258 THR C CA 1
ATOM 11459 C C . THR C 1 259 ? 12.59358 22.03767 37.70438 1.000 14.78115 258 THR C C 1
ATOM 11460 O O . THR C 1 259 ? 11.98389 22.54879 36.76007 1.000 16.45790 258 THR C O 1
ATOM 11464 N N . THR C 1 260 ? 13.75038 22.52632 38.15534 1.000 13.20155 259 THR C N 1
ATOM 11465 C CA . THR C 1 260 ? 14.34657 23.66707 37.48096 1.000 13.08422 259 THR C CA 1
ATOM 11466 C C . THR C 1 260 ? 14.78167 23.35671 36.06101 1.000 16.41030 259 THR C C 1
ATOM 11467 O O . THR C 1 260 ? 15.07393 24.29339 35.32053 1.000 18.01986 259 THR C O 1
ATOM 11471 N N . SER C 1 261 ? 14.84805 22.08577 35.66839 1.000 15.01841 260 SER C N 1
ATOM 11472 C CA . SER C 1 261 ? 15.35602 21.74009 34.34569 1.000 16.55854 260 SER C CA 1
ATOM 11473 C C . SER C 1 261 ? 14.43855 20.83980 33.52068 1.000 18.99045 260 SER C C 1
ATOM 11474 O O . SER C 1 261 ? 14.62429 20.77084 32.28986 1.000 18.14525 260 SER C O 1
ATOM 11477 N N . GLN C 1 262 ? 13.48563 20.13737 34.13182 1.000 16.57269 261 GLN C N 1
ATOM 11478 C CA . GLN C 1 262 ? 12.66050 19.18494 33.39770 1.000 14.45479 261 GLN C CA 1
ATOM 11479 C C . GLN C 1 262 ? 11.25785 19.14518 33.96722 1.000 15.77025 261 GLN C C 1
ATOM 11480 O O . GLN C 1 262 ? 11.03071 19.45234 35.14446 1.000 17.83020 261 GLN C O 1
ATOM 11486 N N . LYS C 1 263 ? 10.32243 18.69578 33.12695 1.000 13.03480 262 LYS C N 1
ATOM 11487 C CA . LYS C 1 263 ? 9.01475 18.23908 33.58289 1.000 15.10245 262 LYS C CA 1
ATOM 11488 C C . LYS C 1 263 ? 8.87701 16.77565 33.19563 1.000 16.65955 262 LYS C C 1
ATOM 11489 O O . LYS C 1 263 ? 9.00456 16.42789 32.01647 1.000 15.19758 262 LYS C O 1
ATOM 11495 N N . ILE C 1 264 ? 8.64921 15.91181 34.18095 1.000 13.25601 263 ILE C N 1
ATOM 11496 C CA . ILE C 1 264 ? 8.65283 14.47361 33.94039 1.000 14.76072 263 ILE C CA 1
ATOM 11497 C C . ILE C 1 264 ? 7.47455 13.85683 34.67416 1.000 16.76298 263 ILE C C 1
ATOM 11498 O O . ILE C 1 264 ? 7.39020 13.93433 35.90581 1.000 16.54423 263 ILE C O 1
ATOM 11503 N N . ALA C 1 265 ? 6.57494 13.22704 33.92865 1.000 14.42275 264 ALA C N 1
ATOM 11504 C CA . ALA C 1 265 ? 5.48848 12.49220 34.55311 1.000 14.64706 264 ALA C CA 1
ATOM 11505 C C . ALA C 1 265 ? 6.03699 11.21852 35.19131 1.000 16.17537 264 ALA C C 1
ATOM 11506 O O . ALA C 1 265 ? 6.76481 10.45562 34.54903 1.000 16.92609 264 ALA C O 1
ATOM 11508 N N . ARG C 1 266 ? 5.68758 10.98647 36.45809 1.000 16.46755 265 ARG C N 1
ATOM 11509 C CA . ARG C 1 266 ? 6.24602 9.87758 37.22864 1.000 19.10149 265 ARG C CA 1
ATOM 11510 C C . ARG C 1 266 ? 5.26347 8.75530 37.50336 1.000 18.41392 265 ARG C C 1
ATOM 11511 O O . ARG C 1 266 ? 5.67314 7.59982 37.59027 1.000 19.42816 265 ARG C O 1
ATOM 11519 N N . GLU C 1 267 ? 3.97649 9.06496 37.64222 1.000 16.64194 266 GLU C N 1
ATOM 11520 C CA . GLU C 1 267 ? 3.00941 8.09708 38.11997 1.000 18.65737 266 GLU C CA 1
ATOM 11521 C C . GLU C 1 267 ? 1.62939 8.50588 37.62914 1.000 16.66816 266 GLU C C 1
ATOM 11522 O O . GLU C 1 267 ? 1.26731 9.67867 37.72991 1.000 20.12358 266 GLU C O 1
ATOM 11528 N N . ILE C 1 268 ? 0.85094 7.54808 37.13451 1.000 15.35748 267 ILE C N 1
ATOM 11529 C CA . ILE C 1 268 ? -0.56622 7.78327 36.87685 1.000 17.01143 267 ILE C CA 1
ATOM 11530 C C . ILE C 1 268 ? -1.35245 7.15552 38.01803 1.000 16.31363 267 ILE C C 1
ATOM 11531 O O . ILE C 1 268 ? -1.30589 5.93652 38.21942 1.000 19.99795 267 ILE C O 1
ATOM 11536 N N . LEU C 1 269 ? -2.07221 7.98508 38.76508 1.000 16.55999 268 LEU C N 1
ATOM 11537 C CA . LEU C 1 269 ? -2.92313 7.51193 39.84969 1.000 17.73850 268 LEU C CA 1
ATOM 11538 C C . LEU C 1 269 ? -4.32878 7.28602 39.31419 1.000 18.97943 268 LEU C C 1
ATOM 11539 O O . LEU C 1 269 ? -4.96195 8.22275 38.81286 1.000 17.42462 268 LEU C O 1
ATOM 11544 N N . ILE C 1 270 ? -4.82133 6.04754 39.42409 1.000 18.57712 269 ILE C N 1
ATOM 11545 C CA . ILE C 1 270 ? -6.06612 5.65860 38.78396 1.000 16.95235 269 ILE C CA 1
ATOM 11546 C C . ILE C 1 270 ? -6.97249 4.91657 39.75070 1.000 21.84680 269 ILE C C 1
ATOM 11547 O O . ILE C 1 270 ? -6.54532 4.40049 40.78487 1.000 21.94736 269 ILE C O 1
ATOM 11552 N N . ASP C 1 271 ? -8.24524 4.87903 39.38602 1.000 19.26321 270 ASP C N 1
ATOM 11553 C CA . ASP C 1 271 ? -9.19507 3.90613 39.90552 1.000 24.08023 270 ASP C CA 1
ATOM 11554 C C . ASP C 1 271 ? -9.51951 2.95169 38.76410 1.000 26.92699 270 ASP C C 1
ATOM 11555 O O . ASP C 1 271 ? -10.07137 3.37005 37.74059 1.000 24.88246 270 ASP C O 1
ATOM 11560 N N . ARG C 1 272 ? -9.14989 1.68487 38.91520 1.000 25.77453 271 ARG C N 1
ATOM 11561 C CA . ARG C 1 272 ? -9.42787 0.67595 37.89759 1.000 26.44731 271 ARG C CA 1
ATOM 11562 C C . ARG C 1 272 ? -10.50734 -0.25216 38.43479 1.000 30.82133 271 ARG C C 1
ATOM 11563 O O . ARG C 1 272 ? -10.24968 -1.05036 39.34382 1.000 35.08769 271 ARG C O 1
ATOM 11571 N N . ASN C 1 273 ? -11.70973 -0.13700 37.87378 1.000 29.98463 272 ASN C N 1
ATOM 11572 C CA . ASN C 1 273 ? -12.85150 -0.95276 38.28957 1.000 37.40541 272 ASN C CA 1
ATOM 11573 C C . ASN C 1 273 ? -13.07272 -0.88450 39.79979 1.000 38.84439 272 ASN C C 1
ATOM 11574 O O . ASN C 1 273 ? -13.44165 -1.87013 40.44019 1.000 43.25278 272 ASN C O 1
ATOM 11579 N N . GLY C 1 274 ? -12.83461 0.29086 40.38015 1.000 36.55314 273 GLY C N 1
ATOM 11580 C CA . GLY C 1 274 ? -13.06073 0.50666 41.79408 1.000 35.06971 273 GLY C CA 1
ATOM 11581 C C . GLY C 1 274 ? -11.85292 0.30224 42.68454 1.000 38.67744 273 GLY C C 1
ATOM 11582 O O . GLY C 1 274 ? -11.92087 0.63227 43.87634 1.000 38.87939 273 GLY C O 1
ATOM 11583 N N . ASN C 1 275 ? -10.75476 -0.22665 42.15266 1.000 32.67915 274 ASN C N 1
ATOM 11584 C CA . ASN C 1 275 ? -9.53118 -0.43917 42.91403 1.000 35.38239 274 ASN C CA 1
ATOM 11585 C C . ASN C 1 275 ? -8.53788 0.67687 42.62644 1.000 35.35708 274 ASN C C 1
ATOM 11586 O O . ASN C 1 275 ? -8.25106 0.96919 41.46212 1.000 30.37260 274 ASN C O 1
ATOM 11591 N N . ALA C 1 276 ? -8.01674 1.29032 43.68742 1.000 33.61635 275 ALA C N 1
ATOM 11592 C CA . ALA C 1 276 ? -6.97362 2.29586 43.54069 1.000 32.94355 275 ALA C CA 1
ATOM 11593 C C . ALA C 1 276 ? -5.68167 1.64026 43.06802 1.000 33.52699 275 ALA C C 1
ATOM 11594 O O . ALA C 1 276 ? -5.20281 0.67388 43.67196 1.000 33.98668 275 ALA C O 1
ATOM 11596 N N . GLU C 1 277 ? -5.12468 2.15553 41.97326 1.000 25.78094 276 GLU C N 1
ATOM 11597 C CA . GLU C 1 277 ? -3.92344 1.59077 41.37333 1.000 27.93543 276 GLU C CA 1
ATOM 11598 C C . GLU C 1 277 ? -2.98839 2.71179 40.94308 1.000 25.80247 276 GLU C C 1
ATOM 11599 O O . GLU C 1 277 ? -3.37051 3.88041 40.84341 1.000 23.36033 276 GLU C O 1
ATOM 11605 N N . SER C 1 278 ? -1.74837 2.33710 40.65761 1.000 23.89659 277 SER C N 1
ATOM 11606 C CA . SER C 1 278 ? -0.72754 3.30505 40.29422 1.000 24.06946 277 SER C CA 1
ATOM 11607 C C . SER C 1 278 ? 0.08500 2.74102 39.13937 1.000 25.79292 277 SER C C 1
ATOM 11608 O O . SER C 1 278 ? 0.61154 1.62974 39.24164 1.000 27.71629 277 SER C O 1
ATOM 11611 N N . ILE C 1 279 ? 0.16800 3.48804 38.04108 1.000 21.24603 278 ILE C N 1
ATOM 11612 C CA . ILE C 1 279 ? 1.01582 3.13096 36.90957 1.000 21.95683 278 ILE C CA 1
ATOM 11613 C C . ILE C 1 279 ? 2.29910 3.94345 37.02002 1.000 24.44828 278 ILE C C 1
ATOM 11614 O O . ILE C 1 279 ? 2.28142 5.17470 36.90055 1.000 22.96981 278 ILE C O 1
ATOM 11619 N N . LYS C 1 280 ? 3.42083 3.25939 37.23964 1.000 22.86061 279 LYS C N 1
ATOM 11620 C CA . LYS C 1 280 ? 4.71019 3.93027 37.33637 1.000 16.84375 279 LYS C CA 1
ATOM 11621 C C . LYS C 1 280 ? 5.26392 4.21820 35.94862 1.000 19.10619 279 LYS C C 1
ATOM 11622 O O . LYS C 1 280 ? 5.18852 3.37584 35.05492 1.000 25.10565 279 LYS C O 1
ATOM 11628 N N . LEU C 1 281 ? 5.82756 5.40978 35.77803 1.000 19.84333 280 LEU C N 1
ATOM 11629 C CA . LEU C 1 281 ? 6.35901 5.86067 34.49656 1.000 20.92751 280 LEU C CA 1
ATOM 11630 C C . LEU C 1 281 ? 7.85662 6.11943 34.57075 1.000 20.77381 280 LEU C C 1
ATOM 11631 O O . LEU C 1 281 ? 8.35980 6.67336 35.55350 1.000 24.30926 280 LEU C O 1
ATOM 11636 N N . THR C 1 282 ? 8.55846 5.74313 33.51171 1.000 19.64764 281 THR C N 1
ATOM 11637 C CA . THR C 1 282 ? 9.89064 6.25463 33.25993 1.000 21.31436 281 THR C CA 1
ATOM 11638 C C . THR C 1 282 ? 9.79756 7.34764 32.20194 1.000 21.08340 281 THR C C 1
ATOM 11639 O O . THR C 1 282 ? 8.72821 7.61220 31.63471 1.000 17.03357 281 THR C O 1
ATOM 11643 N N . ILE C 1 283 ? 10.93997 7.98350 31.92840 1.000 20.92308 282 ILE C N 1
ATOM 11644 C CA . ILE C 1 283 ? 11.01136 8.99529 30.88521 1.000 17.20642 282 ILE C CA 1
ATOM 11645 C C . ILE C 1 283 ? 10.62653 8.41412 29.52153 1.000 19.40102 282 ILE C C 1
ATOM 11646 O O . ILE C 1 283 ? 10.27873 9.16241 28.60000 1.000 18.90450 282 ILE C O 1
ATOM 11651 N N . ASN C 1 284 ? 10.66309 7.09404 29.36762 1.000 16.26541 283 ASN C N 1
ATOM 11652 C CA . ASN C 1 284 ? 10.33650 6.47980 28.08717 1.000 18.93078 283 ASN C CA 1
ATOM 11653 C C . ASN C 1 284 ? 8.87958 6.07063 27.98781 1.000 16.37122 283 ASN C C 1
ATOM 11654 O O . ASN C 1 284 ? 8.48688 5.46203 26.99030 1.000 16.91497 283 ASN C O 1
ATOM 11659 N N . ASP C 1 285 ? 8.07386 6.39062 28.98532 1.000 15.45395 284 ASP C N 1
ATOM 11660 C CA . ASP C 1 285 ? 6.64220 6.13630 28.93836 1.000 15.07765 284 ASP C CA 1
ATOM 11661 C C . ASP C 1 285 ? 5.96447 7.48350 28.75074 1.000 17.41379 284 ASP C C 1
ATOM 11662 O O . ASP C 1 285 ? 6.03929 8.35248 29.62853 1.000 16.42380 284 ASP C O 1
ATOM 11667 N N . LEU C 1 286 ? 5.33043 7.66176 27.59372 1.000 14.91920 285 LEU C N 1
ATOM 11668 C CA . LEU C 1 286 ? 4.72534 8.93333 27.22924 1.000 15.01133 285 LEU C CA 1
ATOM 11669 C C . LEU C 1 286 ? 3.28413 8.99210 27.70939 1.000 13.82361 285 LEU C C 1
ATOM 11670 O O . LEU C 1 286 ? 2.57506 7.98648 27.70296 1.000 16.25873 285 LEU C O 1
ATOM 11675 N N . VAL C 1 287 ? 2.85999 10.17656 28.13468 1.000 10.96222 286 VAL C N 1
ATOM 11676 C CA . VAL C 1 287 ? 1.49957 10.38463 28.61685 1.000 12.41063 286 VAL C CA 1
ATOM 11677 C C . VAL C 1 287 ? 0.88535 11.52140 27.81869 1.000 12.26682 286 VAL C C 1
ATOM 11678 O O . VAL C 1 287 ? 1.43346 12.62874 27.78783 1.000 13.26036 286 VAL C O 1
ATOM 11682 N N . PHE C 1 288 ? -0.26157 11.24778 27.18685 1.000 11.91796 287 PHE C N 1
ATOM 11683 C CA . PHE C 1 288 ? -1.01197 12.21916 26.39002 1.000 11.33692 287 PHE C CA 1
ATOM 11684 C C . PHE C 1 288 ? -2.32286 12.52105 27.10108 1.000 11.38419 287 PHE C C 1
ATOM 11685 O O . PHE C 1 288 ? -3.18080 11.64330 27.21187 1.000 13.90819 287 PHE C O 1
ATOM 11693 N N . VAL C 1 289 ? -2.49886 13.75905 27.54617 1.000 9.72943 288 VAL C N 1
ATOM 11694 C CA . VAL C 1 289 ? -3.68805 14.15212 28.30117 1.000 11.30138 288 VAL C CA 1
ATOM 11695 C C . VAL C 1 289 ? -4.59015 14.99457 27.41519 1.000 12.33178 288 VAL C C 1
ATOM 11696 O O . VAL C 1 289 ? -4.18274 16.06937 26.96357 1.000 11.15828 288 VAL C O 1
ATOM 11700 N N . THR C 1 290 ? -5.82861 14.53929 27.20123 1.000 11.84484 289 THR C N 1
ATOM 11701 C CA . THR C 1 290 ? -6.85319 15.40287 26.61387 1.000 11.64780 289 THR C CA 1
ATOM 11702 C C . THR C 1 290 ? -7.45073 16.19364 27.77437 1.000 12.34673 289 THR C C 1
ATOM 11703 O O . THR C 1 290 ? -8.34724 15.71139 28.47465 1.000 15.57923 289 THR C O 1
ATOM 11707 N N . ASN C 1 291 ? -6.93348 17.40071 28.00350 1.000 12.17529 290 ASN C N 1
ATOM 11708 C CA . ASN C 1 291 ? -7.34405 18.17827 29.17322 1.000 12.84670 290 ASN C CA 1
ATOM 11709 C C . ASN C 1 291 ? -8.68304 18.85453 28.91078 1.000 12.76329 290 ASN C C 1
ATOM 11710 O O . ASN C 1 291 ? -8.83992 19.55499 27.90799 1.000 11.99461 290 ASN C O 1
ATOM 11715 N N . GLY C 1 292 ? -9.63764 18.66287 29.82568 1.000 11.17684 291 GLY C N 1
ATOM 11716 C CA . GLY C 1 292 ? -10.95342 19.26682 29.69917 1.000 11.35466 291 GLY C CA 1
ATOM 11717 C C . GLY C 1 292 ? -11.85448 18.49956 28.74459 1.000 13.24222 291 GLY C C 1
ATOM 11718 O O . GLY C 1 292 ? -11.41575 17.67915 27.93800 1.000 14.97100 291 GLY C O 1
ATOM 11719 N N . SER C 1 293 ? -13.15557 18.76460 28.85648 1.000 11.50704 292 SER C N 1
ATOM 11720 C CA . SER C 1 293 ? -14.12406 18.03927 28.03964 1.000 12.64513 292 SER C CA 1
ATOM 11721 C C . SER C 1 293 ? -15.39084 18.86718 27.86438 1.000 15.24482 292 SER C C 1
ATOM 11722 O O . SER C 1 293 ? -15.95677 19.35941 28.84666 1.000 16.54376 292 SER C O 1
ATOM 11725 N N . ILE C 1 294 ? -15.85489 18.98620 26.61853 1.000 11.77493 293 ILE C N 1
ATOM 11726 C CA . ILE C 1 294 ? -17.10194 19.70793 26.39989 1.000 12.40248 293 ILE C CA 1
ATOM 11727 C C . ILE C 1 294 ? -18.32643 18.83827 26.63127 1.000 14.13459 293 ILE C C 1
ATOM 11728 O O . ILE C 1 294 ? -19.41886 19.38237 26.79521 1.000 14.37216 293 ILE C O 1
ATOM 11733 N N . THR C 1 295 ? -18.18742 17.51273 26.64019 1.000 13.90441 294 THR C N 1
ATOM 11734 C CA . THR C 1 295 ? -19.34002 16.63631 26.86619 1.000 13.77787 294 THR C CA 1
ATOM 11735 C C . THR C 1 295 ? -19.42937 16.09434 28.28530 1.000 13.55511 294 THR C C 1
ATOM 11736 O O . THR C 1 295 ? -20.45160 15.48037 28.64432 1.000 13.08040 294 THR C O 1
ATOM 11740 N N . GLU C 1 296 ? -18.41368 16.32493 29.10777 1.000 13.18590 295 GLU C N 1
ATOM 11741 C CA . GLU C 1 296 ? -18.43997 15.85370 30.48369 1.000 14.20457 295 GLU C CA 1
ATOM 11742 C C . GLU C 1 296 ? -19.68916 16.34312 31.21080 1.000 14.08849 295 GLU C C 1
ATOM 11743 O O . GLU C 1 296 ? -20.10405 17.50032 31.07031 1.000 14.47039 295 GLU C O 1
ATOM 11749 N N . SER C 1 297 ? -20.26978 15.45090 32.01458 1.000 12.84963 296 SER C N 1
ATOM 11750 C CA . SER C 1 297 ? -21.41828 15.74239 32.86749 1.000 12.85467 296 SER C CA 1
ATOM 11751 C C . SER C 1 297 ? -22.70252 15.95868 32.08067 1.000 16.43115 296 SER C C 1
ATOM 11752 O O . SER C 1 297 ? -23.67014 16.50070 32.62309 1.000 17.23016 296 SER C O 1
ATOM 11755 N N . SER C 1 298 ? -22.73796 15.54310 30.81652 1.000 11.87192 297 SER C N 1
ATOM 11756 C CA . SER C 1 298 ? -23.97744 15.60948 30.04914 1.000 13.11915 297 SER C CA 1
ATOM 11757 C C . SER C 1 298 ? -25.07895 14.81819 30.73632 1.000 14.41481 297 SER C C 1
ATOM 11758 O O . SER C 1 298 ? -24.85312 13.71751 31.25788 1.000 15.70839 297 SER C O 1
ATOM 11761 N N . THR C 1 299 ? -26.28503 15.35974 30.68669 1.000 13.60209 298 THR C N 1
ATOM 11762 C CA . THR C 1 299 ? -27.45706 14.63294 31.14706 1.000 13.82862 298 THR C CA 1
ATOM 11763 C C . THR C 1 299 ? -28.46535 14.50168 30.01301 1.000 15.58317 298 THR C C 1
ATOM 11764 O O . THR C 1 299 ? -28.46911 15.28294 29.05707 1.000 13.74635 298 THR C O 1
ATOM 11768 N N . TYR C 1 300 ? -29.33671 13.50327 30.13429 1.000 15.24737 299 TYR C N 1
ATOM 11769 C CA . TYR C 1 300 ? -30.25633 13.16908 29.06035 1.000 14.53773 299 TYR C CA 1
ATOM 11770 C C . TYR C 1 300 ? -31.68019 13.16125 29.58329 1.000 14.23020 299 TYR C C 1
ATOM 11771 O O . TYR C 1 300 ? -31.94627 12.68366 30.69135 1.000 17.10644 299 TYR C O 1
ATOM 11780 N N . GLY C 1 301 ? -32.58780 13.68308 28.76727 1.000 14.41125 300 GLY C N 1
ATOM 11781 C CA . GLY C 1 301 ? -34.01502 13.55270 28.99174 1.000 14.04760 300 GLY C CA 1
ATOM 11782 C C . GLY C 1 301 ? -34.62029 12.52625 28.05460 1.000 15.54857 300 GLY C C 1
ATOM 11783 O O . GLY C 1 301 ? -33.93990 11.63165 27.53630 1.000 15.59730 300 GLY C O 1
ATOM 11784 N N . ASP C 1 302 ? -35.92795 12.64301 27.83938 1.000 16.77352 301 ASP C N 1
ATOM 11785 C CA . ASP C 1 302 ? -36.58158 11.83324 26.82016 1.000 16.80793 301 ASP C CA 1
ATOM 11786 C C . ASP C 1 302 ? -37.77140 12.61869 26.28652 1.000 14.28544 301 ASP C C 1
ATOM 11787 O O . ASP C 1 302 ? -37.88300 13.83335 26.49312 1.000 15.20279 301 ASP C O 1
ATOM 11792 N N . ASN C 1 303 ? -38.65819 11.92934 25.57035 1.000 15.93290 302 ASN C N 1
ATOM 11793 C CA . ASN C 1 303 ? -39.74443 12.65492 24.92491 1.000 15.90090 302 ASN C CA 1
ATOM 11794 C C . ASN C 1 303 ? -40.60239 13.40573 25.92968 1.000 17.50380 302 ASN C C 1
ATOM 11795 O O . ASN C 1 303 ? -41.19238 14.43442 25.58820 1.000 14.86913 302 ASN C O 1
ATOM 11800 N N . ASP C 1 304 ? -40.66486 12.92744 27.17426 1.000 19.09140 303 ASP C N 1
ATOM 11801 C CA . ASP C 1 304 ? -41.52535 13.51450 28.19053 1.000 15.71041 303 ASP C CA 1
ATOM 11802 C C . ASP C 1 304 ? -40.79296 14.13547 29.36804 1.000 17.42030 303 ASP C C 1
ATOM 11803 O O . ASP C 1 304 ? -41.45876 14.59811 30.30948 1.000 18.30064 303 ASP C O 1
ATOM 11808 N N . THR C 1 305 ? -39.45570 14.17725 29.34804 1.000 15.80008 304 THR C N 1
ATOM 11809 C CA . THR C 1 305 ? -38.66172 14.60492 30.49076 1.000 16.62511 304 THR C CA 1
ATOM 11810 C C . THR C 1 305 ? -37.55091 15.54117 30.02271 1.000 14.74445 304 THR C C 1
ATOM 11811 O O . THR C 1 305 ? -36.81839 15.19379 29.08092 1.000 13.92198 304 THR C O 1
ATOM 11815 N N . PRO C 1 306 ? -37.39907 16.71954 30.63308 1.000 14.53754 305 PRO C N 1
ATOM 11816 C CA . PRO C 1 306 ? -36.22366 17.54786 30.32891 1.000 15.06971 305 PRO C CA 1
ATOM 11817 C C . PRO C 1 306 ? -34.94271 16.85186 30.75369 1.000 15.19000 305 PRO C C 1
ATOM 11818 O O . PRO C 1 306 ? -34.93263 16.01999 31.66589 1.000 17.32368 305 PRO C O 1
ATOM 11822 N N . ALA C 1 307 ? -33.85660 17.17550 30.05481 1.000 13.82668 306 ALA C N 1
ATOM 11823 C CA . ALA C 1 307 ? -32.53537 16.81716 30.54552 1.000 13.00113 306 ALA C CA 1
ATOM 11824 C C . ALA C 1 307 ? -32.22488 17.66371 31.76963 1.000 13.80359 306 ALA C C 1
ATOM 11825 O O . ALA C 1 307 ? -32.25040 18.90119 31.67857 1.000 14.48043 306 ALA C O 1
ATOM 11827 N N . PRO C 1 308 ? -31.94176 17.06399 32.92344 1.000 15.55960 307 PRO C N 1
ATOM 11828 C CA . PRO C 1 308 ? -31.77276 17.85093 34.14862 1.000 15.19711 307 PRO C CA 1
ATOM 11829 C C . PRO C 1 308 ? -30.51918 18.70372 34.09379 1.000 15.01200 307 PRO C C 1
ATOM 11830 O O . PRO C 1 308 ? -29.42054 18.19885 33.81472 1.000 17.38142 307 PRO C O 1
ATOM 11834 N N . PRO C 1 309 ? -30.64127 20.00224 34.34831 1.000 14.41487 308 PRO C N 1
ATOM 11835 C CA . PRO C 1 309 ? -29.45582 20.86422 34.37100 1.000 12.83928 308 PRO C CA 1
ATOM 11836 C C . PRO C 1 309 ? -28.47322 20.46886 35.46054 1.000 15.41761 308 PRO C C 1
ATOM 11837 O O . PRO C 1 309 ? -28.83937 19.89519 36.49194 1.000 17.22631 308 PRO C O 1
ATOM 11841 N N . THR C 1 310 ? -27.19804 20.75921 35.20277 1.000 13.63576 309 THR C N 1
ATOM 11842 C CA . THR C 1 310 ? -26.14886 20.35520 36.12977 1.000 14.53703 309 THR C CA 1
ATOM 11843 C C . THR C 1 310 ? -24.96511 21.30298 36.00363 1.000 18.26625 309 THR C C 1
ATOM 11844 O O . THR C 1 310 ? -24.75724 21.93538 34.96262 1.000 15.40856 309 THR C O 1
ATOM 11848 N N . ASP C 1 311 ? -24.19659 21.40308 37.09503 1.000 18.13941 310 ASP C N 1
ATOM 11849 C CA . ASP C 1 311 ? -22.91339 22.10110 37.10006 1.000 18.12672 310 ASP C CA 1
ATOM 11850 C C . ASP C 1 311 ? -21.78307 21.18497 37.54973 1.000 18.84101 310 ASP C C 1
ATOM 11851 O O . ASP C 1 311 ? -20.69670 21.67256 37.88180 1.000 20.44745 310 ASP C O 1
ATOM 11856 N N . GLU C 1 312 ? -22.00754 19.87381 37.54853 1.000 19.19705 311 GLU C N 1
ATOM 11857 C CA . GLU C 1 312 ? -21.03024 18.94009 38.09642 1.000 20.58321 311 GLU C CA 1
ATOM 11858 C C . GLU C 1 312 ? -19.73922 18.94805 37.28982 1.000 18.41591 311 GLU C C 1
ATOM 11859 O O . GLU C 1 312 ? -19.75678 19.00089 36.05631 1.000 17.43121 311 GLU C O 1
ATOM 11865 N N . LEU C 1 313 ? -18.61609 18.89043 37.99885 1.000 16.32836 312 LEU C N 1
ATOM 11866 C CA . LEU C 1 313 ? -17.32509 18.60526 37.38145 1.000 16.01632 312 LEU C CA 1
ATOM 11867 C C . LEU C 1 313 ? -17.06598 17.11250 37.48774 1.000 17.67084 312 LEU C C 1
ATOM 11868 O O . LEU C 1 313 ? -17.22798 16.52378 38.56510 1.000 26.35786 312 LEU C O 1
ATOM 11873 N N . GLY C 1 314 ? -16.68613 16.50252 36.38017 1.000 16.41776 313 GLY C N 1
ATOM 11874 C CA . GLY C 1 314 ? -16.37911 15.09145 36.33705 1.000 16.07141 313 GLY C CA 1
ATOM 11875 C C . GLY C 1 314 ? -14.88743 14.83528 36.27950 1.000 16.47324 313 GLY C C 1
ATOM 11876 O O . GLY C 1 314 ? -14.07755 15.65208 36.72948 1.000 17.96230 313 GLY C O 1
ATOM 11877 N N . GLY C 1 315 ? -14.51962 13.68381 35.71632 1.000 16.35327 314 GLY C N 1
ATOM 11878 C CA . GLY C 1 315 ? -13.13436 13.24828 35.78763 1.000 17.45767 314 GLY C CA 1
ATOM 11879 C C . GLY C 1 315 ? -12.19167 14.09725 34.95408 1.000 15.61986 314 GLY C C 1
ATOM 11880 O O . GLY C 1 315 ? -11.03769 14.31418 35.33618 1.000 15.83678 314 GLY C O 1
ATOM 11881 N N . SER C 1 316 ? -12.65505 14.57140 33.79692 1.000 14.08088 315 SER C N 1
ATOM 11882 C CA . SER C 1 316 ? -11.77754 15.35306 32.93646 1.000 13.24802 315 SER C CA 1
ATOM 11883 C C . SER C 1 316 ? -11.43490 16.69607 33.56838 1.000 11.86489 315 SER C C 1
ATOM 11884 O O . SER C 1 316 ? -10.26295 17.08982 33.60445 1.000 14.97573 315 SER C O 1
ATOM 11887 N N . TRP C 1 317 ? -12.44334 17.42092 34.06682 1.000 13.65754 316 TRP C N 1
ATOM 11888 C CA . TRP C 1 317 ? -12.17788 18.73676 34.62957 1.000 12.80605 316 TRP C CA 1
ATOM 11889 C C . TRP C 1 317 ? -11.45006 18.62544 35.95406 1.000 12.98525 316 TRP C C 1
ATOM 11890 O O . TRP C 1 317 ? -10.58476 19.45664 36.25480 1.000 12.98459 316 TRP C O 1
ATOM 11901 N N . THR C 1 318 ? -11.74268 17.58269 36.72415 1.000 14.54493 317 THR C N 1
ATOM 11902 C CA . THR C 1 318 ? -11.00763 17.38564 37.96658 1.000 10.78400 317 THR C CA 1
ATOM 11903 C C . THR C 1 318 ? -9.54102 17.04885 37.68939 1.000 12.87835 317 THR C C 1
ATOM 11904 O O . THR C 1 318 ? -8.64349 17.56527 38.37427 1.000 14.45692 317 THR C O 1
ATOM 11908 N N . LEU C 1 319 ? -9.26832 16.20586 36.68613 1.000 11.55233 318 LEU C N 1
ATOM 11909 C CA . LEU C 1 319 ? -7.87681 15.88982 36.35970 1.000 12.64812 318 LEU C CA 1
ATOM 11910 C C . LEU C 1 319 ? -7.11193 17.14270 35.93475 1.000 14.19528 318 LEU C C 1
ATOM 11911 O O . LEU C 1 319 ? -5.99483 17.38564 36.40530 1.000 13.57785 318 LEU C O 1
ATOM 11916 N N . TRP C 1 320 ? -7.70228 17.97214 35.06179 1.000 13.64279 319 TRP C N 1
ATOM 11917 C CA . TRP C 1 320 ? -6.98801 19.17690 34.64129 1.000 12.77551 319 TRP C CA 1
ATOM 11918 C C . TRP C 1 320 ? -6.73183 20.09679 35.83794 1.000 12.17723 319 TRP C C 1
ATOM 11919 O O . TRP C 1 320 ? -5.64409 20.66463 35.97023 1.000 12.87514 319 TRP C O 1
ATOM 11930 N N . LYS C 1 321 ? -7.70241 20.22761 36.74810 1.000 11.44743 320 LYS C N 1
ATOM 11931 C CA . LYS C 1 321 ? -7.42803 20.99859 37.96222 1.000 11.15247 320 LYS C CA 1
ATOM 11932 C C . LYS C 1 321 ? -6.26295 20.40613 38.75869 1.000 13.32598 320 LYS C C 1
ATOM 11933 O O . LYS C 1 321 ? -5.41163 21.15127 39.26265 1.000 13.72273 320 LYS C O 1
ATOM 11939 N N . ASN C 1 322 ? -6.18070 19.07281 38.85064 1.000 11.76912 321 ASN C N 1
ATOM 11940 C CA . ASN C 1 322 ? -5.07532 18.45032 39.58008 1.000 13.44881 321 ASN C CA 1
ATOM 11941 C C . ASN C 1 322 ? -3.74338 18.62690 38.86469 1.000 14.62668 321 ASN C C 1
ATOM 11942 O O . ASN C 1 322 ? -2.69080 18.64642 39.51440 1.000 14.01169 321 ASN C O 1
ATOM 11947 N N . LEU C 1 323 ? -3.75150 18.75336 37.53993 1.000 12.96374 322 LEU C N 1
ATOM 11948 C CA . LEU C 1 323 ? -2.49944 19.04848 36.84843 1.000 12.04638 322 LEU C CA 1
ATOM 11949 C C . LEU C 1 323 ? -2.12843 20.52133 36.99684 1.000 13.09695 322 LEU C C 1
ATOM 11950 O O . LEU C 1 323 ? -0.94700 20.85826 37.15662 1.000 13.30002 322 LEU C O 1
ATOM 11955 N N . ALA C 1 324 ? -3.13125 21.40428 36.96028 1.000 12.98239 323 ALA C N 1
ATOM 11956 C CA . ALA C 1 324 ? -2.88003 22.84026 37.03686 1.000 10.63465 323 ALA C CA 1
ATOM 11957 C C . ALA C 1 324 ? -2.26239 23.22721 38.37598 1.000 12.51919 323 ALA C C 1
ATOM 11958 O O . ALA C 1 324 ? -1.48788 24.19008 38.44020 1.000 14.23190 323 ALA C O 1
ATOM 11960 N N . ARG C 1 325 ? -2.56699 22.48690 39.43912 1.000 11.71156 324 ARG C N 1
ATOM 11961 C CA . ARG C 1 325 ? -1.96289 22.81808 40.72625 1.000 11.90773 324 ARG C CA 1
ATOM 11962 C C . ARG C 1 325 ? -0.51965 22.33805 40.83267 1.000 14.70474 324 ARG C C 1
ATOM 11963 O O . ARG C 1 325 ? 0.08596 22.50813 41.89667 1.000 18.04035 324 ARG C O 1
ATOM 11971 N N . GLN C 1 326 ? 0.04469 21.75111 39.77060 1.000 12.80442 325 GLN C N 1
ATOM 11972 C CA . GLN C 1 326 ? 1.45910 21.35477 39.77126 1.000 14.12508 325 GLN C CA 1
ATOM 11973 C C . GLN C 1 326 ? 2.35037 22.27945 38.95040 1.000 13.37379 325 GLN C C 1
ATOM 11974 O O . GLN C 1 326 ? 3.58321 22.24158 39.11358 1.000 14.60484 325 GLN C O 1
ATOM 11980 N N . SER C 1 327 ? 1.77018 23.10247 38.06999 1.000 13.44149 326 SER C N 1
ATOM 11981 C CA . SER C 1 327 ? 2.50874 24.12134 37.33569 1.000 14.40032 326 SER C CA 1
ATOM 11982 C C . SER C 1 327 ? 1.52563 25.02504 36.61777 1.000 14.70522 326 SER C C 1
ATOM 11983 O O . SER C 1 327 ? 0.57969 24.51992 35.99783 1.000 14.04144 326 SER C O 1
ATOM 11986 N N . PRO C 1 328 ? 1.73198 26.34315 36.61858 1.000 14.44442 327 PRO C N 1
ATOM 11987 C CA . PRO C 1 328 ? 0.86817 27.19802 35.79727 1.000 18.77023 327 PRO C CA 1
ATOM 11988 C C . PRO C 1 328 ? 1.08293 26.97529 34.31466 1.000 15.20984 327 PRO C C 1
ATOM 11989 O O . PRO C 1 328 ? 0.22122 27.36054 33.51426 1.000 19.14047 327 PRO C O 1
ATOM 11993 N N . GLU C 1 329 ? 2.18533 26.33018 33.92703 1.000 14.29433 328 GLU C N 1
ATOM 11994 C CA . GLU C 1 329 ? 2.36333 25.95065 32.53304 1.000 14.63618 328 GLU C CA 1
ATOM 11995 C C . GLU C 1 329 ? 1.40851 24.84615 32.10031 1.000 16.36242 328 GLU C C 1
ATOM 11996 O O . GLU C 1 329 ? 1.35668 24.52389 30.90396 1.000 15.51163 328 GLU C O 1
ATOM 12002 N N . PHE C 1 330 ? 0.63770 24.27029 33.02041 1.000 12.80379 329 PHE C N 1
ATOM 12003 C CA . PHE C 1 330 ? -0.33058 23.25815 32.63973 1.000 12.17972 329 PHE C CA 1
ATOM 12004 C C . PHE C 1 330 ? -1.71809 23.84911 32.46248 1.000 13.68387 329 PHE C C 1
ATOM 12005 O O . PHE C 1 330 ? -2.67383 23.09806 32.28277 1.000 16.07654 329 PHE C O 1
ATOM 12013 N N . GLY C 1 331 ? -1.83923 25.17693 32.48559 1.000 13.18387 330 GLY C N 1
ATOM 12014 C CA . GLY C 1 331 ? -3.06690 25.85123 32.09256 1.000 13.89857 330 GLY C CA 1
ATOM 12015 C C . GLY C 1 331 ? -3.96251 26.17743 33.27182 1.000 15.78075 330 GLY C C 1
ATOM 12016 O O . GLY C 1 331 ? -3.65013 25.91684 34.43946 1.000 17.24459 330 GLY C O 1
ATOM 12017 N N . ASN C 1 332 ? -5.12122 26.75159 32.93690 1.000 10.70658 331 ASN C N 1
ATOM 12018 C CA . ASN C 1 332 ? -6.05683 27.27753 33.93318 1.000 13.01419 331 ASN C CA 1
ATOM 12019 C C . ASN C 1 332 ? -7.46006 26.82221 33.57154 1.000 12.94606 331 ASN C C 1
ATOM 12020 O O . ASN C 1 332 ? -8.20977 27.54496 32.89211 1.000 14.21004 331 ASN C O 1
ATOM 12025 N N . PRO C 1 333 ? -7.85884 25.63387 34.02306 1.000 13.81752 332 PRO C N 1
ATOM 12026 C CA . PRO C 1 333 ? -9.17872 25.11923 33.62898 1.000 13.23969 332 PRO C CA 1
ATOM 12027 C C . PRO C 1 333 ? -10.33525 25.98834 34.08028 1.000 13.72371 332 PRO C C 1
ATOM 12028 O O . PRO C 1 333 ? -11.37217 26.00058 33.40411 1.000 13.63094 332 PRO C O 1
ATOM 12032 N N . ASP C 1 334 ? -10.19236 26.73657 35.17726 1.000 14.12764 333 ASP C N 1
ATOM 12033 C CA . ASP C 1 334 ? -11.34060 27.49218 35.67235 1.000 16.33394 333 ASP C CA 1
ATOM 12034 C C . ASP C 1 334 ? -11.80094 28.56970 34.69764 1.000 15.12232 333 ASP C C 1
ATOM 12035 O O . ASP C 1 334 ? -12.97250 28.95581 34.73900 1.000 15.82212 333 ASP C O 1
ATOM 12040 N N . LYS C 1 335 ? -10.92568 29.05068 33.80570 1.000 14.31369 334 LYS C N 1
ATOM 12041 C CA . LYS C 1 335 ? -11.36379 30.01214 32.79726 1.000 12.50696 334 LYS C CA 1
ATOM 12042 C C . LYS C 1 335 ? -12.39610 29.41035 31.85832 1.000 14.19028 334 LYS C C 1
ATOM 12043 O O . LYS C 1 335 ? -13.17125 30.14200 31.23474 1.000 14.46624 334 LYS C O 1
ATOM 12049 N N . PHE C 1 336 ? -12.40638 28.09302 31.72881 1.000 12.68439 335 PHE C N 1
ATOM 12050 C CA . PHE C 1 336 ? -13.26516 27.42904 30.76808 1.000 13.24559 335 PHE C CA 1
ATOM 12051 C C . PHE C 1 336 ? -14.44603 26.71562 31.39991 1.000 13.77687 335 PHE C C 1
ATOM 12052 O O . PHE C 1 336 ? -15.49004 26.59043 30.74991 1.000 14.64493 335 PHE C O 1
ATOM 12060 N N . CYS C 1 337 ? -14.33008 26.24949 32.64825 1.000 12.08810 336 CYS C N 1
ATOM 12061 C CA . CYS C 1 337 ? -15.39428 25.44654 33.24129 1.000 12.71402 336 CYS C CA 1
ATOM 12062 C C . CYS C 1 337 ? -16.10784 26.13438 34.39289 1.000 13.34674 336 CYS C C 1
ATOM 12063 O O . CYS C 1 337 ? -17.01403 25.53311 34.98287 1.000 17.21118 336 CYS C O 1
ATOM 12066 N N . GLN C 1 338 ? -15.73106 27.35936 34.73729 1.000 14.16085 337 GLN C N 1
ATOM 12067 C CA . GLN C 1 338 ? -16.45181 28.11264 35.75433 1.000 17.93511 337 GLN C CA 1
ATOM 12068 C C . GLN C 1 338 ? -16.98974 29.40784 35.16685 1.000 13.86098 337 GLN C C 1
ATOM 12069 O O . GLN C 1 338 ? -16.48869 29.91803 34.16480 1.000 16.41037 337 GLN C O 1
ATOM 12075 N N . ASN C 1 339 ? -18.02945 29.94113 35.82219 1.000 16.15597 338 ASN C N 1
ATOM 12076 C CA . ASN C 1 339 ? -18.59674 31.23977 35.45796 1.000 19.06314 338 ASN C CA 1
ATOM 12077 C C . ASN C 1 339 ? -19.15885 31.23358 34.04131 1.000 16.10765 338 ASN C C 1
ATOM 12078 O O . ASN C 1 339 ? -19.11148 32.24178 33.33507 1.000 18.57016 338 ASN C O 1
ATOM 12083 N N . ILE C 1 340 ? -19.66773 30.08959 33.60021 1.000 13.87640 339 ILE C N 1
ATOM 12084 C CA . ILE C 1 340 ? -20.32310 30.00532 32.29705 1.000 13.07046 339 ILE C CA 1
ATOM 12085 C C . ILE C 1 340 ? -21.69078 30.67211 32.41637 1.000 13.56360 339 ILE C C 1
ATOM 12086 O O . ILE C 1 340 ? -22.51410 30.24305 33.23596 1.000 16.74252 339 ILE C O 1
ATOM 12091 N N . PRO C 1 341 ? -21.97404 31.71734 31.63642 1.000 15.47416 340 PRO C N 1
ATOM 12092 C CA . PRO C 1 341 ? -23.24551 32.43815 31.80664 1.000 14.79175 340 PRO C CA 1
ATOM 12093 C C . PRO C 1 341 ? -24.44319 31.52468 31.61018 1.000 15.64790 340 PRO C C 1
ATOM 12094 O O . PRO C 1 341 ? -24.41550 30.57830 30.82164 1.000 15.33344 340 PRO C O 1
ATOM 12098 N N . LYS C 1 342 ? -25.51172 31.80572 32.36031 1.000 15.55515 341 LYS C N 1
ATOM 12099 C CA . LYS C 1 342 ? -26.66957 30.92279 32.29168 1.000 16.44631 341 LYS C CA 1
ATOM 12100 C C . LYS C 1 342 ? -27.46842 31.08366 31.00302 1.000 13.01434 341 LYS C C 1
ATOM 12101 O O . LYS C 1 342 ? -28.31584 30.23055 30.71622 1.000 14.46010 341 LYS C O 1
ATOM 12107 N N . LYS C 1 343 ? -27.19565 32.12715 30.21659 1.000 12.20995 342 LYS C N 1
ATOM 12108 C CA . LYS C 1 343 ? -27.80032 32.26497 28.90172 1.000 13.25004 342 LYS C CA 1
ATOM 12109 C C . LYS C 1 343 ? -27.16443 31.34004 27.87323 1.000 12.87198 342 LYS C C 1
ATOM 12110 O O . LYS C 1 343 ? -27.78474 31.07685 26.83747 1.000 13.81146 342 LYS C O 1
ATOM 12116 N N . SER C 1 344 ? -25.97219 30.81685 28.15976 1.000 13.46189 343 SER C N 1
ATOM 12117 C CA . SER C 1 344 ? -25.20154 30.03754 27.18970 1.000 12.35563 343 SER C CA 1
ATOM 12118 C C . SER C 1 344 ? -25.98384 28.84337 26.66350 1.000 14.48790 343 SER C C 1
ATOM 12119 O O . SER C 1 344 ? -26.81349 28.25316 27.35956 1.000 13.76331 343 SER C O 1
ATOM 12122 N N . TRP C 1 345 ? -25.64605 28.44241 25.43882 1.000 10.34169 344 TRP C N 1
ATOM 12123 C CA . TRP C 1 345 ? -26.09521 27.16839 24.90429 1.000 10.57623 344 TRP C CA 1
ATOM 12124 C C . TRP C 1 345 ? -25.76168 26.03059 25.86265 1.000 11.18492 344 TRP C C 1
ATOM 12125 O O . TRP C 1 345 ? -24.60896 25.86254 26.27384 1.000 11.98605 344 TRP C O 1
ATOM 12136 N N . PHE C 1 346 ? -26.79695 25.27759 26.25535 1.000 11.06860 345 PHE C N 1
ATOM 12137 C CA . PHE C 1 346 ? -26.63353 24.01853 26.97890 1.000 10.20214 345 PHE C CA 1
ATOM 12138 C C . PHE C 1 346 ? -27.35430 22.86719 26.30885 1.000 11.21018 345 PHE C C 1
ATOM 12139 O O . PHE C 1 346 ? -26.89786 21.72370 26.40532 1.000 13.03824 345 PHE C O 1
ATOM 12147 N N . VAL C 1 347 ? -28.52957 23.11263 25.71121 1.000 11.63675 346 VAL C N 1
ATOM 12148 C CA . VAL C 1 347 ? -29.39243 22.01307 25.29713 1.000 12.33218 346 VAL C CA 1
ATOM 12149 C C . VAL C 1 347 ? -29.33288 21.81555 23.79218 1.000 11.32823 346 VAL C C 1
ATOM 12150 O O . VAL C 1 347 ? -29.38996 22.77525 23.01666 1.000 12.46263 346 VAL C O 1
ATOM 12154 N N . SER C 1 348 ? -29.24586 20.55466 23.39267 1.000 12.21648 347 SER C N 1
ATOM 12155 C CA . SER C 1 348 ? -29.45563 20.09327 22.03432 1.000 13.64795 347 SER C CA 1
ATOM 12156 C C . SER C 1 348 ? -30.50958 19.00694 22.08820 1.000 15.75145 347 SER C C 1
ATOM 12157 O O . SER C 1 348 ? -30.75678 18.41346 23.13788 1.000 14.85986 347 SER C O 1
ATOM 12160 N N . ALA C 1 349 ? -31.13858 18.74958 20.95401 1.000 12.69102 348 ALA C N 1
ATOM 12161 C CA . ALA C 1 349 ? -32.12588 17.69137 20.89650 1.000 12.99012 348 ALA C CA 1
ATOM 12162 C C . ALA C 1 349 ? -32.05665 16.99411 19.55128 1.000 13.91970 348 ALA C C 1
ATOM 12163 O O . ALA C 1 349 ? -31.74466 17.61039 18.52687 1.000 14.78141 348 ALA C O 1
ATOM 12165 N N . THR C 1 350 ? -32.31068 15.69106 19.56904 1.000 11.64496 349 THR C N 1
ATOM 12166 C CA . THR C 1 350 ? -32.40758 14.89010 18.35679 1.000 11.20165 349 THR C CA 1
ATOM 12167 C C . THR C 1 350 ? -33.84897 14.41128 18.21992 1.000 12.67455 349 THR C C 1
ATOM 12168 O O . THR C 1 350 ? -34.32807 13.63224 19.05628 1.000 13.18616 349 THR C O 1
ATOM 12172 N N . SER C 1 351 ? -34.52580 14.86343 17.16656 1.000 10.80422 350 SER C N 1
ATOM 12173 C CA . SER C 1 351 ? -35.94409 14.57778 16.95966 1.000 10.74723 350 SER C CA 1
ATOM 12174 C C . SER C 1 351 ? -36.07767 13.60876 15.79166 1.000 10.92076 350 SER C C 1
ATOM 12175 O O . SER C 1 351 ? -35.71094 13.95107 14.66265 1.000 14.71754 350 SER C O 1
ATOM 12178 N N . THR C 1 352 ? -36.59760 12.41002 16.06059 1.000 11.77193 351 THR C N 1
ATOM 12179 C CA . THR C 1 352 ? -36.71188 11.34883 15.06589 1.000 9.83012 351 THR C CA 1
ATOM 12180 C C . THR C 1 352 ? -38.17929 11.10969 14.72928 1.000 13.59489 351 THR C C 1
ATOM 12181 O O . THR C 1 352 ? -39.01742 11.02990 15.63176 1.000 14.40877 351 THR C O 1
ATOM 12185 N N . THR C 1 353 ? -38.49082 11.01326 13.43601 1.000 12.98862 352 THR C N 1
ATOM 12186 C CA . THR C 1 353 ? -39.86971 10.79961 13.01193 1.000 13.31314 352 THR C CA 1
ATOM 12187 C C . THR C 1 353 ? -39.91372 10.04625 11.69092 1.000 15.84413 352 THR C C 1
ATOM 12188 O O . THR C 1 353 ? -38.99973 10.14070 10.86561 1.000 15.16803 352 THR C O 1
ATOM 12192 N N . ASN C 1 354 ? -40.99457 9.28236 11.50227 1.000 14.85542 353 ASN C N 1
ATOM 12193 C CA . ASN C 1 354 ? -41.35853 8.77595 10.18755 1.000 16.04192 353 ASN C CA 1
ATOM 12194 C C . ASN C 1 354 ? -42.62865 9.43905 9.67922 1.000 14.12846 353 ASN C C 1
ATOM 12195 O O . ASN C 1 354 ? -43.16050 9.03814 8.63866 1.000 18.12163 353 ASN C O 1
ATOM 12200 N N . ASN C 1 355 ? -43.09723 10.47298 10.37231 1.000 13.97620 354 ASN C N 1
ATOM 12201 C CA . ASN C 1 355 ? -44.36625 11.09670 10.02916 1.000 15.52423 354 ASN C CA 1
ATOM 12202 C C . ASN C 1 355 ? -44.25659 11.91838 8.74429 1.000 15.37982 354 ASN C C 1
ATOM 12203 O O . ASN C 1 355 ? -43.40441 12.80859 8.61911 1.000 15.10654 354 ASN C O 1
ATOM 12208 N N . LYS C 1 356 ? -45.16859 11.65229 7.80396 1.000 16.59746 355 LYS C N 1
ATOM 12209 C CA . LYS C 1 356 ? -45.10262 12.29632 6.49662 1.000 17.95574 355 LYS C CA 1
ATOM 12210 C C . LYS C 1 356 ? -45.44386 13.77789 6.55553 1.000 16.34814 355 LYS C C 1
ATOM 12211 O O . LYS C 1 356 ? -44.93341 14.55313 5.74748 1.000 17.82853 355 LYS C O 1
ATOM 12217 N N . GLU C 1 357 ? -46.31868 14.19857 7.47082 1.000 15.45935 356 GLU C N 1
ATOM 12218 C CA . GLU C 1 357 ? -46.63243 15.62152 7.55686 1.000 15.56088 356 GLU C CA 1
ATOM 12219 C C . GLU C 1 357 ? -45.40998 16.43606 7.95794 1.000 17.41376 356 GLU C C 1
ATOM 12220 O O . GLU C 1 357 ? -45.15123 17.50636 7.39225 1.000 16.92871 356 GLU C O 1
ATOM 12226 N N . ILE C 1 358 ? -44.65385 15.95334 8.94338 1.000 15.28073 357 ILE C N 1
ATOM 12227 C CA . ILE C 1 358 ? -43.43109 16.64403 9.34085 1.000 13.24362 357 ILE C CA 1
ATOM 12228 C C . ILE C 1 358 ? -42.41856 16.61541 8.20857 1.000 14.08708 357 ILE C C 1
ATOM 12229 O O . ILE C 1 358 ? -41.80443 17.63620 7.87646 1.000 14.11514 357 ILE C O 1
ATOM 12234 N N . ILE C 1 359 ? -42.20095 15.43536 7.62640 1.000 13.87859 358 ILE C N 1
ATOM 12235 C CA . ILE C 1 359 ? -41.17057 15.30991 6.59739 1.000 12.33079 358 ILE C CA 1
ATOM 12236 C C . ILE C 1 359 ? -41.51103 16.18005 5.39026 1.000 15.21019 358 ILE C C 1
ATOM 12237 O O . ILE C 1 359 ? -40.63580 16.84984 4.82849 1.000 13.52675 358 ILE C O 1
ATOM 12242 N N . ASP C 1 360 ? -42.79457 16.23194 5.00740 1.000 16.30632 359 ASP C N 1
ATOM 12243 C CA . ASP C 1 360 ? -43.19992 17.08319 3.88939 1.000 15.13648 359 ASP C CA 1
ATOM 12244 C C . ASP C 1 360 ? -43.05227 18.56072 4.21338 1.000 13.51244 359 ASP C C 1
ATOM 12245 O O . ASP C 1 360 ? -42.77509 19.36391 3.31470 1.000 16.00954 359 ASP C O 1
ATOM 12250 N N . THR C 1 361 ? -43.27596 18.95248 5.47213 1.000 13.69213 360 THR C N 1
ATOM 12251 C CA . THR C 1 361 ? -43.08026 20.34951 5.83867 1.000 13.69312 360 THR C CA 1
ATOM 12252 C C . THR C 1 361 ? -41.61453 20.73990 5.69269 1.000 14.11588 360 THR C C 1
ATOM 12253 O O . THR C 1 361 ? -41.29227 21.82526 5.18689 1.000 13.88575 360 THR C O 1
ATOM 12257 N N . ILE C 1 362 ? -40.72021 19.86293 6.13369 1.000 13.00360 361 ILE C N 1
ATOM 12258 C CA . ILE C 1 362 ? -39.29186 20.11116 5.95980 1.000 12.56650 361 ILE C CA 1
ATOM 12259 C C . ILE C 1 362 ? -38.94377 20.21904 4.48477 1.000 13.68700 361 ILE C C 1
ATOM 12260 O O . ILE C 1 362 ? -38.21583 21.13243 4.07374 1.000 13.49740 361 ILE C O 1
ATOM 12265 N N . GLU C 1 363 ? -39.47853 19.31141 3.66153 1.000 14.04339 362 GLU C N 1
ATOM 12266 C CA . GLU C 1 363 ? -39.20460 19.36473 2.22401 1.000 16.16671 362 GLU C CA 1
ATOM 12267 C C . GLU C 1 363 ? -39.63384 20.70163 1.62538 1.000 17.01267 362 GLU C C 1
ATOM 12268 O O . GLU C 1 363 ? -38.94452 21.25332 0.75997 1.000 14.87680 362 GLU C O 1
ATOM 12274 N N . SER C 1 364 ? -40.76998 21.24781 2.08253 1.000 14.33464 363 SER C N 1
ATOM 12275 C CA . SER C 1 364 ? -41.23985 22.51647 1.53812 1.000 16.23047 363 SER C CA 1
ATOM 12276 C C . SER C 1 364 ? -40.31409 23.67757 1.87508 1.000 16.53914 363 SER C C 1
ATOM 12277 O O . SER C 1 364 ? -40.31624 24.68684 1.15922 1.000 18.13690 363 SER C O 1
ATOM 12280 N N . ILE C 1 365 ? -39.50783 23.55743 2.92613 1.000 14.55533 364 ILE C N 1
ATOM 12281 C CA . ILE C 1 365 ? -38.57447 24.60957 3.30458 1.000 13.60709 364 ILE C CA 1
ATOM 12282 C C . ILE C 1 365 ? -37.19851 24.37688 2.69613 1.000 13.04587 364 ILE C C 1
ATOM 12283 O O . ILE C 1 365 ? -36.61909 25.28418 2.09835 1.000 13.68845 364 ILE C O 1
ATOM 12288 N N . CYS C 1 366 ? -36.65967 23.16180 2.82342 1.000 10.80577 365 CYS C N 1
ATOM 12289 C CA . CYS C 1 366 ? -35.29216 22.91332 2.36746 1.000 12.27292 365 CYS C CA 1
ATOM 12290 C C . CYS C 1 366 ? -35.19880 22.56041 0.89232 1.000 12.92437 365 CYS C C 1
ATOM 12291 O O . CYS C 1 366 ? -34.08738 22.54821 0.34752 1.000 12.87767 365 CYS C O 1
ATOM 12294 N N . LYS C 1 367 ? -36.32260 22.24985 0.25371 1.000 12.55526 366 LYS C N 1
ATOM 12295 C CA . LYS C 1 367 ? -36.50852 22.01966 -1.17438 1.000 14.77637 366 LYS C CA 1
ATOM 12296 C C . LYS C 1 367 ? -36.03599 20.63744 -1.61361 1.000 13.47712 366 LYS C C 1
ATOM 12297 O O . LYS C 1 367 ? -36.04491 20.35787 -2.82967 1.000 14.82647 366 LYS C O 1
ATOM 12303 N N . ARG C 1 368 ? -35.64143 19.76146 -0.68994 1.000 11.69993 367 ARG C N 1
ATOM 12304 C CA . ARG C 1 368 ? -35.18412 18.41921 -1.01546 1.000 10.81139 367 ARG C CA 1
ATOM 12305 C C . ARG C 1 368 ? -35.97333 17.38109 -0.22498 1.000 14.26029 367 ARG C C 1
ATOM 12306 O O . ARG C 1 368 ? -36.45087 17.65563 0.87806 1.000 15.24190 367 ARG C O 1
ATOM 12314 N N . ASP C 1 369 ? -36.05764 16.17428 -0.77486 1.000 13.46199 368 ASP C N 1
ATOM 12315 C CA . ASP C 1 369 ? -36.69691 15.04335 -0.09861 1.000 15.90607 368 ASP C CA 1
ATOM 12316 C C . ASP C 1 369 ? -35.81770 14.55496 1.05212 1.000 14.76098 368 ASP C C 1
ATOM 12317 O O . ASP C 1 369 ? -34.72250 14.03635 0.79501 1.000 15.00840 368 ASP C O 1
ATOM 12322 N N . PRO C 1 370 ? -36.24222 14.69123 2.31390 1.000 14.39670 369 PRO C N 1
ATOM 12323 C CA . PRO C 1 370 ? -35.37856 14.26515 3.42606 1.000 13.61360 369 PRO C CA 1
ATOM 12324 C C . PRO C 1 370 ? -35.06587 12.78153 3.42700 1.000 15.25874 369 PRO C C 1
ATOM 12325 O O . PRO C 1 370 ? -34.03774 12.38407 3.98794 1.000 14.32925 369 PRO C O 1
ATOM 12329 N N . LEU C 1 371 ? -35.91413 11.94683 2.82626 1.000 14.39732 370 LEU C N 1
ATOM 12330 C CA . LEU C 1 371 ? -35.70657 10.50541 2.82397 1.000 13.90526 370 LEU C CA 1
ATOM 12331 C C . LEU C 1 371 ? -34.91826 9.99843 1.61754 1.000 15.19354 370 LEU C C 1
ATOM 12332 O O . LEU C 1 371 ? -34.68534 8.78949 1.50695 1.000 17.21656 370 LEU C O 1
ATOM 12337 N N . ALA C 1 372 ? -34.47353 10.88507 0.73301 1.000 14.85298 371 ALA C N 1
ATOM 12338 C CA . ALA C 1 372 ? -33.85933 10.43964 -0.51375 1.000 15.72865 371 ALA C CA 1
ATOM 12339 C C . ALA C 1 372 ? -32.45514 9.87640 -0.31861 1.000 16.94026 371 ALA C C 1
ATOM 12340 O O . ALA C 1 372 ? -31.96021 9.15714 -1.19615 1.000 17.73722 371 ALA C O 1
ATOM 12342 N N . GLY C 1 373 ? -31.81047 10.17606 0.80109 1.000 13.69943 372 GLY C N 1
ATOM 12343 C CA . GLY C 1 373 ? -30.48449 9.68192 1.08975 1.000 13.21521 372 GLY C CA 1
ATOM 12344 C C . GLY C 1 373 ? -29.37448 10.64297 0.73551 1.000 16.77280 372 GLY C C 1
ATOM 12345 O O . GLY C 1 373 ? -28.20494 10.34358 1.00447 1.000 17.41394 372 GLY C O 1
ATOM 12346 N N . LYS C 1 374 ? -29.70223 11.78466 0.14936 1.000 14.31529 373 LYS C N 1
ATOM 12347 C CA . LYS C 1 374 ? -28.72183 12.79557 -0.19393 1.000 13.39684 373 LYS C CA 1
ATOM 12348 C C . LYS C 1 374 ? -28.84213 13.96250 0.78076 1.000 13.31576 373 LYS C C 1
ATOM 12349 O O . LYS C 1 374 ? -29.55860 13.88713 1.78920 1.000 12.29809 373 LYS C O 1
ATOM 12355 N N . THR C 1 375 ? -28.09972 15.03028 0.48970 1.000 11.49703 374 THR C N 1
ATOM 12356 C CA . THR C 1 375 ? -28.17543 16.26068 1.26232 1.000 10.67968 374 THR C CA 1
ATOM 12357 C C . THR C 1 375 ? -29.63032 16.66620 1.49214 1.000 13.51884 374 THR C C 1
ATOM 12358 O O . THR C 1 375 ? -30.47852 16.55262 0.60034 1.000 12.86988 374 THR C O 1
ATOM 12362 N N . VAL C 1 376 ? -29.91701 17.13817 2.70090 1.000 11.10664 375 VAL C N 1
ATOM 12363 C CA . VAL C 1 376 ? -31.27231 17.57313 3.01871 1.000 10.50826 375 VAL C CA 1
ATOM 12364 C C . VAL C 1 376 ? -31.28315 19.07297 3.27052 1.000 12.55971 375 VAL C C 1
ATOM 12365 O O . VAL C 1 376 ? -31.71345 19.84282 2.40680 1.000 13.31732 375 VAL C O 1
ATOM 12369 N N . THR C 1 377 ? -30.82365 19.51412 4.44548 1.000 11.57600 376 THR C N 1
ATOM 12370 C CA . THR C 1 377 ? -30.72946 20.95141 4.68361 1.000 12.61877 376 THR C CA 1
ATOM 12371 C C . THR C 1 377 ? -29.37088 21.52736 4.28602 1.000 11.03744 376 THR C C 1
ATOM 12372 O O . THR C 1 377 ? -29.25035 22.75200 4.13713 1.000 12.54512 376 THR C O 1
ATOM 12376 N N . GLY C 1 378 ? -28.36584 20.68771 4.06120 1.000 12.23297 377 GLY C N 1
ATOM 12377 C CA . GLY C 1 378 ? -27.05591 21.18982 3.66934 1.000 13.07538 377 GLY C CA 1
ATOM 12378 C C . GLY C 1 378 ? -26.33588 21.94501 4.76280 1.000 14.06073 377 GLY C C 1
ATOM 12379 O O . GLY C 1 378 ? -25.46087 22.77523 4.47283 1.000 15.06270 377 GLY C O 1
ATOM 12380 N N . GLY C 1 379 ? -26.66099 21.65783 6.01234 1.000 11.96563 378 GLY C N 1
ATOM 12381 C CA . GLY C 1 379 ? -26.20171 22.42414 7.14961 1.000 11.93544 378 GLY C CA 1
ATOM 12382 C C . GLY C 1 379 ? -27.38028 23.05007 7.86395 1.000 10.81831 378 GLY C C 1
ATOM 12383 O O . GLY C 1 379 ? -28.53237 22.90405 7.45653 1.000 13.21467 378 GLY C O 1
ATOM 12384 N N . ILE C 1 380 ? -27.07351 23.76052 8.95342 1.000 11.63760 379 ILE C N 1
ATOM 12385 C CA . ILE C 1 380 ? -28.16761 24.27099 9.78290 1.000 10.55039 379 ILE C CA 1
ATOM 12386 C C . ILE C 1 380 ? -29.05424 25.24650 9.01025 1.000 11.06767 379 ILE C C 1
ATOM 12387 O O . ILE C 1 380 ? -28.59602 26.03844 8.17409 1.000 12.10991 379 ILE C O 1
ATOM 12392 N N . ILE C 1 381 ? -30.34495 25.20552 9.33748 1.000 9.97566 380 ILE C N 1
ATOM 12393 C CA . ILE C 1 381 ? -31.28217 26.28404 9.05978 1.000 11.52483 380 ILE C CA 1
ATOM 12394 C C . ILE C 1 381 ? -31.45765 27.07010 10.34717 1.000 10.97923 380 ILE C C 1
ATOM 12395 O O . ILE C 1 381 ? -31.73635 26.48754 11.40632 1.000 12.45434 380 ILE C O 1
ATOM 12400 N N . THR C 1 382 ? -31.30725 28.38160 10.27223 1.000 10.92773 381 THR C N 1
ATOM 12401 C CA . THR C 1 382 ? -31.45252 29.23905 11.44317 1.000 11.17035 381 THR C CA 1
ATOM 12402 C C . THR C 1 382 ? -32.83093 29.88017 11.45365 1.000 13.04857 381 THR C C 1
ATOM 12403 O O . THR C 1 382 ? -33.26728 30.43008 10.43713 1.000 12.31941 381 THR C O 1
ATOM 12407 N N . ILE C 1 383 ? -33.50857 29.81487 12.59941 1.000 11.62907 382 ILE C N 1
ATOM 12408 C CA . ILE C 1 383 ? -34.77744 30.52176 12.77715 1.000 12.72823 382 ILE C CA 1
ATOM 12409 C C . ILE C 1 383 ? -34.43463 31.88009 13.37594 1.000 13.47353 382 ILE C C 1
ATOM 12410 O O . ILE C 1 383 ? -34.21563 32.01088 14.58146 1.000 12.14728 382 ILE C O 1
ATOM 12415 N N . ASN C 1 384 ? -34.37344 32.90031 12.51798 1.000 13.70475 383 ASN C N 1
ATOM 12416 C CA . ASN C 1 384 ? -33.77647 34.16874 12.91809 1.000 14.54138 383 ASN C CA 1
ATOM 12417 C C . ASN C 1 384 ? -34.57801 34.88948 13.99605 1.000 13.38350 383 ASN C C 1
ATOM 12418 O O . ASN C 1 384 ? -33.99098 35.59375 14.82617 1.000 14.73256 383 ASN C O 1
ATOM 12423 N N . ASP C 1 385 ? -35.89952 34.72158 14.01525 1.000 13.99081 384 ASP C N 1
ATOM 12424 C CA . ASP C 1 385 ? -36.73669 35.42807 14.97213 1.000 16.08988 384 ASP C CA 1
ATOM 12425 C C . ASP C 1 385 ? -37.21940 34.52643 16.09965 1.000 17.16920 384 ASP C C 1
ATOM 12426 O O . ASP C 1 385 ? -38.22533 34.83798 16.75422 1.000 18.73600 384 ASP C O 1
ATOM 12431 N N . SER C 1 386 ? -36.52226 33.42237 16.35194 1.000 14.02315 385 SER C N 1
ATOM 12432 C CA . SER C 1 386 ? -36.84288 32.58492 17.50093 1.000 13.38028 385 SER C CA 1
ATOM 12433 C C . SER C 1 386 ? -36.23339 33.17228 18.76992 1.000 13.93072 385 SER C C 1
ATOM 12434 O O . SER C 1 386 ? -35.08030 33.61298 18.78810 1.000 15.30604 385 SER C O 1
ATOM 12437 N N . ALA C 1 387 ? -37.02848 33.18551 19.84489 1.000 11.30776 386 ALA C N 1
ATOM 12438 C CA . ALA C 1 387 ? -36.53676 33.71739 21.10563 1.000 14.98850 386 ALA C CA 1
ATOM 12439 C C . ALA C 1 387 ? -35.33384 32.92836 21.61032 1.000 14.12154 386 ALA C C 1
ATOM 12440 O O . ALA C 1 387 ? -34.39061 33.51160 22.15996 1.000 16.43677 386 ALA C O 1
ATOM 12442 N N . TRP C 1 388 ? -35.34500 31.60353 21.41237 1.000 13.96322 387 TRP C N 1
ATOM 12443 C CA . TRP C 1 388 ? -34.23334 30.74237 21.80401 1.000 14.63479 387 TRP C CA 1
ATOM 12444 C C . TRP C 1 388 ? -33.02429 30.88285 20.90212 1.000 14.18703 387 TRP C C 1
ATOM 12445 O O . TRP C 1 388 ? -31.96167 30.34264 21.23832 1.000 12.34761 387 TRP C O 1
ATOM 12456 N N . GLN C 1 389 ? -33.15681 31.57449 19.77301 1.000 12.49348 388 GLN C N 1
ATOM 12457 C CA . GLN C 1 389 ? -32.13090 31.56961 18.72322 1.000 11.03630 388 GLN C CA 1
ATOM 12458 C C . GLN C 1 389 ? -31.74055 30.12934 18.37299 1.000 14.03442 388 GLN C C 1
ATOM 12459 O O . GLN C 1 389 ? -30.58322 29.69264 18.51409 1.000 14.62313 388 GLN C O 1
ATOM 12465 N N . MET C 1 390 ? -32.74989 29.41920 17.87152 1.000 13.85969 389 MET C N 1
ATOM 12466 C CA . MET C 1 390 ? -32.69445 28.00330 17.53036 1.000 12.38241 389 MET C CA 1
ATOM 12467 C C . MET C 1 390 ? -32.27070 27.82585 16.07922 1.000 14.28598 389 MET C C 1
ATOM 12468 O O . MET C 1 390 ? -32.71537 28.57121 15.19503 1.000 13.23910 389 MET C O 1
ATOM 12473 N N . SER C 1 391 ? -31.41369 26.82958 15.83902 1.000 11.78889 390 SER C N 1
ATOM 12474 C CA . SER C 1 391 ? -31.10918 26.33086 14.50646 1.000 11.50054 390 SER C CA 1
ATOM 12475 C C . SER C 1 391 ? -31.25879 24.81278 14.49640 1.000 12.03334 390 SER C C 1
ATOM 12476 O O . SER C 1 391 ? -31.22800 24.16218 15.54323 1.000 13.39700 390 SER C O 1
ATOM 12479 N N . PHE C 1 392 ? -31.43070 24.24048 13.30342 1.000 10.02700 391 PHE C N 1
ATOM 12480 C CA . PHE C 1 392 ? -31.55610 22.79316 13.19134 1.000 9.84925 391 PHE C CA 1
ATOM 12481 C C . PHE C 1 392 ? -30.94706 22.31545 11.88275 1.000 13.02757 391 PHE C C 1
ATOM 12482 O O . PHE C 1 392 ? -30.90814 23.05281 10.89403 1.000 13.26437 391 PHE C O 1
ATOM 12490 N N . THR C 1 393 ? -30.49251 21.05831 11.86713 1.000 10.84972 392 THR C N 1
ATOM 12491 C CA . THR C 1 393 ? -29.97121 20.49362 10.62549 1.000 10.94297 392 THR C CA 1
ATOM 12492 C C . THR C 1 393 ? -30.47178 19.07122 10.41989 1.000 12.40756 392 THR C C 1
ATOM 12493 O O . THR C 1 393 ? -30.79733 18.34780 11.36798 1.000 11.78045 392 THR C O 1
ATOM 12497 N N . ILE C 1 394 ? -30.55133 18.68132 9.15359 1.000 11.60396 393 ILE C N 1
ATOM 12498 C CA . ILE C 1 394 ? -30.82470 17.30356 8.77860 1.000 11.83275 393 ILE C CA 1
ATOM 12499 C C . ILE C 1 394 ? -29.73042 16.92497 7.79586 1.000 13.13023 393 ILE C C 1
ATOM 12500 O O . ILE C 1 394 ? -29.66105 17.48457 6.69493 1.000 12.39789 393 ILE C O 1
ATOM 12505 N N . ASN C 1 395 ? -28.86064 16.01023 8.20045 1.000 12.11512 394 ASN C N 1
ATOM 12506 C CA . ASN C 1 395 ? -27.80091 15.53896 7.32213 1.000 10.78554 394 ASN C CA 1
ATOM 12507 C C . ASN C 1 395 ? -28.35425 14.49108 6.36334 1.000 12.68124 394 ASN C C 1
ATOM 12508 O O . ASN C 1 395 ? -29.54402 14.18538 6.36365 1.000 12.30702 394 ASN C O 1
ATOM 12513 N N . ARG C 1 396 ? -27.49784 13.94499 5.49867 1.000 11.81017 395 ARG C N 1
ATOM 12514 C CA . ARG C 1 396 ? -27.93288 12.82898 4.66319 1.000 11.33374 395 ARG C CA 1
ATOM 12515 C C . ARG C 1 396 ? -28.55497 11.75428 5.54317 1.000 13.35283 395 ARG C C 1
ATOM 12516 O O . ARG C 1 396 ? -28.01789 11.42395 6.59983 1.000 13.81209 395 ARG C O 1
ATOM 12524 N N . GLN C 1 397 ? -29.70672 11.22886 5.13252 1.000 12.74248 396 GLN C N 1
ATOM 12525 C CA . GLN C 1 397 ? -30.43962 10.26795 5.95313 1.000 11.92945 396 GLN C CA 1
ATOM 12526 C C . GLN C 1 397 ? -30.33867 8.85614 5.39231 1.000 12.90171 396 GLN C C 1
ATOM 12527 O O . GLN C 1 397 ? -30.37643 8.66050 4.17295 1.000 16.16719 396 GLN C O 1
ATOM 12533 N N . GLN C 1 398 ? -30.21606 7.86830 6.27612 1.000 13.04534 397 GLN C N 1
ATOM 12534 C CA . GLN C 1 398 ? -30.15206 7.95035 7.73629 1.000 13.35772 397 GLN C CA 1
ATOM 12535 C C . GLN C 1 398 ? -28.70667 8.10838 8.20321 1.000 13.94970 397 GLN C C 1
ATOM 12536 O O . GLN C 1 398 ? -27.78283 7.62481 7.54445 1.000 15.17254 397 GLN C O 1
ATOM 12542 N N . GLN C 1 399 ? -28.51187 8.75759 9.35423 1.000 13.21698 398 GLN C N 1
ATOM 12543 C CA . GLN C 1 399 ? -27.17375 8.95216 9.90785 1.000 13.41503 398 GLN C CA 1
ATOM 12544 C C . GLN C 1 399 ? -26.68747 7.75404 10.71573 1.000 14.60605 398 GLN C C 1
ATOM 12545 O O . GLN C 1 399 ? -25.55533 7.76898 11.21877 1.000 13.27858 398 GLN C O 1
ATOM 12551 N N . PHE C 1 400 ? -27.52592 6.73082 10.86298 1.000 14.46219 399 PHE C N 1
ATOM 12552 C CA . PHE C 1 400 ? -27.19570 5.49111 11.54836 1.000 16.36021 399 PHE C CA 1
ATOM 12553 C C . PHE C 1 400 ? -27.42940 4.35838 10.56891 1.000 17.36051 399 PHE C C 1
ATOM 12554 O O . PHE C 1 400 ? -28.50655 4.26982 9.97086 1.000 16.50817 399 PHE C O 1
ATOM 12562 N N . LYS C 1 401 ? -26.41798 3.50498 10.38555 1.000 18.57691 400 LYS C N 1
ATOM 12563 C CA . LYS C 1 401 ? -26.53729 2.45348 9.38041 1.000 23.63816 400 LYS C CA 1
ATOM 12564 C C . LYS C 1 401 ? -27.76750 1.57530 9.60213 1.000 23.78963 400 LYS C C 1
ATOM 12565 O O . LYS C 1 401 ? -28.39418 1.13517 8.63000 1.000 27.74413 400 LYS C O 1
ATOM 12571 N N . ASP C 1 402 ? -28.15317 1.33598 10.85318 1.000 23.40072 401 ASP C N 1
ATOM 12572 C CA . ASP C 1 402 ? -29.22892 0.40086 11.15015 1.000 27.74268 401 ASP C CA 1
ATOM 12573 C C . ASP C 1 402 ? -30.56869 1.07764 11.43794 1.000 26.32908 401 ASP C C 1
ATOM 12574 O O . ASP C 1 402 ? -31.50075 0.41055 11.89740 1.000 29.57073 401 ASP C O 1
ATOM 12579 N N . GLN C 1 403 ? -30.69566 2.37142 11.16852 1.000 21.53786 402 GLN C N 1
ATOM 12580 C CA . GLN C 1 403 ? -31.97158 3.06244 11.34966 1.000 20.43550 402 GLN C CA 1
ATOM 12581 C C . GLN C 1 403 ? -32.91983 2.74692 10.19297 1.000 18.95009 402 GLN C C 1
ATOM 12582 O O . GLN C 1 403 ? -32.48443 2.68384 9.04474 1.000 21.25957 402 GLN C O 1
ATOM 12588 N N . PRO C 1 404 ? -34.22195 2.56831 10.45736 1.000 20.81971 403 PRO C N 1
ATOM 12589 C CA . PRO C 1 404 ? -35.15741 2.27893 9.36055 1.000 19.07715 403 PRO C CA 1
ATOM 12590 C C . PRO C 1 404 ? -35.17171 3.37795 8.30415 1.000 20.03958 403 PRO C C 1
ATOM 12591 O O . PRO C 1 404 ? -34.99763 4.56252 8.59826 1.000 19.37356 403 PRO C O 1
ATOM 12595 N N . GLU C 1 405 ? -35.41238 2.96421 7.05589 1.000 21.21349 404 GLU C N 1
ATOM 12596 C CA . GLU C 1 405 ? -35.31742 3.84575 5.89604 1.000 22.11637 404 GLU C CA 1
ATOM 12597 C C . GLU C 1 405 ? -36.45866 4.84093 5.77291 1.000 20.68948 404 GLU C C 1
ATOM 12598 O O . GLU C 1 405 ? -36.39667 5.70384 4.89110 1.000 20.42811 404 GLU C O 1
ATOM 12604 N N . ASN C 1 406 ? -37.50702 4.73847 6.58908 1.000 19.90633 405 ASN C N 1
ATOM 12605 C CA . ASN C 1 406 ? -38.59352 5.70090 6.51650 1.000 19.94146 405 ASN C CA 1
ATOM 12606 C C . ASN C 1 406 ? -38.49587 6.78086 7.58441 1.000 18.23697 405 ASN C C 1
ATOM 12607 O O . ASN C 1 406 ? -39.42835 7.58170 7.72191 1.000 17.40250 405 ASN C O 1
ATOM 12612 N N . GLU C 1 407 ? -37.37688 6.84852 8.31422 1.000 15.62435 406 GLU C N 1
ATOM 12613 C CA . GLU C 1 407 ? -37.20407 7.79458 9.41206 1.000 18.20202 406 GLU C CA 1
ATOM 12614 C C . GLU C 1 407 ? -36.17854 8.86217 9.06102 1.000 14.77594 406 GLU C C 1
ATOM 12615 O O . GLU C 1 407 ? -35.23671 8.60994 8.31162 1.000 15.87833 406 GLU C O 1
ATOM 12621 N N . ILE C 1 408 ? -36.36247 10.05350 9.62731 1.000 13.15083 407 ILE C N 1
ATOM 12622 C CA . ILE C 1 408 ? -35.30688 11.05912 9.66182 1.000 12.65839 407 ILE C CA 1
ATOM 12623 C C . ILE C 1 408 ? -34.99223 11.38823 11.11474 1.000 13.25028 407 ILE C C 1
ATOM 12624 O O . ILE C 1 408 ? -35.83452 11.23683 12.00230 1.000 13.51724 407 ILE C O 1
ATOM 12629 N N . SER C 1 409 ? -33.76189 11.83852 11.36412 1.000 11.51072 408 SER C N 1
ATOM 12630 C CA . SER C 1 409 ? -33.38974 12.38396 12.66485 1.000 13.03161 408 SER C CA 1
ATOM 12631 C C . SER C 1 409 ? -32.88055 13.80141 12.44359 1.000 14.08798 408 SER C C 1
ATOM 12632 O O . SER C 1 409 ? -31.95536 14.00613 11.64788 1.000 14.81226 408 SER C O 1
ATOM 12635 N N . THR C 1 410 ? -33.48934 14.76127 13.13777 1.000 13.09038 409 THR C N 1
ATOM 12636 C CA . THR C 1 410 ? -33.16990 16.18512 13.05190 1.000 11.18767 409 THR C CA 1
ATOM 12637 C C . THR C 1 410 ? -32.42170 16.62053 14.29981 1.000 12.17645 409 THR C C 1
ATOM 12638 O O . THR C 1 410 ? -32.82958 16.28127 15.41381 1.000 12.54606 409 THR C O 1
ATOM 12642 N N . TRP C 1 411 ? -31.32806 17.36536 14.12141 1.000 12.31345 410 TRP C N 1
ATOM 12643 C CA . TRP C 1 411 ? -30.57625 17.90907 15.24891 1.000 10.81901 410 TRP C CA 1
ATOM 12644 C C . TRP C 1 411 ? -30.96353 19.36675 15.46685 1.000 12.22987 410 TRP C C 1
ATOM 12645 O O . TRP C 1 411 ? -30.97765 20.15419 14.51780 1.000 12.33756 410 TRP C O 1
ATOM 12656 N N . ILE C 1 412 ? -31.27768 19.72002 16.71694 1.000 9.60447 411 ILE C N 1
ATOM 12657 C CA . ILE C 1 412 ? -31.78350 21.04200 17.08179 1.000 10.58266 411 ILE C CA 1
ATOM 12658 C C . ILE C 1 412 ? -30.92546 21.60805 18.20337 1.000 11.57207 411 ILE C C 1
ATOM 12659 O O . ILE C 1 412 ? -30.58878 20.88808 19.14791 1.000 13.03783 411 ILE C O 1
ATOM 12664 N N . TYR C 1 413 ? -30.58951 22.89864 18.12365 1.000 11.80647 412 TYR C N 1
ATOM 12665 C CA . TYR C 1 413 ? -29.91777 23.52898 19.25424 1.000 11.37329 412 TYR C CA 1
ATOM 12666 C C . TYR C 1 413 ? -30.37653 24.96613 19.42882 1.000 14.76125 412 TYR C C 1
ATOM 12667 O O . TYR C 1 413 ? -30.89031 25.59159 18.50504 1.000 14.10805 412 TYR C O 1
ATOM 12676 N N . ALA C 1 414 ? -30.18817 25.47860 20.64677 1.000 11.39379 413 ALA C N 1
ATOM 12677 C CA . ALA C 1 414 ? -30.58623 26.83600 20.99534 1.000 12.76098 413 ALA C CA 1
ATOM 12678 C C . ALA C 1 414 ? -29.40846 27.59592 21.58534 1.000 11.74800 413 ALA C C 1
ATOM 12679 O O . ALA C 1 414 ? -28.81624 27.15269 22.57486 1.000 12.15709 413 ALA C O 1
ATOM 12681 N N . LEU C 1 415 ? -29.09798 28.76653 21.00816 1.000 10.71176 414 LEU C N 1
ATOM 12682 C CA . LEU C 1 415 ? -28.00057 29.56849 21.54072 1.000 11.47916 414 LEU C CA 1
ATOM 12683 C C . LEU C 1 415 ? -28.34389 30.22208 22.87633 1.000 12.09731 414 LEU C C 1
ATOM 12684 O O . LEU C 1 415 ? -27.43778 30.50423 23.65872 1.000 11.93260 414 LEU C O 1
ATOM 12689 N N . TYR C 1 416 ? -29.62909 30.47104 23.16788 1.000 12.81357 415 TYR C N 1
ATOM 12690 C CA . TYR C 1 416 ? -30.03053 31.16492 24.38932 1.000 14.26587 415 TYR C CA 1
ATOM 12691 C C . TYR C 1 416 ? -30.85250 30.21629 25.25257 1.000 13.01063 415 TYR C C 1
ATOM 12692 O O . TYR C 1 416 ? -31.89438 29.71264 24.80945 1.000 15.26270 415 TYR C O 1
ATOM 12701 N N . SER C 1 417 ? -30.41297 30.01572 26.49868 1.000 14.42746 416 SER C N 1
ATOM 12702 C CA . SER C 1 417 ? -30.98134 28.97951 27.34879 1.000 13.48343 416 SER C CA 1
ATOM 12703 C C . SER C 1 417 ? -31.92128 29.49145 28.43188 1.000 15.88180 416 SER C C 1
ATOM 12704 O O . SER C 1 417 ? -32.50957 28.66411 29.12862 1.000 16.03861 416 SER C O 1
ATOM 12707 N N . ASP C 1 418 ? -32.04855 30.80718 28.61328 1.000 14.36330 417 ASP C N 1
ATOM 12708 C CA . ASP C 1 418 ? -32.80246 31.35047 29.74297 1.000 16.40951 417 ASP C CA 1
ATOM 12709 C C . ASP C 1 418 ? -33.88875 32.32026 29.28709 1.000 19.45578 417 ASP C C 1
ATOM 12710 O O . ASP C 1 418 ? -34.22696 33.27129 29.99779 1.000 20.01627 417 ASP C O 1
ATOM 12715 N N . VAL C 1 419 ? -34.44522 32.07575 28.10650 1.000 16.22334 418 VAL C N 1
ATOM 12716 C CA . VAL C 1 419 ? -35.43197 32.93958 27.47316 1.000 16.34423 418 VAL C CA 1
ATOM 12717 C C . VAL C 1 419 ? -36.64161 32.09233 27.11634 1.000 15.09001 418 VAL C C 1
ATOM 12718 O O . VAL C 1 419 ? -36.49516 31.00710 26.54721 1.000 15.30430 418 VAL C O 1
ATOM 12722 N N . ASN C 1 420 ? -37.84105 32.57997 27.45602 1.000 15.09864 419 ASN C N 1
ATOM 12723 C CA . ASN C 1 420 ? -39.05628 31.86658 27.09301 1.000 15.16629 419 ASN C CA 1
ATOM 12724 C C . ASN C 1 420 ? -39.16409 31.69596 25.57974 1.000 12.06195 419 ASN C C 1
ATOM 12725 O O . ASN C 1 420 ? -38.88123 32.62049 24.81119 1.000 15.59826 419 ASN C O 1
ATOM 12730 N N . GLY C 1 421 ? -39.61397 30.52065 25.15804 1.000 12.50768 420 GLY C N 1
ATOM 12731 C CA . GLY C 1 421 ? -39.88814 30.27336 23.75470 1.000 13.57888 420 GLY C CA 1
ATOM 12732 C C . GLY C 1 421 ? -41.09444 31.05079 23.25617 1.000 16.49598 420 GLY C C 1
ATOM 12733 O O . GLY C 1 421 ? -41.82839 31.68319 24.01952 1.000 17.52068 420 GLY C O 1
ATOM 12734 N N . ASP C 1 422 ? -41.29239 31.00149 21.93613 1.000 15.50454 421 ASP C N 1
ATOM 12735 C CA . ASP C 1 422 ? -42.38293 31.74132 21.29909 1.000 16.52686 421 ASP C CA 1
ATOM 12736 C C . ASP C 1 422 ? -43.70472 30.98924 21.33210 1.000 15.74613 421 ASP C C 1
ATOM 12737 O O . ASP C 1 422 ? -44.77292 31.61806 21.36615 1.000 21.45456 421 ASP C O 1
ATOM 12742 N N . TYR C 1 423 ? -43.66210 29.66273 21.29873 1.000 14.64062 422 TYR C N 1
ATOM 12743 C CA . TYR C 1 423 ? -44.84055 28.80730 21.37187 1.000 16.87358 422 TYR C CA 1
ATOM 12744 C C . TYR C 1 423 ? -44.90649 28.06198 22.69656 1.000 17.43033 422 TYR C C 1
ATOM 12745 O O . TYR C 1 423 ? -45.94665 28.06203 23.37715 1.000 18.19871 422 TYR C O 1
ATOM 12754 N N . ILE C 1 424 ? -43.80401 27.43717 23.09374 1.000 15.03188 423 ILE C N 1
ATOM 12755 C CA . ILE C 1 424 ? -43.65877 26.89119 24.43532 1.000 15.27562 423 ILE C CA 1
ATOM 12756 C C . ILE C 1 424 ? -42.99406 27.97855 25.27207 1.000 17.05534 423 ILE C C 1
ATOM 12757 O O . ILE C 1 424 ? -41.80375 28.25860 25.11549 1.000 16.24027 423 ILE C O 1
ATOM 12762 N N . LYS C 1 425 ? -43.76489 28.60623 26.16445 1.000 15.31181 424 LYS C N 1
ATOM 12763 C CA . LYS C 1 425 ? -43.33317 29.84551 26.81278 1.000 14.54900 424 LYS C CA 1
ATOM 12764 C C . LYS C 1 425 ? -42.46796 29.56129 28.04597 1.000 19.64150 424 LYS C C 1
ATOM 12765 O O . LYS C 1 425 ? -42.73016 30.03132 29.15156 1.000 17.64749 424 LYS C O 1
ATOM 12771 N N . LYS C 1 426 ? -41.38838 28.80822 27.82778 1.000 16.26290 425 LYS C N 1
ATOM 12772 C CA . LYS C 1 426 ? -40.46586 28.38680 28.86977 1.000 15.03497 425 LYS C CA 1
ATOM 12773 C C . LYS C 1 426 ? -39.06763 28.42064 28.28901 1.000 12.77873 425 LYS C C 1
ATOM 12774 O O . LYS C 1 426 ? -38.90654 28.22172 27.08269 1.000 14.84813 425 LYS C O 1
ATOM 12780 N N . PRO C 1 427 ? -38.04836 28.63282 29.11936 1.000 14.36240 426 PRO C N 1
ATOM 12781 C CA . PRO C 1 427 ? -36.66321 28.40944 28.66388 1.000 12.25555 426 PRO C CA 1
ATOM 12782 C C . PRO C 1 427 ? -36.45160 26.96811 28.22467 1.000 13.33194 426 PRO C C 1
ATOM 12783 O O . PRO C 1 427 ? -37.10288 26.03971 28.70992 1.000 15.08947 426 PRO C O 1
ATOM 12787 N N . ILE C 1 428 ? -35.50875 26.77836 27.29192 1.000 11.51440 427 ILE C N 1
ATOM 12788 C CA . ILE C 1 428 ? -35.31688 25.43717 26.74517 1.000 12.43927 427 ILE C CA 1
ATOM 12789 C C . ILE C 1 428 ? -34.87997 24.45898 27.83396 1.000 11.58594 427 ILE C C 1
ATOM 12790 O O . ILE C 1 428 ? -35.20452 23.26857 27.76842 1.000 11.72442 427 ILE C O 1
ATOM 12795 N N . THR C 1 429 ? -34.17562 24.93949 28.86473 1.000 12.68397 428 THR C N 1
ATOM 12796 C CA . THR C 1 429 ? -33.71545 24.04826 29.92953 1.000 12.59557 428 THR C CA 1
ATOM 12797 C C . THR C 1 429 ? -34.86232 23.45392 30.73667 1.000 12.83246 428 THR C C 1
ATOM 12798 O O . THR C 1 429 ? -34.65606 22.45457 31.43579 1.000 15.21757 428 THR C O 1
ATOM 12802 N N . GLU C 1 430 ? -36.04657 24.05577 30.67624 1.000 12.55420 429 GLU C N 1
ATOM 12803 C CA . GLU C 1 430 ? -37.21415 23.54127 31.37236 1.000 14.96969 429 GLU C CA 1
ATOM 12804 C C . GLU C 1 430 ? -38.07279 22.62489 30.49314 1.000 16.90395 429 GLU C C 1
ATOM 12805 O O . GLU C 1 430 ? -39.17225 22.23722 30.90407 1.000 17.36305 429 GLU C O 1
ATOM 12811 N N . CYS C 1 431 ? -37.58464 22.21951 29.32216 1.000 13.71294 430 CYS C N 1
ATOM 12812 C CA . CYS C 1 431 ? -38.44137 21.69646 28.27506 1.000 13.52493 430 CYS C CA 1
ATOM 12813 C C . CYS C 1 431 ? -38.16213 20.21127 28.07010 1.000 14.71554 430 CYS C C 1
ATOM 12814 O O . CYS C 1 431 ? -36.99810 19.80557 27.95621 1.000 14.80023 430 CYS C O 1
ATOM 12817 N N . SER C 1 432 ? -39.21899 19.40572 27.97782 1.000 15.35521 431 SER C N 1
ATOM 12818 C CA . SER C 1 432 ? -39.07052 18.00956 27.58535 1.000 14.23359 431 SER C CA 1
ATOM 12819 C C . SER C 1 432 ? -38.69898 17.90807 26.10372 1.000 14.76353 431 SER C C 1
ATOM 12820 O O . SER C 1 432 ? -38.76348 18.88703 25.35738 1.000 14.79735 431 SER C O 1
ATOM 12823 N N . GLY C 1 433 ? -38.34864 16.69084 25.67353 1.000 12.53271 432 GLY C N 1
ATOM 12824 C CA . GLY C 1 433 ? -38.12606 16.46103 24.24894 1.000 12.87231 432 GLY C CA 1
ATOM 12825 C C . GLY C 1 433 ? -39.30073 16.90386 23.38963 1.000 14.87779 432 GLY C C 1
ATOM 12826 O O . GLY C 1 433 ? -39.13832 17.62533 22.39819 1.000 13.80816 432 GLY C O 1
ATOM 12827 N N . ASN C 1 434 ? -40.51900 16.50642 23.76922 1.000 14.44029 433 ASN C N 1
ATOM 12828 C CA . ASN C 1 434 ? -41.65231 16.88298 22.92874 1.000 16.06254 433 ASN C CA 1
ATOM 12829 C C . ASN C 1 434 ? -41.90889 18.39058 22.96134 1.000 15.24504 433 ASN C C 1
ATOM 12830 O O . ASN C 1 434 ? -42.31432 18.96060 21.94288 1.000 15.07623 433 ASN C O 1
ATOM 12835 N N . GLU C 1 435 ? -41.60213 19.07127 24.06955 1.000 13.54492 434 GLU C N 1
ATOM 12836 C CA . GLU C 1 435 ? -41.76045 20.52439 24.10178 1.000 11.76427 434 GLU C CA 1
ATOM 12837 C C . GLU C 1 435 ? -40.76537 21.22457 23.17760 1.000 13.94872 434 GLU C C 1
ATOM 12838 O O . GLU C 1 435 ? -41.12064 22.19563 22.49026 1.000 13.37144 434 GLU C O 1
ATOM 12844 N N . ILE C 1 436 ? -39.52078 20.74539 23.13332 1.000 13.44953 435 ILE C N 1
ATOM 12845 C CA . ILE C 1 436 ? -38.55825 21.29564 22.17326 1.000 11.76425 435 ILE C CA 1
ATOM 12846 C C . ILE C 1 436 ? -39.04127 21.06137 20.74332 1.000 12.06120 435 ILE C C 1
ATOM 12847 O O . ILE C 1 436 ? -38.99343 21.96128 19.89589 1.000 13.99672 435 ILE C O 1
ATOM 12852 N N . CYS C 1 437 ? -39.50772 19.84566 20.45854 1.000 11.81790 436 CYS C N 1
ATOM 12853 C CA . CYS C 1 437 ? -40.08108 19.53648 19.15456 1.000 13.08200 436 CYS C CA 1
ATOM 12854 C C . CYS C 1 437 ? -41.23600 20.48015 18.80665 1.000 15.24674 436 CYS C C 1
ATOM 12855 O O . CYS C 1 437 ? -41.31765 20.97761 17.67379 1.000 13.70479 436 CYS C O 1
ATOM 12858 N N . GLN C 1 438 ? -42.10979 20.77568 19.77722 1.000 13.40399 437 GLN C N 1
ATOM 12859 C CA . GLN C 1 438 ? -43.24337 21.66218 19.50951 1.000 12.04980 437 GLN C CA 1
ATOM 12860 C C . GLN C 1 438 ? -42.78190 23.07027 19.13972 1.000 13.15844 437 GLN C C 1
ATOM 12861 O O . GLN C 1 438 ? -43.32154 23.69144 18.21412 1.000 12.68186 437 GLN C O 1
ATOM 12867 N N . GLU C 1 439 ? -41.81396 23.61156 19.88337 1.000 14.06076 438 GLU C N 1
ATOM 12868 C CA . GLU C 1 439 ? -41.29371 24.93195 19.55242 1.000 12.05672 438 GLU C CA 1
ATOM 12869 C C . GLU C 1 439 ? -40.71190 24.93653 18.14207 1.000 14.31775 438 GLU C C 1
ATOM 12870 O O . GLU C 1 439 ? -40.94689 25.86949 17.36487 1.000 11.77589 438 GLU C O 1
ATOM 12876 N N . TRP C 1 440 ? -39.96558 23.88162 17.79590 1.000 12.31727 439 TRP C N 1
ATOM 12877 C CA . TRP C 1 440 ? -39.40406 23.74415 16.45349 1.000 12.93468 439 TRP C CA 1
ATOM 12878 C C . TRP C 1 440 ? -40.49875 23.67348 15.38559 1.000 14.59832 439 TRP C C 1
ATOM 12879 O O . TRP C 1 440 ? -40.44741 24.40016 14.38658 1.000 14.71063 439 TRP C O 1
ATOM 12890 N N . LEU C 1 441 ? -41.50933 22.81086 15.58696 1.000 12.54393 440 LEU C N 1
ATOM 12891 C CA . LEU C 1 441 ? -42.58195 22.67363 14.59853 1.000 12.43563 440 LEU C CA 1
ATOM 12892 C C . LEU C 1 441 ? -43.34377 23.98002 14.40990 1.000 15.39830 440 LEU C C 1
ATOM 12893 O O . LEU C 1 441 ? -43.77369 24.29744 13.28990 1.000 13.53490 440 LEU C O 1
ATOM 12898 N N . TYR C 1 442 ? -43.52930 24.74447 15.49370 1.000 13.52609 441 TYR C N 1
ATOM 12899 C CA . TYR C 1 442 ? -44.13467 26.06704 15.37412 1.000 13.09718 441 TYR C CA 1
ATOM 12900 C C . TYR C 1 442 ? -43.35964 26.92981 14.39221 1.000 17.49965 441 TYR C C 1
ATOM 12901 O O . TYR C 1 442 ? -43.93530 27.59455 13.52405 1.000 15.46795 441 TYR C O 1
ATOM 12910 N N . HIS C 1 443 ? -42.04024 26.92360 14.50925 1.000 13.85962 442 HIS C N 1
ATOM 12911 C CA . HIS C 1 443 ? -41.23377 27.76168 13.64676 1.000 13.70823 442 HIS C CA 1
ATOM 12912 C C . HIS C 1 443 ? -41.09764 27.19773 12.23768 1.000 14.66060 442 HIS C C 1
ATOM 12913 O O . HIS C 1 443 ? -40.71066 27.93676 11.33097 1.000 16.33099 442 HIS C O 1
ATOM 12920 N N . LEU C 1 444 ? -41.46230 25.93503 12.00854 1.000 13.39228 443 LEU C N 1
ATOM 12921 C CA . LEU C 1 444 ? -41.55456 25.45624 10.63088 1.000 13.81609 443 LEU C CA 1
ATOM 12922 C C . LEU C 1 444 ? -42.85003 25.87353 9.95024 1.000 16.89493 443 LEU C C 1
ATOM 12923 O O . LEU C 1 444 ? -42.98745 25.68510 8.73595 1.000 17.91363 443 LEU C O 1
ATOM 12928 N N . GLY C 1 445 ? -43.80643 26.40774 10.69900 1.000 15.53686 444 GLY C N 1
ATOM 12929 C CA . GLY C 1 445 ? -45.09268 26.76687 10.13633 1.000 16.98017 444 GLY C CA 1
ATOM 12930 C C . GLY C 1 445 ? -46.14018 25.68418 10.18766 1.000 17.92017 444 GLY C C 1
ATOM 12931 O O . GLY C 1 445 ? -47.16741 25.81217 9.51098 1.000 20.60802 444 GLY C O 1
ATOM 12932 N N . VAL C 1 446 ? -45.92272 24.62707 10.97419 1.000 16.20281 445 VAL C N 1
ATOM 12933 C CA . VAL C 1 446 ? -46.94793 23.61017 11.16492 1.000 16.65370 445 VAL C CA 1
ATOM 12934 C C . VAL C 1 446 ? -48.16160 24.25031 11.82238 1.000 16.63545 445 VAL C C 1
ATOM 12935 O O . VAL C 1 446 ? -48.03169 25.10125 12.71234 1.000 18.93293 445 VAL C O 1
ATOM 12939 N N . SER C 1 447 ? -49.35077 23.88564 11.33576 1.000 18.29616 446 SER C N 1
ATOM 12940 C CA . SER C 1 447 ? -50.59819 24.38879 11.91169 1.000 21.27047 446 SER C CA 1
ATOM 12941 C C . SER C 1 447 ? -50.61947 24.15914 13.41596 1.000 18.56453 446 SER C C 1
ATOM 12942 O O . SER C 1 447 ? -50.36912 23.04801 13.88408 1.000 20.56069 446 SER C O 1
ATOM 12945 N N . THR C 1 448 ? -50.92327 25.21249 14.17800 1.000 20.33745 447 THR C N 1
ATOM 12946 C CA . THR C 1 448 ? -50.79332 25.10590 15.62994 1.000 20.88486 447 THR C CA 1
ATOM 12947 C C . THR C 1 448 ? -51.72397 24.05104 16.22378 1.000 22.59803 447 THR C C 1
ATOM 12948 O O . THR C 1 448 ? -51.41344 23.48737 17.28027 1.000 25.20013 447 THR C O 1
ATOM 12952 N N . ASP C 1 449 ? -52.84567 23.74049 15.55839 1.000 23.36129 448 ASP C N 1
ATOM 12953 C CA . ASP C 1 449 ? -53.72712 22.68579 16.05299 1.000 22.72966 448 ASP C CA 1
ATOM 12954 C C . ASP C 1 449 ? -53.17484 21.28009 15.83620 1.000 24.90704 448 ASP C C 1
ATOM 12955 O O . ASP C 1 449 ? -53.72880 20.32297 16.39171 1.000 23.65275 448 ASP C O 1
ATOM 12960 N N . LYS C 1 450 ? -52.08374 21.13258 15.07771 1.000 19.54346 449 LYS C N 1
ATOM 12961 C CA . LYS C 1 450 ? -51.47310 19.83777 14.81533 1.000 18.22394 449 LYS C CA 1
ATOM 12962 C C . LYS C 1 450 ? -50.19202 19.61855 15.60812 1.000 14.94989 449 LYS C C 1
ATOM 12963 O O . LYS C 1 450 ? -49.73880 18.47411 15.72388 1.000 17.41519 449 LYS C O 1
ATOM 12969 N N . ILE C 1 451 ? -49.63070 20.68300 16.16891 1.000 14.67784 450 ILE C N 1
ATOM 12970 C CA . ILE C 1 451 ? -48.25774 20.63688 16.68867 1.000 14.25853 450 ILE C CA 1
ATOM 12971 C C . ILE C 1 451 ? -48.13303 19.64831 17.84823 1.000 16.27761 450 ILE C C 1
ATOM 12972 O O . ILE C 1 451 ? -47.19811 18.83860 17.89804 1.000 16.89300 450 ILE C O 1
ATOM 12977 N N . GLU C 1 452 ? -49.04503 19.72225 18.82295 1.000 15.86068 451 GLU C N 1
ATOM 12978 C CA . GLU C 1 452 ? -48.88636 18.91116 20.02748 1.000 19.08696 451 GLU C CA 1
ATOM 12979 C C . GLU C 1 452 ? -48.89532 17.42260 19.69997 1.000 15.75206 451 GLU C C 1
ATOM 12980 O O . GLU C 1 452 ? -48.04349 16.66147 20.18104 1.000 15.52823 451 GLU C O 1
ATOM 12986 N N . ASP C 1 453 ? -49.84960 16.98522 18.87204 1.000 16.83454 452 ASP C N 1
ATOM 12987 C CA . ASP C 1 453 ? -49.90899 15.57140 18.50630 1.000 19.69718 452 ASP C CA 1
ATOM 12988 C C . ASP C 1 453 ? -48.68074 15.14738 17.69791 1.000 18.45198 452 ASP C C 1
ATOM 12989 O O . ASP C 1 453 ? -48.12229 14.06532 17.92079 1.000 19.05331 452 ASP C O 1
ATOM 12994 N N . LEU C 1 454 ? -48.24266 15.97768 16.75475 1.000 16.41690 453 LEU C N 1
ATOM 12995 C CA . LEU C 1 454 ? -47.09990 15.57400 15.93244 1.000 14.76179 453 LEU C CA 1
ATOM 12996 C C . LEU C 1 454 ? -45.82721 15.44935 16.75816 1.000 17.09492 453 LEU C C 1
ATOM 12997 O O . LEU C 1 454 ? -44.97823 14.60603 16.45587 1.000 20.29931 453 LEU C O 1
ATOM 13002 N N . ALA C 1 455 ? -45.68692 16.26675 17.80062 1.000 15.80204 454 ALA C N 1
ATOM 13003 C CA . ALA C 1 455 ? -44.51438 16.20828 18.66987 1.000 16.31652 454 ALA C CA 1
ATOM 13004 C C . ALA C 1 455 ? -44.61800 15.08673 19.69637 1.000 15.46060 454 ALA C C 1
ATOM 13005 O O . ALA C 1 455 ? -43.65747 14.34025 19.91159 1.000 16.50529 454 ALA C O 1
ATOM 13007 N N . LYS C 1 456 ? -45.77457 14.95232 20.34808 1.000 15.24313 455 LYS C N 1
ATOM 13008 C CA . LYS C 1 456 ? -45.89575 13.96649 21.40974 1.000 17.62729 455 LYS C CA 1
ATOM 13009 C C . LYS C 1 456 ? -46.01217 12.54733 20.87527 1.000 18.93365 455 LYS C C 1
ATOM 13010 O O . LYS C 1 456 ? -45.40911 11.62670 21.43470 1.000 18.58658 455 LYS C O 1
ATOM 13016 N N . HIS C 1 457 ? -46.82647 12.33080 19.83801 1.000 16.43137 456 HIS C N 1
ATOM 13017 C CA . HIS C 1 457 ? -47.12336 10.97447 19.40263 1.000 15.90003 456 HIS C CA 1
ATOM 13018 C C . HIS C 1 457 ? -46.48612 10.55983 18.09077 1.000 18.79590 456 HIS C C 1
ATOM 13019 O O . HIS C 1 457 ? -46.30893 9.35885 17.87536 1.000 22.29300 456 HIS C O 1
ATOM 13026 N N . ALA C 1 458 ? -46.11340 11.50186 17.22548 1.000 17.19939 457 ALA C N 1
ATOM 13027 C CA . ALA C 1 458 ? -45.55976 11.15181 15.92866 1.000 15.68384 457 ALA C CA 1
ATOM 13028 C C . ALA C 1 458 ? -44.04914 11.29745 15.87952 1.000 15.03434 457 ALA C C 1
ATOM 13029 O O . ALA C 1 458 ? -43.44225 10.93201 14.86823 1.000 16.99186 457 ALA C O 1
ATOM 13031 N N . SER C 1 459 ? -43.43849 11.78935 16.95442 1.000 14.15948 458 SER C N 1
ATOM 13032 C CA . SER C 1 459 ? -42.00213 12.04587 17.01287 1.000 14.19783 458 SER C CA 1
ATOM 13033 C C . SER C 1 459 ? -41.44248 11.53454 18.33278 1.000 14.77884 458 SER C C 1
ATOM 13034 O O . SER C 1 459 ? -42.14994 11.43420 19.33793 1.000 15.44136 458 SER C O 1
ATOM 13037 N N . ASN C 1 460 ? -40.14083 11.25357 18.33738 1.000 13.64333 459 ASN C N 1
ATOM 13038 C CA . ASN C 1 460 ? -39.43406 10.91459 19.56844 1.000 14.68912 459 ASN C CA 1
ATOM 13039 C C . ASN C 1 460 ? -38.21760 11.81681 19.63071 1.000 15.08909 459 ASN C C 1
ATOM 13040 O O . ASN C 1 460 ? -37.32503 11.70990 18.78182 1.000 14.63780 459 ASN C O 1
ATOM 13045 N N . THR C 1 461 ? -38.17937 12.70562 20.61813 1.000 12.24447 460 THR C N 1
ATOM 13046 C CA . THR C 1 461 ? -37.12869 13.71541 20.70654 1.000 11.80524 460 THR C CA 1
ATOM 13047 C C . THR C 1 461 ? -36.35410 13.55955 22.00719 1.000 13.86581 460 THR C C 1
ATOM 13048 O O . THR C 1 461 ? -36.95044 13.58534 23.08905 1.000 12.63935 460 THR C O 1
ATOM 13052 N N . ILE C 1 462 ? -35.02920 13.43880 21.90001 1.000 11.88952 461 ILE C N 1
ATOM 13053 C CA . ILE C 1 462 ? -34.16154 13.21383 23.05457 1.000 13.28079 461 ILE C CA 1
ATOM 13054 C C . ILE C 1 462 ? -33.36723 14.49391 23.30799 1.000 14.19927 461 ILE C C 1
ATOM 13055 O O . ILE C 1 462 ? -32.47891 14.83482 22.50263 1.000 13.25376 461 ILE C O 1
ATOM 13060 N N . PRO C 1 463 ? -33.60892 15.20536 24.40820 1.000 13.21911 462 PRO C N 1
ATOM 13061 C CA . PRO C 1 463 ? -32.80409 16.38119 24.74650 1.000 13.15512 462 PRO C CA 1
ATOM 13062 C C . PRO C 1 463 ? -31.58279 16.00343 25.56918 1.000 14.28249 462 PRO C C 1
ATOM 13063 O O . PRO C 1 463 ? -31.59729 15.06324 26.36570 1.000 13.82738 462 PRO C O 1
ATOM 13067 N N . VAL C 1 464 ? -30.49700 16.74044 25.34450 1.000 12.84646 463 VAL C N 1
ATOM 13068 C CA . VAL C 1 464 ? -29.26085 16.56258 26.09750 1.000 10.97230 463 VAL C CA 1
ATOM 13069 C C . VAL C 1 464 ? -28.85217 17.90929 26.66665 1.000 10.89459 463 VAL C C 1
ATOM 13070 O O . VAL C 1 464 ? -28.86971 18.91957 25.95439 1.000 13.30085 463 VAL C O 1
ATOM 13074 N N . TYR C 1 465 ? -28.47552 17.92676 27.94998 1.000 10.96182 464 TYR C N 1
ATOM 13075 C CA . TYR C 1 465 ? -27.97075 19.12276 28.61269 1.000 11.23513 464 TYR C CA 1
ATOM 13076 C C . TYR C 1 465 ? -26.46959 18.95036 28.80604 1.000 11.08935 464 TYR C C 1
ATOM 13077 O O . TYR C 1 465 ? -26.02601 17.99356 29.45122 1.000 11.61954 464 TYR C O 1
ATOM 13086 N N . MET C 1 466 ? -25.69474 19.85469 28.21310 1.000 11.11750 465 MET C N 1
ATOM 13087 C CA . MET C 1 466 ? -24.23110 19.80786 28.27313 1.000 10.09532 465 MET C CA 1
ATOM 13088 C C . MET C 1 466 ? -23.70070 21.06104 28.94266 1.000 12.57233 465 MET C C 1
ATOM 13089 O O . MET C 1 466 ? -23.62188 22.12806 28.30701 1.000 12.74268 465 MET C O 1
ATOM 13094 N N . PRO C 1 467 ? -23.30749 20.98615 30.21492 1.000 12.16411 466 PRO C N 1
ATOM 13095 C CA . PRO C 1 467 ? -22.85880 22.20527 30.90217 1.000 11.20534 466 PRO C CA 1
ATOM 13096 C C . PRO C 1 467 ? -21.68884 22.88721 30.20784 1.000 10.72762 466 PRO C C 1
ATOM 13097 O O . PRO C 1 467 ? -21.58311 24.12034 30.26364 1.000 12.48291 466 PRO C O 1
ATOM 13101 N N . TYR C 1 468 ? -20.82630 22.12840 29.52279 1.000 10.95336 467 TYR C N 1
ATOM 13102 C CA . TYR C 1 468 ? -19.56406 22.65575 29.00827 1.000 10.97178 467 TYR C CA 1
ATOM 13103 C C . TYR C 1 468 ? -19.52382 22.75217 27.49171 1.000 10.14207 467 TYR C C 1
ATOM 13104 O O . TYR C 1 468 ? -18.43834 22.92486 26.93012 1.000 12.50214 467 TYR C O 1
ATOM 13113 N N . ILE C 1 469 ? -20.67941 22.70370 26.81908 1.000 11.41402 468 ILE C N 1
ATOM 13114 C CA . ILE C 1 469 ? -20.64993 22.67983 25.35681 1.000 11.57643 468 ILE C CA 1
ATOM 13115 C C . ILE C 1 469 ? -20.10140 23.98946 24.78130 1.000 12.05712 468 ILE C C 1
ATOM 13116 O O . ILE C 1 469 ? -19.54986 23.98461 23.67603 1.000 14.83199 468 ILE C O 1
ATOM 13121 N N . THR C 1 470 ? -20.20764 25.11383 25.50084 1.000 12.82785 469 THR C N 1
ATOM 13122 C CA . THR C 1 470 ? -19.63889 26.37316 25.01588 1.000 14.64468 469 THR C CA 1
ATOM 13123 C C . THR C 1 470 ? -18.21906 26.62840 25.52106 1.000 14.23690 469 THR C C 1
ATOM 13124 O O . THR C 1 470 ? -17.66895 27.70252 25.25917 1.000 15.56962 469 THR C O 1
ATOM 13128 N N . SER C 1 471 ? -17.61364 25.66535 26.21776 1.000 11.27381 470 SER C N 1
ATOM 13129 C CA . SER C 1 471 ? -16.41914 25.94833 27.01195 1.000 10.72706 470 SER C CA 1
ATOM 13130 C C . SER C 1 471 ? -15.19743 26.27283 26.15266 1.000 11.84706 470 SER C C 1
ATOM 13131 O O . SER C 1 471 ? -14.29951 26.98160 26.61920 1.000 13.27386 470 SER C O 1
ATOM 13134 N N . TYR C 1 472 ? -15.11863 25.74730 24.92211 1.000 11.93269 471 TYR C N 1
ATOM 13135 C CA . TYR C 1 472 ? -13.93651 26.00847 24.09630 1.000 10.38069 471 TYR C CA 1
ATOM 13136 C C . TYR C 1 472 ? -13.75280 27.49056 23.82221 1.000 10.70677 471 TYR C C 1
ATOM 13137 O O . TYR C 1 472 ? -12.62394 27.93782 23.57636 1.000 12.65617 471 TYR C O 1
ATOM 13146 N N . PHE C 1 473 ? -14.85476 28.25125 23.79917 1.000 11.55416 472 PHE C N 1
ATOM 13147 C CA . PHE C 1 473 ? -14.87303 29.63774 23.34960 1.000 12.65246 472 PHE C CA 1
ATOM 13148 C C . PHE C 1 473 ? -14.85739 30.64630 24.49876 1.000 13.65180 472 PHE C C 1
ATOM 13149 O O . PHE C 1 473 ? -14.95104 31.85072 24.24344 1.000 13.41229 472 PHE C O 1
ATOM 13157 N N . MET C 1 474 ? -14.77587 30.19259 25.74480 1.000 13.12517 473 MET C N 1
ATOM 13158 C CA . MET C 1 474 ? -14.74318 31.12702 26.86928 1.000 13.43741 473 MET C CA 1
ATOM 13159 C C . MET C 1 474 ? -13.56093 32.08290 26.72044 1.000 13.51797 473 MET C C 1
ATOM 13160 O O . MET C 1 474 ? -12.50011 31.71709 26.20451 1.000 15.10443 473 MET C O 1
ATOM 13165 N N . THR C 1 475 ? -13.73863 33.32289 27.18325 1.000 15.07950 474 THR C N 1
ATOM 13166 C CA . THR C 1 475 ? -12.65410 34.29047 27.07391 1.000 13.58640 474 THR C CA 1
ATOM 13167 C C . THR C 1 475 ? -11.41805 33.76581 27.78938 1.000 15.32596 474 THR C C 1
ATOM 13168 O O . THR C 1 475 ? -11.49817 33.21532 28.89551 1.000 14.83643 474 THR C O 1
ATOM 13172 N N . ARG C 1 476 ? -10.27013 33.90982 27.13119 1.000 12.98881 475 ARG C N 1
ATOM 13173 C CA . ARG C 1 476 ? -9.04005 33.32393 27.62800 1.000 12.94542 475 ARG C CA 1
ATOM 13174 C C . ARG C 1 476 ? -7.88940 34.28846 27.41093 1.000 12.82310 475 ARG C C 1
ATOM 13175 O O . ARG C 1 476 ? -7.95907 35.21674 26.59908 1.000 16.08253 475 ARG C O 1
ATOM 13183 N N . ALA C 1 477 ? -6.82443 34.04287 28.16277 1.000 15.21768 476 ALA C N 1
ATOM 13184 C CA . ALA C 1 477 ? -5.55971 34.74471 28.02949 1.000 13.84334 476 ALA C CA 1
ATOM 13185 C C . ALA C 1 477 ? -4.50250 33.74460 27.59426 1.000 15.55890 476 ALA C C 1
ATOM 13186 O O . ALA C 1 477 ? -4.60769 32.55150 27.88671 1.000 16.17224 476 ALA C O 1
ATOM 13188 N N . ILE C 1 478 ? -3.48500 34.22911 26.87919 1.000 20.95196 477 ILE C N 1
ATOM 13189 C CA . ILE C 1 478 ? -2.38053 33.34845 26.52734 1.000 18.36784 477 ILE C CA 1
ATOM 13190 C C . ILE C 1 478 ? -1.81541 32.76174 27.80936 1.000 16.00297 477 ILE C C 1
ATOM 13191 O O . ILE C 1 478 ? -1.65091 33.46715 28.81271 1.000 20.13544 477 ILE C O 1
ATOM 13196 N N . GLY C 1 479 ? -1.58440 31.44995 27.80728 1.000 18.92038 478 GLY C N 1
ATOM 13197 C CA . GLY C 1 479 ? -1.16947 30.73098 28.98735 1.000 16.48229 478 GLY C CA 1
ATOM 13198 C C . GLY C 1 479 ? -2.28100 29.96987 29.68655 1.000 16.67361 478 GLY C C 1
ATOM 13199 O O . GLY C 1 479 ? -1.98817 29.06900 30.48609 1.000 15.72579 478 GLY C O 1
ATOM 13200 N N . ASP C 1 480 ? -3.54876 30.29583 29.39575 1.000 13.28557 479 ASP C N 1
ATOM 13201 C CA . ASP C 1 480 ? -4.66009 29.55125 29.98510 1.000 13.91363 479 ASP C CA 1
ATOM 13202 C C . ASP C 1 480 ? -4.73185 28.13678 29.43161 1.000 14.56480 479 ASP C C 1
ATOM 13203 O O . ASP C 1 480 ? -5.24552 27.23579 30.10018 1.000 11.85363 479 ASP C O 1
ATOM 13208 N N . ARG C 1 481 ? -4.23058 27.92276 28.21134 1.000 14.34575 480 ARG C N 1
ATOM 13209 C CA . ARG C 1 481 ? -4.14810 26.58681 27.64168 1.000 11.92722 480 ARG C CA 1
ATOM 13210 C C . ARG C 1 481 ? -2.70686 26.11976 27.66152 1.000 10.45933 480 ARG C C 1
ATOM 13211 O O . ARG C 1 481 ? -1.81773 26.88879 27.28543 1.000 13.67350 480 ARG C O 1
ATOM 13219 N N . PRO C 1 482 ? -2.43656 24.89084 28.09330 1.000 10.58541 481 PRO C N 1
ATOM 13220 C CA . PRO C 1 482 ? -1.05981 24.38254 28.05203 1.000 11.78128 481 PRO C CA 1
ATOM 13221 C C . PRO C 1 482 ? -0.59299 24.19820 26.62463 1.000 10.87856 481 PRO C C 1
ATOM 13222 O O . PRO C 1 482 ? -1.36936 23.82542 25.73971 1.000 12.41612 481 PRO C O 1
ATOM 13226 N N . LEU C 1 483 ? 0.70288 24.43120 26.40761 1.000 10.51933 482 LEU C N 1
ATOM 13227 C CA . LEU C 1 483 ? 1.30074 24.03150 25.14441 1.000 11.69200 482 LEU C CA 1
ATOM 13228 C C . LEU C 1 483 ? 1.12548 22.53052 24.94520 1.000 12.72817 482 LEU C C 1
ATOM 13229 O O . LEU C 1 483 ? 1.05125 21.76274 25.90476 1.000 11.92435 482 LEU C O 1
ATOM 13234 N N . VAL C 1 484 ? 1.05876 22.11088 23.68024 1.000 10.11873 483 VAL C N 1
ATOM 13235 C CA . VAL C 1 484 ? 0.96009 20.68094 23.38248 1.000 11.17808 483 VAL C CA 1
ATOM 13236 C C . VAL C 1 484 ? 2.08686 19.91167 24.07234 1.000 10.15481 483 VAL C C 1
ATOM 13237 O O . VAL C 1 484 ? 1.85331 18.87731 24.70641 1.000 11.70120 483 VAL C O 1
ATOM 13241 N N . VAL C 1 485 ? 3.31687 20.40561 23.98843 1.000 10.72791 484 VAL C N 1
ATOM 13242 C CA . VAL C 1 485 ? 4.39758 19.91948 24.83828 1.000 11.10385 484 VAL C CA 1
ATOM 13243 C C . VAL C 1 485 ? 4.94617 21.09866 25.62567 1.000 11.83566 484 VAL C C 1
ATOM 13244 O O . VAL C 1 485 ? 5.65826 21.94781 25.08198 1.000 13.60409 484 VAL C O 1
ATOM 13248 N N . PRO C 1 486 ? 4.60980 21.19764 26.91545 1.000 12.13779 485 PRO C N 1
ATOM 13249 C CA . PRO C 1 486 ? 5.10834 22.31354 27.72762 1.000 12.16168 485 PRO C CA 1
ATOM 13250 C C . PRO C 1 486 ? 6.62970 22.35233 27.74328 1.000 13.24848 485 PRO C C 1
ATOM 13251 O O . PRO C 1 486 ? 7.30071 21.33724 27.55273 1.000 12.67941 485 PRO C O 1
ATOM 13255 N N . HIS C 1 487 ? 7.15718 23.54941 27.98576 1.000 13.91789 486 HIS C N 1
ATOM 13256 C CA . HIS C 1 487 ? 8.60081 23.77676 28.03540 1.000 13.13113 486 HIS C CA 1
ATOM 13257 C C . HIS C 1 487 ? 9.28982 22.76635 28.94831 1.000 15.27150 486 HIS C C 1
ATOM 13258 O O . HIS C 1 487 ? 8.91370 22.59712 30.10944 1.000 15.77771 486 HIS C O 1
ATOM 13265 N N . GLN C 1 488 ? 10.30611 22.08983 28.41384 1.000 16.45916 487 GLN C N 1
ATOM 13266 C CA . GLN C 1 488 ? 11.11579 21.09938 29.12484 1.000 17.14905 487 GLN C CA 1
ATOM 13267 C C . GLN C 1 488 ? 10.35324 19.83071 29.48816 1.000 12.88374 487 GLN C C 1
ATOM 13268 O O . GLN C 1 488 ? 10.87276 19.00070 30.23272 1.000 14.04107 487 GLN C O 1
ATOM 13274 N N . SER C 1 489 ? 9.13704 19.62688 28.97209 1.000 13.52081 488 SER C N 1
ATOM 13275 C CA . SER C 1 489 ? 8.46514 18.35855 29.22071 1.000 12.17294 488 SER C CA 1
ATOM 13276 C C . SER C 1 489 ? 9.16439 17.22293 28.47727 1.000 12.52884 488 SER C C 1
ATOM 13277 O O . SER C 1 489 ? 9.40526 17.30976 27.26674 1.000 17.58029 488 SER C O 1
ATOM 13280 N N . GLN C 1 490 ? 9.44551 16.13425 29.19345 1.000 12.46881 489 GLN C N 1
ATOM 13281 C CA . GLN C 1 490 ? 10.12868 14.97608 28.61942 1.000 14.99512 489 GLN C CA 1
ATOM 13282 C C . GLN C 1 490 ? 9.17636 13.91453 28.10144 1.000 15.69767 489 GLN C C 1
ATOM 13283 O O . GLN C 1 490 ? 9.46516 13.25706 27.09315 1.000 15.26330 489 GLN C O 1
ATOM 13289 N N . ASN C 1 491 ? 8.04517 13.71750 28.79130 1.000 12.12752 490 ASN C N 1
ATOM 13290 C CA . ASN C 1 491 ? 7.16997 12.60030 28.45462 1.000 11.86442 490 ASN C CA 1
ATOM 13291 C C . ASN C 1 491 ? 5.69897 12.94627 28.64329 1.000 13.48633 490 ASN C C 1
ATOM 13292 O O . ASN C 1 491 ? 4.88140 12.03204 28.75222 1.000 14.74046 490 ASN C O 1
ATOM 13297 N N . LEU C 1 492 ? 5.34472 14.22436 28.64273 1.000 11.58754 491 LEU C N 1
ATOM 13298 C CA . LEU C 1 492 ? 3.97610 14.64862 28.91084 1.000 11.30643 491 LEU C CA 1
ATOM 13299 C C . LEU C 1 492 ? 3.52840 15.61259 27.82700 1.000 11.22870 491 LEU C C 1
ATOM 13300 O O . LEU C 1 492 ? 4.21144 16.60543 27.55261 1.000 12.90571 491 LEU C O 1
ATOM 13305 N N . ALA C 1 493 ? 2.36671 15.33376 27.23694 1.000 10.82510 492 ALA C N 1
ATOM 13306 C CA . ALA C 1 493 ? 1.77883 16.21015 26.23838 1.000 9.48902 492 ALA C CA 1
ATOM 13307 C C . ALA C 1 493 ? 0.31107 16.44448 26.55257 1.000 10.89580 492 ALA C C 1
ATOM 13308 O O . ALA C 1 493 ? -0.35345 15.59935 27.15472 1.000 11.40579 492 ALA C O 1
ATOM 13310 N N . PHE C 1 494 ? -0.18505 17.58462 26.08568 1.000 10.33098 493 PHE C N 1
ATOM 13311 C CA . PHE C 1 494 ? -1.59385 17.95108 26.16701 1.000 8.05825 493 PHE C CA 1
ATOM 13312 C C . PHE C 1 494 ? -2.15676 18.03103 24.75539 1.000 9.43370 493 PHE C C 1
ATOM 13313 O O . PHE C 1 494 ? -1.54996 18.66112 23.87612 1.000 11.80904 493 PHE C O 1
ATOM 13321 N N . ILE C 1 495 ? -3.30940 17.39632 24.53961 1.000 11.17088 494 ILE C N 1
ATOM 13322 C CA . ILE C 1 495 ? -3.91353 17.35684 23.21620 1.000 9.94488 494 ILE C CA 1
ATOM 13323 C C . ILE C 1 495 ? -5.39410 17.67764 23.34518 1.000 10.46157 494 ILE C C 1
ATOM 13324 O O . ILE C 1 495 ? -5.95224 17.74544 24.44375 1.000 11.32703 494 ILE C O 1
ATOM 13329 N N . GLY C 1 496 ? -6.01967 17.90138 22.19269 1.000 9.78610 495 GLY C N 1
ATOM 13330 C CA . GLY C 1 496 ? -7.40602 18.30433 22.15766 1.000 11.17856 495 GLY C CA 1
ATOM 13331 C C . GLY C 1 496 ? -7.59526 19.80423 22.12756 1.000 10.22175 495 GLY C C 1
ATOM 13332 O O . GLY C 1 496 ? -6.67164 20.61134 22.00480 1.000 11.94344 495 GLY C O 1
ATOM 13333 N N . ASN C 1 497 ? -8.87100 20.17558 22.24386 1.000 10.50095 496 ASN C N 1
ATOM 13334 C CA . ASN C 1 497 ? -9.30969 21.53143 21.95067 1.000 11.98042 496 ASN C CA 1
ATOM 13335 C C . ASN C 1 497 ? -9.16567 22.48913 23.12777 1.000 12.58329 496 ASN C C 1
ATOM 13336 O O . ASN C 1 497 ? -9.63480 23.62890 23.03135 1.000 12.32168 496 ASN C O 1
ATOM 13341 N N . PHE C 1 498 ? -8.51147 22.07576 24.22178 1.000 11.51362 497 PHE C N 1
ATOM 13342 C CA . PHE C 1 498 ? -8.06878 23.00202 25.26361 1.000 10.98145 497 PHE C CA 1
ATOM 13343 C C . PHE C 1 498 ? -6.54704 23.06161 25.36659 1.000 11.78697 497 PHE C C 1
ATOM 13344 O O . PHE C 1 498 ? -6.00757 23.61568 26.33827 1.000 11.91983 497 PHE C O 1
ATOM 13352 N N . ALA C 1 499 ? -5.83949 22.51465 24.38267 1.000 10.28647 498 ALA C N 1
ATOM 13353 C CA . ALA C 1 499 ? -4.39743 22.67342 24.27302 1.000 10.15736 498 ALA C CA 1
ATOM 13354 C C . ALA C 1 499 ? -4.08830 23.82610 23.32298 1.000 11.53578 498 ALA C C 1
ATOM 13355 O O . ALA C 1 499 ? -4.93925 24.25517 22.53968 1.000 11.18408 498 ALA C O 1
ATOM 13357 N N . GLU C 1 500 ? -2.86127 24.34326 23.42232 1.000 10.24164 499 GLU C N 1
ATOM 13358 C CA . GLU C 1 500 ? -2.42919 25.52682 22.68270 1.000 10.45494 499 GLU C CA 1
ATOM 13359 C C . GLU C 1 500 ? -1.52525 25.15648 21.50702 1.000 12.04025 499 GLU C C 1
ATOM 13360 O O . GLU C 1 500 ? -0.48953 24.50832 21.69526 1.000 13.22834 499 GLU C O 1
ATOM 13366 N N . THR C 1 501 ? -1.89929 25.61162 20.31154 1.000 9.26371 500 THR C N 1
ATOM 13367 C CA . THR C 1 501 ? -1.01461 25.59389 19.15013 1.000 10.77240 500 THR C CA 1
ATOM 13368 C C . THR C 1 501 ? -1.33211 26.82772 18.30886 1.000 12.42299 500 THR C C 1
ATOM 13369 O O . THR C 1 501 ? -2.40497 27.42415 18.44806 1.000 12.65361 500 THR C O 1
ATOM 13373 N N . GLU C 1 502 ? -0.38058 27.22277 17.45027 1.000 11.73228 501 GLU C N 1
ATOM 13374 C CA . GLU C 1 502 ? -0.52230 28.46319 16.68789 1.000 10.95133 501 GLU C CA 1
ATOM 13375 C C . GLU C 1 502 ? -1.65545 28.39999 15.65330 1.000 12.82119 501 GLU C C 1
ATOM 13376 O O . GLU C 1 502 ? -1.88896 27.36582 15.01998 1.000 13.68666 501 GLU C O 1
ATOM 13382 N N . ARG C 1 503 ? -2.36820 29.52771 15.51227 1.000 12.65940 502 ARG C N 1
ATOM 13383 C CA . ARG C 1 503 ? -3.34354 29.85335 14.46181 1.000 11.56867 502 ARG C CA 1
ATOM 13384 C C . ARG C 1 503 ? -4.59991 28.99364 14.36610 1.000 11.99819 502 ARG C C 1
ATOM 13385 O O . ARG C 1 503 ? -5.65043 29.50407 13.95945 1.000 13.92486 502 ARG C O 1
ATOM 13393 N N . ASP C 1 504 ? -4.53755 27.70807 14.70790 1.000 10.19833 503 ASP C N 1
ATOM 13394 C CA . ASP C 1 504 ? -5.68241 26.86613 14.36873 1.000 10.01714 503 ASP C CA 1
ATOM 13395 C C . ASP C 1 504 ? -6.86689 27.12002 15.30438 1.000 12.76073 503 ASP C C 1
ATOM 13396 O O . ASP C 1 504 ? -6.73437 27.70088 16.38289 1.000 11.08199 503 ASP C O 1
ATOM 13401 N N . THR C 1 505 ? -8.03477 26.66502 14.86391 1.000 9.19896 504 THR C N 1
ATOM 13402 C CA . THR C 1 505 ? -9.31757 26.99134 15.48268 1.000 7.19796 504 THR C CA 1
ATOM 13403 C C . THR C 1 505 ? -9.85439 25.80265 16.25805 1.000 11.28752 504 THR C C 1
ATOM 13404 O O . THR C 1 505 ? -9.95473 24.69334 15.71047 1.000 10.35707 504 THR C O 1
ATOM 13408 N N . VAL C 1 506 ? -10.24882 26.04699 17.50594 1.000 10.26066 505 VAL C N 1
ATOM 13409 C CA . VAL C 1 506 ? -10.85305 24.98651 18.29805 1.000 9.73870 505 VAL C CA 1
ATOM 13410 C C . VAL C 1 506 ? -12.32434 24.83061 17.93494 1.000 13.24841 505 VAL C C 1
ATOM 13411 O O . VAL C 1 506 ? -12.87374 25.59375 17.13342 1.000 12.72729 505 VAL C O 1
ATOM 13415 N N . PHE C 1 507 ? -12.96220 23.82812 18.53160 1.000 12.71816 506 PHE C N 1
ATOM 13416 C CA . PHE C 1 507 ? -14.29562 23.35613 18.15264 1.000 11.96546 506 PHE C CA 1
ATOM 13417 C C . PHE C 1 507 ? -14.27695 22.78920 16.73162 1.000 12.78768 506 PHE C C 1
ATOM 13418 O O . PHE C 1 507 ? -15.29333 22.78763 16.04132 1.000 14.89427 506 PHE C O 1
ATOM 13426 N N . THR C 1 508 ? -13.11488 22.30047 16.26928 1.000 13.22068 507 THR C N 1
ATOM 13427 C CA . THR C 1 508 ? -13.02211 21.58848 14.99780 1.000 12.91370 507 THR C CA 1
ATOM 13428 C C . THR C 1 508 ? -12.33579 20.24401 15.21015 1.000 14.34705 507 THR C C 1
ATOM 13429 O O . THR C 1 508 ? -11.46901 20.09966 16.08111 1.000 14.79917 507 THR C O 1
ATOM 13433 N N . THR C 1 509 ? -12.71643 19.25709 14.38824 1.000 13.34975 508 THR C N 1
ATOM 13434 C CA . THR C 1 509 ? -12.05807 17.95999 14.48145 1.000 10.97187 508 THR C CA 1
ATOM 13435 C C . THR C 1 509 ? -10.60691 18.06492 14.05817 1.000 11.18406 508 THR C C 1
ATOM 13436 O O . THR C 1 509 ? -9.76006 17.30217 14.54373 1.000 11.75140 508 THR C O 1
ATOM 13440 N N . GLU C 1 510 ? -10.31264 18.99653 13.14167 1.000 10.34623 509 GLU C N 1
ATOM 13441 C CA . GLU C 1 510 ? -8.92961 19.23009 12.73240 1.000 9.78638 509 GLU C CA 1
ATOM 13442 C C . GLU C 1 510 ? -8.03845 19.58620 13.92120 1.000 8.71643 509 GLU C C 1
ATOM 13443 O O . GLU C 1 510 ? -6.87382 19.18198 13.97107 1.000 9.33179 509 GLU C O 1
ATOM 13449 N N . TYR C 1 511 ? -8.54729 20.36882 14.86953 1.000 10.00513 510 TYR C N 1
ATOM 13450 C CA . TYR C 1 511 ? -7.71567 20.77075 15.99884 1.000 10.15140 510 TYR C CA 1
ATOM 13451 C C . TYR C 1 511 ? -7.32224 19.57067 16.84789 1.000 10.20500 510 TYR C C 1
ATOM 13452 O O . TYR C 1 511 ? -6.18878 19.50109 17.34819 1.000 9.67725 510 TYR C O 1
ATOM 13461 N N . SER C 1 512 ? -8.24073 18.60975 17.00808 1.000 10.86057 511 SER C N 1
ATOM 13462 C CA . SER C 1 512 ? -7.92638 17.37578 17.72390 1.000 9.86834 511 SER C CA 1
ATOM 13463 C C . SER C 1 512 ? -6.82620 16.59368 17.02501 1.000 10.00288 511 SER C C 1
ATOM 13464 O O . SER C 1 512 ? -5.89420 16.09352 17.67042 1.000 11.67942 511 SER C O 1
ATOM 13467 N N . VAL C 1 513 ? -6.92734 16.44452 15.70039 1.000 9.98944 512 VAL C N 1
ATOM 13468 C CA . VAL C 1 513 ? -5.89980 15.68682 14.98629 1.000 9.02377 512 VAL C CA 1
ATOM 13469 C C . VAL C 1 513 ? -4.57648 16.44060 14.97587 1.000 10.43857 512 VAL C C 1
ATOM 13470 O O . VAL C 1 513 ? -3.51503 15.83608 15.14959 1.000 10.86118 512 VAL C O 1
ATOM 13474 N N . ARG C 1 514 ? -4.60977 17.76556 14.79115 1.000 8.69520 513 ARG C N 1
ATOM 13475 C CA . ARG C 1 514 ? -3.36813 18.53247 14.77398 1.000 7.91438 513 ARG C CA 1
ATOM 13476 C C . ARG C 1 514 ? -2.61809 18.40804 16.09742 1.000 9.38599 513 ARG C C 1
ATOM 13477 O O . ARG C 1 514 ? -1.40619 18.16474 16.10745 1.000 10.34153 513 ARG C O 1
ATOM 13485 N N . THR C 1 515 ? -3.31101 18.61503 17.22380 1.000 9.92272 514 THR C N 1
ATOM 13486 C CA . THR C 1 515 ? -2.61130 18.55405 18.50712 1.000 11.32972 514 THR C CA 1
ATOM 13487 C C . THR C 1 515 ? -2.07803 17.15279 18.76475 1.000 10.45908 514 THR C C 1
ATOM 13488 O O . THR C 1 515 ? -0.96473 16.98999 19.28369 1.000 9.70648 514 THR C O 1
ATOM 13492 N N . ALA C 1 516 ? -2.84487 16.13291 18.37572 1.000 10.46860 515 ALA C N 1
ATOM 13493 C CA . ALA C 1 516 ? -2.37198 14.75609 18.46943 1.000 9.99923 515 ALA C CA 1
ATOM 13494 C C . ALA C 1 516 ? -1.10119 14.55456 17.64875 1.000 11.48444 515 ALA C C 1
ATOM 13495 O O . ALA C 1 516 ? -0.10537 14.01131 18.15439 1.000 10.47709 515 ALA C O 1
ATOM 13497 N N . MET C 1 517 ? -1.13174 14.95284 16.36601 1.000 10.78614 516 MET C N 1
ATOM 13498 C CA . MET C 1 517 ? 0.07789 14.91986 15.53717 1.000 10.53078 516 MET C CA 1
ATOM 13499 C C . MET C 1 517 ? 1.26680 15.57236 16.21007 1.000 10.21601 516 MET C C 1
ATOM 13500 O O . MET C 1 517 ? 2.38182 15.02699 16.23468 1.000 10.31676 516 MET C O 1
ATOM 13505 N N . GLU C 1 518 ? 1.07355 16.83835 16.58974 1.000 10.62564 517 GLU C N 1
ATOM 13506 C CA . GLU C 1 518 ? 2.17088 17.63713 17.11791 1.000 10.19302 517 GLU C CA 1
ATOM 13507 C C . GLU C 1 518 ? 2.73784 17.02510 18.38789 1.000 10.79529 517 GLU C C 1
ATOM 13508 O O . GLU C 1 518 ? 3.95833 17.04525 18.59401 1.000 11.37651 517 GLU C O 1
ATOM 13514 N N . ALA C 1 519 ? 1.87452 16.45867 19.23618 1.000 10.44460 518 ALA C N 1
ATOM 13515 C CA . ALA C 1 519 ? 2.33265 15.81931 20.46899 1.000 10.53182 518 ALA C CA 1
ATOM 13516 C C . ALA C 1 519 ? 3.18960 14.59703 20.16795 1.000 11.96247 518 ALA C C 1
ATOM 13517 O O . ALA C 1 519 ? 4.27722 14.42357 20.73551 1.000 11.94952 518 ALA C O 1
ATOM 13519 N N . VAL C 1 520 ? 2.71010 13.73192 19.27434 1.000 10.20091 519 VAL C N 1
ATOM 13520 C CA . VAL C 1 520 ? 3.44424 12.51110 18.95624 1.000 10.65730 519 VAL C CA 1
ATOM 13521 C C . VAL C 1 520 ? 4.76429 12.85000 18.27789 1.000 11.76261 519 VAL C C 1
ATOM 13522 O O . VAL C 1 520 ? 5.81683 12.28432 18.61093 1.000 11.31430 519 VAL C O 1
ATOM 13526 N N . TYR C 1 521 ? 4.74011 13.80725 17.34439 1.000 10.26434 520 TYR C N 1
ATOM 13527 C CA . TYR C 1 521 ? 5.95695 14.14738 16.61513 1.000 10.90318 520 TYR C CA 1
ATOM 13528 C C . TYR C 1 521 ? 6.98815 14.79015 17.53704 1.000 13.37428 520 TYR C C 1
ATOM 13529 O O . TYR C 1 521 ? 8.17851 14.49437 17.42834 1.000 13.05399 520 TYR C O 1
ATOM 13538 N N . GLN C 1 522 ? 6.55113 15.67010 18.45117 1.000 9.76682 521 GLN C N 1
ATOM 13539 C CA . GLN C 1 522 ? 7.49552 16.31674 19.36418 1.000 10.44203 521 GLN C CA 1
ATOM 13540 C C . GLN C 1 522 ? 8.05556 15.34378 20.39649 1.000 11.53696 521 GLN C C 1
ATOM 13541 O O . GLN C 1 522 ? 9.26654 15.35335 20.66223 1.000 13.84411 521 GLN C O 1
ATOM 13547 N N . LEU C 1 523 ? 7.21004 14.50945 21.00898 1.000 12.19740 522 LEU C N 1
ATOM 13548 C CA . LEU C 1 523 ? 7.71831 13.64138 22.07215 1.000 12.84818 522 LEU C CA 1
ATOM 13549 C C . LEU C 1 523 ? 8.63626 12.55467 21.52314 1.000 16.52413 522 LEU C C 1
ATOM 13550 O O . LEU C 1 523 ? 9.58072 12.15027 22.20725 1.000 16.40698 522 LEU C O 1
ATOM 13555 N N . LEU C 1 524 ? 8.38782 12.07554 20.30352 1.000 14.15062 523 LEU C N 1
ATOM 13556 C CA . LEU C 1 524 ? 9.23610 11.05462 19.70185 1.000 14.29088 523 LEU C CA 1
ATOM 13557 C C . LEU C 1 524 ? 10.29597 11.63859 18.77699 1.000 14.54319 523 LEU C C 1
ATOM 13558 O O . LEU C 1 524 ? 11.11528 10.87723 18.24981 1.000 14.93313 523 LEU C O 1
ATOM 13563 N N . ASN C 1 525 ? 10.30630 12.95944 18.56488 1.000 13.92120 524 ASN C N 1
ATOM 13564 C CA . ASN C 1 525 ? 11.26740 13.61430 17.65990 1.000 13.39858 524 ASN C CA 1
ATOM 13565 C C . ASN C 1 525 ? 11.22694 13.00244 16.26061 1.000 16.58404 524 ASN C C 1
ATOM 13566 O O . ASN C 1 525 ? 12.24954 12.58559 15.70622 1.000 15.08527 524 ASN C O 1
ATOM 13571 N N . ILE C 1 526 ? 10.02650 12.96507 15.68225 1.000 11.72538 525 ILE C N 1
ATOM 13572 C CA . ILE C 1 526 ? 9.80845 12.35194 14.37443 1.000 10.60944 525 ILE C CA 1
ATOM 13573 C C . ILE C 1 526 ? 10.28679 13.29197 13.27112 1.000 12.73709 525 ILE C C 1
ATOM 13574 O O . ILE C 1 526 ? 9.94251 14.47948 13.24808 1.000 13.90084 525 ILE C O 1
ATOM 13579 N N . ASP C 1 527 ? 11.07515 12.75333 12.33870 1.000 10.36834 526 ASP C N 1
ATOM 13580 C CA . ASP C 1 527 ? 11.76793 13.57413 11.34379 1.000 12.24466 526 ASP C CA 1
ATOM 13581 C C . ASP C 1 527 ? 10.92581 13.71003 10.07516 1.000 12.50388 526 ASP C C 1
ATOM 13582 O O . ASP C 1 527 ? 11.25174 13.19793 9.00914 1.000 12.94643 526 ASP C O 1
ATOM 13587 N N . ARG C 1 528 ? 9.81504 14.43635 10.22301 1.000 10.69480 527 ARG C N 1
ATOM 13588 C CA . ARG C 1 528 ? 8.93155 14.75812 9.10765 1.000 10.35881 527 ARG C CA 1
ATOM 13589 C C . ARG C 1 528 ? 8.16044 16.01081 9.48999 1.000 10.53282 527 ARG C C 1
ATOM 13590 O O . ARG C 1 528 ? 7.87640 16.23533 10.66925 1.000 10.71826 527 ARG C O 1
ATOM 13598 N N . GLY C 1 529 ? 7.84799 16.83345 8.49202 1.000 9.43714 528 GLY C N 1
ATOM 13599 C CA . GLY C 1 529 ? 7.13813 18.07430 8.76143 1.000 7.71756 528 GLY C CA 1
ATOM 13600 C C . GLY C 1 529 ? 5.67608 17.85336 9.11779 1.000 10.24916 528 GLY C C 1
ATOM 13601 O O . GLY C 1 529 ? 5.03313 16.88875 8.68964 1.000 11.65851 528 GLY C O 1
ATOM 13602 N N . ILE C 1 530 ? 5.15447 18.76445 9.92571 1.000 9.09778 529 ILE C N 1
ATOM 13603 C CA . ILE C 1 530 ? 3.72778 18.82709 10.23253 1.000 10.31453 529 ILE C CA 1
ATOM 13604 C C . ILE C 1 530 ? 3.13712 19.90261 9.33180 1.000 9.61495 529 ILE C C 1
ATOM 13605 O O . ILE C 1 530 ? 3.70455 20.99813 9.25429 1.000 9.93981 529 ILE C O 1
ATOM 13610 N N . PRO C 1 531 ? 2.03211 19.64619 8.64240 1.000 9.83553 530 PRO C N 1
ATOM 13611 C CA . PRO C 1 531 ? 1.49210 20.68274 7.75672 1.000 9.81387 530 PRO C CA 1
ATOM 13612 C C . PRO C 1 531 ? 1.05054 21.89622 8.56027 1.000 10.15419 530 PRO C C 1
ATOM 13613 O O . PRO C 1 531 ? 0.34395 21.77375 9.56311 1.000 10.30824 530 PRO C O 1
ATOM 13617 N N . GLU C 1 532 ? 1.50244 23.07496 8.13621 1.000 9.97749 531 GLU C N 1
ATOM 13618 C CA . GLU C 1 532 ? 1.06250 24.29253 8.80723 1.000 11.02784 531 GLU C CA 1
ATOM 13619 C C . GLU C 1 532 ? -0.43419 24.49537 8.59605 1.000 11.06598 531 GLU C C 1
ATOM 13620 O O . GLU C 1 532 ? -1.03986 23.93455 7.67966 1.000 10.61693 531 GLU C O 1
ATOM 13626 N N . VAL C 1 533 ? -1.04676 25.28193 9.48496 1.000 10.20276 532 VAL C N 1
ATOM 13627 C CA . VAL C 1 533 ? -2.40566 25.74510 9.20847 1.000 9.30943 532 VAL C CA 1
ATOM 13628 C C . VAL C 1 533 ? -2.40072 26.41330 7.83277 1.000 9.79884 532 VAL C C 1
ATOM 13629 O O . VAL C 1 533 ? -1.48398 27.17272 7.50179 1.000 12.57469 532 VAL C O 1
ATOM 13633 N N . ILE C 1 534 ? -3.41784 26.11829 7.01219 1.000 9.67752 533 ILE C N 1
ATOM 13634 C CA . ILE C 1 534 ? -3.35442 26.51788 5.60591 1.000 10.26757 533 ILE C CA 1
ATOM 13635 C C . ILE C 1 534 ? -3.08033 28.01671 5.47668 1.000 11.12637 533 ILE C C 1
ATOM 13636 O O . ILE C 1 534 ? -3.59160 28.83945 6.24490 1.000 12.22457 533 ILE C O 1
ATOM 13641 N N . ASN C 1 535 ? -2.22036 28.37157 4.51823 1.000 10.66656 534 ASN C N 1
ATOM 13642 C CA . ASN C 1 535 ? -1.68817 29.72485 4.44729 1.000 10.27225 534 ASN C CA 1
ATOM 13643 C C . ASN C 1 535 ? -2.66117 30.73760 3.85608 1.000 13.70810 534 ASN C C 1
ATOM 13644 O O . ASN C 1 535 ? -2.21430 31.80335 3.42124 1.000 15.32074 534 ASN C O 1
ATOM 13649 N N . SER C 1 536 ? -3.96938 30.47528 3.84367 1.000 13.41222 535 SER C N 1
ATOM 13650 C CA . SER C 1 536 ? -4.86783 31.36574 3.11165 1.000 15.02802 535 SER C CA 1
ATOM 13651 C C . SER C 1 536 ? -4.88253 32.82991 3.57987 1.000 14.01675 535 SER C C 1
ATOM 13652 O O . SER C 1 536 ? -4.98617 33.70799 2.70391 1.000 15.05410 535 SER C O 1
ATOM 13655 N N . PRO C 1 537 ? -4.74388 33.18155 4.86877 1.000 11.19312 536 PRO C N 1
ATOM 13656 C CA . PRO C 1 537 ? -4.72945 34.61559 5.22914 1.000 12.62926 536 PRO C CA 1
ATOM 13657 C C . PRO C 1 537 ? -3.48767 35.35466 4.76318 1.000 13.15859 536 PRO C C 1
ATOM 13658 O O . PRO C 1 537 ? -3.45148 36.59018 4.85807 1.000 14.43627 536 PRO C O 1
ATOM 13662 N N . PHE C 1 538 ? -2.47174 34.64780 4.28338 1.000 13.54841 537 PHE C N 1
ATOM 13663 C CA . PHE C 1 538 ? -1.28111 35.27940 3.73699 1.000 11.98811 537 PHE C CA 1
ATOM 13664 C C . PHE C 1 538 ? -1.30006 35.32575 2.21317 1.000 13.57106 537 PHE C C 1
ATOM 13665 O O . PHE C 1 538 ? -0.36120 35.85501 1.59987 1.000 12.66504 537 PHE C O 1
ATOM 13673 N N . ASP C 1 539 ? -2.32610 34.76346 1.59028 1.000 11.59735 538 ASP C N 1
ATOM 13674 C CA . ASP C 1 539 ? -2.37697 34.60475 0.14336 1.000 12.52342 538 ASP C CA 1
ATOM 13675 C C . ASP C 1 539 ? -3.10819 35.79688 -0.45815 1.000 13.46934 538 ASP C C 1
ATOM 13676 O O . ASP C 1 539 ? -4.31153 35.96840 -0.23295 1.000 12.41525 538 ASP C O 1
ATOM 13681 N N . LEU C 1 540 ? -2.38550 36.60430 -1.25050 1.000 13.00930 539 LEU C N 1
ATOM 13682 C CA . LEU C 1 540 ? -2.97446 37.82228 -1.80632 1.000 12.11236 539 LEU C CA 1
ATOM 13683 C C . LEU C 1 540 ? -4.19583 37.53306 -2.66675 1.000 13.94358 539 LEU C C 1
ATOM 13684 O O . LEU C 1 540 ? -5.10857 38.36669 -2.74748 1.000 16.06931 539 LEU C O 1
ATOM 13689 N N . ARG C 1 541 ? -4.22658 36.38061 -3.34129 1.000 13.61271 540 ARG C N 1
ATOM 13690 C CA . ARG C 1 541 ? -5.40319 36.03044 -4.12810 1.000 13.08505 540 ARG C CA 1
ATOM 13691 C C . ARG C 1 541 ? -6.60905 35.81499 -3.22644 1.000 13.81701 540 ARG C C 1
ATOM 13692 O O . ARG C 1 541 ? -7.71910 36.25846 -3.54315 1.000 13.62228 540 ARG C O 1
ATOM 13700 N N . VAL C 1 542 ? -6.40619 35.12872 -2.09966 1.000 11.27895 541 VAL C N 1
ATOM 13701 C CA . VAL C 1 542 ? -7.50395 34.89003 -1.16737 1.000 13.35047 541 VAL C CA 1
ATOM 13702 C C . VAL C 1 542 ? -7.98041 36.19851 -0.54926 1.000 12.31688 541 VAL C C 1
ATOM 13703 O O . VAL C 1 542 ? -9.19180 36.40503 -0.34214 1.000 14.17593 541 VAL C O 1
ATOM 13707 N N . LEU C 1 543 ? -7.04810 37.09556 -0.22645 1.000 11.76396 542 LEU C N 1
ATOM 13708 C CA . LEU C 1 543 ? -7.42459 38.35167 0.41865 1.000 14.70331 542 LEU C CA 1
ATOM 13709 C C . LEU C 1 543 ? -8.19457 39.24383 -0.54604 1.000 17.52339 542 LEU C C 1
ATOM 13710 O O . LEU C 1 543 ? -9.14033 39.93947 -0.15023 1.000 14.52469 542 LEU C O 1
ATOM 13715 N N . MET C 1 544 ? -7.81878 39.20463 -1.82505 1.000 15.93986 543 MET C N 1
ATOM 13716 C CA . MET C 1 544 ? -8.54741 39.93205 -2.85361 1.000 13.33137 543 MET C CA 1
ATOM 13717 C C . MET C 1 544 ? -9.98254 39.42251 -2.93182 1.000 17.81562 543 MET C C 1
ATOM 13718 O O . MET C 1 544 ? -10.93639 40.20865 -2.91941 1.000 15.45174 543 MET C O 1
ATOM 13723 N N . ASP C 1 545 ? -10.15314 38.09302 -2.96902 1.000 13.76900 544 ASP C N 1
ATOM 13724 C CA . ASP C 1 545 ? -11.49719 37.50973 -2.94981 1.000 13.63508 544 ASP C CA 1
ATOM 13725 C C . ASP C 1 545 ? -12.27344 37.92925 -1.70677 1.000 15.73413 544 ASP C C 1
ATOM 13726 O O . ASP C 1 545 ? -13.48240 38.18095 -1.77597 1.000 17.11071 544 ASP C O 1
ATOM 13731 N N . ALA C 1 546 ? -11.60479 37.98982 -0.55687 1.000 14.96944 545 ALA C N 1
ATOM 13732 C CA . ALA C 1 546 ? -12.29345 38.34618 0.68027 1.000 14.81627 545 ALA C CA 1
ATOM 13733 C C . ALA C 1 546 ? -12.80713 39.78274 0.64630 1.000 18.68595 545 ALA C C 1
ATOM 13734 O O . ALA C 1 546 ? -13.91699 40.05308 1.11456 1.000 17.62886 545 ALA C O 1
ATOM 13736 N N . ILE C 1 547 ? -12.02672 40.71846 0.09465 1.000 16.20427 546 ILE C N 1
ATOM 13737 C CA . ILE C 1 547 ? -12.50767 42.10011 -0.03792 1.000 15.67842 546 ILE C CA 1
ATOM 13738 C C . ILE C 1 547 ? -13.74884 42.15458 -0.92122 1.000 19.87928 546 ILE C C 1
ATOM 13739 O O . ILE C 1 547 ? -14.74351 42.81868 -0.59431 1.000 18.21512 546 ILE C O 1
ATOM 13744 N N . TYR C 1 548 ? -13.70436 41.46319 -2.05890 1.000 16.80987 547 TYR C N 1
ATOM 13745 C CA . TYR C 1 548 ? -14.84452 41.43696 -2.97047 1.000 17.00132 547 TYR C CA 1
ATOM 13746 C C . TYR C 1 548 ? -16.08418 40.86945 -2.28529 1.000 21.34310 547 TYR C C 1
ATOM 13747 O O . TYR C 1 548 ? -17.18125 41.43689 -2.38669 1.000 19.54064 547 TYR C O 1
ATOM 13756 N N . GLU C 1 549 ? -15.92260 39.76485 -1.55132 1.000 16.96990 548 GLU C N 1
ATOM 13757 C CA . GLU C 1 549 ? -17.07713 39.10411 -0.94699 1.000 18.28509 548 GLU C CA 1
ATOM 13758 C C . GLU C 1 549 ? -17.61610 39.88943 0.24187 1.000 20.73302 548 GLU C C 1
ATOM 13759 O O . GLU C 1 549 ? -18.83652 39.99948 0.41190 1.000 20.55553 548 GLU C O 1
ATOM 13765 N N . LEU C 1 550 ? -16.72892 40.43492 1.07584 1.000 18.24500 549 LEU C N 1
ATOM 13766 C CA . LEU C 1 550 ? -17.16836 41.19468 2.24425 1.000 20.21524 549 LEU C CA 1
ATOM 13767 C C . LEU C 1 550 ? -17.96292 42.42936 1.83673 1.000 24.29170 549 LEU C C 1
ATOM 13768 O O . LEU C 1 550 ? -18.92360 42.81304 2.51674 1.000 20.86363 549 LEU C O 1
ATOM 13773 N N . ASN C 1 551 ? -17.57479 43.07213 0.73269 1.000 21.65738 550 ASN C N 1
ATOM 13774 C CA . ASN C 1 551 ? -18.28798 44.24135 0.22763 1.000 22.35938 550 ASN C CA 1
ATOM 13775 C C . ASN C 1 551 ? -19.45704 43.86950 -0.68757 1.000 24.14708 550 ASN C C 1
ATOM 13776 O O . ASN C 1 551 ? -19.84092 44.66530 -1.55653 1.000 28.99300 550 ASN C O 1
ATOM 13781 N N . ASP C 1 552 ? -20.01772 42.67297 -0.49629 1.000 22.62824 551 ASP C N 1
ATOM 13782 C CA . ASP C 1 552 ? -21.16927 42.12475 -1.22388 1.000 27.68187 551 ASP C CA 1
ATOM 13783 C C . ASP C 1 552 ? -21.01134 42.32625 -2.73709 1.000 30.33700 551 ASP C C 1
ATOM 13784 O O . ASP C 1 552 ? -21.89011 42.85328 -3.42390 1.000 28.29947 551 ASP C O 1
ATOM 13789 N N . HIS C 1 553 ? -19.84780 41.89937 -3.25060 1.000 23.56406 552 HIS C N 1
ATOM 13790 C CA . HIS C 1 553 ? -19.56221 41.79904 -4.69062 1.000 23.21274 552 HIS C CA 1
ATOM 13791 C C . HIS C 1 553 ? -19.42624 43.16022 -5.37390 1.000 21.92876 552 HIS C C 1
ATOM 13792 O O . HIS C 1 553 ? -19.88305 43.34555 -6.50299 1.000 32.70324 552 HIS C O 1
ATOM 13799 N N . GLN C 1 554 ? -18.77051 44.10346 -4.71601 1.000 22.72560 553 GLN C N 1
ATOM 13800 C CA . GLN C 1 554 ? -18.48281 45.40458 -5.30366 1.000 26.72521 553 GLN C CA 1
ATOM 13801 C C . GLN C 1 554 ? -17.00963 45.50161 -5.67714 1.000 29.51808 553 GLN C C 1
ATOM 13802 O O . GLN C 1 554 ? -16.14193 44.99206 -4.96262 1.000 25.99520 553 GLN C O 1
ATOM 13808 N N . ASP C 1 555 ? -16.73105 46.16959 -6.79212 1.000 28.38175 554 ASP C N 1
ATOM 13809 C CA . ASP C 1 555 ? -15.35174 46.44023 -7.15488 1.000 27.71423 554 ASP C CA 1
ATOM 13810 C C . ASP C 1 555 ? -14.85066 47.67672 -6.40334 1.000 30.52945 554 ASP C C 1
ATOM 13811 O O . ASP C 1 555 ? -15.60889 48.36823 -5.71495 1.000 30.92867 554 ASP C O 1
ATOM 13816 N N . LEU C 1 556 ? -13.54774 47.93949 -6.51941 1.000 28.56284 555 LEU C N 1
ATOM 13817 C CA . LEU C 1 556 ? -12.93754 49.00919 -5.73781 1.000 26.45517 555 LEU C CA 1
ATOM 13818 C C . LEU C 1 556 ? -13.54347 50.36275 -6.07539 1.000 34.74902 555 LEU C C 1
ATOM 13819 O O . LEU C 1 556 ? -13.59315 51.25235 -5.21671 1.000 37.09761 555 LEU C O 1
ATOM 13824 N N . ARG C 1 557 ? -14.00389 50.53068 -7.31705 1.000 31.14531 556 ARG C N 1
ATOM 13825 C CA . ARG C 1 557 ? -14.69301 51.75372 -7.71542 1.000 37.64692 556 ARG C CA 1
ATOM 13826 C C . ARG C 1 557 ? -15.97253 51.94512 -6.91116 1.000 37.87907 556 ARG C C 1
ATOM 13827 O O . ARG C 1 557 ? -16.19731 53.01149 -6.32559 1.000 41.22435 556 ARG C O 1
ATOM 13835 N N . GLU C 1 558 ? -16.82612 50.91525 -6.87070 1.000 37.36532 557 GLU C N 1
ATOM 13836 C CA . GLU C 1 558 ? -18.07382 51.01831 -6.11773 1.000 34.20764 557 GLU C CA 1
ATOM 13837 C C . GLU C 1 558 ? -17.81287 51.14499 -4.62446 1.000 40.91716 557 GLU C C 1
ATOM 13838 O O . GLU C 1 558 ? -18.53057 51.86769 -3.92294 1.000 38.96109 557 GLU C O 1
ATOM 13844 N N . ILE C 1 559 ? -16.80625 50.42963 -4.11552 1.000 33.76074 558 ILE C N 1
ATOM 13845 C CA . ILE C 1 559 ? -16.52942 50.45128 -2.68259 1.000 34.25562 558 ILE C CA 1
ATOM 13846 C C . ILE C 1 559 ? -16.22403 51.87324 -2.23103 1.000 40.56758 558 ILE C C 1
ATOM 13847 O O . ILE C 1 559 ? -16.81710 52.38334 -1.27356 1.000 42.03786 558 ILE C O 1
ATOM 13852 N N . THR C 1 560 ? -15.31832 52.54543 -2.93677 1.000 39.87410 559 THR C N 1
ATOM 13853 C CA . THR C 1 560 ? -14.89384 53.88872 -2.56822 1.000 45.92680 559 THR C CA 1
ATOM 13854 C C . THR C 1 560 ? -15.81721 54.97676 -3.10143 1.000 47.75579 559 THR C C 1
ATOM 13855 O O . THR C 1 560 ? -15.58153 56.15722 -2.81835 1.000 49.19389 559 THR C O 1
ATOM 13859 N N . LYS C 1 561 ? -16.84437 54.61960 -3.86781 1.000 45.77331 560 LYS C N 1
ATOM 13860 C CA . LYS C 1 561 ? -17.79162 55.60216 -4.38750 1.000 49.24803 560 LYS C CA 1
ATOM 13861 C C . LYS C 1 561 ? -18.67818 56.01723 -3.22013 1.000 56.17674 560 LYS C C 1
ATOM 13862 O O . LYS C 1 561 ? -19.61286 55.29592 -2.86108 1.000 59.08532 560 LYS C O 1
ATOM 13868 N N . ASP C 1 562 ? -18.31471 57.14664 -2.58696 1.000 55.59164 561 ASP C N 1
ATOM 13869 C CA . ASP C 1 562 ? -19.04353 57.89180 -1.55324 1.000 56.38719 561 ASP C CA 1
ATOM 13870 C C . ASP C 1 562 ? -18.07864 58.39564 -0.48847 1.000 55.57073 561 ASP C C 1
ATOM 13871 O O . ASP C 1 562 ? -18.48377 58.66342 0.64712 1.000 62.48305 561 ASP C O 1
ATOM 13876 N N . SER C 1 563 ? -16.80299 58.52022 -0.83365 1.000 54.33654 562 SER C N 1
ATOM 13877 C CA . SER C 1 563 ? -15.81923 59.05371 0.10351 1.000 55.67155 562 SER C CA 1
ATOM 13878 C C . SER C 1 563 ? -14.70346 59.69091 -0.70838 1.000 58.51370 562 SER C C 1
ATOM 13879 O O . SER C 1 563 ? -13.89381 58.98040 -1.31073 1.000 56.98285 562 SER C O 1
ATOM 13882 N N . LYS C 1 564 ? -14.66623 61.02630 -0.71519 1.000 57.22036 563 LYS C N 1
ATOM 13883 C CA . LYS C 1 564 ? -13.70741 61.74618 -1.54692 1.000 57.76161 563 LYS C CA 1
ATOM 13884 C C . LYS C 1 564 ? -12.27202 61.35800 -1.21386 1.000 57.82118 563 LYS C C 1
ATOM 13885 O O . LYS C 1 564 ? -11.41880 61.29285 -2.10732 1.000 58.49071 563 LYS C O 1
ATOM 13891 N N . MET C 1 565 ? -11.98675 61.09024 0.06376 1.000 57.74836 564 MET C N 1
ATOM 13892 C CA . MET C 1 565 ? -10.62191 60.76583 0.46886 1.000 58.94518 564 MET C CA 1
ATOM 13893 C C . MET C 1 565 ? -10.13807 59.47546 -0.18787 1.000 60.16017 564 MET C C 1
ATOM 13894 O O . MET C 1 565 ? -9.11908 59.46537 -0.88725 1.000 59.05713 564 MET C O 1
ATOM 13899 N N . GLN C 1 566 ? -10.86082 58.37222 0.01636 1.000 59.44809 565 GLN C N 1
ATOM 13900 C CA . GLN C 1 566 ? -10.44840 57.11055 -0.58513 1.000 57.93366 565 GLN C CA 1
ATOM 13901 C C . GLN C 1 566 ? -10.75087 57.04827 -2.07835 1.000 55.85147 565 GLN C C 1
ATOM 13902 O O . GLN C 1 566 ? -10.10570 56.27014 -2.78908 1.000 53.77999 565 GLN C O 1
ATOM 13908 N N . LYS C 1 567 ? -11.69450 57.85953 -2.57090 1.000 53.52182 566 LYS C N 1
ATOM 13909 C CA . LYS C 1 567 ? -11.91776 57.95945 -4.01234 1.000 52.09815 566 LYS C CA 1
ATOM 13910 C C . LYS C 1 567 ? -10.64824 58.39737 -4.73116 1.000 55.35127 566 LYS C C 1
ATOM 13911 O O . LYS C 1 567 ? -10.26235 57.81732 -5.75374 1.000 54.00373 566 LYS C O 1
ATOM 13917 N N . LEU C 1 568 ? -9.98740 59.43259 -4.21135 1.000 55.14535 567 LEU C N 1
ATOM 13918 C CA . LEU C 1 568 ? -8.79013 59.95256 -4.86171 1.000 57.69569 567 LEU C CA 1
ATOM 13919 C C . LEU C 1 568 ? -7.56525 59.09250 -4.58418 1.000 55.16473 567 LEU C C 1
ATOM 13920 O O . LEU C 1 568 ? -6.69699 58.96572 -5.45501 1.000 54.61715 567 LEU C O 1
ATOM 13925 N N . ALA C 1 569 ? -7.46797 58.50676 -3.38732 1.000 54.14130 568 ALA C N 1
ATOM 13926 C CA . ALA C 1 569 ? -6.37605 57.57827 -3.11734 1.000 51.30589 568 ALA C CA 1
ATOM 13927 C C . ALA C 1 569 ? -6.42898 56.37746 -4.05291 1.000 50.98885 568 ALA C C 1
ATOM 13928 O O . ALA C 1 569 ? -5.38185 55.84389 -4.43995 1.000 46.50100 568 ALA C O 1
ATOM 13930 N N . LEU C 1 570 ? -7.63480 55.94332 -4.43000 1.000 47.02600 569 LEU C N 1
ATOM 13931 C CA . LEU C 1 570 ? -7.76198 54.90411 -5.44621 1.000 47.49184 569 LEU C CA 1
ATOM 13932 C C . LEU C 1 570 ? -7.27477 55.39644 -6.80347 1.000 48.37831 569 LEU C C 1
ATOM 13933 O O . LEU C 1 570 ? -6.58479 54.66469 -7.52213 1.000 45.77972 569 LEU C O 1
ATOM 13938 N N . ALA C 1 571 ? -7.62279 56.63405 -7.16919 1.000 46.97960 570 ALA C N 1
ATOM 13939 C CA . ALA C 1 571 ? -7.20230 57.17728 -8.45760 1.000 47.66933 570 ALA C CA 1
ATOM 13940 C C . ALA C 1 571 ? -5.68412 57.20152 -8.58157 1.000 44.97531 570 ALA C C 1
ATOM 13941 O O . ALA C 1 571 ? -5.13553 56.90457 -9.64923 1.000 47.00558 570 ALA C O 1
ATOM 13943 N N . GLY C 1 572 ? -4.98829 57.55168 -7.50001 1.000 44.58603 571 GLY C N 1
ATOM 13944 C CA . GLY C 1 572 ? -3.53623 57.55631 -7.54146 1.000 46.11335 571 GLY C CA 1
ATOM 13945 C C . GLY C 1 572 ? -2.95281 56.15788 -7.52270 1.000 47.68807 571 GLY C C 1
ATOM 13946 O O . GLY C 1 572 ? -1.96261 55.87853 -8.20600 1.000 46.44373 571 GLY C O 1
ATOM 13947 N N . PHE C 1 573 ? -3.55320 55.26114 -6.73598 1.000 43.86425 572 PHE C N 1
ATOM 13948 C CA . PHE C 1 573 ? -3.13319 53.86434 -6.75366 1.000 43.50837 572 PHE C CA 1
ATOM 13949 C C . PHE C 1 573 ? -3.33191 53.25178 -8.13486 1.000 37.40144 572 PHE C C 1
ATOM 13950 O O . PHE C 1 573 ? -2.46967 52.51494 -8.62286 1.000 39.45084 572 PHE C O 1
ATOM 13958 N N . LEU C 1 574 ? -4.45113 53.56235 -8.79164 1.000 39.45680 573 LEU C N 1
ATOM 13959 C CA . LEU C 1 574 ? -4.69850 53.00562 -10.11776 1.000 38.64293 573 LEU C CA 1
ATOM 13960 C C . LEU C 1 574 ? -3.74294 53.59410 -11.14921 1.000 46.42775 573 LEU C C 1
ATOM 13961 O O . LEU C 1 574 ? -3.34422 52.90585 -12.09638 1.000 40.33087 573 LEU C O 1
ATOM 13966 N N . LYS C 1 575 ? -3.37389 54.86817 -10.98541 1.000 44.77726 574 LYS C N 1
ATOM 13967 C CA . LYS C 1 575 ? -2.36032 55.47058 -11.84687 1.000 46.04857 574 LYS C CA 1
ATOM 13968 C C . LYS C 1 575 ? -1.04313 54.71438 -11.74721 1.000 44.63144 574 LYS C C 1
ATOM 13969 O O . LYS C 1 575 ? -0.36372 54.48897 -12.75576 1.000 48.22788 574 LYS C O 1
ATOM 13975 N N . LYS C 1 576 ? -0.67158 54.31509 -10.53058 1.000 45.00295 575 LYS C N 1
ATOM 13976 C CA . LYS C 1 576 ? 0.59551 53.64140 -10.27754 1.000 44.67742 575 LYS C CA 1
ATOM 13977 C C . LYS C 1 576 ? 0.65910 52.23974 -10.87964 1.000 42.75517 575 LYS C C 1
ATOM 13978 O O . LYS C 1 576 ? 1.76022 51.74783 -11.14935 1.000 46.91085 575 LYS C O 1
ATOM 13984 N N . ILE C 1 577 ? -0.48280 51.58899 -11.10625 1.000 38.15206 576 ILE C N 1
ATOM 13985 C CA . ILE C 1 577 ? -0.51788 50.18464 -11.49067 1.000 36.12317 576 ILE C CA 1
ATOM 13986 C C . ILE C 1 577 ? -1.18204 49.96405 -12.84629 1.000 36.28462 576 ILE C C 1
ATOM 13987 O O . ILE C 1 577 ? -1.37931 48.81686 -13.24663 1.000 31.64810 576 ILE C O 1
ATOM 13992 N N . LYS C 1 578 ? -1.46789 51.04315 -13.59160 1.000 34.92950 577 LYS C N 1
ATOM 13993 C CA . LYS C 1 578 ? -2.35864 50.97971 -14.75431 1.000 38.35786 577 LYS C CA 1
ATOM 13994 C C . LYS C 1 578 ? -1.88206 49.96736 -15.80078 1.000 39.87024 577 LYS C C 1
ATOM 13995 O O . LYS C 1 578 ? -2.69620 49.39014 -16.52193 1.000 51.10418 577 LYS C O 1
ATOM 14001 N N . GLY C 1 579 ? -0.58801 49.73387 -15.92629 1.000 38.64701 578 GLY C N 1
ATOM 14002 C CA . GLY C 1 579 ? -0.15874 48.81674 -16.96342 1.000 40.68916 578 GLY C CA 1
ATOM 14003 C C . GLY C 1 579 ? 0.19548 47.42137 -16.50244 1.000 36.29359 578 GLY C C 1
ATOM 14004 O O . GLY C 1 579 ? 0.60562 46.59600 -17.32864 1.000 33.87537 578 GLY C O 1
ATOM 14005 N N . THR C 1 580 ? 0.03235 47.11956 -15.22463 1.000 27.04511 579 THR C N 1
ATOM 14006 C CA . THR C 1 580 ? 0.85932 46.11867 -14.57580 1.000 27.75754 579 THR C CA 1
ATOM 14007 C C . THR C 1 580 ? 0.09488 44.84734 -14.23281 1.000 25.36999 579 THR C C 1
ATOM 14008 O O . THR C 1 580 ? -1.12718 44.73939 -14.37113 1.000 26.42983 579 THR C O 1
ATOM 14012 N N . TYR C 1 581 ? 0.88518 43.86967 -13.78932 1.000 20.75135 580 TYR C N 1
ATOM 14013 C CA . TYR C 1 581 ? 0.36504 42.60543 -13.29849 1.000 21.09234 580 TYR C CA 1
ATOM 14014 C C . TYR C 1 581 ? -0.57558 42.80441 -12.11984 1.000 22.72217 580 TYR C C 1
ATOM 14015 O O . TYR C 1 581 ? -1.49085 42.00344 -11.92362 1.000 23.06565 580 TYR C O 1
ATOM 14024 N N . ILE C 1 582 ? -0.35801 43.85096 -11.31833 1.000 23.63419 581 ILE C N 1
ATOM 14025 C CA . ILE C 1 582 ? -1.25762 44.11929 -10.19639 1.000 23.80504 581 ILE C CA 1
ATOM 14026 C C . ILE C 1 582 ? -2.65576 44.45007 -10.70100 1.000 28.30867 581 ILE C C 1
ATOM 14027 O O . ILE C 1 582 ? -3.65682 43.99170 -10.13606 1.000 22.13088 581 ILE C O 1
ATOM 14032 N N . GLU C 1 583 ? -2.75609 45.24079 -11.77312 1.000 26.33568 582 GLU C N 1
ATOM 14033 C CA . GLU C 1 583 ? -4.07677 45.52694 -12.32515 1.000 24.94662 582 GLU C CA 1
ATOM 14034 C C . GLU C 1 583 ? -4.72242 44.25660 -12.85560 1.000 27.41576 582 GLU C C 1
ATOM 14035 O O . GLU C 1 583 ? -5.91540 44.01694 -12.64881 1.000 23.70459 582 GLU C O 1
ATOM 14041 N N . SER C 1 584 ? -3.94508 43.43396 -13.55614 1.000 22.38549 583 SER C N 1
ATOM 14042 C CA . SER C 1 584 ? -4.47143 42.18145 -14.08257 1.000 23.96010 583 SER C CA 1
ATOM 14043 C C . SER C 1 584 ? -4.99664 41.28433 -12.96488 1.000 21.44690 583 SER C C 1
ATOM 14044 O O . SER C 1 584 ? -6.05036 40.65687 -13.11071 1.000 22.93344 583 SER C O 1
ATOM 14047 N N . LEU C 1 585 ? -4.26110 41.19532 -11.85245 1.000 20.88622 584 LEU C N 1
ATOM 14048 C CA . LEU C 1 585 ? -4.70093 40.36101 -10.73674 1.000 18.91631 584 LEU C CA 1
ATOM 14049 C C . LEU C 1 585 ? -5.97546 40.90885 -10.11261 1.000 21.42142 584 LEU C C 1
ATOM 14050 O O . LEU C 1 585 ? -6.89763 40.14807 -9.79591 1.000 21.64697 584 LEU C O 1
ATOM 14055 N N . LEU C 1 586 ? -6.03481 42.22653 -9.90388 1.000 18.57683 585 LEU C N 1
ATOM 14056 C CA . LEU C 1 586 ? -7.25311 42.81825 -9.34881 1.000 19.99756 585 LEU C CA 1
ATOM 14057 C C . LEU C 1 586 ? -8.44881 42.59299 -10.26394 1.000 22.71518 585 LEU C C 1
ATOM 14058 O O . LEU C 1 586 ? -9.57131 42.37297 -9.78901 1.000 22.01699 585 LEU C O 1
ATOM 14063 N N . LYS C 1 587 ? -8.23973 42.65098 -11.58165 1.000 22.91951 586 LYS C N 1
ATOM 14064 C CA . LYS C 1 587 ? -9.34287 42.39031 -12.49973 1.000 24.07777 586 LYS C CA 1
ATOM 14065 C C . LYS C 1 587 ? -9.77210 40.92879 -12.44272 1.000 20.65569 586 LYS C C 1
ATOM 14066 O O . LYS C 1 587 ? -10.97258 40.62517 -12.46399 1.000 23.36450 586 LYS C O 1
ATOM 14072 N N . GLU C 1 588 ? -8.80813 40.00639 -12.34563 1.000 22.07357 587 GLU C N 1
ATOM 14073 C CA . GLU C 1 588 ? -9.15547 38.59135 -12.28716 1.000 21.68604 587 GLU C CA 1
ATOM 14074 C C . GLU C 1 588 ? -9.96341 38.27783 -11.03365 1.000 22.32551 587 GLU C C 1
ATOM 14075 O O . GLU C 1 588 ? -10.82419 37.39292 -11.05187 1.000 26.01702 587 GLU C O 1
ATOM 14081 N N . HIS C 1 589 ? -9.73112 39.01338 -9.95079 1.000 18.70991 588 HIS C N 1
ATOM 14082 C CA . HIS C 1 589 ? -10.47005 38.79116 -8.71447 1.000 18.68846 588 HIS C CA 1
ATOM 14083 C C . HIS C 1 589 ? -11.60885 39.78365 -8.52726 1.000 23.98442 588 HIS C C 1
ATOM 14084 O O . HIS C 1 589 ? -12.12485 39.92838 -7.40870 1.000 22.45149 588 HIS C O 1
ATOM 14091 N N . LYS C 1 590 ? -12.02157 40.44530 -9.61244 1.000 21.86705 589 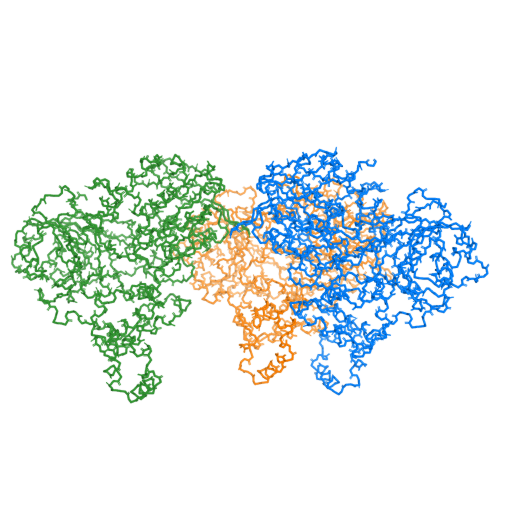LYS C N 1
ATOM 14092 C CA . LYS C 1 590 ? -13.25224 41.23106 -9.73152 1.000 22.43698 589 LYS C CA 1
ATOM 14093 C C . LYS C 1 590 ? -13.21752 42.52359 -8.93237 1.000 21.41810 589 LYS C C 1
ATOM 14094 O O . LYS C 1 590 ? -14.26675 43.16974 -8.76594 1.000 23.68874 589 LYS C O 1
ATOM 14100 N N . LEU C 1 591 ? -12.05066 42.92430 -8.43319 1.000 19.01496 590 LEU C N 1
ATOM 14101 C CA . LEU C 1 591 ? -11.90712 44.19148 -7.73755 1.000 19.01290 590 LEU C CA 1
ATOM 14102 C C . LEU C 1 591 ? -11.70623 45.35288 -8.69672 1.000 24.70576 590 LEU C C 1
ATOM 14103 O O . LEU C 1 591 ? -11.78278 46.51000 -8.26935 1.000 27.05842 590 LEU C O 1
ATOM 14108 N N . LEU C 1 592 ? -11.42895 45.05779 -9.96314 1.000 23.96905 591 LEU C N 1
ATOM 14109 C CA . LEU C 1 592 ? -11.43531 46.03250 -11.03963 1.000 27.94642 591 LEU C CA 1
ATOM 14110 C C . LEU C 1 592 ? -12.12279 45.39180 -12.23530 1.000 27.23878 591 LEU C C 1
ATOM 14111 O O . LEU C 1 592 ? -12.50175 46.07998 -13.18083 1.000 37.66335 591 LEU C O 1
#

Radius of gyration: 40.65 Å; Cα contacts (8 Å, |Δi|>4): 3886; chains: 3; bounding box: 139×76×109 Å

Foldseek 3Di:
DAFADDDDVQLPDAFDAFPPLAVFAEEEADDDDLSLLLLQCCVRRNVHAQQRYEYEAQADDDLDADDADDQQWDFPQLPLVLSRQQPFCFPPDPPGTLNRQQVVQCVVFPFWFPAAAAEPQAHGDPCQLAFQADPQQVVLLVVLLVDDLQVQFLPFQPNRGDDRNCPTVNCLLPCVSQVDDRRFGSSQVSLVCLQCLLCLSRSRILRRTTDRLAGCCNSPVVSSVVVSVVSNHHYAYNKFFQEFDWDDDPFAIETAWTFIQRVNRTDIDGDDLRYFYEAAADDQFPPKFKFKLAGFGADDLDDDRRPNHLVRVCVVDLLSAASCLQSPPDDQFAWFKKKKKKFLDVVVQVLQCVRRVDRQLPQHARRSGWHWHPPWQQRKIKGWGRPDNDPPDDSSMTIMMMTGGTFAAATPLRGGGSNRDHQLRVQLSVSSSSNDDNVCSNCCSNPGMMMMMMGGSRNVRLGRRRHPSNARAQAHPRYSRYGHAASRHDDPSHHHPHSSRSSLSSNVNSCVNSVTPGHDHDSDPQSVDPLSVLLSVCRNVPREAQCVSCVPPPVSNVVVVVVCVVDVVHPVVVSNVVSNND/DAFADDDDVQLVDAFDAFPPLQVFAEEEEAQPLLSLLLLQCCVRRNVHAQQRYEYEHQALDQDDDADDLAWDFPQLPLVVSRFQPFCFPPDPPGTLVRQQVVQCVVFPFWFPAAEAEPQAHGDPPQLAFQADPQQVVLLVVLLPDDLQPQFLNFQPNRGDDRNCPTVNVLLVCVQQVDDRGFGSSQVSLVCLLCLLCLSRSRILRRTTHRLAGCCNSPSVSSVVVSVVSPHHYAYNKFFQEWDWDDDPQAIETAWTFIQRNNDTDIDGDDLSYFYEAQADDQFPPKFKFKLAGFGADDLDDDRRPNHLVRVCVVDLLSAASCLQSPPDDLFAWFKKKKKKFLDPVVQVLQCVRRVDRQLPQHARRSGWHWHPPWQQRKIKGWGRPDNDPPDDSSMTIMMMIGGTFAAATPLRGGGSNRDHQLRVQLSVSSSSNNDNVCSNCCSNPRMMMMMMTGSRNVRLGRRRHPSNARAQQHRNYQRYGHAASSHDDPSHHHSHSSRSSLSSNVNSCVNSVTPGHDHDSDPQSVDVLSVLLSVCRNVPREAQCVVCVPPPVSNVVVVVVCVVCPPHPVVVSNVVSNND/DAFADDDDVQLPDAFDAFPPLAVFAEEEDDDDDLSLLLLQCCVRRNVHFQQRYEYEAQALDQDDDADDQAWDFPQLPLVLSRFQPFCFPPDPPGTLNRQQVVQCVVFPFWFPAAEAEDQAHGDPCQLAFQADPQQVVLLVVLLVDDLQPQFLPFQLNRGDDRNCPTVNCLLVCVQQVDDRRFGSSQVSLVCLQCLLCLSRSRILRRITDGLAGCCNSPVVSSVVVSVVSPHHYAYNKFFQEFDWDDDPFAIETAWTFIQRVNRTDIDGDDLRYFYEAAADDQFPPKFKFKLAGFGADDLDDDRRPNHLVRVCVVDLLSAASCLQSPPDDLFAWFKKKKKKFLDPVVQVLQCVRRVDRQLPQHARRSGWYWHPPWQQRKIKGWGRPPNDPPDDSSMTIMMMIGGTFAAATPLRGGGSNRAHQLRVQLSVNSSSNPDNVCSNCCSNPRMMMMMMTGSRNVRLGRRRHPSNARAQAHPRYSRYGYAASRHDDPSDHHSYSSRSSLSSVVNSCVNSVTPGHDHDSDPQSVDPLSVLLSVCVVVVREALCVVCVPPPVVNVVVVVVCVVDVVHPVVVSNVVSNND

Solvent-accessible surface area: 67249 Å² total; per-residue (Å²): 162,51,83,74,17,67,22,9,11,21,6,13,1,107,12,88,106,9,139,61,1,98,88,29,16,0,28,1,8,23,78,40,19,4,2,16,0,0,0,1,1,0,16,54,6,0,78,6,105,5,72,67,0,31,13,7,28,92,119,88,150,136,81,136,33,20,55,21,78,14,44,75,51,4,7,38,11,5,8,0,0,0,1,2,0,69,32,1,74,13,86,73,70,131,142,12,13,6,0,5,26,5,1,32,22,7,66,99,9,77,11,94,9,112,5,3,0,0,26,114,73,20,104,121,20,138,51,22,40,61,8,57,19,60,99,73,0,19,130,32,6,65,62,4,27,58,38,19,27,116,90,6,61,69,34,92,0,64,92,40,11,52,108,54,0,55,120,1,11,5,9,18,0,14,23,4,31,35,7,1,1,30,44,0,1,0,1,0,0,12,10,4,20,20,6,31,20,34,41,21,76,6,14,12,55,4,55,14,22,46,23,21,83,26,32,28,130,46,11,3,25,50,4,0,20,86,24,0,102,90,81,35,10,69,41,38,60,45,3,63,12,81,24,0,95,16,62,58,72,133,47,53,5,9,0,96,41,0,48,1,43,65,115,62,91,98,67,41,23,134,11,78,50,45,23,2,0,0,1,24,2,5,25,13,57,30,31,30,30,129,14,65,17,107,66,47,4,71,78,23,100,118,81,22,12,25,3,52,9,0,91,14,0,24,168,53,8,117,75,0,5,62,5,72,60,0,11,67,139,22,48,114,71,0,12,6,3,9,1,2,2,0,3,65,34,147,67,0,8,56,27,2,69,67,16,1,113,36,65,0,64,63,26,111,7,0,1,2,6,16,1,1,0,42,68,4,29,0,22,0,0,2,12,0,37,14,12,29,14,38,118,143,8,64,149,81,4,0,4,1,16,1,5,0,2,50,2,70,46,82,4,54,67,23,140,65,24,2,27,96,2,6,0,7,36,0,0,10,0,2,0,46,2,6,40,13,54,67,137,100,0,87,84,16,0,80,142,21,6,29,0,18,1,12,7,7,5,5,2,2,0,27,1,16,28,4,18,88,43,14,6,1,94,5,26,3,120,65,12,62,0,0,0,0,0,2,11,3,0,27,11,106,50,1,0,0,39,20,15,2,0,11,0,2,0,0,0,3,0,0,0,36,13,2,85,7,48,5,1,0,14,21,6,12,6,0,17,12,0,54,39,14,52,21,57,8,71,39,25,21,11,45,96,53,32,27,137,78,24,12,122,133,29,193,137,80,110,137,69,20,40,39,74,27,163,145,3,139,57,29,42,41,29,52,15,10,116,124,26,124,1,42,158,52,84,71,17,67,22,9,11,24,7,13,2,110,13,95,106,12,152,67,1,105,89,34,16,0,29,0,21,23,30,48,13,4,1,0,0,0,0,1,1,0,15,53,5,0,82,6,106,5,59,51,0,33,0,3,28,89,129,129,191,132,27,54,52,22,104,23,22,47,69,2,7,39,10,4,8,0,0,0,1,2,0,66,31,1,74,13,81,74,68,126,142,12,13,4,0,5,25,4,1,33,23,5,29,71,15,35,11,59,10,37,5,3,0,0,31,119,67,20,102,124,22,143,56,22,41,66,8,59,21,60,107,74,0,22,132,34,8,63,68,5,25,47,39,18,34,126,88,6,61,65,34,89,0,64,95,37,11,52,109,55,0,51,122,1,10,5,11,20,0,14,23,4,42,37,7,1,1,32,45,0,2,0,2,0,0,12,9,3,19,23,6,31,20,33,42,22,77,6,14,12,57,4,57,15,25,46,20,20,80,34,32,27,120,34,12,2,14,47,5,0,20,86,23,0,103,90,84,34,8,76,34,36,96,41,2,76,11,80,36,0,97,3,41,63,80,138,68,60,5,11,0,98,39,0,65,2,41,68,108,60,92,95,74,47,24,142,11,78,74,50,23,4,0,0,0,46,2,4,26,16,64,26,31,28,30,120,11,27,17,115,66,45,4,71,79,21,104,127,67,20,10,25,0,57,9,0,42,35,0,24,180,49,4,117,76,0,0,69,6,64,70,0,7,66,141,23,49,116,71,0,12,7,4,6,2,2,2,16,6,84,34,148,75,0,8,60,31,2,39,68,14,2,96,17,32,0,64,60,24,79,9,0,1,2,5,16,1,2,0,43,67,4,31,0,22,0,0,2,16,0,39,12,13,28,16,28,116,114,10,65,154,81,30,0,4,0,24,1,5,0,2,46,1,73,43,85,3,52,64,25,140,62,25,2,28,95,2,7,0,10,38,0,0,14,0,2,0,48,1,6,41,15,57,81,128,92,0,92,78,5,0,84,146,26,9,55,0,1,1,3,7,27,5,6,10,3,0,28,1,15,29,5,18,92,40,8,6,2,96,4,24,2,117,60,11,65,0,0,0,0,0,2,11,2,0,26,10,107,54,1,0,0,33,15,2,2,0,13,0,2,0,0,0,3,0,0,1,34,15,5,85,7,69,3,2,0,14,22,7,13,6,0,16,11,0,53,40,14,53,24,56,8,73,36,25,20,17,57,104,56,37,29,137,74,19,13,125,106,23,147,142,60,112,120,64,19,59,36,86,24,169,169,18,150,44,29,42,45,36,48,16,10,115,125,27,123,1,35,159,56,94,80,16,167,48,104,193,34,45,151,43,217,16,175,113,9,100,58,0,90,88,30,16,0,28,0,10,22,72,40,18,4,1,16,0,0,0,2,0,0,16,53,6,0,76,5,69,7,76,49,0,33,12,6,28,86,121,127,186,130,28,70,49,19,74,13,34,68,61,3,7,67,51,5,54,0,0,30,16,2,0,94,32,1,74,13,87,73,68,128,162,14,14,5,45,48,26,8,112,113,23,8,136,132,14,74,11,93,11,107,5,2,0,0,28,116,71,21,108,125,21,143,57,24,44,69,9,58,22,59,110,74,0,22,133,32,8,65,63,5,30,142,41,94,31,121,96,7,63,67,33,97,0,65,95,38,11,52,109,54,0,55,120,1,10,5,10,19,0,13,25,3,42,37,8,1,1,34,46,0,2,0,2,0,0,31,10,4,19,40,6,30,21,40,42,23,78,6,13,14,56,3,57,15,23,66,23,22,81,24,24,24,132,45,12,4,23,58,4,0,21,87,25,0,107,90,84,34,8,77,42,35,100,48,4,80,13,88,10,0,69,2,43,28,31,68,49,59,6,10,0,101,44,0,51,4,40,66,115,59,90,99,72,41,24,138,12,78,70,46,23,2,0,0,0,24,2,5,27,13,55,25,30,28,30,121,11,28,17,113,66,45,3,72,80,24,104,128,64,22,10,25,0,60,9,0,53,23,0,10,60,36,2,64,78,0,4,60,4,60,58,0,7,66,140,21,49,115,71,0,12,6,3,5,2,2,3,14,8,77,34,111,80,0,3,82,32,2,70,70,14,2,117,32,67,0,42,66,34,128,8,0,2,2,5,16,0,2,1,41,64,3,30,0,24,0,0,2,15,0,34,12,14,27,17,31,119,137,9,64,150,75,30,0,4,0,18,0,4,0,2,52,1,71,47,75,0,55,67,24,128,64,21,2,26,95,2,7,0,9,37,0,0,10,0,2,0,48,2,6,41,15,59,80,128,87,0,96,81,6,0,69,143,28,10,53,0,1,0,4,7,11,6,5,3,3,0,28,1,16,29,4,17,90,43,13,6,2,95,6,23,2,117,66,12,62,0,0,0,0,0,2,11,3,0,26,10,123,61,1,0,0,36,17,12,2,0,12,0,2,0,0,0,5,0,0,0,38,15,2,87,7,80,7,2,0,23,39,10,33,55,5,16,130,23,125,144,24,66,24,57,9,74,33,24,18,17,55,103,69,29,30,122,76,17,14,112,127,41,152,156,62,63,116,69,22,38,30,80,33,153,147,1,146,77,59,161,74,30,63,31,10,120,124,24,128,2,33

Secondary structure (DSSP, 8-state):
---EE-SHHHHHPPPPPPTTGGG-EEEEESSSHHHHHHHHHHHHTS---GGGEEEE-SSPP------------B-TT-HHHHHHHTTSBPSSSTT-BHHHHHHHHHHHS----S--EEETTTEEPTTTT-----HHHHHHHHHHHTS-GGG-TT-BGGGT--HHHHTSHHHHHHHHHHT--TTSBHHHHHHHHHHTGGGGGGTTT-TT-B--SS-HIIIIIHHHHHHHHHTT-EEE-SEEEEEEEEEE-SS-EEEEEEEEEETTEEEEEE--TTEEEEEE---SSTT-EE-BTTBPPPP-----HHHHHHHHHHTT-GGG--THHHHSS--TTS--EEEEEEE--HHHHHHHHHHHSS-TTSSS-SSSSPEEETT-TT-EEEE--SS-SSTTS-TT-EEEEEEES-SSS--SSS-S-GGG--HHHHHHHHHHHHT--HHHHHHHHHHSEEEEEEE-TTTTGGGS---TTSSPBSS-TTBSSEEEESTTSB-SS--SSSHHHHHHHHHHHHHHHHT-SSPEEPSP-GGGBHHHHHHHHHHHTTS--HHHHHTT-HHHHHHHHHHHHHHTTSHHHHHHHHTT--/---EE-SHHHHH--PPPPTTGGG-EEEEE--SHHHHHHHHHHHHTS---GGGEEEE-S----S--------B-TT-HHHHHHHTTSBPSSSTT-BHHHHHHHHHHHS----S--EEETTTEEPTTTT-----HHHHHHHHHHHTS-GGG-TT-BHHHH--HHHHTSHHHHHHHHHHT--TTSBHHHHHHHHHHTGGGGGGTTT-TT-B--SS-HIIIIIHHHHHHHHHTTPEEE-SEEEEEEEEEE-SS-EEEEEEEEEETTEEEEEE--TTEEEEEE---SSTT-EE-BTTBPPPP-----HHHHHHHHHHTT-GGG--THHHHSS--TTS--EEEEEEE--HHHHHHHHHHHSS-TTSSS-SSSSPEEETT-TT-EEEE--SS-SSTTS-TT-EEEEEEES-SSS--SSS-S-GGG--HHHHHHHHHHHHT--HHHHHHHHHTSEEEEEEE-TTTTGGGS---TTSSPBSS-TTBSSEEEESTTSB-SS--SSSHHHHHHHHHHHHHHHHT--SPEEPSP-GGGBHHHHHHHHHHHTTS--HHHHHTT-HHHHHHHHHHHHHHTTSHHHHHHHHTT--/---EE-SHHHHH--PPPPTTGGG-EEEEESSSHHHHHHHHHHHHTT---GGGEEEE-S----S----S---B-TT-HHHHHHHTTSBPSSSTT-BHHHHHHHHHHHS----S--EEETTTEEPTTTT-----HHHHHHHHHHHTS-GGG-TT-BHHHH--HHHHTSHHHHHHHHHHT--TTSBHHHHHHHHHHTGGGGGGTTT-TT-B--SS-HIIIIIHHHHHHHHHTT-EEE-SEEEEEEEEEE-SS-EEEEEEEEEETTEEEEEE--TTEEEEEE---SSTT-EE-BTTBPPPP-----HHHHHHHHHHTT-GGG--THHHHSS--TTS--EEEEEEE--HHHHHHHHHHHSS-TTSSS-SSSSPEEETT-TT-EEEE--SS-SSTTS-TT-EEEEEEES-SSS--SSS-S-GGG--HHHHHHHHHHHHT--HHHHHHHHHTSEEEEEEE-TTTTGGGS---TTSS-BSS-TTBSSEEEESTTSB-SS--SSSHHHHHHHHHHHHHHHHT-SSPEEPSP-GGG-HHHHHHHHHHHTTS--HHHHHTT-HHHHHHHHHHHHHHTTSHHHHHHHHTT--

InterPro domains:
  IPR010354 Oleate hydratase [PF06100] (22-520)
  IPR010354 Oleate hydratase [PTHR37417] (10-548)
  IPR036188 FAD/NAD(P)-binding domain superfamily [G3DSA:3.50.50.60] (1-137)
  IPR036188 FAD/NAD(P)-binding domain superfamily [G3DSA:3.50.50.60] (156-369)
  IPR036188 FAD/NAD(P)-binding domain superfamily [G3DSA:3.50.50.60] (451-537)
  IPR036188 FAD/NAD(P)-binding domain superfamily [SSF51905] (28-256)